Protein 2KER (pdb70)

B-factor: mean 10.0, std 0.0, range [10.0, 10.0]

Solvent-accessible surface area: 4960 Å² total; per-residue (Å²): 128,144,60,71,47,14,26,111,48,5,108,60,117,75,37,195,142,102,1,8,0,51,7,56,46,83,72,62,20,12,0,13,0,86,13,79,152,43,82,211,29,60,37,101,40,0,122,74,49,20,142,6,73,6,34,0,96,15,154,89,17,26,89,7,77,20,4,98,80,15,105,129,63,47,79,101,65,199

Structure (mmCIF, N/CA/C/O backbone):
data_2KER
#
_entry.id   2KER
#
loop_
_atom_site.group_PDB
_atom_site.id
_atom_site.type_symbol
_atom_site.label_atom_id
_atom_site.label_alt_id
_atom_site.label_comp_id
_atom_site.label_asym_id
_atom_site.label_entity_id
_atom_site.label_seq_id
_atom_site.pdbx_PDB_ins_code
_atom_site.Cartn_x
_atom_site.Cartn_y
_atom_site.Cartn_z
_atom_site.occupancy
_atom_site.B_iso_or_equiv
_atom_site.auth_seq_id
_atom_site.auth_comp_id
_atom_site.auth_asym_id
_atom_site.auth_atom_id
_atom_site.pdbx_PDB_model_num
ATOM 1 N N . ALA A 1 1 ? 7.205 14.015 7.143 1.00 10.00 1 ALA A N 1
ATOM 2 C CA . ALA A 1 1 ? 7.365 14.417 8.559 1.00 10.00 1 ALA A CA 1
ATOM 3 C C . ALA A 1 1 ? 6.134 14.055 9.385 1.00 10.00 1 ALA A C 1
ATOM 4 O O . ALA A 1 1 ? 6.238 13.342 10.382 1.00 10.00 1 ALA A O 1
ATOM 13 N N . THR A 1 2 ? 4.974 14.550 8.975 1.00 10.00 2 THR A N 1
ATOM 14 C CA . THR A 1 2 ? 3.729 14.267 9.674 1.00 10.00 2 THR A CA 1
ATOM 15 C C . THR A 1 2 ? 3.293 12.819 9.463 1.00 10.00 2 THR A C 1
ATOM 16 O O . THR A 1 2 ? 3.296 12.017 10.398 1.00 10.00 2 THR A O 1
ATOM 27 N N . GLY A 1 3 ? 2.943 12.488 8.228 1.00 10.00 3 GLY A N 1
ATOM 28 C CA . GLY A 1 3 ? 2.529 11.136 7.910 1.00 10.00 3 GLY A CA 1
ATOM 29 C C . GLY A 1 3 ? 3.719 10.213 7.749 1.00 10.00 3 GLY A C 1
ATOM 30 O O . GLY A 1 3 ? 4.398 10.247 6.725 1.00 10.00 3 GLY A O 1
ATOM 34 N N . SER A 1 4 ? 3.984 9.396 8.759 1.00 10.00 4 SER A N 1
ATOM 35 C CA . SER A 1 4 ? 5.126 8.494 8.729 1.00 10.00 4 SER A CA 1
ATOM 36 C C . SER A 1 4 ? 4.685 7.059 9.032 1.00 10.00 4 SER A C 1
ATOM 37 O O . SER A 1 4 ? 4.755 6.602 10.175 1.00 10.00 4 SER A O 1
ATOM 45 N N . PRO A 1 5 ? 4.171 6.352 8.010 1.00 10.00 5 PRO A N 1
ATOM 46 C CA . PRO A 1 5 ? 3.704 4.978 8.148 1.00 10.00 5 PRO A CA 1
ATOM 47 C C . PRO A 1 5 ? 4.770 3.929 7.800 1.00 10.00 5 PRO A C 1
ATOM 48 O O . PRO A 1 5 ? 4.810 2.854 8.396 1.00 10.00 5 PRO A O 1
ATOM 59 N N . VAL A 1 6 ? 5.637 4.254 6.847 1.00 10.00 6 VAL A N 1
ATOM 60 C CA . VAL A 1 6 ? 6.640 3.310 6.361 1.00 10.00 6 VAL A CA 1
ATOM 61 C C . VAL A 1 6 ? 7.994 4.019 6.176 1.00 10.00 6 VAL A C 1
ATOM 62 O O . VAL A 1 6 ? 8.364 4.877 6.977 1.00 10.00 6 VAL A O 1
ATOM 75 N N . ALA A 1 7 ? 8.725 3.636 5.125 1.00 10.00 7 ALA A N 1
ATOM 76 C CA . ALA A 1 7 ? 9.994 4.249 4.725 1.00 10.00 7 ALA A CA 1
ATOM 77 C C . ALA A 1 7 ? 9.891 5.760 4.418 1.00 10.00 7 ALA A C 1
ATOM 78 O O . ALA A 1 7 ? 10.828 6.337 3.869 1.00 10.00 7 ALA A O 1
ATOM 85 N N . GLU A 1 8 ? 8.745 6.376 4.742 1.00 10.00 8 GLU A N 1
ATOM 86 C CA . GLU A 1 8 ? 8.521 7.829 4.588 1.00 10.00 8 GLU A CA 1
ATOM 87 C C . GLU A 1 8 ? 8.359 8.266 3.137 1.00 10.00 8 GLU A C 1
ATOM 88 O O . GLU A 1 8 ? 7.403 8.960 2.802 1.00 10.00 8 GLU A O 1
ATOM 100 N N . CYS A 1 9 ? 9.280 7.860 2.281 1.00 10.00 9 CYS A N 1
ATOM 101 C CA . CYS A 1 9 ? 9.319 8.355 0.912 1.00 10.00 9 CYS A CA 1
ATOM 102 C C . CYS A 1 9 ? 8.224 7.739 0.056 1.00 10.00 9 CYS A C 1
ATOM 103 O O . CYS A 1 9 ? 8.028 8.141 -1.086 1.00 10.00 9 CYS A O 1
ATOM 110 N N . VAL A 1 10 ? 7.532 6.751 0.593 1.00 10.00 10 VAL A N 1
ATOM 111 C CA . VAL A 1 10 ? 6.476 6.096 -0.155 1.00 10.00 10 VAL A CA 1
ATOM 112 C C . VAL A 1 10 ? 5.141 6.733 0.226 1.00 10.00 10 VAL A C 1
ATOM 113 O O . VAL A 1 10 ? 4.852 6.926 1.409 1.00 10.00 10 VAL A O 1
ATOM 126 N N . GLU A 1 11 ? 4.345 7.078 -0.772 1.00 10.00 11 GLU A N 1
ATOM 127 C CA . GLU A 1 11 ? 3.140 7.858 -0.548 1.00 10.00 11 GLU A CA 1
ATOM 128 C C . GLU A 1 11 ? 1.960 7.244 -1.285 1.00 10.00 11 GLU A C 1
ATOM 129 O O . GLU A 1 11 ? 1.963 7.178 -2.508 1.00 10.00 11 GLU A O 1
ATOM 141 N N . TYR A 1 12 ? 0.970 6.754 -0.551 1.00 10.00 12 TYR A N 1
ATOM 142 C CA . TYR A 1 12 ? -0.233 6.238 -1.190 1.00 10.00 12 TYR A CA 1
ATOM 143 C C . TYR A 1 12 ? -1.296 7.308 -1.377 1.00 10.00 12 TYR A C 1
ATOM 144 O O . TYR A 1 12 ? -1.331 8.320 -0.676 1.00 10.00 12 TYR A O 1
ATOM 162 N N . PHE A 1 13 ? -2.148 7.065 -2.349 1.00 10.00 13 PHE A N 1
ATOM 163 C CA . PHE A 1 13 ? -3.343 7.849 -2.562 1.00 10.00 13 PHE A CA 1
ATOM 164 C C . PHE A 1 13 ? -4.477 6.872 -2.818 1.00 10.00 13 PHE A C 1
ATOM 165 O O . PHE A 1 13 ? -4.238 5.748 -3.259 1.00 10.00 13 PHE A O 1
ATOM 182 N N . GLN A 1 14 ? -5.691 7.259 -2.502 1.00 10.00 14 GLN A N 1
ATOM 183 C CA . GLN A 1 14 ? -6.811 6.357 -2.660 1.00 10.00 14 GLN A CA 1
ATOM 184 C C . GLN A 1 14 ? -7.696 6.790 -3.819 1.00 10.00 14 GLN A C 1
ATOM 185 O O . GLN A 1 14 ? -8.428 7.778 -3.733 1.00 10.00 14 GLN A O 1
ATOM 199 N N . SER A 1 15 ? -7.609 6.057 -4.916 1.00 10.00 15 SER A N 1
ATOM 200 C CA . SER A 1 15 ? -8.454 6.305 -6.055 1.00 10.00 15 SER A CA 1
ATOM 201 C C . SER A 1 15 ? -9.487 5.189 -6.178 1.00 10.00 15 SER A C 1
ATOM 202 O O . SER A 1 15 ? -9.351 4.270 -6.991 1.00 10.00 15 SER A O 1
ATOM 210 N N . TRP A 1 16 ? -10.489 5.263 -5.302 1.00 10.00 16 TRP A N 1
ATOM 211 C CA . TRP A 1 16 ? -11.583 4.294 -5.240 1.00 10.00 16 TRP A CA 1
ATOM 212 C C . TRP A 1 16 ? -11.094 2.912 -4.800 1.00 10.00 16 TRP A C 1
ATOM 213 O O . TRP A 1 16 ? -11.102 2.600 -3.609 1.00 10.00 16 TRP A O 1
ATOM 234 N N . ARG A 1 17 ? -10.634 2.100 -5.743 1.00 10.00 17 ARG A N 1
ATOM 235 C CA . ARG A 1 17 ? -10.225 0.732 -5.430 1.00 10.00 17 ARG A CA 1
ATOM 236 C C . ARG A 1 17 ? -8.738 0.539 -5.723 1.00 10.00 17 ARG A C 1
ATOM 237 O O . ARG A 1 17 ? -8.264 -0.577 -5.917 1.00 10.00 17 ARG A O 1
ATOM 258 N N . TYR A 1 18 ? -8.006 1.632 -5.696 1.00 10.00 18 TYR A N 1
ATOM 259 C CA . TYR A 1 18 ? -6.603 1.638 -6.062 1.00 10.00 18 TYR A CA 1
ATOM 260 C C . TYR A 1 18 ? -5.842 2.490 -5.069 1.00 10.00 18 TYR A C 1
ATOM 261 O O . TYR A 1 18 ? -5.901 3.723 -5.128 1.00 10.00 18 TYR A O 1
ATOM 279 N N . THR A 1 19 ? -5.191 1.859 -4.124 1.00 10.00 19 THR A N 1
ATOM 280 C CA . THR A 1 19 ? -4.314 2.570 -3.231 1.00 10.00 19 THR A CA 1
ATOM 281 C C . THR A 1 19 ? -2.903 2.585 -3.819 1.00 10.00 19 THR A C 1
ATOM 282 O O . THR A 1 19 ? -2.155 1.611 -3.716 1.00 10.00 19 THR A O 1
ATOM 293 N N . ASP A 1 20 ? -2.602 3.678 -4.519 1.00 10.00 20 ASP A N 1
ATOM 294 C CA . ASP A 1 20 ? -1.327 3.856 -5.201 1.00 10.00 20 ASP A CA 1
ATOM 295 C C . ASP A 1 20 ? -0.257 4.369 -4.262 1.00 10.00 20 ASP A C 1
ATOM 296 O O . ASP A 1 20 ? -0.275 5.525 -3.865 1.00 10.00 20 ASP A O 1
ATOM 305 N N . VAL A 1 21 ? 0.684 3.513 -3.912 1.00 10.00 21 VAL A N 1
ATOM 306 C CA . VAL A 1 21 ? 1.808 3.946 -3.105 1.00 10.00 21 VAL A CA 1
ATOM 307 C C . VAL A 1 21 ? 2.998 4.206 -4.008 1.00 10.00 21 VAL A C 1
ATOM 308 O O . VAL A 1 21 ? 3.560 3.301 -4.624 1.00 10.00 21 VAL A O 1
ATOM 321 N N . HIS A 1 22 ? 3.288 5.481 -4.153 1.00 10.00 22 HIS A N 1
ATOM 322 C CA . HIS A 1 22 ? 4.392 5.941 -4.963 1.00 10.00 22 HIS A CA 1
ATOM 323 C C . HIS A 1 22 ? 5.578 6.287 -4.083 1.00 10.00 22 HIS A C 1
ATOM 324 O O . HIS A 1 22 ? 5.527 7.250 -3.321 1.00 10.00 22 HIS A O 1
ATOM 339 N N . ASN A 1 23 ? 6.629 5.481 -4.163 1.00 10.00 23 ASN A N 1
ATOM 340 C CA . ASN A 1 23 ? 7.840 5.733 -3.395 1.00 10.00 23 ASN A CA 1
ATOM 341 C C . ASN A 1 23 ? 8.710 6.768 -4.120 1.00 10.00 23 ASN A C 1
ATOM 342 O O . ASN A 1 23 ? 8.549 6.979 -5.316 1.00 10.00 23 ASN A O 1
ATOM 353 N N . GLY A 1 24 ? 9.612 7.419 -3.400 1.00 10.00 24 GLY A N 1
ATOM 354 C CA . GLY A 1 24 ? 10.560 8.316 -4.033 1.00 10.00 24 GLY A CA 1
ATOM 355 C C . GLY A 1 24 ? 11.859 8.418 -3.258 1.00 10.00 24 GLY A C 1
ATOM 356 O O . GLY A 1 24 ? 12.587 9.400 -3.379 1.00 10.00 24 GLY A O 1
ATOM 360 N N . CYS A 1 25 ? 12.152 7.393 -2.463 1.00 10.00 25 CYS A N 1
ATOM 361 C CA . CYS A 1 25 ? 13.344 7.383 -1.615 1.00 10.00 25 CYS A CA 1
ATOM 362 C C . CYS A 1 25 ? 14.605 7.117 -2.423 1.00 10.00 25 CYS A C 1
ATOM 363 O O . CYS A 1 25 ? 15.713 7.337 -1.934 1.00 10.00 25 CYS A O 1
ATOM 370 N N . ALA A 1 26 ? 14.407 6.599 -3.635 1.00 10.00 26 ALA A N 1
ATOM 371 C CA . ALA A 1 26 ? 15.491 6.264 -4.577 1.00 10.00 26 ALA A CA 1
ATOM 372 C C . ALA A 1 26 ? 16.048 4.877 -4.302 1.00 10.00 26 ALA A C 1
ATOM 373 O O . ALA A 1 26 ? 16.914 4.387 -5.025 1.00 10.00 26 ALA A O 1
ATOM 380 N N . ASP A 1 27 ? 15.555 4.252 -3.248 1.00 10.00 27 ASP A N 1
ATOM 381 C CA . ASP A 1 27 ? 15.917 2.884 -2.941 1.00 10.00 27 ASP A CA 1
ATOM 382 C C . ASP A 1 27 ? 14.672 2.027 -2.768 1.00 10.00 27 ASP A C 1
ATOM 383 O O . ASP A 1 27 ? 13.576 2.540 -2.518 1.00 10.00 27 ASP A O 1
ATOM 392 N N . ALA A 1 28 ? 14.841 0.733 -2.971 1.00 10.00 28 ALA A N 1
ATOM 393 C CA . ALA A 1 28 ? 13.758 -0.229 -2.805 1.00 10.00 28 ALA A CA 1
ATOM 394 C C . ALA A 1 28 ? 13.411 -0.417 -1.334 1.00 10.00 28 ALA A C 1
ATOM 395 O O . ALA A 1 28 ? 14.278 -0.734 -0.516 1.00 10.00 28 ALA A O 1
ATOM 402 N N . VAL A 1 29 ? 12.141 -0.239 -1.004 1.00 10.00 29 VAL A N 1
ATOM 403 C CA . VAL A 1 29 ? 11.679 -0.424 0.366 1.00 10.00 29 VAL A CA 1
ATOM 404 C C . VAL A 1 29 ? 10.427 -1.274 0.408 1.00 10.00 29 VAL A C 1
ATOM 405 O O . VAL A 1 29 ? 9.538 -1.131 -0.422 1.00 10.00 29 VAL A O 1
ATOM 418 N N . SER A 1 30 ? 10.354 -2.143 1.390 1.00 10.00 30 SER A N 1
ATOM 419 C CA . SER A 1 30 ? 9.223 -3.033 1.524 1.00 10.00 30 SER A CA 1
ATOM 420 C C . SER A 1 30 ? 8.150 -2.355 2.339 1.00 10.00 30 SER A C 1
ATOM 421 O O . SER A 1 30 ? 8.398 -1.885 3.447 1.00 10.00 30 SER A O 1
ATOM 429 N N . VAL A 1 31 ? 6.968 -2.260 1.767 1.00 10.00 31 VAL A N 1
ATOM 430 C CA . VAL A 1 31 ? 5.869 -1.613 2.432 1.00 10.00 31 VAL A CA 1
ATOM 431 C C . VAL A 1 31 ? 4.686 -2.568 2.555 1.00 10.00 31 VAL A C 1
ATOM 432 O O . VAL A 1 31 ? 4.466 -3.426 1.708 1.00 10.00 31 VAL A O 1
ATOM 445 N N . THR A 1 32 ? 3.964 -2.428 3.635 1.00 10.00 32 THR A N 1
ATOM 446 C CA . THR A 1 32 ? 2.775 -3.214 3.892 1.00 10.00 32 THR A CA 1
ATOM 447 C C . THR A 1 32 ? 1.598 -2.284 4.154 1.00 10.00 32 THR A C 1
ATOM 448 O O . THR A 1 32 ? 1.799 -1.120 4.493 1.00 10.00 32 THR A O 1
ATOM 459 N N . VAL A 1 33 ? 0.381 -2.780 3.996 1.00 10.00 33 VAL A N 1
ATOM 460 C CA . VAL A 1 33 ? -0.796 -1.958 4.203 1.00 10.00 33 VAL A CA 1
ATOM 461 C C . VAL A 1 33 ? -1.795 -2.675 5.071 1.00 10.00 33 VAL A C 1
ATOM 462 O O . VAL A 1 33 ? -2.030 -3.876 4.912 1.00 10.00 33 VAL A O 1
ATOM 475 N N . GLU A 1 34 ? -2.390 -1.938 5.982 1.00 10.00 34 GLU A N 1
ATOM 476 C CA . GLU A 1 34 ? -3.328 -2.514 6.914 1.00 10.00 34 GLU A CA 1
ATOM 477 C C . GLU A 1 34 ? -4.729 -2.080 6.531 1.00 10.00 34 GLU A C 1
ATOM 478 O O . GLU A 1 34 ? -5.035 -0.885 6.517 1.00 10.00 34 GLU A O 1
ATOM 490 N N . TYR A 1 35 ? -5.561 -3.038 6.166 1.00 10.00 35 TYR A N 1
ATOM 491 C CA . TYR A 1 35 ? -6.886 -2.724 5.667 1.00 10.00 35 TYR A CA 1
ATOM 492 C C . TYR A 1 35 ? -7.926 -2.724 6.772 1.00 10.00 35 TYR A C 1
ATOM 493 O O . TYR A 1 35 ? -7.704 -3.237 7.872 1.00 10.00 35 TYR A O 1
ATOM 511 N N . THR A 1 36 ? -9.059 -2.123 6.451 1.00 10.00 36 THR A N 1
ATOM 512 C CA . THR A 1 36 ? -10.254 -2.182 7.269 1.00 10.00 36 THR A CA 1
ATOM 513 C C . THR A 1 36 ? -10.646 -3.640 7.604 1.00 10.00 36 THR A C 1
ATOM 514 O O . THR A 1 36 ? -11.341 -3.899 8.583 1.00 10.00 36 THR A O 1
ATOM 525 N N . HIS A 1 37 ? -10.186 -4.592 6.798 1.00 10.00 37 HIS A N 1
ATOM 526 C CA . HIS A 1 37 ? -10.320 -6.003 7.143 1.00 10.00 37 HIS A CA 1
ATOM 527 C C . HIS A 1 37 ? -9.013 -6.729 6.864 1.00 10.00 37 HIS A C 1
ATOM 528 O O . HIS A 1 37 ? -8.271 -7.069 7.781 1.00 10.00 37 HIS A O 1
ATOM 543 N N . GLY A 1 38 ? -8.735 -6.953 5.589 1.00 10.00 38 GLY A N 1
ATOM 544 C CA . GLY A 1 38 ? -7.487 -7.575 5.203 1.00 10.00 38 GLY A CA 1
ATOM 545 C C . GLY A 1 38 ? -7.629 -8.405 3.945 1.00 10.00 38 GLY A C 1
ATOM 546 O O . GLY A 1 38 ? -7.768 -9.623 4.014 1.00 10.00 38 GLY A O 1
ATOM 550 N N . GLN A 1 39 ? -7.609 -7.746 2.791 1.00 10.00 39 GLN A N 1
ATOM 551 C CA . GLN A 1 39 ? -7.691 -8.434 1.496 1.00 10.00 39 GLN A CA 1
ATOM 552 C C . GLN A 1 39 ? -6.377 -9.134 1.133 1.00 10.00 39 GLN A C 1
ATOM 553 O O . GLN A 1 39 ? -6.139 -9.449 -0.031 1.00 10.00 39 GLN A O 1
ATOM 567 N N . TRP A 1 40 ? -5.555 -9.376 2.146 1.00 10.00 40 TRP A N 1
ATOM 568 C CA . TRP A 1 40 ? -4.284 -10.083 2.000 1.00 10.00 40 TRP A CA 1
ATOM 569 C C . TRP A 1 40 ? -3.331 -9.369 1.034 1.00 10.00 40 TRP A C 1
ATOM 570 O O . TRP A 1 40 ? -3.301 -9.645 -0.166 1.00 10.00 40 TRP A O 1
ATOM 591 N N . ALA A 1 41 ? -2.563 -8.432 1.587 1.00 10.00 41 ALA A N 1
ATOM 592 C CA . ALA A 1 41 ? -1.510 -7.732 0.841 1.00 10.00 41 ALA A CA 1
ATOM 593 C C . ALA A 1 41 ? -0.581 -6.906 1.751 1.00 10.00 41 ALA A C 1
ATOM 594 O O . ALA A 1 41 ? 0.003 -5.923 1.291 1.00 10.00 41 ALA A O 1
ATOM 601 N N . PRO A 1 42 ? -0.362 -7.285 3.031 1.00 10.00 42 PRO A N 1
ATOM 602 C CA . PRO A 1 42 ? 0.395 -6.462 3.952 1.00 10.00 42 PRO A CA 1
ATOM 603 C C . PRO A 1 42 ? 1.894 -6.767 3.902 1.00 10.00 42 PRO A C 1
ATOM 604 O O . PRO A 1 42 ? 2.497 -7.064 4.932 1.00 10.00 42 PRO A O 1
ATOM 615 N N . CYS A 1 43 ? 2.466 -6.697 2.688 1.00 10.00 43 CYS A N 1
ATOM 616 C CA . CYS A 1 43 ? 3.920 -6.762 2.467 1.00 10.00 43 CYS A CA 1
ATOM 617 C C . CYS A 1 43 ? 4.253 -6.822 0.971 1.00 10.00 43 CYS A C 1
ATOM 618 O O . CYS A 1 43 ? 3.946 -7.804 0.298 1.00 10.00 43 CYS A O 1
ATOM 625 N N . ARG A 1 44 ? 4.858 -5.753 0.458 1.00 10.00 44 ARG A N 1
ATOM 626 C CA . ARG A 1 44 ? 5.318 -5.700 -0.926 1.00 10.00 44 ARG A CA 1
ATOM 627 C C . ARG A 1 44 ? 6.461 -4.693 -1.031 1.00 10.00 44 ARG A C 1
ATOM 628 O O . ARG A 1 44 ? 6.350 -3.579 -0.526 1.00 10.00 44 ARG A O 1
ATOM 649 N N . VAL A 1 45 ? 7.555 -5.074 -1.668 1.00 10.00 45 VAL A N 1
ATOM 650 C CA . VAL A 1 45 ? 8.687 -4.164 -1.814 1.00 10.00 45 VAL A CA 1
ATOM 651 C C . VAL A 1 45 ? 8.459 -3.215 -2.987 1.00 10.00 45 VAL A C 1
ATOM 652 O O . VAL A 1 45 ? 7.877 -3.588 -4.000 1.00 10.00 45 VAL A O 1
ATOM 665 N N . ILE A 1 46 ? 8.886 -1.979 -2.820 1.00 10.00 46 ILE A N 1
ATOM 666 C CA . ILE A 1 46 ? 8.716 -0.962 -3.815 1.00 10.00 46 ILE A CA 1
ATOM 667 C C . ILE A 1 46 ? 10.007 -0.756 -4.567 1.00 10.00 46 ILE A C 1
ATOM 668 O O . ILE A 1 46 ? 11.098 -0.907 -4.017 1.00 10.00 46 ILE A O 1
ATOM 684 N N . GLU A 1 47 ? 9.878 -0.439 -5.819 1.00 10.00 47 GLU A N 1
ATOM 685 C CA . GLU A 1 47 ? 11.003 0.002 -6.590 1.00 10.00 47 GLU A CA 1
ATOM 686 C C . GLU A 1 47 ? 11.138 1.508 -6.416 1.00 10.00 47 GLU A C 1
ATOM 687 O O . GLU A 1 47 ? 10.135 2.187 -6.225 1.00 10.00 47 GLU A O 1
ATOM 699 N N . PRO A 1 48 ? 12.369 2.025 -6.361 1.00 10.00 48 PRO A N 1
ATOM 700 C CA . PRO A 1 48 ? 12.640 3.460 -6.306 1.00 10.00 48 PRO A CA 1
ATOM 701 C C . PRO A 1 48 ? 11.748 4.285 -7.228 1.00 10.00 48 PRO A C 1
ATOM 702 O O . PRO A 1 48 ? 12.027 4.418 -8.418 1.00 10.00 48 PRO A O 1
ATOM 713 N N . GLY A 1 49 ? 10.661 4.815 -6.684 1.00 10.00 49 GLY A N 1
ATOM 714 C CA . GLY A 1 49 ? 9.795 5.662 -7.481 1.00 10.00 49 GLY A CA 1
ATOM 715 C C . GLY A 1 49 ? 8.641 4.894 -8.078 1.00 10.00 49 GLY A C 1
ATOM 716 O O . GLY A 1 49 ? 7.877 5.422 -8.886 1.00 10.00 49 GLY A O 1
ATOM 720 N N . GLY A 1 50 ? 8.517 3.639 -7.679 1.00 10.00 50 GLY A N 1
ATOM 721 C CA . GLY A 1 50 ? 7.482 2.791 -8.202 1.00 10.00 50 GLY A CA 1
ATOM 722 C C . GLY A 1 50 ? 6.210 2.844 -7.395 1.00 10.00 50 GLY A C 1
ATOM 723 O O . GLY A 1 50 ? 6.091 3.614 -6.439 1.00 10.00 50 GLY A O 1
ATOM 727 N N . TRP A 1 51 ? 5.274 1.994 -7.775 1.00 10.00 51 TRP A N 1
ATOM 728 C CA . TRP A 1 51 ? 3.978 1.923 -7.134 1.00 10.00 51 TRP A CA 1
ATOM 729 C C . TRP A 1 51 ? 3.734 0.545 -6.549 1.00 10.00 51 TRP A C 1
ATOM 730 O O . TRP A 1 51 ? 4.455 -0.412 -6.839 1.00 10.00 51 TRP A O 1
ATOM 751 N N . ALA A 1 52 ? 2.705 0.466 -5.730 1.00 10.00 52 ALA A N 1
ATOM 752 C CA . ALA A 1 52 ? 2.218 -0.790 -5.214 1.00 10.00 52 ALA A CA 1
ATOM 753 C C . ALA A 1 52 ? 0.716 -0.678 -5.068 1.00 10.00 52 ALA A C 1
ATOM 754 O O . ALA A 1 52 ? 0.214 0.105 -4.268 1.00 10.00 52 ALA A O 1
ATOM 761 N N . THR A 1 53 ? 0.011 -1.414 -5.900 1.00 10.00 53 THR A N 1
ATOM 762 C CA . THR A 1 53 ? -1.435 -1.371 -5.937 1.00 10.00 53 THR A CA 1
ATOM 763 C C . THR A 1 53 ? -2.006 -2.161 -4.785 1.00 10.00 53 THR A C 1
ATOM 764 O O . THR A 1 53 ? -1.619 -3.304 -4.548 1.00 10.00 53 THR A O 1
ATOM 775 N N . PHE A 1 54 ? -2.929 -1.552 -4.066 1.00 10.00 54 PHE A N 1
ATOM 776 C CA . PHE A 1 54 ? -3.534 -2.213 -2.936 1.00 10.00 54 PHE A CA 1
ATOM 777 C C . PHE A 1 54 ? -5.018 -1.944 -2.957 1.00 10.00 54 PHE A C 1
ATOM 778 O O . PHE A 1 54 ? -5.438 -0.820 -3.236 1.00 10.00 54 PHE A O 1
ATOM 795 N N . ALA A 1 55 ? -5.795 -2.997 -2.731 1.00 10.00 55 ALA A N 1
ATOM 796 C CA . ALA A 1 55 ? -7.244 -2.915 -2.786 1.00 10.00 55 ALA A CA 1
ATOM 797 C C . ALA A 1 55 ? -7.739 -1.781 -1.915 1.00 10.00 55 ALA A C 1
ATOM 798 O O . ALA A 1 55 ? -7.714 -1.864 -0.686 1.00 10.00 55 ALA A O 1
ATOM 805 N N . GLY A 1 56 ? -8.141 -0.706 -2.575 1.00 10.00 56 GLY A N 1
ATOM 806 C CA . GLY A 1 56 ? -8.603 0.465 -1.881 1.00 10.00 56 GLY A CA 1
ATOM 807 C C . GLY A 1 56 ? -9.905 0.226 -1.138 1.00 10.00 56 GLY A C 1
ATOM 808 O O . GLY A 1 56 ? -10.271 -0.915 -0.846 1.00 10.00 56 GLY A O 1
ATOM 812 N N . TYR A 1 57 ? -10.627 1.291 -0.863 1.00 10.00 57 TYR A N 1
ATOM 813 C CA . TYR A 1 57 ? -11.844 1.201 -0.074 1.00 10.00 57 TYR A CA 1
ATOM 814 C C . TYR A 1 57 ? -13.048 0.804 -0.927 1.00 10.00 57 TYR A C 1
ATOM 815 O O . TYR A 1 57 ? -14.155 1.301 -0.724 1.00 10.00 57 TYR A O 1
ATOM 833 N N . GLY A 1 58 ? -12.840 -0.131 -1.840 1.00 10.00 58 GLY A N 1
ATOM 834 C CA . GLY A 1 58 ? -13.915 -0.575 -2.701 1.00 10.00 58 GLY A CA 1
ATOM 835 C C . GLY A 1 58 ? -14.907 -1.454 -1.964 1.00 10.00 58 GLY A C 1
ATOM 836 O O . GLY A 1 58 ? -14.585 -2.018 -0.920 1.00 10.00 58 GLY A O 1
ATOM 840 N N . THR A 1 59 ? -16.108 -1.588 -2.512 1.00 10.00 59 THR A N 1
ATOM 841 C CA . THR A 1 59 ? -17.142 -2.413 -1.900 1.00 10.00 59 THR A CA 1
ATOM 842 C C . THR A 1 59 ? -16.788 -3.893 -2.021 1.00 10.00 59 THR A C 1
ATOM 843 O O . THR A 1 59 ? -17.269 -4.729 -1.256 1.00 10.00 59 THR A O 1
ATOM 854 N N . ASP A 1 60 ? -15.917 -4.197 -2.972 1.00 10.00 60 ASP A N 1
ATOM 855 C CA . ASP A 1 60 ? -15.449 -5.561 -3.186 1.00 10.00 60 ASP A CA 1
ATOM 856 C C . ASP A 1 60 ? -14.139 -5.760 -2.433 1.00 10.00 60 ASP A C 1
ATOM 857 O O . ASP A 1 60 ? -13.502 -6.810 -2.522 1.00 10.00 60 ASP A O 1
ATOM 866 N N . GLY A 1 61 ? -13.763 -4.736 -1.681 1.00 10.00 61 GLY A N 1
ATOM 867 C CA . GLY A 1 61 ? -12.533 -4.755 -0.929 1.00 10.00 61 GLY A CA 1
ATOM 868 C C . GLY A 1 61 ? -12.760 -4.316 0.499 1.00 10.00 61 GLY A C 1
ATOM 869 O O . GLY A 1 61 ? -13.750 -4.704 1.120 1.00 10.00 61 GLY A O 1
ATOM 873 N N . ASN A 1 62 ? -11.864 -3.498 1.029 1.00 10.00 62 ASN A N 1
ATOM 874 C CA . ASN A 1 62 ? -11.989 -3.022 2.396 1.00 10.00 62 ASN A CA 1
ATOM 875 C C . ASN A 1 62 ? -11.713 -1.530 2.431 1.00 10.00 62 ASN A C 1
ATOM 876 O O . ASN A 1 62 ? -12.589 -0.716 2.149 1.00 10.00 62 ASN A O 1
ATOM 887 N N . TYR A 1 63 ? -10.466 -1.211 2.767 1.00 10.00 63 TYR A N 1
ATOM 888 C CA . TYR A 1 63 ? -9.943 0.148 2.807 1.00 10.00 63 TYR A CA 1
ATOM 889 C C . TYR A 1 63 ? -8.603 0.115 3.512 1.00 10.00 63 TYR A C 1
ATOM 890 O O . TYR A 1 63 ? -8.538 -0.210 4.691 1.00 10.00 63 TYR A O 1
ATOM 908 N N . VAL A 1 64 ? -7.533 0.387 2.794 1.00 10.00 64 VAL A N 1
ATOM 909 C CA . VAL A 1 64 ? -6.237 0.506 3.423 1.00 10.00 64 VAL A CA 1
ATOM 910 C C . VAL A 1 64 ? -6.258 1.734 4.322 1.00 10.00 64 VAL A C 1
ATOM 911 O O . VAL A 1 64 ? -6.705 2.806 3.912 1.00 10.00 64 VAL A O 1
ATOM 924 N N . THR A 1 65 ? -5.832 1.573 5.560 1.00 10.00 65 THR A N 1
ATOM 925 C CA . THR A 1 65 ? -5.887 2.674 6.493 1.00 10.00 65 THR A CA 1
ATOM 926 C C . THR A 1 65 ? -4.501 3.137 6.879 1.00 10.00 65 THR A C 1
ATOM 927 O O . THR A 1 65 ? -4.260 4.336 7.037 1.00 10.00 65 THR A O 1
ATOM 938 N N . GLY A 1 66 ? -3.591 2.195 7.017 1.00 10.00 66 GLY A N 1
ATOM 939 C CA . GLY A 1 66 ? -2.248 2.547 7.400 1.00 10.00 66 GLY A CA 1
ATOM 940 C C . GLY A 1 66 ? -1.211 1.749 6.660 1.00 10.00 66 GLY A C 1
ATOM 941 O O . GLY A 1 66 ? -1.361 0.543 6.468 1.00 10.00 66 GLY A O 1
ATOM 945 N N . LEU A 1 67 ? -0.173 2.428 6.225 1.00 10.00 67 LEU A N 1
ATOM 946 C CA . LEU A 1 67 ? 0.977 1.765 5.651 1.00 10.00 67 LEU A CA 1
ATOM 947 C C . LEU A 1 67 ? 1.931 1.380 6.773 1.00 10.00 67 LEU A C 1
ATOM 948 O O . LEU A 1 67 ? 1.958 2.010 7.828 1.00 10.00 67 LEU A O 1
ATOM 964 N N . HIS A 1 68 ? 2.683 0.337 6.543 1.00 10.00 68 HIS A N 1
ATOM 965 C CA . HIS A 1 68 ? 3.625 -0.197 7.511 1.00 10.00 68 HIS A CA 1
ATOM 966 C C . HIS A 1 68 ? 4.901 -0.575 6.775 1.00 10.00 68 HIS A C 1
ATOM 967 O O . HIS A 1 68 ? 4.829 -0.951 5.613 1.00 10.00 68 HIS A O 1
ATOM 982 N N . THR A 1 69 ? 6.066 -0.442 7.380 1.00 10.00 69 THR A N 1
ATOM 983 C CA . THR A 1 69 ? 7.273 -0.839 6.675 1.00 10.00 69 THR A CA 1
ATOM 984 C C . THR A 1 69 ? 7.510 -2.335 6.829 1.00 10.00 69 THR A C 1
ATOM 985 O O . THR A 1 69 ? 7.566 -2.866 7.940 1.00 10.00 69 THR A O 1
ATOM 996 N N . CYS A 1 70 ? 7.626 -3.004 5.700 1.00 10.00 70 CYS A N 1
ATOM 997 C CA . CYS A 1 70 ? 7.753 -4.448 5.662 1.00 10.00 70 CYS A CA 1
ATOM 998 C C . CYS A 1 70 ? 9.230 -4.838 5.665 1.00 10.00 70 CYS A C 1
ATOM 999 O O . CYS A 1 70 ? 10.085 -4.018 5.324 1.00 10.00 70 CYS A O 1
ATOM 1006 N N . ASP A 1 71 ? 9.541 -6.065 6.065 1.00 10.00 71 ASP A N 1
ATOM 1007 C CA . ASP A 1 71 ? 10.906 -6.556 5.976 1.00 10.00 71 ASP A CA 1
ATOM 1008 C C . ASP A 1 71 ? 11.040 -7.490 4.782 1.00 10.00 71 ASP A C 1
ATOM 1009 O O . ASP A 1 71 ? 10.116 -8.240 4.487 1.00 10.00 71 ASP A O 1
ATOM 1018 N N . PRO A 1 72 ? 12.192 -7.407 4.081 1.00 10.00 72 PRO A N 1
ATOM 1019 C CA . PRO A 1 72 ? 12.569 -8.190 2.901 1.00 10.00 72 PRO A CA 1
ATOM 1020 C C . PRO A 1 72 ? 11.868 -9.528 2.751 1.00 10.00 72 PRO A C 1
ATOM 1021 O O . PRO A 1 72 ? 12.429 -10.584 3.055 1.00 10.00 72 PRO A O 1
ATOM 1032 N N . ALA A 1 73 ? 10.648 -9.469 2.256 1.00 10.00 73 ALA A N 1
ATOM 1033 C CA . ALA A 1 73 ? 9.841 -10.662 2.070 1.00 10.00 73 ALA A CA 1
ATOM 1034 C C . ALA A 1 73 ? 8.622 -10.372 1.196 1.00 10.00 73 ALA A C 1
ATOM 1035 O O . ALA A 1 73 ? 7.562 -9.988 1.690 1.00 10.00 73 ALA A O 1
ATOM 1042 N N . THR A 1 74 ? 8.795 -10.508 -0.110 1.00 10.00 74 THR A N 1
ATOM 1043 C CA . THR A 1 74 ? 7.701 -10.327 -1.049 1.00 10.00 74 THR A CA 1
ATOM 1044 C C . THR A 1 74 ? 6.993 -11.659 -1.305 1.00 10.00 74 THR A C 1
ATOM 1045 O O . THR A 1 74 ? 7.643 -12.703 -1.397 1.00 10.00 74 THR A O 1
ATOM 1056 N N . PRO A 1 75 ? 5.655 -11.647 -1.388 1.00 10.00 75 PRO A N 1
ATOM 1057 C CA . PRO A 1 75 ? 4.875 -12.844 -1.705 1.00 10.00 75 PRO A CA 1
ATOM 1058 C C . PRO A 1 75 ? 5.154 -13.347 -3.122 1.00 10.00 75 PRO A C 1
ATOM 1059 O O . PRO A 1 75 ? 4.695 -12.754 -4.101 1.00 10.00 75 PRO A O 1
ATOM 1070 N N . SER A 1 76 ? 5.921 -14.435 -3.205 1.00 10.00 76 SER A N 1
ATOM 1071 C CA . SER A 1 76 ? 6.337 -15.026 -4.474 1.00 10.00 76 SER A CA 1
ATOM 1072 C C . SER A 1 76 ? 7.345 -14.130 -5.193 1.00 10.00 76 SER A C 1
ATOM 1073 O O . SER A 1 76 ? 6.983 -13.234 -5.955 1.00 10.00 76 SER A O 1
ATOM 1081 N N . GLY A 1 77 ? 8.619 -14.387 -4.929 1.00 10.00 77 GLY A N 1
ATOM 1082 C CA . GLY A 1 77 ? 9.679 -13.604 -5.532 1.00 10.00 77 GLY A CA 1
ATOM 1083 C C . GLY A 1 77 ? 10.416 -14.383 -6.601 1.00 10.00 77 GLY A C 1
ATOM 1084 O O . GLY A 1 77 ? 11.577 -14.755 -6.421 1.00 10.00 77 GLY A O 1
ATOM 1088 N N . VAL A 1 78 ? 9.731 -14.646 -7.703 1.00 10.00 78 VAL A N 1
ATOM 1089 C CA . VAL A 1 78 ? 10.315 -15.380 -8.817 1.00 10.00 78 VAL A CA 1
ATOM 1090 C C . VAL A 1 78 ? 10.891 -14.411 -9.840 1.00 10.00 78 VAL A C 1
ATOM 1091 O O . VAL A 1 78 ? 11.779 -14.817 -10.611 1.00 10.00 78 VAL A O 1
ATOM 1105 N N . ALA A 1 1 ? 2.740 15.531 6.752 1.00 10.00 1 ALA A N 2
ATOM 1106 C CA . ALA A 1 1 ? 1.511 16.276 7.102 1.00 10.00 1 ALA A CA 2
ATOM 1107 C C . ALA A 1 1 ? 0.916 15.753 8.407 1.00 10.00 1 ALA A C 2
ATOM 1108 O O . ALA A 1 1 ? 1.183 16.297 9.476 1.00 10.00 1 ALA A O 2
ATOM 1117 N N . THR A 1 2 ? 0.106 14.705 8.323 1.00 10.00 2 THR A N 2
ATOM 1118 C CA . THR A 1 2 ? -0.505 14.124 9.510 1.00 10.00 2 THR A CA 2
ATOM 1119 C C . THR A 1 2 ? 0.415 13.111 10.187 1.00 10.00 2 THR A C 2
ATOM 1120 O O . THR A 1 2 ? 0.663 13.188 11.392 1.00 10.00 2 THR A O 2
ATOM 1131 N N . GLY A 1 3 ? 0.914 12.163 9.410 1.00 10.00 3 GLY A N 2
ATOM 1132 C CA . GLY A 1 3 ? 1.773 11.134 9.955 1.00 10.00 3 GLY A CA 2
ATOM 1133 C C . GLY A 1 3 ? 2.696 10.552 8.909 1.00 10.00 3 GLY A C 2
ATOM 1134 O O . GLY A 1 3 ? 2.598 10.892 7.727 1.00 10.00 3 GLY A O 2
ATOM 1138 N N . SER A 1 4 ? 3.586 9.674 9.338 1.00 10.00 4 SER A N 2
ATOM 1139 C CA . SER A 1 4 ? 4.551 9.068 8.438 1.00 10.00 4 SER A CA 2
ATOM 1140 C C . SER A 1 4 ? 4.476 7.542 8.480 1.00 10.00 4 SER A C 2
ATOM 1141 O O . SER A 1 4 ? 4.869 6.908 9.462 1.00 10.00 4 SER A O 2
ATOM 1149 N N . PRO A 1 5 ? 3.929 6.940 7.415 1.00 10.00 5 PRO A N 2
ATOM 1150 C CA . PRO A 1 5 ? 3.871 5.492 7.247 1.00 10.00 5 PRO A CA 2
ATOM 1151 C C . PRO A 1 5 ? 5.094 4.951 6.509 1.00 10.00 5 PRO A C 2
ATOM 1152 O O . PRO A 1 5 ? 5.670 5.633 5.658 1.00 10.00 5 PRO A O 2
ATOM 1163 N N . VAL A 1 6 ? 5.481 3.724 6.862 1.00 10.00 6 VAL A N 2
ATOM 1164 C CA . VAL A 1 6 ? 6.586 2.996 6.221 1.00 10.00 6 VAL A CA 2
ATOM 1165 C C . VAL A 1 6 ? 7.865 3.852 6.107 1.00 10.00 6 VAL A C 2
ATOM 1166 O O . VAL A 1 6 ? 8.148 4.687 6.963 1.00 10.00 6 VAL A O 2
ATOM 1179 N N . ALA A 1 7 ? 8.634 3.594 5.052 1.00 10.00 7 ALA A N 2
ATOM 1180 C CA . ALA A 1 7 ? 9.899 4.268 4.756 1.00 10.00 7 ALA A CA 2
ATOM 1181 C C . ALA A 1 7 ? 9.789 5.796 4.589 1.00 10.00 7 ALA A C 2
ATOM 1182 O O . ALA A 1 7 ? 10.788 6.444 4.277 1.00 10.00 7 ALA A O 2
ATOM 1189 N N . GLU A 1 8 ? 8.583 6.356 4.753 1.00 10.00 8 GLU A N 2
ATOM 1190 C CA . GLU A 1 8 ? 8.329 7.804 4.596 1.00 10.00 8 GLU A CA 2
ATOM 1191 C C . GLU A 1 8 ? 8.381 8.248 3.132 1.00 10.00 8 GLU A C 2
ATOM 1192 O O . GLU A 1 8 ? 7.653 9.148 2.722 1.00 10.00 8 GLU A O 2
ATOM 1204 N N . CYS A 1 9 ? 9.242 7.617 2.346 1.00 10.00 9 CYS A N 2
ATOM 1205 C CA . CYS A 1 9 ? 9.475 8.040 0.974 1.00 10.00 9 CYS A CA 2
ATOM 1206 C C . CYS A 1 9 ? 8.344 7.601 0.058 1.00 10.00 9 CYS A C 2
ATOM 1207 O O . CYS A 1 9 ? 8.255 8.045 -1.083 1.00 10.00 9 CYS A O 2
ATOM 1214 N N . VAL A 1 10 ? 7.498 6.710 0.548 1.00 10.00 10 VAL A N 2
ATOM 1215 C CA . VAL A 1 10 ? 6.412 6.180 -0.259 1.00 10.00 10 VAL A CA 2
ATOM 1216 C C . VAL A 1 10 ? 5.128 6.934 0.076 1.00 10.00 10 VAL A C 2
ATOM 1217 O O . VAL A 1 10 ? 4.903 7.309 1.230 1.00 10.00 10 VAL A O 2
ATOM 1230 N N . GLU A 1 11 ? 4.297 7.167 -0.924 1.00 10.00 11 GLU A N 2
ATOM 1231 C CA . GLU A 1 11 ? 3.102 7.965 -0.738 1.00 10.00 11 GLU A CA 2
ATOM 1232 C C . GLU A 1 11 ? 1.911 7.324 -1.439 1.00 10.00 11 GLU A C 2
ATOM 1233 O O . GLU A 1 11 ? 1.888 7.240 -2.664 1.00 10.00 11 GLU A O 2
ATOM 1245 N N . TYR A 1 12 ? 0.944 6.837 -0.674 1.00 10.00 12 TYR A N 2
ATOM 1246 C CA . TYR A 1 12 ? -0.265 6.297 -1.280 1.00 10.00 12 TYR A CA 2
ATOM 1247 C C . TYR A 1 12 ? -1.339 7.357 -1.485 1.00 10.00 12 TYR A C 2
ATOM 1248 O O . TYR A 1 12 ? -1.327 8.420 -0.866 1.00 10.00 12 TYR A O 2
ATOM 1266 N N . PHE A 1 13 ? -2.255 7.034 -2.370 1.00 10.00 13 PHE A N 2
ATOM 1267 C CA . PHE A 1 13 ? -3.435 7.829 -2.606 1.00 10.00 13 PHE A CA 2
ATOM 1268 C C . PHE A 1 13 ? -4.571 6.851 -2.870 1.00 10.00 13 PHE A C 2
ATOM 1269 O O . PHE A 1 13 ? -4.338 5.641 -2.928 1.00 10.00 13 PHE A O 2
ATOM 1286 N N . GLN A 1 14 ? -5.787 7.337 -2.995 1.00 10.00 14 GLN A N 2
ATOM 1287 C CA . GLN A 1 14 ? -6.911 6.450 -3.221 1.00 10.00 14 GLN A CA 2
ATOM 1288 C C . GLN A 1 14 ? -7.587 6.773 -4.545 1.00 10.00 14 GLN A C 2
ATOM 1289 O O . GLN A 1 14 ? -8.329 7.746 -4.660 1.00 10.00 14 GLN A O 2
ATOM 1303 N N . SER A 1 15 ? -7.329 5.947 -5.545 1.00 10.00 15 SER A N 2
ATOM 1304 C CA . SER A 1 15 ? -7.876 6.161 -6.872 1.00 10.00 15 SER A CA 2
ATOM 1305 C C . SER A 1 15 ? -9.021 5.182 -7.129 1.00 10.00 15 SER A C 2
ATOM 1306 O O . SER A 1 15 ? -9.017 4.450 -8.119 1.00 10.00 15 SER A O 2
ATOM 1314 N N . TRP A 1 16 ? -9.998 5.186 -6.218 1.00 10.00 16 TRP A N 2
ATOM 1315 C CA . TRP A 1 16 ? -11.153 4.281 -6.279 1.00 10.00 16 TRP A CA 2
ATOM 1316 C C . TRP A 1 16 ? -10.721 2.815 -6.225 1.00 10.00 16 TRP A C 2
ATOM 1317 O O . TRP A 1 16 ? -10.481 2.191 -7.258 1.00 10.00 16 TRP A O 2
ATOM 1338 N N . ARG A 1 17 ? -10.614 2.278 -5.006 1.00 10.00 17 ARG A N 2
ATOM 1339 C CA . ARG A 1 17 ? -10.243 0.871 -4.791 1.00 10.00 17 ARG A CA 2
ATOM 1340 C C . ARG A 1 17 ? -8.816 0.579 -5.294 1.00 10.00 17 ARG A C 2
ATOM 1341 O O . ARG A 1 17 ? -8.389 -0.570 -5.388 1.00 10.00 17 ARG A O 2
ATOM 1362 N N . TYR A 1 18 ? -8.060 1.638 -5.545 1.00 10.00 18 TYR A N 2
ATOM 1363 C CA . TYR A 1 18 ? -6.700 1.534 -6.038 1.00 10.00 18 TYR A CA 2
ATOM 1364 C C . TYR A 1 18 ? -5.829 2.420 -5.179 1.00 10.00 18 TYR A C 2
ATOM 1365 O O . TYR A 1 18 ? -5.787 3.631 -5.374 1.00 10.00 18 TYR A O 2
ATOM 1383 N N . THR A 1 19 ? -5.206 1.837 -4.187 1.00 10.00 19 THR A N 2
ATOM 1384 C CA . THR A 1 19 ? -4.310 2.571 -3.345 1.00 10.00 19 THR A CA 2
ATOM 1385 C C . THR A 1 19 ? -2.925 2.585 -3.962 1.00 10.00 19 THR A C 2
ATOM 1386 O O . THR A 1 19 ? -2.177 1.608 -3.880 1.00 10.00 19 THR A O 2
ATOM 1397 N N . ASP A 1 20 ? -2.636 3.679 -4.649 1.00 10.00 20 ASP A N 2
ATOM 1398 C CA . ASP A 1 20 ? -1.365 3.871 -5.317 1.00 10.00 20 ASP A CA 2
ATOM 1399 C C . ASP A 1 20 ? -0.312 4.384 -4.359 1.00 10.00 20 ASP A C 2
ATOM 1400 O O . ASP A 1 20 ? -0.354 5.532 -3.947 1.00 10.00 20 ASP A O 2
ATOM 1409 N N . VAL A 1 21 ? 0.642 3.538 -4.011 1.00 10.00 21 VAL A N 2
ATOM 1410 C CA . VAL A 1 21 ? 1.747 3.975 -3.181 1.00 10.00 21 VAL A CA 2
ATOM 1411 C C . VAL A 1 21 ? 2.955 4.219 -4.056 1.00 10.00 21 VAL A C 2
ATOM 1412 O O . VAL A 1 21 ? 3.554 3.302 -4.618 1.00 10.00 21 VAL A O 2
ATOM 1425 N N . HIS A 1 22 ? 3.225 5.494 -4.242 1.00 10.00 22 HIS A N 2
ATOM 1426 C CA . HIS A 1 22 ? 4.323 5.942 -5.057 1.00 10.00 22 HIS A CA 2
ATOM 1427 C C . HIS A 1 22 ? 5.503 6.303 -4.182 1.00 10.00 22 HIS A C 2
ATOM 1428 O O . HIS A 1 22 ? 5.462 7.290 -3.455 1.00 10.00 22 HIS A O 2
ATOM 1443 N N . ASN A 1 23 ? 6.538 5.482 -4.236 1.00 10.00 23 ASN A N 2
ATOM 1444 C CA . ASN A 1 23 ? 7.759 5.748 -3.492 1.00 10.00 23 ASN A CA 2
ATOM 1445 C C . ASN A 1 23 ? 8.594 6.774 -4.257 1.00 10.00 23 ASN A C 2
ATOM 1446 O O . ASN A 1 23 ? 8.420 6.935 -5.463 1.00 10.00 23 ASN A O 2
ATOM 1457 N N . GLY A 1 24 ? 9.472 7.483 -3.563 1.00 10.00 24 GLY A N 2
ATOM 1458 C CA . GLY A 1 24 ? 10.365 8.411 -4.228 1.00 10.00 24 GLY A CA 2
ATOM 1459 C C . GLY A 1 24 ? 11.768 8.398 -3.655 1.00 10.00 24 GLY A C 2
ATOM 1460 O O . GLY A 1 24 ? 12.558 9.299 -3.929 1.00 10.00 24 GLY A O 2
ATOM 1464 N N . CYS A 1 25 ? 12.084 7.394 -2.846 1.00 10.00 25 CYS A N 2
ATOM 1465 C CA . CYS A 1 25 ? 13.444 7.222 -2.363 1.00 10.00 25 CYS A CA 2
ATOM 1466 C C . CYS A 1 25 ? 14.256 6.448 -3.379 1.00 10.00 25 CYS A C 2
ATOM 1467 O O . CYS A 1 25 ? 13.700 5.723 -4.203 1.00 10.00 25 CYS A O 2
ATOM 1474 N N . ALA A 1 26 ? 15.564 6.616 -3.322 1.00 10.00 26 ALA A N 2
ATOM 1475 C CA . ALA A 1 26 ? 16.466 5.999 -4.286 1.00 10.00 26 ALA A CA 2
ATOM 1476 C C . ALA A 1 26 ? 16.627 4.504 -4.042 1.00 10.00 26 ALA A C 2
ATOM 1477 O O . ALA A 1 26 ? 17.234 3.801 -4.848 1.00 10.00 26 ALA A O 2
ATOM 1484 N N . ASP A 1 27 ? 16.099 4.017 -2.932 1.00 10.00 27 ASP A N 2
ATOM 1485 C CA . ASP A 1 27 ? 16.227 2.614 -2.588 1.00 10.00 27 ASP A CA 2
ATOM 1486 C C . ASP A 1 27 ? 14.871 1.918 -2.543 1.00 10.00 27 ASP A C 2
ATOM 1487 O O . ASP A 1 27 ? 13.828 2.544 -2.328 1.00 10.00 27 ASP A O 2
ATOM 1496 N N . ALA A 1 28 ? 14.907 0.619 -2.799 1.00 10.00 28 ALA A N 2
ATOM 1497 C CA . ALA A 1 28 ? 13.733 -0.236 -2.708 1.00 10.00 28 ALA A CA 2
ATOM 1498 C C . ALA A 1 28 ? 13.329 -0.422 -1.255 1.00 10.00 28 ALA A C 2
ATOM 1499 O O . ALA A 1 28 ? 14.144 -0.834 -0.432 1.00 10.00 28 ALA A O 2
ATOM 1506 N N . VAL A 1 29 ? 12.084 -0.119 -0.936 1.00 10.00 29 VAL A N 2
ATOM 1507 C CA . VAL A 1 29 ? 11.606 -0.294 0.430 1.00 10.00 29 VAL A CA 2
ATOM 1508 C C . VAL A 1 29 ? 10.382 -1.180 0.484 1.00 10.00 29 VAL A C 2
ATOM 1509 O O . VAL A 1 29 ? 9.470 -1.048 -0.321 1.00 10.00 29 VAL A O 2
ATOM 1522 N N . SER A 1 30 ? 10.359 -2.070 1.449 1.00 10.00 30 SER A N 2
ATOM 1523 C CA . SER A 1 30 ? 9.257 -2.989 1.605 1.00 10.00 30 SER A CA 2
ATOM 1524 C C . SER A 1 30 ? 8.163 -2.339 2.418 1.00 10.00 30 SER A C 2
ATOM 1525 O O . SER A 1 30 ? 8.389 -1.881 3.535 1.00 10.00 30 SER A O 2
ATOM 1533 N N . VAL A 1 31 ? 6.985 -2.259 1.830 1.00 10.00 31 VAL A N 2
ATOM 1534 C CA . VAL A 1 31 ? 5.859 -1.659 2.496 1.00 10.00 31 VAL A CA 2
ATOM 1535 C C . VAL A 1 31 ? 4.704 -2.649 2.577 1.00 10.00 31 VAL A C 2
ATOM 1536 O O . VAL A 1 31 ? 4.545 -3.516 1.725 1.00 10.00 31 VAL A O 2
ATOM 1549 N N . THR A 1 32 ? 3.941 -2.528 3.633 1.00 10.00 32 THR A N 2
ATOM 1550 C CA . THR A 1 32 ? 2.756 -3.329 3.846 1.00 10.00 32 THR A CA 2
ATOM 1551 C C . THR A 1 32 ? 1.579 -2.407 4.134 1.00 10.00 32 THR A C 2
ATOM 1552 O O . THR A 1 32 ? 1.774 -1.253 4.506 1.00 10.00 32 THR A O 2
ATOM 1563 N N . VAL A 1 33 ? 0.363 -2.895 3.961 1.00 10.00 33 VAL A N 2
ATOM 1564 C CA . VAL A 1 33 ? -0.805 -2.058 4.142 1.00 10.00 33 VAL A CA 2
ATOM 1565 C C . VAL A 1 33 ? -1.841 -2.739 5.007 1.00 10.00 33 VAL A C 2
ATOM 1566 O O . VAL A 1 33 ? -2.195 -3.901 4.797 1.00 10.00 33 VAL A O 2
ATOM 1579 N N . GLU A 1 34 ? -2.324 -1.992 5.969 1.00 10.00 34 GLU A N 2
ATOM 1580 C CA . GLU A 1 34 ? -3.268 -2.488 6.931 1.00 10.00 34 GLU A CA 2
ATOM 1581 C C . GLU A 1 34 ? -4.652 -1.959 6.569 1.00 10.00 34 GLU A C 2
ATOM 1582 O O . GLU A 1 34 ? -4.904 -0.751 6.641 1.00 10.00 34 GLU A O 2
ATOM 1594 N N . TYR A 1 35 ? -5.522 -2.856 6.104 1.00 10.00 35 TYR A N 2
ATOM 1595 C CA . TYR A 1 35 ? -6.850 -2.467 5.642 1.00 10.00 35 TYR A CA 2
ATOM 1596 C C . TYR A 1 35 ? -7.863 -2.491 6.765 1.00 10.00 35 TYR A C 2
ATOM 1597 O O . TYR A 1 35 ? -7.627 -3.048 7.830 1.00 10.00 35 TYR A O 2
ATOM 1615 N N . THR A 1 36 ? -8.993 -1.866 6.489 1.00 10.00 36 THR A N 2
ATOM 1616 C CA . THR A 1 36 ? -10.178 -1.962 7.321 1.00 10.00 36 THR A CA 2
ATOM 1617 C C . THR A 1 36 ? -10.561 -3.428 7.585 1.00 10.00 36 THR A C 2
ATOM 1618 O O . THR A 1 36 ? -11.121 -3.757 8.630 1.00 10.00 36 THR A O 2
ATOM 1629 N N . HIS A 1 37 ? -10.245 -4.308 6.641 1.00 10.00 37 HIS A N 2
ATOM 1630 C CA . HIS A 1 37 ? -10.404 -5.744 6.853 1.00 10.00 37 HIS A CA 2
ATOM 1631 C C . HIS A 1 37 ? -9.098 -6.466 6.560 1.00 10.00 37 HIS A C 2
ATOM 1632 O O . HIS A 1 37 ? -8.371 -6.843 7.471 1.00 10.00 37 HIS A O 2
ATOM 1647 N N . GLY A 1 38 ? -8.798 -6.640 5.283 1.00 10.00 38 GLY A N 2
ATOM 1648 C CA . GLY A 1 38 ? -7.568 -7.307 4.907 1.00 10.00 38 GLY A CA 2
ATOM 1649 C C . GLY A 1 38 ? -7.743 -8.138 3.660 1.00 10.00 38 GLY A C 2
ATOM 1650 O O . GLY A 1 38 ? -7.905 -9.353 3.735 1.00 10.00 38 GLY A O 2
ATOM 1654 N N . GLN A 1 39 ? -7.730 -7.478 2.508 1.00 10.00 39 GLN A N 2
ATOM 1655 C CA . GLN A 1 39 ? -7.898 -8.163 1.225 1.00 10.00 39 GLN A CA 2
ATOM 1656 C C . GLN A 1 39 ? -6.625 -8.903 0.791 1.00 10.00 39 GLN A C 2
ATOM 1657 O O . GLN A 1 39 ? -6.460 -9.230 -0.386 1.00 10.00 39 GLN A O 2
ATOM 1671 N N . TRP A 1 40 ? -5.753 -9.171 1.758 1.00 10.00 40 TRP A N 2
ATOM 1672 C CA . TRP A 1 40 ? -4.522 -9.934 1.553 1.00 10.00 40 TRP A CA 2
ATOM 1673 C C . TRP A 1 40 ? -3.529 -9.177 0.662 1.00 10.00 40 TRP A C 2
ATOM 1674 O O . TRP A 1 40 ? -3.521 -9.341 -0.559 1.00 10.00 40 TRP A O 2
ATOM 1695 N N . ALA A 1 41 ? -2.704 -8.333 1.286 1.00 10.00 41 ALA A N 2
ATOM 1696 C CA . ALA A 1 41 ? -1.619 -7.632 0.581 1.00 10.00 41 ALA A CA 2
ATOM 1697 C C . ALA A 1 41 ? -0.656 -6.886 1.525 1.00 10.00 41 ALA A C 2
ATOM 1698 O O . ALA A 1 41 ? -0.029 -5.916 1.099 1.00 10.00 41 ALA A O 2
ATOM 1705 N N . PRO A 1 42 ? -0.460 -7.310 2.795 1.00 10.00 42 PRO A N 2
ATOM 1706 C CA . PRO A 1 42 ? 0.320 -6.539 3.745 1.00 10.00 42 PRO A CA 2
ATOM 1707 C C . PRO A 1 42 ? 1.810 -6.890 3.711 1.00 10.00 42 PRO A C 2
ATOM 1708 O O . PRO A 1 42 ? 2.371 -7.278 4.733 1.00 10.00 42 PRO A O 2
ATOM 1719 N N . CYS A 1 43 ? 2.423 -6.768 2.521 1.00 10.00 43 CYS A N 2
ATOM 1720 C CA . CYS A 1 43 ? 3.888 -6.836 2.345 1.00 10.00 43 CYS A CA 2
ATOM 1721 C C . CYS A 1 43 ? 4.271 -6.854 0.861 1.00 10.00 43 CYS A C 2
ATOM 1722 O O . CYS A 1 43 ? 3.940 -7.791 0.135 1.00 10.00 43 CYS A O 2
ATOM 1729 N N . ARG A 1 44 ? 4.948 -5.799 0.415 1.00 10.00 44 ARG A N 2
ATOM 1730 C CA . ARG A 1 44 ? 5.441 -5.700 -0.952 1.00 10.00 44 ARG A CA 2
ATOM 1731 C C . ARG A 1 44 ? 6.599 -4.704 -0.995 1.00 10.00 44 ARG A C 2
ATOM 1732 O O . ARG A 1 44 ? 6.490 -3.609 -0.447 1.00 10.00 44 ARG A O 2
ATOM 1753 N N . VAL A 1 45 ? 7.707 -5.067 -1.628 1.00 10.00 45 VAL A N 2
ATOM 1754 C CA . VAL A 1 45 ? 8.815 -4.131 -1.774 1.00 10.00 45 VAL A CA 2
ATOM 1755 C C . VAL A 1 45 ? 8.550 -3.186 -2.936 1.00 10.00 45 VAL A C 2
ATOM 1756 O O . VAL A 1 45 ? 8.034 -3.587 -3.979 1.00 10.00 45 VAL A O 2
ATOM 1769 N N . ILE A 1 46 ? 8.877 -1.929 -2.726 1.00 10.00 46 ILE A N 2
ATOM 1770 C CA . ILE A 1 46 ? 8.678 -0.909 -3.706 1.00 10.00 46 ILE A CA 2
ATOM 1771 C C . ILE A 1 46 ? 9.959 -0.676 -4.464 1.00 10.00 46 ILE A C 2
ATOM 1772 O O . ILE A 1 46 ? 11.057 -0.791 -3.917 1.00 10.00 46 ILE A O 2
ATOM 1788 N N . GLU A 1 47 ? 9.814 -0.379 -5.720 1.00 10.00 47 GLU A N 2
ATOM 1789 C CA . GLU A 1 47 ? 10.922 0.078 -6.506 1.00 10.00 47 GLU A CA 2
ATOM 1790 C C . GLU A 1 47 ? 11.080 1.572 -6.270 1.00 10.00 47 GLU A C 2
ATOM 1791 O O . GLU A 1 47 ? 10.085 2.267 -6.063 1.00 10.00 47 GLU A O 2
ATOM 1803 N N . PRO A 1 48 ? 12.318 2.061 -6.189 1.00 10.00 48 PRO A N 2
ATOM 1804 C CA . PRO A 1 48 ? 12.611 3.489 -6.064 1.00 10.00 48 PRO A CA 2
ATOM 1805 C C . PRO A 1 48 ? 11.838 4.338 -7.067 1.00 10.00 48 PRO A C 2
ATOM 1806 O O . PRO A 1 48 ? 12.283 4.541 -8.197 1.00 10.00 48 PRO A O 2
ATOM 1817 N N . GLY A 1 49 ? 10.668 4.803 -6.662 1.00 10.00 49 GLY A N 2
ATOM 1818 C CA . GLY A 1 49 ? 9.871 5.639 -7.537 1.00 10.00 49 GLY A CA 2
ATOM 1819 C C . GLY A 1 49 ? 8.701 4.888 -8.134 1.00 10.00 49 GLY A C 2
ATOM 1820 O O . GLY A 1 49 ? 7.974 5.421 -8.975 1.00 10.00 49 GLY A O 2
ATOM 1824 N N . GLY A 1 50 ? 8.511 3.655 -7.687 1.00 10.00 50 GLY A N 2
ATOM 1825 C CA . GLY A 1 50 ? 7.475 2.806 -8.235 1.00 10.00 50 GLY A CA 2
ATOM 1826 C C . GLY A 1 50 ? 6.196 2.839 -7.423 1.00 10.00 50 GLY A C 2
ATOM 1827 O O . GLY A 1 50 ? 6.070 3.618 -6.472 1.00 10.00 50 GLY A O 2
ATOM 1831 N N . TRP A 1 51 ? 5.265 1.966 -7.782 1.00 10.00 51 TRP A N 2
ATOM 1832 C CA . TRP A 1 51 ? 3.967 1.891 -7.126 1.00 10.00 51 TRP A CA 2
ATOM 1833 C C . TRP A 1 51 ? 3.743 0.522 -6.518 1.00 10.00 51 TRP A C 2
ATOM 1834 O O . TRP A 1 51 ? 4.469 -0.435 -6.799 1.00 10.00 51 TRP A O 2
ATOM 1855 N N . ALA A 1 52 ? 2.722 0.450 -5.689 1.00 10.00 52 ALA A N 2
ATOM 1856 C CA . ALA A 1 52 ? 2.238 -0.795 -5.149 1.00 10.00 52 ALA A CA 2
ATOM 1857 C C . ALA A 1 52 ? 0.729 -0.703 -5.064 1.00 10.00 52 ALA A C 2
ATOM 1858 O O . ALA A 1 52 ? 0.190 0.115 -4.326 1.00 10.00 52 ALA A O 2
ATOM 1865 N N . THR A 1 53 ? 0.059 -1.502 -5.864 1.00 10.00 53 THR A N 2
ATOM 1866 C CA . THR A 1 53 ? -1.387 -1.460 -5.953 1.00 10.00 53 THR A CA 2
ATOM 1867 C C . THR A 1 53 ? -2.006 -2.237 -4.822 1.00 10.00 53 THR A C 2
ATOM 1868 O O . THR A 1 53 ? -1.667 -3.399 -4.600 1.00 10.00 53 THR A O 2
ATOM 1879 N N . PHE A 1 54 ? -2.925 -1.600 -4.118 1.00 10.00 54 PHE A N 2
ATOM 1880 C CA . PHE A 1 54 ? -3.559 -2.239 -2.992 1.00 10.00 54 PHE A CA 2
ATOM 1881 C C . PHE A 1 54 ? -5.039 -1.916 -3.000 1.00 10.00 54 PHE A C 2
ATOM 1882 O O . PHE A 1 54 ? -5.426 -0.804 -3.363 1.00 10.00 54 PHE A O 2
ATOM 1899 N N . ALA A 1 55 ? -5.854 -2.911 -2.662 1.00 10.00 55 ALA A N 2
ATOM 1900 C CA . ALA A 1 55 ? -7.301 -2.752 -2.649 1.00 10.00 55 ALA A CA 2
ATOM 1901 C C . ALA A 1 55 ? -7.692 -1.590 -1.756 1.00 10.00 55 ALA A C 2
ATOM 1902 O O . ALA A 1 55 ? -7.697 -1.702 -0.530 1.00 10.00 55 ALA A O 2
ATOM 1909 N N . GLY A 1 56 ? -7.996 -0.466 -2.383 1.00 10.00 56 GLY A N 2
ATOM 1910 C CA . GLY A 1 56 ? -8.276 0.734 -1.646 1.00 10.00 56 GLY A CA 2
ATOM 1911 C C . GLY A 1 56 ? -9.651 0.688 -1.031 1.00 10.00 56 GLY A C 2
ATOM 1912 O O . GLY A 1 56 ? -10.228 -0.393 -0.873 1.00 10.00 56 GLY A O 2
ATOM 1916 N N . TYR A 1 57 ? -10.206 1.835 -0.695 1.00 10.00 57 TYR A N 2
ATOM 1917 C CA . TYR A 1 57 ? -11.564 1.849 -0.242 1.00 10.00 57 TYR A CA 2
ATOM 1918 C C . TYR A 1 57 ? -12.465 1.988 -1.456 1.00 10.00 57 TYR A C 2
ATOM 1919 O O . TYR A 1 57 ? -12.256 2.857 -2.309 1.00 10.00 57 TYR A O 2
ATOM 1937 N N . GLY A 1 58 ? -13.416 1.093 -1.558 1.00 10.00 58 GLY A N 2
ATOM 1938 C CA . GLY A 1 58 ? -14.305 1.084 -2.698 1.00 10.00 58 GLY A CA 2
ATOM 1939 C C . GLY A 1 58 ? -15.407 0.063 -2.553 1.00 10.00 58 GLY A C 2
ATOM 1940 O O . GLY A 1 58 ? -15.636 -0.455 -1.458 1.00 10.00 58 GLY A O 2
ATOM 1944 N N . THR A 1 59 ? -16.083 -0.236 -3.646 1.00 10.00 59 THR A N 2
ATOM 1945 C CA . THR A 1 59 ? -17.180 -1.179 -3.619 1.00 10.00 59 THR A CA 2
ATOM 1946 C C . THR A 1 59 ? -16.643 -2.609 -3.547 1.00 10.00 59 THR A C 2
ATOM 1947 O O . THR A 1 59 ? -15.775 -2.988 -4.335 1.00 10.00 59 THR A O 2
ATOM 1958 N N . ASP A 1 60 ? -17.141 -3.380 -2.573 1.00 10.00 60 ASP A N 2
ATOM 1959 C CA . ASP A 1 60 ? -16.761 -4.785 -2.397 1.00 10.00 60 ASP A CA 2
ATOM 1960 C C . ASP A 1 60 ? -15.295 -4.915 -1.992 1.00 10.00 60 ASP A C 2
ATOM 1961 O O . ASP A 1 60 ? -14.673 -5.960 -2.184 1.00 10.00 60 ASP A O 2
ATOM 1970 N N . GLY A 1 61 ? -14.757 -3.859 -1.398 1.00 10.00 61 GLY A N 2
ATOM 1971 C CA . GLY A 1 61 ? -13.391 -3.892 -0.921 1.00 10.00 61 GLY A CA 2
ATOM 1972 C C . GLY A 1 61 ? -13.317 -3.525 0.550 1.00 10.00 61 GLY A C 2
ATOM 1973 O O . GLY A 1 61 ? -14.265 -3.773 1.295 1.00 10.00 61 GLY A O 2
ATOM 1977 N N . ASN A 1 62 ? -12.205 -2.951 0.994 1.00 10.00 62 ASN A N 2
ATOM 1978 C CA . ASN A 1 62 ? -12.106 -2.495 2.363 1.00 10.00 62 ASN A CA 2
ATOM 1979 C C . ASN A 1 62 ? -11.707 -1.029 2.371 1.00 10.00 62 ASN A C 2
ATOM 1980 O O . ASN A 1 62 ? -12.465 -0.164 1.940 1.00 10.00 62 ASN A O 2
ATOM 1991 N N . TYR A 1 63 ? -10.485 -0.793 2.842 1.00 10.00 63 TYR A N 2
ATOM 1992 C CA . TYR A 1 63 ? -9.885 0.525 2.916 1.00 10.00 63 TYR A CA 2
ATOM 1993 C C . TYR A 1 63 ? -8.545 0.408 3.606 1.00 10.00 63 TYR A C 2
ATOM 1994 O O . TYR A 1 63 ? -8.493 0.118 4.799 1.00 10.00 63 TYR A O 2
ATOM 2012 N N . VAL A 1 64 ? -7.465 0.571 2.864 1.00 10.00 64 VAL A N 2
ATOM 2013 C CA . VAL A 1 64 ? -6.158 0.623 3.481 1.00 10.00 64 VAL A CA 2
ATOM 2014 C C . VAL A 1 64 ? -6.119 1.850 4.383 1.00 10.00 64 VAL A C 2
ATOM 2015 O O . VAL A 1 64 ? -6.529 2.936 3.974 1.00 10.00 64 VAL A O 2
ATOM 2028 N N . THR A 1 65 ? -5.668 1.675 5.609 1.00 10.00 65 THR A N 2
ATOM 2029 C CA . THR A 1 65 ? -5.727 2.757 6.570 1.00 10.00 65 THR A CA 2
ATOM 2030 C C . THR A 1 65 ? -4.443 2.821 7.372 1.00 10.00 65 THR A C 2
ATOM 2031 O O . THR A 1 65 ? -4.351 3.531 8.374 1.00 10.00 65 THR A O 2
ATOM 2042 N N . GLY A 1 66 ? -3.441 2.088 6.918 1.00 10.00 66 GLY A N 2
ATOM 2043 C CA . GLY A 1 66 ? -2.142 2.195 7.529 1.00 10.00 66 GLY A CA 2
ATOM 2044 C C . GLY A 1 66 ? -1.061 1.528 6.721 1.00 10.00 66 GLY A C 2
ATOM 2045 O O . GLY A 1 66 ? -1.113 0.327 6.474 1.00 10.00 66 GLY A O 2
ATOM 2049 N N . LEU A 1 67 ? -0.089 2.309 6.292 1.00 10.00 67 LEU A N 2
ATOM 2050 C CA . LEU A 1 67 ? 1.074 1.765 5.622 1.00 10.00 67 LEU A CA 2
ATOM 2051 C C . LEU A 1 67 ? 2.129 1.421 6.657 1.00 10.00 67 LEU A C 2
ATOM 2052 O O . LEU A 1 67 ? 2.503 2.248 7.488 1.00 10.00 67 LEU A O 2
ATOM 2068 N N . HIS A 1 68 ? 2.599 0.200 6.593 1.00 10.00 68 HIS A N 2
ATOM 2069 C CA . HIS A 1 68 ? 3.561 -0.318 7.545 1.00 10.00 68 HIS A CA 2
ATOM 2070 C C . HIS A 1 68 ? 4.839 -0.689 6.804 1.00 10.00 68 HIS A C 2
ATOM 2071 O O . HIS A 1 68 ? 4.775 -1.085 5.652 1.00 10.00 68 HIS A O 2
ATOM 2086 N N . THR A 1 69 ? 6.001 -0.541 7.408 1.00 10.00 69 THR A N 2
ATOM 2087 C CA . THR A 1 69 ? 7.219 -0.942 6.720 1.00 10.00 69 THR A CA 2
ATOM 2088 C C . THR A 1 69 ? 7.442 -2.444 6.860 1.00 10.00 69 THR A C 2
ATOM 2089 O O . THR A 1 69 ? 7.501 -2.978 7.967 1.00 10.00 69 THR A O 2
ATOM 2100 N N . CYS A 1 70 ? 7.553 -3.117 5.728 1.00 10.00 70 CYS A N 2
ATOM 2101 C CA . CYS A 1 70 ? 7.672 -4.566 5.693 1.00 10.00 70 CYS A CA 2
ATOM 2102 C C . CYS A 1 70 ? 9.146 -4.975 5.684 1.00 10.00 70 CYS A C 2
ATOM 2103 O O . CYS A 1 70 ? 10.013 -4.161 5.372 1.00 10.00 70 CYS A O 2
ATOM 2110 N N . ASP A 1 71 ? 9.439 -6.223 6.038 1.00 10.00 71 ASP A N 2
ATOM 2111 C CA . ASP A 1 71 ? 10.790 -6.749 5.896 1.00 10.00 71 ASP A CA 2
ATOM 2112 C C . ASP A 1 71 ? 10.873 -7.575 4.623 1.00 10.00 71 ASP A C 2
ATOM 2113 O O . ASP A 1 71 ? 9.880 -8.165 4.218 1.00 10.00 71 ASP A O 2
ATOM 2122 N N . PRO A 1 72 ? 12.045 -7.551 3.956 1.00 10.00 72 PRO A N 2
ATOM 2123 C CA . PRO A 1 72 ? 12.389 -8.337 2.769 1.00 10.00 72 PRO A CA 2
ATOM 2124 C C . PRO A 1 72 ? 11.669 -9.670 2.647 1.00 10.00 72 PRO A C 2
ATOM 2125 O O . PRO A 1 72 ? 12.215 -10.722 2.976 1.00 10.00 72 PRO A O 2
ATOM 2136 N N . ALA A 1 73 ? 10.444 -9.604 2.169 1.00 10.00 73 ALA A N 2
ATOM 2137 C CA . ALA A 1 73 ? 9.623 -10.788 1.994 1.00 10.00 73 ALA A CA 2
ATOM 2138 C C . ALA A 1 73 ? 8.361 -10.485 1.188 1.00 10.00 73 ALA A C 2
ATOM 2139 O O . ALA A 1 73 ? 7.394 -9.939 1.713 1.00 10.00 73 ALA A O 2
ATOM 2146 N N . THR A 1 74 ? 8.399 -10.799 -0.098 1.00 10.00 74 THR A N 2
ATOM 2147 C CA . THR A 1 74 ? 7.219 -10.723 -0.941 1.00 10.00 74 THR A CA 2
ATOM 2148 C C . THR A 1 74 ? 6.474 -12.055 -0.902 1.00 10.00 74 THR A C 2
ATOM 2149 O O . THR A 1 74 ? 7.099 -13.116 -0.954 1.00 10.00 74 THR A O 2
ATOM 2160 N N . PRO A 1 75 ? 5.135 -12.020 -0.775 1.00 10.00 75 PRO A N 2
ATOM 2161 C CA . PRO A 1 75 ? 4.298 -13.229 -0.778 1.00 10.00 75 PRO A CA 2
ATOM 2162 C C . PRO A 1 75 ? 4.265 -13.932 -2.141 1.00 10.00 75 PRO A C 2
ATOM 2163 O O . PRO A 1 75 ? 3.198 -14.180 -2.704 1.00 10.00 75 PRO A O 2
ATOM 2174 N N . SER A 1 76 ? 5.43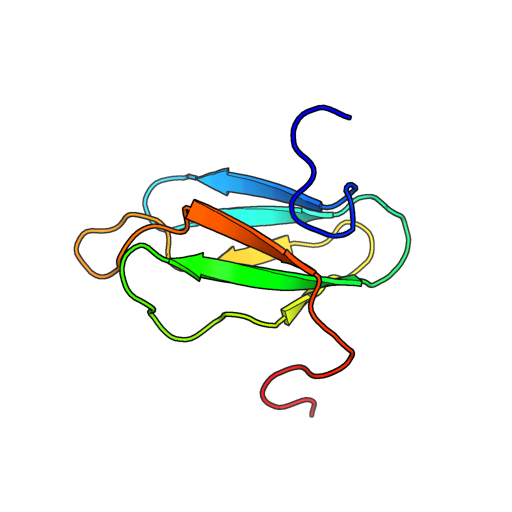6 -14.255 -2.661 1.00 10.00 76 SER A N 2
ATOM 2175 C CA . SER A 1 76 ? 5.540 -15.007 -3.894 1.00 10.00 76 SER A CA 2
ATOM 2176 C C . SER A 1 76 ? 5.432 -16.503 -3.600 1.00 10.00 76 SER A C 2
ATOM 2177 O O . SER A 1 76 ? 6.437 -17.181 -3.357 1.00 10.00 76 SER A O 2
ATOM 2185 N N . GLY A 1 77 ? 4.205 -17.005 -3.592 1.00 10.00 77 GLY A N 2
ATOM 2186 C CA . GLY A 1 77 ? 3.971 -18.376 -3.200 1.00 10.00 77 GLY A CA 2
ATOM 2187 C C . GLY A 1 77 ? 3.717 -19.292 -4.377 1.00 10.00 77 GLY A C 2
ATOM 2188 O O . GLY A 1 77 ? 3.023 -18.925 -5.325 1.00 10.00 77 GLY A O 2
ATOM 2192 N N . VAL A 1 78 ? 4.295 -20.480 -4.313 1.00 10.00 78 VAL A N 2
ATOM 2193 C CA . VAL A 1 78 ? 4.092 -21.502 -5.329 1.00 10.00 78 VAL A CA 2
ATOM 2194 C C . VAL A 1 78 ? 3.799 -22.833 -4.651 1.00 10.00 78 VAL A C 2
ATOM 2195 O O . VAL A 1 78 ? 4.745 -23.444 -4.106 1.00 10.00 78 VAL A O 2
ATOM 2209 N N . ALA A 1 1 ? 4.156 13.496 1.874 1.00 10.00 1 ALA A N 3
ATOM 2210 C CA . ALA A 1 1 ? 4.528 12.989 3.215 1.00 10.00 1 ALA A CA 3
ATOM 2211 C C . ALA A 1 1 ? 3.855 13.818 4.305 1.00 10.00 1 ALA A C 3
ATOM 2212 O O . ALA A 1 1 ? 3.640 15.018 4.144 1.00 10.00 1 ALA A O 3
ATOM 2221 N N . THR A 1 2 ? 3.528 13.170 5.416 1.00 10.00 2 THR A N 3
ATOM 2222 C CA . THR A 1 2 ? 2.864 13.832 6.537 1.00 10.00 2 THR A CA 3
ATOM 2223 C C . THR A 1 2 ? 3.035 12.991 7.796 1.00 10.00 2 THR A C 3
ATOM 2224 O O . THR A 1 2 ? 3.571 13.452 8.805 1.00 10.00 2 THR A O 3
ATOM 2235 N N . GLY A 1 3 ? 2.574 11.751 7.729 1.00 10.00 3 GLY A N 3
ATOM 2236 C CA . GLY A 1 3 ? 2.792 10.821 8.814 1.00 10.00 3 GLY A CA 3
ATOM 2237 C C . GLY A 1 3 ? 3.920 9.871 8.485 1.00 10.00 3 GLY A C 3
ATOM 2238 O O . GLY A 1 3 ? 4.429 9.884 7.361 1.00 10.00 3 GLY A O 3
ATOM 2242 N N . SER A 1 4 ? 4.309 9.046 9.438 1.00 10.00 4 SER A N 3
ATOM 2243 C CA . SER A 1 4 ? 5.387 8.097 9.222 1.00 10.00 4 SER A CA 3
ATOM 2244 C C . SER A 1 4 ? 4.843 6.669 9.250 1.00 10.00 4 SER A C 3
ATOM 2245 O O . SER A 1 4 ? 4.805 6.031 10.299 1.00 10.00 4 SER A O 3
ATOM 2253 N N . PRO A 1 5 ? 4.367 6.168 8.101 1.00 10.00 5 PRO A N 3
ATOM 2254 C CA . PRO A 1 5 ? 3.801 4.832 8.011 1.00 10.00 5 PRO A CA 3
ATOM 2255 C C . PRO A 1 5 ? 4.851 3.761 7.690 1.00 10.00 5 PRO A C 3
ATOM 2256 O O . PRO A 1 5 ? 4.871 2.690 8.301 1.00 10.00 5 PRO A O 3
ATOM 2267 N N . VAL A 1 6 ? 5.728 4.060 6.740 1.00 10.00 6 VAL A N 3
ATOM 2268 C CA . VAL A 1 6 ? 6.751 3.119 6.304 1.00 10.00 6 VAL A CA 3
ATOM 2269 C C . VAL A 1 6 ? 8.088 3.863 6.140 1.00 10.00 6 VAL A C 3
ATOM 2270 O O . VAL A 1 6 ? 8.442 4.689 6.976 1.00 10.00 6 VAL A O 3
ATOM 2283 N N . ALA A 1 7 ? 8.814 3.564 5.071 1.00 10.00 7 ALA A N 3
ATOM 2284 C CA . ALA A 1 7 ? 10.054 4.246 4.703 1.00 10.00 7 ALA A CA 3
ATOM 2285 C C . ALA A 1 7 ? 9.890 5.777 4.539 1.00 10.00 7 ALA A C 3
ATOM 2286 O O . ALA A 1 7 ? 10.848 6.467 4.192 1.00 10.00 7 ALA A O 3
ATOM 2293 N N . GLU A 1 8 ? 8.668 6.276 4.753 1.00 10.00 8 GLU A N 3
ATOM 2294 C CA . GLU A 1 8 ? 8.329 7.712 4.697 1.00 10.00 8 GLU A CA 3
ATOM 2295 C C . GLU A 1 8 ? 8.278 8.264 3.276 1.00 10.00 8 GLU A C 3
ATOM 2296 O O . GLU A 1 8 ? 7.412 9.075 2.957 1.00 10.00 8 GLU A O 3
ATOM 2308 N N . CYS A 1 9 ? 9.188 7.825 2.424 1.00 10.00 9 CYS A N 3
ATOM 2309 C CA . CYS A 1 9 ? 9.282 8.366 1.077 1.00 10.00 9 CYS A CA 3
ATOM 2310 C C . CYS A 1 9 ? 8.169 7.827 0.184 1.00 10.00 9 CYS A C 3
ATOM 2311 O O . CYS A 1 9 ? 7.937 8.333 -0.911 1.00 10.00 9 CYS A O 3
ATOM 2318 N N . VAL A 1 10 ? 7.495 6.792 0.652 1.00 10.00 10 VAL A N 3
ATOM 2319 C CA . VAL A 1 10 ? 6.418 6.181 -0.110 1.00 10.00 10 VAL A CA 3
ATOM 2320 C C . VAL A 1 10 ? 5.084 6.744 0.375 1.00 10.00 10 VAL A C 3
ATOM 2321 O O . VAL A 1 10 ? 4.879 6.912 1.582 1.00 10.00 10 VAL A O 3
ATOM 2334 N N . GLU A 1 11 ? 4.189 7.057 -0.553 1.00 10.00 11 GLU A N 3
ATOM 2335 C CA . GLU A 1 11 ? 2.922 7.670 -0.195 1.00 10.00 11 GLU A CA 3
ATOM 2336 C C . GLU A 1 11 ? 1.805 7.147 -1.090 1.00 10.00 11 GLU A C 3
ATOM 2337 O O . GLU A 1 11 ? 1.954 7.110 -2.307 1.00 10.00 11 GLU A O 3
ATOM 2349 N N . TYR A 1 12 ? 0.709 6.710 -0.487 1.00 10.00 12 TYR A N 3
ATOM 2350 C CA . TYR A 1 12 ? -0.425 6.193 -1.250 1.00 10.00 12 TYR A CA 3
ATOM 2351 C C . TYR A 1 12 ? -1.500 7.238 -1.507 1.00 10.00 12 TYR A C 3
ATOM 2352 O O . TYR A 1 12 ? -1.531 8.306 -0.891 1.00 10.00 12 TYR A O 3
ATOM 2370 N N . PHE A 1 13 ? -2.367 6.892 -2.436 1.00 10.00 13 PHE A N 3
ATOM 2371 C CA . PHE A 1 13 ? -3.585 7.620 -2.716 1.00 10.00 13 PHE A CA 3
ATOM 2372 C C . PHE A 1 13 ? -4.629 6.590 -3.109 1.00 10.00 13 PHE A C 3
ATOM 2373 O O . PHE A 1 13 ? -4.277 5.496 -3.544 1.00 10.00 13 PHE A O 3
ATOM 2390 N N . GLN A 1 14 ? -5.893 6.897 -2.914 1.00 10.00 14 GLN A N 3
ATOM 2391 C CA . GLN A 1 14 ? -6.937 5.943 -3.228 1.00 10.00 14 GLN A CA 3
ATOM 2392 C C . GLN A 1 14 ? -7.676 6.328 -4.502 1.00 10.00 14 GLN A C 3
ATOM 2393 O O . GLN A 1 14 ? -8.436 7.294 -4.527 1.00 10.00 14 GLN A O 3
ATOM 2407 N N . SER A 1 15 ? -7.431 5.562 -5.553 1.00 10.00 15 SER A N 3
ATOM 2408 C CA . SER A 1 15 ? -8.133 5.697 -6.807 1.00 10.00 15 SER A CA 3
ATOM 2409 C C . SER A 1 15 ? -9.225 4.626 -6.859 1.00 10.00 15 SER A C 3
ATOM 2410 O O . SER A 1 15 ? -9.522 3.994 -5.838 1.00 10.00 15 SER A O 3
ATOM 2418 N N . TRP A 1 16 ? -9.810 4.401 -8.024 1.00 10.00 16 TRP A N 3
ATOM 2419 C CA . TRP A 1 16 ? -10.882 3.424 -8.152 1.00 10.00 16 TRP A CA 3
ATOM 2420 C C . TRP A 1 16 ? -10.337 2.001 -7.977 1.00 10.00 16 TRP A C 3
ATOM 2421 O O . TRP A 1 16 ? -9.728 1.442 -8.889 1.00 10.00 16 TRP A O 3
ATOM 2442 N N . ARG A 1 17 ? -10.540 1.450 -6.768 1.00 10.00 17 ARG A N 3
ATOM 2443 C CA . ARG A 1 17 ? -10.072 0.103 -6.404 1.00 10.00 17 ARG A CA 3
ATOM 2444 C C . ARG A 1 17 ? -8.549 0.025 -6.429 1.00 10.00 17 ARG A C 3
ATOM 2445 O O . ARG A 1 17 ? -7.980 -1.050 -6.621 1.00 10.00 17 ARG A O 3
ATOM 2466 N N . TYR A 1 18 ? -7.891 1.144 -6.185 1.00 10.00 18 TYR A N 3
ATOM 2467 C CA . TYR A 1 18 ? -6.459 1.234 -6.393 1.00 10.00 18 TYR A CA 3
ATOM 2468 C C . TYR A 1 18 ? -5.813 2.149 -5.368 1.00 10.00 18 TYR A C 3
ATOM 2469 O O . TYR A 1 18 ? -5.917 3.366 -5.470 1.00 10.00 18 TYR A O 3
ATOM 2487 N N . THR A 1 19 ? -5.186 1.575 -4.366 1.00 10.00 19 THR A N 3
ATOM 2488 C CA . THR A 1 19 ? -4.372 2.344 -3.460 1.00 10.00 19 THR A CA 3
ATOM 2489 C C . THR A 1 19 ? -2.943 2.401 -3.991 1.00 10.00 19 THR A C 3
ATOM 2490 O O . THR A 1 19 ? -2.171 1.450 -3.850 1.00 10.00 19 THR A O 3
ATOM 2501 N N . ASP A 1 20 ? -2.645 3.497 -4.683 1.00 10.00 20 ASP A N 3
ATOM 2502 C CA . ASP A 1 20 ? -1.344 3.711 -5.309 1.00 10.00 20 ASP A CA 3
ATOM 2503 C C . ASP A 1 20 ? -0.326 4.284 -4.343 1.00 10.00 20 ASP A C 3
ATOM 2504 O O . ASP A 1 20 ? -0.380 5.458 -3.997 1.00 10.00 20 ASP A O 3
ATOM 2513 N N . VAL A 1 21 ? 0.625 3.457 -3.934 1.00 10.00 21 VAL A N 3
ATOM 2514 C CA . VAL A 1 21 ? 1.716 3.928 -3.103 1.00 10.00 21 VAL A CA 3
ATOM 2515 C C . VAL A 1 21 ? 2.923 4.193 -3.981 1.00 10.00 21 VAL A C 3
ATOM 2516 O O . VAL A 1 21 ? 3.505 3.285 -4.575 1.00 10.00 21 VAL A O 3
ATOM 2529 N N . HIS A 1 22 ? 3.206 5.466 -4.138 1.00 10.00 22 HIS A N 3
ATOM 2530 C CA . HIS A 1 22 ? 4.358 5.919 -4.886 1.00 10.00 22 HIS A CA 3
ATOM 2531 C C . HIS A 1 22 ? 5.504 6.256 -3.948 1.00 10.00 22 HIS A C 3
ATOM 2532 O O . HIS A 1 22 ? 5.405 7.177 -3.142 1.00 10.00 22 HIS A O 3
ATOM 2547 N N . ASN A 1 23 ? 6.576 5.485 -4.034 1.00 10.00 23 ASN A N 3
ATOM 2548 C CA . ASN A 1 23 ? 7.758 5.731 -3.218 1.00 10.00 23 ASN A CA 3
ATOM 2549 C C . ASN A 1 23 ? 8.614 6.826 -3.869 1.00 10.00 23 ASN A C 3
ATOM 2550 O O . ASN A 1 23 ? 8.416 7.149 -5.034 1.00 10.00 23 ASN A O 3
ATOM 2561 N N . GLY A 1 24 ? 9.534 7.410 -3.111 1.00 10.00 24 GLY A N 3
ATOM 2562 C CA . GLY A 1 24 ? 10.486 8.354 -3.672 1.00 10.00 24 GLY A CA 3
ATOM 2563 C C . GLY A 1 24 ? 11.781 8.405 -2.877 1.00 10.00 24 GLY A C 3
ATOM 2564 O O . GLY A 1 24 ? 12.491 9.404 -2.892 1.00 10.00 24 GLY A O 3
ATOM 2568 N N . CYS A 1 25 ? 12.083 7.314 -2.183 1.00 10.00 25 CYS A N 3
ATOM 2569 C CA . CYS A 1 25 ? 13.271 7.229 -1.334 1.00 10.00 25 CYS A CA 3
ATOM 2570 C C . CYS A 1 25 ? 14.521 6.975 -2.163 1.00 10.00 25 CYS A C 3
ATOM 2571 O O . CYS A 1 25 ? 15.639 7.072 -1.659 1.00 10.00 25 CYS A O 3
ATOM 2578 N N . ALA A 1 26 ? 14.294 6.591 -3.416 1.00 10.00 26 ALA A N 3
ATOM 2579 C CA . ALA A 1 26 ? 15.354 6.325 -4.399 1.00 10.00 26 ALA A CA 3
ATOM 2580 C C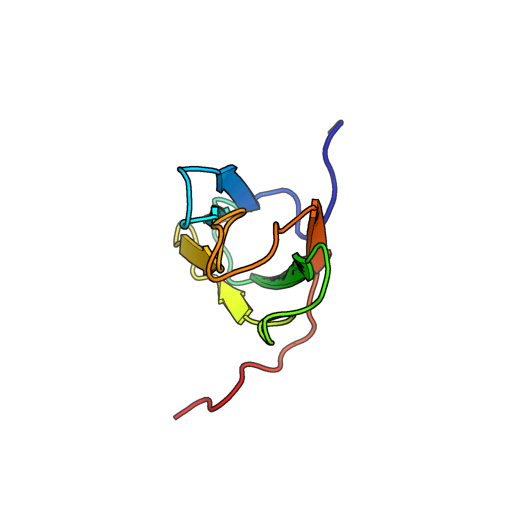 . ALA A 1 26 ? 15.917 4.923 -4.225 1.00 10.00 26 ALA A C 3
ATOM 2581 O O . ALA A 1 26 ? 16.738 4.472 -5.022 1.00 10.00 26 ALA A O 3
ATOM 2588 N N . ASP A 1 27 ? 15.477 4.236 -3.182 1.00 10.00 27 ASP A N 3
ATOM 2589 C CA . ASP A 1 27 ? 15.848 2.846 -2.990 1.00 10.00 27 ASP A CA 3
ATOM 2590 C C . ASP A 1 27 ? 14.602 1.985 -2.817 1.00 10.00 27 ASP A C 3
ATOM 2591 O O . ASP A 1 27 ? 13.518 2.489 -2.500 1.00 10.00 27 ASP A O 3
ATOM 2600 N N . ALA A 1 28 ? 14.763 0.698 -3.074 1.00 10.00 28 ALA A N 3
ATOM 2601 C CA . ALA A 1 28 ? 13.682 -0.273 -2.943 1.00 10.00 28 ALA A CA 3
ATOM 2602 C C . ALA A 1 28 ? 13.335 -0.510 -1.481 1.00 10.00 28 ALA A C 3
ATOM 2603 O O . ALA A 1 28 ? 14.178 -0.958 -0.700 1.00 10.00 28 ALA A O 3
ATOM 2610 N N . VAL A 1 29 ? 12.094 -0.236 -1.112 1.00 10.00 29 VAL A N 3
ATOM 2611 C CA . VAL A 1 29 ? 11.660 -0.445 0.263 1.00 10.00 29 VAL A CA 3
ATOM 2612 C C . VAL A 1 29 ? 10.425 -1.313 0.326 1.00 10.00 29 VAL A C 3
ATOM 2613 O O . VAL A 1 29 ? 9.518 -1.187 -0.488 1.00 10.00 29 VAL A O 3
ATOM 2626 N N . SER A 1 30 ? 10.393 -2.185 1.308 1.00 10.00 30 SER A N 3
ATOM 2627 C CA . SER A 1 30 ? 9.291 -3.101 1.468 1.00 10.00 30 SER A CA 3
ATOM 2628 C C . SER A 1 30 ? 8.225 -2.449 2.304 1.00 10.00 30 SER A C 3
ATOM 2629 O O . SER A 1 30 ? 8.473 -2.023 3.429 1.00 10.00 30 SER A O 3
ATOM 2637 N N . VAL A 1 31 ? 7.053 -2.318 1.731 1.00 10.00 31 VAL A N 3
ATOM 2638 C CA . VAL A 1 31 ? 5.956 -1.707 2.418 1.00 10.00 31 VAL A CA 3
ATOM 2639 C C . VAL A 1 31 ? 4.820 -2.705 2.598 1.00 10.00 31 VAL A C 3
ATOM 2640 O O . VAL A 1 31 ? 4.773 -3.734 1.943 1.00 10.00 31 VAL A O 3
ATOM 2653 N N . THR A 1 32 ? 3.945 -2.401 3.522 1.00 10.00 32 THR A N 3
ATOM 2654 C CA . THR A 1 32 ? 2.757 -3.200 3.786 1.00 10.00 32 THR A CA 3
ATOM 2655 C C . THR A 1 32 ? 1.602 -2.271 4.137 1.00 10.00 32 THR A C 3
ATOM 2656 O O . THR A 1 32 ? 1.828 -1.120 4.487 1.00 10.00 32 THR A O 3
ATOM 2667 N N . VAL A 1 33 ? 0.369 -2.749 4.033 1.00 10.00 33 VAL A N 3
ATOM 2668 C CA . VAL A 1 33 ? -0.785 -1.894 4.261 1.00 10.00 33 VAL A CA 3
ATOM 2669 C C . VAL A 1 33 ? -1.802 -2.562 5.156 1.00 10.00 33 VAL A C 3
ATOM 2670 O O . VAL A 1 33 ? -1.994 -3.779 5.115 1.00 10.00 33 VAL A O 3
ATOM 2683 N N . GLU A 1 34 ? -2.444 -1.746 5.965 1.00 10.00 34 GLU A N 3
ATOM 2684 C CA . GLU A 1 34 ? -3.415 -2.215 6.921 1.00 10.00 34 GLU A CA 3
ATOM 2685 C C . GLU A 1 34 ? -4.798 -1.691 6.549 1.00 10.00 34 GLU A C 3
ATOM 2686 O O . GLU A 1 34 ? -5.050 -0.486 6.624 1.00 10.00 34 GLU A O 3
ATOM 2698 N N . TYR A 1 35 ? -5.674 -2.583 6.108 1.00 10.00 35 TYR A N 3
ATOM 2699 C CA . TYR A 1 35 ? -7.000 -2.183 5.661 1.00 10.00 35 TYR A CA 3
ATOM 2700 C C . TYR A 1 35 ? -8.001 -2.208 6.794 1.00 10.00 35 TYR A C 3
ATOM 2701 O O . TYR A 1 35 ? -7.780 -2.832 7.829 1.00 10.00 35 TYR A O 3
ATOM 2719 N N . THR A 1 36 ? -9.101 -1.514 6.562 1.00 10.00 36 THR A N 3
ATOM 2720 C CA . THR A 1 36 ? -10.247 -1.506 7.451 1.00 10.00 36 THR A CA 3
ATOM 2721 C C . THR A 1 36 ? -10.688 -2.921 7.868 1.00 10.00 36 THR A C 3
ATOM 2722 O O . THR A 1 36 ? -11.061 -3.140 9.020 1.00 10.00 36 THR A O 3
ATOM 2733 N N . HIS A 1 37 ? -10.638 -3.882 6.947 1.00 10.00 37 HIS A N 3
ATOM 2734 C CA . HIS A 1 37 ? -11.024 -5.253 7.282 1.00 10.00 37 HIS A CA 3
ATOM 2735 C C . HIS A 1 37 ? -9.781 -6.108 7.499 1.00 10.00 37 HIS A C 3
ATOM 2736 O O . HIS A 1 37 ? -9.427 -6.418 8.633 1.00 10.00 37 HIS A O 3
ATOM 2751 N N . GLY A 1 38 ? -9.118 -6.480 6.410 1.00 10.00 38 GLY A N 3
ATOM 2752 C CA . GLY A 1 38 ? -7.896 -7.249 6.519 1.00 10.00 38 GLY A CA 3
ATOM 2753 C C . GLY A 1 38 ? -7.588 -8.011 5.246 1.00 10.00 38 GLY A C 3
ATOM 2754 O O . GLY A 1 38 ? -7.279 -9.198 5.288 1.00 10.00 38 GLY A O 3
ATOM 2758 N N . GLN A 1 39 ? -7.691 -7.330 4.111 1.00 10.00 39 GLN A N 3
ATOM 2759 C CA . GLN A 1 39 ? -7.413 -7.950 2.822 1.00 10.00 39 GLN A CA 3
ATOM 2760 C C . GLN A 1 39 ? -5.947 -8.373 2.770 1.00 10.00 39 GLN A C 3
ATOM 2761 O O . GLN A 1 39 ? -5.063 -7.627 3.195 1.00 10.00 39 GLN A O 3
ATOM 2775 N N . TRP A 1 40 ? -5.696 -9.568 2.256 1.00 10.00 40 TRP A N 3
ATOM 2776 C CA . TRP A 1 40 ? -4.353 -10.117 2.232 1.00 10.00 40 TRP A CA 3
ATOM 2777 C C . TRP A 1 40 ? -3.477 -9.414 1.193 1.00 10.00 40 TRP A C 3
ATOM 2778 O O . TRP A 1 40 ? -3.564 -9.687 -0.008 1.00 10.00 40 TRP A O 3
ATOM 2799 N N . ALA A 1 41 ? -2.647 -8.494 1.679 1.00 10.00 41 ALA A N 3
ATOM 2800 C CA . ALA A 1 41 ? -1.666 -7.792 0.849 1.00 10.00 41 ALA A CA 3
ATOM 2801 C C . ALA A 1 41 ? -0.632 -6.999 1.670 1.00 10.00 41 ALA A C 3
ATOM 2802 O O . ALA A 1 41 ? 0.019 -6.115 1.118 1.00 10.00 41 ALA A O 3
ATOM 2809 N N . PRO A 1 42 ? -0.407 -7.284 2.974 1.00 10.00 42 PRO A N 3
ATOM 2810 C CA . PRO A 1 42 ? 0.409 -6.419 3.800 1.00 10.00 42 PRO A CA 3
ATOM 2811 C C . PRO A 1 42 ? 1.898 -6.769 3.721 1.00 10.00 42 PRO A C 3
ATOM 2812 O O . PRO A 1 42 ? 2.511 -7.073 4.740 1.00 10.00 42 PRO A O 3
ATOM 2823 N N . CYS A 1 43 ? 2.456 -6.720 2.500 1.00 10.00 43 CYS A N 3
ATOM 2824 C CA . CYS A 1 43 ? 3.908 -6.820 2.268 1.00 10.00 43 CYS A CA 3
ATOM 2825 C C . CYS A 1 43 ? 4.231 -6.819 0.767 1.00 10.00 43 CYS A C 3
ATOM 2826 O O . CYS A 1 43 ? 3.842 -7.726 0.035 1.00 10.00 43 CYS A O 3
ATOM 2833 N N . ARG A 1 44 ? 4.924 -5.774 0.325 1.00 10.00 44 ARG A N 3
ATOM 2834 C CA . ARG A 1 44 ? 5.331 -5.610 -1.065 1.00 10.00 44 ARG A CA 3
ATOM 2835 C C . ARG A 1 44 ? 6.530 -4.666 -1.138 1.00 10.00 44 ARG A C 3
ATOM 2836 O O . ARG A 1 44 ? 6.488 -3.574 -0.579 1.00 10.00 44 ARG A O 3
ATOM 2857 N N . VAL A 1 45 ? 7.594 -5.073 -1.815 1.00 10.00 45 VAL A N 3
ATOM 2858 C CA . VAL A 1 45 ? 8.749 -4.201 -1.976 1.00 10.00 45 VAL A CA 3
ATOM 2859 C C . VAL A 1 45 ? 8.543 -3.254 -3.147 1.00 10.00 45 VAL A C 3
ATOM 2860 O O . VAL A 1 45 ? 8.096 -3.654 -4.224 1.00 10.00 45 VAL A O 3
ATOM 2873 N N . ILE A 1 46 ? 8.859 -1.998 -2.911 1.00 10.00 46 ILE A N 3
ATOM 2874 C CA . ILE A 1 46 ? 8.691 -0.958 -3.879 1.00 10.00 46 ILE A CA 3
ATOM 2875 C C . ILE A 1 46 ? 9.978 -0.744 -4.635 1.00 10.00 46 ILE A C 3
ATOM 2876 O O . ILE A 1 46 ? 11.068 -0.956 -4.108 1.00 10.00 46 ILE A O 3
ATOM 2892 N N . GLU A 1 47 ? 9.840 -0.341 -5.867 1.00 10.00 47 GLU A N 3
ATOM 2893 C CA . GLU A 1 47 ? 10.959 0.142 -6.626 1.00 10.00 47 GLU A CA 3
ATOM 2894 C C . GLU A 1 47 ? 11.116 1.631 -6.348 1.00 10.00 47 GLU A C 3
ATOM 2895 O O . GLU A 1 47 ? 10.130 2.300 -6.048 1.00 10.00 47 GLU A O 3
ATOM 2907 N N . PRO A 1 48 ? 12.350 2.148 -6.345 1.00 10.00 48 PRO A N 3
ATOM 2908 C CA . PRO A 1 48 ? 12.613 3.580 -6.231 1.00 10.00 48 PRO A CA 3
ATOM 2909 C C . PRO A 1 48 ? 11.682 4.426 -7.092 1.00 10.00 48 PRO A C 3
ATOM 2910 O O . PRO A 1 48 ? 11.891 4.562 -8.297 1.00 10.00 48 PRO A O 3
ATOM 2921 N N . GLY A 1 49 ? 10.634 4.964 -6.481 1.00 10.00 49 GLY A N 3
ATOM 2922 C CA . GLY A 1 49 ? 9.734 5.833 -7.219 1.00 10.00 49 GLY A CA 3
ATOM 2923 C C . GLY A 1 49 ? 8.620 5.051 -7.874 1.00 10.00 49 GLY A C 3
ATOM 2924 O O . GLY A 1 49 ? 7.886 5.578 -8.711 1.00 10.00 49 GLY A O 3
ATOM 2928 N N . GLY A 1 50 ? 8.500 3.789 -7.491 1.00 10.00 50 GLY A N 3
ATOM 2929 C CA . GLY A 1 50 ? 7.513 2.920 -8.078 1.00 10.00 50 GLY A CA 3
ATOM 2930 C C . GLY A 1 50 ? 6.244 2.862 -7.268 1.00 10.00 50 GLY A C 3
ATOM 2931 O O . GLY A 1 50 ? 6.114 3.554 -6.255 1.00 10.00 50 GLY A O 3
ATOM 2935 N N . TRP A 1 51 ? 5.316 2.029 -7.716 1.00 10.00 51 TRP A N 3
ATOM 2936 C CA . TRP A 1 51 ? 4.021 1.889 -7.075 1.00 10.00 51 TRP A CA 3
ATOM 2937 C C . TRP A 1 51 ? 3.821 0.494 -6.504 1.00 10.00 51 TRP A C 3
ATOM 2938 O O . TRP A 1 51 ? 4.560 -0.445 -6.809 1.00 10.00 51 TRP A O 3
ATOM 2959 N N . ALA A 1 52 ? 2.797 0.386 -5.681 1.00 10.00 52 ALA A N 3
ATOM 2960 C CA . ALA A 1 52 ? 2.342 -0.876 -5.148 1.00 10.00 52 ALA A CA 3
ATOM 2961 C C . ALA A 1 52 ? 0.833 -0.812 -5.062 1.00 10.00 52 ALA A C 3
ATOM 2962 O O . ALA A 1 52 ? 0.284 0.053 -4.389 1.00 10.00 52 ALA A O 3
ATOM 2969 N N . THR A 1 53 ? 0.170 -1.686 -5.784 1.00 10.00 53 THR A N 3
ATOM 2970 C CA . THR A 1 53 ? -1.274 -1.658 -5.871 1.00 10.00 53 THR A CA 3
ATOM 2971 C C . THR A 1 53 ? -1.894 -2.419 -4.728 1.00 10.00 53 THR A C 3
ATOM 2972 O O . THR A 1 53 ? -1.544 -3.571 -4.464 1.00 10.00 53 THR A O 3
ATOM 2983 N N . PHE A 1 54 ? -2.835 -1.776 -4.066 1.00 10.00 54 PHE A N 3
ATOM 2984 C CA . PHE A 1 54 ? -3.471 -2.367 -2.921 1.00 10.00 54 PHE A CA 3
ATOM 2985 C C . PHE A 1 54 ? -4.955 -2.108 -3.008 1.00 10.00 54 PHE A C 3
ATOM 2986 O O . PHE A 1 54 ? -5.377 -1.137 -3.643 1.00 10.00 54 PHE A O 3
ATOM 3003 N N . ALA A 1 55 ? -5.737 -3.005 -2.435 1.00 10.00 55 ALA A N 3
ATOM 3004 C CA . ALA A 1 55 ? -7.181 -2.960 -2.584 1.00 10.00 55 ALA A CA 3
ATOM 3005 C C . ALA A 1 55 ? -7.741 -1.701 -1.958 1.00 10.00 55 ALA A C 3
ATOM 3006 O O . ALA A 1 55 ? -7.901 -1.612 -0.741 1.00 10.00 55 ALA A O 3
ATOM 3013 N N . GLY A 1 56 ? -7.989 -0.715 -2.807 1.00 10.00 56 GLY A N 3
ATOM 3014 C CA . GLY A 1 56 ? -8.564 0.520 -2.345 1.00 10.00 56 GLY A CA 3
ATOM 3015 C C . GLY A 1 56 ? -10.002 0.319 -1.892 1.00 10.00 56 GLY A C 3
ATOM 3016 O O . GLY A 1 56 ? -10.543 -0.781 -2.034 1.00 10.00 56 GLY A O 3
ATOM 3020 N N . TYR A 1 57 ? -10.658 1.370 -1.408 1.00 10.00 57 TYR A N 3
ATOM 3021 C CA . TYR A 1 57 ? -11.985 1.216 -0.820 1.00 10.00 57 TYR A CA 3
ATOM 3022 C C . TYR A 1 57 ? -13.069 1.250 -1.905 1.00 10.00 57 TYR A C 3
ATOM 3023 O O . TYR A 1 57 ? -14.141 1.836 -1.735 1.00 10.00 57 TYR A O 3
ATOM 3041 N N . GLY A 1 58 ? -12.803 0.548 -2.995 1.00 10.00 58 GLY A N 3
ATOM 3042 C CA . GLY A 1 58 ? -13.665 0.591 -4.148 1.00 10.00 58 GLY A CA 3
ATOM 3043 C C . GLY A 1 58 ? -14.961 -0.158 -3.910 1.00 10.00 58 GLY A C 3
ATOM 3044 O O . GLY A 1 58 ? -14.946 -1.374 -3.731 1.00 10.00 58 GLY A O 3
ATOM 3048 N N . THR A 1 59 ? -16.077 0.570 -3.889 1.00 10.00 59 THR A N 3
ATOM 3049 C CA . THR A 1 59 ? -17.400 -0.038 -3.744 1.00 10.00 59 THR A CA 3
ATOM 3050 C C . THR A 1 59 ? -17.646 -0.493 -2.294 1.00 10.00 59 THR A C 3
ATOM 3051 O O . THR A 1 59 ? -18.420 -1.413 -2.037 1.00 10.00 59 THR A O 3
ATOM 3062 N N . ASP A 1 60 ? -16.992 0.190 -1.351 1.00 10.00 60 ASP A N 3
ATOM 3063 C CA . ASP A 1 60 ? -17.222 -0.020 0.088 1.00 10.00 60 ASP A CA 3
ATOM 3064 C C . ASP A 1 60 ? -16.771 -1.414 0.514 1.00 10.00 60 ASP A C 3
ATOM 3065 O O . ASP A 1 60 ? -17.570 -2.345 0.611 1.00 10.00 60 ASP A O 3
ATOM 3074 N N . GLY A 1 61 ? -15.480 -1.552 0.749 1.00 10.00 61 GLY A N 3
ATOM 3075 C CA . GLY A 1 61 ? -14.936 -2.815 1.199 1.00 10.00 61 GLY A CA 3
ATOM 3076 C C . GLY A 1 61 ? -13.796 -2.601 2.165 1.00 10.00 61 GLY A C 3
ATOM 3077 O O . GLY A 1 61 ? -13.991 -2.066 3.256 1.00 10.00 61 GLY A O 3
ATOM 3081 N N . ASN A 1 62 ? -12.604 -3.015 1.776 1.00 10.00 62 ASN A N 3
ATOM 3082 C CA . ASN A 1 62 ? -11.424 -2.736 2.558 1.00 10.00 62 ASN A CA 3
ATOM 3083 C C . ASN A 1 62 ? -10.907 -1.359 2.208 1.00 10.00 62 ASN A C 3
ATOM 3084 O O . ASN A 1 62 ? -10.912 -0.961 1.048 1.00 10.00 62 ASN A O 3
ATOM 3095 N N . TYR A 1 63 ? -10.475 -0.637 3.211 1.00 10.00 63 TYR A N 3
ATOM 3096 C CA . TYR A 1 63 ? -9.874 0.658 3.008 1.00 10.00 63 TYR A CA 3
ATOM 3097 C C . TYR A 1 63 ? -8.532 0.685 3.708 1.00 10.00 63 TYR A C 3
ATOM 3098 O O . TYR A 1 63 ? -8.468 0.585 4.933 1.00 10.00 63 TYR A O 3
ATOM 3116 N N . VAL A 1 64 ? -7.460 0.743 2.935 1.00 10.00 64 VAL A N 3
ATOM 3117 C CA . VAL A 1 64 ? -6.140 0.851 3.515 1.00 10.00 64 VAL A CA 3
ATOM 3118 C C . VAL A 1 64 ? -6.082 2.130 4.347 1.00 10.00 64 VAL A C 3
ATOM 3119 O O . VAL A 1 64 ? -6.485 3.201 3.887 1.00 10.00 64 VAL A O 3
ATOM 3132 N N . THR A 1 65 ? -5.642 2.008 5.583 1.00 10.00 65 THR A N 3
ATOM 3133 C CA . THR A 1 65 ? -5.628 3.147 6.477 1.00 10.00 65 THR A CA 3
ATOM 3134 C C . THR A 1 65 ? -4.217 3.482 6.914 1.00 10.00 65 THR A C 3
ATOM 3135 O O . THR A 1 65 ? -3.873 4.649 7.112 1.00 10.00 65 THR A O 3
ATOM 3146 N N . GLY A 1 66 ? -3.404 2.456 7.064 1.00 10.00 66 GLY A N 3
ATOM 3147 C CA . GLY A 1 66 ? -2.051 2.667 7.507 1.00 10.00 66 GLY A CA 3
ATOM 3148 C C . GLY A 1 66 ? -1.060 1.826 6.749 1.00 10.00 66 GLY A C 3
ATOM 3149 O O . GLY A 1 66 ? -1.241 0.620 6.595 1.00 10.00 66 GLY A O 3
ATOM 3153 N N . LEU A 1 67 ? -0.025 2.470 6.259 1.00 10.00 67 LEU A N 3
ATOM 3154 C CA . LEU A 1 67 ? 1.090 1.769 5.660 1.00 10.00 67 LEU A CA 3
ATOM 3155 C C . LEU A 1 67 ? 2.035 1.339 6.777 1.00 10.00 67 LEU A C 3
ATOM 3156 O O . LEU A 1 67 ? 2.119 1.988 7.819 1.00 10.00 67 LEU A O 3
ATOM 3172 N N . HIS A 1 68 ? 2.699 0.230 6.565 1.00 10.00 68 HIS A N 3
ATOM 3173 C CA . HIS A 1 68 ? 3.612 -0.355 7.531 1.00 10.00 68 HIS A CA 3
ATOM 3174 C C . HIS A 1 68 ? 4.879 -0.749 6.785 1.00 10.00 68 HIS A C 3
ATOM 3175 O O . HIS A 1 68 ? 4.805 -1.065 5.607 1.00 10.00 68 HIS A O 3
ATOM 3190 N N . THR A 1 69 ? 6.039 -0.688 7.403 1.00 10.00 69 THR A N 3
ATOM 3191 C CA . THR A 1 69 ? 7.240 -1.106 6.693 1.00 10.00 69 THR A CA 3
ATOM 3192 C C . THR A 1 69 ? 7.397 -2.622 6.752 1.00 10.00 69 THR A C 3
ATOM 3193 O O . THR A 1 69 ? 7.283 -3.232 7.816 1.00 10.00 69 THR A O 3
ATOM 3204 N N . CYS A 1 70 ? 7.619 -3.227 5.597 1.00 10.00 70 CYS A N 3
ATOM 3205 C CA . CYS A 1 70 ? 7.749 -4.668 5.497 1.00 10.00 70 CYS A CA 3
ATOM 3206 C C . CYS A 1 70 ? 9.229 -5.052 5.522 1.00 10.00 70 CYS A C 3
ATOM 3207 O O . CYS A 1 70 ? 10.087 -4.209 5.259 1.00 10.00 70 CYS A O 3
ATOM 3214 N N . ASP A 1 71 ? 9.533 -6.300 5.851 1.00 10.00 71 ASP A N 3
ATOM 3215 C CA . ASP A 1 71 ? 10.894 -6.809 5.757 1.00 10.00 71 ASP A CA 3
ATOM 3216 C C . ASP A 1 71 ? 10.931 -7.911 4.722 1.00 10.00 71 ASP A C 3
ATOM 3217 O O . ASP A 1 71 ? 9.937 -8.603 4.558 1.00 10.00 71 ASP A O 3
ATOM 3226 N N . PRO A 1 72 ? 12.064 -8.036 3.991 1.00 10.00 72 PRO A N 3
ATOM 3227 C CA . PRO A 1 72 ? 12.336 -9.044 2.962 1.00 10.00 72 PRO A CA 3
ATOM 3228 C C . PRO A 1 72 ? 11.508 -10.317 3.056 1.00 10.00 72 PRO A C 3
ATOM 3229 O O . PRO A 1 72 ? 11.985 -11.362 3.507 1.00 10.00 72 PRO A O 3
ATOM 3240 N N . ALA A 1 73 ? 10.272 -10.213 2.602 1.00 10.00 73 ALA A N 3
ATOM 3241 C CA . ALA A 1 73 ? 9.336 -11.324 2.630 1.00 10.00 73 ALA A CA 3
ATOM 3242 C C . ALA A 1 73 ? 8.084 -11.000 1.818 1.00 10.00 73 ALA A C 3
ATOM 3243 O O . ALA A 1 73 ? 7.070 -10.565 2.363 1.00 10.00 73 ALA A O 3
ATOM 3250 N N . THR A 1 74 ? 8.172 -11.176 0.507 1.00 10.00 74 THR A N 3
ATOM 3251 C CA . THR A 1 74 ? 7.037 -10.926 -0.364 1.00 10.00 74 THR A CA 3
ATOM 3252 C C . THR A 1 74 ? 6.132 -12.157 -0.415 1.00 10.00 74 THR A C 3
ATOM 3253 O O . THR A 1 74 ? 6.571 -13.251 -0.784 1.00 10.00 74 THR A O 3
ATOM 3264 N N . PRO A 1 75 ? 4.866 -12.000 -0.012 1.00 10.00 75 PRO A N 3
ATOM 3265 C CA . PRO A 1 75 ? 3.896 -13.096 -0.017 1.00 10.00 75 PRO A CA 3
ATOM 3266 C C . PRO A 1 75 ? 3.628 -13.603 -1.423 1.00 10.00 75 PRO A C 3
ATOM 3267 O O . PRO A 1 75 ? 3.659 -12.838 -2.388 1.00 10.00 75 PRO A O 3
ATOM 3278 N N . SER A 1 76 ? 3.378 -14.894 -1.534 1.00 10.00 76 SER A N 3
ATOM 3279 C CA . SER A 1 76 ? 3.102 -15.508 -2.818 1.00 10.00 76 SER A CA 3
ATOM 3280 C C . SER A 1 76 ? 2.251 -16.752 -2.613 1.00 10.00 76 SER A C 3
ATOM 3281 O O . SER A 1 76 ? 2.763 -17.800 -2.214 1.00 10.00 76 SER A O 3
ATOM 3289 N N . GLY A 1 77 ? 0.952 -16.617 -2.848 1.00 10.00 77 GLY A N 3
ATOM 3290 C CA . GLY A 1 77 ? 0.058 -17.754 -2.743 1.00 10.00 77 GLY A CA 3
ATOM 3291 C C . GLY A 1 77 ? 0.420 -18.836 -3.733 1.00 10.00 77 GLY A C 3
ATOM 3292 O O . GLY A 1 77 ? 0.761 -19.955 -3.352 1.00 10.00 77 GLY A O 3
ATOM 3296 N N . VAL A 1 78 ? 0.371 -18.495 -5.009 1.00 10.00 78 VAL A N 3
ATOM 3297 C CA . VAL A 1 78 ? 0.781 -19.409 -6.057 1.00 10.00 78 VAL A CA 3
ATOM 3298 C C . VAL A 1 78 ? 1.783 -18.728 -6.980 1.00 10.00 78 VAL A C 3
ATOM 3299 O O . VAL A 1 78 ? 2.987 -19.039 -6.871 1.00 10.00 78 VAL A O 3
ATOM 3313 N N . ALA A 1 1 ? 10.707 11.164 16.991 1.00 10.00 1 ALA A N 4
ATOM 3314 C CA . ALA A 1 1 ? 10.454 9.739 16.689 1.00 10.00 1 ALA A CA 4
ATOM 3315 C C . ALA A 1 1 ? 9.267 9.584 15.745 1.00 10.00 1 ALA A C 4
ATOM 3316 O O . ALA A 1 1 ? 9.274 8.726 14.862 1.00 10.00 1 ALA A O 4
ATOM 3325 N N . THR A 1 2 ? 8.241 10.404 15.936 1.00 10.00 2 THR A N 4
ATOM 3326 C CA . THR A 1 2 ? 7.080 10.383 15.059 1.00 10.00 2 THR A CA 4
ATOM 3327 C C . THR A 1 2 ? 7.387 11.053 13.724 1.00 10.00 2 THR A C 4
ATOM 3328 O O . THR A 1 2 ? 7.928 12.163 13.681 1.00 10.00 2 THR A O 4
ATOM 3339 N N . GLY A 1 3 ? 7.055 10.367 12.641 1.00 10.00 3 GLY A N 4
ATOM 3340 C CA . GLY A 1 3 ? 7.296 10.899 11.318 1.00 10.00 3 GLY A CA 4
ATOM 3341 C C . GLY A 1 3 ? 6.347 10.308 10.301 1.00 10.00 3 GLY A C 4
ATOM 3342 O O . GLY A 1 3 ? 5.147 10.200 10.560 1.00 10.00 3 GLY A O 4
ATOM 3346 N N . SER A 1 4 ? 6.878 9.906 9.159 1.00 10.00 4 SER A N 4
ATOM 3347 C CA . SER A 1 4 ? 6.064 9.298 8.123 1.00 10.00 4 SER A CA 4
ATOM 3348 C C . SER A 1 4 ? 6.126 7.775 8.232 1.00 10.00 4 SER A C 4
ATOM 3349 O O . SER A 1 4 ? 7.122 7.221 8.704 1.00 10.00 4 SER A O 4
ATOM 3357 N N . PRO A 1 5 ? 5.048 7.084 7.832 1.00 10.00 5 PRO A N 4
ATOM 3358 C CA . PRO A 1 5 ? 4.998 5.619 7.836 1.00 10.00 5 PRO A CA 4
ATOM 3359 C C . PRO A 1 5 ? 5.861 5.018 6.733 1.00 10.00 5 PRO A C 4
ATOM 3360 O O . PRO A 1 5 ? 5.938 5.578 5.641 1.00 10.00 5 PRO A O 4
ATOM 3371 N N . VAL A 1 6 ? 6.502 3.884 7.049 1.00 10.00 6 VAL A N 4
ATOM 3372 C CA . VAL A 1 6 ? 7.340 3.110 6.111 1.00 10.00 6 VAL A CA 4
ATOM 3373 C C . VAL A 1 6 ? 8.191 3.969 5.168 1.00 10.00 6 VAL A C 4
ATOM 3374 O O . VAL A 1 6 ? 7.711 4.486 4.155 1.00 10.00 6 VAL A O 4
ATOM 3387 N N . ALA A 1 7 ? 9.458 4.147 5.539 1.00 10.00 7 ALA A N 4
ATOM 3388 C CA . ALA A 1 7 ? 10.483 4.687 4.643 1.00 10.00 7 ALA A CA 4
ATOM 3389 C C . ALA A 1 7 ? 10.360 6.198 4.455 1.00 10.00 7 ALA A C 4
ATOM 3390 O O . ALA A 1 7 ? 11.330 6.867 4.102 1.00 10.00 7 ALA A O 4
ATOM 3397 N N . GLU A 1 8 ? 9.148 6.707 4.650 1.00 10.00 8 GLU A N 4
ATOM 3398 C CA . GLU A 1 8 ? 8.834 8.144 4.590 1.00 10.00 8 GLU A CA 4
ATOM 3399 C C . GLU A 1 8 ? 8.806 8.660 3.153 1.00 10.00 8 GLU A C 4
ATOM 3400 O O . GLU A 1 8 ? 8.196 9.691 2.867 1.00 10.00 8 GLU A O 4
ATOM 3412 N N . CYS A 1 9 ? 9.474 7.954 2.255 1.00 10.00 9 CYS A N 4
ATOM 3413 C CA . CYS A 1 9 ? 9.515 8.351 0.853 1.00 10.00 9 CYS A CA 4
ATOM 3414 C C . CYS A 1 9 ? 8.309 7.823 0.075 1.00 10.00 9 CYS A C 4
ATOM 3415 O O . CYS A 1 9 ? 8.028 8.292 -1.027 1.00 10.00 9 CYS A O 4
ATOM 3422 N N . VAL A 1 10 ? 7.608 6.846 0.633 1.00 10.00 10 VAL A N 4
ATOM 3423 C CA . VAL A 1 10 ? 6.474 6.239 -0.061 1.00 10.00 10 VAL A CA 4
ATOM 3424 C C . VAL A 1 10 ? 5.178 6.931 0.369 1.00 10.00 10 VAL A C 4
ATOM 3425 O O . VAL A 1 10 ? 5.011 7.271 1.541 1.00 10.00 10 VAL A O 4
ATOM 3438 N N . GLU A 1 11 ? 4.276 7.162 -0.578 1.00 10.00 11 GLU A N 4
ATOM 3439 C CA . GLU A 1 11 ? 3.029 7.857 -0.289 1.00 10.00 11 GLU A CA 4
ATOM 3440 C C . GLU A 1 11 ? 1.877 7.239 -1.070 1.00 10.00 11 GLU A C 4
ATOM 3441 O O . GLU A 1 11 ? 1.975 7.081 -2.281 1.00 10.00 11 GLU A O 4
ATOM 3453 N N . TYR A 1 12 ? 0.797 6.872 -0.388 1.00 10.00 12 TYR A N 4
ATOM 3454 C CA . TYR A 1 12 ? -0.373 6.346 -1.090 1.00 10.00 12 TYR A CA 4
ATOM 3455 C C . TYR A 1 12 ? -1.467 7.380 -1.321 1.00 10.00 12 TYR A C 4
ATOM 3456 O O . TYR A 1 12 ? -1.495 8.461 -0.723 1.00 10.00 12 TYR A O 4
ATOM 3474 N N . PHE A 1 13 ? -2.352 7.009 -2.220 1.00 10.00 13 PHE A N 4
ATOM 3475 C CA . PHE A 1 13 ? -3.560 7.742 -2.511 1.00 10.00 13 PHE A CA 4
ATOM 3476 C C . PHE A 1 13 ? -4.629 6.708 -2.841 1.00 10.00 13 PHE A C 4
ATOM 3477 O O . PHE A 1 13 ? -4.300 5.547 -3.086 1.00 10.00 13 PHE A O 4
ATOM 3494 N N . GLN A 1 14 ? -5.892 7.084 -2.802 1.00 10.00 14 GLN A N 4
ATOM 3495 C CA . GLN A 1 14 ? -6.944 6.132 -3.106 1.00 10.00 14 GLN A CA 4
ATOM 3496 C C . GLN A 1 14 ? -7.734 6.572 -4.336 1.00 10.00 14 GLN A C 4
ATOM 3497 O O . GLN A 1 14 ? -8.273 7.678 -4.387 1.00 10.00 14 GLN A O 4
ATOM 3511 N N . SER A 1 15 ? -7.771 5.706 -5.331 1.00 10.00 15 SER A N 4
ATOM 3512 C CA . SER A 1 15 ? -8.553 5.946 -6.522 1.00 10.00 15 SER A CA 4
ATOM 3513 C C . SER A 1 15 ? -9.546 4.806 -6.694 1.00 10.00 15 SER A C 4
ATOM 3514 O O . SER A 1 15 ? -9.918 4.158 -5.710 1.00 10.00 15 SER A O 4
ATOM 3522 N N . TRP A 1 16 ? -9.970 4.554 -7.925 1.00 10.00 16 TRP A N 4
ATOM 3523 C CA . TRP A 1 16 ? -10.939 3.503 -8.192 1.00 10.00 16 TRP A CA 4
ATOM 3524 C C . TRP A 1 16 ? -10.345 2.117 -7.934 1.00 10.00 16 TRP A C 4
ATOM 3525 O O . TRP A 1 16 ? -9.730 1.522 -8.821 1.00 10.00 16 TRP A O 4
ATOM 3546 N N . ARG A 1 17 ? -10.515 1.636 -6.694 1.00 10.00 17 ARG A N 4
ATOM 3547 C CA . ARG A 1 17 ? -10.080 0.295 -6.291 1.00 10.00 17 ARG A CA 4
ATOM 3548 C C . ARG A 1 17 ? -8.567 0.153 -6.443 1.00 10.00 17 ARG A C 4
ATOM 3549 O O . ARG A 1 17 ? -8.053 -0.919 -6.752 1.00 10.00 17 ARG A O 4
ATOM 3570 N N . TYR A 1 18 ? -7.866 1.242 -6.179 1.00 10.00 18 TYR A N 4
ATOM 3571 C CA . TYR A 1 18 ? -6.438 1.325 -6.414 1.00 10.00 18 TYR A CA 4
ATOM 3572 C C . TYR A 1 18 ? -5.807 2.229 -5.367 1.00 10.00 18 TYR A C 4
ATOM 3573 O O . TYR A 1 18 ? -5.943 3.450 -5.438 1.00 10.00 18 TYR A O 4
ATOM 3591 N N . THR A 1 19 ? -5.188 1.641 -4.363 1.00 10.00 19 THR A N 4
ATOM 3592 C CA . THR A 1 19 ? -4.394 2.408 -3.433 1.00 10.00 19 THR A CA 4
ATOM 3593 C C . THR A 1 19 ? -2.955 2.472 -3.932 1.00 10.00 19 THR A C 4
ATOM 3594 O O . THR A 1 19 ? -2.195 1.508 -3.817 1.00 10.00 19 THR A O 4
ATOM 3605 N N . ASP A 1 20 ? -2.632 3.594 -4.560 1.00 10.00 20 ASP A N 4
ATOM 3606 C CA . ASP A 1 20 ? -1.324 3.811 -5.156 1.00 10.00 20 ASP A CA 4
ATOM 3607 C C . ASP A 1 20 ? -0.316 4.312 -4.143 1.00 10.00 20 ASP A C 4
ATOM 3608 O O . ASP A 1 20 ? -0.395 5.443 -3.686 1.00 10.00 20 ASP A O 4
ATOM 3617 N N . VAL A 1 21 ? 0.648 3.480 -3.802 1.00 10.00 21 VAL A N 4
ATOM 3618 C CA . VAL A 1 21 ? 1.746 3.937 -2.980 1.00 10.00 21 VAL A CA 4
ATOM 3619 C C . VAL A 1 21 ? 2.941 4.197 -3.873 1.00 10.00 21 VAL A C 4
ATOM 3620 O O . VAL A 1 21 ? 3.534 3.290 -4.454 1.00 10.00 21 VAL A O 4
ATOM 3633 N N . HIS A 1 22 ? 3.205 5.472 -4.059 1.00 10.00 22 HIS A N 4
ATOM 3634 C CA . HIS A 1 22 ? 4.312 5.922 -4.870 1.00 10.00 22 HIS A CA 4
ATOM 3635 C C . HIS A 1 22 ? 5.502 6.247 -3.994 1.00 10.00 22 HIS A C 4
ATOM 3636 O O . HIS A 1 22 ? 5.469 7.198 -3.216 1.00 10.00 22 HIS A O 4
ATOM 3651 N N . ASN A 1 23 ? 6.535 5.433 -4.102 1.00 10.00 23 ASN A N 4
ATOM 3652 C CA . ASN A 1 23 ? 7.761 5.669 -3.363 1.00 10.00 23 ASN A CA 4
ATOM 3653 C C . ASN A 1 23 ? 8.592 6.730 -4.086 1.00 10.00 23 ASN A C 4
ATOM 3654 O O . ASN A 1 23 ? 8.415 6.945 -5.279 1.00 10.00 23 ASN A O 4
ATOM 3665 N N . GLY A 1 24 ? 9.466 7.402 -3.359 1.00 10.00 24 GLY A N 4
ATOM 3666 C CA . GLY A 1 24 ? 10.378 8.351 -3.970 1.00 10.00 24 GLY A CA 4
ATOM 3667 C C . GLY A 1 24 ? 11.778 8.259 -3.393 1.00 10.00 24 GLY A C 4
ATOM 3668 O O . GLY A 1 24 ? 12.602 9.147 -3.602 1.00 10.00 24 GLY A O 4
ATOM 3672 N N . CYS A 1 25 ? 12.044 7.182 -2.660 1.00 10.00 25 CYS A N 4
ATOM 3673 C CA . CYS A 1 25 ? 13.364 6.936 -2.105 1.00 10.00 25 CYS A CA 4
ATOM 3674 C C . CYS A 1 25 ? 14.224 6.271 -3.164 1.00 10.00 25 CYS A C 4
ATOM 3675 O O . CYS A 1 25 ? 13.699 5.636 -4.076 1.00 10.00 25 CYS A O 4
ATOM 3682 N N . ALA A 1 26 ? 15.530 6.407 -3.038 1.00 10.00 26 ALA A N 4
ATOM 3683 C CA . ALA A 1 26 ? 16.451 5.882 -4.041 1.00 10.00 26 ALA A CA 4
ATOM 3684 C C . ALA A 1 26 ? 16.601 4.367 -3.951 1.00 10.00 26 ALA A C 4
ATOM 3685 O O . ALA A 1 26 ? 17.220 3.750 -4.819 1.00 10.00 26 ALA A O 4
ATOM 3692 N N . ASP A 1 27 ? 16.043 3.764 -2.910 1.00 10.00 27 ASP A N 4
ATOM 3693 C CA . ASP A 1 27 ? 16.169 2.328 -2.717 1.00 10.00 27 ASP A CA 4
ATOM 3694 C C . ASP A 1 27 ? 14.807 1.640 -2.685 1.00 10.00 27 ASP A C 4
ATOM 3695 O O . ASP A 1 27 ? 13.771 2.269 -2.442 1.00 10.00 27 ASP A O 4
ATOM 3704 N N . ALA A 1 28 ? 14.829 0.347 -2.981 1.00 10.00 28 ALA A N 4
ATOM 3705 C CA . ALA A 1 28 ? 13.648 -0.500 -2.916 1.00 10.00 28 ALA A CA 4
ATOM 3706 C C . ALA A 1 28 ? 13.255 -0.751 -1.472 1.00 10.00 28 ALA A C 4
ATOM 3707 O O . ALA A 1 28 ? 14.016 -1.348 -0.713 1.00 10.00 28 ALA A O 4
ATOM 3714 N N . VAL A 1 29 ? 12.068 -0.307 -1.093 1.00 10.00 29 VAL A N 4
ATOM 3715 C CA . VAL A 1 29 ? 11.618 -0.486 0.281 1.00 10.00 29 VAL A CA 4
ATOM 3716 C C . VAL A 1 29 ? 10.393 -1.360 0.356 1.00 10.00 29 VAL A C 4
ATOM 3717 O O . VAL A 1 29 ? 9.479 -1.242 -0.446 1.00 10.00 29 VAL A O 4
ATOM 3730 N N . SER A 1 30 ? 10.371 -2.227 1.341 1.00 10.00 30 SER A N 4
ATOM 3731 C CA . SER A 1 30 ? 9.268 -3.137 1.512 1.00 10.00 30 SER A CA 4
ATOM 3732 C C . SER A 1 30 ? 8.218 -2.489 2.373 1.00 10.00 30 SER A C 4
ATOM 3733 O O . SER A 1 30 ? 8.473 -2.117 3.513 1.00 10.00 30 SER A O 4
ATOM 3741 N N . VAL A 1 31 ? 7.061 -2.288 1.794 1.00 10.00 31 VAL A N 4
ATOM 3742 C CA . VAL A 1 31 ? 5.970 -1.672 2.491 1.00 10.00 31 VAL A CA 4
ATOM 3743 C C . VAL A 1 31 ? 4.842 -2.670 2.704 1.00 10.00 31 VAL A C 4
ATOM 3744 O O . VAL A 1 31 ? 4.810 -3.731 2.098 1.00 10.00 31 VAL A O 4
ATOM 3757 N N . THR A 1 32 ? 3.950 -2.322 3.594 1.00 10.00 32 THR A N 4
ATOM 3758 C CA . THR A 1 32 ? 2.781 -3.126 3.903 1.00 10.00 32 THR A CA 4
ATOM 3759 C C . THR A 1 32 ? 1.620 -2.203 4.278 1.00 10.00 32 THR A C 4
ATOM 3760 O O . THR A 1 32 ? 1.844 -1.077 4.719 1.00 10.00 32 THR A O 4
ATOM 3771 N N . VAL A 1 33 ? 0.389 -2.658 4.074 1.00 10.00 33 VAL A N 4
ATOM 3772 C CA . VAL A 1 33 ? -0.777 -1.814 4.294 1.00 10.00 33 VAL A CA 4
ATOM 3773 C C . VAL A 1 33 ? -1.802 -2.522 5.153 1.00 10.00 33 VAL A C 4
ATOM 3774 O O . VAL A 1 33 ? -2.084 -3.704 4.957 1.00 10.00 33 VAL A O 4
ATOM 3787 N N . GLU A 1 34 ? -2.373 -1.789 6.085 1.00 10.00 34 GLU A N 4
ATOM 3788 C CA . GLU A 1 34 ? -3.373 -2.343 6.978 1.00 10.00 34 GLU A CA 4
ATOM 3789 C C . GLU A 1 34 ? -4.755 -1.927 6.486 1.00 10.00 34 GLU A C 4
ATOM 3790 O O . GLU A 1 34 ? -5.055 -0.735 6.416 1.00 10.00 34 GLU A O 4
ATOM 3802 N N . TYR A 1 35 ? -5.573 -2.898 6.098 1.00 10.00 35 TYR A N 4
ATOM 3803 C CA . TYR A 1 35 ? -6.907 -2.589 5.600 1.00 10.00 35 TYR A CA 4
ATOM 3804 C C . TYR A 1 35 ? -7.926 -2.610 6.724 1.00 10.00 35 TYR A C 4
ATOM 3805 O O . TYR A 1 35 ? -7.687 -3.179 7.788 1.00 10.00 35 TYR A O 4
ATOM 3823 N N . THR A 1 36 ? -9.056 -1.967 6.459 1.00 10.00 36 THR A N 4
ATOM 3824 C CA . THR A 1 36 ? -10.209 -1.965 7.353 1.00 10.00 36 THR A CA 4
ATOM 3825 C C . THR A 1 36 ? -10.586 -3.378 7.836 1.00 10.00 36 THR A C 4
ATOM 3826 O O . THR A 1 36 ? -11.037 -3.555 8.965 1.00 10.00 36 THR A O 4
ATOM 3837 N N . HIS A 1 37 ? -10.383 -4.382 6.989 1.00 10.00 37 HIS A N 4
ATOM 3838 C CA . HIS A 1 37 ? -10.618 -5.765 7.392 1.00 10.00 37 HIS A CA 4
ATOM 3839 C C . HIS A 1 37 ? -9.294 -6.506 7.502 1.00 10.00 37 HIS A C 4
ATOM 3840 O O . HIS A 1 37 ? -8.856 -6.859 8.596 1.00 10.00 37 HIS A O 4
ATOM 3855 N N . GLY A 1 38 ? -8.661 -6.747 6.365 1.00 10.00 38 GLY A N 4
ATOM 3856 C CA . GLY A 1 38 ? -7.343 -7.351 6.369 1.00 10.00 38 GLY A CA 4
ATOM 3857 C C . GLY A 1 38 ? -7.133 -8.272 5.185 1.00 10.00 38 GLY A C 4
ATOM 3858 O O . GLY A 1 38 ? -6.872 -9.465 5.361 1.00 10.00 38 GLY A O 4
ATOM 3862 N N . GLN A 1 39 ? -7.277 -7.726 3.984 1.00 10.00 39 GLN A N 4
ATOM 3863 C CA . GLN A 1 39 ? -7.034 -8.475 2.759 1.00 10.00 39 GLN A CA 4
ATOM 3864 C C . GLN A 1 39 ? -5.574 -8.908 2.673 1.00 10.00 39 GLN A C 4
ATOM 3865 O O . GLN A 1 39 ? -4.694 -8.276 3.262 1.00 10.00 39 GLN A O 4
ATOM 3879 N N . TRP A 1 40 ? -5.328 -9.982 1.939 1.00 10.00 40 TRP A N 4
ATOM 3880 C CA . TRP A 1 40 ? -3.984 -10.503 1.768 1.00 10.00 40 TRP A CA 4
ATOM 3881 C C . TRP A 1 40 ? -3.206 -9.640 0.777 1.00 10.00 40 TRP A C 4
ATOM 3882 O O . TRP A 1 40 ? -3.448 -9.687 -0.432 1.00 10.00 40 TRP A O 4
ATOM 3903 N N . ALA A 1 41 ? -2.276 -8.854 1.307 1.00 10.00 41 ALA A N 4
ATOM 3904 C CA . ALA A 1 41 ? -1.515 -7.888 0.514 1.00 10.00 41 ALA A CA 4
ATOM 3905 C C . ALA A 1 41 ? -0.394 -7.207 1.310 1.00 10.00 41 ALA A C 4
ATOM 3906 O O . ALA A 1 41 ? 0.660 -6.959 0.739 1.00 10.00 41 ALA A O 4
ATOM 3913 N N . PRO A 1 42 ? -0.638 -6.830 2.607 1.00 10.00 42 PRO A N 4
ATOM 3914 C CA . PRO A 1 42 ? 0.327 -6.111 3.479 1.00 10.00 42 PRO A CA 4
ATOM 3915 C C . PRO A 1 42 ? 1.770 -6.659 3.505 1.00 10.00 42 PRO A C 4
ATOM 3916 O O . PRO A 1 42 ? 2.216 -7.161 4.536 1.00 10.00 42 PRO A O 4
ATOM 3927 N N . CYS A 1 43 ? 2.478 -6.536 2.375 1.00 10.00 43 CYS A N 4
ATOM 3928 C CA . CYS A 1 43 ? 3.926 -6.775 2.277 1.00 10.00 43 CYS A CA 4
ATOM 3929 C C . CYS A 1 43 ? 4.359 -6.788 0.808 1.00 10.00 43 CYS A C 4
ATOM 3930 O O . CYS A 1 43 ? 4.101 -7.740 0.080 1.00 10.00 43 CYS A O 4
ATOM 3937 N N . ARG A 1 44 ? 4.995 -5.706 0.379 1.00 10.00 44 ARG A N 4
ATOM 3938 C CA . ARG A 1 44 ? 5.410 -5.528 -1.003 1.00 10.00 44 ARG A CA 4
ATOM 3939 C C . ARG A 1 44 ? 6.636 -4.632 -1.068 1.00 10.00 44 ARG A C 4
ATOM 3940 O O . ARG A 1 44 ? 6.625 -3.534 -0.524 1.00 10.00 44 ARG A O 4
ATOM 3961 N N . VAL A 1 45 ? 7.685 -5.083 -1.727 1.00 10.00 45 VAL A N 4
ATOM 3962 C CA . VAL A 1 45 ? 8.844 -4.228 -1.935 1.00 10.00 45 VAL A CA 4
ATOM 3963 C C . VAL A 1 45 ? 8.587 -3.284 -3.098 1.00 10.00 45 VAL A C 4
ATOM 3964 O O . VAL A 1 45 ? 8.098 -3.690 -4.156 1.00 10.00 45 VAL A O 4
ATOM 3977 N N . ILE A 1 46 ? 8.893 -2.025 -2.873 1.00 10.00 46 ILE A N 4
ATOM 3978 C CA . ILE A 1 46 ? 8.664 -0.989 -3.834 1.00 10.00 46 ILE A CA 4
ATOM 3979 C C . ILE A 1 46 ? 9.928 -0.745 -4.612 1.00 10.00 46 ILE A C 4
ATOM 3980 O O . ILE A 1 46 ? 11.029 -0.913 -4.094 1.00 10.00 46 ILE A O 4
ATOM 3996 N N . GLU A 1 47 ? 9.766 -0.382 -5.847 1.00 10.00 47 GLU A N 4
ATOM 3997 C CA . GLU A 1 47 ? 10.867 0.101 -6.625 1.00 10.00 47 GLU A CA 4
ATOM 3998 C C . GLU A 1 47 ? 11.034 1.586 -6.328 1.00 10.00 47 GLU A C 4
ATOM 3999 O O . GLU A 1 47 ? 10.047 2.274 -6.075 1.00 10.00 47 GLU A O 4
ATOM 4011 N N . PRO A 1 48 ? 12.277 2.070 -6.240 1.00 10.00 48 PRO A N 4
ATOM 4012 C CA . PRO A 1 48 ? 12.568 3.489 -6.066 1.00 10.00 48 PRO A CA 4
ATOM 4013 C C . PRO A 1 48 ? 11.783 4.366 -7.037 1.00 10.00 48 PRO A C 4
ATOM 4014 O O . PRO A 1 48 ? 12.191 4.561 -8.184 1.00 10.00 48 PRO A O 4
ATOM 4025 N N . GLY A 1 49 ? 10.639 4.863 -6.586 1.00 10.00 49 GLY A N 4
ATOM 4026 C CA . GLY A 1 49 ? 9.827 5.708 -7.440 1.00 10.00 49 GLY A CA 4
ATOM 4027 C C . GLY A 1 49 ? 8.707 4.936 -8.107 1.00 10.00 49 GLY A C 4
ATOM 4028 O O . GLY A 1 49 ? 8.095 5.414 -9.061 1.00 10.00 49 GLY A O 4
ATOM 4032 N N . GLY A 1 50 ? 8.446 3.734 -7.616 1.00 10.00 50 GLY A N 4
ATOM 4033 C CA . GLY A 1 50 ? 7.412 2.904 -8.186 1.00 10.00 50 GLY A CA 4
ATOM 4034 C C . GLY A 1 50 ? 6.147 2.897 -7.357 1.00 10.00 50 GLY A C 4
ATOM 4035 O O . GLY A 1 50 ? 6.027 3.650 -6.384 1.00 10.00 50 GLY A O 4
ATOM 4039 N N . TRP A 1 51 ? 5.219 2.034 -7.735 1.00 10.00 51 TRP A N 4
ATOM 4040 C CA . TRP A 1 51 ? 3.938 1.925 -7.056 1.00 10.00 51 TRP A CA 4
ATOM 4041 C C . TRP A 1 51 ? 3.737 0.535 -6.480 1.00 10.00 51 TRP A C 4
ATOM 4042 O O . TRP A 1 51 ? 4.447 -0.412 -6.824 1.00 10.00 51 TRP A O 4
ATOM 4063 N N . ALA A 1 52 ? 2.754 0.441 -5.605 1.00 10.00 52 ALA A N 4
ATOM 4064 C CA . ALA A 1 52 ? 2.301 -0.816 -5.067 1.00 10.00 52 ALA A CA 4
ATOM 4065 C C . ALA A 1 52 ? 0.795 -0.762 -4.993 1.00 10.00 52 ALA A C 4
ATOM 4066 O O . ALA A 1 52 ? 0.227 0.029 -4.243 1.00 10.00 52 ALA A O 4
ATOM 4073 N N . THR A 1 53 ? 0.163 -1.551 -5.826 1.00 10.00 53 THR A N 4
ATOM 4074 C CA . THR A 1 53 ? -1.277 -1.556 -5.932 1.00 10.00 53 THR A CA 4
ATOM 4075 C C . THR A 1 53 ? -1.885 -2.340 -4.799 1.00 10.00 53 THR A C 4
ATOM 4076 O O . THR A 1 53 ? -1.535 -3.500 -4.561 1.00 10.00 53 THR A O 4
ATOM 4087 N N . PHE A 1 54 ? -2.804 -1.704 -4.106 1.00 10.00 54 PHE A N 4
ATOM 4088 C CA . PHE A 1 54 ? -3.445 -2.322 -2.975 1.00 10.00 54 PHE A CA 4
ATOM 4089 C C . PHE A 1 54 ? -4.929 -2.075 -3.072 1.00 10.00 54 PHE A C 4
ATOM 4090 O O . PHE A 1 54 ? -5.349 -1.044 -3.603 1.00 10.00 54 PHE A O 4
ATOM 4107 N N . ALA A 1 55 ? -5.712 -3.039 -2.611 1.00 10.00 55 ALA A N 4
ATOM 4108 C CA . ALA A 1 55 ? -7.156 -2.971 -2.738 1.00 10.00 55 ALA A CA 4
ATOM 4109 C C . ALA A 1 55 ? -7.689 -1.718 -2.068 1.00 10.00 55 ALA A C 4
ATOM 4110 O O . ALA A 1 55 ? -7.755 -1.631 -0.841 1.00 10.00 55 ALA A O 4
ATOM 4117 N N . GLY A 1 56 ? -8.017 -0.728 -2.889 1.00 10.00 56 GLY A N 4
ATOM 4118 C CA . GLY A 1 56 ? -8.593 0.482 -2.374 1.00 10.00 56 GLY A CA 4
ATOM 4119 C C . GLY A 1 56 ? -9.980 0.219 -1.819 1.00 10.00 56 GLY A C 4
ATOM 4120 O O . GLY A 1 56 ? -10.476 -0.908 -1.907 1.00 10.00 56 GLY A O 4
ATOM 4124 N N . TYR A 1 57 ? -10.648 1.237 -1.292 1.00 10.00 57 TYR A N 4
ATOM 4125 C CA . TYR A 1 57 ? -11.920 0.995 -0.642 1.00 10.00 57 TYR A CA 4
ATOM 4126 C C . TYR A 1 57 ? -13.035 0.856 -1.676 1.00 10.00 57 TYR A C 4
ATOM 4127 O O . TYR A 1 57 ? -13.491 1.831 -2.279 1.00 10.00 57 TYR A O 4
ATOM 4145 N N . GLY A 1 58 ? -13.410 -0.384 -1.937 1.00 10.00 58 GLY A N 4
ATOM 4146 C CA . GLY A 1 58 ? -14.544 -0.645 -2.785 1.00 10.00 58 GLY A CA 4
ATOM 4147 C C . GLY A 1 58 ? -15.840 -0.301 -2.086 1.00 10.00 58 GLY A C 4
ATOM 4148 O O . GLY A 1 58 ? -15.843 0.003 -0.890 1.00 10.00 58 GLY A O 4
ATOM 4152 N N . THR A 1 59 ? -16.937 -0.356 -2.825 1.00 10.00 59 THR A N 4
ATOM 4153 C CA . THR A 1 59 ? -18.252 -0.070 -2.272 1.00 10.00 59 THR A CA 4
ATOM 4154 C C . THR A 1 59 ? -18.567 -1.016 -1.111 1.00 10.00 59 THR A C 4
ATOM 4155 O O . THR A 1 59 ? -19.309 -0.673 -0.190 1.00 10.00 59 THR A O 4
ATOM 4166 N N . ASP A 1 60 ? -17.978 -2.202 -1.160 1.00 10.00 60 ASP A N 4
ATOM 4167 C CA . ASP A 1 60 ? -18.126 -3.188 -0.101 1.00 10.00 60 ASP A CA 4
ATOM 4168 C C . ASP A 1 60 ? -16.847 -4.022 -0.029 1.00 10.00 60 ASP A C 4
ATOM 4169 O O . ASP A 1 60 ? -16.583 -4.830 -0.920 1.00 10.00 60 ASP A O 4
ATOM 4178 N N . GLY A 1 61 ? -16.034 -3.803 1.003 1.00 10.00 61 GLY A N 4
ATOM 4179 C CA . GLY A 1 61 ? -14.766 -4.498 1.110 1.00 10.00 61 GLY A CA 4
ATOM 4180 C C . GLY A 1 61 ? -13.842 -3.858 2.119 1.00 10.00 61 GLY A C 4
ATOM 4181 O O . GLY A 1 61 ? -14.273 -3.447 3.194 1.00 10.00 61 GLY A O 4
ATOM 4185 N N . ASN A 1 62 ? -12.561 -3.776 1.771 1.00 10.00 62 ASN A N 4
ATOM 4186 C CA . ASN A 1 62 ? -11.568 -3.203 2.649 1.00 10.00 62 ASN A CA 4
ATOM 4187 C C . ASN A 1 62 ? -11.206 -1.793 2.212 1.00 10.00 62 ASN A C 4
ATOM 4188 O O . ASN A 1 62 ? -11.458 -1.391 1.079 1.00 10.00 62 ASN A O 4
ATOM 4199 N N . TYR A 1 63 ? -10.621 -1.071 3.140 1.00 10.00 63 TYR A N 4
ATOM 4200 C CA . TYR A 1 63 ? -10.016 0.226 2.889 1.00 10.00 63 TYR A CA 4
ATOM 4201 C C . TYR A 1 63 ? -8.671 0.278 3.597 1.00 10.00 63 TYR A C 4
ATOM 4202 O O . TYR A 1 63 ? -8.610 0.092 4.810 1.00 10.00 63 TYR A O 4
ATOM 4220 N N . VAL A 1 64 ? -7.594 0.473 2.847 1.00 10.00 64 VAL A N 4
ATOM 4221 C CA . VAL A 1 64 ? -6.281 0.622 3.452 1.00 10.00 64 VAL A CA 4
ATOM 4222 C C . VAL A 1 64 ? -6.285 1.878 4.321 1.00 10.00 64 VAL A C 4
ATOM 4223 O O . VAL A 1 64 ? -6.757 2.933 3.895 1.00 10.00 64 VAL A O 4
ATOM 4236 N N . THR A 1 65 ? -5.820 1.756 5.552 1.00 10.00 65 THR A N 4
ATOM 4237 C CA . THR A 1 65 ? -5.842 2.890 6.456 1.00 10.00 65 THR A CA 4
ATOM 4238 C C . THR A 1 65 ? -4.456 3.208 7.000 1.00 10.00 65 THR A C 4
ATOM 4239 O O . THR A 1 65 ? -4.214 4.312 7.490 1.00 10.00 65 THR A O 4
ATOM 4250 N N . GLY A 1 66 ? -3.550 2.248 6.920 1.00 10.00 66 GLY A N 4
ATOM 4251 C CA . GLY A 1 66 ? -2.218 2.477 7.438 1.00 10.00 66 GLY A CA 4
ATOM 4252 C C . GLY A 1 66 ? -1.140 1.807 6.621 1.00 10.00 66 GLY A C 4
ATOM 4253 O O . GLY A 1 66 ? -1.241 0.627 6.297 1.00 10.00 66 GLY A O 4
ATOM 4257 N N . LEU A 1 67 ? -0.116 2.567 6.277 1.00 10.00 67 LEU A N 4
ATOM 4258 C CA . LEU A 1 67 ? 1.065 2.008 5.640 1.00 10.00 67 LEU A CA 4
ATOM 4259 C C . LEU A 1 67 ? 2.113 1.710 6.695 1.00 10.00 67 LEU A C 4
ATOM 4260 O O . LEU A 1 67 ? 2.207 2.398 7.714 1.00 10.00 67 LEU A O 4
ATOM 4276 N N . HIS A 1 68 ? 2.890 0.682 6.448 1.00 10.00 68 HIS A N 4
ATOM 4277 C CA . HIS A 1 68 ? 3.894 0.226 7.385 1.00 10.00 68 HIS A CA 4
ATOM 4278 C C . HIS A 1 68 ? 5.083 -0.360 6.639 1.00 10.00 68 HIS A C 4
ATOM 4279 O O . HIS A 1 68 ? 4.980 -0.647 5.447 1.00 10.00 68 HIS A O 4
ATOM 4294 N N . THR A 1 69 ? 6.204 -0.530 7.324 1.00 10.00 69 THR A N 4
ATOM 4295 C CA . THR A 1 69 ? 7.373 -1.138 6.710 1.00 10.00 69 THR A CA 4
ATOM 4296 C C . THR A 1 69 ? 7.294 -2.653 6.751 1.00 10.00 69 THR A C 4
ATOM 4297 O O . THR A 1 69 ? 7.021 -3.250 7.793 1.00 10.00 69 THR A O 4
ATOM 4308 N N . CYS A 1 70 ? 7.498 -3.260 5.603 1.00 10.00 70 CYS A N 4
ATOM 4309 C CA . CYS A 1 70 ? 7.581 -4.698 5.489 1.00 10.00 70 CYS A CA 4
ATOM 4310 C C . CYS A 1 70 ? 9.054 -5.098 5.465 1.00 10.00 70 CYS A C 4
ATOM 4311 O O . CYS A 1 70 ? 9.927 -4.239 5.320 1.00 10.00 70 CYS A O 4
ATOM 4318 N N . ASP A 1 71 ? 9.333 -6.378 5.603 1.00 10.00 71 ASP A N 4
ATOM 4319 C CA . ASP A 1 71 ? 10.690 -6.875 5.472 1.00 10.00 71 ASP A CA 4
ATOM 4320 C C . ASP A 1 71 ? 10.680 -8.116 4.608 1.00 10.00 71 ASP A C 4
ATOM 4321 O O . ASP A 1 71 ? 9.742 -8.894 4.694 1.00 10.00 71 ASP A O 4
ATOM 4330 N N . PRO A 1 72 ? 11.727 -8.279 3.761 1.00 10.00 72 PRO A N 4
ATOM 4331 C CA . PRO A 1 72 ? 11.926 -9.369 2.811 1.00 10.00 72 PRO A CA 4
ATOM 4332 C C . PRO A 1 72 ? 11.070 -10.608 3.037 1.00 10.00 72 PRO A C 4
ATOM 4333 O O . PRO A 1 72 ? 11.533 -11.625 3.555 1.00 10.00 72 PRO A O 4
ATOM 4344 N N . ALA A 1 73 ? 9.823 -10.504 2.619 1.00 10.00 73 ALA A N 4
ATOM 4345 C CA . ALA A 1 73 ? 8.868 -11.586 2.756 1.00 10.00 73 ALA A CA 4
ATOM 4346 C C . ALA A 1 73 ? 7.670 -11.338 1.845 1.00 10.00 73 ALA A C 4
ATOM 4347 O O . ALA A 1 73 ? 6.659 -10.772 2.261 1.00 10.00 73 ALA A O 4
ATOM 4354 N N . THR A 1 74 ? 7.810 -11.727 0.583 1.00 10.00 74 THR A N 4
ATOM 4355 C CA . THR A 1 74 ? 6.782 -11.472 -0.410 1.00 10.00 74 THR A CA 4
ATOM 4356 C C . THR A 1 74 ? 5.648 -12.496 -0.304 1.00 10.00 74 THR A C 4
ATOM 4357 O O . THR A 1 74 ? 5.881 -13.681 -0.045 1.00 10.00 74 THR A O 4
ATOM 4368 N N . PRO A 1 75 ? 4.397 -12.041 -0.483 1.00 10.00 75 PRO A N 4
ATOM 4369 C CA . PRO A 1 75 ? 3.218 -12.905 -0.395 1.00 10.00 75 PRO A CA 4
ATOM 4370 C C . PRO A 1 75 ? 3.062 -13.818 -1.610 1.00 10.00 75 PRO A C 4
ATOM 4371 O O . PRO A 1 75 ? 3.704 -13.621 -2.642 1.00 10.00 75 PRO A O 4
ATOM 4382 N N . SER A 1 76 ? 2.200 -14.816 -1.477 1.00 10.00 76 SER A N 4
ATOM 4383 C CA . SER A 1 76 ? 1.918 -15.734 -2.565 1.00 10.00 76 SER A CA 4
ATOM 4384 C C . SER A 1 76 ? 0.960 -15.087 -3.565 1.00 10.00 76 SER A C 4
ATOM 4385 O O . SER A 1 76 ? -0.015 -14.437 -3.176 1.00 10.00 76 SER A O 4
ATOM 4393 N N . GLY A 1 77 ? 1.263 -15.243 -4.846 1.00 10.00 77 GLY A N 4
ATOM 4394 C CA . GLY A 1 77 ? 0.417 -14.685 -5.881 1.00 10.00 77 GLY A CA 4
ATOM 4395 C C . GLY A 1 77 ? -0.645 -15.658 -6.341 1.00 10.00 77 GLY A C 4
ATOM 4396 O O . GLY A 1 77 ? -1.839 -15.409 -6.177 1.00 10.00 77 GLY A O 4
ATOM 4400 N N . VAL A 1 78 ? -0.207 -16.768 -6.921 1.00 10.00 78 VAL A N 4
ATOM 4401 C CA . VAL A 1 78 ? -1.111 -17.818 -7.368 1.00 10.00 78 VAL A CA 4
ATOM 4402 C C . VAL A 1 78 ? -0.564 -19.173 -6.940 1.00 10.00 78 VAL A C 4
ATOM 4403 O O . VAL A 1 78 ? 0.314 -19.710 -7.647 1.00 10.00 78 VAL A O 4
ATOM 4417 N N . ALA A 1 1 ? -0.265 8.723 10.901 1.00 10.00 1 ALA A N 5
ATOM 4418 C CA . ALA A 1 1 ? -0.564 10.045 11.500 1.00 10.00 1 ALA A CA 5
ATOM 4419 C C . ALA A 1 1 ? 0.710 10.671 12.064 1.00 10.00 1 ALA A C 5
ATOM 4420 O O . ALA A 1 1 ? 1.257 11.607 11.482 1.00 10.00 1 ALA A O 5
ATOM 4429 N N . THR A 1 2 ? 1.187 10.143 13.189 1.00 10.00 2 THR A N 5
ATOM 4430 C CA . THR A 1 2 ? 2.441 10.599 13.774 1.00 10.00 2 THR A CA 5
ATOM 4431 C C . THR A 1 2 ? 3.619 10.115 12.933 1.00 10.00 2 THR A C 5
ATOM 4432 O O . THR A 1 2 ? 4.003 8.946 12.995 1.00 10.00 2 THR A O 5
ATOM 4443 N N . GLY A 1 3 ? 4.173 11.006 12.128 1.00 10.00 3 GLY A N 5
ATOM 4444 C CA . GLY A 1 3 ? 5.235 10.623 11.228 1.00 10.00 3 GLY A CA 5
ATOM 4445 C C . GLY A 1 3 ? 4.686 10.051 9.939 1.00 10.00 3 GLY A C 5
ATOM 4446 O O . GLY A 1 3 ? 3.469 10.004 9.742 1.00 10.00 3 GLY A O 5
ATOM 4450 N N . SER A 1 4 ? 5.565 9.616 9.056 1.00 10.00 4 SER A N 5
ATOM 4451 C CA . SER A 1 4 ? 5.136 9.078 7.779 1.00 10.00 4 SER A CA 5
ATOM 4452 C C . SER A 1 4 ? 5.152 7.551 7.807 1.00 10.00 4 SER A C 5
ATOM 4453 O O . SER A 1 4 ? 6.001 6.944 8.462 1.00 10.00 4 SER A O 5
ATOM 4461 N N . PRO A 1 5 ? 4.186 6.919 7.122 1.00 10.00 5 PRO A N 5
ATOM 4462 C CA . PRO A 1 5 ? 4.068 5.451 7.049 1.00 10.00 5 PRO A CA 5
ATOM 4463 C C . PRO A 1 5 ? 5.238 4.800 6.315 1.00 10.00 5 PRO A C 5
ATOM 4464 O O . PRO A 1 5 ? 5.870 5.423 5.464 1.00 10.00 5 PRO A O 5
ATOM 4475 N N . VAL A 1 6 ? 5.499 3.539 6.663 1.00 10.00 6 VAL A N 5
ATOM 4476 C CA . VAL A 1 6 ? 6.583 2.734 6.080 1.00 10.00 6 VAL A CA 5
ATOM 4477 C C . VAL A 1 6 ? 7.914 3.514 6.039 1.00 10.00 6 VAL A C 5
ATOM 4478 O O . VAL A 1 6 ? 8.246 4.234 6.981 1.00 10.00 6 VAL A O 5
ATOM 4491 N N . ALA A 1 7 ? 8.671 3.339 4.958 1.00 10.00 7 ALA A N 5
ATOM 4492 C CA . ALA A 1 7 ? 9.937 4.026 4.714 1.00 10.00 7 ALA A CA 5
ATOM 4493 C C . ALA A 1 7 ? 9.809 5.557 4.712 1.00 10.00 7 ALA A C 5
ATOM 4494 O O . ALA A 1 7 ? 10.797 6.257 4.508 1.00 10.00 7 ALA A O 5
ATOM 4501 N N . GLU A 1 8 ? 8.581 6.056 4.889 1.00 10.00 8 GLU A N 5
ATOM 4502 C CA . GLU A 1 8 ? 8.282 7.496 4.978 1.00 10.00 8 GLU A CA 5
ATOM 4503 C C . GLU A 1 8 ? 8.311 8.189 3.615 1.00 10.00 8 GLU A C 5
ATOM 4504 O O . GLU A 1 8 ? 7.636 9.196 3.411 1.00 10.00 8 GLU A O 5
ATOM 4516 N N . CYS A 1 9 ? 9.081 7.649 2.689 1.00 10.00 9 CYS A N 5
ATOM 4517 C CA . CYS A 1 9 ? 9.224 8.252 1.369 1.00 10.00 9 CYS A CA 5
ATOM 4518 C C . CYS A 1 9 ? 8.124 7.806 0.409 1.00 10.00 9 CYS A C 5
ATOM 4519 O O . CYS A 1 9 ? 8.000 8.345 -0.689 1.00 10.00 9 CYS A O 5
ATOM 4526 N N . VAL A 1 10 ? 7.350 6.804 0.795 1.00 10.00 10 VAL A N 5
ATOM 4527 C CA . VAL A 1 10 ? 6.334 6.269 -0.100 1.00 10.00 10 VAL A CA 5
ATOM 4528 C C . VAL A 1 10 ? 4.982 6.913 0.215 1.00 10.00 10 VAL A C 5
ATOM 4529 O O . VAL A 1 10 ? 4.656 7.139 1.382 1.00 10.00 10 VAL A O 5
ATOM 4542 N N . GLU A 1 11 ? 4.209 7.220 -0.816 1.00 10.00 11 GLU A N 5
ATOM 4543 C CA . GLU A 1 11 ? 2.965 7.957 -0.634 1.00 10.00 11 GLU A CA 5
ATOM 4544 C C . GLU A 1 11 ? 1.821 7.290 -1.388 1.00 10.00 11 GLU A C 5
ATOM 4545 O O . GLU A 1 11 ? 1.864 7.184 -2.610 1.00 10.00 11 GLU A O 5
ATOM 4557 N N . TYR A 1 12 ? 0.817 6.805 -0.664 1.00 10.00 12 TYR A N 5
ATOM 4558 C CA . TYR A 1 12 ? -0.349 6.217 -1.315 1.00 10.00 12 TYR A CA 5
ATOM 4559 C C . TYR A 1 12 ? -1.454 7.228 -1.576 1.00 10.00 12 TYR A C 5
ATOM 4560 O O . TYR A 1 12 ? -1.496 8.315 -0.997 1.00 10.00 12 TYR A O 5
ATOM 4578 N N . PHE A 1 13 ? -2.331 6.837 -2.477 1.00 10.00 13 PHE A N 5
ATOM 4579 C CA . PHE A 1 13 ? -3.551 7.551 -2.774 1.00 10.00 13 PHE A CA 5
ATOM 4580 C C . PHE A 1 13 ? -4.611 6.506 -3.082 1.00 10.00 13 PHE A C 5
ATOM 4581 O O . PHE A 1 13 ? -4.276 5.365 -3.393 1.00 10.00 13 PHE A O 5
ATOM 4598 N N . GLN A 1 14 ? -5.873 6.855 -2.961 1.00 10.00 14 GLN A N 5
ATOM 4599 C CA . GLN A 1 14 ? -6.926 5.879 -3.168 1.00 10.00 14 GLN A CA 5
ATOM 4600 C C . GLN A 1 14 ? -7.805 6.258 -4.353 1.00 10.00 14 GLN A C 5
ATOM 4601 O O . GLN A 1 14 ? -8.667 7.130 -4.249 1.00 10.00 14 GLN A O 5
ATOM 4615 N N . SER A 1 15 ? -7.575 5.600 -5.478 1.00 10.00 15 SER A N 5
ATOM 4616 C CA . SER A 1 15 ? -8.392 5.798 -6.653 1.00 10.00 15 SER A CA 5
ATOM 4617 C C . SER A 1 15 ? -9.491 4.738 -6.648 1.00 10.00 15 SER A C 5
ATOM 4618 O O . SER A 1 15 ? -9.374 3.691 -7.288 1.00 10.00 15 SER A O 5
ATOM 4626 N N . TRP A 1 16 ? -10.529 5.006 -5.855 1.00 10.00 16 TRP A N 5
ATOM 4627 C CA . TRP A 1 16 ? -11.612 4.057 -5.607 1.00 10.00 16 TRP A CA 5
ATOM 4628 C C . TRP A 1 16 ? -11.073 2.787 -4.944 1.00 10.00 16 TRP A C 5
ATOM 4629 O O . TRP A 1 16 ? -10.954 2.731 -3.727 1.00 10.00 16 TRP A O 5
ATOM 4650 N N . ARG A 1 17 ? -10.678 1.801 -5.745 1.00 10.00 17 ARG A N 5
ATOM 4651 C CA . ARG A 1 17 ? -10.215 0.520 -5.207 1.00 10.00 17 ARG A CA 5
ATOM 4652 C C . ARG A 1 17 ? -8.763 0.254 -5.592 1.00 10.00 17 ARG A C 5
ATOM 4653 O O . ARG A 1 17 ? -8.312 -0.893 -5.626 1.00 10.00 17 ARG A O 5
ATOM 4674 N N . TYR A 1 18 ? -8.026 1.323 -5.813 1.00 10.00 18 TYR A N 5
ATOM 4675 C CA . TYR A 1 18 ? -6.647 1.239 -6.246 1.00 10.00 18 TYR A CA 5
ATOM 4676 C C . TYR A 1 18 ? -5.815 2.166 -5.387 1.00 10.00 18 TYR A C 5
ATOM 4677 O O . TYR A 1 18 ? -5.784 3.373 -5.623 1.00 10.00 18 TYR A O 5
ATOM 4695 N N . THR A 1 19 ? -5.209 1.620 -4.360 1.00 10.00 19 THR A N 5
ATOM 4696 C CA . THR A 1 19 ? -4.323 2.386 -3.517 1.00 10.00 19 THR A CA 5
ATOM 4697 C C . THR A 1 19 ? -2.918 2.409 -4.112 1.00 10.00 19 THR A C 5
ATOM 4698 O O . THR A 1 19 ? -2.188 1.420 -4.063 1.00 10.00 19 THR A O 5
ATOM 4709 N N . ASP A 1 20 ? -2.596 3.536 -4.742 1.00 10.00 20 ASP A N 5
ATOM 4710 C CA . ASP A 1 20 ? -1.297 3.752 -5.372 1.00 10.00 20 ASP A CA 5
ATOM 4711 C C . ASP A 1 20 ? -0.281 4.280 -4.380 1.00 10.00 20 ASP A C 5
ATOM 4712 O O . ASP A 1 20 ? -0.344 5.431 -3.972 1.00 10.00 20 ASP A O 5
ATOM 4721 N N . VAL A 1 21 ? 0.673 3.449 -4.004 1.00 10.00 21 VAL A N 5
ATOM 4722 C CA . VAL A 1 21 ? 1.757 3.912 -3.163 1.00 10.00 21 VAL A CA 5
ATOM 4723 C C . VAL A 1 21 ? 2.974 4.177 -4.028 1.00 10.00 21 VAL A C 5
ATOM 4724 O O . VAL A 1 21 ? 3.569 3.270 -4.608 1.00 10.00 21 VAL A O 5
ATOM 4737 N N . HIS A 1 22 ? 3.255 5.458 -4.191 1.00 10.00 22 HIS A N 5
ATOM 4738 C CA . HIS A 1 22 ? 4.400 5.914 -4.954 1.00 10.00 22 HIS A CA 5
ATOM 4739 C C . HIS A 1 22 ? 5.540 6.292 -4.020 1.00 10.00 22 HIS A C 5
ATOM 4740 O O . HIS A 1 22 ? 5.454 7.272 -3.285 1.00 10.00 22 HIS A O 5
ATOM 4755 N N . ASN A 1 23 ? 6.598 5.492 -4.043 1.00 10.00 23 ASN A N 5
ATOM 4756 C CA . ASN A 1 23 ? 7.765 5.729 -3.196 1.00 10.00 23 ASN A CA 5
ATOM 4757 C C . ASN A 1 23 ? 8.658 6.811 -3.817 1.00 10.00 23 ASN A C 5
ATOM 4758 O O . ASN A 1 23 ? 8.549 7.089 -5.005 1.00 10.00 23 ASN A O 5
ATOM 4769 N N . GLY A 1 24 ? 9.520 7.431 -3.014 1.00 10.00 24 GLY A N 5
ATOM 4770 C CA . GLY A 1 24 ? 10.488 8.384 -3.534 1.00 10.00 24 GLY A CA 5
ATOM 4771 C C . GLY A 1 24 ? 11.758 8.425 -2.701 1.00 10.00 24 GLY A C 5
ATOM 4772 O O . GLY A 1 24 ? 12.482 9.414 -2.712 1.00 10.00 24 GLY A O 5
ATOM 4776 N N . CYS A 1 25 ? 12.029 7.337 -1.982 1.00 10.00 25 CYS A N 5
ATOM 4777 C CA . CYS A 1 25 ? 13.208 7.250 -1.115 1.00 10.00 25 CYS A CA 5
ATOM 4778 C C . CYS A 1 25 ? 14.479 7.047 -1.928 1.00 10.00 25 CYS A C 5
ATOM 4779 O O . CYS A 1 25 ? 15.585 7.222 -1.414 1.00 10.00 25 CYS A O 5
ATOM 4786 N N . ALA A 1 26 ? 14.282 6.640 -3.184 1.00 10.00 26 ALA A N 5
ATOM 4787 C CA . ALA A 1 26 ? 15.366 6.358 -4.139 1.00 10.00 26 ALA A CA 5
ATOM 4788 C C . ALA A 1 26 ? 15.886 4.935 -3.983 1.00 10.00 26 ALA A C 5
ATOM 4789 O O . ALA A 1 26 ? 16.711 4.481 -4.774 1.00 10.00 26 ALA A O 5
ATOM 4796 N N . ASP A 1 27 ? 15.404 4.232 -2.968 1.00 10.00 27 ASP A N 5
ATOM 4797 C CA . ASP A 1 27 ? 15.774 2.838 -2.776 1.00 10.00 27 ASP A CA 5
ATOM 4798 C C . ASP A 1 27 ? 14.533 1.964 -2.653 1.00 10.00 27 ASP A C 5
ATOM 4799 O O . ASP A 1 27 ? 13.441 2.451 -2.343 1.00 10.00 27 ASP A O 5
ATOM 4808 N N . ALA A 1 28 ? 14.709 0.682 -2.949 1.00 10.00 28 ALA A N 5
ATOM 4809 C CA . ALA A 1 28 ? 13.643 -0.311 -2.825 1.00 10.00 28 ALA A CA 5
ATOM 4810 C C . ALA A 1 28 ? 13.292 -0.553 -1.365 1.00 10.00 28 ALA A C 5
ATOM 4811 O O . ALA A 1 28 ? 14.151 -0.930 -0.568 1.00 10.00 28 ALA A O 5
ATOM 4818 N N . VAL A 1 29 ? 12.033 -0.345 -1.017 1.00 10.00 29 VAL A N 5
ATOM 4819 C CA . VAL A 1 29 ? 11.589 -0.556 0.354 1.00 10.00 29 VAL A CA 5
ATOM 4820 C C . VAL A 1 29 ? 10.358 -1.437 0.408 1.00 10.00 29 VAL A C 5
ATOM 4821 O O . VAL A 1 29 ? 9.453 -1.311 -0.410 1.00 10.00 29 VAL A O 5
ATOM 4834 N N . SER A 1 30 ? 10.317 -2.315 1.389 1.00 10.00 30 SER A N 5
ATOM 4835 C CA . SER A 1 30 ? 9.194 -3.211 1.545 1.00 10.00 30 SER A CA 5
ATOM 4836 C C . SER A 1 30 ? 8.123 -2.538 2.374 1.00 10.00 30 SER A C 5
ATOM 4837 O O . SER A 1 30 ? 8.365 -2.117 3.501 1.00 10.00 30 SER A O 5
ATOM 4845 N N . VAL A 1 31 ? 6.955 -2.394 1.785 1.00 10.00 31 VAL A N 5
ATOM 4846 C CA . VAL A 1 31 ? 5.850 -1.755 2.451 1.00 10.00 31 VAL A CA 5
ATOM 4847 C C . VAL A 1 31 ? 4.671 -2.714 2.574 1.00 10.00 31 VAL A C 5
ATOM 4848 O O . VAL A 1 31 ? 4.465 -3.584 1.735 1.00 10.00 31 VAL A O 5
ATOM 4861 N N . THR A 1 32 ? 3.941 -2.567 3.650 1.00 10.00 32 THR A N 5
ATOM 4862 C CA . THR A 1 32 ? 2.731 -3.321 3.894 1.00 10.00 32 THR A CA 5
ATOM 4863 C C . THR A 1 32 ? 1.591 -2.346 4.174 1.00 10.00 32 THR A C 5
ATOM 4864 O O . THR A 1 32 ? 1.832 -1.183 4.485 1.00 10.00 32 THR A O 5
ATOM 4875 N N . VAL A 1 33 ? 0.359 -2.805 4.055 1.00 10.00 33 VAL A N 5
ATOM 4876 C CA . VAL A 1 33 ? -0.792 -1.938 4.233 1.00 10.00 33 VAL A CA 5
ATOM 4877 C C . VAL A 1 33 ? -1.818 -2.581 5.136 1.00 10.00 33 VAL A C 5
ATOM 4878 O O . VAL A 1 33 ? -2.162 -3.753 4.982 1.00 10.00 33 VAL A O 5
ATOM 4891 N N . GLU A 1 34 ? -2.296 -1.796 6.068 1.00 10.00 34 GLU A N 5
ATOM 4892 C CA . GLU A 1 34 ? -3.232 -2.255 7.056 1.00 10.00 34 GLU A CA 5
ATOM 4893 C C . GLU A 1 34 ? -4.610 -1.697 6.720 1.00 10.00 34 GLU A C 5
ATOM 4894 O O . GLU A 1 34 ? -4.813 -0.476 6.728 1.00 10.00 34 GLU A O 5
ATOM 4906 N N . TYR A 1 35 ? -5.528 -2.585 6.345 1.00 10.00 35 TYR A N 5
ATOM 4907 C CA . TYR A 1 35 ? -6.863 -2.169 5.929 1.00 10.00 35 TYR A CA 5
ATOM 4908 C C . TYR A 1 35 ? -7.813 -2.141 7.107 1.00 10.00 35 TYR A C 5
ATOM 4909 O O . TYR A 1 35 ? -7.536 -2.701 8.164 1.00 10.00 35 TYR A O 5
ATOM 4927 N N . THR A 1 36 ? -8.929 -1.471 6.893 1.00 10.00 36 THR A N 5
ATOM 4928 C CA . THR A 1 36 ? -10.041 -1.455 7.825 1.00 10.00 36 THR A CA 5
ATOM 4929 C C . THR A 1 36 ? -10.467 -2.868 8.265 1.00 10.00 36 THR A C 5
ATOM 4930 O O . THR A 1 36 ? -11.074 -3.035 9.321 1.00 10.00 36 THR A O 5
ATOM 4941 N N . HIS A 1 37 ? -10.148 -3.886 7.465 1.00 10.00 37 HIS A N 5
ATOM 4942 C CA . HIS A 1 37 ? -10.454 -5.266 7.842 1.00 10.00 37 HIS A CA 5
ATOM 4943 C C . HIS A 1 37 ? -9.199 -6.129 7.835 1.00 10.00 37 HIS A C 5
ATOM 4944 O O . HIS A 1 37 ? -8.594 -6.347 8.883 1.00 10.00 37 HIS A O 5
ATOM 4959 N N . GLY A 1 38 ? -8.796 -6.618 6.667 1.00 10.00 38 GLY A N 5
ATOM 4960 C CA . GLY A 1 38 ? -7.608 -7.446 6.608 1.00 10.00 38 GLY A CA 5
ATOM 4961 C C . GLY A 1 38 ? -7.479 -8.206 5.307 1.00 10.00 38 GLY A C 5
ATOM 4962 O O . GLY A 1 38 ? -7.295 -9.423 5.307 1.00 10.00 38 GLY A O 5
ATOM 4966 N N . GLN A 1 39 ? -7.595 -7.493 4.198 1.00 10.00 39 GLN A N 5
ATOM 4967 C CA . GLN A 1 39 ? -7.391 -8.086 2.884 1.00 10.00 39 GLN A CA 5
ATOM 4968 C C . GLN A 1 39 ? -5.937 -8.539 2.767 1.00 10.00 39 GLN A C 5
ATOM 4969 O O . GLN A 1 39 ? -5.028 -7.812 3.173 1.00 10.00 39 GLN A O 5
ATOM 4983 N N . TRP A 1 40 ? -5.713 -9.733 2.232 1.00 10.00 40 TRP A N 5
ATOM 4984 C CA . TRP A 1 40 ? -4.370 -10.270 2.132 1.00 10.00 40 TRP A CA 5
ATOM 4985 C C . TRP A 1 40 ? -3.584 -9.543 1.044 1.00 10.00 40 TRP A C 5
ATOM 4986 O O . TRP A 1 40 ? -3.944 -9.577 -0.136 1.00 10.00 40 TRP A O 5
ATOM 5007 N N . ALA A 1 41 ? -2.509 -8.899 1.468 1.00 10.00 41 ALA A N 5
ATOM 5008 C CA . ALA A 1 41 ? -1.694 -8.042 0.606 1.00 10.00 41 ALA A CA 5
ATOM 5009 C C . ALA A 1 41 ? -0.471 -7.483 1.346 1.00 10.00 41 ALA A C 5
ATOM 5010 O O . ALA A 1 41 ? 0.609 -7.478 0.773 1.00 10.00 41 ALA A O 5
ATOM 5017 N N . PRO A 1 42 ? -0.646 -6.974 2.610 1.00 10.00 42 PRO A N 5
ATOM 5018 C CA . PRO A 1 42 ? 0.392 -6.297 3.428 1.00 10.00 42 PRO A CA 5
ATOM 5019 C C . PRO A 1 42 ? 1.840 -6.842 3.340 1.00 10.00 42 PRO A C 5
ATOM 5020 O O . PRO A 1 42 ? 2.345 -7.414 4.305 1.00 10.00 42 PRO A O 5
ATOM 5031 N N . CYS A 1 43 ? 2.476 -6.654 2.180 1.00 10.00 43 CYS A N 5
ATOM 5032 C CA . CYS A 1 43 ? 3.930 -6.752 2.009 1.00 10.00 43 CYS A CA 5
ATOM 5033 C C . CYS A 1 43 ? 4.278 -6.711 0.527 1.00 10.00 43 CYS A C 5
ATOM 5034 O O . CYS A 1 43 ? 3.962 -7.630 -0.229 1.00 10.00 43 CYS A O 5
ATOM 5041 N N . ARG A 1 44 ? 4.910 -5.633 0.117 1.00 10.00 44 ARG A N 5
ATOM 5042 C CA . ARG A 1 44 ? 5.371 -5.474 -1.244 1.00 10.00 44 ARG A CA 5
ATOM 5043 C C . ARG A 1 44 ? 6.589 -4.575 -1.247 1.00 10.00 44 ARG A C 5
ATOM 5044 O O . ARG A 1 44 ? 6.557 -3.479 -0.686 1.00 10.00 44 ARG A O 5
ATOM 5065 N N . VAL A 1 45 ? 7.668 -5.036 -1.843 1.00 10.00 45 VAL A N 5
ATOM 5066 C CA . VAL A 1 45 ? 8.845 -4.202 -1.982 1.00 10.00 45 VAL A CA 5
ATOM 5067 C C . VAL A 1 45 ? 8.655 -3.256 -3.148 1.00 10.00 45 VAL A C 5
ATOM 5068 O O . VAL A 1 45 ? 8.254 -3.659 -4.244 1.00 10.00 45 VAL A O 5
ATOM 5081 N N . ILE A 1 46 ? 8.910 -1.997 -2.883 1.00 10.00 46 ILE A N 5
ATOM 5082 C CA . ILE A 1 46 ? 8.715 -0.957 -3.843 1.00 10.00 46 ILE A CA 5
ATOM 5083 C C . ILE A 1 46 ? 9.997 -0.705 -4.589 1.00 10.00 46 ILE A C 5
ATOM 5084 O O . ILE A 1 46 ? 11.090 -0.901 -4.060 1.00 10.00 46 ILE A O 5
ATOM 5100 N N . GLU A 1 47 ? 9.855 -0.307 -5.818 1.00 10.00 47 GLU A N 5
ATOM 5101 C CA . GLU A 1 47 ? 10.962 0.206 -6.569 1.00 10.00 47 GLU A CA 5
ATOM 5102 C C . GLU A 1 47 ? 11.112 1.689 -6.252 1.00 10.00 47 GLU A C 5
ATOM 5103 O O . GLU A 1 47 ? 10.122 2.351 -5.940 1.00 10.00 47 GLU A O 5
ATOM 5115 N N . PRO A 1 48 ? 12.347 2.201 -6.232 1.00 10.00 48 PRO A N 5
ATOM 5116 C CA . PRO A 1 48 ? 12.613 3.630 -6.107 1.00 10.00 48 PRO A CA 5
ATOM 5117 C C . PRO A 1 48 ? 11.717 4.475 -7.013 1.00 10.00 48 PRO A C 5
ATOM 5118 O O . PRO A 1 48 ? 12.015 4.664 -8.191 1.00 10.00 48 PRO A O 5
ATOM 5129 N N . GLY A 1 49 ? 10.603 4.954 -6.474 1.00 10.00 49 GLY A N 5
ATOM 5130 C CA . GLY A 1 49 ? 9.712 5.787 -7.265 1.00 10.00 49 GLY A CA 5
ATOM 5131 C C . GLY A 1 49 ? 8.632 4.972 -7.939 1.00 10.00 49 GLY A C 5
ATOM 5132 O O . GLY A 1 49 ? 7.960 5.447 -8.855 1.00 10.00 49 GLY A O 5
ATOM 5136 N N . GLY A 1 50 ? 8.467 3.741 -7.479 1.00 10.00 50 GLY A N 5
ATOM 5137 C CA . GLY A 1 50 ? 7.499 2.837 -8.058 1.00 10.00 50 GLY A CA 5
ATOM 5138 C C . GLY A 1 50 ? 6.199 2.811 -7.287 1.00 10.00 50 GLY A C 5
ATOM 5139 O O . GLY A 1 50 ? 6.037 3.552 -6.315 1.00 10.00 50 GLY A O 5
ATOM 5143 N N . TRP A 1 51 ? 5.283 1.951 -7.714 1.00 10.00 51 TRP A N 5
ATOM 5144 C CA . TRP A 1 51 ? 3.975 1.835 -7.083 1.00 10.00 51 TRP A CA 5
ATOM 5145 C C . TRP A 1 51 ? 3.752 0.453 -6.500 1.00 10.00 51 TRP A C 5
ATOM 5146 O O . TRP A 1 51 ? 4.473 -0.499 -6.801 1.00 10.00 51 TRP A O 5
ATOM 5167 N N . ALA A 1 52 ? 2.736 0.375 -5.666 1.00 10.00 52 ALA A N 5
ATOM 5168 C CA . ALA A 1 52 ? 2.263 -0.875 -5.123 1.00 10.00 52 ALA A CA 5
ATOM 5169 C C . ALA A 1 52 ? 0.758 -0.793 -5.009 1.00 10.00 52 ALA A C 5
ATOM 5170 O O . ALA A 1 52 ? 0.224 0.044 -4.288 1.00 10.00 52 ALA A O 5
ATOM 5177 N N . THR A 1 53 ? 0.084 -1.631 -5.767 1.00 10.00 53 THR A N 5
ATOM 5178 C CA . THR A 1 53 ? -1.363 -1.611 -5.835 1.00 10.00 53 THR A CA 5
ATOM 5179 C C . THR A 1 53 ? -1.963 -2.374 -4.681 1.00 10.00 53 THR A C 5
ATOM 5180 O O . THR A 1 53 ? -1.572 -3.509 -4.403 1.00 10.00 53 THR A O 5
ATOM 5191 N N . PHE A 1 54 ? -2.922 -1.750 -4.022 1.00 10.00 54 PHE A N 5
ATOM 5192 C CA . PHE A 1 54 ? -3.558 -2.352 -2.880 1.00 10.00 54 PHE A CA 5
ATOM 5193 C C . PHE A 1 54 ? -5.039 -2.054 -2.945 1.00 10.00 54 PHE A C 5
ATOM 5194 O O . PHE A 1 54 ? -5.436 -1.007 -3.455 1.00 10.00 54 PHE A O 5
ATOM 5211 N N . ALA A 1 55 ? -5.843 -3.005 -2.489 1.00 10.00 55 ALA A N 5
ATOM 5212 C CA . ALA A 1 55 ? -7.289 -2.898 -2.591 1.00 10.00 55 ALA A CA 5
ATOM 5213 C C . ALA A 1 55 ? -7.788 -1.677 -1.851 1.00 10.00 55 ALA A C 5
ATOM 5214 O O . ALA A 1 55 ? -7.901 -1.679 -0.625 1.00 10.00 55 ALA A O 5
ATOM 5221 N N . GLY A 1 56 ? -8.038 -0.623 -2.608 1.00 10.00 56 GLY A N 5
ATOM 5222 C CA . GLY A 1 56 ? -8.555 0.587 -2.032 1.00 10.00 56 GLY A CA 5
ATOM 5223 C C . GLY A 1 56 ? -9.993 0.409 -1.572 1.00 10.00 56 GLY A C 5
ATOM 5224 O O . GLY A 1 56 ? -10.536 -0.696 -1.640 1.00 10.00 56 GLY A O 5
ATOM 5228 N N . TYR A 1 57 ? -10.636 1.483 -1.140 1.00 10.00 57 TYR A N 5
ATOM 5229 C CA . TYR A 1 57 ? -12.001 1.370 -0.650 1.00 10.00 57 TYR A CA 5
ATOM 5230 C C . TYR A 1 57 ? -13.004 1.612 -1.792 1.00 10.00 57 TYR A C 5
ATOM 5231 O O . TYR A 1 57 ? -13.468 2.730 -2.017 1.00 10.00 57 TYR A O 5
ATOM 5249 N N . GLY A 1 58 ? -13.280 0.554 -2.554 1.00 10.00 58 GLY A N 5
ATOM 5250 C CA . GLY A 1 58 ? -14.176 0.658 -3.702 1.00 10.00 58 GLY A CA 5
ATOM 5251 C C . GLY A 1 58 ? -15.497 1.333 -3.376 1.00 10.00 58 GLY A C 5
ATOM 5252 O O . GLY A 1 58 ? -15.859 2.345 -3.984 1.00 10.00 58 GLY A O 5
ATOM 5256 N N . THR A 1 59 ? -16.212 0.764 -2.420 1.00 10.00 59 THR A N 5
ATOM 5257 C CA . THR A 1 59 ? -17.483 1.314 -1.957 1.00 10.00 59 THR A CA 5
ATOM 5258 C C . THR A 1 59 ? -17.638 1.084 -0.458 1.00 10.00 59 THR A C 5
ATOM 5259 O O . THR A 1 59 ? -17.748 2.029 0.324 1.00 10.00 59 THR A O 5
ATOM 5270 N N . ASP A 1 60 ? -17.633 -0.187 -0.070 1.00 10.00 60 ASP A N 5
ATOM 5271 C CA . ASP A 1 60 ? -17.625 -0.577 1.343 1.00 10.00 60 ASP A CA 5
ATOM 5272 C C . ASP A 1 60 ? -16.713 -1.781 1.493 1.00 10.00 60 ASP A C 5
ATOM 5273 O O . ASP A 1 60 ? -16.396 -2.444 0.505 1.00 10.00 60 ASP A O 5
ATOM 5282 N N . GLY A 1 61 ? -16.274 -2.054 2.709 1.00 10.00 61 GLY A N 5
ATOM 5283 C CA . GLY A 1 61 ? -15.396 -3.185 2.930 1.00 10.00 61 GLY A CA 5
ATOM 5284 C C . GLY A 1 61 ? -14.049 -2.754 3.462 1.00 10.00 61 GLY A C 5
ATOM 5285 O O . GLY A 1 61 ? -13.974 -1.975 4.411 1.00 10.00 61 GLY A O 5
ATOM 5289 N N . ASN A 1 62 ? -12.981 -3.258 2.859 1.00 10.00 62 ASN A N 5
ATOM 5290 C CA . ASN A 1 62 ? -11.638 -2.906 3.274 1.00 10.00 62 ASN A CA 5
ATOM 5291 C C . ASN A 1 62 ? -11.263 -1.520 2.784 1.00 10.00 62 ASN A C 5
ATOM 5292 O O . ASN A 1 62 ? -11.642 -1.106 1.691 1.00 10.00 62 ASN A O 5
ATOM 5303 N N . TYR A 1 63 ? -10.528 -0.821 3.618 1.00 10.00 63 TYR A N 5
ATOM 5304 C CA . TYR A 1 63 ? -9.922 0.445 3.256 1.00 10.00 63 TYR A CA 5
ATOM 5305 C C . TYR A 1 63 ? -8.528 0.513 3.847 1.00 10.00 63 TYR A C 5
ATOM 5306 O O . TYR A 1 63 ? -8.362 0.420 5.061 1.00 10.00 63 TYR A O 5
ATOM 5324 N N . VAL A 1 64 ? -7.520 0.612 2.997 1.00 10.00 64 VAL A N 5
ATOM 5325 C CA . VAL A 1 64 ? -6.163 0.777 3.485 1.00 10.00 64 VAL A CA 5
ATOM 5326 C C . VAL A 1 64 ? -6.064 2.104 4.234 1.00 10.00 64 VAL A C 5
ATOM 5327 O O . VAL A 1 64 ? -6.494 3.146 3.734 1.00 10.00 64 VAL A O 5
ATOM 5340 N N . THR A 1 65 ? -5.534 2.062 5.444 1.00 10.00 65 THR A N 5
ATOM 5341 C CA . THR A 1 65 ? -5.456 3.266 6.252 1.00 10.00 65 THR A CA 5
ATOM 5342 C C . THR A 1 65 ? -4.188 3.279 7.091 1.00 10.00 65 THR A C 5
ATOM 5343 O O . THR A 1 65 ? -4.017 4.127 7.967 1.00 10.00 65 THR A O 5
ATOM 5354 N N . GLY A 1 66 ? -3.285 2.353 6.810 1.00 10.00 66 GLY A N 5
ATOM 5355 C CA . GLY A 1 66 ? -2.023 2.359 7.502 1.00 10.00 66 GLY A CA 5
ATOM 5356 C C . GLY A 1 66 ? -0.941 1.625 6.756 1.00 10.00 66 GLY A C 5
ATOM 5357 O O . GLY A 1 66 ? -0.943 0.401 6.693 1.00 10.00 66 GLY A O 5
ATOM 5361 N N . LEU A 1 67 ? -0.021 2.373 6.187 1.00 10.00 67 LEU A N 5
ATOM 5362 C CA . LEU A 1 67 ? 1.145 1.785 5.561 1.00 10.00 67 LEU A CA 5
ATOM 5363 C C . LEU A 1 67 ? 2.178 1.461 6.627 1.00 10.00 67 LEU A C 5
ATOM 5364 O O . LEU A 1 67 ? 2.491 2.285 7.487 1.00 10.00 67 LEU A O 5
ATOM 5380 N N . HIS A 1 68 ? 2.696 0.257 6.563 1.00 10.00 68 HIS A N 5
ATOM 5381 C CA . HIS A 1 68 ? 3.652 -0.240 7.538 1.00 10.00 68 HIS A CA 5
ATOM 5382 C C . HIS A 1 68 ? 4.902 -0.702 6.805 1.00 10.00 68 HIS A C 5
ATOM 5383 O O . HIS A 1 68 ? 4.795 -1.206 5.700 1.00 10.00 68 HIS A O 5
ATOM 5398 N N . THR A 1 69 ? 6.080 -0.519 7.360 1.00 10.00 69 THR A N 5
ATOM 5399 C CA . THR A 1 69 ? 7.271 -0.978 6.668 1.00 10.00 69 THR A CA 5
ATOM 5400 C C . THR A 1 69 ? 7.453 -2.480 6.858 1.00 10.00 69 THR A C 5
ATOM 5401 O O . THR A 1 69 ? 7.480 -2.975 7.985 1.00 10.00 69 THR A O 5
ATOM 5412 N N . CYS A 1 70 ? 7.563 -3.200 5.749 1.00 10.00 70 CYS A N 5
ATOM 5413 C CA . CYS A 1 70 ? 7.629 -4.650 5.789 1.00 10.00 70 CYS A CA 5
ATOM 5414 C C . CYS A 1 70 ? 9.078 -5.116 5.911 1.00 10.00 70 CYS A C 5
ATOM 5415 O O . CYS A 1 70 ? 10.005 -4.303 5.863 1.00 10.00 70 CYS A O 5
ATOM 5422 N N . ASP A 1 71 ? 9.271 -6.414 6.077 1.00 10.00 71 ASP A N 5
ATOM 5423 C CA . ASP A 1 71 ? 10.605 -6.996 6.106 1.00 10.00 71 ASP A CA 5
ATOM 5424 C C . ASP A 1 71 ? 10.686 -8.122 5.089 1.00 10.00 71 ASP A C 5
ATOM 5425 O O . ASP A 1 71 ? 9.691 -8.789 4.846 1.00 10.00 71 ASP A O 5
ATOM 5434 N N . PRO A 1 72 ? 11.871 -8.283 4.464 1.00 10.00 72 PRO A N 5
ATOM 5435 C CA . PRO A 1 72 ? 12.218 -9.321 3.494 1.00 10.00 72 PRO A CA 5
ATOM 5436 C C . PRO A 1 72 ? 11.394 -10.596 3.576 1.00 10.00 72 PRO A C 5
ATOM 5437 O O . PRO A 1 72 ? 11.830 -11.607 4.135 1.00 10.00 72 PRO A O 5
ATOM 5448 N N . ALA A 1 73 ? 10.215 -10.533 2.996 1.00 10.00 73 ALA A N 5
ATOM 5449 C CA . ALA A 1 73 ? 9.296 -11.656 2.994 1.00 10.00 73 ALA A CA 5
ATOM 5450 C C . ALA A 1 73 ? 8.147 -11.414 2.018 1.00 10.00 73 ALA A C 5
ATOM 5451 O O . ALA A 1 73 ? 7.135 -10.815 2.372 1.00 10.00 73 ALA A O 5
ATOM 5458 N N . THR A 1 74 ? 8.322 -11.855 0.784 1.00 10.00 74 THR A N 5
ATOM 5459 C CA . THR A 1 74 ? 7.317 -11.649 -0.245 1.00 10.00 74 THR A CA 5
ATOM 5460 C C . THR A 1 74 ? 6.176 -12.654 -0.117 1.00 10.00 74 THR A C 5
ATOM 5461 O O . THR A 1 74 ? 6.410 -13.862 -0.023 1.00 10.00 74 THR A O 5
ATOM 5472 N N . PRO A 1 75 ? 4.924 -12.168 -0.089 1.00 10.00 75 PRO A N 5
ATOM 5473 C CA . PRO A 1 75 ? 3.745 -13.036 -0.053 1.00 10.00 75 PRO A CA 5
ATOM 5474 C C . PRO A 1 75 ? 3.519 -13.743 -1.385 1.00 10.00 75 PRO A C 5
ATOM 5475 O O . PRO A 1 75 ? 2.664 -13.352 -2.180 1.00 10.00 75 PRO A O 5
ATOM 5486 N N . SER A 1 76 ? 4.329 -14.755 -1.638 1.00 10.00 76 SER A N 5
ATOM 5487 C CA . SER A 1 76 ? 4.217 -15.550 -2.844 1.00 10.00 76 SER A CA 5
ATOM 5488 C C . SER A 1 76 ? 3.144 -16.623 -2.686 1.00 10.00 76 SER A C 5
ATOM 5489 O O . SER A 1 76 ? 2.531 -17.059 -3.662 1.00 10.00 76 SER A O 5
ATOM 5497 N N . GLY A 1 77 ? 2.919 -17.037 -1.444 1.00 10.00 77 GLY A N 5
ATOM 5498 C CA . GLY A 1 77 ? 1.939 -18.062 -1.166 1.00 10.00 77 GLY A CA 5
ATOM 5499 C C . GLY A 1 77 ? 2.566 -19.254 -0.481 1.00 10.00 77 GLY A C 5
ATOM 5500 O O . GLY A 1 77 ? 3.716 -19.602 -0.763 1.00 10.00 77 GLY A O 5
ATOM 5504 N N . VAL A 1 78 ? 1.829 -19.872 0.419 1.00 10.00 78 VAL A N 5
ATOM 5505 C CA . VAL A 1 78 ? 2.324 -21.026 1.148 1.00 10.00 78 VAL A CA 5
ATOM 5506 C C . VAL A 1 78 ? 1.318 -22.165 1.076 1.00 10.00 78 VAL A C 5
ATOM 5507 O O . VAL A 1 78 ? 0.219 -22.034 1.655 1.00 10.00 78 VAL A O 5
ATOM 5521 N N . ALA A 1 1 ? 5.869 6.365 15.293 1.00 10.00 1 ALA A N 6
ATOM 5522 C CA . ALA A 1 1 ? 5.660 7.798 15.586 1.00 10.00 1 ALA A CA 6
ATOM 5523 C C . ALA A 1 1 ? 4.438 8.315 14.844 1.00 10.00 1 ALA A C 6
ATOM 5524 O O . ALA A 1 1 ? 3.887 7.621 13.987 1.00 10.00 1 ALA A O 6
ATOM 5533 N N . THR A 1 2 ? 4.007 9.525 15.179 1.00 10.00 2 THR A N 6
ATOM 5534 C CA . THR A 1 2 ? 2.901 10.163 14.481 1.00 10.00 2 THR A CA 6
ATOM 5535 C C . THR A 1 2 ? 3.352 10.661 13.099 1.00 10.00 2 THR A C 6
ATOM 5536 O O . THR A 1 2 ? 3.657 11.840 12.896 1.00 10.00 2 THR A O 6
ATOM 5547 N N . GLY A 1 3 ? 3.429 9.725 12.164 1.00 10.00 3 GLY A N 6
ATOM 5548 C CA . GLY A 1 3 ? 3.893 10.026 10.830 1.00 10.00 3 GLY A CA 6
ATOM 5549 C C . GLY A 1 3 ? 4.983 9.066 10.409 1.00 10.00 3 GLY A C 6
ATOM 5550 O O . GLY A 1 3 ? 5.331 8.160 11.168 1.00 10.00 3 GLY A O 6
ATOM 5554 N N . SER A 1 4 ? 5.510 9.260 9.207 1.00 10.00 4 SER A N 6
ATOM 5555 C CA . SER A 1 4 ? 6.581 8.420 8.670 1.00 10.00 4 SER A CA 6
ATOM 5556 C C . SER A 1 4 ? 6.167 6.943 8.608 1.00 10.00 4 SER A C 6
ATOM 5557 O O . SER A 1 4 ? 6.563 6.134 9.449 1.00 10.00 4 SER A O 6
ATOM 5565 N N . PRO A 1 5 ? 5.346 6.580 7.615 1.00 10.00 5 PRO A N 6
ATOM 5566 C CA . PRO A 1 5 ? 4.883 5.217 7.436 1.00 10.00 5 PRO A CA 6
ATOM 5567 C C . PRO A 1 5 ? 5.795 4.400 6.524 1.00 10.00 5 PRO A C 6
ATOM 5568 O O . PRO A 1 5 ? 5.923 4.699 5.336 1.00 10.00 5 PRO A O 6
ATOM 5579 N N . VAL A 1 6 ? 6.418 3.364 7.110 1.00 10.00 6 VAL A N 6
ATOM 5580 C CA . VAL A 1 6 ? 7.338 2.422 6.425 1.00 10.00 6 VAL A CA 6
ATOM 5581 C C . VAL A 1 6 ? 8.618 3.119 5.942 1.00 10.00 6 VAL A C 6
ATOM 5582 O O . VAL A 1 6 ? 9.734 2.672 6.221 1.00 10.00 6 VAL A O 6
ATOM 5595 N N . ALA A 1 7 ? 8.431 4.229 5.266 1.00 10.00 7 ALA A N 6
ATOM 5596 C CA . ALA A 1 7 ? 9.473 4.951 4.590 1.00 10.00 7 ALA A CA 6
ATOM 5597 C C . ALA A 1 7 ? 8.836 6.215 4.067 1.00 10.00 7 ALA A C 6
ATOM 5598 O O . ALA A 1 7 ? 7.943 6.167 3.226 1.00 10.00 7 ALA A O 6
ATOM 5605 N N . GLU A 1 8 ? 9.279 7.331 4.599 1.00 10.00 8 GLU A N 6
ATOM 5606 C CA . GLU A 1 8 ? 8.592 8.615 4.438 1.00 10.00 8 GLU A CA 6
ATOM 5607 C C . GLU A 1 8 ? 8.428 9.007 2.972 1.00 10.00 8 GLU A C 6
ATOM 5608 O O . GLU A 1 8 ? 7.655 9.907 2.642 1.00 10.00 8 GLU A O 6
ATOM 5620 N N . CYS A 1 9 ? 9.153 8.328 2.099 1.00 10.00 9 CYS A N 6
ATOM 5621 C CA . CYS A 1 9 ? 9.157 8.666 0.689 1.00 10.00 9 CYS A CA 6
ATOM 5622 C C . CYS A 1 9 ? 8.020 7.981 -0.072 1.00 10.00 9 CYS A C 6
ATOM 5623 O O . CYS A 1 9 ? 7.721 8.355 -1.204 1.00 10.00 9 CYS A O 6
ATOM 5630 N N . VAL A 1 10 ? 7.400 6.965 0.523 1.00 10.00 10 VAL A N 6
ATOM 5631 C CA . VAL A 1 10 ? 6.311 6.263 -0.158 1.00 10.00 10 VAL A CA 6
ATOM 5632 C C . VAL A 1 10 ? 4.983 6.918 0.220 1.00 10.00 10 VAL A C 6
ATOM 5633 O O . VAL A 1 10 ? 4.725 7.186 1.395 1.00 10.00 10 VAL A O 6
ATOM 5646 N N . GLU A 1 11 ? 4.161 7.211 -0.774 1.00 10.00 11 GLU A N 6
ATOM 5647 C CA . GLU A 1 11 ? 2.913 7.915 -0.535 1.00 10.00 11 GLU A CA 6
ATOM 5648 C C . GLU A 1 11 ? 1.787 7.294 -1.348 1.00 10.00 11 GLU A C 6
ATOM 5649 O O . GLU A 1 11 ? 1.900 7.171 -2.565 1.00 10.00 11 GLU A O 6
ATOM 5661 N N . TYR A 1 12 ? 0.719 6.874 -0.680 1.00 10.00 12 TYR A N 6
ATOM 5662 C CA . TYR A 1 12 ? -0.422 6.303 -1.381 1.00 10.00 12 TYR A CA 6
ATOM 5663 C C . TYR A 1 12 ? -1.502 7.333 -1.678 1.00 10.00 12 TYR A C 6
ATOM 5664 O O . TYR A 1 12 ? -1.575 8.395 -1.056 1.00 10.00 12 TYR A O 6
ATOM 5682 N N . PHE A 1 13 ? -2.320 6.996 -2.652 1.00 10.00 13 PHE A N 6
ATOM 5683 C CA . PHE A 1 13 ? -3.508 7.748 -2.984 1.00 10.00 13 PHE A CA 6
ATOM 5684 C C . PHE A 1 13 ? -4.605 6.744 -3.297 1.00 10.00 13 PHE A C 6
ATOM 5685 O O . PHE A 1 13 ? -4.322 5.557 -3.472 1.00 10.00 13 PHE A O 6
ATOM 5702 N N . GLN A 1 14 ? -5.845 7.183 -3.339 1.00 10.00 14 GLN A N 6
ATOM 5703 C CA . GLN A 1 14 ? -6.938 6.254 -3.552 1.00 10.00 14 GLN A CA 6
ATOM 5704 C C . GLN A 1 14 ? -7.660 6.555 -4.855 1.00 10.00 14 GLN A C 6
ATOM 5705 O O . GLN A 1 14 ? -8.373 7.553 -4.966 1.00 10.00 14 GLN A O 6
ATOM 5719 N N . SER A 1 15 ? -7.461 5.695 -5.834 1.00 10.00 15 SER A N 6
ATOM 5720 C CA . SER A 1 15 ? -8.228 5.740 -7.055 1.00 10.00 15 SER A CA 6
ATOM 5721 C C . SER A 1 15 ? -9.360 4.729 -6.923 1.00 10.00 15 SER A C 6
ATOM 5722 O O . SER A 1 15 ? -9.537 4.145 -5.848 1.00 10.00 15 SER A O 6
ATOM 5730 N N . TRP A 1 16 ? -10.120 4.511 -7.986 1.00 10.00 16 TRP A N 6
ATOM 5731 C CA . TRP A 1 16 ? -11.196 3.528 -7.945 1.00 10.00 16 TRP A CA 6
ATOM 5732 C C . TRP A 1 16 ? -10.648 2.123 -7.688 1.00 10.00 16 TRP A C 6
ATOM 5733 O O . TRP A 1 16 ? -10.161 1.453 -8.600 1.00 10.00 16 TRP A O 6
ATOM 5754 N N . ARG A 1 17 ? -10.714 1.712 -6.417 1.00 10.00 17 ARG A N 6
ATOM 5755 C CA . ARG A 1 17 ? -10.221 0.409 -5.962 1.00 10.00 17 ARG A CA 6
ATOM 5756 C C . ARG A 1 17 ? -8.737 0.229 -6.289 1.00 10.00 17 ARG A C 6
ATOM 5757 O O . ARG A 1 17 ? -8.296 -0.859 -6.654 1.00 10.00 17 ARG A O 6
ATOM 5778 N N . TYR A 1 18 ? -7.967 1.295 -6.112 1.00 10.00 18 TYR A N 6
ATOM 5779 C CA . TYR A 1 18 ? -6.551 1.288 -6.443 1.00 10.00 18 TYR A CA 6
ATOM 5780 C C . TYR A 1 18 ? -5.809 2.208 -5.491 1.00 10.00 18 TYR A C 6
ATOM 5781 O O . TYR A 1 18 ? -5.794 3.421 -5.683 1.00 10.00 18 TYR A O 6
ATOM 5799 N N . THR A 1 19 ? -5.248 1.647 -4.447 1.00 10.00 19 THR A N 6
ATOM 5800 C CA . THR A 1 19 ? -4.432 2.408 -3.535 1.00 10.00 19 THR A CA 6
ATOM 5801 C C . THR A 1 19 ? -2.997 2.443 -4.045 1.00 10.00 19 THR A C 6
ATOM 5802 O O . THR A 1 19 ? -2.244 1.484 -3.883 1.00 10.00 19 THR A O 6
ATOM 5813 N N . ASP A 1 20 ? -2.664 3.526 -4.741 1.00 10.00 20 ASP A N 6
ATOM 5814 C CA . ASP A 1 20 ? -1.344 3.693 -5.341 1.00 10.00 20 ASP A CA 6
ATOM 5815 C C . ASP A 1 20 ? -0.348 4.285 -4.368 1.00 10.00 20 ASP A C 6
ATOM 5816 O O . ASP A 1 20 ? -0.423 5.457 -4.026 1.00 10.00 20 ASP A O 6
ATOM 5825 N N . VAL A 1 21 ? 0.604 3.477 -3.938 1.00 10.00 21 VAL A N 6
ATOM 5826 C CA . VAL A 1 21 ? 1.686 3.982 -3.119 1.00 10.00 21 VAL A CA 6
ATOM 5827 C C . VAL A 1 21 ? 2.905 4.204 -3.992 1.00 10.00 21 VAL A C 6
ATOM 5828 O O . VAL A 1 21 ? 3.515 3.269 -4.508 1.00 10.00 21 VAL A O 6
ATOM 5841 N N . HIS A 1 22 ? 3.180 5.469 -4.230 1.00 10.00 22 HIS A N 6
ATOM 5842 C CA . HIS A 1 22 ? 4.336 5.868 -4.999 1.00 10.00 22 HIS A CA 6
ATOM 5843 C C . HIS A 1 22 ? 5.474 6.249 -4.079 1.00 10.00 22 HIS A C 6
ATOM 5844 O O . HIS A 1 22 ? 5.377 7.203 -3.311 1.00 10.00 22 HIS A O 6
ATOM 5859 N N . ASN A 1 23 ? 6.536 5.476 -4.141 1.00 10.00 23 ASN A N 6
ATOM 5860 C CA . ASN A 1 23 ? 7.724 5.761 -3.369 1.00 10.00 23 ASN A CA 6
ATOM 5861 C C . ASN A 1 23 ? 8.566 6.815 -4.087 1.00 10.00 23 ASN A C 6
ATOM 5862 O O . ASN A 1 23 ? 8.381 7.056 -5.273 1.00 10.00 23 ASN A O 6
ATOM 5873 N N . GLY A 1 24 ? 9.454 7.460 -3.353 1.00 10.00 24 GLY A N 6
ATOM 5874 C CA . GLY A 1 24 ? 10.398 8.388 -3.950 1.00 10.00 24 GLY A CA 6
ATOM 5875 C C . GLY A 1 24 ? 11.634 8.547 -3.093 1.00 10.00 24 GLY A C 6
ATOM 5876 O O . GLY A 1 24 ? 12.152 9.650 -2.930 1.00 10.00 24 GLY A O 6
ATOM 5880 N N . CYS A 1 25 ? 12.085 7.435 -2.524 1.00 10.00 25 CYS A N 6
ATOM 5881 C CA . CYS A 1 25 ? 13.222 7.435 -1.610 1.00 10.00 25 CYS A CA 6
ATOM 5882 C C . CYS A 1 25 ? 14.531 7.186 -2.346 1.00 10.00 25 CYS A C 6
ATOM 5883 O O . CYS A 1 25 ? 15.608 7.403 -1.790 1.00 10.00 25 CYS A O 6
ATOM 5890 N N . ALA A 1 26 ? 14.404 6.689 -3.577 1.00 10.00 26 ALA A N 6
ATOM 5891 C CA . ALA A 1 26 ? 15.539 6.354 -4.452 1.00 10.00 26 ALA A CA 6
ATOM 5892 C C . ALA A 1 26 ? 16.058 4.954 -4.157 1.00 10.00 26 ALA A C 6
ATOM 5893 O O . ALA A 1 26 ? 16.900 4.428 -4.885 1.00 10.00 26 ALA A O 6
ATOM 5900 N N . ASP A 1 27 ? 15.537 4.348 -3.097 1.00 10.00 27 ASP A N 6
ATOM 5901 C CA . ASP A 1 27 ? 15.896 2.987 -2.746 1.00 10.00 27 ASP A CA 6
ATOM 5902 C C . ASP A 1 27 ? 14.649 2.123 -2.595 1.00 10.00 27 ASP A C 6
ATOM 5903 O O . ASP A 1 27 ? 13.559 2.619 -2.295 1.00 10.00 27 ASP A O 6
ATOM 5912 N N . ALA A 1 28 ? 14.815 0.834 -2.855 1.00 10.00 28 ALA A N 6
ATOM 5913 C CA . ALA A 1 28 ? 13.737 -0.137 -2.715 1.00 10.00 28 ALA A CA 6
ATOM 5914 C C . ALA A 1 28 ? 13.383 -0.356 -1.251 1.00 10.00 28 ALA A C 6
ATOM 5915 O O . ALA A 1 28 ? 14.251 -0.672 -0.435 1.00 10.00 28 ALA A O 6
ATOM 5922 N N . VAL A 1 29 ? 12.112 -0.192 -0.924 1.00 10.00 29 VAL A N 6
ATOM 5923 C CA . VAL A 1 29 ? 11.645 -0.417 0.440 1.00 10.00 29 VAL A CA 6
ATOM 5924 C C . VAL A 1 29 ? 10.437 -1.327 0.465 1.00 10.00 29 VAL A C 6
ATOM 5925 O O . VAL A 1 29 ? 9.547 -1.220 -0.368 1.00 10.00 29 VAL A O 6
ATOM 5938 N N . SER A 1 30 ? 10.396 -2.208 1.441 1.00 10.00 30 SER A N 6
ATOM 5939 C CA . SER A 1 30 ? 9.303 -3.141 1.554 1.00 10.00 30 SER A CA 6
ATOM 5940 C C . SER A 1 30 ? 8.238 -2.554 2.445 1.00 10.00 30 SER A C 6
ATOM 5941 O O . SER A 1 30 ? 8.484 -2.232 3.602 1.00 10.00 30 SER A O 6
ATOM 5949 N N . VAL A 1 31 ? 7.073 -2.349 1.868 1.00 10.00 31 VAL A N 6
ATOM 5950 C CA . VAL A 1 31 ? 5.969 -1.768 2.578 1.00 10.00 31 VAL A CA 6
ATOM 5951 C C . VAL A 1 31 ? 4.844 -2.781 2.756 1.00 10.00 31 VAL A C 6
ATOM 5952 O O . VAL A 1 31 ? 4.848 -3.841 2.152 1.00 10.00 31 VAL A O 6
ATOM 5965 N N . THR A 1 32 ? 3.920 -2.445 3.622 1.00 10.00 32 THR A N 6
ATOM 5966 C CA . THR A 1 32 ? 2.730 -3.240 3.871 1.00 10.00 32 THR A CA 6
ATOM 5967 C C . THR A 1 32 ? 1.592 -2.309 4.294 1.00 10.00 32 THR A C 6
ATOM 5968 O O . THR A 1 32 ? 1.846 -1.198 4.743 1.00 10.00 32 THR A O 6
ATOM 5979 N N . VAL A 1 33 ? 0.348 -2.746 4.136 1.00 10.00 33 VAL A N 6
ATOM 5980 C CA . VAL A 1 33 ? -0.797 -1.877 4.385 1.00 10.00 33 VAL A CA 6
ATOM 5981 C C . VAL A 1 33 ? -1.844 -2.570 5.223 1.00 10.00 33 VAL A C 6
ATOM 5982 O O . VAL A 1 33 ? -2.105 -3.758 5.051 1.00 10.00 33 VAL A O 6
ATOM 5995 N N . GLU A 1 34 ? -2.446 -1.812 6.119 1.00 10.00 34 GLU A N 6
ATOM 5996 C CA . GLU A 1 34 ? -3.500 -2.327 6.969 1.00 10.00 34 GLU A CA 6
ATOM 5997 C C . GLU A 1 34 ? -4.845 -1.752 6.530 1.00 10.00 34 GLU A C 6
ATOM 5998 O O . GLU A 1 34 ? -5.036 -0.531 6.536 1.00 10.00 34 GLU A O 6
ATOM 6010 N N . TYR A 1 35 ? -5.768 -2.622 6.130 1.00 10.00 35 TYR A N 6
ATOM 6011 C CA . TYR A 1 35 ? -7.071 -2.170 5.642 1.00 10.00 35 TYR A CA 6
ATOM 6012 C C . TYR A 1 35 ? -8.090 -2.116 6.763 1.00 10.00 35 TYR A C 6
ATOM 6013 O O . TYR A 1 35 ? -7.884 -2.675 7.839 1.00 10.00 35 TYR A O 6
ATOM 6031 N N . THR A 1 36 ? -9.181 -1.421 6.487 1.00 10.00 36 THR A N 6
ATOM 6032 C CA . THR A 1 36 ? -10.350 -1.388 7.353 1.00 10.00 36 THR A CA 6
ATOM 6033 C C . THR A 1 36 ? -10.807 -2.804 7.755 1.00 10.00 36 THR A C 6
ATOM 6034 O O . THR A 1 36 ? -11.460 -2.991 8.781 1.00 10.00 36 THR A O 6
ATOM 6045 N N . HIS A 1 37 ? -10.464 -3.802 6.942 1.00 10.00 37 HIS A N 6
ATOM 6046 C CA . HIS A 1 37 ? -10.713 -5.195 7.305 1.00 10.00 37 HIS A CA 6
ATOM 6047 C C . HIS A 1 37 ? -9.394 -5.950 7.413 1.00 10.00 37 HIS A C 6
ATOM 6048 O O . HIS A 1 37 ? -8.887 -6.171 8.510 1.00 10.00 37 HIS A O 6
ATOM 6063 N N . GLY A 1 38 ? -8.840 -6.347 6.273 1.00 10.00 38 GLY A N 6
ATOM 6064 C CA . GLY A 1 38 ? -7.556 -7.019 6.278 1.00 10.00 38 GLY A CA 6
ATOM 6065 C C . GLY A 1 38 ? -7.386 -7.928 5.079 1.00 10.00 38 GLY A C 6
ATOM 6066 O O . GLY A 1 38 ? -7.078 -9.108 5.226 1.00 10.00 38 GLY A O 6
ATOM 6070 N N . GLN A 1 39 ? -7.623 -7.384 3.891 1.00 10.00 39 GLN A N 6
ATOM 6071 C CA . GLN A 1 39 ? -7.436 -8.134 2.654 1.00 10.00 39 GLN A CA 6
ATOM 6072 C C . GLN A 1 39 ? -5.972 -8.546 2.537 1.00 10.00 39 GLN A C 6
ATOM 6073 O O . GLN A 1 39 ? -5.080 -7.779 2.903 1.00 10.00 39 GLN A O 6
ATOM 6087 N N . TRP A 1 40 ? -5.726 -9.745 2.035 1.00 10.00 40 TRP A N 6
ATOM 6088 C CA . TRP A 1 40 ? -4.374 -10.258 1.956 1.00 10.00 40 TRP A CA 6
ATOM 6089 C C . TRP A 1 40 ? -3.575 -9.498 0.902 1.00 10.00 40 TRP A C 6
ATOM 6090 O O . TRP A 1 40 ? -3.896 -9.534 -0.288 1.00 10.00 40 TRP A O 6
ATOM 6111 N N . ALA A 1 41 ? -2.542 -8.808 1.370 1.00 10.00 41 ALA A N 6
ATOM 6112 C CA . ALA A 1 41 ? -1.733 -7.916 0.541 1.00 10.00 41 ALA A CA 6
ATOM 6113 C C . ALA A 1 41 ? -0.539 -7.336 1.306 1.00 10.00 41 ALA A C 6
ATOM 6114 O O . ALA A 1 41 ? 0.546 -7.274 0.740 1.00 10.00 41 ALA A O 6
ATOM 6121 N N . PRO A 1 42 ? -0.742 -6.867 2.581 1.00 10.00 42 PRO A N 6
ATOM 6122 C CA . PRO A 1 42 ? 0.278 -6.196 3.423 1.00 10.00 42 PRO A CA 6
ATOM 6123 C C . PRO A 1 42 ? 1.707 -6.780 3.377 1.00 10.00 42 PRO A C 6
ATOM 6124 O O . PRO A 1 42 ? 2.148 -7.388 4.352 1.00 10.00 42 PRO A O 6
ATOM 6135 N N . CYS A 1 43 ? 2.400 -6.589 2.245 1.00 10.00 43 CYS A N 6
ATOM 6136 C CA . CYS A 1 43 ? 3.848 -6.814 2.109 1.00 10.00 43 CYS A CA 6
ATOM 6137 C C . CYS A 1 43 ? 4.263 -6.750 0.635 1.00 10.00 43 CYS A C 6
ATOM 6138 O O . CYS A 1 43 ? 3.977 -7.654 -0.148 1.00 10.00 43 CYS A O 6
ATOM 6145 N N . ARG A 1 44 ? 4.924 -5.664 0.265 1.00 10.00 44 ARG A N 6
ATOM 6146 C CA . ARG A 1 44 ? 5.364 -5.433 -1.100 1.00 10.00 44 ARG A CA 6
ATOM 6147 C C . ARG A 1 44 ? 6.592 -4.536 -1.102 1.00 10.00 44 ARG A C 6
ATOM 6148 O O . ARG A 1 44 ? 6.564 -3.455 -0.523 1.00 10.00 44 ARG A O 6
ATOM 6169 N N . VAL A 1 45 ? 7.665 -4.975 -1.738 1.00 10.00 45 VAL A N 6
ATOM 6170 C CA . VAL A 1 45 ? 8.830 -4.116 -1.893 1.00 10.00 45 VAL A CA 6
ATOM 6171 C C . VAL A 1 45 ? 8.619 -3.164 -3.059 1.00 10.00 45 VAL A C 6
ATOM 6172 O O . VAL A 1 45 ? 8.155 -3.562 -4.128 1.00 10.00 45 VAL A O 6
ATOM 6185 N N . ILE A 1 46 ? 8.939 -1.910 -2.825 1.00 10.00 46 ILE A N 6
ATOM 6186 C CA . ILE A 1 46 ? 8.754 -0.871 -3.791 1.00 10.00 46 ILE A CA 6
ATOM 6187 C C . ILE A 1 46 ? 10.038 -0.644 -4.541 1.00 10.00 46 ILE A C 6
ATOM 6188 O O . ILE A 1 46 ? 11.131 -0.795 -3.993 1.00 10.00 46 ILE A O 6
ATOM 6204 N N . GLU A 1 47 ? 9.902 -0.327 -5.793 1.00 10.00 47 GLU A N 6
ATOM 6205 C CA . GLU A 1 47 ? 11.016 0.151 -6.556 1.00 10.00 47 GLU A CA 6
ATOM 6206 C C . GLU A 1 47 ? 11.128 1.651 -6.334 1.00 10.00 47 GLU A C 6
ATOM 6207 O O . GLU A 1 47 ? 10.112 2.312 -6.133 1.00 10.00 47 GLU A O 6
ATOM 6219 N N . PRO A 1 48 ? 12.353 2.177 -6.257 1.00 10.00 48 PRO A N 6
ATOM 6220 C CA . PRO A 1 48 ? 12.609 3.615 -6.191 1.00 10.00 48 PRO A CA 6
ATOM 6221 C C . PRO A 1 48 ? 11.713 4.425 -7.130 1.00 10.00 48 PRO A C 6
ATOM 6222 O O . PRO A 1 48 ? 12.016 4.580 -8.314 1.00 10.00 48 PRO A O 6
ATOM 6233 N N . GLY A 1 49 ? 10.589 4.910 -6.610 1.00 10.00 49 GLY A N 6
ATOM 6234 C CA . GLY A 1 49 ? 9.703 5.721 -7.430 1.00 10.00 49 GLY A CA 6
ATOM 6235 C C . GLY A 1 49 ? 8.583 4.906 -8.039 1.00 10.00 49 GLY A C 6
ATOM 6236 O O . GLY A 1 49 ? 7.863 5.386 -8.911 1.00 10.00 49 GLY A O 6
ATOM 6240 N N . GLY A 1 50 ? 8.436 3.670 -7.575 1.00 10.00 50 GLY A N 6
ATOM 6241 C CA . GLY A 1 50 ? 7.432 2.777 -8.108 1.00 10.00 50 GLY A CA 6
ATOM 6242 C C . GLY A 1 50 ? 6.165 2.762 -7.281 1.00 10.00 50 GLY A C 6
ATOM 6243 O O . GLY A 1 50 ? 6.047 3.493 -6.294 1.00 10.00 50 GLY A O 6
ATOM 6247 N N . TRP A 1 51 ? 5.230 1.910 -7.673 1.00 10.00 51 TRP A N 6
ATOM 6248 C CA . TRP A 1 51 ? 3.943 1.812 -7.005 1.00 10.00 51 TRP A CA 6
ATOM 6249 C C . TRP A 1 51 ? 3.748 0.453 -6.362 1.00 10.00 51 TRP A C 6
ATOM 6250 O O . TRP A 1 51 ? 4.483 -0.501 -6.628 1.00 10.00 51 TRP A O 6
ATOM 6271 N N . ALA A 1 52 ? 2.738 0.387 -5.520 1.00 10.00 52 ALA A N 6
ATOM 6272 C CA . ALA A 1 52 ? 2.291 -0.847 -4.927 1.00 10.00 52 ALA A CA 6
ATOM 6273 C C . ALA A 1 52 ? 0.784 -0.798 -4.867 1.00 10.00 52 ALA A C 6
ATOM 6274 O O . ALA A 1 52 ? 0.209 0.029 -4.165 1.00 10.00 52 ALA A O 6
ATOM 6281 N N . THR A 1 53 ? 0.156 -1.637 -5.655 1.00 10.00 53 THR A N 6
ATOM 6282 C CA . THR A 1 53 ? -1.283 -1.640 -5.775 1.00 10.00 53 THR A CA 6
ATOM 6283 C C . THR A 1 53 ? -1.913 -2.359 -4.608 1.00 10.00 53 THR A C 6
ATOM 6284 O O . THR A 1 53 ? -1.539 -3.481 -4.278 1.00 10.00 53 THR A O 6
ATOM 6295 N N . PHE A 1 54 ? -2.882 -1.710 -3.994 1.00 10.00 54 PHE A N 6
ATOM 6296 C CA . PHE A 1 54 ? -3.529 -2.271 -2.835 1.00 10.00 54 PHE A CA 6
ATOM 6297 C C . PHE A 1 54 ? -5.009 -1.978 -2.926 1.00 10.00 54 PHE A C 6
ATOM 6298 O O . PHE A 1 54 ? -5.399 -0.926 -3.434 1.00 10.00 54 PHE A O 6
ATOM 6315 N N . ALA A 1 55 ? -5.824 -2.934 -2.495 1.00 10.00 55 ALA A N 6
ATOM 6316 C CA . ALA A 1 55 ? -7.269 -2.829 -2.630 1.00 10.00 55 ALA A CA 6
ATOM 6317 C C . ALA A 1 55 ? -7.768 -1.532 -2.013 1.00 10.00 55 ALA A C 6
ATOM 6318 O O . ALA A 1 55 ? -7.790 -1.378 -0.791 1.00 10.00 55 ALA A O 6
ATOM 6325 N N . GLY A 1 56 ? -8.105 -0.575 -2.874 1.00 10.00 56 GLY A N 6
ATOM 6326 C CA . GLY A 1 56 ? -8.619 0.683 -2.399 1.00 10.00 56 GLY A CA 6
ATOM 6327 C C . GLY A 1 56 ? -9.978 0.496 -1.754 1.00 10.00 56 GLY A C 6
ATOM 6328 O O . GLY A 1 56 ? -10.498 -0.621 -1.734 1.00 10.00 56 GLY A O 6
ATOM 6332 N N . TYR A 1 57 ? -10.594 1.570 -1.282 1.00 10.00 57 TYR A N 6
ATOM 6333 C CA . TYR A 1 57 ? -11.818 1.424 -0.510 1.00 10.00 57 TYR A CA 6
ATOM 6334 C C . TYR A 1 57 ? -13.018 1.114 -1.406 1.00 10.00 57 TYR A C 6
ATOM 6335 O O . TYR A 1 57 ? -13.720 2.001 -1.891 1.00 10.00 57 TYR A O 6
ATOM 6353 N N . GLY A 1 58 ? -13.203 -0.170 -1.655 1.00 10.00 58 GLY A N 6
ATOM 6354 C CA . GLY A 1 58 ? -14.319 -0.635 -2.443 1.00 10.00 58 GLY A CA 6
ATOM 6355 C C . GLY A 1 58 ? -14.469 -2.137 -2.366 1.00 10.00 58 GLY A C 6
ATOM 6356 O O . GLY A 1 58 ? -15.535 -2.643 -2.009 1.00 10.00 58 GLY A O 6
ATOM 6360 N N . THR A 1 59 ? -13.393 -2.844 -2.688 1.00 10.00 59 THR A N 6
ATOM 6361 C CA . THR A 1 59 ? -13.385 -4.301 -2.677 1.00 10.00 59 THR A CA 6
ATOM 6362 C C . THR A 1 59 ? -13.640 -4.830 -1.263 1.00 10.00 59 THR A C 6
ATOM 6363 O O . THR A 1 59 ? -12.806 -4.645 -0.369 1.00 10.00 59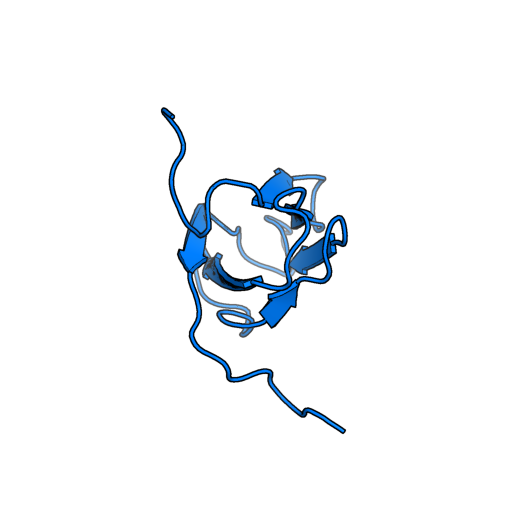 THR A O 6
ATOM 6374 N N . ASP A 1 60 ? -14.814 -5.442 -1.057 1.00 10.00 60 ASP A N 6
ATOM 6375 C CA . ASP A 1 60 ? -15.214 -5.983 0.249 1.00 10.00 60 ASP A CA 6
ATOM 6376 C C . ASP A 1 60 ? -15.252 -4.900 1.323 1.00 10.00 60 ASP A C 6
ATOM 6377 O O . ASP A 1 60 ? -15.267 -5.190 2.521 1.00 10.00 60 ASP A O 6
ATOM 6386 N N . GLY A 1 61 ? -15.245 -3.652 0.887 1.00 10.00 61 GLY A N 6
ATOM 6387 C CA . GLY A 1 61 ? -15.295 -2.537 1.823 1.00 10.00 61 GLY A CA 6
ATOM 6388 C C . GLY A 1 61 ? -14.009 -2.376 2.614 1.00 10.00 61 GLY A C 6
ATOM 6389 O O . GLY A 1 61 ? -14.024 -1.835 3.719 1.00 10.00 61 GLY A O 6
ATOM 6393 N N . ASN A 1 62 ? -12.893 -2.866 2.079 1.00 10.00 62 ASN A N 6
ATOM 6394 C CA . ASN A 1 62 ? -11.613 -2.666 2.726 1.00 10.00 62 ASN A CA 6
ATOM 6395 C C . ASN A 1 62 ? -11.015 -1.352 2.262 1.00 10.00 62 ASN A C 6
ATOM 6396 O O . ASN A 1 62 ? -10.973 -1.070 1.069 1.00 10.00 62 ASN A O 6
ATOM 6407 N N . TYR A 1 63 ? -10.573 -0.556 3.211 1.00 10.00 63 TYR A N 6
ATOM 6408 C CA . TYR A 1 63 ? -9.890 0.691 2.920 1.00 10.00 63 TYR A CA 6
ATOM 6409 C C . TYR A 1 63 ? -8.546 0.694 3.624 1.00 10.00 63 TYR A C 6
ATOM 6410 O O . TYR A 1 63 ? -8.486 0.581 4.843 1.00 10.00 63 TYR A O 6
ATOM 6428 N N . VAL A 1 64 ? -7.467 0.769 2.863 1.00 10.00 64 VAL A N 6
ATOM 6429 C CA . VAL A 1 64 ? -6.149 0.852 3.460 1.00 10.00 64 VAL A CA 6
ATOM 6430 C C . VAL A 1 64 ? -6.089 2.097 4.344 1.00 10.00 64 VAL A C 6
ATOM 6431 O O . VAL A 1 64 ? -6.489 3.186 3.930 1.00 10.00 64 VAL A O 6
ATOM 6444 N N . THR A 1 65 ? -5.643 1.925 5.572 1.00 10.00 65 THR A N 6
ATOM 6445 C CA . THR A 1 65 ? -5.646 3.022 6.520 1.00 10.00 65 THR A CA 6
ATOM 6446 C C . THR A 1 65 ? -4.273 3.225 7.140 1.00 10.00 65 THR A C 6
ATOM 6447 O O . THR A 1 65 ? -4.029 4.230 7.810 1.00 10.00 65 THR A O 6
ATOM 6458 N N . GLY A 1 66 ? -3.378 2.277 6.914 1.00 10.00 66 GLY A N 6
ATOM 6459 C CA . GLY A 1 66 ? -2.049 2.392 7.466 1.00 10.00 66 GLY A CA 6
ATOM 6460 C C . GLY A 1 66 ? -1.006 1.694 6.632 1.00 10.00 66 GLY A C 6
ATOM 6461 O O . GLY A 1 66 ? -1.276 0.670 6.010 1.00 10.00 66 GLY A O 6
ATOM 6465 N N . LEU A 1 67 ? 0.185 2.259 6.630 1.00 10.00 67 LEU A N 6
ATOM 6466 C CA . LEU A 1 67 ? 1.312 1.691 5.921 1.00 10.00 67 LEU A CA 6
ATOM 6467 C C . LEU A 1 67 ? 2.393 1.319 6.922 1.00 10.00 67 LEU A C 6
ATOM 6468 O O . LEU A 1 67 ? 2.702 2.077 7.840 1.00 10.00 67 LEU A O 6
ATOM 6484 N N . HIS A 1 68 ? 2.955 0.147 6.744 1.00 10.00 68 HIS A N 6
ATOM 6485 C CA . HIS A 1 68 ? 3.950 -0.385 7.656 1.00 10.00 68 HIS A CA 6
ATOM 6486 C C . HIS A 1 68 ? 5.148 -0.898 6.867 1.00 10.00 68 HIS A C 6
ATOM 6487 O O . HIS A 1 68 ? 5.026 -1.162 5.678 1.00 10.00 68 HIS A O 6
ATOM 6502 N N . THR A 1 69 ? 6.310 -1.001 7.493 1.00 10.00 69 THR A N 6
ATOM 6503 C CA . THR A 1 69 ? 7.477 -1.532 6.799 1.00 10.00 69 THR A CA 6
ATOM 6504 C C . THR A 1 69 ? 7.427 -3.054 6.765 1.00 10.00 69 THR A C 6
ATOM 6505 O O . THR A 1 69 ? 7.196 -3.704 7.785 1.00 10.00 69 THR A O 6
ATOM 6516 N N . CYS A 1 70 ? 7.628 -3.611 5.589 1.00 10.00 70 CYS A N 6
ATOM 6517 C CA . CYS A 1 70 ? 7.649 -5.050 5.425 1.00 10.00 70 CYS A CA 6
ATOM 6518 C C . CYS A 1 70 ? 9.099 -5.539 5.448 1.00 10.00 70 CYS A C 6
ATOM 6519 O O . CYS A 1 70 ? 10.017 -4.749 5.220 1.00 10.00 70 CYS A O 6
ATOM 6526 N N . ASP A 1 71 ? 9.320 -6.813 5.744 1.00 10.00 71 ASP A N 6
ATOM 6527 C CA . ASP A 1 71 ? 10.650 -7.392 5.634 1.00 10.00 71 ASP A CA 6
ATOM 6528 C C . ASP A 1 71 ? 10.635 -8.457 4.561 1.00 10.00 71 ASP A C 6
ATOM 6529 O O . ASP A 1 71 ? 9.636 -9.147 4.419 1.00 10.00 71 ASP A O 6
ATOM 6538 N N . PRO A 1 72 ? 11.738 -8.555 3.784 1.00 10.00 72 PRO A N 6
ATOM 6539 C CA . PRO A 1 72 ? 11.962 -9.510 2.694 1.00 10.00 72 PRO A CA 6
ATOM 6540 C C . PRO A 1 72 ? 11.109 -10.772 2.748 1.00 10.00 72 PRO A C 6
ATOM 6541 O O . PRO A 1 72 ? 11.570 -11.847 3.137 1.00 10.00 72 PRO A O 6
ATOM 6552 N N . ALA A 1 73 ? 9.861 -10.618 2.341 1.00 10.00 73 ALA A N 6
ATOM 6553 C CA . ALA A 1 73 ? 8.899 -11.709 2.366 1.00 10.00 73 ALA A CA 6
ATOM 6554 C C . ALA A 1 73 ? 7.637 -11.331 1.596 1.00 10.00 73 ALA A C 6
ATOM 6555 O O . ALA A 1 73 ? 6.699 -10.761 2.152 1.00 10.00 73 ALA A O 6
ATOM 6562 N N . THR A 1 74 ? 7.636 -11.606 0.300 1.00 10.00 74 THR A N 6
ATOM 6563 C CA . THR A 1 74 ? 6.507 -11.259 -0.542 1.00 10.00 74 THR A CA 6
ATOM 6564 C C . THR A 1 74 ? 5.530 -12.430 -0.670 1.00 10.00 74 THR A C 6
ATOM 6565 O O . THR A 1 74 ? 5.941 -13.573 -0.891 1.00 10.00 74 THR A O 6
ATOM 6576 N N . PRO A 1 75 ? 4.225 -12.154 -0.516 1.00 10.00 75 PRO A N 6
ATOM 6577 C CA . PRO A 1 75 ? 3.171 -13.167 -0.649 1.00 10.00 75 PRO A CA 6
ATOM 6578 C C . PRO A 1 75 ? 3.139 -13.799 -2.038 1.00 10.00 75 PRO A C 6
ATOM 6579 O O . PRO A 1 75 ? 2.918 -13.107 -3.036 1.00 10.00 75 PRO A O 6
ATOM 6590 N N . SER A 1 76 ? 3.381 -15.109 -2.085 1.00 10.00 76 SER A N 6
ATOM 6591 C CA . SER A 1 76 ? 3.337 -15.890 -3.321 1.00 10.00 76 SER A CA 6
ATOM 6592 C C . SER A 1 76 ? 4.455 -15.495 -4.295 1.00 10.00 76 SER A C 6
ATOM 6593 O O . SER A 1 76 ? 4.982 -14.379 -4.258 1.00 10.00 76 SER A O 6
ATOM 6601 N N . GLY A 1 77 ? 4.825 -16.430 -5.158 1.00 10.00 77 GLY A N 6
ATOM 6602 C CA . GLY A 1 77 ? 5.831 -16.160 -6.162 1.00 10.00 77 GLY A CA 6
ATOM 6603 C C . GLY A 1 77 ? 5.253 -15.417 -7.346 1.00 10.00 77 GLY A C 6
ATOM 6604 O O . GLY A 1 77 ? 4.647 -16.020 -8.236 1.00 10.00 77 GLY A O 6
ATOM 6608 N N . VAL A 1 78 ? 5.420 -14.106 -7.345 1.00 10.00 78 VAL A N 6
ATOM 6609 C CA . VAL A 1 78 ? 4.918 -13.264 -8.413 1.00 10.00 78 VAL A CA 6
ATOM 6610 C C . VAL A 1 78 ? 6.078 -12.502 -9.029 1.00 10.00 78 VAL A C 6
ATOM 6611 O O . VAL A 1 78 ? 6.448 -11.442 -8.487 1.00 10.00 78 VAL A O 6
ATOM 6625 N N . ALA A 1 1 ? -0.023 17.363 10.199 1.00 10.00 1 ALA A N 7
ATOM 6626 C CA . ALA A 1 1 ? 0.537 16.289 11.049 1.00 10.00 1 ALA A CA 7
ATOM 6627 C C . ALA A 1 1 ? 1.701 15.600 10.346 1.00 10.00 1 ALA A C 7
ATOM 6628 O O . ALA A 1 1 ? 2.860 15.797 10.716 1.00 10.00 1 ALA A O 7
ATOM 6637 N N . THR A 1 2 ? 1.383 14.802 9.331 1.00 10.00 2 THR A N 7
ATOM 6638 C CA . THR A 1 2 ? 2.390 14.133 8.514 1.00 10.00 2 THR A CA 7
ATOM 6639 C C . THR A 1 2 ? 3.213 13.142 9.342 1.00 10.00 2 THR A C 7
ATOM 6640 O O . THR A 1 2 ? 4.256 13.492 9.904 1.00 10.00 2 THR A O 7
ATOM 6651 N N . GLY A 1 3 ? 2.730 11.912 9.423 1.00 10.00 3 GLY A N 7
ATOM 6652 C CA . GLY A 1 3 ? 3.425 10.888 10.173 1.00 10.00 3 GLY A CA 7
ATOM 6653 C C . GLY A 1 3 ? 4.159 9.927 9.267 1.00 10.00 3 GLY A C 7
ATOM 6654 O O . GLY A 1 3 ? 3.923 9.909 8.060 1.00 10.00 3 GLY A O 7
ATOM 6658 N N . SER A 1 4 ? 5.042 9.129 9.846 1.00 10.00 4 SER A N 7
ATOM 6659 C CA . SER A 1 4 ? 5.819 8.170 9.079 1.00 10.00 4 SER A CA 7
ATOM 6660 C C . SER A 1 4 ? 5.249 6.759 9.254 1.00 10.00 4 SER A C 7
ATOM 6661 O O . SER A 1 4 ? 5.500 6.103 10.267 1.00 10.00 4 SER A O 7
ATOM 6669 N N . PRO A 1 5 ? 4.449 6.282 8.284 1.00 10.00 5 PRO A N 7
ATOM 6670 C CA . PRO A 1 5 ? 3.856 4.949 8.345 1.00 10.00 5 PRO A CA 7
ATOM 6671 C C . PRO A 1 5 ? 4.791 3.877 7.788 1.00 10.00 5 PRO A C 7
ATOM 6672 O O . PRO A 1 5 ? 4.744 2.715 8.194 1.00 10.00 5 PRO A O 7
ATOM 6683 N N . VAL A 1 6 ? 5.655 4.293 6.878 1.00 10.00 6 VAL A N 7
ATOM 6684 C CA . VAL A 1 6 ? 6.598 3.403 6.214 1.00 10.00 6 VAL A CA 7
ATOM 6685 C C . VAL A 1 6 ? 7.944 4.095 6.038 1.00 10.00 6 VAL A C 7
ATOM 6686 O O . VAL A 1 6 ? 8.339 4.919 6.855 1.00 10.00 6 VAL A O 7
ATOM 6699 N N . ALA A 1 7 ? 8.631 3.747 4.953 1.00 10.00 7 ALA A N 7
ATOM 6700 C CA . ALA A 1 7 ? 9.948 4.287 4.620 1.00 10.00 7 ALA A CA 7
ATOM 6701 C C . ALA A 1 7 ? 9.942 5.797 4.316 1.00 10.00 7 ALA A C 7
ATOM 6702 O O . ALA A 1 7 ? 10.902 6.315 3.741 1.00 10.00 7 ALA A O 7
ATOM 6709 N N . GLU A 1 8 ? 8.865 6.486 4.700 1.00 10.00 8 GLU A N 7
ATOM 6710 C CA . GLU A 1 8 ? 8.705 7.937 4.505 1.00 10.00 8 GLU A CA 7
ATOM 6711 C C . GLU A 1 8 ? 8.522 8.335 3.044 1.00 10.00 8 GLU A C 7
ATOM 6712 O O . GLU A 1 8 ? 7.572 9.030 2.705 1.00 10.00 8 GLU A O 7
ATOM 6724 N N . CYS A 1 9 ? 9.419 7.885 2.183 1.00 10.00 9 CYS A N 7
ATOM 6725 C CA . CYS A 1 9 ? 9.421 8.309 0.792 1.00 10.00 9 CYS A CA 7
ATOM 6726 C C . CYS A 1 9 ? 8.251 7.712 0.020 1.00 10.00 9 CYS A C 7
ATOM 6727 O O . CYS A 1 9 ? 7.954 8.135 -1.093 1.00 10.00 9 CYS A O 7
ATOM 6734 N N . VAL A 1 10 ? 7.595 6.725 0.600 1.00 10.00 10 VAL A N 7
ATOM 6735 C CA . VAL A 1 10 ? 6.509 6.041 -0.089 1.00 10.00 10 VAL A CA 7
ATOM 6736 C C . VAL A 1 10 ? 5.170 6.657 0.321 1.00 10.00 10 VAL A C 7
ATOM 6737 O O . VAL A 1 10 ? 4.907 6.839 1.513 1.00 10.00 10 VAL A O 7
ATOM 6750 N N . GLU A 1 11 ? 4.332 6.991 -0.654 1.00 10.00 11 GLU A N 7
ATOM 6751 C CA . GLU A 1 11 ? 3.096 7.694 -0.364 1.00 10.00 11 GLU A CA 7
ATOM 6752 C C . GLU A 1 11 ? 1.942 7.121 -1.176 1.00 10.00 11 GLU A C 7
ATOM 6753 O O . GLU A 1 11 ? 2.028 7.045 -2.398 1.00 10.00 11 GLU A O 7
ATOM 6765 N N . TYR A 1 12 ? 0.876 6.698 -0.509 1.00 10.00 12 TYR A N 7
ATOM 6766 C CA . TYR A 1 12 ? -0.285 6.182 -1.218 1.00 10.00 12 TYR A CA 7
ATOM 6767 C C . TYR A 1 12 ? -1.343 7.249 -1.461 1.00 10.00 12 TYR A C 7
ATOM 6768 O O . TYR A 1 12 ? -1.322 8.332 -0.866 1.00 10.00 12 TYR A O 7
ATOM 6786 N N . PHE A 1 13 ? -2.243 6.925 -2.366 1.00 10.00 13 PHE A N 7
ATOM 6787 C CA . PHE A 1 13 ? -3.453 7.685 -2.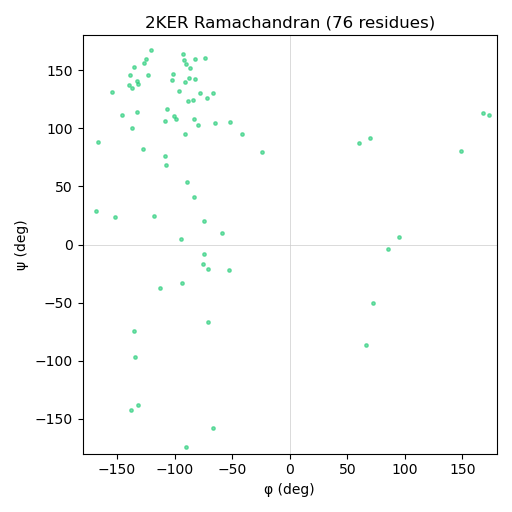587 1.00 10.00 13 PHE A CA 7
ATOM 6788 C C . PHE A 1 13 ? -4.543 6.709 -2.996 1.00 10.00 13 PHE A C 7
ATOM 6789 O O . PHE A 1 13 ? -4.290 5.775 -3.750 1.00 10.00 13 PHE A O 7
ATOM 6806 N N . GLN A 1 14 ? -5.735 6.879 -2.461 1.00 10.00 14 GLN A N 7
ATOM 6807 C CA . GLN A 1 14 ? -6.826 5.979 -2.775 1.00 10.00 14 GLN A CA 7
ATOM 6808 C C . GLN A 1 14 ? -7.618 6.495 -3.970 1.00 10.00 14 GLN A C 7
ATOM 6809 O O . GLN A 1 14 ? -8.398 7.438 -3.854 1.00 10.00 14 GLN A O 7
ATOM 6823 N N . SER A 1 15 ? -7.407 5.867 -5.115 1.00 10.00 15 SER A N 7
ATOM 6824 C CA . SER A 1 15 ? -8.097 6.225 -6.330 1.00 10.00 15 SER A CA 7
ATOM 6825 C C . SER A 1 15 ? -9.212 5.219 -6.591 1.00 10.00 15 SER A C 7
ATOM 6826 O O . SER A 1 15 ? -9.025 4.244 -7.326 1.00 10.00 15 SER A O 7
ATOM 6834 N N . TRP A 1 16 ? -10.343 5.441 -5.923 1.00 10.00 16 TRP A N 7
ATOM 6835 C CA . TRP A 1 16 ? -11.530 4.593 -6.036 1.00 10.00 16 TRP A CA 7
ATOM 6836 C C . TRP A 1 16 ? -11.295 3.218 -5.395 1.00 10.00 16 TRP A C 7
ATOM 6837 O O . TRP A 1 16 ? -11.737 2.960 -4.275 1.00 10.00 16 TRP A O 7
ATOM 6858 N N . ARG A 1 17 ? -10.574 2.355 -6.096 1.00 10.00 17 ARG A N 7
ATOM 6859 C CA . ARG A 1 17 ? -10.290 1.003 -5.615 1.00 10.00 17 ARG A CA 7
ATOM 6860 C C . ARG A 1 17 ? -8.809 0.683 -5.800 1.00 10.00 17 ARG A C 7
ATOM 6861 O O . ARG A 1 17 ? -8.409 -0.476 -5.878 1.00 10.00 17 ARG A O 7
ATOM 6882 N N . TYR A 1 18 ? -8.000 1.725 -5.810 1.00 10.00 18 TYR A N 7
ATOM 6883 C CA . TYR A 1 18 ? -6.605 1.630 -6.183 1.00 10.00 18 TYR A CA 7
ATOM 6884 C C . TYR A 1 18 ? -5.788 2.470 -5.224 1.00 10.00 18 TYR A C 7
ATOM 6885 O O . TYR A 1 18 ? -5.733 3.687 -5.363 1.00 10.00 18 TYR A O 7
ATOM 6903 N N . THR A 1 19 ? -5.218 1.845 -4.225 1.00 10.00 19 THR A N 7
ATOM 6904 C CA . THR A 1 19 ? -4.342 2.537 -3.312 1.00 10.00 19 THR A CA 7
ATOM 6905 C C . THR A 1 19 ? -2.929 2.545 -3.885 1.00 10.00 19 THR A C 7
ATOM 6906 O O . THR A 1 19 ? -2.187 1.571 -3.769 1.00 10.00 19 THR A O 7
ATOM 6917 N N . ASP A 1 20 ? -2.617 3.631 -4.592 1.00 10.00 20 ASP A N 7
ATOM 6918 C CA . ASP A 1 20 ? -1.328 3.791 -5.254 1.00 10.00 20 ASP A CA 7
ATOM 6919 C C . ASP A 1 20 ? -0.278 4.329 -4.305 1.00 10.00 20 ASP A C 7
ATOM 6920 O O . ASP A 1 20 ? -0.306 5.493 -3.925 1.00 10.00 20 ASP A O 7
ATOM 6929 N N . VAL A 1 21 ? 0.659 3.481 -3.924 1.00 10.00 21 VAL A N 7
ATOM 6930 C CA . VAL A 1 21 ? 1.775 3.931 -3.118 1.00 10.00 21 VAL A CA 7
ATOM 6931 C C . VAL A 1 21 ? 2.961 4.184 -4.025 1.00 10.00 21 VAL A C 7
ATOM 6932 O O . VAL A 1 21 ? 3.537 3.269 -4.610 1.00 10.00 21 VAL A O 7
ATOM 6945 N N . HIS A 1 22 ? 3.236 5.457 -4.219 1.00 10.00 22 HIS A N 7
ATOM 6946 C CA . HIS A 1 22 ? 4.366 5.889 -5.007 1.00 10.00 22 HIS A CA 7
ATOM 6947 C C . HIS A 1 22 ? 5.532 6.217 -4.100 1.00 10.00 22 HIS A C 7
ATOM 6948 O O . HIS A 1 22 ? 5.463 7.145 -3.294 1.00 10.00 22 HIS A O 7
ATOM 6963 N N . ASN A 1 23 ? 6.580 5.421 -4.197 1.00 10.00 23 ASN A N 7
ATOM 6964 C CA . ASN A 1 23 ? 7.783 5.663 -3.427 1.00 10.00 23 ASN A CA 7
ATOM 6965 C C . ASN A 1 23 ? 8.640 6.722 -4.118 1.00 10.00 23 ASN A C 7
ATOM 6966 O O . ASN A 1 23 ? 8.609 6.842 -5.334 1.00 10.00 23 ASN A O 7
ATOM 6977 N N . GLY A 1 24 ? 9.377 7.498 -3.346 1.00 10.00 24 GLY A N 7
ATOM 6978 C CA . GLY A 1 24 ? 10.309 8.444 -3.921 1.00 10.00 24 GLY A CA 7
ATOM 6979 C C . GLY A 1 24 ? 11.676 8.361 -3.266 1.00 10.00 24 GLY A C 7
ATOM 6980 O O . GLY A 1 24 ? 12.457 9.310 -3.310 1.00 10.00 24 GLY A O 7
ATOM 6984 N N . CYS A 1 25 ? 11.951 7.229 -2.630 1.00 10.00 25 CYS A N 7
ATOM 6985 C CA . CYS A 1 25 ? 13.254 6.981 -2.043 1.00 10.00 25 CYS A CA 7
ATOM 6986 C C . CYS A 1 25 ? 14.158 6.404 -3.111 1.00 10.00 25 CYS A C 7
ATOM 6987 O O . CYS A 1 25 ? 13.680 5.812 -4.075 1.00 10.00 25 CYS A O 7
ATOM 6994 N N . ALA A 1 26 ? 15.451 6.565 -2.939 1.00 10.00 26 ALA A N 7
ATOM 6995 C CA . ALA A 1 26 ? 16.411 6.114 -3.939 1.00 10.00 26 ALA A CA 7
ATOM 6996 C C . ALA A 1 26 ? 16.581 4.601 -3.926 1.00 10.00 26 ALA A C 7
ATOM 6997 O O . ALA A 1 26 ? 17.165 4.027 -4.847 1.00 10.00 26 ALA A O 7
ATOM 7004 N N . ASP A 1 27 ? 16.080 3.952 -2.887 1.00 10.00 27 ASP A N 7
ATOM 7005 C CA . ASP A 1 27 ? 16.248 2.515 -2.748 1.00 10.00 27 ASP A CA 7
ATOM 7006 C C . ASP A 1 27 ? 14.909 1.801 -2.619 1.00 10.00 27 ASP A C 7
ATOM 7007 O O . ASP A 1 27 ? 13.884 2.412 -2.303 1.00 10.00 27 ASP A O 7
ATOM 7016 N N . ALA A 1 28 ? 14.930 0.508 -2.920 1.00 10.00 28 ALA A N 7
ATOM 7017 C CA . ALA A 1 28 ? 13.764 -0.356 -2.803 1.00 10.00 28 ALA A CA 7
ATOM 7018 C C . ALA A 1 28 ? 13.401 -0.596 -1.339 1.00 10.00 28 ALA A C 7
ATOM 7019 O O . ALA A 1 28 ? 14.232 -1.055 -0.553 1.00 10.00 28 ALA A O 7
ATOM 7026 N N . VAL A 1 29 ? 12.155 -0.302 -0.992 1.00 10.00 29 VAL A N 7
ATOM 7027 C CA . VAL A 1 29 ? 11.672 -0.487 0.372 1.00 10.00 29 VAL A CA 7
ATOM 7028 C C . VAL A 1 29 ? 10.402 -1.314 0.404 1.00 10.00 29 VAL A C 7
ATOM 7029 O O . VAL A 1 29 ? 9.508 -1.135 -0.418 1.00 10.00 29 VAL A O 7
ATOM 7042 N N . SER A 1 30 ? 10.319 -2.208 1.366 1.00 10.00 30 SER A N 7
ATOM 7043 C CA . SER A 1 30 ? 9.164 -3.063 1.499 1.00 10.00 30 SER A CA 7
ATOM 7044 C C . SER A 1 30 ? 8.109 -2.369 2.330 1.00 10.00 30 SER A C 7
ATOM 7045 O O . SER A 1 30 ? 8.381 -1.882 3.426 1.00 10.00 30 SER A O 7
ATOM 7053 N N . VAL A 1 31 ? 6.918 -2.283 1.780 1.00 10.00 31 VAL A N 7
ATOM 7054 C CA . VAL A 1 31 ? 5.825 -1.635 2.450 1.00 10.00 31 VAL A CA 7
ATOM 7055 C C . VAL A 1 31 ? 4.640 -2.588 2.572 1.00 10.00 31 VAL A C 7
ATOM 7056 O O . VAL A 1 31 ? 4.423 -3.448 1.722 1.00 10.00 31 VAL A O 7
ATOM 7069 N N . THR A 1 32 ? 3.918 -2.451 3.658 1.00 10.00 32 THR A N 7
ATOM 7070 C CA . THR A 1 32 ? 2.730 -3.242 3.928 1.00 10.00 32 THR A CA 7
ATOM 7071 C C . THR A 1 32 ? 1.555 -2.305 4.216 1.00 10.00 32 THR A C 7
ATOM 7072 O O . THR A 1 32 ? 1.765 -1.155 4.595 1.00 10.00 32 THR A O 7
ATOM 7083 N N . VAL A 1 33 ? 0.326 -2.780 4.028 1.00 10.00 33 VAL A N 7
ATOM 7084 C CA . VAL A 1 33 ? -0.849 -1.940 4.225 1.00 10.00 33 VAL A CA 7
ATOM 7085 C C . VAL A 1 33 ? -1.890 -2.631 5.083 1.00 10.00 33 VAL A C 7
ATOM 7086 O O . VAL A 1 33 ? -2.167 -3.819 4.922 1.00 10.00 33 VAL A O 7
ATOM 7099 N N . GLU A 1 34 ? -2.466 -1.865 5.984 1.00 10.00 34 GLU A N 7
ATOM 7100 C CA . GLU A 1 34 ? -3.466 -2.354 6.901 1.00 10.00 34 GLU A CA 7
ATOM 7101 C C . GLU A 1 34 ? -4.852 -1.990 6.385 1.00 10.00 34 GLU A C 7
ATOM 7102 O O . GLU A 1 34 ? -5.175 -0.809 6.264 1.00 10.00 34 GLU A O 7
ATOM 7114 N N . TYR A 1 35 ? -5.656 -2.988 6.037 1.00 10.00 35 TYR A N 7
ATOM 7115 C CA . TYR A 1 35 ? -7.008 -2.712 5.577 1.00 10.00 35 TYR A CA 7
ATOM 7116 C C . TYR A 1 35 ? -7.988 -2.758 6.727 1.00 10.00 35 TYR A C 7
ATOM 7117 O O . TYR A 1 35 ? -7.770 -3.438 7.726 1.00 10.00 35 TYR A O 7
ATOM 7135 N N . THR A 1 36 ? -9.065 -2.019 6.550 1.00 10.00 36 THR A N 7
ATOM 7136 C CA . THR A 1 36 ? -10.161 -1.945 7.496 1.00 10.00 36 THR A CA 7
ATOM 7137 C C . THR A 1 36 ? -10.660 -3.326 7.970 1.00 10.00 36 THR A C 7
ATOM 7138 O O . THR A 1 36 ? -11.156 -3.459 9.088 1.00 10.00 36 THR A O 7
ATOM 7149 N N . HIS A 1 37 ? -10.529 -4.352 7.134 1.00 10.00 37 HIS A N 7
ATOM 7150 C CA . HIS A 1 37 ? -10.994 -5.681 7.516 1.00 10.00 37 HIS A CA 7
ATOM 7151 C C . HIS A 1 37 ? -9.864 -6.705 7.486 1.00 10.00 37 HIS A C 7
ATOM 7152 O O . HIS A 1 37 ? -9.316 -7.055 8.528 1.00 10.00 37 HIS A O 7
ATOM 7167 N N . GLY A 1 38 ? -9.512 -7.188 6.306 1.00 10.00 38 GLY A N 7
ATOM 7168 C CA . GLY A 1 38 ? -8.446 -8.160 6.214 1.00 10.00 38 GLY A CA 7
ATOM 7169 C C . GLY A 1 38 ? -8.338 -8.774 4.839 1.00 10.00 38 GLY A C 7
ATOM 7170 O O . GLY A 1 38 ? -9.313 -9.304 4.308 1.00 10.00 38 GLY A O 7
ATOM 7174 N N . GLN A 1 39 ? -7.139 -8.713 4.282 1.00 10.00 39 GLN A N 7
ATOM 7175 C CA . GLN A 1 39 ? -6.833 -9.251 2.960 1.00 10.00 39 GLN A CA 7
ATOM 7176 C C . GLN A 1 39 ? -5.326 -9.374 2.826 1.00 10.00 39 GLN A C 7
ATOM 7177 O O . GLN A 1 39 ? -4.584 -8.569 3.390 1.00 10.00 39 GLN A O 7
ATOM 7191 N N . TRP A 1 40 ? -4.868 -10.388 2.105 1.00 10.00 40 TRP A N 7
ATOM 7192 C CA . TRP A 1 40 ? -3.441 -10.584 1.924 1.00 10.00 40 TRP A CA 7
ATOM 7193 C C . TRP A 1 40 ? -2.914 -9.594 0.886 1.00 10.00 40 TRP A C 7
ATOM 7194 O O . TRP A 1 40 ? -3.534 -9.385 -0.161 1.00 10.00 40 TRP A O 7
ATOM 7215 N N . ALA A 1 41 ? -1.768 -9.001 1.204 1.00 10.00 41 ALA A N 7
ATOM 7216 C CA . ALA A 1 41 ? -1.180 -7.889 0.447 1.00 10.00 41 ALA A CA 7
ATOM 7217 C C . ALA A 1 41 ? -0.138 -7.135 1.283 1.00 10.00 41 ALA A C 7
ATOM 7218 O O . ALA A 1 41 ? 0.881 -6.728 0.736 1.00 10.00 41 ALA A O 7
ATOM 7225 N N . PRO A 1 42 ? -0.416 -6.877 2.601 1.00 10.00 42 PRO A N 7
ATOM 7226 C CA . PRO A 1 42 ? 0.499 -6.171 3.531 1.00 10.00 42 PRO A CA 7
ATOM 7227 C C . PRO A 1 42 ? 1.939 -6.715 3.610 1.00 10.00 42 PRO A C 7
ATOM 7228 O O . PRO A 1 42 ? 2.358 -7.189 4.663 1.00 10.00 42 PRO A O 7
ATOM 7239 N N . CYS A 1 43 ? 2.660 -6.637 2.491 1.00 10.00 43 CYS A N 7
ATOM 7240 C CA . CYS A 1 43 ? 4.123 -6.758 2.428 1.00 10.00 43 CYS A CA 7
ATOM 7241 C C . CYS A 1 43 ? 4.569 -6.842 0.974 1.00 10.00 43 CYS A C 7
ATOM 7242 O O . CYS A 1 43 ? 4.478 -7.891 0.345 1.00 10.00 43 CYS A O 7
ATOM 7249 N N . ARG A 1 44 ? 5.023 -5.724 0.436 1.00 10.00 44 ARG A N 7
ATOM 7250 C CA . ARG A 1 44 ? 5.472 -5.663 -0.941 1.00 10.00 44 ARG A CA 7
ATOM 7251 C C . ARG A 1 44 ? 6.616 -4.662 -1.061 1.00 10.00 44 ARG A C 7
ATOM 7252 O O . ARG A 1 44 ? 6.506 -3.535 -0.581 1.00 10.00 44 ARG A O 7
ATOM 7273 N N . VAL A 1 45 ? 7.711 -5.069 -1.686 1.00 10.00 45 VAL A N 7
ATOM 7274 C CA . VAL A 1 45 ? 8.854 -4.182 -1.869 1.00 10.00 45 VAL A CA 7
ATOM 7275 C C . VAL A 1 45 ? 8.607 -3.237 -3.036 1.00 10.00 45 VAL A C 7
ATOM 7276 O O . VAL A 1 45 ? 8.069 -3.624 -4.072 1.00 10.00 45 VAL A O 7
ATOM 7289 N N . ILE A 1 46 ? 8.972 -1.989 -2.841 1.00 10.00 46 ILE A N 7
ATOM 7290 C CA . ILE A 1 46 ? 8.760 -0.968 -3.819 1.00 10.00 46 ILE A CA 7
ATOM 7291 C C . ILE A 1 46 ? 10.048 -0.699 -4.559 1.00 10.00 46 ILE A C 7
ATOM 7292 O O . ILE A 1 46 ? 11.133 -0.809 -3.997 1.00 10.00 46 ILE A O 7
ATOM 7308 N N . GLU A 1 47 ? 9.923 -0.374 -5.813 1.00 10.00 47 GLU A N 7
ATOM 7309 C CA . GLU A 1 47 ? 11.047 0.114 -6.567 1.00 10.00 47 GLU A CA 7
ATOM 7310 C C . GLU A 1 47 ? 11.144 1.621 -6.354 1.00 10.00 47 GLU A C 7
ATOM 7311 O O . GLU A 1 47 ? 10.119 2.275 -6.186 1.00 10.00 47 GLU A O 7
ATOM 7323 N N . PRO A 1 48 ? 12.367 2.161 -6.246 1.00 10.00 48 PRO A N 7
ATOM 7324 C CA . PRO A 1 48 ? 12.603 3.600 -6.119 1.00 10.00 48 PRO A CA 7
ATOM 7325 C C . PRO A 1 48 ? 11.794 4.424 -7.118 1.00 10.00 48 PRO A C 7
ATOM 7326 O O . PRO A 1 48 ? 12.223 4.639 -8.252 1.00 10.00 48 PRO A O 7
ATOM 7337 N N . GLY A 1 49 ? 10.602 4.848 -6.709 1.00 10.00 49 GLY A N 7
ATOM 7338 C CA . GLY A 1 49 ? 9.776 5.661 -7.584 1.00 10.00 49 GLY A CA 7
ATOM 7339 C C . GLY A 1 49 ? 8.596 4.895 -8.142 1.00 10.00 49 GLY A C 7
ATOM 7340 O O . GLY A 1 49 ? 7.809 5.436 -8.923 1.00 10.00 49 GLY A O 7
ATOM 7344 N N . GLY A 1 50 ? 8.457 3.642 -7.733 1.00 10.00 50 GLY A N 7
ATOM 7345 C CA . GLY A 1 50 ? 7.410 2.803 -8.262 1.00 10.00 50 GLY A CA 7
ATOM 7346 C C . GLY A 1 50 ? 6.150 2.823 -7.423 1.00 10.00 50 GLY A C 7
ATOM 7347 O O . GLY A 1 50 ? 6.038 3.597 -6.472 1.00 10.00 50 GLY A O 7
ATOM 7351 N N . TRP A 1 51 ? 5.212 1.954 -7.777 1.00 10.00 51 TRP A N 7
ATOM 7352 C CA . TRP A 1 51 ? 3.923 1.883 -7.109 1.00 10.00 51 TRP A CA 7
ATOM 7353 C C . TRP A 1 51 ? 3.696 0.515 -6.494 1.00 10.00 51 TRP A C 7
ATOM 7354 O O . TRP A 1 51 ? 4.432 -0.439 -6.758 1.00 10.00 51 TRP A O 7
ATOM 7375 N N . ALA A 1 52 ? 2.666 0.439 -5.674 1.00 10.00 52 ALA A N 7
ATOM 7376 C CA . ALA A 1 52 ? 2.196 -0.809 -5.125 1.00 10.00 52 ALA A CA 7
ATOM 7377 C C . ALA A 1 52 ? 0.690 -0.722 -5.013 1.00 10.00 52 ALA A C 7
ATOM 7378 O O . ALA A 1 52 ? 0.161 0.054 -4.225 1.00 10.00 52 ALA A O 7
ATOM 7385 N N . THR A 1 53 ? 0.014 -1.481 -5.850 1.00 10.00 53 THR A N 7
ATOM 7386 C CA . THR A 1 53 ? -1.432 -1.436 -5.938 1.00 10.00 53 THR A CA 7
ATOM 7387 C C . THR A 1 53 ? -2.067 -2.221 -4.813 1.00 10.00 53 THR A C 7
ATOM 7388 O O . THR A 1 53 ? -1.778 -3.406 -4.627 1.00 10.00 53 THR A O 7
ATOM 7399 N N . PHE A 1 54 ? -2.963 -1.565 -4.090 1.00 10.00 54 PHE A N 7
ATOM 7400 C CA . PHE A 1 54 ? -3.592 -2.182 -2.948 1.00 10.00 54 PHE A CA 7
ATOM 7401 C C . PHE A 1 54 ? -5.063 -1.855 -2.979 1.00 10.00 54 PHE A C 7
ATOM 7402 O O . PHE A 1 54 ? -5.442 -0.727 -3.309 1.00 10.00 54 PHE A O 7
ATOM 7419 N N . ALA A 1 55 ? -5.881 -2.861 -2.704 1.00 10.00 55 ALA A N 7
ATOM 7420 C CA . ALA A 1 55 ? -7.326 -2.722 -2.778 1.00 10.00 55 ALA A CA 7
ATOM 7421 C C . ALA A 1 55 ? -7.791 -1.516 -1.992 1.00 10.00 55 ALA A C 7
ATOM 7422 O O . ALA A 1 55 ? -7.776 -1.515 -0.757 1.00 10.00 55 ALA A O 7
ATOM 7429 N N . GLY A 1 56 ? -8.163 -0.475 -2.720 1.00 10.00 56 GLY A N 7
ATOM 7430 C CA . GLY A 1 56 ? -8.695 0.699 -2.089 1.00 10.00 56 GLY A CA 7
ATOM 7431 C C . GLY A 1 56 ? -10.062 0.426 -1.504 1.00 10.00 56 GLY A C 7
ATOM 7432 O O . GLY A 1 56 ? -10.515 -0.719 -1.481 1.00 10.00 56 GLY A O 7
ATOM 7436 N N . TYR A 1 57 ? -10.748 1.457 -1.066 1.00 10.00 57 TYR A N 7
ATOM 7437 C CA . TYR A 1 57 ? -12.032 1.254 -0.423 1.00 10.00 57 TYR A CA 7
ATOM 7438 C C . TYR A 1 57 ? -13.158 1.193 -1.463 1.00 10.00 57 TYR A C 7
ATOM 7439 O O . TYR A 1 57 ? -13.873 2.163 -1.704 1.00 10.00 57 TYR A O 7
ATOM 7457 N N . GLY A 1 58 ? -13.280 0.044 -2.103 1.00 10.00 58 GLY A N 7
ATOM 7458 C CA . GLY A 1 58 ? -14.310 -0.144 -3.096 1.00 10.00 58 GLY A CA 7
ATOM 7459 C C . GLY A 1 58 ? -15.166 -1.356 -2.801 1.00 10.00 58 GLY A C 7
ATOM 7460 O O . GLY A 1 58 ? -14.737 -2.261 -2.079 1.00 10.00 58 GLY A O 7
ATOM 7464 N N . THR A 1 59 ? -16.382 -1.363 -3.341 1.00 10.00 59 THR A N 7
ATOM 7465 C CA . THR A 1 59 ? -17.324 -2.474 -3.143 1.00 10.00 59 THR A CA 7
ATOM 7466 C C . THR A 1 59 ? -17.721 -2.596 -1.665 1.00 10.00 59 THR A C 7
ATOM 7467 O O . THR A 1 59 ? -18.375 -3.560 -1.263 1.00 10.00 59 THR A O 7
ATOM 7478 N N . ASP A 1 60 ? -17.325 -1.598 -0.871 1.00 10.00 60 ASP A N 7
ATOM 7479 C CA . ASP A 1 60 ? -17.568 -1.586 0.574 1.00 10.00 60 ASP A CA 7
ATOM 7480 C C . ASP A 1 60 ? -16.804 -2.716 1.256 1.00 10.00 60 ASP A C 7
ATOM 7481 O O . ASP A 1 60 ? -17.160 -3.141 2.355 1.00 10.00 60 ASP A O 7
ATOM 7490 N N . GLY A 1 61 ? -15.736 -3.183 0.611 1.00 10.00 61 GLY A N 7
ATOM 7491 C CA . GLY A 1 61 ? -14.944 -4.257 1.169 1.00 10.00 61 GLY A CA 7
ATOM 7492 C C . GLY A 1 61 ? -14.049 -3.780 2.277 1.00 10.00 61 GLY A C 7
ATOM 7493 O O . GLY A 1 61 ? -14.476 -3.600 3.414 1.00 10.00 61 GLY A O 7
ATOM 7497 N N . ASN A 1 62 ? -12.786 -3.613 1.951 1.00 10.00 62 ASN A N 7
ATOM 7498 C CA . ASN A 1 62 ? -11.835 -3.105 2.890 1.00 10.00 62 ASN A CA 7
ATOM 7499 C C . ASN A 1 62 ? -11.503 -1.668 2.560 1.00 10.00 62 ASN A C 7
ATOM 7500 O O . ASN A 1 62 ? -12.162 -1.025 1.747 1.00 10.00 62 ASN A O 7
ATOM 7511 N N . TYR A 1 63 ? -10.461 -1.206 3.197 1.00 10.00 63 TYR A N 7
ATOM 7512 C CA . TYR A 1 63 ? -9.943 0.135 3.017 1.00 10.00 63 TYR A CA 7
ATOM 7513 C C . TYR A 1 63 ? -8.593 0.227 3.692 1.00 10.00 63 TYR A C 7
ATOM 7514 O O . TYR A 1 63 ? -8.487 0.026 4.898 1.00 10.00 63 TYR A O 7
ATOM 7532 N N . VAL A 1 64 ? -7.556 0.476 2.914 1.00 10.00 64 VAL A N 7
ATOM 7533 C CA . VAL A 1 64 ? -6.231 0.636 3.477 1.00 10.00 64 VAL A CA 7
ATOM 7534 C C . VAL A 1 64 ? -6.202 1.898 4.340 1.00 10.00 64 VAL A C 7
ATOM 7535 O O . VAL A 1 64 ? -6.613 2.976 3.900 1.00 10.00 64 VAL A O 7
ATOM 7548 N N . THR A 1 65 ? -5.767 1.752 5.575 1.00 10.00 65 THR A N 7
ATOM 7549 C CA . THR A 1 65 ? -5.786 2.864 6.503 1.00 10.00 65 THR A CA 7
ATOM 7550 C C . THR A 1 65 ? -4.401 3.144 7.070 1.00 10.00 65 THR A C 7
ATOM 7551 O O . THR A 1 65 ? -4.121 4.253 7.536 1.00 10.00 65 THR A O 7
ATOM 7562 N N . GLY A 1 66 ? -3.537 2.144 7.037 1.00 10.00 66 GLY A N 7
ATOM 7563 C CA . GLY A 1 66 ? -2.210 2.329 7.574 1.00 10.00 66 GLY A CA 7
ATOM 7564 C C . GLY A 1 66 ? -1.152 1.622 6.772 1.00 10.00 66 GLY A C 7
ATOM 7565 O O . GLY A 1 66 ? -1.237 0.418 6.548 1.00 10.00 66 GLY A O 7
ATOM 7569 N N . LEU A 1 67 ? -0.168 2.372 6.327 1.00 10.00 67 LEU A N 7
ATOM 7570 C CA . LEU A 1 67 ? 1.006 1.781 5.719 1.00 10.00 67 LEU A CA 7
ATOM 7571 C C . LEU A 1 67 ? 1.981 1.403 6.822 1.00 10.00 67 LEU A C 7
ATOM 7572 O O . LEU A 1 67 ? 1.987 2.000 7.897 1.00 10.00 67 LEU A O 7
ATOM 7588 N N . HIS A 1 68 ? 2.773 0.397 6.547 1.00 10.00 68 HIS A N 7
ATOM 7589 C CA . HIS A 1 68 ? 3.728 -0.151 7.495 1.00 10.00 68 HIS A CA 7
ATOM 7590 C C . HIS A 1 68 ? 4.983 -0.541 6.740 1.00 10.00 68 HIS A C 7
ATOM 7591 O O . HIS A 1 68 ? 4.890 -0.986 5.605 1.00 10.00 68 HIS A O 7
ATOM 7606 N N . THR A 1 69 ? 6.154 -0.344 7.305 1.00 10.00 69 THR A N 7
ATOM 7607 C CA . THR A 1 69 ? 7.352 -0.773 6.612 1.00 10.00 69 THR A CA 7
ATOM 7608 C C . THR A 1 69 ? 7.566 -2.263 6.815 1.00 10.00 69 THR A C 7
ATOM 7609 O O . THR A 1 69 ? 7.590 -2.754 7.944 1.00 10.00 69 THR A O 7
ATOM 7620 N N . CYS A 1 70 ? 7.693 -2.973 5.711 1.00 10.00 70 CYS A N 7
ATOM 7621 C CA . CYS A 1 70 ? 7.847 -4.411 5.742 1.00 10.00 70 CYS A CA 7
ATOM 7622 C C . CYS A 1 70 ? 9.331 -4.767 5.683 1.00 10.00 70 CYS A C 7
ATOM 7623 O O . CYS A 1 70 ? 10.131 -3.979 5.174 1.00 10.00 70 CYS A O 7
ATOM 7630 N N . ASP A 1 71 ? 9.707 -5.925 6.202 1.00 10.00 71 ASP A N 7
ATOM 7631 C CA . ASP A 1 71 ? 11.080 -6.393 6.090 1.00 10.00 71 ASP A CA 7
ATOM 7632 C C . ASP A 1 71 ? 11.147 -7.508 5.068 1.00 10.00 71 ASP A C 7
ATOM 7633 O O . ASP A 1 71 ? 10.222 -8.306 4.985 1.00 10.00 71 ASP A O 7
ATOM 7642 N N . PRO A 1 72 ? 12.239 -7.539 4.272 1.00 10.00 72 PRO A N 7
ATOM 7643 C CA . PRO A 1 72 ? 12.537 -8.520 3.233 1.00 10.00 72 PRO A CA 7
ATOM 7644 C C . PRO A 1 72 ? 11.798 -9.843 3.362 1.00 10.00 72 PRO A C 7
ATOM 7645 O O . PRO A 1 72 ? 12.334 -10.836 3.869 1.00 10.00 72 PRO A O 7
ATOM 7656 N N . ALA A 1 73 ? 10.558 -9.833 2.906 1.00 10.00 73 ALA A N 7
ATOM 7657 C CA . ALA A 1 73 ? 9.696 -10.998 2.979 1.00 10.00 73 ALA A CA 7
ATOM 7658 C C . ALA A 1 73 ? 8.424 -10.782 2.164 1.00 10.00 73 ALA A C 7
ATOM 7659 O O . ALA A 1 73 ? 7.451 -10.213 2.651 1.00 10.00 73 ALA A O 7
ATOM 7666 N N . THR A 1 74 ? 8.455 -11.192 0.905 1.00 10.00 74 THR A N 7
ATOM 7667 C CA . THR A 1 74 ? 7.286 -11.077 0.050 1.00 10.00 74 THR A CA 7
ATOM 7668 C C . THR A 1 74 ? 6.422 -12.339 0.152 1.00 10.00 74 THR A C 7
ATOM 7669 O O . THR A 1 74 ? 6.917 -13.456 -0.020 1.00 10.00 74 THR A O 7
ATOM 7680 N N . PRO A 1 75 ? 5.123 -12.179 0.465 1.00 10.00 75 PRO A N 7
ATOM 7681 C CA . PRO A 1 75 ? 4.192 -13.306 0.597 1.00 10.00 75 PRO A CA 7
ATOM 7682 C C . PRO A 1 75 ? 4.050 -14.095 -0.702 1.00 10.00 75 PRO A C 7
ATOM 7683 O O . PRO A 1 75 ? 4.097 -15.324 -0.707 1.00 10.00 75 PRO A O 7
ATOM 7694 N N . SER A 1 76 ? 3.865 -13.381 -1.803 1.00 10.00 76 SER A N 7
ATOM 7695 C CA . SER A 1 76 ? 3.699 -14.007 -3.109 1.00 10.00 76 SER A CA 7
ATOM 7696 C C . SER A 1 76 ? 4.073 -13.020 -4.209 1.00 10.00 76 SER A C 7
ATOM 7697 O O . SER A 1 76 ? 4.675 -11.984 -3.930 1.00 10.00 76 SER A O 7
ATOM 7705 N N . GLY A 1 77 ? 3.730 -13.346 -5.451 1.00 10.00 77 GLY A N 7
ATOM 7706 C CA . GLY A 1 77 ? 4.001 -12.433 -6.548 1.00 10.00 77 GLY A CA 7
ATOM 7707 C C . GLY A 1 77 ? 5.223 -12.827 -7.351 1.00 10.00 77 GLY A C 7
ATOM 7708 O O . GLY A 1 77 ? 5.640 -12.105 -8.261 1.00 10.00 77 GLY A O 7
ATOM 7712 N N . VAL A 1 78 ? 5.797 -13.972 -7.020 1.00 10.00 78 VAL A N 7
ATOM 7713 C CA . VAL A 1 78 ? 6.971 -14.466 -7.721 1.00 10.00 78 VAL A CA 7
ATOM 7714 C C . VAL A 1 78 ? 6.573 -15.375 -8.884 1.00 10.00 78 VAL A C 7
ATOM 7715 O O . VAL A 1 78 ? 6.502 -16.604 -8.698 1.00 10.00 78 VAL A O 7
ATOM 7729 N N . ALA A 1 1 ? 9.877 5.848 9.954 1.00 10.00 1 ALA A N 8
ATOM 7730 C CA . ALA A 1 1 ? 8.555 5.558 10.550 1.00 10.00 1 ALA A CA 8
ATOM 7731 C C . ALA A 1 1 ? 8.210 6.601 11.607 1.00 10.00 1 ALA A C 8
ATOM 7732 O O . ALA A 1 1 ? 8.923 7.593 11.752 1.00 10.00 1 ALA A O 8
ATOM 7741 N N . THR A 1 2 ? 7.111 6.372 12.331 1.00 10.00 2 THR A N 8
ATOM 7742 C CA . THR A 1 2 ? 6.636 7.286 13.373 1.00 10.00 2 THR A CA 8
ATOM 7743 C C . THR A 1 2 ? 6.008 8.542 12.764 1.00 10.00 2 THR A C 8
ATOM 7744 O O . THR A 1 2 ? 4.829 8.826 12.988 1.00 10.00 2 THR A O 8
ATOM 7755 N N . GLY A 1 3 ? 6.799 9.285 11.998 1.00 10.00 3 GLY A N 8
ATOM 7756 C CA . GLY A 1 3 ? 6.290 10.456 11.321 1.00 10.00 3 GLY A CA 8
ATOM 7757 C C . GLY A 1 3 ? 5.404 10.068 10.162 1.00 10.00 3 GLY A C 8
ATOM 7758 O O . GLY A 1 3 ? 4.181 10.196 10.234 1.00 10.00 3 GLY A O 8
ATOM 7762 N N . SER A 1 4 ? 6.022 9.583 9.100 1.00 10.00 4 SER A N 8
ATOM 7763 C CA . SER A 1 4 ? 5.285 9.073 7.962 1.00 10.00 4 SER A CA 8
ATOM 7764 C C . SER A 1 4 ? 5.279 7.544 7.995 1.00 10.00 4 SER A C 8
ATOM 7765 O O . SER A 1 4 ? 6.152 6.925 8.608 1.00 10.00 4 SER A O 8
ATOM 7773 N N . PRO A 1 5 ? 4.271 6.918 7.373 1.00 10.00 5 PRO A N 8
ATOM 7774 C CA . PRO A 1 5 ? 4.173 5.455 7.284 1.00 10.00 5 PRO A CA 8
ATOM 7775 C C . PRO A 1 5 ? 5.331 4.838 6.499 1.00 10.00 5 PRO A C 8
ATOM 7776 O O . PRO A 1 5 ? 5.887 5.466 5.594 1.00 10.00 5 PRO A O 8
ATOM 7787 N N . VAL A 1 6 ? 5.672 3.600 6.867 1.00 10.00 6 VAL A N 8
ATOM 7788 C CA . VAL A 1 6 ? 6.746 2.825 6.234 1.00 10.00 6 VAL A CA 8
ATOM 7789 C C . VAL A 1 6 ? 8.053 3.644 6.117 1.00 10.00 6 VAL A C 8
ATOM 7790 O O . VAL A 1 6 ? 8.395 4.417 7.014 1.00 10.00 6 VAL A O 8
ATOM 7803 N N . ALA A 1 7 ? 8.783 3.428 5.026 1.00 10.00 7 ALA A N 8
ATOM 7804 C CA . ALA A 1 7 ? 10.011 4.143 4.702 1.00 10.00 7 ALA A CA 8
ATOM 7805 C C . ALA A 1 7 ? 9.820 5.664 4.625 1.00 10.00 7 ALA A C 8
ATOM 7806 O O . ALA A 1 7 ? 10.787 6.396 4.421 1.00 10.00 7 ALA A O 8
ATOM 7813 N N . GLU A 1 8 ? 8.572 6.118 4.747 1.00 10.00 8 GLU A N 8
ATOM 7814 C CA . GLU A 1 8 ? 8.215 7.543 4.769 1.00 10.00 8 GLU A CA 8
ATOM 7815 C C . GLU A 1 8 ? 8.309 8.207 3.395 1.00 10.00 8 GLU A C 8
ATOM 7816 O O . GLU A 1 8 ? 7.628 9.198 3.137 1.00 10.00 8 GLU A O 8
ATOM 7828 N N . CYS A 1 9 ? 9.135 7.665 2.514 1.00 10.00 9 CYS A N 8
ATOM 7829 C CA . CYS A 1 9 ? 9.292 8.224 1.171 1.00 10.00 9 CYS A CA 8
ATOM 7830 C C . CYS A 1 9 ? 8.207 7.728 0.224 1.00 10.00 9 CYS A C 8
ATOM 7831 O O . CYS A 1 9 ? 8.126 8.178 -0.919 1.00 10.00 9 CYS A O 8
ATOM 7838 N N . VAL A 1 10 ? 7.395 6.786 0.676 1.00 10.00 10 VAL A N 8
ATOM 7839 C CA . VAL A 1 10 ? 6.356 6.235 -0.178 1.00 10.00 10 VAL A CA 8
ATOM 7840 C C . VAL A 1 10 ? 5.030 6.938 0.132 1.00 10.00 10 VAL A C 8
ATOM 7841 O O . VAL A 1 10 ? 4.724 7.204 1.296 1.00 10.00 10 VAL A O 8
ATOM 7854 N N . GLU A 1 11 ? 4.262 7.254 -0.899 1.00 10.00 11 GLU A N 8
ATOM 7855 C CA . GLU A 1 11 ? 3.037 8.026 -0.728 1.00 10.00 11 GLU A CA 8
ATOM 7856 C C . GLU A 1 11 ? 1.873 7.344 -1.437 1.00 10.00 11 GLU A C 8
ATOM 7857 O O . GLU A 1 11 ? 1.896 7.209 -2.655 1.00 10.00 11 GLU A O 8
ATOM 7869 N N . TYR A 1 12 ? 0.888 6.865 -0.685 1.00 10.00 12 TYR A N 8
ATOM 7870 C CA . TYR A 1 12 ? -0.288 6.262 -1.306 1.00 10.00 12 TYR A CA 8
ATOM 7871 C C . TYR A 1 12 ? -1.416 7.257 -1.518 1.00 10.00 12 TYR A C 8
ATOM 7872 O O . TYR A 1 12 ? -1.409 8.368 -0.985 1.00 10.00 12 TYR A O 8
ATOM 7890 N N . PHE A 1 13 ? -2.367 6.831 -2.323 1.00 10.00 13 PHE A N 8
ATOM 7891 C CA . PHE A 1 13 ? -3.597 7.558 -2.542 1.00 10.00 13 PHE A CA 8
ATOM 7892 C C . PHE A 1 13 ? -4.696 6.542 -2.833 1.00 10.00 13 PHE A C 8
ATOM 7893 O O . PHE A 1 13 ? -4.447 5.537 -3.493 1.00 10.00 13 PHE A O 8
ATOM 7910 N N . GLN A 1 14 ? -5.891 6.768 -2.315 1.00 10.00 14 GLN A N 8
ATOM 7911 C CA . GLN A 1 14 ? -6.990 5.852 -2.567 1.00 10.00 14 GLN A CA 8
ATOM 7912 C C . GLN A 1 14 ? -7.871 6.388 -3.682 1.00 10.00 14 GLN A C 8
ATOM 7913 O O . GLN A 1 14 ? -8.696 7.277 -3.468 1.00 10.00 14 GLN A O 8
ATOM 7927 N N . SER A 1 15 ? -7.670 5.854 -4.871 1.00 10.00 15 SER A N 8
ATOM 7928 C CA . SER A 1 15 ? -8.470 6.208 -6.015 1.00 10.00 15 SER A CA 8
ATOM 7929 C C . SER A 1 15 ? -9.563 5.155 -6.171 1.00 10.00 15 SER A C 8
ATOM 7930 O O . SER A 1 15 ? -9.911 4.472 -5.201 1.00 10.00 15 SER A O 8
ATOM 7938 N N . TRP A 1 16 ? -10.101 5.021 -7.372 1.00 10.00 16 TRP A N 8
ATOM 7939 C CA . TRP A 1 16 ? -11.106 4.006 -7.649 1.00 10.00 16 TRP A CA 8
ATOM 7940 C C . TRP A 1 16 ? -10.517 2.605 -7.501 1.00 10.00 16 TRP A C 8
ATOM 7941 O O . TRP A 1 16 ? -9.895 2.079 -8.428 1.00 10.00 16 TRP A O 8
ATOM 7962 N N . ARG A 1 17 ? -10.686 2.029 -6.307 1.00 10.00 17 ARG A N 8
ATOM 7963 C CA . ARG A 1 17 ? -10.250 0.660 -6.026 1.00 10.00 17 ARG A CA 8
ATOM 7964 C C . ARG A 1 17 ? -8.735 0.504 -6.195 1.00 10.00 17 ARG A C 8
ATOM 7965 O O . ARG A 1 17 ? -8.242 -0.588 -6.477 1.00 10.00 17 ARG A O 8
ATOM 7986 N N . TYR A 1 18 ? -7.997 1.584 -5.962 1.00 10.00 18 TYR A N 8
ATOM 7987 C CA . TYR A 1 18 ? -6.573 1.614 -6.236 1.00 10.00 18 TYR A CA 8
ATOM 7988 C C . TYR A 1 18 ? -5.863 2.461 -5.197 1.00 10.00 18 TYR A C 8
ATOM 7989 O O . TYR A 1 18 ? -5.959 3.685 -5.225 1.00 10.00 18 TYR A O 8
ATOM 8007 N N . THR A 1 19 ? -5.216 1.821 -4.252 1.00 10.00 19 THR A N 8
ATOM 8008 C CA . THR A 1 19 ? -4.315 2.509 -3.362 1.00 10.00 19 THR A CA 8
ATOM 8009 C C . THR A 1 19 ? -2.904 2.496 -3.955 1.00 10.00 19 THR A C 8
ATOM 8010 O O . THR A 1 19 ? -2.187 1.498 -3.878 1.00 10.00 19 THR A O 8
ATOM 8021 N N . ASP A 1 20 ? -2.567 3.589 -4.634 1.00 10.00 20 ASP A N 8
ATOM 8022 C CA . ASP A 1 20 ? -1.267 3.750 -5.274 1.00 10.00 20 ASP A CA 8
ATOM 8023 C C . ASP A 1 20 ? -0.233 4.294 -4.316 1.00 10.00 20 ASP A C 8
ATOM 8024 O O . ASP A 1 20 ? -0.278 5.458 -3.944 1.00 10.00 20 ASP A O 8
ATOM 8033 N N . VAL A 1 21 ? 0.710 3.459 -3.925 1.00 10.00 21 VAL A N 8
ATOM 8034 C CA . VAL A 1 21 ? 1.810 3.921 -3.101 1.00 10.00 21 VAL A CA 8
ATOM 8035 C C . VAL A 1 21 ? 3.013 4.170 -3.990 1.00 10.00 21 VAL A C 8
ATOM 8036 O O . VAL A 1 21 ? 3.599 3.255 -4.565 1.00 10.00 21 VAL A O 8
ATOM 8049 N N . HIS A 1 22 ? 3.289 5.446 -4.178 1.00 10.00 22 HIS A N 8
ATOM 8050 C CA . HIS A 1 22 ? 4.406 5.886 -4.985 1.00 10.00 22 HIS A CA 8
ATOM 8051 C C . HIS A 1 22 ? 5.579 6.271 -4.099 1.00 10.00 22 HIS A C 8
ATOM 8052 O O . HIS A 1 22 ? 5.519 7.264 -3.378 1.00 10.00 22 HIS A O 8
ATOM 8067 N N . ASN A 1 23 ? 6.628 5.465 -4.136 1.00 10.00 23 ASN A N 8
ATOM 8068 C CA . ASN A 1 23 ? 7.827 5.733 -3.346 1.00 10.00 23 ASN A CA 8
ATOM 8069 C C . ASN A 1 23 ? 8.697 6.779 -4.052 1.00 10.00 23 ASN A C 8
ATOM 8070 O O . ASN A 1 23 ? 8.566 6.978 -5.252 1.00 10.00 23 ASN A O 8
ATOM 8081 N N . GLY A 1 24 ? 9.554 7.468 -3.309 1.00 10.00 24 GLY A N 8
ATOM 8082 C CA . GLY A 1 24 ? 10.506 8.383 -3.922 1.00 10.00 24 GLY A CA 8
ATOM 8083 C C . GLY A 1 24 ? 11.798 8.498 -3.134 1.00 10.00 24 GLY A C 8
ATOM 8084 O O . GLY A 1 24 ? 12.516 9.491 -3.250 1.00 10.00 24 GLY A O 8
ATOM 8088 N N . CYS A 1 25 ? 12.106 7.466 -2.350 1.00 10.00 25 CYS A N 8
ATOM 8089 C CA . CYS A 1 25 ? 13.304 7.458 -1.511 1.00 10.00 25 CYS A CA 8
ATOM 8090 C C . CYS A 1 25 ? 14.560 7.223 -2.342 1.00 10.00 25 CYS A C 8
ATOM 8091 O O . CYS A 1 25 ? 15.666 7.490 -1.873 1.00 10.00 25 CYS A O 8
ATOM 8098 N N . ALA A 1 26 ? 14.361 6.700 -3.560 1.00 10.00 26 ALA A N 8
ATOM 8099 C CA . ALA A 1 26 ? 15.445 6.362 -4.501 1.00 10.00 26 ALA A CA 8
ATOM 8100 C C . ALA A 1 26 ? 15.999 4.971 -4.226 1.00 10.00 26 ALA A C 8
ATOM 8101 O O . ALA A 1 26 ? 16.855 4.481 -4.960 1.00 10.00 26 ALA A O 8
ATOM 8108 N N . ASP A 1 27 ? 15.518 4.338 -3.170 1.00 10.00 27 ASP A N 8
ATOM 8109 C CA . ASP A 1 27 ? 15.891 2.967 -2.871 1.00 10.00 27 ASP A CA 8
ATOM 8110 C C . ASP A 1 27 ? 14.654 2.094 -2.681 1.00 10.00 27 ASP A C 8
ATOM 8111 O O . ASP A 1 27 ? 13.566 2.590 -2.367 1.00 10.00 27 ASP A O 8
ATOM 8120 N N . ALA A 1 28 ? 14.825 0.803 -2.932 1.00 10.00 28 ALA A N 8
ATOM 8121 C CA . ALA A 1 28 ? 13.755 -0.178 -2.766 1.00 10.00 28 ALA A CA 8
ATOM 8122 C C . ALA A 1 28 ? 13.393 -0.358 -1.299 1.00 10.00 28 ALA A C 8
ATOM 8123 O O . ALA A 1 28 ? 14.259 -0.616 -0.466 1.00 10.00 28 ALA A O 8
ATOM 8130 N N . VAL A 1 29 ? 12.110 -0.229 -0.992 1.00 10.00 29 VAL A N 8
ATOM 8131 C CA . VAL A 1 29 ? 11.632 -0.405 0.372 1.00 10.00 29 VAL A CA 8
ATOM 8132 C C . VAL A 1 29 ? 10.391 -1.273 0.414 1.00 10.00 29 VAL A C 8
ATOM 8133 O O . VAL A 1 29 ? 9.489 -1.133 -0.403 1.00 10.00 29 VAL A O 8
ATOM 8146 N N . SER A 1 30 ? 10.354 -2.164 1.377 1.00 10.00 30 SER A N 8
ATOM 8147 C CA . SER A 1 30 ? 9.233 -3.060 1.548 1.00 10.00 30 SER A CA 8
ATOM 8148 C C . SER A 1 30 ? 8.165 -2.399 2.388 1.00 10.00 30 SER A C 8
ATOM 8149 O O . SER A 1 30 ? 8.423 -1.937 3.497 1.00 10.00 30 SER A O 8
ATOM 8157 N N . VAL A 1 31 ? 6.974 -2.315 1.833 1.00 10.00 31 VAL A N 8
ATOM 8158 C CA . VAL A 1 31 ? 5.868 -1.694 2.519 1.00 10.00 31 VAL A CA 8
ATOM 8159 C C . VAL A 1 31 ? 4.691 -2.664 2.640 1.00 10.00 31 VAL A C 8
ATOM 8160 O O . VAL A 1 31 ? 4.526 -3.566 1.830 1.00 10.00 31 VAL A O 8
ATOM 8173 N N . THR A 1 32 ? 3.913 -2.479 3.682 1.00 10.00 32 THR A N 8
ATOM 8174 C CA . THR A 1 32 ? 2.699 -3.244 3.923 1.00 10.00 32 THR A CA 8
ATOM 8175 C C . THR A 1 32 ? 1.547 -2.290 4.232 1.00 10.00 32 THR A C 8
ATOM 8176 O O . THR A 1 32 ? 1.776 -1.140 4.607 1.00 10.00 32 THR A O 8
ATOM 8187 N N . VAL A 1 33 ? 0.314 -2.760 4.067 1.00 10.00 33 VAL A N 8
ATOM 8188 C CA . VAL A 1 33 ? -0.857 -1.921 4.255 1.00 10.00 33 VAL A CA 8
ATOM 8189 C C . VAL A 1 33 ? -1.900 -2.608 5.119 1.00 10.00 33 VAL A C 8
ATOM 8190 O O . VAL A 1 33 ? -2.235 -3.774 4.912 1.00 10.00 33 VAL A O 8
ATOM 8203 N N . GLU A 1 34 ? -2.415 -1.863 6.073 1.00 10.00 34 GLU A N 8
ATOM 8204 C CA . GLU A 1 34 ? -3.428 -2.352 6.976 1.00 10.00 34 GLU A CA 8
ATOM 8205 C C . GLU A 1 34 ? -4.793 -1.876 6.493 1.00 10.00 34 GLU A C 8
ATOM 8206 O O . GLU A 1 34 ? -5.023 -0.664 6.373 1.00 10.00 34 GLU A O 8
ATOM 8218 N N . TYR A 1 35 ? -5.674 -2.812 6.155 1.00 10.00 35 TYR A N 8
ATOM 8219 C CA . TYR A 1 35 ? -7.024 -2.447 5.755 1.00 10.00 35 TYR A CA 8
ATOM 8220 C C . TYR A 1 35 ? -7.947 -2.464 6.953 1.00 10.00 35 TYR A C 8
ATOM 8221 O O . TYR A 1 35 ? -7.677 -3.124 7.950 1.00 10.00 35 TYR A O 8
ATOM 8239 N N . THR A 1 36 ? -9.031 -1.723 6.830 1.00 10.00 36 THR A N 8
ATOM 8240 C CA . THR A 1 36 ? -10.093 -1.698 7.821 1.00 10.00 36 THR A CA 8
ATOM 8241 C C . THR A 1 36 ? -10.510 -3.105 8.287 1.00 10.00 36 THR A C 8
ATOM 8242 O O . THR A 1 36 ? -10.927 -3.286 9.429 1.00 10.00 36 THR A O 8
ATOM 8253 N N . HIS A 1 37 ? -10.388 -4.104 7.419 1.00 10.00 37 HIS A N 8
ATOM 8254 C CA . HIS A 1 37 ? -10.682 -5.479 7.820 1.00 10.00 37 HIS A CA 8
ATOM 8255 C C . HIS A 1 37 ? -9.392 -6.289 7.944 1.00 10.00 37 HIS A C 8
ATOM 8256 O O . HIS A 1 37 ? -8.860 -6.437 9.042 1.00 10.00 37 HIS A O 8
ATOM 8271 N N . GLY A 1 38 ? -8.888 -6.823 6.833 1.00 10.00 38 GLY A N 8
ATOM 8272 C CA . GLY A 1 38 ? -7.589 -7.474 6.867 1.00 10.00 38 GLY A CA 8
ATOM 8273 C C . GLY A 1 38 ? -7.388 -8.481 5.752 1.00 10.00 38 GLY A C 8
ATOM 8274 O O . GLY A 1 38 ? -7.099 -9.647 6.012 1.00 10.00 38 GLY A O 8
ATOM 8278 N N . GLN A 1 39 ? -7.563 -8.041 4.508 1.00 10.00 39 GLN A N 8
ATOM 8279 C CA . GLN A 1 39 ? -7.290 -8.896 3.354 1.00 10.00 39 GLN A CA 8
ATOM 8280 C C . GLN A 1 39 ? -5.796 -9.136 3.189 1.00 10.00 39 GLN A C 8
ATOM 8281 O O . GLN A 1 39 ? -4.970 -8.328 3.621 1.00 10.00 39 GLN A O 8
ATOM 8295 N N . TRP A 1 40 ? -5.457 -10.249 2.553 1.00 10.00 40 TRP A N 8
ATOM 8296 C CA . TRP A 1 40 ? -4.070 -10.615 2.345 1.00 10.00 40 TRP A CA 8
ATOM 8297 C C . TRP A 1 40 ? -3.435 -9.752 1.251 1.00 10.00 40 TRP A C 8
ATOM 8298 O O . TRP A 1 40 ? -3.868 -9.771 0.096 1.00 10.00 40 TRP A O 8
ATOM 8319 N N . ALA A 1 41 ? -2.410 -9.000 1.647 1.00 10.00 41 ALA A N 8
ATOM 8320 C CA . ALA A 1 41 ? -1.717 -8.051 0.769 1.00 10.00 41 ALA A CA 8
ATOM 8321 C C . ALA A 1 41 ? -0.528 -7.393 1.474 1.00 10.00 41 ALA A C 8
ATOM 8322 O O . ALA A 1 41 ? 0.516 -7.243 0.854 1.00 10.00 41 ALA A O 8
ATOM 8329 N N . PRO A 1 42 ? -0.695 -6.953 2.764 1.00 10.00 42 PRO A N 8
ATOM 8330 C CA . PRO A 1 42 ? 0.330 -6.234 3.558 1.00 10.00 42 PRO A CA 8
ATOM 8331 C C . PRO A 1 42 ? 1.768 -6.791 3.499 1.00 10.00 42 PRO A C 8
ATOM 8332 O O . PRO A 1 42 ? 2.261 -7.339 4.485 1.00 10.00 42 PRO A O 8
ATOM 8343 N N . CYS A 1 43 ? 2.410 -6.642 2.341 1.00 10.00 43 CYS A N 8
ATOM 8344 C CA . CYS A 1 43 ? 3.860 -6.783 2.176 1.00 10.00 43 CYS A CA 8
ATOM 8345 C C . CYS A 1 43 ? 4.210 -6.740 0.695 1.00 10.00 43 CYS A C 8
ATOM 8346 O O . CYS A 1 43 ? 3.867 -7.646 -0.057 1.00 10.00 43 CYS A O 8
ATOM 8353 N N . ARG A 1 44 ? 4.858 -5.675 0.271 1.00 10.00 44 ARG A N 8
ATOM 8354 C CA . ARG A 1 44 ? 5.341 -5.566 -1.088 1.00 10.00 44 ARG A CA 8
ATOM 8355 C C . ARG A 1 44 ? 6.512 -4.598 -1.119 1.00 10.00 44 ARG A C 8
ATOM 8356 O O . ARG A 1 44 ? 6.416 -3.486 -0.598 1.00 10.00 44 ARG A O 8
ATOM 8377 N N . VAL A 1 45 ? 7.616 -5.017 -1.703 1.00 10.00 45 VAL A N 8
ATOM 8378 C CA . VAL A 1 45 ? 8.768 -4.139 -1.835 1.00 10.00 45 VAL A CA 8
ATOM 8379 C C . VAL A 1 45 ? 8.575 -3.215 -3.023 1.00 10.00 45 VAL A C 8
ATOM 8380 O O . VAL A 1 45 ? 8.060 -3.614 -4.067 1.00 10.00 45 VAL A O 8
ATOM 8393 N N . ILE A 1 46 ? 8.954 -1.973 -2.835 1.00 10.00 46 ILE A N 8
ATOM 8394 C CA . ILE A 1 46 ? 8.785 -0.960 -3.828 1.00 10.00 46 ILE A CA 8
ATOM 8395 C C . ILE A 1 46 ? 10.077 -0.749 -4.573 1.00 10.00 46 ILE A C 8
ATOM 8396 O O . ILE A 1 46 ? 11.164 -0.936 -4.028 1.00 10.00 46 ILE A O 8
ATOM 8412 N N . GLU A 1 47 ? 9.954 -0.408 -5.821 1.00 10.00 47 GLU A N 8
ATOM 8413 C CA . GLU A 1 47 ? 11.079 0.068 -6.570 1.00 10.00 47 GLU A CA 8
ATOM 8414 C C . GLU A 1 47 ? 11.180 1.572 -6.361 1.00 10.00 47 GLU A C 8
ATOM 8415 O O . GLU A 1 47 ? 10.164 2.228 -6.147 1.00 10.00 47 GLU A O 8
ATOM 8427 N N . PRO A 1 48 ? 12.397 2.112 -6.304 1.00 10.00 48 PRO A N 8
ATOM 8428 C CA . PRO A 1 48 ? 12.639 3.551 -6.256 1.00 10.00 48 PRO A CA 8
ATOM 8429 C C . PRO A 1 48 ? 11.727 4.342 -7.198 1.00 10.00 48 PRO A C 8
ATOM 8430 O O . PRO A 1 48 ? 11.996 4.441 -8.395 1.00 10.00 48 PRO A O 8
ATOM 8441 N N . GLY A 1 49 ? 10.630 4.869 -6.665 1.00 10.00 49 GLY A N 8
ATOM 8442 C CA . GLY A 1 49 ? 9.740 5.674 -7.485 1.00 10.00 49 GLY A CA 8
ATOM 8443 C C . GLY A 1 49 ? 8.619 4.854 -8.085 1.00 10.00 49 GLY A C 8
ATOM 8444 O O . GLY A 1 49 ? 7.881 5.332 -8.944 1.00 10.00 49 GLY A O 8
ATOM 8448 N N . GLY A 1 50 ? 8.491 3.616 -7.622 1.00 10.00 50 GLY A N 8
ATOM 8449 C CA . GLY A 1 50 ? 7.486 2.718 -8.140 1.00 10.00 50 GLY A CA 8
ATOM 8450 C C . GLY A 1 50 ? 6.198 2.749 -7.345 1.00 10.00 50 GLY A C 8
ATOM 8451 O O . GLY A 1 50 ? 6.069 3.508 -6.381 1.00 10.00 50 GLY A O 8
ATOM 8455 N N . TRP A 1 51 ? 5.258 1.898 -7.739 1.00 10.00 51 TRP A N 8
ATOM 8456 C CA . TRP A 1 51 ? 3.959 1.817 -7.082 1.00 10.00 51 TRP A CA 8
ATOM 8457 C C . TRP A 1 51 ? 3.732 0.446 -6.471 1.00 10.00 51 TRP A C 8
ATOM 8458 O O . TRP A 1 51 ? 4.436 -0.517 -6.775 1.00 10.00 51 TRP A O 8
ATOM 8479 N N . ALA A 1 52 ? 2.735 0.390 -5.613 1.00 10.00 52 ALA A N 8
ATOM 8480 C CA . ALA A 1 52 ? 2.262 -0.842 -5.036 1.00 10.00 52 ALA A CA 8
ATOM 8481 C C . ALA A 1 52 ? 0.756 -0.753 -4.933 1.00 10.00 52 ALA A C 8
ATOM 8482 O O . ALA A 1 52 ? 0.223 0.031 -4.157 1.00 10.00 52 ALA A O 8
ATOM 8489 N N . THR A 1 53 ? 0.085 -1.521 -5.759 1.00 10.00 53 THR A N 8
ATOM 8490 C CA . THR A 1 53 ? -1.362 -1.478 -5.849 1.00 10.00 53 THR A CA 8
ATOM 8491 C C . THR A 1 53 ? -1.986 -2.261 -4.726 1.00 10.00 53 THR A C 8
ATOM 8492 O O . THR A 1 53 ? -1.628 -3.417 -4.485 1.00 10.00 53 THR A O 8
ATOM 8503 N N . PHE A 1 54 ? -2.933 -1.634 -4.055 1.00 10.00 54 PHE A N 8
ATOM 8504 C CA . PHE A 1 54 ? -3.580 -2.249 -2.921 1.00 10.00 54 PHE A CA 8
ATOM 8505 C C . PHE A 1 54 ? -5.056 -1.936 -2.986 1.00 10.00 54 PHE A C 8
ATOM 8506 O O . PHE A 1 54 ? -5.437 -0.808 -3.303 1.00 10.00 54 PHE A O 8
ATOM 8523 N N . ALA A 1 55 ? -5.870 -2.961 -2.769 1.00 10.00 55 ALA A N 8
ATOM 8524 C CA . ALA A 1 55 ? -7.316 -2.848 -2.883 1.00 10.00 55 ALA A CA 8
ATOM 8525 C C . ALA A 1 55 ? -7.843 -1.650 -2.116 1.00 10.00 55 ALA A C 8
ATOM 8526 O O . ALA A 1 55 ? -7.916 -1.661 -0.886 1.00 10.00 55 ALA A O 8
ATOM 8533 N N . GLY A 1 56 ? -8.164 -0.599 -2.859 1.00 10.00 56 GLY A N 8
ATOM 8534 C CA . GLY A 1 56 ? -8.722 0.573 -2.249 1.00 10.00 56 GLY A CA 8
ATOM 8535 C C . GLY A 1 56 ? -10.139 0.301 -1.780 1.00 10.00 56 GLY A C 8
ATOM 8536 O O . GLY A 1 56 ? -10.679 -0.776 -2.048 1.00 10.00 56 GLY A O 8
ATOM 8540 N N . TYR A 1 57 ? -10.780 1.259 -1.124 1.00 10.00 57 TYR A N 8
ATOM 8541 C CA . TYR A 1 57 ? -12.112 1.007 -0.596 1.00 10.00 57 TYR A CA 8
ATOM 8542 C C . TYR A 1 57 ? -13.165 1.200 -1.694 1.00 10.00 57 TYR A C 8
ATOM 8543 O O . TYR A 1 57 ? -13.798 2.247 -1.821 1.00 10.00 57 TYR A O 8
ATOM 8561 N N . GLY A 1 58 ? -13.306 0.177 -2.528 1.00 10.00 58 GLY A N 8
ATOM 8562 C CA . GLY A 1 58 ? -14.238 0.242 -3.640 1.00 10.00 58 GLY A CA 8
ATOM 8563 C C . GLY A 1 58 ? -15.559 -0.416 -3.316 1.00 10.00 58 GLY A C 8
ATOM 8564 O O . GLY A 1 58 ? -16.621 0.039 -3.743 1.00 10.00 58 GLY A O 8
ATOM 8568 N N . THR A 1 59 ? -15.490 -1.492 -2.556 1.00 10.00 59 THR A N 8
ATOM 8569 C CA . THR A 1 59 ? -16.680 -2.184 -2.102 1.00 10.00 59 THR A CA 8
ATOM 8570 C C . THR A 1 59 ? -17.134 -1.617 -0.764 1.00 10.00 59 THR A C 8
ATOM 8571 O O . THR A 1 59 ? -18.013 -2.174 -0.105 1.00 10.00 59 THR A O 8
ATOM 8582 N N . ASP A 1 60 ? -16.518 -0.487 -0.383 1.00 10.00 60 ASP A N 8
ATOM 8583 C CA . ASP A 1 60 ? -16.765 0.156 0.911 1.00 10.00 60 ASP A CA 8
ATOM 8584 C C . ASP A 1 60 ? -16.442 -0.810 2.045 1.00 10.00 60 ASP A C 8
ATOM 8585 O O . ASP A 1 60 ? -16.907 -0.651 3.174 1.00 10.00 60 ASP A O 8
ATOM 8594 N N . GLY A 1 61 ? -15.618 -1.803 1.727 1.00 10.00 61 GLY A N 8
ATOM 8595 C CA . GLY A 1 61 ? -15.298 -2.849 2.665 1.00 10.00 61 GLY A CA 8
ATOM 8596 C C . GLY A 1 61 ? -13.899 -2.716 3.220 1.00 10.00 61 GLY A C 8
ATOM 8597 O O . GLY A 1 61 ? -13.687 -2.078 4.247 1.00 10.00 61 GLY A O 8
ATOM 8601 N N . ASN A 1 62 ? -12.943 -3.335 2.549 1.00 10.00 62 ASN A N 8
ATOM 8602 C CA . ASN A 1 62 ? -11.560 -3.246 2.944 1.00 10.00 62 ASN A CA 8
ATOM 8603 C C . ASN A 1 62 ? -11.015 -1.884 2.548 1.00 10.00 62 ASN A C 8
ATOM 8604 O O . ASN A 1 62 ? -11.078 -1.492 1.385 1.00 10.00 62 ASN A O 8
ATOM 8615 N N . TYR A 1 63 ? -10.500 -1.167 3.523 1.00 10.00 63 TYR A N 8
ATOM 8616 C CA . TYR A 1 63 ? -9.986 0.169 3.301 1.00 10.00 63 TYR A CA 8
ATOM 8617 C C . TYR A 1 63 ? -8.601 0.284 3.898 1.00 10.00 63 TYR A C 8
ATOM 8618 O O . TYR A 1 63 ? -8.444 0.207 5.111 1.00 10.00 63 TYR A O 8
ATOM 8636 N N . VAL A 1 64 ? -7.591 0.402 3.047 1.00 10.00 64 VAL A N 8
ATOM 8637 C CA . VAL A 1 64 ? -6.244 0.623 3.530 1.00 10.00 64 VAL A CA 8
ATOM 8638 C C . VAL A 1 64 ? -6.212 1.932 4.314 1.00 10.00 64 VAL A C 8
ATOM 8639 O O . VAL A 1 64 ? -6.683 2.966 3.833 1.00 10.00 64 VAL A O 8
ATOM 8652 N N . THR A 1 65 ? -5.697 1.876 5.527 1.00 10.00 65 THR A N 8
ATOM 8653 C CA . THR A 1 65 ? -5.660 3.050 6.375 1.00 10.00 65 THR A CA 8
ATOM 8654 C C . THR A 1 65 ? -4.357 3.114 7.160 1.00 10.00 65 THR A C 8
ATOM 8655 O O . THR A 1 65 ? -4.189 3.964 8.037 1.00 10.00 65 THR A O 8
ATOM 8666 N N . GLY A 1 66 ? -3.422 2.237 6.829 1.00 10.00 66 GLY A N 8
ATOM 8667 C CA . GLY A 1 66 ? -2.125 2.306 7.457 1.00 10.00 66 GLY A CA 8
ATOM 8668 C C . GLY A 1 66 ? -1.050 1.629 6.644 1.00 10.00 66 GLY A C 8
ATOM 8669 O O . GLY A 1 66 ? -1.206 0.491 6.226 1.00 10.00 66 GLY A O 8
ATOM 8673 N N . LEU A 1 67 ? 0.031 2.339 6.401 1.00 10.00 67 LEU A N 8
ATOM 8674 C CA . LEU A 1 67 ? 1.185 1.753 5.746 1.00 10.00 67 LEU A CA 8
ATOM 8675 C C . LEU A 1 67 ? 2.237 1.419 6.791 1.00 10.00 67 LEU A C 8
ATOM 8676 O O . LEU A 1 67 ? 2.550 2.238 7.653 1.00 10.00 67 LEU A O 8
ATOM 8692 N N . HIS A 1 68 ? 2.772 0.219 6.707 1.00 10.00 68 HIS A N 8
ATOM 8693 C CA . HIS A 1 68 ? 3.780 -0.248 7.647 1.00 10.00 68 HIS A CA 8
ATOM 8694 C C . HIS A 1 68 ? 4.999 -0.733 6.881 1.00 10.00 68 HIS A C 8
ATOM 8695 O O . HIS A 1 68 ? 4.869 -1.192 5.756 1.00 10.00 68 HIS A O 8
ATOM 8710 N N . THR A 1 69 ? 6.184 -0.603 7.441 1.00 10.00 69 THR A N 8
ATOM 8711 C CA . THR A 1 69 ? 7.377 -1.027 6.724 1.00 10.00 69 THR A CA 8
ATOM 8712 C C . THR A 1 69 ? 7.572 -2.535 6.839 1.00 10.00 69 THR A C 8
ATOM 8713 O O . THR A 1 69 ? 7.618 -3.084 7.941 1.00 10.00 69 THR A O 8
ATOM 8724 N N . CYS A 1 70 ? 7.672 -3.197 5.695 1.00 10.00 70 CYS A N 8
ATOM 8725 C CA . CYS A 1 70 ? 7.797 -4.645 5.658 1.00 10.00 70 CYS A CA 8
ATOM 8726 C C . CYS A 1 70 ? 9.264 -5.032 5.526 1.00 10.00 70 CYS A C 8
ATOM 8727 O O . CYS A 1 70 ? 10.122 -4.163 5.361 1.00 10.00 70 CYS A O 8
ATOM 8734 N N . ASP A 1 71 ? 9.561 -6.321 5.590 1.00 10.00 71 ASP A N 8
ATOM 8735 C CA . ASP A 1 71 ? 10.909 -6.789 5.303 1.00 10.00 71 ASP A CA 8
ATOM 8736 C C . ASP A 1 71 ? 10.910 -7.538 3.980 1.00 10.00 71 ASP A C 8
ATOM 8737 O O . ASP A 1 71 ? 9.896 -8.116 3.608 1.00 10.00 71 ASP A O 8
ATOM 8746 N N . PRO A 1 72 ? 12.025 -7.434 3.233 1.00 10.00 72 PRO A N 8
ATOM 8747 C CA . PRO A 1 72 ? 12.317 -8.159 1.995 1.00 10.00 72 PRO A CA 8
ATOM 8748 C C . PRO A 1 72 ? 11.681 -9.533 1.890 1.00 10.00 72 PRO A C 8
ATOM 8749 O O . PRO A 1 72 ? 12.324 -10.560 2.132 1.00 10.00 72 PRO A O 8
ATOM 8760 N N . ALA A 1 73 ? 10.416 -9.532 1.535 1.00 10.00 73 ALA A N 8
ATOM 8761 C CA . ALA A 1 73 ? 9.669 -10.759 1.345 1.00 10.00 73 ALA A CA 8
ATOM 8762 C C . ALA A 1 73 ? 8.305 -10.478 0.728 1.00 10.00 73 ALA A C 8
ATOM 8763 O O . ALA A 1 73 ? 7.377 -10.066 1.415 1.00 10.00 73 ALA A O 8
ATOM 8770 N N . THR A 1 74 ? 8.193 -10.668 -0.573 1.00 10.00 74 THR A N 8
ATOM 8771 C CA . THR A 1 74 ? 6.914 -10.521 -1.238 1.00 10.00 74 THR A CA 8
ATOM 8772 C C . THR A 1 74 ? 6.141 -11.826 -1.126 1.00 10.00 74 THR A C 8
ATOM 8773 O O . THR A 1 74 ? 6.658 -12.872 -1.525 1.00 10.00 74 THR A O 8
ATOM 8784 N N . PRO A 1 75 ? 4.926 -11.781 -0.542 1.00 10.00 75 PRO A N 8
ATOM 8785 C CA . PRO A 1 75 ? 4.088 -12.955 -0.303 1.00 10.00 75 PRO A CA 8
ATOM 8786 C C . PRO A 1 75 ? 4.099 -13.942 -1.462 1.00 10.00 75 PRO A C 8
ATOM 8787 O O . PRO A 1 75 ? 3.396 -13.765 -2.459 1.00 10.00 75 PRO A O 8
ATOM 8798 N N . SER A 1 76 ? 4.918 -14.970 -1.329 1.00 10.00 76 SER A N 8
ATOM 8799 C CA . SER A 1 76 ? 5.083 -15.949 -2.377 1.00 10.00 76 SER A CA 8
ATOM 8800 C C . SER A 1 76 ? 4.096 -17.095 -2.195 1.00 10.00 76 SER A C 8
ATOM 8801 O O . SER A 1 76 ? 4.370 -18.060 -1.480 1.00 10.00 76 SER A O 8
ATOM 8809 N N . GLY A 1 77 ? 2.930 -16.955 -2.806 1.00 10.00 77 GLY A N 8
ATOM 8810 C CA . GLY A 1 77 ? 1.925 -17.990 -2.720 1.00 10.00 77 GLY A CA 8
ATOM 8811 C C . GLY A 1 77 ? 2.128 -19.060 -3.766 1.00 10.00 77 GLY A C 8
ATOM 8812 O O . GLY A 1 77 ? 1.882 -20.238 -3.514 1.00 10.00 77 GLY A O 8
ATOM 8816 N N . VAL A 1 78 ? 2.592 -18.648 -4.937 1.00 10.00 78 VAL A N 8
ATOM 8817 C CA . VAL A 1 78 ? 2.808 -19.564 -6.046 1.00 10.00 78 VAL A CA 8
ATOM 8818 C C . VAL A 1 78 ? 4.250 -19.476 -6.544 1.00 10.00 78 VAL A C 8
ATOM 8819 O O . VAL A 1 78 ? 4.519 -18.742 -7.514 1.00 10.00 78 VAL A O 8
ATOM 8833 N N . ALA A 1 1 ? 2.484 12.040 3.162 1.00 10.00 1 ALA A N 9
ATOM 8834 C CA . ALA A 1 1 ? 1.373 11.116 3.473 1.00 10.00 1 ALA A CA 9
ATOM 8835 C C . ALA A 1 1 ? 0.671 11.529 4.760 1.00 10.00 1 ALA A C 9
ATOM 8836 O O . ALA A 1 1 ? -0.423 12.090 4.723 1.00 10.00 1 ALA A O 9
ATOM 8845 N N . THR A 1 2 ? 1.317 11.289 5.895 1.00 10.00 2 THR A N 9
ATOM 8846 C CA . THR A 1 2 ? 0.707 11.581 7.184 1.00 10.00 2 THR A CA 9
ATOM 8847 C C . THR A 1 2 ? 1.779 11.840 8.238 1.00 10.00 2 THR A C 9
ATOM 8848 O O . THR A 1 2 ? 2.071 12.989 8.565 1.00 10.00 2 THR A O 9
ATOM 8859 N N . GLY A 1 3 ? 2.387 10.778 8.748 1.00 10.00 3 GLY A N 9
ATOM 8860 C CA . GLY A 1 3 ? 3.388 10.935 9.781 1.00 10.00 3 GLY A CA 9
ATOM 8861 C C . GLY A 1 3 ? 4.280 9.721 9.905 1.00 10.00 3 GLY A C 9
ATOM 8862 O O . GLY A 1 3 ? 4.094 8.902 10.801 1.00 10.00 3 GLY A O 9
ATOM 8866 N N . SER A 1 4 ? 5.228 9.609 8.983 1.00 10.00 4 SER A N 9
ATOM 8867 C CA . SER A 1 4 ? 6.234 8.547 9.003 1.00 10.00 4 SER A CA 9
ATOM 8868 C C . SER A 1 4 ? 5.634 7.134 8.899 1.00 10.00 4 SER A C 9
ATOM 8869 O O . SER A 1 4 ? 5.774 6.328 9.818 1.00 10.00 4 SER A O 9
ATOM 8877 N N . PRO A 1 5 ? 4.949 6.806 7.788 1.00 10.00 5 PRO A N 9
ATOM 8878 C CA . PRO A 1 5 ? 4.539 5.441 7.503 1.00 10.00 5 PRO A CA 9
ATOM 8879 C C . PRO A 1 5 ? 5.569 4.740 6.629 1.00 10.00 5 PRO A C 9
ATOM 8880 O O . PRO A 1 5 ? 6.060 5.320 5.658 1.00 10.00 5 PRO A O 9
ATOM 8891 N N . VAL A 1 6 ? 5.899 3.502 6.987 1.00 10.00 6 VAL A N 9
ATOM 8892 C CA . VAL A 1 6 ? 6.917 2.712 6.288 1.00 10.00 6 VAL A CA 9
ATOM 8893 C C . VAL A 1 6 ? 8.224 3.519 6.152 1.00 10.00 6 VAL A C 9
ATOM 8894 O O . VAL A 1 6 ? 8.567 4.306 7.037 1.00 10.00 6 VAL A O 9
ATOM 8907 N N . ALA A 1 7 ? 8.953 3.293 5.071 1.00 10.00 7 ALA A N 9
ATOM 8908 C CA . ALA A 1 7 ? 10.167 4.029 4.731 1.00 10.00 7 ALA A CA 9
ATOM 8909 C C . ALA A 1 7 ? 9.956 5.552 4.591 1.00 10.00 7 ALA A C 9
ATOM 8910 O O . ALA A 1 7 ? 10.879 6.262 4.197 1.00 10.00 7 ALA A O 9
ATOM 8917 N N . GLU A 1 8 ? 8.741 6.035 4.871 1.00 10.00 8 GLU A N 9
ATOM 8918 C CA . GLU A 1 8 ? 8.409 7.474 4.869 1.00 10.00 8 GLU A CA 9
ATOM 8919 C C . GLU A 1 8 ? 8.292 8.067 3.462 1.00 10.00 8 GLU A C 9
ATOM 8920 O O . GLU A 1 8 ? 7.408 8.882 3.206 1.00 10.00 8 GLU A O 9
ATOM 8932 N N . CYS A 1 9 ? 9.173 7.661 2.556 1.00 10.00 9 CYS A N 9
ATOM 8933 C CA . CYS A 1 9 ? 9.235 8.265 1.226 1.00 10.00 9 CYS A CA 9
ATOM 8934 C C . CYS A 1 9 ? 8.144 7.728 0.304 1.00 10.00 9 CYS A C 9
ATOM 8935 O O . CYS A 1 9 ? 7.996 8.195 -0.820 1.00 10.00 9 CYS A O 9
ATOM 8942 N N . VAL A 1 10 ? 7.413 6.727 0.758 1.00 10.00 10 VAL A N 9
ATOM 8943 C CA . VAL A 1 10 ? 6.376 6.120 -0.060 1.00 10.00 10 VAL A CA 9
ATOM 8944 C C . VAL A 1 10 ? 5.025 6.696 0.356 1.00 10.00 10 VAL A C 9
ATOM 8945 O O . VAL A 1 10 ? 4.788 6.926 1.546 1.00 10.00 10 VAL A O 9
ATOM 8958 N N . GLU A 1 11 ? 4.153 6.955 -0.608 1.00 10.00 11 GLU A N 9
ATOM 8959 C CA . GLU A 1 11 ? 2.883 7.595 -0.308 1.00 10.00 11 GLU A CA 9
ATOM 8960 C C . GLU A 1 11 ? 1.761 7.029 -1.169 1.00 10.00 11 GLU A C 9
ATOM 8961 O O . GLU A 1 11 ? 1.871 6.991 -2.392 1.00 10.00 11 GLU A O 9
ATOM 8973 N N . TYR A 1 12 ? 0.685 6.578 -0.531 1.00 10.00 12 TYR A N 9
ATOM 8974 C CA . TYR A 1 12 ? -0.449 6.029 -1.263 1.00 10.00 12 TYR A CA 9
ATOM 8975 C C . TYR A 1 12 ? -1.533 7.061 -1.538 1.00 10.00 12 TYR A C 9
ATOM 8976 O O . TYR A 1 12 ? -1.568 8.146 -0.949 1.00 10.00 12 TYR A O 9
ATOM 8994 N N . PHE A 1 13 ? -2.407 6.692 -2.455 1.00 10.00 13 PHE A N 9
ATOM 8995 C CA . PHE A 1 13 ? -3.601 7.441 -2.768 1.00 10.00 13 PHE A CA 9
ATOM 8996 C C . PHE A 1 13 ? -4.704 6.439 -3.087 1.00 10.00 13 PHE A C 9
ATOM 8997 O O . PHE A 1 13 ? -4.417 5.295 -3.420 1.00 10.00 13 PHE A O 9
ATOM 9014 N N . GLN A 1 14 ? -5.954 6.837 -2.938 1.00 10.00 14 GLN A N 9
ATOM 9015 C CA . GLN A 1 14 ? -7.063 5.949 -3.239 1.00 10.00 14 GLN A CA 9
ATOM 9016 C C . GLN A 1 14 ? -7.739 6.348 -4.549 1.00 10.00 14 GLN A C 9
ATOM 9017 O O . GLN A 1 14 ? -8.427 7.369 -4.625 1.00 10.00 14 GLN A O 9
ATOM 9031 N N . SER A 1 15 ? -7.519 5.542 -5.576 1.00 10.00 15 SER A N 9
ATOM 9032 C CA . SER A 1 15 ? -8.137 5.747 -6.867 1.00 10.00 15 SER A CA 9
ATOM 9033 C C . SER A 1 15 ? -9.269 4.739 -7.030 1.00 10.00 15 SER A C 9
ATOM 9034 O O . SER A 1 15 ? -9.107 3.705 -7.680 1.00 10.00 15 SER A O 9
ATOM 9042 N N . TRP A 1 16 ? -10.392 5.032 -6.375 1.00 10.00 16 TRP A N 9
ATOM 9043 C CA . TRP A 1 16 ? -11.540 4.124 -6.306 1.00 10.00 16 TRP A CA 9
ATOM 9044 C C . TRP A 1 16 ? -11.174 2.855 -5.535 1.00 10.00 16 TRP A C 9
ATOM 9045 O O . TRP A 1 16 ? -11.417 2.752 -4.337 1.00 10.00 16 TRP A O 9
ATOM 9066 N N . ARG A 1 17 ? -10.549 1.912 -6.233 1.00 10.00 17 ARG A N 9
ATOM 9067 C CA . ARG A 1 17 ? -10.220 0.611 -5.666 1.00 10.00 17 ARG A CA 9
ATOM 9068 C C . ARG A 1 17 ? -8.738 0.318 -5.879 1.00 10.00 17 ARG A C 9
ATOM 9069 O O . ARG A 1 17 ? -8.312 -0.834 -5.918 1.00 10.00 17 ARG A O 9
ATOM 9090 N N . TYR A 1 18 ? -7.957 1.379 -5.965 1.00 10.00 18 TYR A N 9
ATOM 9091 C CA . TYR A 1 18 ? -6.554 1.297 -6.319 1.00 10.00 18 TYR A CA 9
ATOM 9092 C C . TYR A 1 18 ? -5.760 2.187 -5.381 1.00 10.00 18 TYR A C 9
ATOM 9093 O O . TYR A 1 18 ? -5.713 3.399 -5.567 1.00 10.00 18 TYR A O 9
ATOM 9111 N N . THR A 1 19 ? -5.208 1.607 -4.339 1.00 10.00 19 THR A N 9
ATOM 9112 C CA . THR A 1 19 ? -4.345 2.345 -3.448 1.00 10.00 19 THR A CA 9
ATOM 9113 C C . THR A 1 19 ? -2.917 2.352 -3.981 1.00 10.00 19 THR A C 9
ATOM 9114 O O . THR A 1 19 ? -2.167 1.387 -3.828 1.00 10.00 19 THR A O 9
ATOM 9125 N N . ASP A 1 20 ? -2.597 3.436 -4.679 1.00 10.00 20 ASP A N 9
ATOM 9126 C CA . ASP A 1 20 ? -1.295 3.629 -5.296 1.00 10.00 20 ASP A CA 9
ATOM 9127 C C . ASP A 1 20 ? -0.283 4.216 -4.334 1.00 10.00 20 ASP A C 9
ATOM 9128 O O . ASP A 1 20 ? -0.350 5.386 -3.990 1.00 10.00 20 ASP A O 9
ATOM 9137 N N . VAL A 1 21 ? 0.675 3.409 -3.922 1.00 10.00 21 VAL A N 9
ATOM 9138 C CA . VAL A 1 21 ? 1.753 3.912 -3.097 1.00 10.00 21 VAL A CA 9
ATOM 9139 C C . VAL A 1 21 ? 2.950 4.187 -3.982 1.00 10.00 21 VAL A C 9
ATOM 9140 O O . VAL A 1 21 ? 3.534 3.285 -4.580 1.00 10.00 21 VAL A O 9
ATOM 9153 N N . HIS A 1 22 ? 3.214 5.465 -4.148 1.00 10.00 22 HIS A N 9
ATOM 9154 C CA . HIS A 1 22 ? 4.358 5.930 -4.902 1.00 10.00 22 HIS A CA 9
ATOM 9155 C C . HIS A 1 22 ? 5.503 6.276 -3.965 1.00 10.00 22 HIS A C 9
ATOM 9156 O O . HIS A 1 22 ? 5.391 7.185 -3.146 1.00 10.00 22 HIS A O 9
ATOM 9171 N N . ASN A 1 23 ? 6.582 5.516 -4.061 1.00 10.00 23 ASN A N 9
ATOM 9172 C CA . ASN A 1 23 ? 7.767 5.757 -3.252 1.00 10.00 23 ASN A CA 9
ATOM 9173 C C . ASN A 1 23 ? 8.633 6.839 -3.897 1.00 10.00 23 ASN A C 9
ATOM 9174 O O . ASN A 1 23 ? 8.540 7.069 -5.095 1.00 10.00 23 ASN A O 9
ATOM 9185 N N . GLY A 1 24 ? 9.450 7.517 -3.101 1.00 10.00 24 GLY A N 9
ATOM 9186 C CA . GLY A 1 24 ? 10.439 8.427 -3.656 1.00 10.00 24 GLY A CA 9
ATOM 9187 C C . GLY A 1 24 ? 11.700 8.492 -2.805 1.00 10.00 24 GLY A C 9
ATOM 9188 O O . GLY A 1 24 ? 12.350 9.534 -2.722 1.00 10.00 24 GLY A O 9
ATOM 9192 N N . CYS A 1 25 ? 12.049 7.370 -2.174 1.00 10.00 25 CYS A N 9
ATOM 9193 C CA . CYS A 1 25 ? 13.221 7.298 -1.298 1.00 10.00 25 CYS A CA 9
ATOM 9194 C C . CYS A 1 25 ? 14.493 7.077 -2.102 1.00 10.00 25 CYS A C 9
ATOM 9195 O O . CYS A 1 25 ? 15.594 7.257 -1.588 1.00 10.00 25 CYS A O 9
ATOM 9202 N N . ALA A 1 26 ? 14.303 6.642 -3.348 1.00 10.00 26 ALA A N 9
ATOM 9203 C CA . ALA A 1 26 ? 15.392 6.364 -4.297 1.00 10.00 26 ALA A CA 9
ATOM 9204 C C . ALA A 1 26 ? 15.955 4.969 -4.087 1.00 10.00 26 ALA A C 9
ATOM 9205 O O . ALA A 1 26 ? 16.827 4.522 -4.829 1.00 10.00 26 ALA A O 9
ATOM 9212 N N . ASP A 1 27 ? 15.454 4.283 -3.071 1.00 10.00 27 ASP A N 9
ATOM 9213 C CA . ASP A 1 27 ? 15.832 2.903 -2.833 1.00 10.00 27 ASP A CA 9
ATOM 9214 C C . ASP A 1 27 ? 14.600 2.026 -2.664 1.00 10.00 27 ASP A C 9
ATOM 9215 O O . ASP A 1 27 ? 13.517 2.508 -2.315 1.00 10.00 27 ASP A O 9
ATOM 9224 N N . ALA A 1 28 ? 14.775 0.749 -2.968 1.00 10.00 28 ALA A N 9
ATOM 9225 C CA . ALA A 1 28 ? 13.719 -0.246 -2.834 1.00 10.00 28 ALA A CA 9
ATOM 9226 C C . ALA A 1 28 ? 13.384 -0.498 -1.373 1.00 10.00 28 ALA A C 9
ATOM 9227 O O . ALA A 1 28 ? 14.262 -0.818 -0.565 1.00 10.00 28 ALA A O 9
ATOM 9234 N N . VAL A 1 29 ? 12.111 -0.354 -1.035 1.00 10.00 29 VAL A N 9
ATOM 9235 C CA . VAL A 1 29 ? 11.658 -0.571 0.333 1.00 10.00 29 VAL A CA 9
ATOM 9236 C C . VAL A 1 29 ? 10.402 -1.423 0.375 1.00 10.00 29 VAL A C 9
ATOM 9237 O O . VAL A 1 29 ? 9.501 -1.264 -0.439 1.00 10.00 29 VAL A O 9
ATOM 9250 N N . SER A 1 30 ? 10.340 -2.312 1.339 1.00 10.00 30 SER A N 9
ATOM 9251 C CA . SER A 1 30 ? 9.200 -3.190 1.476 1.00 10.00 30 SER A CA 9
ATOM 9252 C C . SER A 1 30 ? 8.144 -2.524 2.327 1.00 10.00 30 SER A C 9
ATOM 9253 O O . SER A 1 30 ? 8.400 -2.126 3.459 1.00 10.00 30 SER A O 9
ATOM 9261 N N . VAL A 1 31 ? 6.971 -2.353 1.753 1.00 10.00 31 VAL A N 9
ATOM 9262 C CA . VAL A 1 31 ? 5.878 -1.715 2.446 1.00 10.00 31 VAL A CA 9
ATOM 9263 C C . VAL A 1 31 ? 4.680 -2.657 2.553 1.00 10.00 31 VAL A C 9
ATOM 9264 O O . VAL A 1 31 ? 4.466 -3.519 1.711 1.00 10.00 31 VAL A O 9
ATOM 9277 N N . THR A 1 32 ? 3.935 -2.493 3.617 1.00 10.00 32 THR A N 9
ATOM 9278 C CA . THR A 1 32 ? 2.716 -3.237 3.861 1.00 10.00 32 THR A CA 9
ATOM 9279 C C . THR A 1 32 ? 1.594 -2.258 4.187 1.00 10.00 32 THR A C 9
ATOM 9280 O O . THR A 1 32 ? 1.857 -1.109 4.532 1.00 10.00 32 THR A O 9
ATOM 9291 N N . VAL A 1 33 ? 0.350 -2.700 4.066 1.00 10.00 33 VAL A N 9
ATOM 9292 C CA . VAL A 1 33 ? -0.787 -1.820 4.267 1.00 10.00 33 VAL A CA 9
ATOM 9293 C C . VAL A 1 33 ? -1.813 -2.448 5.184 1.00 10.00 33 VAL A C 9
ATOM 9294 O O . VAL A 1 33 ? -2.165 -3.620 5.043 1.00 10.00 33 VAL A O 9
ATOM 9307 N N . GLU A 1 34 ? -2.295 -1.650 6.111 1.00 10.00 34 GLU A N 9
ATOM 9308 C CA . GLU A 1 34 ? -3.274 -2.090 7.070 1.00 10.00 34 GLU A CA 9
ATOM 9309 C C . GLU A 1 34 ? -4.653 -1.645 6.608 1.00 10.00 34 GLU A C 9
ATOM 9310 O O . GLU A 1 34 ? -4.917 -0.446 6.488 1.00 10.00 34 GLU A O 9
ATOM 9322 N N . TYR A 1 35 ? -5.510 -2.601 6.299 1.00 10.00 35 TYR A N 9
ATOM 9323 C CA . TYR A 1 35 ? -6.845 -2.276 5.823 1.00 10.00 35 TYR A CA 9
ATOM 9324 C C . TYR A 1 35 ? -7.812 -2.137 6.977 1.00 10.00 35 TYR A C 9
ATOM 9325 O O . TYR A 1 35 ? -7.551 -2.602 8.083 1.00 10.00 35 TYR A O 9
ATOM 9343 N N . THR A 1 36 ? -8.928 -1.483 6.694 1.00 10.00 36 THR A N 9
ATOM 9344 C CA . THR A 1 36 ? -10.020 -1.339 7.639 1.00 10.00 36 THR A CA 9
ATOM 9345 C C . THR A 1 36 ? -10.449 -2.702 8.203 1.00 10.00 36 THR A C 9
ATOM 9346 O O . THR A 1 36 ? -10.953 -2.790 9.319 1.00 10.00 36 THR A O 9
ATOM 9357 N N . HIS A 1 37 ? -10.233 -3.769 7.433 1.00 10.00 37 HIS A N 9
ATOM 9358 C CA . HIS A 1 37 ? -10.513 -5.118 7.916 1.00 10.00 37 HIS A CA 9
ATOM 9359 C C . HIS A 1 37 ? -9.224 -5.940 7.941 1.00 10.00 37 HIS A C 9
ATOM 9360 O O . HIS A 1 37 ? -8.656 -6.172 9.006 1.00 10.00 37 HIS A O 9
ATOM 9375 N N . GLY A 1 38 ? -8.752 -6.366 6.767 1.00 10.00 38 GLY A N 9
ATOM 9376 C CA . GLY A 1 38 ? -7.496 -7.088 6.702 1.00 10.00 38 GLY A CA 9
ATOM 9377 C C . GLY A 1 38 ? -7.411 -8.026 5.515 1.00 10.00 38 GLY A C 9
ATOM 9378 O O . GLY A 1 38 ? -7.298 -9.240 5.684 1.00 10.00 38 GLY A O 9
ATOM 9382 N N . GLN A 1 39 ? -7.498 -7.467 4.312 1.00 10.00 39 GLN A N 9
ATOM 9383 C CA . GLN A 1 39 ? -7.279 -8.233 3.087 1.00 10.00 39 GLN A CA 9
ATOM 9384 C C . GLN A 1 39 ? -5.838 -8.721 3.015 1.00 10.00 39 GLN A C 9
ATOM 9385 O O . GLN A 1 39 ? -4.925 -8.053 3.506 1.00 10.00 39 GLN A O 9
ATOM 9399 N N . TRP A 1 40 ? -5.635 -9.878 2.406 1.00 10.00 40 TRP A N 9
ATOM 9400 C CA . TRP A 1 40 ? -4.298 -10.414 2.215 1.00 10.00 40 TRP A CA 9
ATOM 9401 C C . TRP A 1 40 ? -3.556 -9.593 1.164 1.00 10.00 40 TRP A C 9
ATOM 9402 O O . TRP A 1 40 ? -3.918 -9.601 -0.014 1.00 10.00 40 TRP A O 9
ATOM 9423 N N . ALA A 1 41 ? -2.530 -8.874 1.609 1.00 10.00 41 ALA A N 9
ATOM 9424 C CA . ALA A 1 41 ? -1.766 -7.967 0.746 1.00 10.00 41 ALA A CA 9
ATOM 9425 C C . ALA A 1 41 ? -0.574 -7.332 1.470 1.00 10.00 41 ALA A C 9
ATOM 9426 O O . ALA A 1 41 ? 0.494 -7.240 0.881 1.00 10.00 41 ALA A O 9
ATOM 9433 N N . PRO A 1 42 ? -0.759 -6.844 2.737 1.00 10.00 42 PRO A N 9
ATOM 9434 C CA . PRO A 1 42 ? 0.270 -6.133 3.529 1.00 10.00 42 PRO A CA 9
ATOM 9435 C C . PRO A 1 42 ? 1.697 -6.712 3.454 1.00 10.00 42 PRO A C 9
ATOM 9436 O O . PRO A 1 42 ? 2.131 -7.388 4.387 1.00 10.00 42 PRO A O 9
ATOM 9447 N N . CYS A 1 43 ? 2.385 -6.442 2.330 1.00 10.00 43 CYS A N 9
ATOM 9448 C CA . CYS A 1 43 ? 3.827 -6.690 2.138 1.00 10.00 43 CYS A CA 9
ATOM 9449 C C . CYS A 1 43 ? 4.183 -6.694 0.644 1.00 10.00 43 CYS A C 9
ATOM 9450 O O . CYS A 1 43 ? 3.820 -7.606 -0.099 1.00 10.00 43 CYS A O 9
ATOM 9457 N N . ARG A 1 44 ? 4.872 -5.647 0.214 1.00 10.00 44 ARG A N 9
ATOM 9458 C CA . ARG A 1 44 ? 5.307 -5.494 -1.165 1.00 10.00 44 ARG A CA 9
ATOM 9459 C C . ARG A 1 44 ? 6.550 -4.602 -1.195 1.00 10.00 44 ARG A C 9
ATOM 9460 O O . ARG A 1 44 ? 6.528 -3.516 -0.625 1.00 10.00 44 ARG A O 9
ATOM 9481 N N . VAL A 1 45 ? 7.625 -5.034 -1.839 1.00 10.00 45 VAL A N 9
ATOM 9482 C CA . VAL A 1 45 ? 8.793 -4.165 -1.987 1.00 10.00 45 VAL A CA 9
ATOM 9483 C C . VAL A 1 45 ? 8.575 -3.193 -3.134 1.00 10.00 45 VAL A C 9
ATOM 9484 O O . VAL A 1 45 ? 8.049 -3.553 -4.190 1.00 10.00 45 VAL A O 9
ATOM 9497 N N . ILE A 1 46 ? 8.951 -1.955 -2.899 1.00 10.00 46 ILE A N 9
ATOM 9498 C CA . ILE A 1 46 ? 8.771 -0.906 -3.854 1.00 10.00 46 ILE A CA 9
ATOM 9499 C C . ILE A 1 46 ? 10.051 -0.686 -4.617 1.00 10.00 46 ILE A C 9
ATOM 9500 O O . ILE A 1 46 ? 11.145 -0.904 -4.103 1.00 10.00 46 ILE A O 9
ATOM 9516 N N . GLU A 1 47 ? 9.904 -0.290 -5.846 1.00 10.00 47 GLU A N 9
ATOM 9517 C CA . GLU A 1 47 ? 11.016 0.201 -6.610 1.00 10.00 47 GLU A CA 9
ATOM 9518 C C . GLU A 1 47 ? 11.150 1.692 -6.336 1.00 10.00 47 GLU A C 9
ATOM 9519 O O . GLU A 1 47 ? 10.149 2.349 -6.066 1.00 10.00 47 GLU A O 9
ATOM 9531 N N . PRO A 1 48 ? 12.378 2.221 -6.310 1.00 10.00 48 PRO A N 9
ATOM 9532 C CA . PRO A 1 48 ? 12.628 3.658 -6.201 1.00 10.00 48 PRO A CA 9
ATOM 9533 C C . PRO A 1 48 ? 11.709 4.482 -7.102 1.00 10.00 48 PRO A C 9
ATOM 9534 O O . PRO A 1 48 ? 11.980 4.647 -8.292 1.00 10.00 48 PRO A O 9
ATOM 9545 N N . GLY A 1 49 ? 10.604 4.964 -6.547 1.00 10.00 49 GLY A N 9
ATOM 9546 C CA . GLY A 1 49 ? 9.700 5.785 -7.335 1.00 10.00 49 GLY A CA 9
ATOM 9547 C C . GLY A 1 49 ? 8.612 4.962 -7.985 1.00 10.00 49 GLY A C 9
ATOM 9548 O O . GLY A 1 49 ? 7.922 5.431 -8.893 1.00 10.00 49 GLY A O 9
ATOM 9552 N N . GLY A 1 50 ? 8.458 3.731 -7.521 1.00 10.00 50 GLY A N 9
ATOM 9553 C CA . GLY A 1 50 ? 7.476 2.842 -8.085 1.00 10.00 50 GLY A CA 9
ATOM 9554 C C . GLY A 1 50 ? 6.190 2.831 -7.298 1.00 10.00 50 GLY A C 9
ATOM 9555 O O . GLY A 1 50 ? 6.048 3.555 -6.311 1.00 10.00 50 GLY A O 9
ATOM 9559 N N . TRP A 1 51 ? 5.266 1.989 -7.725 1.00 10.00 51 TRP A N 9
ATOM 9560 C CA . TRP A 1 51 ? 3.967 1.883 -7.087 1.00 10.00 51 TRP A CA 9
ATOM 9561 C C . TRP A 1 51 ? 3.757 0.503 -6.503 1.00 10.00 51 TRP A C 9
ATOM 9562 O O . TRP A 1 51 ? 4.480 -0.444 -6.817 1.00 10.00 51 TRP A O 9
ATOM 9583 N N . ALA A 1 52 ? 2.754 0.414 -5.657 1.00 10.00 52 ALA A N 9
ATOM 9584 C CA . ALA A 1 52 ? 2.312 -0.838 -5.094 1.00 10.00 52 ALA A CA 9
ATOM 9585 C C . ALA A 1 52 ? 0.804 -0.802 -5.009 1.00 10.00 52 ALA A C 9
ATOM 9586 O O . ALA A 1 52 ? 0.239 0.016 -4.292 1.00 10.00 52 ALA A O 9
ATOM 9593 N N . THR A 1 53 ? 0.166 -1.653 -5.772 1.00 10.00 53 THR A N 9
ATOM 9594 C CA . THR A 1 53 ? -1.280 -1.657 -5.875 1.00 10.00 53 THR A CA 9
ATOM 9595 C C . THR A 1 53 ? -1.905 -2.397 -4.717 1.00 10.00 53 THR A C 9
ATOM 9596 O O . THR A 1 53 ? -1.551 -3.541 -4.426 1.00 10.00 53 THR A O 9
ATOM 9607 N N . PHE A 1 54 ? -2.849 -1.741 -4.072 1.00 10.00 54 PHE A N 9
ATOM 9608 C CA . PHE A 1 54 ? -3.502 -2.312 -2.922 1.00 10.00 54 PHE A CA 9
ATOM 9609 C C . PHE A 1 54 ? -4.977 -2.015 -3.025 1.00 10.00 54 PHE A C 9
ATOM 9610 O O . PHE A 1 54 ? -5.361 -0.972 -3.564 1.00 10.00 54 PHE A O 9
ATOM 9627 N N . ALA A 1 55 ? -5.794 -2.948 -2.574 1.00 10.00 55 ALA A N 9
ATOM 9628 C CA . ALA A 1 55 ? -7.231 -2.835 -2.741 1.00 10.00 55 ALA A CA 9
ATOM 9629 C C . ALA A 1 55 ? -7.753 -1.594 -2.043 1.00 10.00 55 ALA A C 9
ATOM 9630 O O . ALA A 1 55 ? -7.821 -1.538 -0.814 1.00 10.00 55 ALA A O 9
ATOM 9637 N N . GLY A 1 56 ? -8.071 -0.581 -2.841 1.00 10.00 56 GLY A N 9
ATOM 9638 C CA . GLY A 1 56 ? -8.690 0.605 -2.304 1.00 10.00 56 GLY A CA 9
ATOM 9639 C C . GLY A 1 56 ? -10.066 0.274 -1.763 1.00 10.00 56 GLY A C 9
ATOM 9640 O O . GLY A 1 56 ? -10.528 -0.858 -1.923 1.00 10.00 56 GLY A O 9
ATOM 9644 N N . TYR A 1 57 ? -10.761 1.234 -1.178 1.00 10.00 57 TYR A N 9
ATOM 9645 C CA . TYR A 1 57 ? -11.983 0.888 -0.470 1.00 10.00 57 TYR A CA 9
ATOM 9646 C C . TYR A 1 57 ? -13.137 0.674 -1.449 1.00 10.00 57 TYR A C 9
ATOM 9647 O O . TYR A 1 57 ? -13.574 1.593 -2.146 1.00 10.00 57 TYR A O 9
ATOM 9665 N N . GLY A 1 58 ? -13.586 -0.567 -1.534 1.00 10.00 58 GLY A N 9
ATOM 9666 C CA . GLY A 1 58 ? -14.715 -0.892 -2.377 1.00 10.00 58 GLY A CA 9
ATOM 9667 C C . GLY A 1 58 ? -16.028 -0.772 -1.632 1.00 10.00 58 GLY A C 9
ATOM 9668 O O . GLY A 1 58 ? -16.048 -0.410 -0.455 1.00 10.00 58 GLY A O 9
ATOM 9672 N N . THR A 1 59 ? -17.121 -1.086 -2.312 1.00 10.00 59 THR A N 9
ATOM 9673 C CA . THR A 1 59 ? -18.448 -1.009 -1.718 1.00 10.00 59 THR A CA 9
ATOM 9674 C C . THR A 1 59 ? -18.631 -2.104 -0.668 1.00 10.00 59 THR A C 9
ATOM 9675 O O . THR A 1 59 ? -19.492 -2.009 0.207 1.00 10.00 59 THR A O 9
ATOM 9686 N N . ASP A 1 60 ? -17.803 -3.139 -0.764 1.00 10.00 60 ASP A N 9
ATOM 9687 C CA . ASP A 1 60 ? -17.843 -4.251 0.182 1.00 10.00 60 ASP A CA 9
ATOM 9688 C C . ASP A 1 60 ? -16.983 -3.934 1.401 1.00 10.00 60 ASP A C 9
ATOM 9689 O O . ASP A 1 60 ? -17.262 -4.409 2.504 1.00 10.00 60 ASP A O 9
ATOM 9698 N N . GLY A 1 61 ? -15.927 -3.150 1.203 1.00 10.00 61 GLY A N 9
ATOM 9699 C CA . GLY A 1 61 ? -15.170 -2.642 2.332 1.00 10.00 61 GLY A CA 9
ATOM 9700 C C . GLY A 1 61 ? -13.667 -2.724 2.139 1.00 10.00 61 GLY A C 9
ATOM 9701 O O . GLY A 1 61 ? -13.184 -2.622 1.015 1.00 10.00 61 GLY A O 9
ATOM 9705 N N . ASN A 1 62 ? -12.942 -2.933 3.252 1.00 10.00 62 ASN A N 9
ATOM 9706 C CA . ASN A 1 62 ? -11.479 -2.914 3.282 1.00 10.00 62 ASN A CA 9
ATOM 9707 C C . ASN A 1 62 ? -10.893 -1.656 2.651 1.00 10.00 62 ASN A C 9
ATOM 9708 O O . ASN A 1 62 ? -10.732 -1.561 1.438 1.00 10.00 62 ASN A O 9
ATOM 9719 N N . TYR A 1 63 ? -10.565 -0.700 3.496 1.00 10.00 63 TYR A N 9
ATOM 9720 C CA . TYR A 1 63 ? -9.879 0.500 3.064 1.00 10.00 63 TYR A CA 9
ATOM 9721 C C . TYR A 1 63 ? -8.509 0.549 3.714 1.00 10.00 63 TYR A C 9
ATOM 9722 O O . TYR A 1 63 ? -8.410 0.463 4.935 1.00 10.00 63 TYR A O 9
ATOM 9740 N N . VAL A 1 64 ? -7.458 0.635 2.911 1.00 10.00 64 VAL A N 9
ATOM 9741 C CA . VAL A 1 64 ? -6.123 0.775 3.460 1.00 10.00 64 VAL A CA 9
ATOM 9742 C C . VAL A 1 64 ? -6.061 2.072 4.268 1.00 10.00 64 VAL A C 9
ATOM 9743 O O . VAL A 1 64 ? -6.499 3.124 3.795 1.00 10.00 64 VAL A O 9
ATOM 9756 N N . THR A 1 65 ? -5.581 1.991 5.500 1.00 10.00 65 THR A N 9
ATOM 9757 C CA . THR A 1 65 ? -5.567 3.157 6.365 1.00 10.00 65 THR A CA 9
ATOM 9758 C C . THR A 1 65 ? -4.182 3.423 6.952 1.00 10.00 65 THR A C 9
ATOM 9759 O O . THR A 1 65 ? -3.895 4.530 7.413 1.00 10.00 65 THR A O 9
ATOM 9770 N N . GLY A 1 66 ? -3.321 2.421 6.933 1.00 10.00 66 GLY A N 9
ATOM 9771 C CA . GLY A 1 66 ? -2.003 2.594 7.508 1.00 10.00 66 GLY A CA 9
ATOM 9772 C C . GLY A 1 66 ? -0.925 1.842 6.760 1.00 10.00 66 GLY A C 9
ATOM 9773 O O . GLY A 1 66 ? -1.003 0.628 6.607 1.00 10.00 66 GLY A O 9
ATOM 9777 N N . LEU A 1 67 ? 0.081 2.559 6.300 1.00 10.00 67 LEU A N 9
ATOM 9778 C CA . LEU A 1 67 ? 1.229 1.935 5.664 1.00 10.00 67 LEU A CA 9
ATOM 9779 C C . LEU A 1 67 ? 2.252 1.541 6.727 1.00 10.00 67 LEU A C 9
ATOM 9780 O O . LEU A 1 67 ? 2.589 2.328 7.611 1.00 10.00 67 LEU A O 9
ATOM 9796 N N . HIS A 1 68 ? 2.718 0.311 6.632 1.00 10.00 68 HIS A N 9
ATOM 9797 C CA . HIS A 1 68 ? 3.664 -0.263 7.581 1.00 10.00 68 HIS A CA 9
ATOM 9798 C C . HIS A 1 68 ? 4.896 -0.744 6.822 1.00 10.00 68 HIS A C 9
ATOM 9799 O O . HIS A 1 68 ? 4.775 -1.135 5.673 1.00 10.00 68 HIS A O 9
ATOM 9814 N N . THR A 1 69 ? 6.081 -0.691 7.409 1.00 10.00 69 THR A N 9
ATOM 9815 C CA . THR A 1 69 ? 7.263 -1.172 6.698 1.00 10.00 69 THR A CA 9
ATOM 9816 C C . THR A 1 69 ? 7.365 -2.691 6.781 1.00 10.00 69 THR A C 9
ATOM 9817 O O . THR A 1 69 ? 7.279 -3.274 7.862 1.00 10.00 69 THR A O 9
ATOM 9828 N N . CYS A 1 70 ? 7.523 -3.321 5.627 1.00 10.00 70 CYS A N 9
ATOM 9829 C CA . CYS A 1 70 ? 7.584 -4.771 5.542 1.00 10.00 70 CYS A CA 9
ATOM 9830 C C . CYS A 1 70 ? 9.041 -5.242 5.542 1.00 10.00 70 CYS A C 9
ATOM 9831 O O . CYS A 1 70 ? 9.940 -4.470 5.204 1.00 10.00 70 CYS A O 9
ATOM 9838 N N . ASP A 1 71 ? 9.278 -6.494 5.921 1.00 10.00 71 ASP A N 9
ATOM 9839 C CA . ASP A 1 71 ? 10.607 -7.080 5.821 1.00 10.00 71 ASP A CA 9
ATOM 9840 C C . ASP A 1 71 ? 10.650 -8.017 4.622 1.00 10.00 71 ASP A C 9
ATOM 9841 O O . ASP A 1 71 ? 9.623 -8.575 4.259 1.00 10.00 71 ASP A O 9
ATOM 9850 N N . PRO A 1 72 ? 11.825 -8.143 3.972 1.00 10.00 72 PRO A N 9
ATOM 9851 C CA . PRO A 1 72 ? 12.111 -9.067 2.873 1.00 10.00 72 PRO A CA 9
ATOM 9852 C C . PRO A 1 72 ? 11.261 -10.325 2.858 1.00 10.00 72 PRO A C 9
ATOM 9853 O O . PRO A 1 72 ? 11.655 -11.375 3.371 1.00 10.00 72 PRO A O 9
ATOM 9864 N N . ALA A 1 73 ? 10.095 -10.198 2.261 1.00 10.00 73 ALA A N 9
ATOM 9865 C CA . ALA A 1 73 ? 9.154 -11.297 2.186 1.00 10.00 73 ALA A CA 9
ATOM 9866 C C . ALA A 1 73 ? 8.023 -11.001 1.207 1.00 10.00 73 ALA A C 9
ATOM 9867 O O . ALA A 1 73 ? 7.124 -10.215 1.503 1.00 10.00 73 ALA A O 9
ATOM 9874 N N . THR A 1 74 ? 8.084 -11.605 0.032 1.00 10.00 74 THR A N 9
ATOM 9875 C CA . THR A 1 74 ? 7.003 -11.495 -0.932 1.00 10.00 74 THR A CA 9
ATOM 9876 C C . THR A 1 74 ? 5.927 -12.542 -0.630 1.00 10.00 74 THR A C 9
ATOM 9877 O O . THR A 1 74 ? 6.196 -13.747 -0.667 1.00 10.00 74 THR A O 9
ATOM 9888 N N . PRO A 1 75 ? 4.704 -12.090 -0.297 1.00 10.00 75 PRO A N 9
ATOM 9889 C CA . PRO A 1 75 ? 3.586 -12.976 0.050 1.00 10.00 75 PRO A CA 9
ATOM 9890 C C . PRO A 1 75 ? 3.282 -13.992 -1.047 1.00 10.00 75 PRO A C 9
ATOM 9891 O O . PRO A 1 75 ? 2.810 -13.642 -2.131 1.00 10.00 75 PRO A O 9
ATOM 9902 N N . SER A 1 76 ? 3.557 -15.252 -0.764 1.00 10.00 76 SER A N 9
ATOM 9903 C CA . SER A 1 76 ? 3.385 -16.305 -1.750 1.00 10.00 76 SER A CA 9
ATOM 9904 C C . SER A 1 76 ? 3.072 -17.640 -1.082 1.00 10.00 76 SER A C 9
ATOM 9905 O O . SER A 1 76 ? 2.820 -18.643 -1.756 1.00 10.00 76 SER A O 9
ATOM 9913 N N . GLY A 1 77 ? 3.092 -17.653 0.244 1.00 10.00 77 GLY A N 9
ATOM 9914 C CA . GLY A 1 77 ? 2.796 -18.866 0.968 1.00 10.00 77 GLY A CA 9
ATOM 9915 C C . GLY A 1 77 ? 1.310 -19.136 1.028 1.00 10.00 77 GLY A C 9
ATOM 9916 O O . GLY A 1 77 ? 0.565 -18.353 1.618 1.00 10.00 77 GLY A O 9
ATOM 9920 N N . VAL A 1 78 ? 0.893 -20.250 0.427 1.00 10.00 78 VAL A N 9
ATOM 9921 C CA . VAL A 1 78 ? -0.516 -20.644 0.367 1.00 10.00 78 VAL A CA 9
ATOM 9922 C C . VAL A 1 78 ? -1.291 -19.749 -0.600 1.00 10.00 78 VAL A C 9
ATOM 9923 O O . VAL A 1 78 ? -1.479 -20.166 -1.762 1.00 10.00 78 VAL A O 9
ATOM 9937 N N . ALA A 1 1 ? -0.184 11.648 10.794 1.00 10.00 1 ALA A N 10
ATOM 9938 C CA . ALA A 1 1 ? 0.194 12.887 11.514 1.00 10.00 1 ALA A CA 10
ATOM 9939 C C . ALA A 1 1 ? 1.298 12.595 12.524 1.00 10.00 1 ALA A C 10
ATOM 9940 O O . ALA A 1 1 ? 2.463 12.911 12.288 1.00 10.00 1 ALA A O 10
ATOM 9949 N N . THR A 1 2 ? 0.934 11.977 13.644 1.00 10.00 2 THR A N 10
ATOM 9950 C CA . THR A 1 2 ? 1.922 11.565 14.631 1.00 10.00 2 THR A CA 10
ATOM 9951 C C . THR A 1 2 ? 2.738 10.396 14.090 1.00 10.00 2 THR A C 10
ATOM 9952 O O . THR A 1 2 ? 3.964 10.376 14.191 1.00 10.00 2 THR A O 10
ATOM 9963 N N . GLY A 1 3 ? 2.051 9.433 13.498 1.00 10.00 3 GLY A N 10
ATOM 9964 C CA . GLY A 1 3 ? 2.721 8.267 12.970 1.00 10.00 3 GLY A CA 10
ATOM 9965 C C . GLY A 1 3 ? 3.013 8.388 11.489 1.00 10.00 3 GLY A C 10
ATOM 9966 O O . GLY A 1 3 ? 2.156 8.824 10.718 1.00 10.00 3 GLY A O 10
ATOM 9970 N N . SER A 1 4 ? 4.227 8.028 11.102 1.00 10.00 4 SER A N 10
ATOM 9971 C CA . SER A 1 4 ? 4.599 7.976 9.699 1.00 10.00 4 SER A CA 10
ATOM 9972 C C . SER A 1 4 ? 4.566 6.528 9.210 1.00 10.00 4 SER A C 10
ATOM 9973 O O . SER A 1 4 ? 5.240 5.663 9.769 1.00 10.00 4 SER A O 10
ATOM 9981 N N . PRO A 1 5 ? 3.774 6.238 8.171 1.00 10.00 5 PRO A N 10
ATOM 9982 C CA . PRO A 1 5 ? 3.542 4.884 7.719 1.00 10.00 5 PRO A CA 10
ATOM 9983 C C . PRO A 1 5 ? 4.534 4.438 6.646 1.00 10.00 5 PRO A C 10
ATOM 9984 O O . PRO A 1 5 ? 4.375 4.791 5.481 1.00 10.00 5 PRO A O 10
ATOM 9995 N N . VAL A 1 6 ? 5.531 3.639 7.084 1.00 10.00 6 VAL A N 10
ATOM 9996 C CA . VAL A 1 6 ? 6.654 3.119 6.256 1.00 10.00 6 VAL A CA 10
ATOM 9997 C C . VAL A 1 6 ? 7.342 4.171 5.397 1.00 10.00 6 VAL A C 10
ATOM 9998 O O . VAL A 1 6 ? 6.698 4.848 4.608 1.00 10.00 6 VAL A O 10
ATOM 10011 N N . ALA A 1 7 ? 8.679 4.246 5.550 1.00 10.00 7 ALA A N 10
ATOM 10012 C CA . ALA A 1 7 ? 9.560 5.004 4.650 1.00 10.00 7 ALA A CA 10
ATOM 10013 C C . ALA A 1 7 ? 8.861 6.194 4.019 1.00 10.00 7 ALA A C 10
ATOM 10014 O O . ALA A 1 7 ? 8.252 6.072 2.962 1.00 10.00 7 ALA A O 10
ATOM 10021 N N . GLU A 1 8 ? 8.973 7.338 4.662 1.00 10.00 8 GLU A N 10
ATOM 10022 C CA . GLU A 1 8 ? 8.168 8.524 4.327 1.00 10.00 8 GLU A CA 10
ATOM 10023 C C . GLU A 1 8 ? 8.343 8.997 2.875 1.00 10.00 8 GLU A C 10
ATOM 10024 O O . GLU A 1 8 ? 7.737 9.985 2.462 1.00 10.00 8 GLU A O 10
ATOM 10036 N N . CYS A 1 9 ? 9.157 8.284 2.111 1.00 10.00 9 CYS A N 10
ATOM 10037 C CA . CYS A 1 9 ? 9.330 8.558 0.698 1.00 10.00 9 CYS A CA 10
ATOM 10038 C C . CYS A 1 9 ? 8.188 7.936 -0.114 1.00 10.00 9 CYS A C 10
ATOM 10039 O O . CYS A 1 9 ? 7.936 8.342 -1.243 1.00 10.00 9 CYS A O 10
ATOM 10046 N N . VAL A 1 10 ? 7.524 6.925 0.448 1.00 10.00 10 VAL A N 10
ATOM 10047 C CA . VAL A 1 10 ? 6.408 6.274 -0.238 1.00 10.00 10 VAL A CA 10
ATOM 10048 C C . VAL A 1 10 ? 5.105 6.980 0.146 1.00 10.00 10 VAL A C 10
ATOM 10049 O O . VAL A 1 10 ? 4.909 7.333 1.310 1.00 10.00 10 VAL A O 10
ATOM 10062 N N . GLU A 1 11 ? 4.232 7.219 -0.826 1.00 10.00 11 GLU A N 10
ATOM 10063 C CA . GLU A 1 11 ? 2.965 7.882 -0.549 1.00 10.00 11 GLU A CA 10
ATOM 10064 C C . GLU A 1 11 ? 1.838 7.231 -1.338 1.00 10.00 11 GLU A C 10
ATOM 10065 O O . GLU A 1 11 ? 1.928 7.119 -2.559 1.00 10.00 11 GLU A O 10
ATOM 10077 N N . TYR A 1 12 ? 0.792 6.786 -0.650 1.00 10.00 12 TYR A N 10
ATOM 10078 C CA . TYR A 1 12 ? -0.356 6.203 -1.333 1.00 10.00 12 TYR A CA 10
ATOM 10079 C C . TYR A 1 12 ? -1.447 7.229 -1.609 1.00 10.00 12 TYR A C 10
ATOM 10080 O O . TYR A 1 12 ? -1.437 8.340 -1.077 1.00 10.00 12 TYR A O 10
ATOM 10098 N N . PHE A 1 13 ? -2.375 6.829 -2.454 1.00 10.00 13 PHE A N 10
ATOM 10099 C CA . PHE A 1 13 ? -3.576 7.585 -2.728 1.00 10.00 13 PHE A CA 10
ATOM 10100 C C . PHE A 1 13 ? -4.718 6.590 -2.871 1.00 10.00 13 PHE A C 10
ATOM 10101 O O . PHE A 1 13 ? -4.483 5.415 -3.145 1.00 10.00 13 PHE A O 10
ATOM 10118 N N . GLN A 1 14 ? -5.937 7.031 -2.652 1.00 10.00 14 GLN A N 10
ATOM 10119 C CA . GLN A 1 14 ? -7.071 6.133 -2.748 1.00 10.00 14 GLN A CA 10
ATOM 10120 C C . GLN A 1 14 ? -7.943 6.494 -3.942 1.00 10.00 14 GLN A C 10
ATOM 10121 O O . GLN A 1 14 ? -8.619 7.522 -3.952 1.00 10.00 14 GLN A O 10
ATOM 10135 N N . SER A 1 15 ? -7.907 5.639 -4.949 1.00 10.00 15 SER A N 10
ATOM 10136 C CA . SER A 1 15 ? -8.675 5.835 -6.156 1.00 10.00 15 SER A CA 10
ATOM 10137 C C . SER A 1 15 ? -9.673 4.686 -6.291 1.00 10.00 15 SER A C 10
ATOM 10138 O O . SER A 1 15 ? -9.946 3.982 -5.311 1.00 10.00 15 SER A O 10
ATOM 10146 N N . TRP A 1 16 ? -10.211 4.503 -7.486 1.00 10.00 16 TRP A N 10
ATOM 10147 C CA . TRP A 1 16 ? -11.163 3.430 -7.753 1.00 10.00 16 TRP A CA 10
ATOM 10148 C C . TRP A 1 16 ? -10.519 2.053 -7.572 1.00 10.00 16 TRP A C 10
ATOM 10149 O O . TRP A 1 16 ? -9.891 1.524 -8.490 1.00 10.00 16 TRP A O 10
ATOM 10170 N N . ARG A 1 17 ? -10.649 1.505 -6.358 1.00 10.00 17 ARG A N 10
ATOM 10171 C CA . ARG A 1 17 ? -10.127 0.175 -6.027 1.00 10.00 17 ARG A CA 10
ATOM 10172 C C . ARG A 1 17 ? -8.600 0.153 -6.174 1.00 10.00 17 ARG A C 10
ATOM 10173 O O . ARG A 1 17 ? -7.997 -0.877 -6.474 1.00 10.00 17 ARG A O 10
ATOM 10194 N N . TYR A 1 18 ? -7.972 1.291 -5.917 1.00 10.00 18 TYR A N 10
ATOM 10195 C CA . TYR A 1 18 ? -6.545 1.440 -6.140 1.00 10.00 18 TYR A CA 10
ATOM 10196 C C . TYR A 1 18 ? -5.921 2.319 -5.075 1.00 10.00 18 TYR A C 10
ATOM 10197 O O . TYR A 1 18 ? -6.167 3.522 -5.037 1.00 10.00 18 TYR A O 10
ATOM 10215 N N . THR A 1 19 ? -5.172 1.721 -4.182 1.00 10.00 19 THR A N 10
ATOM 10216 C CA . THR A 1 19 ? -4.320 2.477 -3.303 1.00 10.00 19 THR A CA 10
ATOM 10217 C C . THR A 1 19 ? -2.895 2.491 -3.857 1.00 10.00 19 THR A C 10
ATOM 10218 O O . THR A 1 19 ? -2.137 1.534 -3.697 1.00 10.00 19 THR A O 10
ATOM 10229 N N . ASP A 1 20 ? -2.589 3.560 -4.592 1.00 10.00 20 ASP A N 10
ATOM 10230 C CA . ASP A 1 20 ? -1.299 3.722 -5.257 1.00 10.00 20 ASP A CA 10
ATOM 10231 C C . ASP A 1 20 ? -0.255 4.309 -4.331 1.00 10.00 20 ASP A C 10
ATOM 10232 O O . ASP A 1 20 ? -0.303 5.486 -4.000 1.00 10.00 20 ASP A O 10
ATOM 10241 N N . VAL A 1 21 ? 0.704 3.498 -3.931 1.00 10.00 21 VAL A N 10
ATOM 10242 C CA . VAL A 1 21 ? 1.803 3.996 -3.132 1.00 10.00 21 VAL A CA 10
ATOM 10243 C C . VAL A 1 21 ? 3.007 4.231 -4.023 1.00 10.00 21 VAL A C 10
ATOM 10244 O O . VAL A 1 21 ? 3.624 3.301 -4.546 1.00 10.00 21 VAL A O 10
ATOM 10257 N N . HIS A 1 22 ? 3.261 5.500 -4.261 1.00 10.00 22 HIS A N 10
ATOM 10258 C CA . HIS A 1 22 ? 4.391 5.924 -5.055 1.00 10.00 22 HIS A CA 10
ATOM 10259 C C . HIS A 1 22 ? 5.559 6.309 -4.160 1.00 10.00 22 HIS A C 10
ATOM 10260 O O . HIS A 1 22 ? 5.486 7.288 -3.417 1.00 10.00 22 HIS A O 10
ATOM 10275 N N . ASN A 1 23 ? 6.615 5.512 -4.211 1.00 10.00 23 ASN A N 10
ATOM 10276 C CA . ASN A 1 23 ? 7.815 5.773 -3.427 1.00 10.00 23 ASN A CA 10
ATOM 10277 C C . ASN A 1 23 ? 8.713 6.799 -4.128 1.00 10.00 23 ASN A C 10
ATOM 10278 O O . ASN A 1 23 ? 8.607 7.002 -5.331 1.00 10.00 23 ASN A O 10
ATOM 10289 N N . GLY A 1 24 ? 9.570 7.464 -3.364 1.00 10.00 24 GLY A N 10
ATOM 10290 C CA . GLY A 1 24 ? 10.590 8.323 -3.943 1.00 10.00 24 GLY A CA 10
ATOM 10291 C C . GLY A 1 24 ? 11.852 8.364 -3.096 1.00 10.00 24 GLY A C 10
ATOM 10292 O O . GLY A 1 24 ? 12.515 9.391 -3.004 1.00 10.00 24 GLY A O 10
ATOM 10296 N N . CYS A 1 25 ? 12.182 7.239 -2.465 1.00 10.00 25 CYS A N 10
ATOM 10297 C CA . CYS A 1 25 ? 13.325 7.174 -1.553 1.00 10.00 25 CYS A CA 10
ATOM 10298 C C . CYS A 1 25 ? 14.622 6.907 -2.299 1.00 10.00 25 CYS A C 10
ATOM 10299 O O . CYS A 1 25 ? 15.707 7.098 -1.753 1.00 10.00 25 CYS A O 10
ATOM 10306 N N . ALA A 1 26 ? 14.475 6.419 -3.531 1.00 10.00 26 ALA A N 10
ATOM 10307 C CA . ALA A 1 26 ? 15.595 6.098 -4.431 1.00 10.00 26 ALA A CA 10
ATOM 10308 C C . ALA A 1 26 ? 16.103 4.681 -4.196 1.00 10.00 26 ALA A C 10
ATOM 10309 O O . ALA A 1 26 ? 16.865 4.146 -5.001 1.00 10.00 26 ALA A O 10
ATOM 10316 N N . ASP A 1 27 ? 15.674 4.072 -3.097 1.00 10.00 27 ASP A N 10
ATOM 10317 C CA . ASP A 1 27 ? 15.987 2.677 -2.834 1.00 10.00 27 ASP A CA 10
ATOM 10318 C C . ASP A 1 27 ? 14.707 1.879 -2.643 1.00 10.00 27 ASP A C 10
ATOM 10319 O O . ASP A 1 27 ? 13.659 2.432 -2.295 1.00 10.00 27 ASP A O 10
ATOM 10328 N N . ALA A 1 28 ? 14.794 0.588 -2.919 1.00 10.00 28 ALA A N 10
ATOM 10329 C CA . ALA A 1 28 ? 13.671 -0.324 -2.751 1.00 10.00 28 ALA A CA 10
ATOM 10330 C C . ALA A 1 28 ? 13.319 -0.505 -1.279 1.00 10.00 28 ALA A C 10
ATOM 10331 O O . ALA A 1 28 ? 14.164 -0.901 -0.476 1.00 10.00 28 ALA A O 10
ATOM 10338 N N . VAL A 1 29 ? 12.070 -0.227 -0.933 1.00 10.00 29 VAL A N 10
ATOM 10339 C CA . VAL A 1 29 ? 11.610 -0.411 0.442 1.00 10.00 29 VAL A CA 10
ATOM 10340 C C . VAL A 1 29 ? 10.379 -1.286 0.512 1.00 10.00 29 VAL A C 10
ATOM 10341 O O . VAL A 1 29 ? 9.463 -1.153 -0.284 1.00 10.00 29 VAL A O 10
ATOM 10354 N N . SER A 1 30 ? 10.347 -2.158 1.494 1.00 10.00 30 SER A N 10
ATOM 10355 C CA . SER A 1 30 ? 9.248 -3.078 1.643 1.00 10.00 30 SER A CA 10
ATOM 10356 C C . SER A 1 30 ? 8.182 -2.435 2.485 1.00 10.00 30 SER A C 10
ATOM 10357 O O . SER A 1 30 ? 8.420 -2.037 3.619 1.00 10.00 30 SER A O 10
ATOM 10365 N N . VAL A 1 31 ? 7.028 -2.267 1.891 1.00 10.00 31 VAL A N 10
ATOM 10366 C CA . VAL A 1 31 ? 5.913 -1.676 2.568 1.00 10.00 31 VAL A CA 10
ATOM 10367 C C . VAL A 1 31 ? 4.792 -2.691 2.727 1.00 10.00 31 VAL A C 10
ATOM 10368 O O . VAL A 1 31 ? 4.810 -3.752 2.123 1.00 10.00 31 VAL A O 10
ATOM 10381 N N . THR A 1 32 ? 3.856 -2.365 3.580 1.00 10.00 32 THR A N 10
ATOM 10382 C CA . THR A 1 32 ? 2.691 -3.191 3.836 1.00 10.00 32 THR A CA 10
ATOM 10383 C C . THR A 1 32 ? 1.517 -2.283 4.192 1.00 10.00 32 THR A C 10
ATOM 10384 O O . THR A 1 32 ? 1.722 -1.124 4.532 1.00 10.00 32 THR A O 10
ATOM 10395 N N . VAL A 1 33 ? 0.299 -2.786 4.089 1.00 10.00 33 VAL A N 10
ATOM 10396 C CA . VAL A 1 33 ? -0.873 -1.956 4.302 1.00 10.00 33 VAL A CA 10
ATOM 10397 C C . VAL A 1 33 ? -1.907 -2.665 5.141 1.00 10.00 33 VAL A C 10
ATOM 10398 O O . VAL A 1 33 ? -2.153 -3.859 4.981 1.00 10.00 33 VAL A O 10
ATOM 10411 N N . GLU A 1 34 ? -2.512 -1.912 6.027 1.00 10.00 34 GLU A N 10
ATOM 10412 C CA . GLU A 1 34 ? -3.519 -2.429 6.917 1.00 10.00 34 GLU A CA 10
ATOM 10413 C C . GLU A 1 34 ? -4.882 -1.921 6.474 1.00 10.00 34 GLU A C 10
ATOM 10414 O O . GLU A 1 34 ? -5.112 -0.711 6.448 1.00 10.00 34 GLU A O 10
ATOM 10426 N N . TYR A 1 35 ? -5.764 -2.825 6.072 1.00 10.00 35 TYR A N 10
ATOM 10427 C CA . TYR A 1 35 ? -7.084 -2.419 5.613 1.00 10.00 35 TYR A CA 10
ATOM 10428 C C . TYR A 1 35 ? -8.082 -2.402 6.751 1.00 10.00 35 TYR A C 10
ATOM 10429 O O . TYR A 1 35 ? -7.867 -3.001 7.800 1.00 10.00 35 TYR A O 10
ATOM 10447 N N . THR A 1 36 ? -9.179 -1.712 6.511 1.00 10.00 36 THR A N 10
ATOM 10448 C CA . THR A 1 36 ? -10.299 -1.670 7.430 1.00 10.00 36 THR A CA 10
ATOM 10449 C C . THR A 1 36 ? -10.807 -3.082 7.792 1.00 10.00 36 THR A C 10
ATOM 10450 O O . THR A 1 36 ? -11.454 -3.274 8.820 1.00 10.00 36 THR A O 10
ATOM 10461 N N . HIS A 1 37 ? -10.508 -4.070 6.952 1.00 10.00 37 HIS A N 10
ATOM 10462 C CA . HIS A 1 37 ? -10.876 -5.453 7.251 1.00 10.00 37 HIS A CA 10
ATOM 10463 C C . HIS A 1 37 ? -9.630 -6.335 7.330 1.00 10.00 37 HIS A C 10
ATOM 10464 O O . HIS A 1 37 ? -9.090 -6.550 8.415 1.00 10.00 37 HIS A O 10
ATOM 10479 N N . GLY A 1 38 ? -9.158 -6.834 6.186 1.00 10.00 38 GLY A N 10
ATOM 10480 C CA . GLY A 1 38 ? -7.931 -7.609 6.195 1.00 10.00 38 GLY A CA 10
ATOM 10481 C C . GLY A 1 38 ? -7.747 -8.497 4.974 1.00 10.00 38 GLY A C 10
ATOM 10482 O O . GLY A 1 38 ? -7.529 -9.698 5.114 1.00 10.00 38 GLY A O 10
ATOM 10486 N N . GLN A 1 39 ? -7.853 -7.922 3.779 1.00 10.00 39 GLN A N 10
ATOM 10487 C CA . GLN A 1 39 ? -7.477 -8.636 2.560 1.00 10.00 39 GLN A CA 10
ATOM 10488 C C . GLN A 1 39 ? -5.976 -8.907 2.563 1.00 10.00 39 GLN A C 10
ATOM 10489 O O . GLN A 1 39 ? -5.192 -8.062 3.001 1.00 10.00 39 GLN A O 10
ATOM 10503 N N . TRP A 1 40 ? -5.578 -10.078 2.081 1.00 10.00 40 TRP A N 10
ATOM 10504 C CA . TRP A 1 40 ? -4.176 -10.447 2.065 1.00 10.00 40 TRP A CA 10
ATOM 10505 C C . TRP A 1 40 ? -3.429 -9.646 1.002 1.00 10.00 40 TRP A C 10
ATOM 10506 O O . TRP A 1 40 ? -3.757 -9.703 -0.185 1.00 10.00 40 TRP A O 10
ATOM 10527 N N . ALA A 1 41 ? -2.430 -8.900 1.454 1.00 10.00 41 ALA A N 10
ATOM 10528 C CA . ALA A 1 41 ? -1.697 -7.956 0.607 1.00 10.00 41 ALA A CA 10
ATOM 10529 C C . ALA A 1 41 ? -0.507 -7.325 1.334 1.00 10.00 41 ALA A C 10
ATOM 10530 O O . ALA A 1 41 ? 0.524 -7.124 0.702 1.00 10.00 41 ALA A O 10
ATOM 10537 N N . PRO A 1 42 ? -0.656 -6.951 2.650 1.00 10.00 42 PRO A N 10
ATOM 10538 C CA . PRO A 1 42 ? 0.385 -6.272 3.465 1.00 10.00 42 PRO A CA 10
ATOM 10539 C C . PRO A 1 42 ? 1.824 -6.829 3.343 1.00 10.00 42 PRO A C 10
ATOM 10540 O O . PRO A 1 42 ? 2.333 -7.451 4.276 1.00 10.00 42 PRO A O 10
ATOM 10551 N N . CYS A 1 43 ? 2.445 -6.608 2.179 1.00 10.00 43 CYS A N 10
ATOM 10552 C CA . CYS A 1 43 ? 3.891 -6.730 1.985 1.00 10.00 43 CYS A CA 10
ATOM 10553 C C . CYS A 1 43 ? 4.238 -6.591 0.506 1.00 10.00 43 CYS A C 10
ATOM 10554 O O . CYS A 1 43 ? 3.898 -7.442 -0.315 1.00 10.00 43 CYS A O 10
ATOM 10561 N N . ARG A 1 44 ? 4.911 -5.506 0.180 1.00 10.00 44 ARG A N 10
ATOM 10562 C CA . ARG A 1 44 ? 5.345 -5.216 -1.171 1.00 10.00 44 ARG A CA 10
ATOM 10563 C C . ARG A 1 44 ? 6.607 -4.380 -1.123 1.00 10.00 44 ARG A C 10
ATOM 10564 O O . ARG A 1 44 ? 6.602 -3.282 -0.573 1.00 10.00 44 ARG A O 10
ATOM 10585 N N . VAL A 1 45 ? 7.689 -4.895 -1.676 1.00 10.00 45 VAL A N 10
ATOM 10586 C CA . VAL A 1 45 ? 8.892 -4.099 -1.800 1.00 10.00 45 VAL A CA 10
ATOM 10587 C C . VAL A 1 45 ? 8.729 -3.161 -2.981 1.00 10.00 45 VAL A C 10
ATOM 10588 O O . VAL A 1 45 ? 8.352 -3.578 -4.076 1.00 10.00 45 VAL A O 10
ATOM 10601 N N . ILE A 1 46 ? 8.974 -1.894 -2.734 1.00 10.00 46 ILE A N 10
ATOM 10602 C CA . ILE A 1 46 ? 8.769 -0.876 -3.714 1.00 10.00 46 ILE A CA 10
ATOM 10603 C C . ILE A 1 46 ? 10.027 -0.675 -4.501 1.00 10.00 46 ILE A C 10
ATOM 10604 O O . ILE A 1 46 ? 11.132 -0.818 -3.986 1.00 10.00 46 ILE A O 10
ATOM 10620 N N . GLU A 1 47 ? 9.854 -0.393 -5.751 1.00 10.00 47 GLU A N 10
ATOM 10621 C CA . GLU A 1 47 ? 10.948 0.026 -6.563 1.00 10.00 47 GLU A CA 10
ATOM 10622 C C . GLU A 1 47 ? 11.109 1.524 -6.384 1.00 10.00 47 GLU A C 10
ATOM 10623 O O . GLU A 1 47 ? 10.116 2.218 -6.187 1.00 10.00 47 GLU A O 10
ATOM 10635 N N . PRO A 1 48 ? 12.346 2.017 -6.340 1.00 10.00 48 PRO A N 10
ATOM 10636 C CA . PRO A 1 48 ? 12.637 3.444 -6.267 1.00 10.00 48 PRO A CA 10
ATOM 10637 C C . PRO A 1 48 ? 11.767 4.278 -7.206 1.00 10.00 48 PRO A C 10
ATOM 10638 O O . PRO A 1 48 ? 12.071 4.408 -8.399 1.00 10.00 48 PRO A O 10
ATOM 10649 N N . GLY A 1 49 ? 10.674 4.819 -6.686 1.00 10.00 49 GLY A N 10
ATOM 10650 C CA . GLY A 1 49 ? 9.825 5.650 -7.514 1.00 10.00 49 GLY A CA 10
ATOM 10651 C C . GLY A 1 49 ? 8.719 4.856 -8.158 1.00 10.00 49 GLY A C 10
ATOM 10652 O O . GLY A 1 49 ? 8.062 5.327 -9.088 1.00 10.00 49 GLY A O 10
ATOM 10656 N N . GLY A 1 50 ? 8.520 3.644 -7.669 1.00 10.00 50 GLY A N 10
ATOM 10657 C CA . GLY A 1 50 ? 7.496 2.785 -8.204 1.00 10.00 50 GLY A CA 10
ATOM 10658 C C . GLY A 1 50 ? 6.216 2.829 -7.403 1.00 10.00 50 GLY A C 10
ATOM 10659 O O . GLY A 1 50 ? 6.061 3.655 -6.502 1.00 10.00 50 GLY A O 10
ATOM 10663 N N . TRP A 1 51 ? 5.310 1.920 -7.724 1.00 10.00 51 TRP A N 10
ATOM 10664 C CA . TRP A 1 51 ? 4.012 1.853 -7.074 1.00 10.00 51 TRP A CA 10
ATOM 10665 C C . TRP A 1 51 ? 3.791 0.507 -6.418 1.00 10.00 51 TRP A C 10
ATOM 10666 O O . TRP A 1 51 ? 4.513 -0.456 -6.667 1.00 10.00 51 TRP A O 10
ATOM 10687 N N . ALA A 1 52 ? 2.775 0.466 -5.582 1.00 10.00 52 ALA A N 10
ATOM 10688 C CA . ALA A 1 52 ? 2.298 -0.765 -5.004 1.00 10.00 52 ALA A CA 10
ATOM 10689 C C . ALA A 1 52 ? 0.791 -0.690 -4.917 1.00 10.00 52 ALA A C 10
ATOM 10690 O O . ALA A 1 52 ? 0.246 0.099 -4.158 1.00 10.00 52 ALA A O 10
ATOM 10697 N N . THR A 1 53 ? 0.133 -1.473 -5.741 1.00 10.00 53 THR A N 10
ATOM 10698 C CA . THR A 1 53 ? -1.313 -1.458 -5.815 1.00 10.00 53 THR A CA 10
ATOM 10699 C C . THR A 1 53 ? -1.912 -2.240 -4.670 1.00 10.00 53 THR A C 10
ATOM 10700 O O . THR A 1 53 ? -1.539 -3.386 -4.414 1.00 10.00 53 THR A O 10
ATOM 10711 N N . PHE A 1 54 ? -2.852 -1.619 -3.990 1.00 10.00 54 PHE A N 10
ATOM 10712 C CA . PHE A 1 54 ? -3.478 -2.242 -2.853 1.00 10.00 54 PHE A CA 10
ATOM 10713 C C . PHE A 1 54 ? -4.963 -1.995 -2.934 1.00 10.00 54 PHE A C 10
ATOM 10714 O O . PHE A 1 54 ? -5.390 -0.990 -3.507 1.00 10.00 54 PHE A O 10
ATOM 10731 N N . ALA A 1 55 ? -5.741 -2.927 -2.404 1.00 10.00 55 ALA A N 10
ATOM 10732 C CA . ALA A 1 55 ? -7.188 -2.883 -2.548 1.00 10.00 55 ALA A CA 10
ATOM 10733 C C . ALA A 1 55 ? -7.768 -1.647 -1.882 1.00 10.00 55 ALA A C 10
ATOM 10734 O O . ALA A 1 55 ? -7.967 -1.614 -0.666 1.00 10.00 55 ALA A O 10
ATOM 10741 N N . GLY A 1 56 ? -8.006 -0.622 -2.690 1.00 10.00 56 GLY A N 10
ATOM 10742 C CA . GLY A 1 56 ? -8.596 0.592 -2.184 1.00 10.00 56 GLY A CA 10
ATOM 10743 C C . GLY A 1 56 ? -10.030 0.359 -1.738 1.00 10.00 56 GLY A C 10
ATOM 10744 O O . GLY A 1 56 ? -10.544 -0.756 -1.865 1.00 10.00 56 GLY A O 10
ATOM 10748 N N . TYR A 1 57 ? -10.709 1.401 -1.276 1.00 10.00 57 TYR A N 10
ATOM 10749 C CA . TYR A 1 57 ? -12.027 1.218 -0.700 1.00 10.00 57 TYR A CA 10
ATOM 10750 C C . TYR A 1 57 ? -13.085 1.080 -1.798 1.00 10.00 57 TYR A C 10
ATOM 10751 O O . TYR A 1 57 ? -13.655 2.052 -2.295 1.00 10.00 57 TYR A O 10
ATOM 10769 N N . GLY A 1 58 ? -13.287 -0.160 -2.214 1.00 10.00 58 GLY A N 10
ATOM 10770 C CA . GLY A 1 58 ? -14.245 -0.457 -3.252 1.00 10.00 58 GLY A CA 10
ATOM 10771 C C . GLY A 1 58 ? -14.456 -1.947 -3.427 1.00 10.00 58 GLY A C 10
ATOM 10772 O O . GLY A 1 58 ? -15.458 -2.381 -3.993 1.00 10.00 58 GLY A O 10
ATOM 10776 N N . THR A 1 59 ? -13.498 -2.741 -2.962 1.00 10.00 59 THR A N 10
ATOM 10777 C CA . THR A 1 59 ? -13.641 -4.185 -2.997 1.00 10.00 59 THR A CA 10
ATOM 10778 C C . THR A 1 59 ? -13.608 -4.760 -1.583 1.00 10.00 59 THR A C 10
ATOM 10779 O O . THR A 1 59 ? -12.772 -4.365 -0.762 1.00 10.00 59 THR A O 10
ATOM 10790 N N . ASP A 1 60 ? -14.562 -5.652 -1.292 1.00 10.00 60 ASP A N 10
ATOM 10791 C CA . ASP A 1 60 ? -14.634 -6.359 -0.006 1.00 10.00 60 ASP A CA 10
ATOM 10792 C C . ASP A 1 60 ? -14.844 -5.383 1.150 1.00 10.00 60 ASP A C 10
ATOM 10793 O O . ASP A 1 60 ? -14.741 -5.752 2.319 1.00 10.00 60 ASP A O 10
ATOM 10802 N N . GLY A 1 61 ? -15.143 -4.135 0.809 1.00 10.00 61 GLY A N 10
ATOM 10803 C CA . GLY A 1 61 ? -15.326 -3.100 1.819 1.00 10.00 61 GLY A CA 10
ATOM 10804 C C . GLY A 1 61 ? -14.037 -2.737 2.535 1.00 10.00 61 GLY A C 10
ATOM 10805 O O . GLY A 1 61 ? -14.065 -2.029 3.539 1.00 10.00 61 GLY A O 10
ATOM 10809 N N . ASN A 1 62 ? -12.899 -3.220 2.040 1.00 10.00 62 ASN A N 10
ATOM 10810 C CA . ASN A 1 62 ? -11.632 -2.903 2.662 1.00 10.00 62 ASN A CA 10
ATOM 10811 C C . ASN A 1 62 ? -11.169 -1.521 2.247 1.00 10.00 62 ASN A C 10
ATOM 10812 O O . ASN A 1 62 ? -11.288 -1.129 1.090 1.00 10.00 62 ASN A O 10
ATOM 10823 N N . TYR A 1 63 ? -10.665 -0.788 3.217 1.00 10.00 63 TYR A N 10
ATOM 10824 C CA . TYR A 1 63 ? -10.033 0.489 2.976 1.00 10.00 63 TYR A CA 10
ATOM 10825 C C . TYR A 1 63 ? -8.698 0.518 3.694 1.00 10.00 63 TYR A C 10
ATOM 10826 O O . TYR A 1 63 ? -8.655 0.397 4.917 1.00 10.00 63 TYR A O 10
ATOM 10844 N N . VAL A 1 64 ? -7.614 0.616 2.937 1.00 10.00 64 VAL A N 10
ATOM 10845 C CA . VAL A 1 64 ? -6.287 0.713 3.523 1.00 10.00 64 VAL A CA 10
ATOM 10846 C C . VAL A 1 64 ? -6.224 1.959 4.405 1.00 10.00 64 VAL A C 10
ATOM 10847 O O . VAL A 1 64 ? -6.646 3.045 3.999 1.00 10.00 64 VAL A O 10
ATOM 10860 N N . THR A 1 65 ? -5.753 1.790 5.624 1.00 10.00 65 THR A N 10
ATOM 10861 C CA . THR A 1 65 ? -5.702 2.892 6.560 1.00 10.00 65 THR A CA 10
ATOM 10862 C C . THR A 1 65 ? -4.286 3.142 7.056 1.00 10.00 65 THR A C 10
ATOM 10863 O O . THR A 1 65 ? -3.929 4.271 7.399 1.00 10.00 65 THR A O 10
ATOM 10874 N N . GLY A 1 66 ? -3.474 2.098 7.100 1.00 10.00 66 GLY A N 10
ATOM 10875 C CA . GLY A 1 66 ? -2.134 2.262 7.617 1.00 10.00 66 GLY A CA 10
ATOM 10876 C C . GLY A 1 66 ? -1.086 1.526 6.823 1.00 10.00 66 GLY A C 10
ATOM 10877 O O . GLY A 1 66 ? -1.150 0.311 6.669 1.00 10.00 66 GLY A O 10
ATOM 10881 N N . LEU A 1 67 ? -0.120 2.272 6.323 1.00 10.00 67 LEU A N 10
ATOM 10882 C CA . LEU A 1 67 ? 1.043 1.689 5.681 1.00 10.00 67 LEU A CA 10
ATOM 10883 C C . LEU A 1 67 ? 2.065 1.327 6.745 1.00 10.00 67 LEU A C 10
ATOM 10884 O O . LEU A 1 67 ? 2.164 1.979 7.779 1.00 10.00 67 LEU A O 10
ATOM 10900 N N . HIS A 1 68 ? 2.792 0.270 6.500 1.00 10.00 68 HIS A N 10
ATOM 10901 C CA . HIS A 1 68 ? 3.777 -0.225 7.438 1.00 10.00 68 HIS A CA 10
ATOM 10902 C C . HIS A 1 68 ? 5.038 -0.635 6.697 1.00 10.00 68 HIS A C 10
ATOM 10903 O O . HIS A 1 68 ? 4.977 -0.925 5.509 1.00 10.00 68 HIS A O 10
ATOM 10918 N N . THR A 1 69 ? 6.176 -0.654 7.368 1.00 10.00 69 THR A N 10
ATOM 10919 C CA . THR A 1 69 ? 7.384 -1.151 6.734 1.00 10.00 69 THR A CA 10
ATOM 10920 C C . THR A 1 69 ? 7.418 -2.672 6.821 1.00 10.00 69 THR A C 10
ATOM 10921 O O . THR A 1 69 ? 7.241 -3.241 7.900 1.00 10.00 69 THR A O 10
ATOM 10932 N N . CYS A 1 70 ? 7.616 -3.328 5.693 1.00 10.00 70 CYS A N 10
ATOM 10933 C CA . CYS A 1 70 ? 7.622 -4.775 5.668 1.00 10.00 70 CYS A CA 10
ATOM 10934 C C . CYS A 1 70 ? 9.052 -5.305 5.650 1.00 10.00 70 CYS A C 10
ATOM 10935 O O . CYS A 1 70 ? 10.003 -4.541 5.476 1.00 10.00 70 CYS A O 10
ATOM 10942 N N . ASP A 1 71 ? 9.194 -6.610 5.811 1.00 10.00 71 ASP A N 10
ATOM 10943 C CA . ASP A 1 71 ? 10.491 -7.259 5.733 1.00 10.00 71 ASP A CA 10
ATOM 10944 C C . ASP A 1 71 ? 10.381 -8.508 4.878 1.00 10.00 71 ASP A C 10
ATOM 10945 O O . ASP A 1 71 ? 9.334 -9.143 4.879 1.00 10.00 71 ASP A O 10
ATOM 10954 N N . PRO A 1 72 ? 11.454 -8.828 4.121 1.00 10.00 72 PRO A N 10
ATOM 10955 C CA . PRO A 1 72 ? 11.587 -9.989 3.239 1.00 10.00 72 PRO A CA 10
ATOM 10956 C C . PRO A 1 72 ? 10.608 -11.128 3.497 1.00 10.00 72 PRO A C 10
ATOM 10957 O O . PRO A 1 72 ? 10.918 -12.113 4.175 1.00 10.00 72 PRO A O 10
ATOM 10968 N N . ALA A 1 73 ? 9.428 -10.968 2.930 1.00 10.00 73 ALA A N 10
ATOM 10969 C CA . ALA A 1 73 ? 8.351 -11.925 3.085 1.00 10.00 73 ALA A CA 10
ATOM 10970 C C . ALA A 1 73 ? 7.248 -11.635 2.073 1.00 10.00 73 ALA A C 10
ATOM 10971 O O . ALA A 1 73 ? 6.269 -10.955 2.374 1.00 10.00 73 ALA A O 10
ATOM 10978 N N . THR A 1 74 ? 7.434 -12.130 0.861 1.00 10.00 74 THR A N 10
ATOM 10979 C CA . THR A 1 74 ? 6.542 -11.813 -0.241 1.00 10.00 74 THR A CA 10
ATOM 10980 C C . THR A 1 74 ? 5.294 -12.693 -0.241 1.00 10.00 74 THR A C 10
ATOM 10981 O O . THR A 1 74 ? 5.359 -13.882 0.089 1.00 10.00 74 THR A O 10
ATOM 10992 N N . PRO A 1 75 ? 4.139 -12.109 -0.592 1.00 10.00 75 PRO A N 10
ATOM 10993 C CA . PRO A 1 75 ? 2.905 -12.860 -0.804 1.00 10.00 75 PRO A CA 10
ATOM 10994 C C . PRO A 1 75 ? 2.949 -13.632 -2.123 1.00 10.00 75 PRO A C 10
ATOM 10995 O O . PRO A 1 75 ? 3.835 -13.413 -2.951 1.00 10.00 75 PRO A O 10
ATOM 11006 N N . SER A 1 76 ? 1.990 -14.518 -2.325 1.00 10.00 76 SER A N 10
ATOM 11007 C CA . SER A 1 76 ? 1.995 -15.389 -3.484 1.00 10.00 76 SER A CA 10
ATOM 11008 C C . SER A 1 76 ? 1.331 -14.732 -4.696 1.00 10.00 76 SER A C 10
ATOM 11009 O O . SER A 1 76 ? 0.105 -14.631 -4.772 1.00 10.00 76 SER A O 10
ATOM 11017 N N . GLY A 1 77 ? 2.153 -14.279 -5.633 1.00 10.00 77 GLY A N 10
ATOM 11018 C CA . GLY A 1 77 ? 1.645 -13.814 -6.908 1.00 10.00 77 GLY A CA 10
ATOM 11019 C C . GLY A 1 77 ? 1.262 -12.348 -6.916 1.00 10.00 77 GLY A C 10
ATOM 11020 O O . GLY A 1 77 ? 1.229 -11.689 -5.876 1.00 10.00 77 GLY A O 10
ATOM 11024 N N . VAL A 1 78 ? 0.983 -11.846 -8.112 1.00 10.00 78 VAL A N 10
ATOM 11025 C CA . VAL A 1 78 ? 0.518 -10.483 -8.306 1.00 10.00 78 VAL A CA 10
ATOM 11026 C C . VAL A 1 78 ? -0.580 -10.460 -9.367 1.00 10.00 78 VAL A C 10
ATOM 11027 O O . VAL A 1 78 ? -0.258 -10.419 -10.574 1.00 10.00 78 VAL A O 10
ATOM 11041 N N . ALA A 1 1 ? 4.874 13.520 18.714 1.00 10.00 1 ALA A N 11
ATOM 11042 C CA . ALA A 1 1 ? 5.129 13.174 17.302 1.00 10.00 1 ALA A CA 11
ATOM 11043 C C . ALA A 1 1 ? 4.551 11.806 16.994 1.00 10.00 1 ALA A C 11
ATOM 11044 O O . ALA A 1 1 ? 4.669 10.885 17.801 1.00 10.00 1 ALA A O 11
ATOM 11053 N N . THR A 1 2 ? 3.916 11.683 15.841 1.00 10.00 2 THR A N 11
ATOM 11054 C CA . THR A 1 2 ? 3.325 10.428 15.424 1.00 10.00 2 THR A CA 11
ATOM 11055 C C . THR A 1 2 ? 2.996 10.490 13.939 1.00 10.00 2 THR A C 11
ATOM 11056 O O . THR A 1 2 ? 2.871 11.575 13.367 1.00 10.00 2 THR A O 11
ATOM 11067 N N . GLY A 1 3 ? 2.875 9.332 13.320 1.00 10.00 3 GLY A N 11
ATOM 11068 C CA . GLY A 1 3 ? 2.612 9.270 11.902 1.00 10.00 3 GLY A CA 11
ATOM 11069 C C . GLY A 1 3 ? 3.756 8.620 11.163 1.00 10.00 3 GLY A C 11
ATOM 11070 O O . GLY A 1 3 ? 4.433 7.752 11.721 1.00 10.00 3 GLY A O 11
ATOM 11074 N N . SER A 1 4 ? 3.975 9.047 9.924 1.00 10.00 4 SER A N 11
ATOM 11075 C CA . SER A 1 4 ? 5.066 8.535 9.097 1.00 10.00 4 SER A CA 11
ATOM 11076 C C . SER A 1 4 ? 4.931 7.030 8.857 1.00 10.00 4 SER A C 11
ATOM 11077 O O . SER A 1 4 ? 5.426 6.213 9.637 1.00 10.00 4 SER A O 11
ATOM 11085 N N . PRO A 1 5 ? 4.233 6.640 7.786 1.00 10.00 5 PRO A N 11
ATOM 11086 C CA . PRO A 1 5 ? 4.055 5.239 7.444 1.00 10.00 5 PRO A CA 11
ATOM 11087 C C . PRO A 1 5 ? 5.220 4.695 6.621 1.00 10.00 5 PRO A C 11
ATOM 11088 O O . PRO A 1 5 ? 5.747 5.382 5.742 1.00 10.00 5 PRO A O 11
ATOM 11099 N N . VAL A 1 6 ? 5.605 3.455 6.927 1.00 10.00 6 VAL A N 11
ATOM 11100 C CA . VAL A 1 6 ? 6.697 2.749 6.248 1.00 10.00 6 VAL A CA 11
ATOM 11101 C C . VAL A 1 6 ? 7.959 3.626 6.128 1.00 10.00 6 VAL A C 11
ATOM 11102 O O . VAL A 1 6 ? 8.248 4.433 7.011 1.00 10.00 6 VAL A O 11
ATOM 11115 N N . ALA A 1 7 ? 8.710 3.423 5.050 1.00 10.00 7 ALA A N 11
ATOM 11116 C CA . ALA A 1 7 ? 9.936 4.155 4.749 1.00 10.00 7 ALA A CA 11
ATOM 11117 C C . ALA A 1 7 ? 9.739 5.679 4.620 1.00 10.00 7 ALA A C 11
ATOM 11118 O O . ALA A 1 7 ? 10.696 6.394 4.331 1.00 10.00 7 ALA A O 11
ATOM 11125 N N . GLU A 1 8 ? 8.504 6.156 4.794 1.00 10.00 8 GLU A N 11
ATOM 11126 C CA . GLU A 1 8 ? 8.164 7.592 4.715 1.00 10.00 8 GLU A CA 11
ATOM 11127 C C . GLU A 1 8 ? 8.244 8.151 3.291 1.00 10.00 8 GLU A C 11
ATOM 11128 O O . GLU A 1 8 ? 7.496 9.058 2.941 1.00 10.00 8 GLU A O 11
ATOM 11140 N N . CYS A 1 9 ? 9.139 7.608 2.473 1.00 10.00 9 CYS A N 11
ATOM 11141 C CA . CYS A 1 9 ? 9.338 8.102 1.113 1.00 10.00 9 CYS A CA 11
ATOM 11142 C C . CYS A 1 9 ? 8.224 7.637 0.191 1.00 10.00 9 CYS A C 11
ATOM 11143 O O . CYS A 1 9 ? 8.118 8.089 -0.944 1.00 10.00 9 CYS A O 11
ATOM 11150 N N . VAL A 1 10 ? 7.422 6.701 0.660 1.00 10.00 10 VAL A N 11
ATOM 11151 C CA . VAL A 1 10 ? 6.364 6.145 -0.156 1.00 10.00 10 VAL A CA 11
ATOM 11152 C C . VAL A 1 10 ? 5.054 6.842 0.193 1.00 10.00 10 VAL A C 11
ATOM 11153 O O . VAL A 1 10 ? 4.778 7.100 1.366 1.00 10.00 10 VAL A O 11
ATOM 11166 N N . GLU A 1 11 ? 4.263 7.170 -0.814 1.00 10.00 11 GLU A N 11
ATOM 11167 C CA . GLU A 1 11 ? 3.058 7.944 -0.592 1.00 10.00 11 GLU A CA 11
ATOM 11168 C C . GLU A 1 11 ? 1.880 7.321 -1.330 1.00 10.00 11 GLU A C 11
ATOM 11169 O O . GLU A 1 11 ? 1.895 7.248 -2.552 1.00 10.00 11 GLU A O 11
ATOM 11181 N N . TYR A 1 12 ? 0.883 6.837 -0.598 1.00 10.00 12 TYR A N 11
ATOM 11182 C CA . TYR A 1 12 ? -0.301 6.272 -1.243 1.00 10.00 12 TYR A CA 11
ATOM 11183 C C . TYR A 1 12 ? -1.408 7.295 -1.460 1.00 10.00 12 TYR A C 11
ATOM 11184 O O . TYR A 1 12 ? -1.428 8.369 -0.854 1.00 10.00 12 TYR A O 11
ATOM 11202 N N . PHE A 1 13 ? -2.305 6.936 -2.357 1.00 10.00 13 PHE A N 11
ATOM 11203 C CA . PHE A 1 13 ? -3.540 7.655 -2.583 1.00 10.00 13 PHE A CA 11
ATOM 11204 C C . PHE A 1 13 ? -4.624 6.621 -2.837 1.00 10.00 13 PHE A C 11
ATOM 11205 O O . PHE A 1 13 ? -4.349 5.562 -3.392 1.00 10.00 13 PHE A O 11
ATOM 11222 N N . GLN A 1 14 ? -5.834 6.894 -2.401 1.00 10.00 14 GLN A N 11
ATOM 11223 C CA . GLN A 1 14 ? -6.899 5.920 -2.534 1.00 10.00 14 GLN A CA 11
ATOM 11224 C C . GLN A 1 14 ? -7.884 6.336 -3.608 1.00 10.00 14 GLN A C 11
ATOM 11225 O O . GLN A 1 14 ? -8.362 7.471 -3.628 1.00 10.00 14 GLN A O 11
ATOM 11239 N N . SER A 1 15 ? -8.183 5.404 -4.494 1.00 10.00 15 SER A N 11
ATOM 11240 C CA . SER A 1 15 ? -9.171 5.600 -5.523 1.00 10.00 15 SER A CA 11
ATOM 11241 C C . SER A 1 15 ? -10.270 4.564 -5.313 1.00 10.00 15 SER A C 11
ATOM 11242 O O . SER A 1 15 ? -10.393 4.012 -4.218 1.00 10.00 15 SER A O 11
ATOM 11250 N N . TRP A 1 16 ? -11.052 4.294 -6.345 1.00 10.00 16 TRP A N 11
ATOM 11251 C CA . TRP A 1 16 ? -12.158 3.348 -6.242 1.00 10.00 16 TRP A CA 11
ATOM 11252 C C . TRP A 1 16 ? -11.663 1.954 -5.857 1.00 10.00 16 TRP A C 11
ATOM 11253 O O . TRP A 1 16 ? -12.199 1.324 -4.950 1.00 10.00 16 TRP A O 11
ATOM 11274 N N . ARG A 1 17 ? -10.635 1.472 -6.544 1.00 10.00 17 ARG A N 11
ATOM 11275 C CA . ARG A 1 17 ? -10.080 0.152 -6.255 1.00 10.00 17 ARG A CA 11
ATOM 11276 C C . ARG A 1 17 ? -8.558 0.166 -6.357 1.00 10.00 17 ARG A C 11
ATOM 11277 O O . ARG A 1 17 ? -7.937 -0.859 -6.629 1.00 10.00 17 ARG A O 11
ATOM 11298 N N . TYR A 1 18 ? -7.954 1.315 -6.091 1.00 10.00 18 TYR A N 11
ATOM 11299 C CA . TYR A 1 18 ? -6.526 1.486 -6.294 1.00 10.00 18 TYR A CA 11
ATOM 11300 C C . TYR A 1 18 ? -5.931 2.357 -5.201 1.00 10.00 18 TYR A C 11
ATOM 11301 O O . TYR A 1 18 ? -6.174 3.562 -5.164 1.00 10.00 18 TYR A O 11
ATOM 11319 N N . THR A 1 19 ? -5.219 1.752 -4.284 1.00 10.00 19 THR A N 11
ATOM 11320 C CA . THR A 1 19 ? -4.379 2.502 -3.382 1.00 10.00 19 THR A CA 11
ATOM 11321 C C . THR A 1 19 ? -2.955 2.543 -3.931 1.00 10.00 19 THR A C 11
ATOM 11322 O O . THR A 1 19 ? -2.206 1.572 -3.826 1.00 10.00 19 THR A O 11
ATOM 11333 N N . ASP A 1 20 ? -2.628 3.655 -4.588 1.00 10.00 20 ASP A N 11
ATOM 11334 C CA . ASP A 1 20 ? -1.330 3.833 -5.229 1.00 10.00 20 ASP A CA 11
ATOM 11335 C C . ASP A 1 20 ? -0.290 4.369 -4.274 1.00 10.00 20 ASP A C 11
ATOM 11336 O O . ASP A 1 20 ? -0.333 5.526 -3.890 1.00 10.00 20 ASP A O 11
ATOM 11345 N N . VAL A 1 21 ? 0.661 3.537 -3.906 1.00 10.00 21 VAL A N 11
ATOM 11346 C CA . VAL A 1 21 ? 1.769 4.011 -3.104 1.00 10.00 21 VAL A CA 11
ATOM 11347 C C . VAL A 1 21 ? 2.964 4.252 -4.004 1.00 10.00 21 VAL A C 11
ATOM 11348 O O . VAL A 1 21 ? 3.548 3.328 -4.570 1.00 10.00 21 VAL A O 11
ATOM 11361 N N . HIS A 1 22 ? 3.244 5.522 -4.209 1.00 10.00 22 HIS A N 11
ATOM 11362 C CA . HIS A 1 22 ? 4.377 5.940 -5.001 1.00 10.00 22 HIS A CA 11
ATOM 11363 C C . HIS A 1 22 ? 5.542 6.294 -4.101 1.00 10.00 22 HIS A C 11
ATOM 11364 O O . HIS A 1 22 ? 5.477 7.251 -3.332 1.00 10.00 22 HIS A O 11
ATOM 11379 N N . ASN A 1 23 ? 6.588 5.490 -4.171 1.00 10.00 23 ASN A N 11
ATOM 11380 C CA . ASN A 1 23 ? 7.786 5.715 -3.379 1.00 10.00 23 ASN A CA 11
ATOM 11381 C C . ASN A 1 23 ? 8.672 6.779 -4.034 1.00 10.00 23 ASN A C 11
ATOM 11382 O O . ASN A 1 23 ? 8.577 7.011 -5.233 1.00 10.00 23 ASN A O 11
ATOM 11393 N N . GLY A 1 24 ? 9.498 7.449 -3.239 1.00 10.00 24 GLY A N 11
ATOM 11394 C CA . GLY A 1 24 ? 10.512 8.332 -3.789 1.00 10.00 24 GLY A CA 11
ATOM 11395 C C . GLY A 1 24 ? 11.785 8.328 -2.958 1.00 10.00 24 GLY A C 11
ATOM 11396 O O . GLY A 1 24 ? 12.484 9.333 -2.877 1.00 10.00 24 GLY A O 11
ATOM 11400 N N . CYS A 1 25 ? 12.090 7.185 -2.346 1.00 10.00 25 CYS A N 11
ATOM 11401 C CA . CYS A 1 25 ? 13.243 7.076 -1.453 1.00 10.00 25 CYS A CA 11
ATOM 11402 C C . CYS A 1 25 ? 14.535 6.921 -2.236 1.00 10.00 25 CYS A C 11
ATOM 11403 O O . CYS A 1 25 ? 15.615 7.147 -1.698 1.00 10.00 25 CYS A O 11
ATOM 11410 N N . ALA A 1 26 ? 14.390 6.498 -3.497 1.00 10.00 26 ALA A N 11
ATOM 11411 C CA . ALA A 1 26 ? 15.512 6.226 -4.411 1.00 10.00 26 ALA A CA 11
ATOM 11412 C C . ALA A 1 26 ? 16.038 4.810 -4.231 1.00 10.00 26 ALA A C 11
ATOM 11413 O O . ALA A 1 26 ? 16.816 4.324 -5.050 1.00 10.00 26 ALA A O 11
ATOM 11420 N N . ASP A 1 27 ? 15.609 4.144 -3.171 1.00 10.00 27 ASP A N 11
ATOM 11421 C CA . ASP A 1 27 ? 15.959 2.751 -2.956 1.00 10.00 27 ASP A CA 11
ATOM 11422 C C . ASP A 1 27 ? 14.704 1.915 -2.740 1.00 10.00 27 ASP A C 11
ATOM 11423 O O . ASP A 1 27 ? 13.652 2.435 -2.354 1.00 10.00 27 ASP A O 11
ATOM 11432 N N . ALA A 1 28 ? 14.817 0.630 -3.034 1.00 10.00 28 ALA A N 11
ATOM 11433 C CA . ALA A 1 28 ? 13.710 -0.306 -2.880 1.00 10.00 28 ALA A CA 11
ATOM 11434 C C . ALA A 1 28 ? 13.360 -0.511 -1.410 1.00 10.00 28 ALA A C 11
ATOM 11435 O O . ALA A 1 28 ? 14.200 -0.932 -0.610 1.00 10.00 28 ALA A O 11
ATOM 11442 N N . VAL A 1 29 ? 12.120 -0.224 -1.062 1.00 10.00 29 VAL A N 11
ATOM 11443 C CA . VAL A 1 29 ? 11.667 -0.394 0.311 1.00 10.00 29 VAL A CA 11
ATOM 11444 C C . VAL A 1 29 ? 10.425 -1.254 0.372 1.00 10.00 29 VAL A C 11
ATOM 11445 O O . VAL A 1 29 ? 9.536 -1.139 -0.462 1.00 10.00 29 VAL A O 11
ATOM 11458 N N . SER A 1 30 ? 10.351 -2.088 1.382 1.00 10.00 30 SER A N 11
ATOM 11459 C CA . SER A 1 30 ? 9.245 -3.002 1.526 1.00 10.00 30 SER A CA 11
ATOM 11460 C C . SER A 1 30 ? 8.164 -2.374 2.376 1.00 10.00 30 SER A C 11
ATOM 11461 O O . SER A 1 30 ? 8.410 -1.939 3.498 1.00 10.00 30 SER A O 11
ATOM 11469 N N . VAL A 1 31 ? 6.973 -2.286 1.817 1.00 10.00 31 VAL A N 11
ATOM 11470 C CA . VAL A 1 31 ? 5.861 -1.682 2.511 1.00 10.00 31 VAL A CA 11
ATOM 11471 C C . VAL A 1 31 ? 4.676 -2.648 2.598 1.00 10.00 31 VAL A C 11
ATOM 11472 O O . VAL A 1 31 ? 4.479 -3.486 1.733 1.00 10.00 31 VAL A O 11
ATOM 11485 N N . THR A 1 32 ? 3.927 -2.532 3.670 1.00 10.00 32 THR A N 11
ATOM 11486 C CA . THR A 1 32 ? 2.727 -3.324 3.900 1.00 10.00 32 THR A CA 11
ATOM 11487 C C . THR A 1 32 ? 1.561 -2.384 4.203 1.00 10.00 32 THR A C 11
ATOM 11488 O O . THR A 1 32 ? 1.783 -1.223 4.538 1.00 10.00 32 THR A O 11
ATOM 11499 N N . VAL A 1 33 ? 0.326 -2.862 4.080 1.00 10.00 33 VAL A N 11
ATOM 11500 C CA . VAL A 1 33 ? -0.828 -1.996 4.278 1.00 10.00 33 VAL A CA 11
ATOM 11501 C C . VAL A 1 33 ? -1.870 -2.642 5.171 1.00 10.00 33 VAL A C 11
ATOM 11502 O O . VAL A 1 33 ? -2.121 -3.842 5.097 1.00 10.00 33 VAL A O 11
ATOM 11515 N N . GLU A 1 34 ? -2.465 -1.816 6.007 1.00 10.00 34 GLU A N 11
ATOM 11516 C CA . GLU A 1 34 ? -3.463 -2.241 6.974 1.00 10.00 34 GLU A CA 11
ATOM 11517 C C . GLU A 1 34 ? -4.853 -1.824 6.495 1.00 10.00 34 GLU A C 11
ATOM 11518 O O . GLU A 1 34 ? -5.160 -0.633 6.435 1.00 10.00 34 GLU A O 11
ATOM 11530 N N . TYR A 1 35 ? -5.682 -2.791 6.119 1.00 10.00 35 TYR A N 11
ATOM 11531 C CA . TYR A 1 35 ? -7.006 -2.468 5.595 1.00 10.00 35 TYR A CA 11
ATOM 11532 C C . TYR A 1 35 ? -8.058 -2.489 6.684 1.00 10.00 35 TYR A C 11
ATOM 11533 O O . TYR A 1 35 ? -7.879 -3.099 7.733 1.00 10.00 35 TYR A O 11
ATOM 11551 N N . THR A 1 36 ? -9.155 -1.809 6.404 1.00 10.00 36 THR A N 11
ATOM 11552 C CA . THR A 1 36 ? -10.328 -1.798 7.267 1.00 10.00 36 THR A CA 11
ATOM 11553 C C . THR A 1 36 ? -10.755 -3.208 7.710 1.00 10.00 36 THR A C 11
ATOM 11554 O O . THR A 1 36 ? -11.233 -3.388 8.830 1.00 10.00 36 THR A O 11
ATOM 11565 N N . HIS A 1 37 ? -10.585 -4.206 6.845 1.00 10.00 37 HIS A N 11
ATOM 11566 C CA . HIS A 1 37 ? -10.898 -5.584 7.229 1.00 10.00 37 HIS A CA 11
ATOM 11567 C C . HIS A 1 37 ? -9.621 -6.419 7.305 1.00 10.00 37 HIS A C 11
ATOM 11568 O O . HIS A 1 37 ? -9.105 -6.663 8.394 1.00 10.00 37 HIS A O 11
ATOM 11583 N N . GLY A 1 38 ? -9.100 -6.845 6.156 1.00 10.00 38 GLY A N 11
ATOM 11584 C CA . GLY A 1 38 ? -7.856 -7.594 6.155 1.00 10.00 38 GLY A CA 11
ATOM 11585 C C . GLY A 1 38 ? -7.594 -8.301 4.841 1.00 10.00 38 GLY A C 11
ATOM 11586 O O . GLY A 1 38 ? -7.543 -9.527 4.784 1.00 10.00 38 GLY A O 11
ATOM 11590 N N . GLN A 1 39 ? -7.440 -7.523 3.777 1.00 10.00 39 GLN A N 11
ATOM 11591 C CA . GLN A 1 39 ? -7.146 -8.084 2.460 1.00 10.00 39 GLN A CA 11
ATOM 11592 C C . GLN A 1 39 ? -5.706 -8.583 2.426 1.00 10.00 39 GLN A C 11
ATOM 11593 O O . GLN A 1 39 ? -4.823 -7.979 3.033 1.00 10.00 39 GLN A O 11
ATOM 11607 N N . TRP A 1 40 ? -5.467 -9.677 1.723 1.00 10.00 40 TRP A N 11
ATOM 11608 C CA . TRP A 1 40 ? -4.135 -10.241 1.653 1.00 10.00 40 TRP A CA 11
ATOM 11609 C C . TRP A 1 40 ? -3.254 -9.431 0.712 1.00 10.00 40 TRP A C 11
ATOM 11610 O O . TRP A 1 40 ? -3.364 -9.539 -0.512 1.00 10.00 40 TRP A O 11
ATOM 11631 N N . ALA A 1 41 ? -2.402 -8.608 1.313 1.00 10.00 41 ALA A N 11
ATOM 11632 C CA . ALA A 1 41 ? -1.437 -7.781 0.581 1.00 10.00 41 ALA A CA 11
ATOM 11633 C C . ALA A 1 41 ? -0.447 -7.011 1.486 1.00 10.00 41 ALA A C 11
ATOM 11634 O O . ALA A 1 41 ? 0.272 -6.154 0.976 1.00 10.00 41 ALA A O 11
ATOM 11641 N N . PRO A 1 42 ? -0.342 -7.261 2.817 1.00 10.00 42 PRO A N 11
ATOM 11642 C CA . PRO A 1 42 ? 0.471 -6.417 3.674 1.00 10.00 42 PRO A CA 11
ATOM 11643 C C . PRO A 1 42 ? 1.945 -6.834 3.678 1.00 10.00 42 PRO A C 11
ATOM 11644 O O . PRO A 1 42 ? 2.455 -7.284 4.702 1.00 10.00 42 PRO A O 11
ATOM 11655 N N . CYS A 1 43 ? 2.595 -6.703 2.509 1.00 10.00 43 CYS A N 11
ATOM 11656 C CA . CYS A 1 43 ? 4.061 -6.809 2.367 1.00 10.00 43 CYS A CA 11
ATOM 11657 C C . CYS A 1 43 ? 4.461 -6.799 0.893 1.00 10.00 43 CYS A C 11
ATOM 11658 O O . CYS A 1 43 ? 4.198 -7.752 0.166 1.00 10.00 43 CYS A O 11
ATOM 11665 N N . ARG A 1 44 ? 5.090 -5.712 0.463 1.00 10.00 44 ARG A N 11
ATOM 11666 C CA . ARG A 1 44 ? 5.471 -5.524 -0.930 1.00 10.00 44 ARG A CA 11
ATOM 11667 C C . ARG A 1 44 ? 6.673 -4.591 -1.036 1.00 10.00 44 ARG A C 11
ATOM 11668 O O . ARG A 1 44 ? 6.618 -3.456 -0.566 1.00 10.00 44 ARG A O 11
ATOM 11689 N N . VAL A 1 45 ? 7.753 -5.048 -1.651 1.00 10.00 45 VAL A N 11
ATOM 11690 C CA . VAL A 1 45 ? 8.900 -4.178 -1.878 1.00 10.00 45 VAL A CA 11
ATOM 11691 C C . VAL A 1 45 ? 8.622 -3.256 -3.054 1.00 10.00 45 VAL A C 11
ATOM 11692 O O . VAL A 1 45 ? 8.090 -3.683 -4.084 1.00 10.00 45 VAL A O 11
ATOM 11705 N N . ILE A 1 46 ? 8.958 -1.994 -2.869 1.00 10.00 46 ILE A N 11
ATOM 11706 C CA . ILE A 1 46 ? 8.727 -0.968 -3.846 1.00 10.00 46 ILE A CA 11
ATOM 11707 C C . ILE A 1 46 ? 9.992 -0.738 -4.625 1.00 10.00 46 ILE A C 11
ATOM 11708 O O . ILE A 1 46 ? 11.095 -0.895 -4.101 1.00 10.00 46 ILE A O 11
ATOM 11724 N N . GLU A 1 47 ? 9.829 -0.403 -5.870 1.00 10.00 47 GLU A N 11
ATOM 11725 C CA . GLU A 1 47 ? 10.932 0.072 -6.658 1.00 10.00 47 GLU A CA 11
ATOM 11726 C C . GLU A 1 47 ? 11.080 1.568 -6.418 1.00 10.00 47 GLU A C 11
ATOM 11727 O O . GLU A 1 47 ? 10.082 2.242 -6.181 1.00 10.00 47 GLU A O 11
ATOM 11739 N N . PRO A 1 48 ? 12.315 2.080 -6.382 1.00 10.00 48 PRO A N 11
ATOM 11740 C CA . PRO A 1 48 ? 12.590 3.511 -6.267 1.00 10.00 48 PRO A CA 11
ATOM 11741 C C . PRO A 1 48 ? 11.706 4.358 -7.174 1.00 10.00 48 PRO A C 11
ATOM 11742 O O . PRO A 1 48 ? 12.016 4.552 -8.351 1.00 10.00 48 PRO A O 11
ATOM 11753 N N . GLY A 1 49 ? 10.598 4.847 -6.639 1.00 10.00 49 GLY A N 11
ATOM 11754 C CA . GLY A 1 49 ? 9.722 5.686 -7.435 1.00 10.00 49 GLY A CA 11
ATOM 11755 C C . GLY A 1 49 ? 8.603 4.899 -8.078 1.00 10.00 49 GLY A C 11
ATOM 11756 O O . GLY A 1 49 ? 7.917 5.398 -8.966 1.00 10.00 49 GLY A O 11
ATOM 11760 N N . GLY A 1 50 ? 8.423 3.667 -7.632 1.00 10.00 50 GLY A N 11
ATOM 11761 C CA . GLY A 1 50 ? 7.405 2.818 -8.193 1.00 10.00 50 GLY A CA 11
ATOM 11762 C C . GLY A 1 50 ? 6.140 2.818 -7.369 1.00 10.00 50 GLY A C 11
ATOM 11763 O O . GLY A 1 50 ? 6.024 3.565 -6.395 1.00 10.00 50 GLY A O 11
ATOM 11767 N N . TRP A 1 51 ? 5.206 1.966 -7.754 1.00 10.00 51 TRP A N 11
ATOM 11768 C CA . TRP A 1 51 ? 3.920 1.875 -7.081 1.00 10.00 51 TRP A CA 11
ATOM 11769 C C . TRP A 1 51 ? 3.724 0.511 -6.461 1.00 10.00 51 TRP A C 11
ATOM 11770 O O . TRP A 1 51 ? 4.447 -0.441 -6.757 1.00 10.00 51 TRP A O 11
ATOM 11791 N N . ALA A 1 52 ? 2.732 0.441 -5.602 1.00 10.00 52 ALA A N 11
ATOM 11792 C CA . ALA A 1 52 ? 2.272 -0.799 -5.041 1.00 10.00 52 ALA A CA 11
ATOM 11793 C C . ALA A 1 52 ? 0.766 -0.727 -4.966 1.00 10.00 52 ALA A C 11
ATOM 11794 O O . ALA A 1 52 ? 0.208 0.094 -4.242 1.00 10.00 52 ALA A O 11
ATOM 11801 N N . THR A 1 53 ? 0.126 -1.538 -5.771 1.00 10.00 53 THR A N 11
ATOM 11802 C CA . THR A 1 53 ? -1.314 -1.522 -5.897 1.00 10.00 53 THR A CA 11
ATOM 11803 C C . THR A 1 53 ? -1.948 -2.279 -4.758 1.00 10.00 53 THR A C 11
ATOM 11804 O O . THR A 1 53 ? -1.619 -3.436 -4.516 1.00 10.00 53 THR A O 11
ATOM 11815 N N . PHE A 1 54 ? -2.861 -1.626 -4.070 1.00 10.00 54 PHE A N 11
ATOM 11816 C CA . PHE A 1 54 ? -3.488 -2.228 -2.921 1.00 10.00 54 PHE A CA 11
ATOM 11817 C C . PHE A 1 54 ? -4.966 -1.950 -2.983 1.00 10.00 54 PHE A C 11
ATOM 11818 O O . PHE A 1 54 ? -5.375 -0.873 -3.425 1.00 10.00 54 PHE A O 11
ATOM 11835 N N . ALA A 1 55 ? -5.753 -2.947 -2.606 1.00 10.00 55 ALA A N 11
ATOM 11836 C CA . ALA A 1 55 ? -7.199 -2.878 -2.736 1.00 10.00 55 ALA A CA 11
ATOM 11837 C C . ALA A 1 55 ? -7.737 -1.621 -2.079 1.00 10.00 55 ALA A C 11
ATOM 11838 O O . ALA A 1 55 ? -7.783 -1.514 -0.853 1.00 10.00 55 ALA A O 11
ATOM 11845 N N . GLY A 1 56 ? -8.095 -0.649 -2.910 1.00 10.00 56 GLY A N 11
ATOM 11846 C CA . GLY A 1 56 ? -8.656 0.576 -2.400 1.00 10.00 56 GLY A CA 11
ATOM 11847 C C . GLY A 1 56 ? -10.034 0.340 -1.816 1.00 10.00 56 GLY A C 11
ATOM 11848 O O . GLY A 1 56 ? -10.524 -0.792 -1.830 1.00 10.00 56 GLY A O 11
ATOM 11852 N N . TYR A 1 57 ? -10.687 1.389 -1.341 1.00 10.00 57 TYR A N 11
ATOM 11853 C CA . TYR A 1 57 ? -11.944 1.203 -0.643 1.00 10.00 57 TYR A CA 11
ATOM 11854 C C . TYR A 1 57 ? -13.101 1.075 -1.637 1.00 10.00 57 TYR A C 11
ATOM 11855 O O . TYR A 1 57 ? -13.687 2.060 -2.082 1.00 10.00 57 TYR A O 11
ATOM 11873 N N . GLY A 1 58 ? -13.381 -0.161 -2.016 1.00 10.00 58 GLY A N 11
ATOM 11874 C CA . GLY A 1 58 ? -14.472 -0.433 -2.926 1.00 10.00 58 GLY A CA 11
ATOM 11875 C C . GLY A 1 58 ? -15.827 -0.300 -2.265 1.00 10.00 58 GLY A C 11
ATOM 11876 O O . GLY A 1 58 ? -15.920 -0.023 -1.067 1.00 10.00 58 GLY A O 11
ATOM 11880 N N . THR A 1 59 ? -16.878 -0.518 -3.040 1.00 10.00 59 THR A N 11
ATOM 11881 C CA . THR A 1 59 ? -18.240 -0.421 -2.529 1.00 10.00 59 THR A CA 11
ATOM 11882 C C . THR A 1 59 ? -18.507 -1.517 -1.505 1.00 10.00 59 THR A C 11
ATOM 11883 O O . THR A 1 59 ? -19.308 -1.350 -0.585 1.00 10.00 59 THR A O 11
ATOM 11894 N N . ASP A 1 60 ? -17.807 -2.631 -1.672 1.00 10.00 60 ASP A N 11
ATOM 11895 C CA . ASP A 1 60 ? -17.944 -3.776 -0.773 1.00 10.00 60 ASP A CA 11
ATOM 11896 C C . ASP A 1 60 ? -16.580 -4.408 -0.574 1.00 10.00 60 ASP A C 11
ATOM 11897 O O . ASP A 1 60 ? -16.199 -5.329 -1.300 1.00 10.00 60 ASP A O 11
ATOM 11906 N N . GLY A 1 61 ? -15.825 -3.888 0.378 1.00 10.00 61 GLY A N 11
ATOM 11907 C CA . GLY A 1 61 ? -14.491 -4.388 0.603 1.00 10.00 61 GLY A CA 11
ATOM 11908 C C . GLY A 1 61 ? -13.792 -3.701 1.742 1.00 10.00 61 GLY A C 11
ATOM 11909 O O . GLY A 1 61 ? -14.392 -3.408 2.776 1.00 10.00 61 GLY A O 11
ATOM 11913 N N . ASN A 1 62 ? -12.514 -3.429 1.537 1.00 10.00 62 ASN A N 11
ATOM 11914 C CA . ASN A 1 62 ? -11.666 -2.899 2.566 1.00 10.00 62 ASN A CA 11
ATOM 11915 C C . ASN A 1 62 ? -11.138 -1.544 2.147 1.00 10.00 62 ASN A C 11
ATOM 11916 O O . ASN A 1 62 ? -11.212 -1.168 0.986 1.00 10.00 62 ASN A O 11
ATOM 11927 N N . TYR A 1 63 ? -10.595 -0.842 3.103 1.00 10.00 63 TYR A N 11
ATOM 11928 C CA . TYR A 1 63 ? -9.949 0.434 2.872 1.00 10.00 63 TYR A CA 11
ATOM 11929 C C . TYR A 1 63 ? -8.607 0.443 3.581 1.00 10.00 63 TYR A C 11
ATOM 11930 O O . TYR A 1 63 ? -8.550 0.243 4.790 1.00 10.00 63 TYR A O 11
ATOM 11948 N N . VAL A 1 64 ? -7.526 0.624 2.836 1.00 10.00 64 VAL A N 11
ATOM 11949 C CA . VAL A 1 64 ? -6.212 0.711 3.448 1.00 10.00 64 VAL A CA 11
ATOM 11950 C C . VAL A 1 64 ? -6.162 1.968 4.318 1.00 10.00 64 VAL A C 11
ATOM 11951 O O . VAL A 1 64 ? -6.556 3.054 3.884 1.00 10.00 64 VAL A O 11
ATOM 11964 N N . THR A 1 65 ? -5.729 1.813 5.553 1.00 10.00 65 THR A N 11
ATOM 11965 C CA . THR A 1 65 ? -5.728 2.926 6.483 1.00 10.00 65 THR A CA 11
ATOM 11966 C C . THR A 1 65 ? -4.318 3.263 6.941 1.00 10.00 65 THR A C 11
ATOM 11967 O O . THR A 1 65 ? -4.017 4.413 7.267 1.00 10.00 65 THR A O 11
ATOM 11978 N N . GLY A 1 66 ? -3.457 2.262 6.968 1.00 10.00 66 GLY A N 11
ATOM 11979 C CA . GLY A 1 66 ? -2.107 2.481 7.444 1.00 10.00 66 GLY A CA 11
ATOM 11980 C C . GLY A 1 66 ? -1.069 1.719 6.656 1.00 10.00 66 GLY A C 11
ATOM 11981 O O . GLY A 1 66 ? -1.254 0.549 6.336 1.00 10.00 66 GLY A O 11
ATOM 11985 N N . LEU A 1 67 ? 0.016 2.393 6.340 1.00 10.00 67 LEU A N 11
ATOM 11986 C CA . LEU A 1 67 ? 1.157 1.762 5.700 1.00 10.00 67 LEU A CA 11
ATOM 11987 C C . LEU A 1 67 ? 2.179 1.363 6.757 1.00 10.00 67 LEU A C 11
ATOM 11988 O O . LEU A 1 67 ? 2.555 2.163 7.612 1.00 10.00 67 LEU A O 11
ATOM 12004 N N . HIS A 1 68 ? 2.609 0.121 6.689 1.00 10.00 68 HIS A N 11
ATOM 12005 C CA . HIS A 1 68 ? 3.552 -0.447 7.646 1.00 10.00 68 HIS A CA 11
ATOM 12006 C C . HIS A 1 68 ? 4.828 -0.836 6.908 1.00 10.00 68 HIS A C 11
ATOM 12007 O O . HIS A 1 68 ? 4.750 -1.250 5.767 1.00 10.00 68 HIS A O 11
ATOM 12022 N N . THR A 1 69 ? 6.002 -0.677 7.496 1.00 10.00 69 THR A N 11
ATOM 12023 C CA . THR A 1 69 ? 7.218 -1.036 6.772 1.00 10.00 69 THR A CA 11
ATOM 12024 C C . THR A 1 69 ? 7.479 -2.531 6.843 1.00 10.00 69 THR A C 11
ATOM 12025 O O . THR A 1 69 ? 7.530 -3.118 7.921 1.00 10.00 69 THR A O 11
ATOM 12036 N N . CYS A 1 70 ? 7.627 -3.131 5.681 1.00 10.00 70 CYS A N 11
ATOM 12037 C CA . CYS A 1 70 ? 7.891 -4.552 5.562 1.00 10.00 70 CYS A CA 11
ATOM 12038 C C . CYS A 1 70 ? 9.394 -4.776 5.403 1.00 10.00 70 CYS A C 11
ATOM 12039 O O . CYS A 1 70 ? 10.169 -3.815 5.351 1.00 10.00 70 CYS A O 11
ATOM 12046 N N . ASP A 1 71 ? 9.796 -6.027 5.322 1.00 10.00 71 ASP A N 11
ATOM 12047 C CA . ASP A 1 71 ? 11.180 -6.386 5.057 1.00 10.00 71 ASP A CA 11
ATOM 12048 C C . ASP A 1 71 ? 11.208 -7.647 4.213 1.00 10.00 71 ASP A C 11
ATOM 12049 O O . ASP A 1 71 ? 10.280 -8.442 4.308 1.00 10.00 71 ASP A O 11
ATOM 12058 N N . PRO A 1 72 ? 12.245 -7.803 3.348 1.00 10.00 72 PRO A N 11
ATOM 12059 C CA . PRO A 1 72 ? 12.488 -8.953 2.485 1.00 10.00 72 PRO A CA 11
ATOM 12060 C C . PRO A 1 72 ? 11.725 -10.210 2.863 1.00 10.00 72 PRO A C 11
ATOM 12061 O O . PRO A 1 72 ? 12.215 -11.065 3.608 1.00 10.00 72 PRO A O 11
ATOM 12072 N N . ALA A 1 73 ? 10.517 -10.294 2.334 1.00 10.00 73 ALA A N 11
ATOM 12073 C CA . ALA A 1 73 ? 9.613 -11.384 2.631 1.00 10.00 73 ALA A CA 11
ATOM 12074 C C . ALA A 1 73 ? 8.428 -11.354 1.664 1.00 10.00 73 ALA A C 11
ATOM 12075 O O . ALA A 1 73 ? 7.553 -10.494 1.769 1.00 10.00 73 ALA A O 11
ATOM 12082 N N . THR A 1 74 ? 8.422 -12.262 0.695 1.00 10.00 74 THR A N 11
ATOM 12083 C CA . THR A 1 74 ? 7.372 -12.301 -0.314 1.00 10.00 74 THR A CA 11
ATOM 12084 C C . THR A 1 74 ? 6.108 -12.969 0.219 1.00 10.00 74 THR A C 11
ATOM 12085 O O . THR A 1 74 ? 6.156 -14.088 0.729 1.00 10.00 74 THR A O 11
ATOM 12096 N N . PRO A 1 75 ? 4.961 -12.275 0.123 1.00 10.00 75 PRO A N 11
ATOM 12097 C CA . PRO A 1 75 ? 3.674 -12.811 0.569 1.00 10.00 75 PRO A CA 11
ATOM 12098 C C . PRO A 1 75 ? 3.210 -13.977 -0.299 1.00 10.00 75 PRO A C 11
ATOM 12099 O O . PRO A 1 75 ? 2.900 -15.060 0.206 1.00 10.00 75 PRO A O 11
ATOM 12110 N N . SER A 1 76 ? 3.168 -13.753 -1.607 1.00 10.00 76 SER A N 11
ATOM 12111 C CA . SER A 1 76 ? 2.773 -14.786 -2.552 1.00 10.00 76 SER A CA 11
ATOM 12112 C C . SER A 1 76 ? 3.382 -14.500 -3.918 1.00 10.00 76 SER A C 11
ATOM 12113 O O . SER A 1 76 ? 4.068 -15.342 -4.493 1.00 10.00 76 SER A O 11
ATOM 12121 N N . GLY A 1 77 ? 3.138 -13.301 -4.425 1.00 10.00 77 GLY A N 11
ATOM 12122 C CA . GLY A 1 77 ? 3.679 -12.909 -5.710 1.00 10.00 77 GLY A CA 11
ATOM 12123 C C . GLY A 1 77 ? 3.468 -11.436 -5.966 1.00 10.00 77 GLY A C 11
ATOM 12124 O O . GLY A 1 77 ? 4.423 -10.697 -6.217 1.00 10.00 77 GLY A O 11
ATOM 12128 N N . VAL A 1 78 ? 2.217 -11.011 -5.873 1.00 10.00 78 VAL A N 11
ATOM 12129 C CA . VAL A 1 78 ? 1.879 -9.605 -5.985 1.00 10.00 78 VAL A CA 11
ATOM 12130 C C . VAL A 1 78 ? 2.034 -8.952 -4.625 1.00 10.00 78 VAL A C 11
ATOM 12131 O O . VAL A 1 78 ? 2.783 -7.966 -4.532 1.00 10.00 78 VAL A O 11
ATOM 12145 N N . ALA A 1 1 ? 0.041 2.740 14.294 1.00 10.00 1 ALA A N 12
ATOM 12146 C CA . ALA A 1 1 ? 0.885 3.506 13.353 1.00 10.00 1 ALA A CA 12
ATOM 12147 C C . ALA A 1 1 ? 0.040 4.533 12.609 1.00 10.00 1 ALA A C 12
ATOM 12148 O O . ALA A 1 1 ? -0.781 4.174 11.766 1.00 10.00 1 ALA A O 12
ATOM 12157 N N . THR A 1 2 ? 0.258 5.804 12.911 1.00 10.00 2 THR A N 12
ATOM 12158 C CA . THR A 1 2 ? -0.543 6.882 12.353 1.00 10.00 2 THR A CA 12
ATOM 12159 C C . THR A 1 2 ? 0.294 8.153 12.292 1.00 10.00 2 THR A C 12
ATOM 12160 O O . THR A 1 2 ? 0.473 8.847 13.296 1.00 10.00 2 THR A O 12
ATOM 12171 N N . GLY A 1 3 ? 0.817 8.437 11.112 1.00 10.00 3 GLY A N 12
ATOM 12172 C CA . GLY A 1 3 ? 1.754 9.523 10.956 1.00 10.00 3 GLY A CA 12
ATOM 12173 C C . GLY A 1 3 ? 3.127 9.000 10.598 1.00 10.00 3 GLY A C 12
ATOM 12174 O O . GLY A 1 3 ? 3.734 8.270 11.379 1.00 10.00 3 GLY A O 12
ATOM 12178 N N . SER A 1 4 ? 3.603 9.366 9.411 1.00 10.00 4 SER A N 12
ATOM 12179 C CA . SER A 1 4 ? 4.878 8.872 8.892 1.00 10.00 4 SER A CA 12
ATOM 12180 C C . SER A 1 4 ? 4.852 7.346 8.715 1.00 10.00 4 SER A C 12
ATOM 12181 O O . SER A 1 4 ? 5.429 6.602 9.514 1.00 10.00 4 SER A O 12
ATOM 12189 N N . PRO A 1 5 ? 4.166 6.865 7.667 1.00 10.00 5 PRO A N 12
ATOM 12190 C CA . PRO A 1 5 ? 4.062 5.437 7.378 1.00 10.00 5 PRO A CA 12
ATOM 12191 C C . PRO A 1 5 ? 5.255 4.912 6.582 1.00 10.00 5 PRO A C 12
ATOM 12192 O O . PRO A 1 5 ? 5.754 5.583 5.673 1.00 10.00 5 PRO A O 12
ATOM 12203 N N . VAL A 1 6 ? 5.697 3.711 6.950 1.00 10.00 6 VAL A N 12
ATOM 12204 C CA . VAL A 1 6 ? 6.768 2.986 6.260 1.00 10.00 6 VAL A CA 12
ATOM 12205 C C . VAL A 1 6 ? 8.034 3.850 6.074 1.00 10.00 6 VAL A C 12
ATOM 12206 O O . VAL A 1 6 ? 8.322 4.736 6.877 1.00 10.00 6 VAL A O 12
ATOM 12219 N N . ALA A 1 7 ? 8.788 3.546 5.022 1.00 10.00 7 ALA A N 12
ATOM 12220 C CA . ALA A 1 7 ? 10.048 4.197 4.684 1.00 10.00 7 ALA A CA 12
ATOM 12221 C C . ALA A 1 7 ? 9.942 5.712 4.439 1.00 10.00 7 ALA A C 12
ATOM 12222 O O . ALA A 1 7 ? 10.918 6.322 4.005 1.00 10.00 7 ALA A O 12
ATOM 12229 N N . GLU A 1 8 ? 8.763 6.299 4.668 1.00 10.00 8 GLU A N 12
ATOM 12230 C CA . GLU A 1 8 ? 8.561 7.756 4.587 1.00 10.00 8 GLU A CA 12
ATOM 12231 C C . GLU A 1 8 ? 8.513 8.275 3.146 1.00 10.00 8 GLU A C 12
ATOM 12232 O O . GLU A 1 8 ? 7.708 9.146 2.824 1.00 10.00 8 GLU A O 12
ATOM 12244 N N . CYS A 1 9 ? 9.368 7.740 2.285 1.00 10.00 9 CYS A N 12
ATOM 12245 C CA . CYS A 1 9 ? 9.459 8.209 0.901 1.00 10.00 9 CYS A CA 12
ATOM 12246 C C . CYS A 1 9 ? 8.275 7.744 0.066 1.00 10.00 9 CYS A C 12
ATOM 12247 O O . CYS A 1 9 ? 8.073 8.218 -1.046 1.00 10.00 9 CYS A O 12
ATOM 12254 N N . VAL A 1 10 ? 7.505 6.806 0.584 1.00 10.00 10 VAL A N 12
ATOM 12255 C CA . VAL A 1 10 ? 6.405 6.233 -0.174 1.00 10.00 10 VAL A CA 12
ATOM 12256 C C . VAL A 1 10 ? 5.085 6.879 0.257 1.00 10.00 10 VAL A C 12
ATOM 12257 O O . VAL A 1 10 ? 4.896 7.162 1.439 1.00 10.00 10 VAL A O 12
ATOM 12270 N N . GLU A 1 11 ? 4.188 7.136 -0.692 1.00 10.00 11 GLU A N 12
ATOM 12271 C CA . GLU A 1 11 ? 2.914 7.762 -0.371 1.00 10.00 11 GLU A CA 12
ATOM 12272 C C . GLU A 1 11 ? 1.791 7.173 -1.220 1.00 10.00 11 GLU A C 12
ATOM 12273 O O . GLU A 1 11 ? 1.916 7.097 -2.437 1.00 10.00 11 GLU A O 12
ATOM 12285 N N . TYR A 1 12 ? 0.710 6.738 -0.582 1.00 10.00 12 TYR A N 12
ATOM 12286 C CA . TYR A 1 12 ? -0.442 6.223 -1.321 1.00 10.00 12 TYR A CA 12
ATOM 12287 C C . TYR A 1 12 ? -1.496 7.288 -1.605 1.00 10.00 12 TYR A C 12
ATOM 12288 O O . TYR A 1 12 ? -1.489 8.376 -1.030 1.00 10.00 12 TYR A O 12
ATOM 12306 N N . PHE A 1 13 ? -2.385 6.941 -2.520 1.00 10.00 13 PHE A N 12
ATOM 12307 C CA . PHE A 1 13 ? -3.574 7.712 -2.816 1.00 10.00 13 PHE A CA 12
ATOM 12308 C C . PHE A 1 13 ? -4.687 6.722 -3.138 1.00 10.00 13 PHE A C 12
ATOM 12309 O O . PHE A 1 13 ? -4.415 5.618 -3.612 1.00 10.00 13 PHE A O 12
ATOM 12326 N N . GLN A 1 14 ? -5.924 7.078 -2.850 1.00 10.00 14 GLN A N 12
ATOM 12327 C CA . GLN A 1 14 ? -7.024 6.157 -3.063 1.00 10.00 14 GLN A CA 12
ATOM 12328 C C . GLN A 1 14 ? -7.881 6.599 -4.248 1.00 10.00 14 GLN A C 12
ATOM 12329 O O . GLN A 1 14 ? -8.411 7.710 -4.273 1.00 10.00 14 GLN A O 12
ATOM 12343 N N . SER A 1 15 ? -8.001 5.725 -5.238 1.00 10.00 15 SER A N 12
ATOM 12344 C CA . SER A 1 15 ? -8.807 6.012 -6.407 1.00 10.00 15 SER A CA 12
ATOM 12345 C C . SER A 1 15 ? -9.608 4.769 -6.804 1.00 10.00 15 SER A C 12
ATOM 12346 O O . SER A 1 15 ? -9.250 4.058 -7.737 1.00 10.00 15 SER A O 12
ATOM 12354 N N . TRP A 1 16 ? -10.664 4.503 -6.027 1.00 10.00 16 TRP A N 12
ATOM 12355 C CA . TRP A 1 16 ? -11.575 3.374 -6.246 1.00 10.00 16 TRP A CA 12
ATOM 12356 C C . TRP A 1 16 ? -10.832 2.040 -6.400 1.00 10.00 16 TRP A C 12
ATOM 12357 O O . TRP A 1 16 ? -10.443 1.653 -7.499 1.00 10.00 16 TRP A O 12
ATOM 12378 N N . ARG A 1 17 ? -10.631 1.358 -5.272 1.00 10.00 17 ARG A N 12
ATOM 12379 C CA . ARG A 1 17 ? -10.034 0.015 -5.246 1.00 10.00 17 ARG A CA 12
ATOM 12380 C C . ARG A 1 17 ? -8.549 0.028 -5.648 1.00 10.00 17 ARG A C 12
ATOM 12381 O O . ARG A 1 17 ? -7.895 -1.012 -5.656 1.00 10.00 17 ARG A O 12
ATOM 12402 N N . TYR A 1 18 ? -8.003 1.204 -5.924 1.00 10.00 18 TYR A N 12
ATOM 12403 C CA . TYR A 1 18 ? -6.609 1.332 -6.302 1.00 10.00 18 TYR A CA 12
ATOM 12404 C C . TYR A 1 18 ? -5.918 2.283 -5.344 1.00 10.00 18 TYR A C 12
ATOM 12405 O O . TYR A 1 18 ? -6.049 3.500 -5.466 1.00 10.00 18 TYR A O 12
ATOM 12423 N N . THR A 1 19 ? -5.256 1.729 -4.354 1.00 10.00 19 THR A N 12
ATOM 12424 C CA . THR A 1 19 ? -4.419 2.506 -3.475 1.00 10.00 19 THR A CA 12
ATOM 12425 C C . THR A 1 19 ? -2.994 2.550 -4.035 1.00 10.00 19 THR A C 12
ATOM 12426 O O . THR A 1 19 ? -2.247 1.575 -3.935 1.00 10.00 19 THR A O 12
ATOM 12437 N N . ASP A 1 20 ? -2.660 3.662 -4.693 1.00 10.00 20 ASP A N 12
ATOM 12438 C CA . ASP A 1 20 ? -1.354 3.830 -5.322 1.00 10.00 20 ASP A CA 12
ATOM 12439 C C . ASP A 1 20 ? -0.322 4.359 -4.351 1.00 10.00 20 ASP A C 12
ATOM 12440 O O . ASP A 1 20 ? -0.341 5.526 -3.997 1.00 10.00 20 ASP A O 12
ATOM 12449 N N . VAL A 1 21 ? 0.608 3.511 -3.946 1.00 10.00 21 VAL A N 12
ATOM 12450 C CA . VAL A 1 21 ? 1.708 3.967 -3.121 1.00 10.00 21 VAL A CA 12
ATOM 12451 C C . VAL A 1 21 ? 2.906 4.215 -4.010 1.00 10.00 21 VAL A C 12
ATOM 12452 O O . VAL A 1 21 ? 3.485 3.300 -4.596 1.00 10.00 21 VAL A O 12
ATOM 12465 N N . HIS A 1 22 ? 3.186 5.489 -4.189 1.00 10.00 22 HIS A N 12
ATOM 12466 C CA . HIS A 1 22 ? 4.327 5.928 -4.955 1.00 10.00 22 HIS A CA 12
ATOM 12467 C C . HIS A 1 22 ? 5.488 6.240 -4.033 1.00 10.00 22 HIS A C 12
ATOM 12468 O O . HIS A 1 22 ? 5.413 7.144 -3.202 1.00 10.00 22 HIS A O 12
ATOM 12483 N N . ASN A 1 23 ? 6.541 5.459 -4.152 1.00 10.00 23 ASN A N 12
ATOM 12484 C CA . ASN A 1 23 ? 7.747 5.699 -3.387 1.00 10.00 23 ASN A CA 12
ATOM 12485 C C . ASN A 1 23 ? 8.597 6.752 -4.091 1.00 10.00 23 ASN A C 12
ATOM 12486 O O . ASN A 1 23 ? 8.522 6.890 -5.305 1.00 10.00 23 ASN A O 12
ATOM 12497 N N . GLY A 1 24 ? 9.362 7.517 -3.328 1.00 10.00 24 GLY A N 12
ATOM 12498 C CA . GLY A 1 24 ? 10.288 8.467 -3.916 1.00 10.00 24 GLY A CA 12
ATOM 12499 C C . GLY A 1 24 ? 11.664 8.402 -3.277 1.00 10.00 24 GLY A C 12
ATOM 12500 O O . GLY A 1 24 ? 12.415 9.377 -3.296 1.00 10.00 24 GLY A O 12
ATOM 12504 N N . CYS A 1 25 ? 11.980 7.255 -2.692 1.00 10.00 25 CYS A N 12
ATOM 12505 C CA . CYS A 1 25 ? 13.292 7.019 -2.118 1.00 10.00 25 CYS A CA 12
ATOM 12506 C C . CYS A 1 25 ? 14.214 6.498 -3.208 1.00 10.00 25 CYS A C 12
ATOM 12507 O O . CYS A 1 25 ? 13.748 6.008 -4.234 1.00 10.00 25 CYS A O 12
ATOM 12514 N N . ALA A 1 26 ? 15.508 6.614 -2.994 1.00 10.00 26 ALA A N 12
ATOM 12515 C CA . ALA A 1 26 ? 16.480 6.191 -3.996 1.00 10.00 26 ALA A CA 12
ATOM 12516 C C . ALA A 1 26 ? 16.672 4.681 -4.004 1.00 10.00 26 ALA A C 12
ATOM 12517 O O . ALA A 1 26 ? 17.297 4.135 -4.913 1.00 10.00 26 ALA A O 12
ATOM 12524 N N . ASP A 1 27 ? 16.148 4.009 -2.993 1.00 10.00 27 ASP A N 12
ATOM 12525 C CA . ASP A 1 27 ? 16.324 2.580 -2.866 1.00 10.00 27 ASP A CA 12
ATOM 12526 C C . ASP A 1 27 ? 14.996 1.874 -2.630 1.00 10.00 27 ASP A C 12
ATOM 12527 O O . ASP A 1 27 ? 14.001 2.494 -2.240 1.00 10.00 27 ASP A O 12
ATOM 12536 N N . ALA A 1 28 ? 14.996 0.577 -2.915 1.00 10.00 28 ALA A N 12
ATOM 12537 C CA . ALA A 1 28 ? 13.817 -0.265 -2.760 1.00 10.00 28 ALA A CA 12
ATOM 12538 C C . ALA A 1 28 ? 13.471 -0.464 -1.292 1.00 10.00 28 ALA A C 12
ATOM 12539 O O . ALA A 1 28 ? 14.327 -0.822 -0.480 1.00 10.00 28 ALA A O 12
ATOM 12546 N N . VAL A 1 29 ? 12.211 -0.244 -0.959 1.00 10.00 29 VAL A N 12
ATOM 12547 C CA . VAL A 1 29 ? 11.737 -0.442 0.404 1.00 10.00 29 VAL A CA 12
ATOM 12548 C C . VAL A 1 29 ? 10.497 -1.311 0.428 1.00 10.00 29 VAL A C 12
ATOM 12549 O O . VAL A 1 29 ? 9.628 -1.190 -0.424 1.00 10.00 29 VAL A O 12
ATOM 12562 N N . SER A 1 30 ? 10.411 -2.176 1.414 1.00 10.00 30 SER A N 12
ATOM 12563 C CA . SER A 1 30 ? 9.287 -3.075 1.533 1.00 10.00 30 SER A CA 12
ATOM 12564 C C . SER A 1 30 ? 8.203 -2.434 2.369 1.00 10.00 30 SER A C 12
ATOM 12565 O O . SER A 1 30 ? 8.437 -2.012 3.500 1.00 10.00 30 SER A O 12
ATOM 12573 N N . VAL A 1 31 ? 7.024 -2.323 1.791 1.00 10.00 31 VAL A N 12
ATOM 12574 C CA . VAL A 1 31 ? 5.917 -1.701 2.466 1.00 10.00 31 VAL A CA 12
ATOM 12575 C C . VAL A 1 31 ? 4.747 -2.673 2.569 1.00 10.00 31 VAL A C 12
ATOM 12576 O O . VAL A 1 31 ? 4.596 -3.576 1.758 1.00 10.00 31 VAL A O 12
ATOM 12589 N N . THR A 1 32 ? 3.964 -2.502 3.597 1.00 10.00 32 THR A N 12
ATOM 12590 C CA . THR A 1 32 ? 2.762 -3.276 3.804 1.00 10.00 32 THR A CA 12
ATOM 12591 C C . THR A 1 32 ? 1.619 -2.332 4.137 1.00 10.00 32 THR A C 12
ATOM 12592 O O . THR A 1 32 ? 1.851 -1.182 4.493 1.00 10.00 32 THR A O 12
ATOM 12603 N N . VAL A 1 33 ? 0.395 -2.805 4.014 1.00 10.00 33 VAL A N 12
ATOM 12604 C CA . VAL A 1 33 ? -0.761 -1.967 4.243 1.00 10.00 33 VAL A CA 12
ATOM 12605 C C . VAL A 1 33 ? -1.767 -2.683 5.102 1.00 10.00 33 VAL A C 12
ATOM 12606 O O . VAL A 1 33 ? -1.926 -3.898 5.012 1.00 10.00 33 VAL A O 12
ATOM 12619 N N . GLU A 1 34 ? -2.430 -1.925 5.937 1.00 10.00 34 GLU A N 12
ATOM 12620 C CA . GLU A 1 34 ? -3.390 -2.485 6.863 1.00 10.00 34 GLU A CA 12
ATOM 12621 C C . GLU A 1 34 ? -4.780 -1.969 6.508 1.00 10.00 34 GLU A C 12
ATOM 12622 O O . GLU A 1 34 ? -5.008 -0.755 6.505 1.00 10.00 34 GLU A O 12
ATOM 12634 N N . TYR A 1 35 ? -5.694 -2.875 6.166 1.00 10.00 35 TYR A N 12
ATOM 12635 C CA . TYR A 1 35 ? -7.023 -2.464 5.717 1.00 10.00 35 TYR A CA 12
ATOM 12636 C C . TYR A 1 35 ? -8.026 -2.447 6.855 1.00 10.00 35 TYR A C 12
ATOM 12637 O O . TYR A 1 35 ? -7.835 -3.081 7.891 1.00 10.00 35 TYR A O 12
ATOM 12655 N N . THR A 1 36 ? -9.092 -1.699 6.625 1.00 10.00 36 THR A N 12
ATOM 12656 C CA . THR A 1 36 ? -10.199 -1.549 7.555 1.00 10.00 36 THR A CA 12
ATOM 12657 C C . THR A 1 36 ? -10.749 -2.893 8.077 1.00 10.00 36 THR A C 12
ATOM 12658 O O . THR A 1 36 ? -11.229 -2.978 9.208 1.00 10.00 36 THR A O 12
ATOM 12669 N N . HIS A 1 37 ? -10.679 -3.942 7.268 1.00 10.00 37 HIS A N 12
ATOM 12670 C CA . HIS A 1 37 ? -11.068 -5.272 7.731 1.00 10.00 37 HIS A CA 12
ATOM 12671 C C . HIS A 1 37 ? -9.862 -6.198 7.759 1.00 10.00 37 HIS A C 12
ATOM 12672 O O . HIS A 1 37 ? -9.421 -6.621 8.829 1.00 10.00 37 HIS A O 12
ATOM 12687 N N . GLY A 1 38 ? -9.330 -6.519 6.588 1.00 10.00 38 GLY A N 12
ATOM 12688 C CA . GLY A 1 38 ? -8.116 -7.308 6.537 1.00 10.00 38 GLY A CA 12
ATOM 12689 C C . GLY A 1 38 ? -7.976 -8.100 5.257 1.00 10.00 38 GLY A C 12
ATOM 12690 O O . GLY A 1 38 ? -7.981 -9.332 5.279 1.00 10.00 38 GLY A O 12
ATOM 12694 N N . GLN A 1 39 ? -7.894 -7.405 4.136 1.00 10.00 39 GLN A N 12
ATOM 12695 C CA . GLN A 1 39 ? -7.605 -8.060 2.870 1.00 10.00 39 GLN A CA 12
ATOM 12696 C C . GLN A 1 39 ? -6.147 -8.496 2.821 1.00 10.00 39 GLN A C 12
ATOM 12697 O O . GLN A 1 39 ? -5.285 -7.881 3.454 1.00 10.00 39 GLN A O 12
ATOM 12711 N N . TRP A 1 40 ? -5.875 -9.554 2.072 1.00 10.00 40 TRP A N 12
ATOM 12712 C CA . TRP A 1 40 ? -4.532 -10.105 1.986 1.00 10.00 40 TRP A CA 12
ATOM 12713 C C . TRP A 1 40 ? -3.662 -9.313 1.007 1.00 10.00 40 TRP A C 12
ATOM 12714 O O . TRP A 1 40 ? -3.769 -9.484 -0.207 1.00 10.00 40 TRP A O 12
ATOM 12735 N N . ALA A 1 41 ? -2.823 -8.436 1.551 1.00 10.00 41 ALA A N 12
ATOM 12736 C CA . ALA A 1 41 ? -1.809 -7.721 0.765 1.00 10.00 41 ALA A CA 12
ATOM 12737 C C . ALA A 1 41 ? -0.772 -6.977 1.623 1.00 10.00 41 ALA A C 12
ATOM 12738 O O . ALA A 1 41 ? -0.123 -6.061 1.120 1.00 10.00 41 ALA A O 12
ATOM 12745 N N . PRO A 1 42 ? -0.543 -7.331 2.905 1.00 10.00 42 PRO A N 12
ATOM 12746 C CA . PRO A 1 42 ? 0.292 -6.521 3.768 1.00 10.00 42 PRO A CA 12
ATOM 12747 C C . PRO A 1 42 ? 1.779 -6.899 3.686 1.00 10.00 42 PRO A C 12
ATOM 12748 O O . PRO A 1 42 ? 2.347 -7.358 4.676 1.00 10.00 42 PRO A O 12
ATOM 12759 N N . CYS A 1 43 ? 2.377 -6.726 2.487 1.00 10.00 43 CYS A N 12
ATOM 12760 C CA . CYS A 1 43 ? 3.842 -6.811 2.279 1.00 10.00 43 CYS A CA 12
ATOM 12761 C C . CYS A 1 43 ? 4.203 -6.819 0.785 1.00 10.00 43 CYS A C 12
ATOM 12762 O O . CYS A 1 43 ? 3.843 -7.741 0.054 1.00 10.00 43 CYS A O 12
ATOM 12769 N N . ARG A 1 44 ? 4.893 -5.776 0.333 1.00 10.00 44 ARG A N 12
ATOM 12770 C CA . ARG A 1 44 ? 5.386 -5.693 -1.037 1.00 10.00 44 ARG A CA 12
ATOM 12771 C C . ARG A 1 44 ? 6.544 -4.693 -1.091 1.00 10.00 44 ARG A C 12
ATOM 12772 O O . ARG A 1 44 ? 6.444 -3.600 -0.540 1.00 10.00 44 ARG A O 12
ATOM 12793 N N . VAL A 1 45 ? 7.646 -5.062 -1.727 1.00 10.00 45 VAL A N 12
ATOM 12794 C CA . VAL A 1 45 ? 8.774 -4.143 -1.854 1.00 10.00 45 VAL A CA 12
ATOM 12795 C C . VAL A 1 45 ? 8.574 -3.207 -3.038 1.00 10.00 45 VAL A C 12
ATOM 12796 O O . VAL A 1 45 ? 8.078 -3.606 -4.095 1.00 10.00 45 VAL A O 12
ATOM 12809 N N . ILE A 1 46 ? 8.943 -1.960 -2.835 1.00 10.00 46 ILE A N 12
ATOM 12810 C CA . ILE A 1 46 ? 8.775 -0.928 -3.815 1.00 10.00 46 ILE A CA 12
ATOM 12811 C C . ILE A 1 46 ? 10.078 -0.700 -4.542 1.00 10.00 46 ILE A C 12
ATOM 12812 O O . ILE A 1 46 ? 11.157 -0.862 -3.977 1.00 10.00 46 ILE A O 12
ATOM 12828 N N . GLU A 1 47 ? 9.967 -0.359 -5.794 1.00 10.00 47 GLU A N 12
ATOM 12829 C CA . GLU A 1 47 ? 11.101 0.101 -6.548 1.00 10.00 47 GLU A CA 12
ATOM 12830 C C . GLU A 1 47 ? 11.198 1.608 -6.362 1.00 10.00 47 GLU A C 12
ATOM 12831 O O . GLU A 1 47 ? 10.168 2.267 -6.282 1.00 10.00 47 GLU A O 12
ATOM 12843 N N . PRO A 1 48 ? 12.412 2.153 -6.193 1.00 10.00 48 PRO A N 12
ATOM 12844 C CA . PRO A 1 48 ? 12.636 3.595 -6.059 1.00 10.00 48 PRO A CA 12
ATOM 12845 C C . PRO A 1 48 ? 11.813 4.406 -7.056 1.00 10.00 48 PRO A C 12
ATOM 12846 O O . PRO A 1 48 ? 12.207 4.564 -8.213 1.00 10.00 48 PRO A O 12
ATOM 12857 N N . GLY A 1 49 ? 10.652 4.878 -6.622 1.00 10.00 49 GLY A N 12
ATOM 12858 C CA . GLY A 1 49 ? 9.823 5.689 -7.496 1.00 10.00 49 GLY A CA 12
ATOM 12859 C C . GLY A 1 49 ? 8.723 4.891 -8.162 1.00 10.00 49 GLY A C 12
ATOM 12860 O O . GLY A 1 49 ? 8.101 5.356 -9.115 1.00 10.00 49 GLY A O 12
ATOM 12864 N N . GLY A 1 50 ? 8.488 3.683 -7.668 1.00 10.00 50 GLY A N 12
ATOM 12865 C CA . GLY A 1 50 ? 7.453 2.845 -8.222 1.00 10.00 50 GLY A CA 12
ATOM 12866 C C . GLY A 1 50 ? 6.171 2.874 -7.415 1.00 10.00 50 GLY A C 12
ATOM 12867 O O . GLY A 1 50 ? 6.035 3.659 -6.472 1.00 10.00 50 GLY A O 12
ATOM 12871 N N . TRP A 1 51 ? 5.246 1.993 -7.778 1.00 10.00 51 TRP A N 12
ATOM 12872 C CA . TRP A 1 51 ? 3.945 1.910 -7.129 1.00 10.00 51 TRP A CA 12
ATOM 12873 C C . TRP A 1 51 ? 3.713 0.529 -6.552 1.00 10.00 51 TRP A C 12
ATOM 12874 O O . TRP A 1 51 ? 4.412 -0.433 -6.881 1.00 10.00 51 TRP A O 12
ATOM 12895 N N . ALA A 1 52 ? 2.712 0.449 -5.700 1.00 10.00 52 ALA A N 12
ATOM 12896 C CA . ALA A 1 52 ? 2.257 -0.798 -5.139 1.00 10.00 52 ALA A CA 12
ATOM 12897 C C . ALA A 1 52 ? 0.751 -0.722 -5.027 1.00 10.00 52 ALA A C 12
ATOM 12898 O O . ALA A 1 52 ? 0.215 0.081 -4.269 1.00 10.00 52 ALA A O 12
ATOM 12905 N N . THR A 1 53 ? 0.076 -1.518 -5.821 1.00 10.00 53 THR A N 12
ATOM 12906 C CA . THR A 1 53 ? -1.371 -1.493 -5.883 1.00 10.00 53 THR A CA 12
ATOM 12907 C C . THR A 1 53 ? -1.962 -2.254 -4.723 1.00 10.00 53 THR A C 12
ATOM 12908 O O . THR A 1 53 ? -1.568 -3.388 -4.446 1.00 10.00 53 THR A O 12
ATOM 12919 N N . PHE A 1 54 ? -2.913 -1.632 -4.055 1.00 10.00 54 PHE A N 12
ATOM 12920 C CA . PHE A 1 54 ? -3.531 -2.239 -2.903 1.00 10.00 54 PHE A CA 12
ATOM 12921 C C . PHE A 1 54 ? -5.004 -1.941 -2.921 1.00 10.00 54 PHE A C 12
ATOM 12922 O O . PHE A 1 54 ? -5.415 -0.875 -3.386 1.00 10.00 54 PHE A O 12
ATOM 12939 N N . ALA A 1 55 ? -5.790 -2.897 -2.455 1.00 10.00 55 ALA A N 12
ATOM 12940 C CA . ALA A 1 55 ? -7.237 -2.785 -2.480 1.00 10.00 55 ALA A CA 12
ATOM 12941 C C . ALA A 1 55 ? -7.685 -1.507 -1.796 1.00 10.00 55 ALA A C 12
ATOM 12942 O O . ALA A 1 55 ? -7.580 -1.363 -0.577 1.00 10.00 55 ALA A O 12
ATOM 12949 N N . GLY A 1 56 ? -8.139 -0.556 -2.599 1.00 10.00 56 GLY A N 12
ATOM 12950 C CA . GLY A 1 56 ? -8.601 0.695 -2.060 1.00 10.00 56 GLY A CA 12
ATOM 12951 C C . GLY A 1 56 ? -9.920 0.515 -1.333 1.00 10.00 56 GLY A C 12
ATOM 12952 O O . GLY A 1 56 ? -10.431 -0.599 -1.260 1.00 10.00 56 GLY A O 12
ATOM 12956 N N . TYR A 1 57 ? -10.512 1.583 -0.829 1.00 10.00 57 TYR A N 12
ATOM 12957 C CA . TYR A 1 57 ? -11.738 1.428 -0.070 1.00 10.00 57 TYR A CA 12
ATOM 12958 C C . TYR A 1 57 ? -12.910 1.205 -1.015 1.00 10.00 57 TYR A C 12
ATOM 12959 O O . TYR A 1 57 ? -13.171 2.008 -1.915 1.00 10.00 57 TYR A O 12
ATOM 12977 N N . GLY A 1 58 ? -13.567 0.082 -0.842 1.00 10.00 58 GLY A N 12
ATOM 12978 C CA . GLY A 1 58 ? -14.737 -0.217 -1.626 1.00 10.00 58 GLY A CA 12
ATOM 12979 C C . GLY A 1 58 ? -14.918 -1.705 -1.808 1.00 10.00 58 GLY A C 12
ATOM 12980 O O . GLY A 1 58 ? -14.460 -2.486 -0.971 1.00 10.00 58 GLY A O 12
ATOM 12984 N N . THR A 1 59 ? -15.577 -2.094 -2.892 1.00 10.00 59 THR A N 12
ATOM 12985 C CA . THR A 1 59 ? -15.812 -3.494 -3.202 1.00 10.00 59 THR A CA 12
ATOM 12986 C C . THR A 1 59 ? -14.522 -4.320 -3.091 1.00 10.00 59 THR A C 12
ATOM 12987 O O . THR A 1 59 ? -13.581 -4.109 -3.856 1.00 10.00 59 THR A O 12
ATOM 12998 N N . ASP A 1 60 ? -14.485 -5.219 -2.097 1.00 10.00 60 ASP A N 12
ATOM 12999 C CA . ASP A 1 60 ? -13.370 -6.156 -1.897 1.00 10.00 60 ASP A CA 12
ATOM 13000 C C . ASP A 1 60 ? -12.089 -5.450 -1.459 1.00 10.00 60 ASP A C 12
ATOM 13001 O O . ASP A 1 60 ? -11.019 -6.055 -1.469 1.00 10.00 60 ASP A O 12
ATOM 13010 N N . GLY A 1 61 ? -12.183 -4.190 -1.062 1.00 10.00 61 GLY A N 12
ATOM 13011 C CA . GLY A 1 61 ? -10.978 -3.457 -0.718 1.00 10.00 61 GLY A CA 12
ATOM 13012 C C . GLY A 1 61 ? -10.861 -3.048 0.744 1.00 10.00 61 GLY A C 12
ATOM 13013 O O . GLY A 1 61 ? -9.772 -2.685 1.188 1.00 10.00 61 GLY A O 12
ATOM 13017 N N . ASN A 1 62 ? -11.952 -3.145 1.506 1.00 10.00 62 ASN A N 12
ATOM 13018 C CA . ASN A 1 62 ? -12.023 -2.565 2.841 1.00 10.00 62 ASN A CA 12
ATOM 13019 C C . ASN A 1 62 ? -11.631 -1.095 2.782 1.00 10.00 62 ASN A C 12
ATOM 13020 O O . ASN A 1 62 ? -12.423 -0.245 2.371 1.00 10.00 62 ASN A O 12
ATOM 13031 N N . TYR A 1 63 ? -10.394 -0.830 3.185 1.00 10.00 63 TYR A N 12
ATOM 13032 C CA . TYR A 1 63 ? -9.757 0.472 3.052 1.00 10.00 63 TYR A CA 12
ATOM 13033 C C . TYR A 1 63 ? -8.404 0.423 3.719 1.00 10.00 63 TYR A C 12
ATOM 13034 O O . TYR A 1 63 ? -8.320 0.203 4.926 1.00 10.00 63 TYR A O 12
ATOM 13052 N N . VAL A 1 64 ? -7.346 0.580 2.942 1.00 10.00 64 VAL A N 12
ATOM 13053 C CA . VAL A 1 64 ? -6.028 0.726 3.521 1.00 10.00 64 VAL A CA 12
ATOM 13054 C C . VAL A 1 64 ? -6.015 1.990 4.367 1.00 10.00 64 VAL A C 12
ATOM 13055 O O . VAL A 1 64 ? -6.411 3.062 3.906 1.00 10.00 64 VAL A O 12
ATOM 13068 N N . THR A 1 65 ? -5.622 1.858 5.614 1.00 10.00 65 THR A N 12
ATOM 13069 C CA . THR A 1 65 ? -5.618 3.001 6.509 1.00 10.00 65 THR A CA 12
ATOM 13070 C C . THR A 1 65 ? -4.213 3.306 6.998 1.00 10.00 65 THR A C 12
ATOM 13071 O O . THR A 1 65 ? -3.875 4.459 7.269 1.00 10.00 65 THR A O 12
ATOM 13082 N N . GLY A 1 66 ? -3.394 2.275 7.087 1.00 10.00 66 GLY A N 12
ATOM 13083 C CA . GLY A 1 66 ? -2.047 2.466 7.573 1.00 10.00 66 GLY A CA 12
ATOM 13084 C C . GLY A 1 66 ? -1.018 1.710 6.767 1.00 10.00 66 GLY A C 12
ATOM 13085 O O . GLY A 1 66 ? -1.134 0.501 6.565 1.00 10.00 66 GLY A O 12
ATOM 13089 N N . LEU A 1 67 ? -0.018 2.429 6.291 1.00 10.00 67 LEU A N 12
ATOM 13090 C CA . LEU A 1 67 ? 1.127 1.810 5.653 1.00 10.00 67 LEU A CA 12
ATOM 13091 C C . LEU A 1 67 ? 2.148 1.427 6.714 1.00 10.00 67 LEU A C 12
ATOM 13092 O O . LEU A 1 67 ? 2.488 2.222 7.591 1.00 10.00 67 LEU A O 12
ATOM 13108 N N . HIS A 1 68 ? 2.613 0.205 6.629 1.00 10.00 68 HIS A N 12
ATOM 13109 C CA . HIS A 1 68 ? 3.570 -0.338 7.576 1.00 10.00 68 HIS A CA 12
ATOM 13110 C C . HIS A 1 68 ? 4.832 -0.726 6.822 1.00 10.00 68 HIS A C 12
ATOM 13111 O O . HIS A 1 68 ? 4.753 -1.084 5.656 1.00 10.00 68 HIS A O 12
ATOM 13126 N N . THR A 1 69 ? 5.997 -0.629 7.429 1.00 10.00 69 THR A N 12
ATOM 13127 C CA . THR A 1 69 ? 7.201 -1.037 6.725 1.00 10.00 69 THR A CA 12
ATOM 13128 C C . THR A 1 69 ? 7.387 -2.542 6.826 1.00 10.00 69 THR A C 12
ATOM 13129 O O . THR A 1 69 ? 7.379 -3.112 7.919 1.00 10.00 69 THR A O 12
ATOM 13140 N N . CYS A 1 70 ? 7.534 -3.179 5.681 1.00 10.00 70 CYS A N 12
ATOM 13141 C CA . CYS A 1 70 ? 7.662 -4.621 5.614 1.00 10.00 70 CYS A CA 12
ATOM 13142 C C . CYS A 1 70 ? 9.141 -5.009 5.550 1.00 10.00 70 CYS A C 12
ATOM 13143 O O . CYS A 1 70 ? 9.988 -4.167 5.237 1.00 10.00 70 CYS A O 12
ATOM 13150 N N . ASP A 1 71 ? 9.461 -6.256 5.868 1.00 10.00 71 ASP A N 12
ATOM 13151 C CA . ASP A 1 71 ? 10.797 -6.772 5.623 1.00 10.00 71 ASP A CA 12
ATOM 13152 C C . ASP A 1 71 ? 10.762 -7.689 4.418 1.00 10.00 71 ASP A C 12
ATOM 13153 O O . ASP A 1 71 ? 9.829 -8.467 4.277 1.00 10.00 71 ASP A O 12
ATOM 13162 N N . PRO A 1 72 ? 11.774 -7.566 3.540 1.00 10.00 72 PRO A N 12
ATOM 13163 C CA . PRO A 1 72 ? 11.978 -8.341 2.314 1.00 10.00 72 PRO A CA 12
ATOM 13164 C C . PRO A 1 72 ? 11.283 -9.694 2.272 1.00 10.00 72 PRO A C 12
ATOM 13165 O O . PRO A 1 72 ? 11.901 -10.739 2.497 1.00 10.00 72 PRO A O 12
ATOM 13176 N N . ALA A 1 73 ? 9.993 -9.649 1.983 1.00 10.00 73 ALA A N 12
ATOM 13177 C CA . ALA A 1 73 ? 9.175 -10.849 1.901 1.00 10.00 73 ALA A CA 12
ATOM 13178 C C . ALA A 1 73 ? 7.784 -10.543 1.340 1.00 10.00 73 ALA A C 12
ATOM 13179 O O . ALA A 1 73 ? 6.878 -10.146 2.074 1.00 10.00 73 ALA A O 12
ATOM 13186 N N . THR A 1 74 ? 7.633 -10.677 0.030 1.00 10.00 74 THR A N 12
ATOM 13187 C CA . THR A 1 74 ? 6.334 -10.518 -0.607 1.00 10.00 74 THR A CA 12
ATOM 13188 C C . THR A 1 74 ? 5.582 -11.852 -0.583 1.00 10.00 74 THR A C 12
ATOM 13189 O O . THR A 1 74 ? 6.123 -12.872 -1.002 1.00 10.00 74 THR A O 12
ATOM 13200 N N . PRO A 1 75 ? 4.329 -11.864 -0.081 1.00 10.00 75 PRO A N 12
ATOM 13201 C CA . PRO A 1 75 ? 3.520 -13.090 0.037 1.00 10.00 75 PRO A CA 12
ATOM 13202 C C . PRO A 1 75 ? 3.117 -13.692 -1.312 1.00 10.00 75 PRO A C 12
ATOM 13203 O O . PRO A 1 75 ? 2.475 -14.742 -1.364 1.00 10.00 75 PRO A O 12
ATOM 13214 N N . SER A 1 76 ? 3.489 -13.029 -2.396 1.00 10.00 76 SER A N 12
ATOM 13215 C CA . SER A 1 76 ? 3.222 -13.545 -3.727 1.00 10.00 76 SER A CA 12
ATOM 13216 C C . SER A 1 76 ? 4.253 -14.609 -4.088 1.00 10.00 76 SER A C 12
ATOM 13217 O O . SER A 1 76 ? 5.286 -14.313 -4.693 1.00 10.00 76 SER A O 12
ATOM 13225 N N . GLY A 1 77 ? 3.979 -15.840 -3.678 1.00 10.00 77 GLY A N 12
ATOM 13226 C CA . GLY A 1 77 ? 4.893 -16.931 -3.949 1.00 10.00 77 GLY A CA 12
ATOM 13227 C C . GLY A 1 77 ? 4.877 -17.348 -5.405 1.00 10.00 77 GLY A C 12
ATOM 13228 O O . GLY A 1 77 ? 3.864 -17.834 -5.908 1.00 10.00 77 GLY A O 12
ATOM 13232 N N . VAL A 1 78 ? 5.996 -17.145 -6.081 1.00 10.00 78 VAL A N 12
ATOM 13233 C CA . VAL A 1 78 ? 6.124 -17.503 -7.481 1.00 10.00 78 VAL A CA 12
ATOM 13234 C C . VAL A 1 78 ? 7.582 -17.839 -7.796 1.00 10.00 78 VAL A C 12
ATOM 13235 O O . VAL A 1 78 ? 7.906 -19.039 -7.861 1.00 10.00 78 VAL A O 12
ATOM 13249 N N . ALA A 1 1 ? 3.817 9.844 16.516 1.00 10.00 1 ALA A N 13
ATOM 13250 C CA . ALA A 1 1 ? 4.302 8.472 16.779 1.00 10.00 1 ALA A CA 13
ATOM 13251 C C . ALA A 1 1 ? 5.569 8.178 15.988 1.00 10.00 1 ALA A C 13
ATOM 13252 O O . ALA A 1 1 ? 6.494 7.548 16.498 1.00 10.00 1 ALA A O 13
ATOM 13261 N N . THR A 1 2 ? 5.624 8.656 14.750 1.00 10.00 2 THR A N 13
ATOM 13262 C CA . THR A 1 2 ? 6.763 8.384 13.884 1.00 10.00 2 THR A CA 13
ATOM 13263 C C . THR A 1 2 ? 6.946 9.516 12.878 1.00 10.00 2 THR A C 13
ATOM 13264 O O . THR A 1 2 ? 7.985 10.177 12.845 1.00 10.00 2 THR A O 13
ATOM 13275 N N . GLY A 1 3 ? 5.921 9.746 12.072 1.00 10.00 3 GLY A N 13
ATOM 13276 C CA . GLY A 1 3 ? 5.988 10.770 11.053 1.00 10.00 3 GLY A CA 13
ATOM 13277 C C . GLY A 1 3 ? 5.255 10.360 9.798 1.00 10.00 3 GLY A C 13
ATOM 13278 O O . GLY A 1 3 ? 4.098 10.730 9.601 1.00 10.00 3 GLY A O 13
ATOM 13282 N N . SER A 1 4 ? 5.920 9.588 8.955 1.00 10.00 4 SER A N 13
ATOM 13283 C CA . SER A 1 4 ? 5.317 9.112 7.725 1.00 10.00 4 SER A CA 13
ATOM 13284 C C . SER A 1 4 ? 5.277 7.577 7.737 1.00 10.00 4 SER A C 13
ATOM 13285 O O . SER A 1 4 ? 6.126 6.938 8.363 1.00 10.00 4 SER A O 13
ATOM 13293 N N . PRO A 1 5 ? 4.266 6.971 7.091 1.00 10.00 5 PRO A N 13
ATOM 13294 C CA . PRO A 1 5 ? 4.128 5.510 7.008 1.00 10.00 5 PRO A CA 13
ATOM 13295 C C . PRO A 1 5 ? 5.302 4.844 6.292 1.00 10.00 5 PRO A C 13
ATOM 13296 O O . PRO A 1 5 ? 5.905 5.430 5.389 1.00 10.00 5 PRO A O 13
ATOM 13307 N N . VAL A 1 6 ? 5.599 3.608 6.708 1.00 10.00 6 VAL A N 13
ATOM 13308 C CA . VAL A 1 6 ? 6.679 2.788 6.143 1.00 10.00 6 VAL A CA 13
ATOM 13309 C C . VAL A 1 6 ? 8.017 3.557 6.088 1.00 10.00 6 VAL A C 13
ATOM 13310 O O . VAL A 1 6 ? 8.345 4.302 7.011 1.00 10.00 6 VAL A O 13
ATOM 13323 N N . ALA A 1 7 ? 8.789 3.331 5.025 1.00 10.00 7 ALA A N 13
ATOM 13324 C CA . ALA A 1 7 ? 10.052 4.012 4.767 1.00 10.00 7 ALA A CA 13
ATOM 13325 C C . ALA A 1 7 ? 9.919 5.541 4.742 1.00 10.00 7 ALA A C 13
ATOM 13326 O O . ALA A 1 7 ? 10.918 6.250 4.608 1.00 10.00 7 ALA A O 13
ATOM 13333 N N . GLU A 1 8 ? 8.684 6.032 4.840 1.00 10.00 8 GLU A N 13
ATOM 13334 C CA . GLU A 1 8 ? 8.376 7.466 4.898 1.00 10.00 8 GLU A CA 13
ATOM 13335 C C . GLU A 1 8 ? 8.497 8.154 3.537 1.00 10.00 8 GLU A C 13
ATOM 13336 O O . GLU A 1 8 ? 7.848 9.171 3.305 1.00 10.00 8 GLU A O 13
ATOM 13348 N N . CYS A 1 9 ? 9.317 7.613 2.642 1.00 10.00 9 CYS A N 13
ATOM 13349 C CA . CYS A 1 9 ? 9.466 8.186 1.313 1.00 10.00 9 CYS A CA 13
ATOM 13350 C C . CYS A 1 9 ? 8.507 7.549 0.312 1.00 10.00 9 CYS A C 13
ATOM 13351 O O . CYS A 1 9 ? 8.684 7.694 -0.886 1.00 10.00 9 CYS A O 13
ATOM 13358 N N . VAL A 1 10 ? 7.505 6.826 0.796 1.00 10.00 10 VAL A N 13
ATOM 13359 C CA . VAL A 1 10 ? 6.475 6.280 -0.080 1.00 10.00 10 VAL A CA 13
ATOM 13360 C C . VAL A 1 10 ? 5.133 6.905 0.295 1.00 10.00 10 VAL A C 13
ATOM 13361 O O . VAL A 1 10 ? 4.867 7.141 1.476 1.00 10.00 10 VAL A O 13
ATOM 13374 N N . GLU A 1 11 ? 4.300 7.194 -0.697 1.00 10.00 11 GLU A N 13
ATOM 13375 C CA . GLU A 1 11 ? 3.054 7.903 -0.443 1.00 10.00 11 GLU A CA 13
ATOM 13376 C C . GLU A 1 11 ? 1.887 7.271 -1.195 1.00 10.00 11 GLU A C 13
ATOM 13377 O O . GLU A 1 11 ? 1.905 7.208 -2.421 1.00 10.00 11 GLU A O 13
ATOM 13389 N N . TYR A 1 12 ? 0.892 6.778 -0.468 1.00 10.00 12 TYR A N 13
ATOM 13390 C CA . TYR A 1 12 ? -0.310 6.256 -1.109 1.00 10.00 12 TYR A CA 13
ATOM 13391 C C . TYR A 1 12 ? -1.387 7.313 -1.273 1.00 10.00 12 TYR A C 13
ATOM 13392 O O . TYR A 1 12 ? -1.368 8.365 -0.632 1.00 10.00 12 TYR A O 13
ATOM 13410 N N . PHE A 1 13 ? -2.310 7.008 -2.159 1.00 10.00 13 PHE A N 13
ATOM 13411 C CA . PHE A 1 13 ? -3.522 7.773 -2.336 1.00 10.00 13 PHE A CA 13
ATOM 13412 C C . PHE A 1 13 ? -4.610 6.782 -2.721 1.00 10.00 13 PHE A C 13
ATOM 13413 O O . PHE A 1 13 ? -4.305 5.622 -3.005 1.00 10.00 13 PHE A O 13
ATOM 13430 N N . GLN A 1 14 ? -5.860 7.193 -2.706 1.00 10.00 14 GLN A N 13
ATOM 13431 C CA . GLN A 1 14 ? -6.929 6.279 -3.051 1.00 10.00 14 GLN A CA 13
ATOM 13432 C C . GLN A 1 14 ? -7.639 6.702 -4.332 1.00 10.00 14 GLN A C 13
ATOM 13433 O O . GLN A 1 14 ? -8.381 7.681 -4.359 1.00 10.00 14 GLN A O 13
ATOM 13447 N N . SER A 1 15 ? -7.397 5.954 -5.396 1.00 10.00 15 SER A N 13
ATOM 13448 C CA . SER A 1 15 ? -8.065 6.175 -6.659 1.00 10.00 15 SER A CA 13
ATOM 13449 C C . SER A 1 15 ? -9.214 5.177 -6.790 1.00 10.00 15 SER A C 13
ATOM 13450 O O . SER A 1 15 ? -9.341 4.461 -7.789 1.00 10.00 15 SER A O 13
ATOM 13458 N N . TRP A 1 16 ? -10.034 5.140 -5.732 1.00 10.00 16 TRP A N 13
ATOM 13459 C CA . TRP A 1 16 ? -11.204 4.266 -5.633 1.00 10.00 16 TRP A CA 13
ATOM 13460 C C . TRP A 1 16 ? -10.794 2.812 -5.375 1.00 10.00 16 TRP A C 13
ATOM 13461 O O . TRP A 1 16 ? -10.626 2.407 -4.227 1.00 10.00 16 TRP A O 13
ATOM 13482 N N . ARG A 1 17 ? -10.596 2.046 -6.440 1.00 10.00 17 ARG A N 13
ATOM 13483 C CA . ARG A 1 17 ? -10.276 0.623 -6.316 1.00 10.00 17 ARG A CA 13
ATOM 13484 C C . ARG A 1 17 ? -8.777 0.384 -6.486 1.00 10.00 17 ARG A C 13
ATOM 13485 O O . ARG A 1 17 ? -8.345 -0.674 -6.935 1.00 10.00 17 ARG A O 13
ATOM 13506 N N . TYR A 1 18 ? -7.996 1.370 -6.080 1.00 10.00 18 TYR A N 13
ATOM 13507 C CA . TYR A 1 18 ? -6.565 1.378 -6.305 1.00 10.00 18 TYR A CA 13
ATOM 13508 C C . TYR A 1 18 ? -5.902 2.232 -5.240 1.00 10.00 18 TYR A C 13
ATOM 13509 O O . TYR A 1 18 ? -6.067 3.449 -5.224 1.00 10.00 18 TYR A O 13
ATOM 13527 N N . THR A 1 19 ? -5.225 1.612 -4.313 1.00 10.00 19 THR A N 13
ATOM 13528 C CA . THR A 1 19 ? -4.396 2.350 -3.399 1.00 10.00 19 THR A CA 13
ATOM 13529 C C . THR A 1 19 ? -2.982 2.439 -3.953 1.00 10.00 19 THR A C 13
ATOM 13530 O O . THR A 1 19 ? -2.202 1.488 -3.883 1.00 10.00 19 THR A O 13
ATOM 13541 N N . ASP A 1 20 ? -2.710 3.573 -4.586 1.00 10.00 20 ASP A N 13
ATOM 13542 C CA . ASP A 1 20 ? -1.431 3.831 -5.223 1.00 10.00 20 ASP A CA 13
ATOM 13543 C C . ASP A 1 20 ? -0.402 4.334 -4.233 1.00 10.00 20 ASP A C 13
ATOM 13544 O O . ASP A 1 20 ? -0.474 5.467 -3.780 1.00 10.00 20 ASP A O 13
ATOM 13553 N N . VAL A 1 21 ? 0.567 3.500 -3.906 1.00 10.00 21 VAL A N 13
ATOM 13554 C CA . VAL A 1 21 ? 1.679 3.953 -3.094 1.00 10.00 21 VAL A CA 13
ATOM 13555 C C . VAL A 1 21 ? 2.862 4.235 -3.995 1.00 10.00 21 VAL A C 13
ATOM 13556 O O . VAL A 1 21 ? 3.459 3.342 -4.593 1.00 10.00 21 VAL A O 13
ATOM 13569 N N . HIS A 1 22 ? 3.120 5.516 -4.159 1.00 10.00 22 HIS A N 13
ATOM 13570 C CA . HIS A 1 22 ? 4.217 5.978 -4.967 1.00 10.00 22 HIS A CA 13
ATOM 13571 C C . HIS A 1 22 ? 5.408 6.290 -4.091 1.00 10.00 22 HIS A C 13
ATOM 13572 O O . HIS A 1 22 ? 5.371 7.228 -3.296 1.00 10.00 22 HIS A O 13
ATOM 13587 N N . ASN A 1 23 ? 6.447 5.481 -4.210 1.00 10.00 23 ASN A N 13
ATOM 13588 C CA . ASN A 1 23 ? 7.666 5.718 -3.467 1.00 10.00 23 ASN A CA 13
ATOM 13589 C C . ASN A 1 23 ? 8.494 6.797 -4.164 1.00 10.00 23 ASN A C 13
ATOM 13590 O O . ASN A 1 23 ? 8.337 7.028 -5.360 1.00 10.00 23 ASN A O 13
ATOM 13601 N N . GLY A 1 24 ? 9.320 7.492 -3.405 1.00 10.00 24 GLY A N 13
ATOM 13602 C CA . GLY A 1 24 ? 10.236 8.452 -3.976 1.00 10.00 24 GLY A CA 13
ATOM 13603 C C . GLY A 1 24 ? 11.605 8.361 -3.340 1.00 10.00 24 GLY A C 13
ATOM 13604 O O . GLY A 1 24 ? 12.380 9.313 -3.371 1.00 10.00 24 GLY A O 13
ATOM 13608 N N . CYS A 1 25 ? 11.888 7.217 -2.737 1.00 10.00 25 CYS A N 13
ATOM 13609 C CA . CYS A 1 25 ? 13.200 6.945 -2.190 1.00 10.00 25 CYS A CA 13
ATOM 13610 C C . CYS A 1 25 ? 14.115 6.449 -3.298 1.00 10.00 25 CYS A C 13
ATOM 13611 O O . CYS A 1 25 ? 13.646 6.009 -4.345 1.00 10.00 25 CYS A O 13
ATOM 13618 N N . ALA A 1 26 ? 15.412 6.543 -3.076 1.00 10.00 26 ALA A N 13
ATOM 13619 C CA . ALA A 1 26 ? 16.392 6.112 -4.067 1.00 10.00 26 ALA A CA 13
ATOM 13620 C C . ALA A 1 26 ? 16.583 4.596 -4.042 1.00 10.00 26 ALA A C 13
ATOM 13621 O O . ALA A 1 26 ? 17.230 4.031 -4.925 1.00 10.00 26 ALA A O 13
ATOM 13628 N N . ASP A 1 27 ? 16.039 3.940 -3.032 1.00 10.00 27 ASP A N 13
ATOM 13629 C CA . ASP A 1 27 ? 16.215 2.506 -2.880 1.00 10.00 27 ASP A CA 13
ATOM 13630 C C . ASP A 1 27 ? 14.881 1.792 -2.687 1.00 10.00 27 ASP A C 13
ATOM 13631 O O . ASP A 1 27 ? 13.872 2.402 -2.325 1.00 10.00 27 ASP A O 13
ATOM 13640 N N . ALA A 1 28 ? 14.897 0.492 -2.968 1.00 10.00 28 ALA A N 13
ATOM 13641 C CA . ALA A 1 28 ? 13.723 -0.367 -2.843 1.00 10.00 28 ALA A CA 13
ATOM 13642 C C . ALA A 1 28 ? 13.374 -0.614 -1.385 1.00 10.00 28 ALA A C 13
ATOM 13643 O O . ALA A 1 28 ? 14.213 -1.081 -0.608 1.00 10.00 28 ALA A O 13
ATOM 13650 N N . VAL A 1 29 ? 12.136 -0.326 -1.016 1.00 10.00 29 VAL A N 13
ATOM 13651 C CA . VAL A 1 29 ? 11.687 -0.541 0.355 1.00 10.00 29 VAL A CA 13
ATOM 13652 C C . VAL A 1 29 ? 10.446 -1.407 0.396 1.00 10.00 29 VAL A C 13
ATOM 13653 O O . VAL A 1 29 ? 9.572 -1.297 -0.456 1.00 10.00 29 VAL A O 13
ATOM 13666 N N . SER A 1 30 ? 10.362 -2.248 1.402 1.00 10.00 30 SER A N 13
ATOM 13667 C CA . SER A 1 30 ? 9.242 -3.153 1.533 1.00 10.00 30 SER A CA 13
ATOM 13668 C C . SER A 1 30 ? 8.155 -2.492 2.355 1.00 10.00 30 SER A C 13
ATOM 13669 O O . SER A 1 30 ? 8.384 -2.072 3.482 1.00 10.00 30 SER A O 13
ATOM 13677 N N . VAL A 1 31 ? 6.981 -2.361 1.768 1.00 10.00 31 VAL A N 13
ATOM 13678 C CA . VAL A 1 31 ? 5.877 -1.714 2.437 1.00 10.00 31 VAL A CA 13
ATOM 13679 C C . VAL A 1 31 ? 4.674 -2.659 2.552 1.00 10.00 31 VAL A C 13
ATOM 13680 O O . VAL A 1 31 ? 4.418 -3.480 1.678 1.00 10.00 31 VAL A O 13
ATOM 13693 N N . THR A 1 32 ? 3.981 -2.551 3.663 1.00 10.00 32 THR A N 13
ATOM 13694 C CA . THR A 1 32 ? 2.766 -3.306 3.918 1.00 10.00 32 THR A CA 13
ATOM 13695 C C . THR A 1 32 ? 1.614 -2.338 4.196 1.00 10.00 32 THR A C 13
ATOM 13696 O O . THR A 1 32 ? 1.848 -1.175 4.520 1.00 10.00 32 THR A O 13
ATOM 13707 N N . VAL A 1 33 ? 0.375 -2.804 4.061 1.00 10.00 33 VAL A N 13
ATOM 13708 C CA . VAL A 1 33 ? -0.784 -1.941 4.243 1.00 10.00 33 VAL A CA 13
ATOM 13709 C C . VAL A 1 33 ? -1.832 -2.592 5.124 1.00 10.00 33 VAL A C 13
ATOM 13710 O O . VAL A 1 33 ? -2.087 -3.790 5.028 1.00 10.00 33 VAL A O 13
ATOM 13723 N N . GLU A 1 34 ? -2.441 -1.783 5.969 1.00 10.00 34 GLU A N 13
ATOM 13724 C CA . GLU A 1 34 ? -3.425 -2.264 6.918 1.00 10.00 34 GLU A CA 13
ATOM 13725 C C . GLU A 1 34 ? -4.818 -1.799 6.493 1.00 10.00 34 GLU A C 13
ATOM 13726 O O . GLU A 1 34 ? -5.091 -0.595 6.453 1.00 10.00 34 GLU A O 13
ATOM 13738 N N . TYR A 1 35 ? -5.681 -2.746 6.134 1.00 10.00 35 TYR A N 13
ATOM 13739 C CA . TYR A 1 35 ? -7.013 -2.406 5.646 1.00 10.00 35 TYR A CA 13
ATOM 13740 C C . TYR A 1 35 ? -8.030 -2.330 6.771 1.00 10.00 35 TYR A C 13
ATOM 13741 O O . TYR A 1 35 ? -7.852 -2.922 7.833 1.00 10.00 35 TYR A O 13
ATOM 13759 N N . THR A 1 36 ? -9.088 -1.578 6.496 1.00 10.00 36 THR A N 13
ATOM 13760 C CA . THR A 1 36 ? -10.239 -1.426 7.372 1.00 10.00 36 THR A CA 13
ATOM 13761 C C . THR A 1 36 ? -10.710 -2.749 7.994 1.00 10.00 36 THR A C 13
ATOM 13762 O O . THR A 1 36 ? -10.963 -2.809 9.193 1.00 10.00 36 THR A O 13
ATOM 13773 N N . HIS A 1 37 ? -10.824 -3.807 7.196 1.00 10.00 37 HIS A N 13
ATOM 13774 C CA . HIS A 1 37 ? -11.263 -5.094 7.735 1.00 10.00 37 HIS A CA 13
ATOM 13775 C C . HIS A 1 37 ? -10.095 -6.069 7.811 1.00 10.00 37 HIS A C 13
ATOM 13776 O O . HIS A 1 37 ? -9.539 -6.298 8.884 1.00 10.00 37 HIS A O 13
ATOM 13791 N N . GLY A 1 38 ? -9.710 -6.638 6.676 1.00 10.00 38 GLY A N 13
ATOM 13792 C CA . GLY A 1 38 ? -8.575 -7.530 6.672 1.00 10.00 38 GLY A CA 13
ATOM 13793 C C . GLY A 1 38 ? -8.553 -8.464 5.480 1.00 10.00 38 GLY A C 13
ATOM 13794 O O . GLY A 1 38 ? -9.508 -9.202 5.247 1.00 10.00 38 GLY A O 13
ATOM 13798 N N . GLN A 1 39 ? -7.442 -8.430 4.752 1.00 10.00 39 GLN A N 13
ATOM 13799 C CA . GLN A 1 39 ? -7.191 -9.297 3.601 1.00 10.00 39 GLN A CA 13
ATOM 13800 C C . GLN A 1 39 ? -5.700 -9.260 3.305 1.00 10.00 39 GLN A C 13
ATOM 13801 O O . GLN A 1 39 ? -5.038 -8.267 3.610 1.00 10.00 39 GLN A O 13
ATOM 13815 N N . TRP A 1 40 ? -5.166 -10.326 2.735 1.00 10.00 40 TRP A N 13
ATOM 13816 C CA . TRP A 1 40 ? -3.728 -10.412 2.538 1.00 10.00 40 TRP A CA 13
ATOM 13817 C C . TRP A 1 40 ? -3.268 -9.537 1.369 1.00 10.00 40 TRP A C 13
ATOM 13818 O O . TRP A 1 40 ? -3.973 -9.385 0.371 1.00 10.00 40 TRP A O 13
ATOM 13839 N N . ALA A 1 41 ? -2.064 -8.995 1.531 1.00 10.00 41 ALA A N 13
ATOM 13840 C CA . ALA A 1 41 ? -1.480 -7.970 0.658 1.00 10.00 41 ALA A CA 13
ATOM 13841 C C . ALA A 1 41 ? -0.360 -7.227 1.393 1.00 10.00 41 ALA A C 13
ATOM 13842 O O . ALA A 1 41 ? 0.668 -6.942 0.791 1.00 10.00 41 ALA A O 13
ATOM 13849 N N . PRO A 1 42 ? -0.593 -6.843 2.693 1.00 10.00 42 PRO A N 13
ATOM 13850 C CA . PRO A 1 42 ? 0.386 -6.159 3.573 1.00 10.00 42 PRO A CA 13
ATOM 13851 C C . PRO A 1 42 ? 1.823 -6.729 3.581 1.00 10.00 42 PRO A C 13
ATOM 13852 O O . PRO A 1 42 ? 2.270 -7.241 4.604 1.00 10.00 42 PRO A O 13
ATOM 13863 N N . CYS A 1 43 ? 2.515 -6.635 2.441 1.00 10.00 43 CYS A N 13
ATOM 13864 C CA . CYS A 1 43 ? 3.974 -6.806 2.336 1.00 10.00 43 CYS A CA 13
ATOM 13865 C C . CYS A 1 43 ? 4.391 -6.860 0.868 1.00 10.00 43 CYS A C 13
ATOM 13866 O O . CYS A 1 43 ? 4.239 -7.884 0.206 1.00 10.00 43 CYS A O 13
ATOM 13873 N N . ARG A 1 44 ? 4.898 -5.746 0.361 1.00 10.00 44 ARG A N 13
ATOM 13874 C CA . ARG A 1 44 ? 5.337 -5.654 -1.021 1.00 10.00 44 ARG A CA 13
ATOM 13875 C C . ARG A 1 44 ? 6.500 -4.670 -1.115 1.00 10.00 44 ARG A C 13
ATOM 13876 O O . ARG A 1 44 ? 6.420 -3.564 -0.589 1.00 10.00 44 ARG A O 13
ATOM 13897 N N . VAL A 1 45 ? 7.577 -5.065 -1.769 1.00 10.00 45 VAL A N 13
ATOM 13898 C CA . VAL A 1 45 ? 8.719 -4.173 -1.936 1.00 10.00 45 VAL A CA 13
ATOM 13899 C C . VAL A 1 45 ? 8.489 -3.223 -3.107 1.00 10.00 45 VAL A C 13
ATOM 13900 O O . VAL A 1 45 ? 7.978 -3.619 -4.160 1.00 10.00 45 VAL A O 13
ATOM 13913 N N . ILE A 1 46 ? 8.833 -1.967 -2.889 1.00 10.00 46 ILE A N 13
ATOM 13914 C CA . ILE A 1 46 ? 8.677 -0.930 -3.865 1.00 10.00 46 ILE A CA 13
ATOM 13915 C C . ILE A 1 46 ? 9.978 -0.720 -4.593 1.00 10.00 46 ILE A C 13
ATOM 13916 O O . ILE A 1 46 ? 11.057 -0.888 -4.024 1.00 10.00 46 ILE A O 13
ATOM 13932 N N . GLU A 1 47 ? 9.871 -0.392 -5.845 1.00 10.00 47 GLU A N 13
ATOM 13933 C CA . GLU A 1 47 ? 11.002 0.092 -6.581 1.00 10.00 47 GLU A CA 13
ATOM 13934 C C . GLU A 1 47 ? 11.113 1.586 -6.344 1.00 10.00 47 GLU A C 13
ATOM 13935 O O . GLU A 1 47 ? 10.089 2.255 -6.239 1.00 10.00 47 GLU A O 13
ATOM 13947 N N . PRO A 1 48 ? 12.330 2.109 -6.168 1.00 10.00 48 PRO A N 13
ATOM 13948 C CA . PRO A 1 48 ? 12.570 3.543 -6.013 1.00 10.00 48 PRO A CA 13
ATOM 13949 C C . PRO A 1 48 ? 11.764 4.376 -7.006 1.00 10.00 48 PRO A C 13
ATOM 13950 O O . PRO A 1 48 ? 12.129 4.487 -8.180 1.00 10.00 48 PRO A O 13
ATOM 13961 N N . GLY A 1 49 ? 10.642 4.915 -6.549 1.00 10.00 49 GLY A N 13
ATOM 13962 C CA . GLY A 1 49 ? 9.840 5.759 -7.412 1.00 10.00 49 GLY A CA 13
ATOM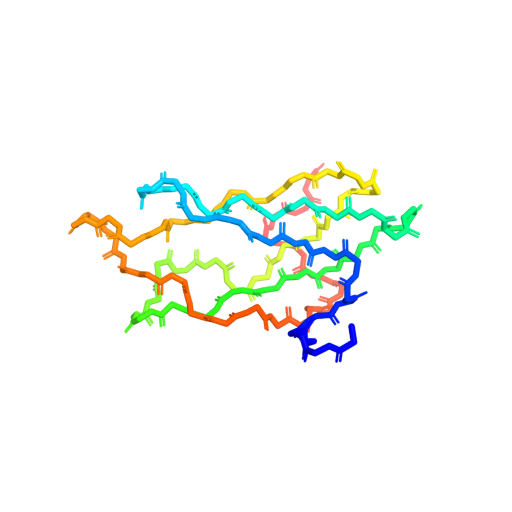 13963 C C . GLY A 1 49 ? 8.672 5.017 -8.025 1.00 10.00 49 GLY A C 13
ATOM 13964 O O . GLY A 1 49 ? 7.915 5.585 -8.816 1.00 10.00 49 GLY A O 13
ATOM 13968 N N . GLY A 1 50 ? 8.514 3.751 -7.661 1.00 10.00 50 GLY A N 13
ATOM 13969 C CA . GLY A 1 50 ? 7.465 2.941 -8.234 1.00 10.00 50 GLY A CA 13
ATOM 13970 C C . GLY A 1 50 ? 6.206 2.923 -7.393 1.00 10.00 50 GLY A C 13
ATOM 13971 O O . GLY A 1 50 ? 6.085 3.668 -6.416 1.00 10.00 50 GLY A O 13
ATOM 13975 N N . TRP A 1 51 ? 5.284 2.049 -7.773 1.00 10.00 51 TRP A N 13
ATOM 13976 C CA . TRP A 1 51 ? 3.996 1.929 -7.111 1.00 10.00 51 TRP A CA 13
ATOM 13977 C C . TRP A 1 51 ? 3.796 0.534 -6.547 1.00 10.00 51 TRP A C 13
ATOM 13978 O O . TRP A 1 51 ? 4.524 -0.405 -6.880 1.00 10.00 51 TRP A O 13
ATOM 13999 N N . ALA A 1 52 ? 2.792 0.424 -5.698 1.00 10.00 52 ALA A N 13
ATOM 14000 C CA . ALA A 1 52 ? 2.325 -0.842 -5.177 1.00 10.00 52 ALA A CA 13
ATOM 14001 C C . ALA A 1 52 ? 0.817 -0.764 -5.073 1.00 10.00 52 ALA A C 13
ATOM 14002 O O . ALA A 1 52 ? 0.274 0.067 -4.355 1.00 10.00 52 ALA A O 13
ATOM 14009 N N . THR A 1 53 ? 0.152 -1.591 -5.844 1.00 10.00 53 THR A N 13
ATOM 14010 C CA . THR A 1 53 ? -1.292 -1.571 -5.925 1.00 10.00 53 THR A CA 13
ATOM 14011 C C . THR A 1 53 ? -1.895 -2.346 -4.785 1.00 10.00 53 THR A C 13
ATOM 14012 O O . THR A 1 53 ? -1.540 -3.503 -4.551 1.00 10.00 53 THR A O 13
ATOM 14023 N N . PHE A 1 54 ? -2.828 -1.722 -4.090 1.00 10.00 54 PHE A N 13
ATOM 14024 C CA . PHE A 1 54 ? -3.451 -2.352 -2.948 1.00 10.00 54 PHE A CA 13
ATOM 14025 C C . PHE A 1 54 ? -4.942 -2.113 -3.016 1.00 10.00 54 PHE A C 13
ATOM 14026 O O . PHE A 1 54 ? -5.379 -1.068 -3.503 1.00 10.00 54 PHE A O 13
ATOM 14043 N N . ALA A 1 55 ? -5.708 -3.101 -2.585 1.00 10.00 55 ALA A N 13
ATOM 14044 C CA . ALA A 1 55 ? -7.154 -3.042 -2.678 1.00 10.00 55 ALA A CA 13
ATOM 14045 C C . ALA A 1 55 ? -7.687 -1.818 -1.963 1.00 10.00 55 ALA A C 13
ATOM 14046 O O . ALA A 1 55 ? -7.755 -1.776 -0.733 1.00 10.00 55 ALA A O 13
ATOM 14053 N N . GLY A 1 56 ? -8.026 -0.813 -2.755 1.00 10.00 56 GLY A N 13
ATOM 14054 C CA . GLY A 1 56 ? -8.562 0.402 -2.210 1.00 10.00 56 GLY A CA 13
ATOM 14055 C C . GLY A 1 56 ? -9.948 0.192 -1.635 1.00 10.00 56 GLY A C 13
ATOM 14056 O O . GLY A 1 56 ? -10.399 -0.944 -1.481 1.00 10.00 56 GLY A O 13
ATOM 14060 N N . TYR A 1 57 ? -10.643 1.269 -1.349 1.00 10.00 57 TYR A N 13
ATOM 14061 C CA . TYR A 1 57 ? -11.924 1.164 -0.686 1.00 10.00 57 TYR A CA 13
ATOM 14062 C C . TYR A 1 57 ? -13.049 0.961 -1.706 1.00 10.00 57 TYR A C 13
ATOM 14063 O O . TYR A 1 57 ? -13.789 1.880 -2.051 1.00 10.00 57 TYR A O 13
ATOM 14081 N N . GLY A 1 58 ? -13.130 -0.254 -2.228 1.00 10.00 58 GLY A N 13
ATOM 14082 C CA . GLY A 1 58 ? -14.182 -0.590 -3.162 1.00 10.00 58 GLY A CA 13
ATOM 14083 C C . GLY A 1 58 ? -15.452 -1.032 -2.460 1.00 10.00 58 GLY A C 13
ATOM 14084 O O . GLY A 1 58 ? -15.501 -1.087 -1.229 1.00 10.00 58 GLY A O 13
ATOM 14088 N N . THR A 1 59 ? -16.477 -1.358 -3.236 1.00 10.00 59 THR A N 13
ATOM 14089 C CA . THR A 1 59 ? -17.745 -1.774 -2.670 1.00 10.00 59 THR A CA 13
ATOM 14090 C C . THR A 1 59 ? -17.604 -3.133 -1.989 1.00 10.00 59 THR A C 13
ATOM 14091 O O . THR A 1 59 ? -17.023 -4.062 -2.557 1.00 10.00 59 THR A O 13
ATOM 14102 N N . ASP A 1 60 ? -18.101 -3.227 -0.753 1.00 10.00 60 ASP A N 13
ATOM 14103 C CA . ASP A 1 60 ? -18.082 -4.477 0.008 1.00 10.00 60 ASP A CA 13
ATOM 14104 C C . ASP A 1 60 ? -16.652 -4.983 0.174 1.00 10.00 60 ASP A C 13
ATOM 14105 O O . ASP A 1 60 ? -16.411 -6.189 0.260 1.00 10.00 60 ASP A O 13
ATOM 14114 N N . GLY A 1 61 ? -15.713 -4.055 0.251 1.00 10.00 61 GLY A N 13
ATOM 14115 C CA . GLY A 1 61 ? -14.321 -4.426 0.367 1.00 10.00 61 GLY A CA 13
ATOM 14116 C C . GLY A 1 61 ? -13.706 -3.923 1.649 1.00 10.00 61 GLY A C 13
ATOM 14117 O O . GLY A 1 61 ? -14.336 -3.953 2.709 1.00 10.00 61 GLY A O 13
ATOM 14121 N N . ASN A 1 62 ? -12.468 -3.468 1.560 1.00 10.00 62 ASN A N 13
ATOM 14122 C CA . ASN A 1 62 ? -11.782 -2.904 2.691 1.00 10.00 62 ASN A CA 13
ATOM 14123 C C . ASN A 1 62 ? -11.396 -1.474 2.366 1.00 10.00 62 ASN A C 13
ATOM 14124 O O . ASN A 1 62 ? -12.020 -0.825 1.530 1.00 10.00 62 ASN A O 13
ATOM 14135 N N . TYR A 1 63 ? -10.368 -1.006 3.040 1.00 10.00 63 TYR A N 13
ATOM 14136 C CA . TYR A 1 63 ? -9.769 0.293 2.780 1.00 10.00 63 TYR A CA 13
ATOM 14137 C C . TYR A 1 63 ? -8.465 0.383 3.533 1.00 10.00 63 TYR A C 13
ATOM 14138 O O . TYR A 1 63 ? -8.439 0.254 4.750 1.00 10.00 63 TYR A O 13
ATOM 14156 N N . VAL A 1 64 ? -7.382 0.553 2.808 1.00 10.00 64 VAL A N 13
ATOM 14157 C CA . VAL A 1 64 ? -6.087 0.719 3.431 1.00 10.00 64 VAL A CA 13
ATOM 14158 C C . VAL A 1 64 ? -6.086 2.005 4.243 1.00 10.00 64 VAL A C 13
ATOM 14159 O O . VAL A 1 64 ? -6.530 3.055 3.772 1.00 10.00 64 VAL A O 13
ATOM 14172 N N . THR A 1 65 ? -5.633 1.915 5.479 1.00 10.00 65 THR A N 13
ATOM 14173 C CA . THR A 1 65 ? -5.656 3.061 6.366 1.00 10.00 65 THR A CA 13
ATOM 14174 C C . THR A 1 65 ? -4.270 3.379 6.896 1.00 10.00 65 THR A C 13
ATOM 14175 O O . THR A 1 65 ? -3.991 4.515 7.284 1.00 10.00 65 THR A O 13
ATOM 14186 N N . GLY A 1 66 ? -3.407 2.377 6.921 1.00 10.00 66 GLY A N 13
ATOM 14187 C CA . GLY A 1 66 ? -2.073 2.581 7.435 1.00 10.00 66 GLY A CA 13
ATOM 14188 C C . GLY A 1 66 ? -1.036 1.788 6.682 1.00 10.00 66 GLY A C 13
ATOM 14189 O O . GLY A 1 66 ? -1.159 0.573 6.531 1.00 10.00 66 GLY A O 13
ATOM 14193 N N . LEU A 1 67 ? -0.030 2.481 6.191 1.00 10.00 67 LEU A N 13
ATOM 14194 C CA . LEU A 1 67 ? 1.121 1.832 5.594 1.00 10.00 67 LEU A CA 13
ATOM 14195 C C . LEU A 1 67 ? 2.128 1.492 6.682 1.00 10.00 67 LEU A C 13
ATOM 14196 O O . LEU A 1 67 ? 2.379 2.286 7.590 1.00 10.00 67 LEU A O 13
ATOM 14212 N N . HIS A 1 68 ? 2.689 0.311 6.583 1.00 10.00 68 HIS A N 13
ATOM 14213 C CA . HIS A 1 68 ? 3.654 -0.185 7.548 1.00 10.00 68 HIS A CA 13
ATOM 14214 C C . HIS A 1 68 ? 4.898 -0.647 6.808 1.00 10.00 68 HIS A C 13
ATOM 14215 O O . HIS A 1 68 ? 4.789 -1.123 5.691 1.00 10.00 68 HIS A O 13
ATOM 14230 N N . THR A 1 69 ? 6.076 -0.497 7.374 1.00 10.00 69 THR A N 13
ATOM 14231 C CA . THR A 1 69 ? 7.262 -0.963 6.677 1.00 10.00 69 THR A CA 13
ATOM 14232 C C . THR A 1 69 ? 7.407 -2.471 6.833 1.00 10.00 69 THR A C 13
ATOM 14233 O O . THR A 1 69 ? 7.358 -2.995 7.944 1.00 10.00 69 THR A O 13
ATOM 14244 N N . CYS A 1 70 ? 7.556 -3.155 5.714 1.00 10.00 70 CYS A N 13
ATOM 14245 C CA . CYS A 1 70 ? 7.648 -4.604 5.709 1.00 10.00 70 CYS A CA 13
ATOM 14246 C C . CYS A 1 70 ? 9.117 -5.032 5.743 1.00 10.00 70 CYS A C 13
ATOM 14247 O O . CYS A 1 70 ? 9.993 -4.269 5.329 1.00 10.00 70 CYS A O 13
ATOM 14254 N N . ASP A 1 71 ? 9.391 -6.236 6.229 1.00 10.00 71 ASP A N 13
ATOM 14255 C CA . ASP A 1 71 ? 10.734 -6.791 6.173 1.00 10.00 71 ASP A CA 13
ATOM 14256 C C . ASP A 1 71 ? 10.758 -7.928 5.170 1.00 10.00 71 ASP A C 13
ATOM 14257 O O . ASP A 1 71 ? 9.746 -8.592 4.997 1.00 10.00 71 ASP A O 13
ATOM 14266 N N . PRO A 1 72 ? 11.897 -8.109 4.471 1.00 10.00 72 PRO A N 13
ATOM 14267 C CA . PRO A 1 72 ? 12.169 -9.192 3.531 1.00 10.00 72 PRO A CA 13
ATOM 14268 C C . PRO A 1 72 ? 11.361 -10.457 3.767 1.00 10.00 72 PRO A C 13
ATOM 14269 O O . PRO A 1 72 ? 11.806 -11.390 4.444 1.00 10.00 72 PRO A O 13
ATOM 14280 N N . ALA A 1 73 ? 10.163 -10.452 3.217 1.00 10.00 73 ALA A N 13
ATOM 14281 C CA . ALA A 1 73 ? 9.237 -11.561 3.354 1.00 10.00 73 ALA A CA 13
ATOM 14282 C C . ALA A 1 73 ? 8.019 -11.368 2.454 1.00 10.00 73 ALA A C 13
ATOM 14283 O O . ALA A 1 73 ? 7.121 -10.586 2.769 1.00 10.00 73 ALA A O 13
ATOM 14290 N N . THR A 1 74 ? 8.001 -12.064 1.329 1.00 10.00 74 THR A N 13
ATOM 14291 C CA . THR A 1 74 ? 6.888 -11.986 0.402 1.00 10.00 74 THR A CA 13
ATOM 14292 C C . THR A 1 74 ? 5.745 -12.899 0.850 1.00 10.00 74 THR A C 13
ATOM 14293 O O . THR A 1 74 ? 5.965 -14.071 1.155 1.00 10.00 74 THR A O 13
ATOM 14304 N N . PRO A 1 75 ? 4.516 -12.372 0.919 1.00 10.00 75 PRO A N 13
ATOM 14305 C CA . PRO A 1 75 ? 3.336 -13.176 1.230 1.00 10.00 75 PRO A CA 13
ATOM 14306 C C . PRO A 1 75 ? 3.038 -14.182 0.121 1.00 10.00 75 PRO A C 13
ATOM 14307 O O . PRO A 1 75 ? 2.794 -13.801 -1.023 1.00 10.00 75 PRO A O 13
ATOM 14318 N N . SER A 1 76 ? 3.080 -15.464 0.456 1.00 10.00 76 SER A N 13
ATOM 14319 C CA . SER A 1 76 ? 2.861 -16.508 -0.537 1.00 10.00 76 SER A CA 13
ATOM 14320 C C . SER A 1 76 ? 2.282 -17.762 0.111 1.00 10.00 76 SER A C 13
ATOM 14321 O O . SER A 1 76 ? 2.148 -18.800 -0.535 1.00 10.00 76 SER A O 13
ATOM 14329 N N . GLY A 1 77 ? 1.934 -17.657 1.387 1.00 10.00 77 GLY A N 13
ATOM 14330 C CA . GLY A 1 77 ? 1.365 -18.787 2.096 1.00 10.00 77 GLY A CA 13
ATOM 14331 C C . GLY A 1 77 ? -0.102 -18.990 1.781 1.00 10.00 77 GLY A C 13
ATOM 14332 O O . GLY A 1 77 ? -0.695 -19.997 2.164 1.00 10.00 77 GLY A O 13
ATOM 14336 N N . VAL A 1 78 ? -0.684 -18.029 1.077 1.00 10.00 78 VAL A N 13
ATOM 14337 C CA . VAL A 1 78 ? -2.087 -18.083 0.684 1.00 10.00 78 VAL A CA 13
ATOM 14338 C C . VAL A 1 78 ? -2.260 -17.566 -0.744 1.00 10.00 78 VAL A C 13
ATOM 14339 O O . VAL A 1 78 ? -2.000 -16.370 -0.987 1.00 10.00 78 VAL A O 13
ATOM 14353 N N . ALA A 1 1 ? 10.768 15.915 14.508 1.00 10.00 1 ALA A N 14
ATOM 14354 C CA . ALA A 1 1 ? 10.700 15.406 13.123 1.00 10.00 1 ALA A CA 14
ATOM 14355 C C . ALA A 1 1 ? 9.462 14.541 12.940 1.00 10.00 1 ALA A C 14
ATOM 14356 O O . ALA A 1 1 ? 9.028 13.860 13.870 1.00 10.00 1 ALA A O 14
ATOM 14365 N N . THR A 1 2 ? 8.882 14.598 11.751 1.00 10.00 2 THR A N 14
ATOM 14366 C CA . THR A 1 2 ? 7.681 13.843 11.441 1.00 10.00 2 THR A CA 14
ATOM 14367 C C . THR A 1 2 ? 7.999 12.365 11.230 1.00 10.00 2 THR A C 14
ATOM 14368 O O . THR A 1 2 ? 8.854 12.021 10.418 1.00 10.00 2 THR A O 14
ATOM 14379 N N . GLY A 1 3 ? 7.320 11.500 11.972 1.00 10.00 3 GLY A N 14
ATOM 14380 C CA . GLY A 1 3 ? 7.471 10.074 11.770 1.00 10.00 3 GLY A CA 14
ATOM 14381 C C . GLY A 1 3 ? 6.440 9.547 10.795 1.00 10.00 3 GLY A C 14
ATOM 14382 O O . GLY A 1 3 ? 5.292 9.300 11.171 1.00 10.00 3 GLY A O 14
ATOM 14386 N N . SER A 1 4 ? 6.849 9.363 9.547 1.00 10.00 4 SER A N 14
ATOM 14387 C CA . SER A 1 4 ? 5.925 8.968 8.492 1.00 10.00 4 SER A CA 14
ATOM 14388 C C . SER A 1 4 ? 5.807 7.441 8.422 1.00 10.00 4 SER A C 14
ATOM 14389 O O . SER A 1 4 ? 6.657 6.722 8.957 1.00 10.00 4 SER A O 14
ATOM 14397 N N . PRO A 1 5 ? 4.747 6.920 7.777 1.00 10.00 5 PRO A N 14
ATOM 14398 C CA . PRO A 1 5 ? 4.555 5.476 7.629 1.00 10.00 5 PRO A CA 14
ATOM 14399 C C . PRO A 1 5 ? 5.609 4.858 6.723 1.00 10.00 5 PRO A C 14
ATOM 14400 O O . PRO A 1 5 ? 6.043 5.478 5.748 1.00 10.00 5 PRO A O 14
ATOM 14411 N N . VAL A 1 6 ? 6.023 3.646 7.074 1.00 10.00 6 VAL A N 14
ATOM 14412 C CA . VAL A 1 6 ? 6.996 2.869 6.305 1.00 10.00 6 VAL A CA 14
ATOM 14413 C C . VAL A 1 6 ? 8.313 3.655 6.118 1.00 10.00 6 VAL A C 14
ATOM 14414 O O . VAL A 1 6 ? 8.701 4.439 6.985 1.00 10.00 6 VAL A O 14
ATOM 14427 N N . ALA A 1 7 ? 9.005 3.400 5.014 1.00 10.00 7 ALA A N 14
ATOM 14428 C CA . ALA A 1 7 ? 10.252 4.069 4.648 1.00 10.00 7 ALA A CA 14
ATOM 14429 C C . ALA A 1 7 ? 10.132 5.606 4.550 1.00 10.00 7 ALA A C 14
ATOM 14430 O O . ALA A 1 7 ? 11.113 6.284 4.247 1.00 10.00 7 ALA A O 14
ATOM 14437 N N . GLU A 1 8 ? 8.926 6.131 4.770 1.00 10.00 8 GLU A N 14
ATOM 14438 C CA . GLU A 1 8 ? 8.636 7.575 4.751 1.00 10.00 8 GLU A CA 14
ATOM 14439 C C . GLU A 1 8 ? 8.616 8.162 3.335 1.00 10.00 8 GLU A C 14
ATOM 14440 O O . GLU A 1 8 ? 7.904 9.128 3.074 1.00 10.00 8 GLU A O 14
ATOM 14452 N N . CYS A 1 9 ? 9.385 7.580 2.421 1.00 10.00 9 CYS A N 14
ATOM 14453 C CA . CYS A 1 9 ? 9.478 8.108 1.057 1.00 10.00 9 CYS A CA 14
ATOM 14454 C C . CYS A 1 9 ? 8.294 7.677 0.194 1.00 10.00 9 CYS A C 14
ATOM 14455 O O . CYS A 1 9 ? 8.109 8.187 -0.909 1.00 10.00 9 CYS A O 14
ATOM 14462 N N . VAL A 1 10 ? 7.514 6.723 0.678 1.00 10.00 10 VAL A N 14
ATOM 14463 C CA . VAL A 1 10 ? 6.417 6.177 -0.114 1.00 10.00 10 VAL A CA 14
ATOM 14464 C C . VAL A 1 10 ? 5.110 6.880 0.266 1.00 10.00 10 VAL A C 14
ATOM 14465 O O . VAL A 1 10 ? 4.874 7.168 1.440 1.00 10.00 10 VAL A O 14
ATOM 14478 N N . GLU A 1 11 ? 4.269 7.172 -0.717 1.00 10.00 11 GLU A N 14
ATOM 14479 C CA . GLU A 1 11 ? 3.049 7.921 -0.460 1.00 10.00 11 GLU A CA 14
ATOM 14480 C C . GLU A 1 11 ? 1.884 7.330 -1.257 1.00 10.00 11 GLU A C 14
ATOM 14481 O O . GLU A 1 11 ? 1.953 7.247 -2.480 1.00 10.00 11 GLU A O 14
ATOM 14493 N N . TYR A 1 12 ? 0.838 6.883 -0.570 1.00 10.00 12 TYR A N 14
ATOM 14494 C CA . TYR A 1 12 ? -0.330 6.326 -1.256 1.00 10.00 12 TYR A CA 14
ATOM 14495 C C . TYR A 1 12 ? -1.420 7.361 -1.490 1.00 10.00 12 TYR A C 14
ATOM 14496 O O . TYR A 1 12 ? -1.356 8.491 -1.003 1.00 10.00 12 TYR A O 14
ATOM 14514 N N . PHE A 1 13 ? -2.403 6.945 -2.262 1.00 10.00 13 PHE A N 14
ATOM 14515 C CA . PHE A 1 13 ? -3.615 7.703 -2.480 1.00 10.00 13 PHE A CA 14
ATOM 14516 C C . PHE A 1 13 ? -4.739 6.700 -2.715 1.00 10.00 13 PHE A C 14
ATOM 14517 O O . PHE A 1 13 ? -4.499 5.491 -2.677 1.00 10.00 13 PHE A O 14
ATOM 14534 N N . GLN A 1 14 ? -5.954 7.166 -2.939 1.00 10.00 14 GLN A N 14
ATOM 14535 C CA . GLN A 1 14 ? -7.052 6.252 -3.188 1.00 10.00 14 GLN A CA 14
ATOM 14536 C C . GLN A 1 14 ? -7.788 6.613 -4.475 1.00 10.00 14 GLN A C 14
ATOM 14537 O O . GLN A 1 14 ? -8.367 7.699 -4.606 1.00 10.00 14 GLN A O 14
ATOM 14551 N N . SER A 1 15 ? -7.741 5.706 -5.434 1.00 10.00 15 SER A N 14
ATOM 14552 C CA . SER A 1 15 ? -8.508 5.839 -6.648 1.00 10.00 15 SER A CA 14
ATOM 14553 C C . SER A 1 15 ? -9.420 4.622 -6.776 1.00 10.00 15 SER A C 14
ATOM 14554 O O . SER A 1 15 ? -9.064 3.628 -7.407 1.00 10.00 15 SER A O 14
ATOM 14562 N N . TRP A 1 16 ? -10.574 4.702 -6.114 1.00 10.00 16 TRP A N 14
ATOM 14563 C CA . TRP A 1 16 ? -11.511 3.584 -6.013 1.00 10.00 16 TRP A CA 14
ATOM 14564 C C . TRP A 1 16 ? -10.852 2.373 -5.350 1.00 10.00 16 TRP A C 14
ATOM 14565 O O . TRP A 1 16 ? -10.615 2.376 -4.141 1.00 10.00 16 TRP A O 14
ATOM 14586 N N . ARG A 1 17 ? -10.519 1.357 -6.143 1.00 10.00 17 ARG A N 14
ATOM 14587 C CA . ARG A 1 17 ? -9.937 0.123 -5.611 1.00 10.00 17 ARG A CA 14
ATOM 14588 C C . ARG A 1 17 ? -8.430 0.095 -5.875 1.00 10.00 17 ARG A C 14
ATOM 14589 O O . ARG A 1 17 ? -7.800 -0.960 -5.899 1.00 10.00 17 ARG A O 14
ATOM 14610 N N . TYR A 1 18 ? -7.851 1.272 -6.022 1.00 10.00 18 TYR A N 14
ATOM 14611 C CA . TYR A 1 18 ? -6.441 1.402 -6.340 1.00 10.00 18 TYR A CA 14
ATOM 14612 C C . TYR A 1 18 ? -5.781 2.318 -5.333 1.00 10.00 18 TYR A C 14
ATOM 14613 O O . TYR A 1 18 ? -5.868 3.538 -5.451 1.00 10.00 18 TYR A O 14
ATOM 14631 N N . THR A 1 19 ? -5.185 1.742 -4.312 1.00 10.00 19 THR A N 14
ATOM 14632 C CA . THR A 1 19 ? -4.364 2.504 -3.403 1.00 10.00 19 THR A CA 14
ATOM 14633 C C . THR A 1 19 ? -2.945 2.574 -3.960 1.00 10.00 19 THR A C 14
ATOM 14634 O O . THR A 1 19 ? -2.187 1.605 -3.890 1.00 10.00 19 THR A O 14
ATOM 14645 N N . ASP A 1 20 ? -2.645 3.697 -4.605 1.00 10.00 20 ASP A N 14
ATOM 14646 C CA . ASP A 1 20 ? -1.366 3.902 -5.269 1.00 10.00 20 ASP A CA 14
ATOM 14647 C C . ASP A 1 20 ? -0.314 4.445 -4.325 1.00 10.00 20 ASP A C 14
ATOM 14648 O O . ASP A 1 20 ? -0.308 5.628 -3.999 1.00 10.00 20 ASP A O 14
ATOM 14657 N N . VAL A 1 21 ? 0.596 3.589 -3.902 1.00 10.00 21 VAL A N 14
ATOM 14658 C CA . VAL A 1 21 ? 1.713 4.042 -3.095 1.00 10.00 21 VAL A CA 14
ATOM 14659 C C . VAL A 1 21 ? 2.903 4.274 -3.999 1.00 10.00 21 VAL A C 14
ATOM 14660 O O . VAL A 1 21 ? 3.468 3.347 -4.571 1.00 10.00 21 VAL A O 14
ATOM 14673 N N . HIS A 1 22 ? 3.199 5.541 -4.202 1.00 10.00 22 HIS A N 14
ATOM 14674 C CA . HIS A 1 22 ? 4.352 5.933 -4.977 1.00 10.00 22 HIS A CA 14
ATOM 14675 C C . HIS A 1 22 ? 5.516 6.256 -4.066 1.00 10.00 22 HIS A C 14
ATOM 14676 O O . HIS A 1 22 ? 5.467 7.205 -3.286 1.00 10.00 22 HIS A O 14
ATOM 14691 N N . ASN A 1 23 ? 6.546 5.439 -4.143 1.00 10.00 23 ASN A N 14
ATOM 14692 C CA . ASN A 1 23 ? 7.753 5.670 -3.375 1.00 10.00 23 ASN A CA 14
ATOM 14693 C C . ASN A 1 23 ? 8.605 6.740 -4.063 1.00 10.00 23 ASN A C 14
ATOM 14694 O O . ASN A 1 23 ? 8.536 6.898 -5.277 1.00 10.00 23 ASN A O 14
ATOM 14705 N N . GLY A 1 24 ? 9.366 7.495 -3.288 1.00 10.00 24 GLY A N 14
ATOM 14706 C CA . GLY A 1 24 ? 10.285 8.460 -3.863 1.00 10.00 24 GLY A CA 14
ATOM 14707 C C . GLY A 1 24 ? 11.676 8.353 -3.275 1.00 10.00 24 GLY A C 14
ATOM 14708 O O . GLY A 1 24 ? 12.488 9.266 -3.409 1.00 10.00 24 GLY A O 14
ATOM 14712 N N . CYS A 1 25 ? 11.946 7.241 -2.608 1.00 10.00 25 CYS A N 14
ATOM 14713 C CA . CYS A 1 25 ? 13.271 6.962 -2.090 1.00 10.00 25 CYS A CA 14
ATOM 14714 C C . CYS A 1 25 ? 14.110 6.360 -3.202 1.00 10.00 25 CYS A C 14
ATOM 14715 O O . CYS A 1 25 ? 13.572 5.771 -4.140 1.00 10.00 25 CYS A O 14
ATOM 14722 N N . ALA A 1 26 ? 15.411 6.511 -3.098 1.00 10.00 26 ALA A N 14
ATOM 14723 C CA . ALA A 1 26 ? 16.321 6.049 -4.139 1.00 10.00 26 ALA A CA 14
ATOM 14724 C C . ALA A 1 26 ? 16.498 4.535 -4.124 1.00 10.00 26 ALA A C 14
ATOM 14725 O O . ALA A 1 26 ? 17.110 3.965 -5.031 1.00 10.00 26 ALA A O 14
ATOM 14732 N N . ASP A 1 27 ? 15.977 3.881 -3.098 1.00 10.00 27 ASP A N 14
ATOM 14733 C CA . ASP A 1 27 ? 16.148 2.444 -2.956 1.00 10.00 27 ASP A CA 14
ATOM 14734 C C . ASP A 1 27 ? 14.816 1.722 -2.763 1.00 10.00 27 ASP A C 14
ATOM 14735 O O . ASP A 1 27 ? 13.795 2.330 -2.424 1.00 10.00 27 ASP A O 14
ATOM 14744 N N . ALA A 1 28 ? 14.847 0.420 -3.028 1.00 10.00 28 ALA A N 14
ATOM 14745 C CA . ALA A 1 28 ? 13.685 -0.451 -2.885 1.00 10.00 28 ALA A CA 14
ATOM 14746 C C . ALA A 1 28 ? 13.331 -0.677 -1.421 1.00 10.00 28 ALA A C 14
ATOM 14747 O O . ALA A 1 28 ? 14.161 -1.141 -0.638 1.00 10.00 28 ALA A O 14
ATOM 14754 N N . VAL A 1 29 ? 12.096 -0.369 -1.057 1.00 10.00 29 VAL A N 14
ATOM 14755 C CA . VAL A 1 29 ? 11.651 -0.547 0.317 1.00 10.00 29 VAL A CA 14
ATOM 14756 C C . VAL A 1 29 ? 10.402 -1.396 0.390 1.00 10.00 29 VAL A C 14
ATOM 14757 O O . VAL A 1 29 ? 9.504 -1.276 -0.429 1.00 10.00 29 VAL A O 14
ATOM 14770 N N . SER A 1 30 ? 10.344 -2.246 1.389 1.00 10.00 30 SER A N 14
ATOM 14771 C CA . SER A 1 30 ? 9.216 -3.131 1.556 1.00 10.00 30 SER A CA 14
ATOM 14772 C C . SER A 1 30 ? 8.170 -2.452 2.408 1.00 10.00 30 SER A C 14
ATOM 14773 O O . SER A 1 30 ? 8.449 -1.998 3.515 1.00 10.00 30 SER A O 14
ATOM 14781 N N . VAL A 1 31 ? 6.984 -2.331 1.856 1.00 10.00 31 VAL A N 14
ATOM 14782 C CA . VAL A 1 31 ? 5.898 -1.684 2.540 1.00 10.00 31 VAL A CA 14
ATOM 14783 C C . VAL A 1 31 ? 4.726 -2.648 2.712 1.00 10.00 31 VAL A C 14
ATOM 14784 O O . VAL A 1 31 ? 4.564 -3.593 1.951 1.00 10.00 31 VAL A O 14
ATOM 14797 N N . THR A 1 32 ? 3.946 -2.407 3.738 1.00 10.00 32 THR A N 14
ATOM 14798 C CA . THR A 1 32 ? 2.750 -3.176 4.024 1.00 10.00 32 THR A CA 14
ATOM 14799 C C . THR A 1 32 ? 1.580 -2.225 4.273 1.00 10.00 32 THR A C 14
ATOM 14800 O O . THR A 1 32 ? 1.791 -1.060 4.601 1.00 10.00 32 THR A O 14
ATOM 14811 N N . VAL A 1 33 ? 0.357 -2.713 4.106 1.00 10.00 33 VAL A N 14
ATOM 14812 C CA . VAL A 1 33 ? -0.827 -1.889 4.274 1.00 10.00 33 VAL A CA 14
ATOM 14813 C C . VAL A 1 33 ? -1.856 -2.606 5.115 1.00 10.00 33 VAL A C 14
ATOM 14814 O O . VAL A 1 33 ? -2.069 -3.809 4.971 1.00 10.00 33 VAL A O 14
ATOM 14827 N N . GLU A 1 34 ? -2.488 -1.855 5.979 1.00 10.00 34 GLU A N 14
ATOM 14828 C CA . GLU A 1 34 ? -3.494 -2.387 6.863 1.00 10.00 34 GLU A CA 14
ATOM 14829 C C . GLU A 1 34 ? -4.876 -1.962 6.370 1.00 10.00 34 GLU A C 14
ATOM 14830 O O . GLU A 1 34 ? -5.158 -0.765 6.280 1.00 10.00 34 GLU A O 14
ATOM 14842 N N . TYR A 1 35 ? -5.719 -2.929 6.001 1.00 10.00 35 TYR A N 14
ATOM 14843 C CA . TYR A 1 35 ? -7.060 -2.608 5.509 1.00 10.00 35 TYR A CA 14
ATOM 14844 C C . TYR A 1 35 ? -8.073 -2.567 6.640 1.00 10.00 35 TYR A C 14
ATOM 14845 O O . TYR A 1 35 ? -7.883 -3.185 7.684 1.00 10.00 35 TYR A O 14
ATOM 14863 N N . THR A 1 36 ? -9.144 -1.824 6.401 1.00 10.00 36 THR A N 14
ATOM 14864 C CA . THR A 1 36 ? -10.271 -1.721 7.317 1.00 10.00 36 THR A CA 14
ATOM 14865 C C . THR A 1 36 ? -10.705 -3.081 7.878 1.00 10.00 36 THR A C 14
ATOM 14866 O O . THR A 1 36 ? -10.991 -3.209 9.069 1.00 10.00 36 THR A O 14
ATOM 14877 N N . HIS A 1 37 ? -10.742 -4.100 7.030 1.00 10.00 37 HIS A N 14
ATOM 14878 C CA . HIS A 1 37 ? -11.124 -5.433 7.485 1.00 10.00 37 HIS A CA 14
ATOM 14879 C C . HIS A 1 37 ? -9.895 -6.317 7.641 1.00 10.00 37 HIS A C 14
ATOM 14880 O O . HIS A 1 37 ? -9.303 -6.376 8.715 1.00 10.00 37 HIS A O 14
ATOM 14895 N N . GLY A 1 38 ? -9.498 -6.975 6.560 1.00 10.00 38 GLY A N 14
ATOM 14896 C CA . GLY A 1 38 ? -8.360 -7.861 6.610 1.00 10.00 38 GLY A CA 14
ATOM 14897 C C . GLY A 1 38 ? -8.254 -8.717 5.364 1.00 10.00 38 GLY A C 14
ATOM 14898 O O . GLY A 1 38 ? -9.236 -9.325 4.937 1.00 10.00 38 GLY A O 14
ATOM 14902 N N . GLN A 1 39 ? -7.060 -8.746 4.790 1.00 10.00 39 GLN A N 14
ATOM 14903 C CA . GLN A 1 39 ? -6.756 -9.527 3.594 1.00 10.00 39 GLN A CA 14
ATOM 14904 C C . GLN A 1 39 ? -5.260 -9.453 3.345 1.00 10.00 39 GLN A C 14
ATOM 14905 O O . GLN A 1 39 ? -4.619 -8.474 3.728 1.00 10.00 39 GLN A O 14
ATOM 14919 N N . TRP A 1 40 ? -4.698 -10.477 2.723 1.00 10.00 40 TRP A N 14
ATOM 14920 C CA . TRP A 1 40 ? -3.266 -10.512 2.505 1.00 10.00 40 TRP A CA 14
ATOM 14921 C C . TRP A 1 40 ? -2.878 -9.576 1.360 1.00 10.00 40 TRP A C 14
ATOM 14922 O O . TRP A 1 40 ? -3.607 -9.438 0.374 1.00 10.00 40 TRP A O 14
ATOM 14943 N N . ALA A 1 41 ? -1.716 -8.964 1.526 1.00 10.00 41 ALA A N 14
ATOM 14944 C CA . ALA A 1 41 ? -1.215 -7.868 0.689 1.00 10.00 41 ALA A CA 14
ATOM 14945 C C . ALA A 1 41 ? -0.148 -7.057 1.433 1.00 10.00 41 ALA A C 14
ATOM 14946 O O . ALA A 1 41 ? 0.783 -6.567 0.796 1.00 10.00 41 ALA A O 14
ATOM 14953 N N . PRO A 1 42 ? -0.305 -6.839 2.782 1.00 10.00 42 PRO A N 14
ATOM 14954 C CA . PRO A 1 42 ? 0.683 -6.131 3.629 1.00 10.00 42 PRO A CA 14
ATOM 14955 C C . PRO A 1 42 ? 2.126 -6.675 3.563 1.00 10.00 42 PRO A C 14
ATOM 14956 O O . PRO A 1 42 ? 2.667 -7.130 4.570 1.00 10.00 42 PRO A O 14
ATOM 14967 N N . CYS A 1 43 ? 2.722 -6.628 2.376 1.00 10.00 43 CYS A N 14
ATOM 14968 C CA . CYS A 1 43 ? 4.164 -6.758 2.193 1.00 10.00 43 CYS A CA 14
ATOM 14969 C C . CYS A 1 43 ? 4.489 -6.715 0.712 1.00 10.00 43 CYS A C 14
ATOM 14970 O O . CYS A 1 43 ? 4.243 -7.670 -0.027 1.00 10.00 43 CYS A O 14
ATOM 14977 N N . ARG A 1 44 ? 5.019 -5.591 0.289 1.00 10.00 44 ARG A N 14
ATOM 14978 C CA . ARG A 1 44 ? 5.403 -5.377 -1.085 1.00 10.00 44 ARG A CA 14
ATOM 14979 C C . ARG A 1 44 ? 6.642 -4.512 -1.129 1.00 10.00 44 ARG A C 14
ATOM 14980 O O . ARG A 1 44 ? 6.646 -3.410 -0.584 1.00 10.00 44 ARG A O 14
ATOM 15001 N N . VAL A 1 45 ? 7.693 -5.004 -1.752 1.00 10.00 45 VAL A N 14
ATOM 15002 C CA . VAL A 1 45 ? 8.876 -4.196 -1.942 1.00 10.00 45 VAL A CA 14
ATOM 15003 C C . VAL A 1 45 ? 8.659 -3.274 -3.123 1.00 10.00 45 VAL A C 14
ATOM 15004 O O . VAL A 1 45 ? 8.246 -3.700 -4.205 1.00 10.00 45 VAL A O 14
ATOM 15017 N N . ILE A 1 46 ? 8.898 -2.011 -2.880 1.00 10.00 46 ILE A N 14
ATOM 15018 C CA . ILE A 1 46 ? 8.686 -0.987 -3.850 1.00 10.00 46 ILE A CA 14
ATOM 15019 C C . ILE A 1 46 ? 9.967 -0.750 -4.606 1.00 10.00 46 ILE A C 14
ATOM 15020 O O . ILE A 1 46 ? 11.062 -0.892 -4.061 1.00 10.00 46 ILE A O 14
ATOM 15036 N N . GLU A 1 47 ? 9.832 -0.428 -5.854 1.00 10.00 47 GLU A N 14
ATOM 15037 C CA . GLU A 1 47 ? 10.948 0.065 -6.606 1.00 10.00 47 GLU A CA 14
ATOM 15038 C C . GLU A 1 47 ? 11.075 1.552 -6.334 1.00 10.00 47 GLU A C 14
ATOM 15039 O O . GLU A 1 47 ? 10.068 2.220 -6.115 1.00 10.00 47 GLU A O 14
ATOM 15051 N N . PRO A 1 48 ? 12.296 2.068 -6.239 1.00 10.00 48 PRO A N 14
ATOM 15052 C CA . PRO A 1 48 ? 12.542 3.497 -6.088 1.00 10.00 48 PRO A CA 14
ATOM 15053 C C . PRO A 1 48 ? 11.738 4.323 -7.082 1.00 10.00 48 PRO A C 14
ATOM 15054 O O . PRO A 1 48 ? 12.134 4.466 -8.237 1.00 10.00 48 PRO A O 14
ATOM 15065 N N . GLY A 1 49 ? 10.589 4.825 -6.646 1.00 10.00 49 GLY A N 14
ATOM 15066 C CA . GLY A 1 49 ? 9.767 5.637 -7.529 1.00 10.00 49 GLY A CA 14
ATOM 15067 C C . GLY A 1 49 ? 8.606 4.857 -8.109 1.00 10.00 49 GLY A C 14
ATOM 15068 O O . GLY A 1 49 ? 7.861 5.361 -8.947 1.00 10.00 49 GLY A O 14
ATOM 15072 N N . GLY A 1 50 ? 8.449 3.622 -7.658 1.00 10.00 50 GLY A N 14
ATOM 15073 C CA . GLY A 1 50 ? 7.417 2.765 -8.182 1.00 10.00 50 GLY A CA 14
ATOM 15074 C C . GLY A 1 50 ? 6.157 2.782 -7.349 1.00 10.00 50 GLY A C 14
ATOM 15075 O O . GLY A 1 50 ? 6.062 3.513 -6.356 1.00 10.00 50 GLY A O 14
ATOM 15079 N N . TRP A 1 51 ? 5.199 1.953 -7.744 1.00 10.00 51 TRP A N 14
ATOM 15080 C CA . TRP A 1 51 ? 3.917 1.861 -7.063 1.00 10.00 51 TRP A CA 14
ATOM 15081 C C . TRP A 1 51 ? 3.714 0.479 -6.473 1.00 10.00 51 TRP A C 14
ATOM 15082 O O . TRP A 1 51 ? 4.400 -0.484 -6.828 1.00 10.00 51 TRP A O 14
ATOM 15103 N N . ALA A 1 52 ? 2.747 0.406 -5.587 1.00 10.00 52 ALA A N 14
ATOM 15104 C CA . ALA A 1 52 ? 2.275 -0.836 -5.032 1.00 10.00 52 ALA A CA 14
ATOM 15105 C C . ALA A 1 52 ? 0.770 -0.745 -4.973 1.00 10.00 52 ALA A C 14
ATOM 15106 O O . ALA A 1 52 ? 0.221 0.103 -4.279 1.00 10.00 52 ALA A O 14
ATOM 15113 N N . THR A 1 53 ? 0.113 -1.564 -5.755 1.00 10.00 53 THR A N 14
ATOM 15114 C CA . THR A 1 53 ? -1.326 -1.525 -5.854 1.00 10.00 53 THR A CA 14
ATOM 15115 C C . THR A 1 53 ? -1.943 -2.294 -4.711 1.00 10.00 53 THR A C 14
ATOM 15116 O O . THR A 1 53 ? -1.587 -3.445 -4.459 1.00 10.00 53 THR A O 14
ATOM 15127 N N . PHE A 1 54 ? -2.868 -1.656 -4.023 1.00 10.00 54 PHE A N 14
ATOM 15128 C CA . PHE A 1 54 ? -3.506 -2.274 -2.886 1.00 10.00 54 PHE A CA 14
ATOM 15129 C C . PHE A 1 54 ? -4.981 -1.980 -2.962 1.00 10.00 54 PHE A C 14
ATOM 15130 O O . PHE A 1 54 ? -5.363 -0.885 -3.373 1.00 10.00 54 PHE A O 14
ATOM 15147 N N . ALA A 1 55 ? -5.788 -2.983 -2.642 1.00 10.00 55 ALA A N 14
ATOM 15148 C CA . ALA A 1 55 ? -7.234 -2.871 -2.732 1.00 10.00 55 ALA A CA 14
ATOM 15149 C C . ALA A 1 55 ? -7.727 -1.621 -2.031 1.00 10.00 55 ALA A C 14
ATOM 15150 O O . ALA A 1 55 ? -7.796 -1.562 -0.801 1.00 10.00 55 ALA A O 14
ATOM 15157 N N . GLY A 1 56 ? -8.017 -0.606 -2.832 1.00 10.00 56 GLY A N 14
ATOM 15158 C CA . GLY A 1 56 ? -8.584 0.605 -2.303 1.00 10.00 56 GLY A CA 14
ATOM 15159 C C . GLY A 1 56 ? -9.986 0.352 -1.779 1.00 10.00 56 GLY A C 14
ATOM 15160 O O . GLY A 1 56 ? -10.487 -0.768 -1.884 1.00 10.00 56 GLY A O 14
ATOM 15164 N N . TYR A 1 57 ? -10.661 1.377 -1.277 1.00 10.00 57 TYR A N 14
ATOM 15165 C CA . TYR A 1 57 ? -11.939 1.159 -0.612 1.00 10.00 57 TYR A CA 14
ATOM 15166 C C . TYR A 1 57 ? -13.081 1.126 -1.628 1.00 10.00 57 TYR A C 14
ATOM 15167 O O . TYR A 1 57 ? -14.123 1.760 -1.461 1.00 10.00 57 TYR A O 14
ATOM 15185 N N . GLY A 1 58 ? -12.895 0.325 -2.663 1.00 10.00 58 GLY A N 14
ATOM 15186 C CA . GLY A 1 58 ? -13.868 0.248 -3.715 1.00 10.00 58 GLY A CA 14
ATOM 15187 C C . GLY A 1 58 ? -14.899 -0.806 -3.396 1.00 10.00 58 GLY A C 14
ATOM 15188 O O . GLY A 1 58 ? -14.557 -1.848 -2.832 1.00 10.00 58 GLY A O 14
ATOM 15192 N N . THR A 1 59 ? -16.155 -0.533 -3.726 1.00 10.00 59 THR A N 14
ATOM 15193 C CA . THR A 1 59 ? -17.245 -1.463 -3.438 1.00 10.00 59 THR A CA 14
ATOM 15194 C C . THR A 1 59 ? -17.448 -1.593 -1.920 1.00 10.00 59 THR A C 14
ATOM 15195 O O . THR A 1 59 ? -18.125 -2.508 -1.440 1.00 10.00 59 THR A O 14
ATOM 15206 N N . ASP A 1 60 ? -16.847 -0.653 -1.176 1.00 10.00 60 ASP A N 14
ATOM 15207 C CA . ASP A 1 60 ? -16.980 -0.582 0.283 1.00 10.00 60 ASP A CA 14
ATOM 15208 C C . ASP A 1 60 ? -16.507 -1.868 0.951 1.00 10.00 60 ASP A C 14
ATOM 15209 O O . ASP A 1 60 ? -17.061 -2.296 1.966 1.00 10.00 60 ASP A O 14
ATOM 15218 N N . GLY A 1 61 ? -15.467 -2.470 0.385 1.00 10.00 61 GLY A N 14
ATOM 15219 C CA . GLY A 1 61 ? -14.894 -3.664 0.967 1.00 10.00 61 GLY A CA 14
ATOM 15220 C C . GLY A 1 61 ? -13.882 -3.334 2.038 1.00 10.00 61 GLY A C 14
ATOM 15221 O O . GLY A 1 61 ? -14.229 -3.045 3.183 1.00 10.00 61 GLY A O 14
ATOM 15225 N N . ASN A 1 62 ? -12.620 -3.387 1.663 1.00 10.00 62 ASN A N 14
ATOM 15226 C CA . ASN A 1 62 ? -11.547 -3.035 2.546 1.00 10.00 62 ASN A CA 14
ATOM 15227 C C . ASN A 1 62 ? -10.983 -1.686 2.137 1.00 10.00 62 ASN A C 14
ATOM 15228 O O . ASN A 1 62 ? -10.952 -1.353 0.961 1.00 10.00 62 ASN A O 14
ATOM 15239 N N . TYR A 1 63 ? -10.562 -0.917 3.111 1.00 10.00 63 TYR A N 14
ATOM 15240 C CA . TYR A 1 63 ? -9.901 0.348 2.860 1.00 10.00 63 TYR A CA 14
ATOM 15241 C C . TYR A 1 63 ? -8.563 0.361 3.562 1.00 10.00 63 TYR A C 14
ATOM 15242 O O . TYR A 1 63 ? -8.501 0.183 4.776 1.00 10.00 63 TYR A O 14
ATOM 15260 N N . VAL A 1 64 ? -7.494 0.529 2.805 1.00 10.00 64 VAL A N 14
ATOM 15261 C CA . VAL A 1 64 ? -6.186 0.665 3.405 1.00 10.00 64 VAL A CA 14
ATOM 15262 C C . VAL A 1 64 ? -6.163 1.932 4.251 1.00 10.00 64 VAL A C 14
ATOM 15263 O O . VAL A 1 64 ? -6.602 2.993 3.808 1.00 10.00 64 VAL A O 14
ATOM 15276 N N . THR A 1 65 ? -5.712 1.813 5.482 1.00 10.00 65 THR A N 14
ATOM 15277 C CA . THR A 1 65 ? -5.692 2.960 6.368 1.00 10.00 65 THR A CA 14
ATOM 15278 C C . THR A 1 65 ? -4.286 3.241 6.878 1.00 10.00 65 THR A C 14
ATOM 15279 O O . THR A 1 65 ? -3.922 4.389 7.128 1.00 10.00 65 THR A O 14
ATOM 15290 N N . GLY A 1 66 ? -3.489 2.196 7.014 1.00 10.00 66 GLY A N 14
ATOM 15291 C CA . GLY A 1 66 ? -2.168 2.373 7.578 1.00 10.00 66 GLY A CA 14
ATOM 15292 C C . GLY A 1 66 ? -1.087 1.649 6.807 1.00 10.00 66 GLY A C 14
ATOM 15293 O O . GLY A 1 66 ? -1.163 0.443 6.591 1.00 10.00 66 GLY A O 14
ATOM 15297 N N . LEU A 1 67 ? -0.082 2.396 6.380 1.00 10.00 67 LEU A N 14
ATOM 15298 C CA . LEU A 1 67 ? 1.091 1.806 5.762 1.00 10.00 67 LEU A CA 14
ATOM 15299 C C . LEU A 1 67 ? 2.099 1.460 6.847 1.00 10.00 67 LEU A C 14
ATOM 15300 O O . LEU A 1 67 ? 2.250 2.186 7.830 1.00 10.00 67 LEU A O 14
ATOM 15316 N N . HIS A 1 68 ? 2.752 0.336 6.669 1.00 10.00 68 HIS A N 14
ATOM 15317 C CA . HIS A 1 68 ? 3.742 -0.162 7.607 1.00 10.00 68 HIS A CA 14
ATOM 15318 C C . HIS A 1 68 ? 4.982 -0.572 6.836 1.00 10.00 68 HIS A C 14
ATOM 15319 O O . HIS A 1 68 ? 4.874 -0.942 5.679 1.00 10.00 68 HIS A O 14
ATOM 15334 N N . THR A 1 69 ? 6.161 -0.476 7.418 1.00 10.00 69 THR A N 14
ATOM 15335 C CA . THR A 1 69 ? 7.340 -0.938 6.710 1.00 10.00 69 THR A CA 14
ATOM 15336 C C . THR A 1 69 ? 7.479 -2.442 6.858 1.00 10.00 69 THR A C 14
ATOM 15337 O O . THR A 1 69 ? 7.415 -2.972 7.971 1.00 10.00 69 THR A O 14
ATOM 15348 N N . CYS A 1 70 ? 7.640 -3.131 5.743 1.00 10.00 70 CYS A N 14
ATOM 15349 C CA . CYS A 1 70 ? 7.769 -4.568 5.771 1.00 10.00 70 CYS A CA 14
ATOM 15350 C C . CYS A 1 70 ? 9.244 -4.941 5.704 1.00 10.00 70 CYS A C 14
ATOM 15351 O O . CYS A 1 70 ? 10.090 -4.087 5.429 1.00 10.00 70 CYS A O 14
ATOM 15358 N N . ASP A 1 71 ? 9.549 -6.201 5.945 1.00 10.00 71 ASP A N 14
ATOM 15359 C CA . ASP A 1 71 ? 10.909 -6.694 5.828 1.00 10.00 71 ASP A CA 14
ATOM 15360 C C . ASP A 1 71 ? 10.878 -8.100 5.257 1.00 10.00 71 ASP A C 14
ATOM 15361 O O . ASP A 1 71 ? 9.916 -8.815 5.499 1.00 10.00 71 ASP A O 14
ATOM 15370 N N . PRO A 1 72 ? 11.909 -8.457 4.451 1.00 10.00 72 PRO A N 14
ATOM 15371 C CA . PRO A 1 72 ? 12.142 -9.769 3.829 1.00 10.00 72 PRO A CA 14
ATOM 15372 C C . PRO A 1 72 ? 11.468 -10.952 4.515 1.00 10.00 72 PRO A C 14
ATOM 15373 O O . PRO A 1 72 ? 12.119 -11.781 5.157 1.00 10.00 72 PRO A O 14
ATOM 15384 N N . ALA A 1 73 ? 10.166 -11.029 4.326 1.00 10.00 73 ALA A N 14
ATOM 15385 C CA . ALA A 1 73 ? 9.339 -12.054 4.930 1.00 10.00 73 ALA A CA 14
ATOM 15386 C C . ALA A 1 73 ? 7.932 -11.966 4.352 1.00 10.00 73 ALA A C 14
ATOM 15387 O O . ALA A 1 73 ? 7.012 -11.454 4.987 1.00 10.00 73 ALA A O 14
ATOM 15394 N N . THR A 1 74 ? 7.783 -12.455 3.134 1.00 10.00 74 THR A N 14
ATOM 15395 C CA . THR A 1 74 ? 6.557 -12.270 2.381 1.00 10.00 74 THR A CA 14
ATOM 15396 C C . THR A 1 74 ? 5.412 -13.129 2.913 1.00 10.00 74 THR A C 14
ATOM 15397 O O . THR A 1 74 ? 5.604 -14.294 3.277 1.00 10.00 74 THR A O 14
ATOM 15408 N N . PRO A 1 75 ? 4.200 -12.547 2.966 1.00 10.00 75 PRO A N 14
ATOM 15409 C CA . PRO A 1 75 ? 3.029 -13.190 3.556 1.00 10.00 75 PRO A CA 14
ATOM 15410 C C . PRO A 1 75 ? 2.409 -14.254 2.656 1.00 10.00 75 PRO A C 14
ATOM 15411 O O . PRO A 1 75 ? 2.040 -13.984 1.509 1.00 10.00 75 PRO A O 14
ATOM 15422 N N . SER A 1 76 ? 2.324 -15.461 3.181 1.00 10.00 76 SER A N 14
ATOM 15423 C CA . SER A 1 76 ? 1.635 -16.548 2.513 1.00 10.00 76 SER A CA 14
ATOM 15424 C C . SER A 1 76 ? 0.224 -16.682 3.076 1.00 10.00 76 SER A C 14
ATOM 15425 O O . SER A 1 76 ? -0.133 -15.996 4.038 1.00 10.00 76 SER A O 14
ATOM 15433 N N . GLY A 1 77 ? -0.580 -17.548 2.470 1.00 10.00 77 GLY A N 14
ATOM 15434 C CA . GLY A 1 77 ? -1.895 -17.840 3.004 1.00 10.00 77 GLY A CA 14
ATOM 15435 C C . GLY A 1 77 ? -1.818 -18.393 4.413 1.00 10.00 77 GLY A C 14
ATOM 15436 O O . GLY A 1 77 ? -2.442 -17.862 5.334 1.00 10.00 77 GLY A O 14
ATOM 15440 N N . VAL A 1 78 ? -1.055 -19.468 4.571 1.00 10.00 78 VAL A N 14
ATOM 15441 C CA . VAL A 1 78 ? -0.762 -20.037 5.880 1.00 10.00 78 VAL A CA 14
ATOM 15442 C C . VAL A 1 78 ? 0.677 -20.538 5.892 1.00 10.00 78 VAL A C 14
ATOM 15443 O O . VAL A 1 78 ? 0.926 -21.635 5.349 1.00 10.00 78 VAL A O 14
ATOM 15457 N N . ALA A 1 1 ? 1.901 13.610 14.278 1.00 10.00 1 ALA A N 15
ATOM 15458 C CA . ALA A 1 1 ? 3.170 14.365 14.349 1.00 10.00 1 ALA A CA 15
ATOM 15459 C C . ALA A 1 1 ? 4.002 14.110 13.099 1.00 10.00 1 ALA A C 15
ATOM 15460 O O . ALA A 1 1 ? 3.531 13.475 12.155 1.00 10.00 1 ALA A O 15
ATOM 15469 N N . THR A 1 2 ? 5.224 14.622 13.083 1.00 10.00 2 THR A N 15
ATOM 15470 C CA . THR A 1 2 ? 6.122 14.411 11.960 1.00 10.00 2 THR A CA 15
ATOM 15471 C C . THR A 1 2 ? 6.647 12.977 11.937 1.00 10.00 2 THR A C 15
ATOM 15472 O O . THR A 1 2 ? 7.668 12.659 12.551 1.00 10.00 2 THR A O 15
ATOM 15483 N N . GLY A 1 3 ? 5.905 12.112 11.266 1.00 10.00 3 GLY A N 15
ATOM 15484 C CA . GLY A 1 3 ? 6.280 10.722 11.149 1.00 10.00 3 GLY A CA 15
ATOM 15485 C C . GLY A 1 3 ? 5.440 10.019 10.107 1.00 10.00 3 GLY A C 15
ATOM 15486 O O . GLY A 1 3 ? 4.228 9.867 10.277 1.00 10.00 3 GLY A O 15
ATOM 15490 N N . SER A 1 4 ? 6.073 9.597 9.029 1.00 10.00 4 SER A N 15
ATOM 15491 C CA . SER A 1 4 ? 5.355 9.024 7.909 1.00 10.00 4 SER A CA 15
ATOM 15492 C C . SER A 1 4 ? 5.298 7.501 8.013 1.00 10.00 4 SER A C 15
ATOM 15493 O O . SER A 1 4 ? 6.115 6.885 8.705 1.00 10.00 4 SER A O 15
ATOM 15501 N N . PRO A 1 5 ? 4.309 6.884 7.350 1.00 10.00 5 PRO A N 15
ATOM 15502 C CA . PRO A 1 5 ? 4.187 5.423 7.274 1.00 10.00 5 PRO A CA 15
ATOM 15503 C C . PRO A 1 5 ? 5.332 4.796 6.484 1.00 10.00 5 PRO A C 15
ATOM 15504 O O . PRO A 1 5 ? 5.930 5.441 5.616 1.00 10.00 5 PRO A O 15
ATOM 15515 N N . VAL A 1 6 ? 5.626 3.538 6.813 1.00 10.00 6 VAL A N 15
ATOM 15516 C CA . VAL A 1 6 ? 6.687 2.756 6.170 1.00 10.00 6 VAL A CA 15
ATOM 15517 C C . VAL A 1 6 ? 8.010 3.548 6.085 1.00 10.00 6 VAL A C 15
ATOM 15518 O O . VAL A 1 6 ? 8.341 4.313 6.989 1.00 10.00 6 VAL A O 15
ATOM 15531 N N . ALA A 1 7 ? 8.766 3.315 5.012 1.00 10.00 7 ALA A N 15
ATOM 15532 C CA . ALA A 1 7 ? 10.037 3.987 4.734 1.00 10.00 7 ALA A CA 15
ATOM 15533 C C . ALA A 1 7 ? 9.925 5.517 4.642 1.00 10.00 7 ALA A C 15
ATOM 15534 O O . ALA A 1 7 ? 10.917 6.188 4.368 1.00 10.00 7 ALA A O 15
ATOM 15541 N N . GLU A 1 8 ? 8.714 6.048 4.809 1.00 10.00 8 GLU A N 15
ATOM 15542 C CA . GLU A 1 8 ? 8.444 7.497 4.770 1.00 10.00 8 GLU A CA 15
ATOM 15543 C C . GLU A 1 8 ? 8.581 8.097 3.361 1.00 10.00 8 GLU A C 15
ATOM 15544 O O . GLU A 1 8 ? 7.974 9.127 3.068 1.00 10.00 8 GLU A O 15
ATOM 15556 N N . CYS A 1 9 ? 9.364 7.458 2.495 1.00 10.00 9 CYS A N 15
ATOM 15557 C CA . CYS A 1 9 ? 9.541 7.945 1.122 1.00 10.00 9 CYS A CA 15
ATOM 15558 C C . CYS A 1 9 ? 8.346 7.581 0.245 1.00 10.00 9 CYS A C 15
ATOM 15559 O O . CYS A 1 9 ? 8.191 8.117 -0.845 1.00 10.00 9 CYS A O 15
ATOM 15566 N N . VAL A 1 10 ? 7.514 6.664 0.709 1.00 10.00 10 VAL A N 15
ATOM 15567 C CA . VAL A 1 10 ? 6.410 6.168 -0.102 1.00 10.00 10 VAL A CA 15
ATOM 15568 C C . VAL A 1 10 ? 5.105 6.849 0.314 1.00 10.00 10 VAL A C 15
ATOM 15569 O O . VAL A 1 10 ? 4.904 7.134 1.496 1.00 10.00 10 VAL A O 15
ATOM 15582 N N . GLU A 1 11 ? 4.232 7.129 -0.650 1.00 10.00 11 GLU A N 15
ATOM 15583 C CA . GLU A 1 11 ? 2.989 7.830 -0.363 1.00 10.00 11 GLU A CA 15
ATOM 15584 C C . GLU A 1 11 ? 1.844 7.252 -1.194 1.00 10.00 11 GLU A C 15
ATOM 15585 O O . GLU A 1 11 ? 1.951 7.157 -2.414 1.00 10.00 11 GLU A O 15
ATOM 15597 N N . TYR A 1 12 ? 0.763 6.841 -0.536 1.00 10.00 12 TYR A N 15
ATOM 15598 C CA . TYR A 1 12 ? -0.379 6.282 -1.251 1.00 10.00 12 TYR A CA 15
ATOM 15599 C C . TYR A 1 12 ? -1.468 7.312 -1.526 1.00 10.00 12 TYR A C 15
ATOM 15600 O O . TYR A 1 12 ? -1.515 8.386 -0.921 1.00 10.00 12 TYR A O 15
ATOM 15618 N N . PHE A 1 13 ? -2.325 6.960 -2.460 1.00 10.00 13 PHE A N 15
ATOM 15619 C CA . PHE A 1 13 ? -3.522 7.711 -2.755 1.00 10.00 13 PHE A CA 15
ATOM 15620 C C . PHE A 1 13 ? -4.616 6.716 -3.113 1.00 10.00 13 PHE A C 15
ATOM 15621 O O . PHE A 1 13 ? -4.360 5.726 -3.796 1.00 10.00 13 PHE A O 15
ATOM 15638 N N . GLN A 1 14 ? -5.817 6.944 -2.622 1.00 10.00 14 GLN A N 15
ATOM 15639 C CA . GLN A 1 14 ? -6.892 5.995 -2.829 1.00 10.00 14 GLN A CA 15
ATOM 15640 C C . GLN A 1 14 ? -7.855 6.486 -3.901 1.00 10.00 14 GLN A C 15
ATOM 15641 O O . GLN A 1 14 ? -8.349 7.608 -3.841 1.00 10.00 14 GLN A O 15
ATOM 15655 N N . SER A 1 15 ? -8.100 5.636 -4.884 1.00 10.00 15 SER A N 15
ATOM 15656 C CA . SER A 1 15 ? -9.037 5.931 -5.947 1.00 10.00 15 SER A CA 15
ATOM 15657 C C . SER A 1 15 ? -9.980 4.749 -6.129 1.00 10.00 15 SER A C 15
ATOM 15658 O O . SER A 1 15 ? -10.185 3.965 -5.196 1.00 10.00 15 SER A O 15
ATOM 15666 N N . TRP A 1 16 ? -10.552 4.623 -7.319 1.00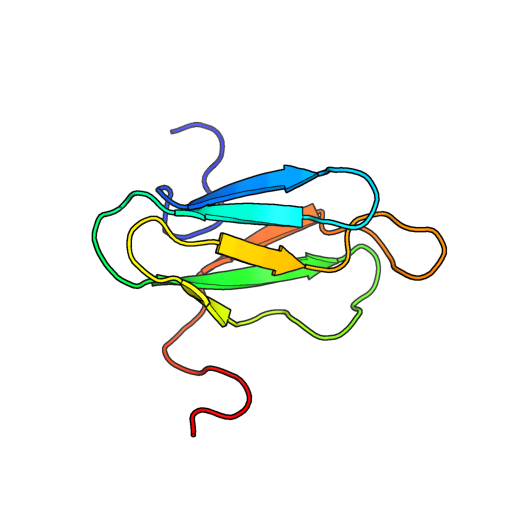 10.00 16 TRP A N 15
ATOM 15667 C CA . TRP A 1 16 ? -11.464 3.531 -7.619 1.00 10.00 16 TRP A CA 15
ATOM 15668 C C . TRP A 1 16 ? -10.746 2.183 -7.534 1.00 10.00 16 TRP A C 15
ATOM 15669 O O . TRP A 1 16 ? -10.095 1.752 -8.485 1.00 10.00 16 TRP A O 15
ATOM 15690 N N . ARG A 1 17 ? -10.832 1.558 -6.355 1.00 10.00 17 ARG A N 15
ATOM 15691 C CA . ARG A 1 17 ? -10.320 0.204 -6.129 1.00 10.00 17 ARG A CA 15
ATOM 15692 C C . ARG A 1 17 ? -8.806 0.130 -6.361 1.00 10.00 17 ARG A C 15
ATOM 15693 O O . ARG A 1 17 ? -8.271 -0.919 -6.709 1.00 10.00 17 ARG A O 15
ATOM 15714 N N . TYR A 1 18 ? -8.118 1.238 -6.109 1.00 10.00 18 TYR A N 15
ATOM 15715 C CA . TYR A 1 18 ? -6.689 1.336 -6.362 1.00 10.00 18 TYR A CA 15
ATOM 15716 C C . TYR A 1 18 ? -6.047 2.241 -5.333 1.00 10.00 18 TYR A C 15
ATOM 15717 O O . TYR A 1 18 ? -6.271 3.449 -5.348 1.00 10.00 18 TYR A O 15
ATOM 15735 N N . THR A 1 19 ? -5.321 1.661 -4.405 1.00 10.00 19 THR A N 15
ATOM 15736 C CA . THR A 1 19 ? -4.466 2.431 -3.532 1.00 10.00 19 THR A CA 15
ATOM 15737 C C . THR A 1 19 ? -3.043 2.469 -4.094 1.00 10.00 19 THR A C 15
ATOM 15738 O O . THR A 1 19 ? -2.312 1.480 -4.023 1.00 10.00 19 THR A O 15
ATOM 15749 N N . ASP A 1 20 ? -2.692 3.594 -4.712 1.00 10.00 20 ASP A N 15
ATOM 15750 C CA . ASP A 1 20 ? -1.371 3.764 -5.310 1.00 10.00 20 ASP A CA 15
ATOM 15751 C C . ASP A 1 20 ? -0.366 4.301 -4.315 1.00 10.00 20 ASP A C 15
ATOM 15752 O O . ASP A 1 20 ? -0.447 5.445 -3.900 1.00 10.00 20 ASP A O 15
ATOM 15761 N N . VAL A 1 21 ? 0.598 3.481 -3.945 1.00 10.00 21 VAL A N 15
ATOM 15762 C CA . VAL A 1 21 ? 1.691 3.953 -3.119 1.00 10.00 21 VAL A CA 15
ATOM 15763 C C . VAL A 1 21 ? 2.898 4.204 -3.999 1.00 10.00 21 VAL A C 15
ATOM 15764 O O . VAL A 1 21 ? 3.492 3.287 -4.567 1.00 10.00 21 VAL A O 15
ATOM 15777 N N . HIS A 1 22 ? 3.178 5.474 -4.187 1.00 10.00 22 HIS A N 15
ATOM 15778 C CA . HIS A 1 22 ? 4.330 5.894 -4.945 1.00 10.00 22 HIS A CA 15
ATOM 15779 C C . HIS A 1 22 ? 5.475 6.220 -4.010 1.00 10.00 22 HIS A C 15
ATOM 15780 O O . HIS A 1 22 ? 5.384 7.138 -3.195 1.00 10.00 22 HIS A O 15
ATOM 15795 N N . ASN A 1 23 ? 6.532 5.434 -4.101 1.00 10.00 23 ASN A N 15
ATOM 15796 C CA . ASN A 1 23 ? 7.722 5.669 -3.311 1.00 10.00 23 ASN A CA 15
ATOM 15797 C C . ASN A 1 23 ? 8.570 6.761 -3.967 1.00 10.00 23 ASN A C 15
ATOM 15798 O O . ASN A 1 23 ? 8.467 6.986 -5.167 1.00 10.00 23 ASN A O 15
ATOM 15809 N N . GLY A 1 24 ? 9.366 7.463 -3.177 1.00 10.00 24 GLY A N 15
ATOM 15810 C CA . GLY A 1 24 ? 10.282 8.438 -3.733 1.00 10.00 24 GLY A CA 15
ATOM 15811 C C . GLY A 1 24 ? 11.667 8.356 -3.115 1.00 10.00 24 GLY A C 15
ATOM 15812 O O . GLY A 1 24 ? 12.406 9.341 -3.096 1.00 10.00 24 GLY A O 15
ATOM 15816 N N . CYS A 1 25 ? 12.014 7.181 -2.605 1.00 10.00 25 CYS A N 15
ATOM 15817 C CA . CYS A 1 25 ? 13.334 6.939 -2.050 1.00 10.00 25 CYS A CA 15
ATOM 15818 C C . CYS A 1 25 ? 14.258 6.471 -3.162 1.00 10.00 25 CYS A C 15
ATOM 15819 O O . CYS A 1 25 ? 13.794 6.097 -4.237 1.00 10.00 25 CYS A O 15
ATOM 15826 N N . ALA A 1 26 ? 15.555 6.504 -2.916 1.00 10.00 26 ALA A N 15
ATOM 15827 C CA . ALA A 1 26 ? 16.528 6.087 -3.923 1.00 10.00 26 ALA A CA 15
ATOM 15828 C C . ALA A 1 26 ? 16.660 4.570 -3.997 1.00 10.00 26 ALA A C 15
ATOM 15829 O O . ALA A 1 26 ? 17.207 4.033 -4.960 1.00 10.00 26 ALA A O 15
ATOM 15836 N N . ASP A 1 27 ? 16.170 3.886 -2.978 1.00 10.00 27 ASP A N 15
ATOM 15837 C CA . ASP A 1 27 ? 16.321 2.446 -2.891 1.00 10.00 27 ASP A CA 15
ATOM 15838 C C . ASP A 1 27 ? 14.984 1.750 -2.649 1.00 10.00 27 ASP A C 15
ATOM 15839 O O . ASP A 1 27 ? 14.029 2.353 -2.153 1.00 10.00 27 ASP A O 15
ATOM 15848 N N . ALA A 1 28 ? 14.937 0.483 -3.034 1.00 10.00 28 ALA A N 15
ATOM 15849 C CA . ALA A 1 28 ? 13.751 -0.349 -2.889 1.00 10.00 28 ALA A CA 15
ATOM 15850 C C . ALA A 1 28 ? 13.405 -0.584 -1.424 1.00 10.00 28 ALA A C 15
ATOM 15851 O O . ALA A 1 28 ? 14.241 -1.046 -0.646 1.00 10.00 28 ALA A O 15
ATOM 15858 N N . VAL A 1 29 ? 12.169 -0.285 -1.058 1.00 10.00 29 VAL A N 15
ATOM 15859 C CA . VAL A 1 29 ? 11.714 -0.475 0.316 1.00 10.00 29 VAL A CA 15
ATOM 15860 C C . VAL A 1 29 ? 10.484 -1.347 0.364 1.00 10.00 29 VAL A C 15
ATOM 15861 O O . VAL A 1 29 ? 9.641 -1.299 -0.519 1.00 10.00 29 VAL A O 15
ATOM 15874 N N . SER A 1 30 ? 10.377 -2.133 1.408 1.00 10.00 30 SER A N 15
ATOM 15875 C CA . SER A 1 30 ? 9.274 -3.054 1.543 1.00 10.00 30 SER A CA 15
ATOM 15876 C C . SER A 1 30 ? 8.184 -2.422 2.377 1.00 10.00 30 SER A C 15
ATOM 15877 O O . SER A 1 30 ? 8.415 -1.991 3.504 1.00 10.00 30 SER A O 15
ATOM 15885 N N . VAL A 1 31 ? 7.002 -2.340 1.806 1.00 10.00 31 VAL A N 15
ATOM 15886 C CA . VAL A 1 31 ? 5.893 -1.706 2.470 1.00 10.00 31 VAL A CA 15
ATOM 15887 C C . VAL A 1 31 ? 4.715 -2.670 2.591 1.00 10.00 31 VAL A C 15
ATOM 15888 O O . VAL A 1 31 ? 4.560 -3.587 1.796 1.00 10.00 31 VAL A O 15
ATOM 15901 N N . THR A 1 32 ? 3.930 -2.465 3.617 1.00 10.00 32 THR A N 15
ATOM 15902 C CA . THR A 1 32 ? 2.712 -3.215 3.840 1.00 10.00 32 THR A CA 15
ATOM 15903 C C . THR A 1 32 ? 1.569 -2.242 4.113 1.00 10.00 32 THR A C 15
ATOM 15904 O O . THR A 1 32 ? 1.806 -1.077 4.419 1.00 10.00 32 THR A O 15
ATOM 15915 N N . VAL A 1 33 ? 0.341 -2.716 3.998 1.00 10.00 33 VAL A N 15
ATOM 15916 C CA . VAL A 1 33 ? -0.827 -1.871 4.156 1.00 10.00 33 VAL A CA 15
ATOM 15917 C C . VAL A 1 33 ? -1.854 -2.563 5.013 1.00 10.00 33 VAL A C 15
ATOM 15918 O O . VAL A 1 33 ? -2.189 -3.724 4.783 1.00 10.00 33 VAL A O 15
ATOM 15931 N N . GLU A 1 34 ? -2.347 -1.848 5.987 1.00 10.00 34 GLU A N 15
ATOM 15932 C CA . GLU A 1 34 ? -3.324 -2.382 6.890 1.00 10.00 34 GLU A CA 15
ATOM 15933 C C . GLU A 1 34 ? -4.693 -1.839 6.519 1.00 10.00 34 GLU A C 15
ATOM 15934 O O . GLU A 1 34 ? -4.921 -0.622 6.552 1.00 10.00 34 GLU A O 15
ATOM 15946 N N . TYR A 1 35 ? -5.580 -2.734 6.098 1.00 10.00 35 TYR A N 15
ATOM 15947 C CA . TYR A 1 35 ? -6.923 -2.332 5.713 1.00 10.00 35 TYR A CA 15
ATOM 15948 C C . TYR A 1 35 ? -7.834 -2.287 6.918 1.00 10.00 35 TYR A C 15
ATOM 15949 O O . TYR A 1 35 ? -7.530 -2.855 7.966 1.00 10.00 35 TYR A O 15
ATOM 15967 N N . THR A 1 36 ? -8.948 -1.596 6.744 1.00 10.00 36 THR A N 15
ATOM 15968 C CA . THR A 1 36 ? -10.018 -1.545 7.728 1.00 10.00 36 THR A CA 15
ATOM 15969 C C . THR A 1 36 ? -10.441 -2.947 8.211 1.00 10.00 36 THR A C 15
ATOM 15970 O O . THR A 1 36 ? -10.994 -3.095 9.301 1.00 10.00 36 THR A O 15
ATOM 15981 N N . HIS A 1 37 ? -10.187 -3.977 7.404 1.00 10.00 37 HIS A N 15
ATOM 15982 C CA . HIS A 1 37 ? -10.467 -5.347 7.830 1.00 10.00 37 HIS A CA 15
ATOM 15983 C C . HIS A 1 37 ? -9.254 -6.246 7.569 1.00 10.00 37 HIS A C 15
ATOM 15984 O O . HIS A 1 37 ? -8.524 -6.606 8.493 1.00 10.00 37 HIS A O 15
ATOM 15999 N N . GLY A 1 38 ? -9.028 -6.577 6.302 1.00 10.00 38 GLY A N 15
ATOM 16000 C CA . GLY A 1 38 ? -7.964 -7.490 5.933 1.00 10.00 38 GLY A CA 15
ATOM 16001 C C . GLY A 1 38 ? -8.347 -8.270 4.696 1.00 10.00 38 GLY A C 15
ATOM 16002 O O . GLY A 1 38 ? -9.464 -8.778 4.604 1.00 10.00 38 GLY A O 15
ATOM 16006 N N . GLN A 1 39 ? -7.433 -8.365 3.744 1.00 10.00 39 GLN A N 15
ATOM 16007 C CA . GLN A 1 39 ? -7.744 -8.987 2.459 1.00 10.00 39 GLN A CA 15
ATOM 16008 C C . GLN A 1 39 ? -6.474 -9.501 1.797 1.00 10.00 39 GLN A C 15
ATOM 16009 O O . GLN A 1 39 ? -6.416 -9.664 0.583 1.00 10.00 39 GLN A O 15
ATOM 16023 N N . TRP A 1 40 ? -5.477 -9.777 2.626 1.00 10.00 40 TRP A N 15
ATOM 16024 C CA . TRP A 1 40 ? -4.216 -10.376 2.187 1.00 10.00 40 TRP A CA 15
ATOM 16025 C C . TRP A 1 40 ? -3.503 -9.517 1.136 1.00 10.00 40 TRP A C 15
ATOM 16026 O O . TRP A 1 40 ? -3.863 -9.506 -0.040 1.00 10.00 40 TRP A O 15
ATOM 16047 N N . ALA A 1 41 ? -2.474 -8.811 1.583 1.00 10.00 41 ALA A N 15
ATOM 16048 C CA . ALA A 1 41 ? -1.702 -7.908 0.726 1.00 10.00 41 ALA A CA 15
ATOM 16049 C C . ALA A 1 41 ? -0.484 -7.340 1.459 1.00 10.00 41 ALA A C 15
ATOM 16050 O O . ALA A 1 41 ? 0.596 -7.288 0.876 1.00 10.00 41 ALA A O 15
ATOM 16057 N N . PRO A 1 42 ? -0.645 -6.879 2.735 1.00 10.00 42 PRO A N 15
ATOM 16058 C CA . PRO A 1 42 ? 0.445 -6.317 3.550 1.00 10.00 42 PRO A CA 15
ATOM 16059 C C . PRO A 1 42 ? 1.796 -7.032 3.380 1.00 10.00 42 PRO A C 15
ATOM 16060 O O . PRO A 1 42 ? 1.990 -8.136 3.896 1.00 10.00 42 PRO A O 15
ATOM 16071 N N . CYS A 1 43 ? 2.659 -6.391 2.564 1.00 10.00 43 CYS A N 15
ATOM 16072 C CA . CYS A 1 43 ? 4.101 -6.699 2.396 1.00 10.00 43 CYS A CA 15
ATOM 16073 C C . CYS A 1 43 ? 4.467 -6.844 0.923 1.00 10.00 43 CYS A C 15
ATOM 16074 O O . CYS A 1 43 ? 4.230 -7.873 0.294 1.00 10.00 43 CYS A O 15
ATOM 16081 N N . ARG A 1 44 ? 5.046 -5.783 0.386 1.00 10.00 44 ARG A N 15
ATOM 16082 C CA . ARG A 1 44 ? 5.442 -5.711 -1.004 1.00 10.00 44 ARG A CA 15
ATOM 16083 C C . ARG A 1 44 ? 6.600 -4.728 -1.121 1.00 10.00 44 ARG A C 15
ATOM 16084 O O . ARG A 1 44 ? 6.525 -3.628 -0.580 1.00 10.00 44 ARG A O 15
ATOM 16105 N N . VAL A 1 45 ? 7.672 -5.112 -1.796 1.00 10.00 45 VAL A N 15
ATOM 16106 C CA . VAL A 1 45 ? 8.800 -4.206 -1.959 1.00 10.00 45 VAL A CA 15
ATOM 16107 C C . VAL A 1 45 ? 8.578 -3.277 -3.144 1.00 10.00 45 VAL A C 15
ATOM 16108 O O . VAL A 1 45 ? 8.079 -3.683 -4.196 1.00 10.00 45 VAL A O 15
ATOM 16121 N N . ILE A 1 46 ? 8.937 -2.027 -2.932 1.00 10.00 46 ILE A N 15
ATOM 16122 C CA . ILE A 1 46 ? 8.760 -0.981 -3.891 1.00 10.00 46 ILE A CA 15
ATOM 16123 C C . ILE A 1 46 ? 10.054 -0.737 -4.620 1.00 10.00 46 ILE A C 15
ATOM 16124 O O . ILE A 1 46 ? 11.134 -0.921 -4.064 1.00 10.00 46 ILE A O 15
ATOM 16140 N N . GLU A 1 47 ? 9.940 -0.336 -5.852 1.00 10.00 47 GLU A N 15
ATOM 16141 C CA . GLU A 1 47 ? 11.071 0.167 -6.582 1.00 10.00 47 GLU A CA 15
ATOM 16142 C C . GLU A 1 47 ? 11.175 1.659 -6.308 1.00 10.00 47 GLU A C 15
ATOM 16143 O O . GLU A 1 47 ? 10.149 2.309 -6.113 1.00 10.00 47 GLU A O 15
ATOM 16155 N N . PRO A 1 48 ? 12.398 2.193 -6.186 1.00 10.00 48 PRO A N 15
ATOM 16156 C CA . PRO A 1 48 ? 12.629 3.629 -6.019 1.00 10.00 48 PRO A CA 15
ATOM 16157 C C . PRO A 1 48 ? 11.800 4.480 -6.983 1.00 10.00 48 PRO A C 15
ATOM 16158 O O . PRO A 1 48 ? 12.202 4.714 -8.121 1.00 10.00 48 PRO A O 15
ATOM 16169 N N . GLY A 1 49 ? 10.633 4.919 -6.531 1.00 10.00 49 GLY A N 15
ATOM 16170 C CA . GLY A 1 49 ? 9.788 5.738 -7.378 1.00 10.00 49 GLY A CA 15
ATOM 16171 C C . GLY A 1 49 ? 8.701 4.937 -8.060 1.00 10.00 49 GLY A C 15
ATOM 16172 O O . GLY A 1 49 ? 8.080 5.404 -9.016 1.00 10.00 49 GLY A O 15
ATOM 16176 N N . GLY A 1 50 ? 8.471 3.725 -7.575 1.00 10.00 50 GLY A N 15
ATOM 16177 C CA . GLY A 1 50 ? 7.458 2.870 -8.152 1.00 10.00 50 GLY A CA 15
ATOM 16178 C C . GLY A 1 50 ? 6.184 2.841 -7.337 1.00 10.00 50 GLY A C 15
ATOM 16179 O O . GLY A 1 50 ? 6.057 3.560 -6.342 1.00 10.00 50 GLY A O 15
ATOM 16183 N N . TRP A 1 51 ? 5.252 1.991 -7.749 1.00 10.00 51 TRP A N 15
ATOM 16184 C CA . TRP A 1 51 ? 3.953 1.887 -7.095 1.00 10.00 51 TRP A CA 15
ATOM 16185 C C . TRP A 1 51 ? 3.735 0.510 -6.500 1.00 10.00 51 TRP A C 15
ATOM 16186 O O . TRP A 1 51 ? 4.462 -0.439 -6.787 1.00 10.00 51 TRP A O 15
ATOM 16207 N N . ALA A 1 52 ? 2.711 0.426 -5.673 1.00 10.00 52 ALA A N 15
ATOM 16208 C CA . ALA A 1 52 ? 2.237 -0.829 -5.141 1.00 10.00 52 ALA A CA 15
ATOM 16209 C C . ALA A 1 52 ? 0.728 -0.746 -5.020 1.00 10.00 52 ALA A C 15
ATOM 16210 O O . ALA A 1 52 ? 0.199 0.066 -4.270 1.00 10.00 52 ALA A O 15
ATOM 16217 N N . THR A 1 53 ? 0.045 -1.548 -5.810 1.00 10.00 53 THR A N 15
ATOM 16218 C CA . THR A 1 53 ? -1.401 -1.508 -5.875 1.00 10.00 53 THR A CA 15
ATOM 16219 C C . THR A 1 53 ? -2.015 -2.308 -4.752 1.00 10.00 53 THR A C 15
ATOM 16220 O O . THR A 1 53 ? -1.643 -3.461 -4.513 1.00 10.00 53 THR A O 15
ATOM 16231 N N . PHE A 1 54 ? -2.975 -1.700 -4.082 1.00 10.00 54 PHE A N 15
ATOM 16232 C CA . PHE A 1 54 ? -3.595 -2.324 -2.939 1.00 10.00 54 PHE A CA 15
ATOM 16233 C C . PHE A 1 54 ? -5.078 -2.038 -2.987 1.00 10.00 54 PHE A C 15
ATOM 16234 O O . PHE A 1 54 ? -5.481 -0.971 -3.455 1.00 10.00 54 PHE A O 15
ATOM 16251 N N . ALA A 1 55 ? -5.874 -3.010 -2.553 1.00 10.00 55 ALA A N 15
ATOM 16252 C CA . ALA A 1 55 ? -7.326 -2.922 -2.651 1.00 10.00 55 ALA A CA 15
ATOM 16253 C C . ALA A 1 55 ? -7.844 -1.662 -1.985 1.00 10.00 55 ALA A C 15
ATOM 16254 O O . ALA A 1 55 ? -7.913 -1.573 -0.760 1.00 10.00 55 ALA A O 15
ATOM 16261 N N . GLY A 1 56 ? -8.169 -0.671 -2.806 1.00 10.00 56 GLY A N 15
ATOM 16262 C CA . GLY A 1 56 ? -8.704 0.557 -2.283 1.00 10.00 56 GLY A CA 15
ATOM 16263 C C . GLY A 1 56 ? -10.129 0.360 -1.789 1.00 10.00 56 GLY A C 15
ATOM 16264 O O . GLY A 1 56 ? -10.701 -0.714 -1.988 1.00 10.00 56 GLY A O 15
ATOM 16268 N N . TYR A 1 57 ? -10.738 1.381 -1.191 1.00 10.00 57 TYR A N 15
ATOM 16269 C CA . TYR A 1 57 ? -12.087 1.230 -0.651 1.00 10.00 57 TYR A CA 15
ATOM 16270 C C . TYR A 1 57 ? -13.123 1.448 -1.758 1.00 10.00 57 TYR A C 15
ATOM 16271 O O . TYR A 1 57 ? -14.040 2.260 -1.649 1.00 10.00 57 TYR A O 15
ATOM 16289 N N . GLY A 1 58 ? -12.978 0.668 -2.820 1.00 10.00 58 GLY A N 15
ATOM 16290 C CA . GLY A 1 58 ? -13.765 0.885 -4.023 1.00 10.00 58 GLY A CA 15
ATOM 16291 C C . GLY A 1 58 ? -15.089 0.151 -4.015 1.00 10.00 58 GLY A C 15
ATOM 16292 O O . GLY A 1 58 ? -15.802 0.128 -5.020 1.00 10.00 58 GLY A O 15
ATOM 16296 N N . THR A 1 59 ? -15.395 -0.487 -2.899 1.00 10.00 59 THR A N 15
ATOM 16297 C CA . THR A 1 59 ? -16.688 -1.133 -2.697 1.00 10.00 59 THR A CA 15
ATOM 16298 C C . THR A 1 59 ? -16.989 -1.159 -1.199 1.00 10.00 59 THR A C 15
ATOM 16299 O O . THR A 1 59 ? -17.550 -2.123 -0.673 1.00 10.00 59 THR A O 15
ATOM 16310 N N . ASP A 1 60 ? -16.604 -0.068 -0.529 1.00 10.00 60 ASP A N 15
ATOM 16311 C CA . ASP A 1 60 ? -16.622 0.017 0.929 1.00 10.00 60 ASP A CA 15
ATOM 16312 C C . ASP A 1 60 ? -15.599 -0.959 1.484 1.00 10.00 60 ASP A C 15
ATOM 16313 O O . ASP A 1 60 ? -14.436 -0.600 1.645 1.00 10.00 60 ASP A O 15
ATOM 16322 N N . GLY A 1 61 ? -16.054 -2.198 1.716 1.00 10.00 61 GLY A N 15
ATOM 16323 C CA . GLY A 1 61 ? -15.182 -3.307 2.123 1.00 10.00 61 GLY A CA 15
ATOM 16324 C C . GLY A 1 61 ? -13.993 -2.893 2.964 1.00 10.00 61 GLY A C 15
ATOM 16325 O O . GLY A 1 61 ? -14.140 -2.478 4.113 1.00 10.00 61 GLY A O 15
ATOM 16329 N N . ASN A 1 62 ? -12.809 -3.025 2.384 1.00 10.00 62 ASN A N 15
ATOM 16330 C CA . ASN A 1 62 ? -11.584 -2.671 3.057 1.00 10.00 62 ASN A CA 15
ATOM 16331 C C . ASN A 1 62 ? -11.107 -1.303 2.621 1.00 10.00 62 ASN A C 15
ATOM 16332 O O . ASN A 1 62 ? -11.191 -0.938 1.449 1.00 10.00 62 ASN A O 15
ATOM 16343 N N . TYR A 1 63 ? -10.605 -0.561 3.578 1.00 10.00 63 TYR A N 15
ATOM 16344 C CA . TYR A 1 63 ? -9.957 0.698 3.304 1.00 10.00 63 TYR A CA 15
ATOM 16345 C C . TYR A 1 63 ? -8.557 0.672 3.892 1.00 10.00 63 TYR A C 15
ATOM 16346 O O . TYR A 1 63 ? -8.399 0.558 5.104 1.00 10.00 63 TYR A O 15
ATOM 16364 N N . VAL A 1 64 ? -7.541 0.712 3.034 1.00 10.00 64 VAL A N 15
ATOM 16365 C CA . VAL A 1 64 ? -6.180 0.814 3.516 1.00 10.00 64 VAL A CA 15
ATOM 16366 C C . VAL A 1 64 ? -6.052 2.103 4.315 1.00 10.00 64 VAL A C 15
ATOM 16367 O O . VAL A 1 64 ? -6.411 3.184 3.837 1.00 10.00 64 VAL A O 15
ATOM 16380 N N . THR A 1 65 ? -5.586 1.982 5.541 1.00 10.00 65 THR A N 15
ATOM 16381 C CA . THR A 1 65 ? -5.515 3.134 6.417 1.00 10.00 65 THR A CA 15
ATOM 16382 C C . THR A 1 65 ? -4.215 3.140 7.201 1.00 10.00 65 THR A C 15
ATOM 16383 O O . THR A 1 65 ? -4.009 3.982 8.071 1.00 10.00 65 THR A O 15
ATOM 16394 N N . GLY A 1 66 ? -3.325 2.215 6.880 1.00 10.00 66 GLY A N 15
ATOM 16395 C CA . GLY A 1 66 ? -2.050 2.206 7.545 1.00 10.00 66 GLY A CA 15
ATOM 16396 C C . GLY A 1 66 ? -0.965 1.529 6.749 1.00 10.00 66 GLY A C 15
ATOM 16397 O O . GLY A 1 66 ? -0.945 0.311 6.620 1.00 10.00 66 GLY A O 15
ATOM 16401 N N . LEU A 1 67 ? -0.058 2.323 6.213 1.00 10.00 67 LEU A N 15
ATOM 16402 C CA . LEU A 1 67 ? 1.122 1.784 5.566 1.00 10.00 67 LEU A CA 15
ATOM 16403 C C . LEU A 1 67 ? 2.155 1.464 6.628 1.00 10.00 67 LEU A C 15
ATOM 16404 O O . LEU A 1 67 ? 2.472 2.288 7.485 1.00 10.00 67 LEU A O 15
ATOM 16420 N N . HIS A 1 68 ? 2.649 0.255 6.579 1.00 10.00 68 HIS A N 15
ATOM 16421 C CA . HIS A 1 68 ? 3.592 -0.247 7.557 1.00 10.00 68 HIS A CA 15
ATOM 16422 C C . HIS A 1 68 ? 4.854 -0.687 6.835 1.00 10.00 68 HIS A C 15
ATOM 16423 O O . HIS A 1 68 ? 4.774 -1.169 5.719 1.00 10.00 68 HIS A O 15
ATOM 16438 N N . THR A 1 69 ? 6.023 -0.489 7.407 1.00 10.00 69 THR A N 15
ATOM 16439 C CA . THR A 1 69 ? 7.228 -0.922 6.724 1.00 10.00 69 THR A CA 15
ATOM 16440 C C . THR A 1 69 ? 7.408 -2.425 6.866 1.00 10.00 69 THR A C 15
ATOM 16441 O O . THR A 1 69 ? 7.308 -2.977 7.964 1.00 10.00 69 THR A O 15
ATOM 16452 N N . CYS A 1 70 ? 7.635 -3.091 5.751 1.00 10.00 70 CYS A N 15
ATOM 16453 C CA . CYS A 1 70 ? 7.794 -4.526 5.756 1.00 10.00 70 CYS A CA 15
ATOM 16454 C C . CYS A 1 70 ? 9.280 -4.899 5.704 1.00 10.00 70 CYS A C 15
ATOM 16455 O O . CYS A 1 70 ? 10.108 -4.095 5.268 1.00 10.00 70 CYS A O 15
ATOM 16462 N N . ASP A 1 71 ? 9.619 -6.101 6.147 1.00 10.00 71 ASP A N 15
ATOM 16463 C CA . ASP A 1 71 ? 10.964 -6.630 5.970 1.00 10.00 71 ASP A CA 15
ATOM 16464 C C . ASP A 1 71 ? 10.921 -7.710 4.900 1.00 10.00 71 ASP A C 15
ATOM 16465 O O . ASP A 1 71 ? 9.914 -8.398 4.798 1.00 10.00 71 ASP A O 15
ATOM 16474 N N . PRO A 1 72 ? 11.997 -7.830 4.082 1.00 10.00 72 PRO A N 15
ATOM 16475 C CA . PRO A 1 72 ? 12.166 -8.793 2.988 1.00 10.00 72 PRO A CA 15
ATOM 16476 C C . PRO A 1 72 ? 11.250 -10.006 3.049 1.00 10.00 72 PRO A C 15
ATOM 16477 O O . PRO A 1 72 ? 11.644 -11.092 3.484 1.00 10.00 72 PRO A O 15
ATOM 16488 N N . ALA A 1 73 ? 10.032 -9.802 2.589 1.00 10.00 73 ALA A N 15
ATOM 16489 C CA . ALA A 1 73 ? 8.996 -10.802 2.650 1.00 10.00 73 ALA A CA 15
ATOM 16490 C C . ALA A 1 73 ? 7.790 -10.305 1.866 1.00 10.00 73 ALA A C 15
ATOM 16491 O O . ALA A 1 73 ? 7.258 -9.232 2.143 1.00 10.00 73 ALA A O 15
ATOM 16498 N N . THR A 1 74 ? 7.390 -11.049 0.864 1.00 10.00 74 THR A N 15
ATOM 16499 C CA . THR A 1 74 ? 6.231 -10.686 0.078 1.00 10.00 74 THR A CA 15
ATOM 16500 C C . THR A 1 74 ? 5.453 -11.953 -0.282 1.00 10.00 74 THR A C 15
ATOM 16501 O O . THR A 1 74 ? 6.053 -12.991 -0.565 1.00 10.00 74 THR A O 15
ATOM 16512 N N . PRO A 1 75 ? 4.112 -11.892 -0.214 1.00 10.00 75 PRO A N 15
ATOM 16513 C CA . PRO A 1 75 ? 3.242 -13.052 -0.443 1.00 10.00 75 PRO A CA 15
ATOM 16514 C C . PRO A 1 75 ? 3.440 -13.696 -1.813 1.00 10.00 75 PRO A C 15
ATOM 16515 O O . PRO A 1 75 ? 2.964 -13.187 -2.830 1.00 10.00 75 PRO A O 15
ATOM 16526 N N . SER A 1 76 ? 4.158 -14.808 -1.831 1.00 10.00 76 SER A N 15
ATOM 16527 C CA . SER A 1 76 ? 4.351 -15.575 -3.048 1.00 10.00 76 SER A CA 15
ATOM 16528 C C . SER A 1 76 ? 3.141 -16.463 -3.292 1.00 10.00 76 SER A C 15
ATOM 16529 O O . SER A 1 76 ? 3.122 -17.632 -2.911 1.00 10.00 76 SER A O 15
ATOM 16537 N N . GLY A 1 77 ? 2.112 -15.877 -3.881 1.00 10.00 77 GLY A N 15
ATOM 16538 C CA . GLY A 1 77 ? 0.891 -16.603 -4.135 1.00 10.00 77 GLY A CA 15
ATOM 16539 C C . GLY A 1 77 ? 0.571 -16.681 -5.609 1.00 10.00 77 GLY A C 15
ATOM 16540 O O . GLY A 1 77 ? 1.050 -17.574 -6.311 1.00 10.00 77 GLY A O 15
ATOM 16544 N N . VAL A 1 78 ? -0.224 -15.736 -6.083 1.00 10.00 78 VAL A N 15
ATOM 16545 C CA . VAL A 1 78 ? -0.653 -15.725 -7.471 1.00 10.00 78 VAL A CA 15
ATOM 16546 C C . VAL A 1 78 ? 0.338 -14.932 -8.317 1.00 10.00 78 VAL A C 15
ATOM 16547 O O . VAL A 1 78 ? 0.185 -13.695 -8.426 1.00 10.00 78 VAL A O 15
ATOM 16561 N N . ALA A 1 1 ? 2.814 16.110 5.962 1.00 10.00 1 ALA A N 16
ATOM 16562 C CA . ALA A 1 1 ? 1.470 15.820 6.508 1.00 10.00 1 ALA A CA 16
ATOM 16563 C C . ALA A 1 1 ? 1.473 15.943 8.027 1.00 10.00 1 ALA A C 16
ATOM 16564 O O . ALA A 1 1 ? 1.040 16.956 8.573 1.00 10.00 1 ALA A O 16
ATOM 16573 N N . THR A 1 2 ? 1.978 14.917 8.705 1.00 10.00 2 THR A N 16
ATOM 16574 C CA . THR A 1 2 ? 2.071 14.930 10.158 1.00 10.00 2 THR A CA 16
ATOM 16575 C C . THR A 1 2 ? 2.837 13.699 10.653 1.00 10.00 2 THR A C 16
ATOM 16576 O O . THR A 1 2 ? 3.761 13.816 11.459 1.00 10.00 2 THR A O 16
ATOM 16587 N N . GLY A 1 3 ? 2.475 12.530 10.136 1.00 10.00 3 GLY A N 16
ATOM 16588 C CA . GLY A 1 3 ? 3.158 11.307 10.504 1.00 10.00 3 GLY A CA 16
ATOM 16589 C C . GLY A 1 3 ? 3.874 10.693 9.323 1.00 10.00 3 GLY A C 16
ATOM 16590 O O . GLY A 1 3 ? 3.623 11.078 8.180 1.00 10.00 3 GLY A O 16
ATOM 16594 N N . SER A 1 4 ? 4.748 9.735 9.582 1.00 10.00 4 SER A N 16
ATOM 16595 C CA . SER A 1 4 ? 5.533 9.130 8.517 1.00 10.00 4 SER A CA 16
ATOM 16596 C C . SER A 1 4 ? 5.403 7.605 8.524 1.00 10.00 4 SER A C 16
ATOM 16597 O O . SER A 1 4 ? 6.008 6.919 9.352 1.00 10.00 4 SER A O 16
ATOM 16605 N N . PRO A 1 5 ? 4.580 7.062 7.615 1.00 10.00 5 PRO A N 16
ATOM 16606 C CA . PRO A 1 5 ? 4.424 5.618 7.438 1.00 10.00 5 PRO A CA 16
ATOM 16607 C C . PRO A 1 5 ? 5.577 5.019 6.646 1.00 10.00 5 PRO A C 16
ATOM 16608 O O . PRO A 1 5 ? 6.118 5.656 5.737 1.00 10.00 5 PRO A O 16
ATOM 16619 N N . VAL A 1 6 ? 5.950 3.797 7.020 1.00 10.00 6 VAL A N 16
ATOM 16620 C CA . VAL A 1 6 ? 6.965 3.012 6.314 1.00 10.00 6 VAL A CA 16
ATOM 16621 C C . VAL A 1 6 ? 8.267 3.817 6.104 1.00 10.00 6 VAL A C 16
ATOM 16622 O O . VAL A 1 6 ? 8.614 4.674 6.916 1.00 10.00 6 VAL A O 16
ATOM 16635 N N . ALA A 1 7 ? 8.987 3.494 5.035 1.00 10.00 7 ALA A N 16
ATOM 16636 C CA . ALA A 1 7 ? 10.227 4.154 4.635 1.00 10.00 7 ALA A CA 16
ATOM 16637 C C . ALA A 1 7 ? 10.078 5.662 4.337 1.00 10.00 7 ALA A C 16
ATOM 16638 O O . ALA A 1 7 ? 11.005 6.264 3.793 1.00 10.00 7 ALA A O 16
ATOM 16645 N N . GLU A 1 8 ? 8.917 6.252 4.650 1.00 10.00 8 GLU A N 16
ATOM 16646 C CA . GLU A 1 8 ? 8.667 7.699 4.488 1.00 10.00 8 GLU A CA 16
ATOM 16647 C C . GLU A 1 8 ? 8.432 8.116 3.040 1.00 10.00 8 GLU A C 16
ATOM 16648 O O . GLU A 1 8 ? 7.460 8.805 2.739 1.00 10.00 8 GLU A O 16
ATOM 16660 N N . CYS A 1 9 ? 9.314 7.696 2.145 1.00 10.00 9 CYS A N 16
ATOM 16661 C CA . CYS A 1 9 ? 9.309 8.203 0.775 1.00 10.00 9 CYS A CA 16
ATOM 16662 C C . CYS A 1 9 ? 8.149 7.633 -0.024 1.00 10.00 9 CYS A C 16
ATOM 16663 O O . CYS A 1 9 ? 7.892 8.059 -1.144 1.00 10.00 9 CYS A O 16
ATOM 16670 N N . VAL A 1 10 ? 7.470 6.655 0.543 1.00 10.00 10 VAL A N 16
ATOM 16671 C CA . VAL A 1 10 ? 6.364 6.022 -0.145 1.00 10.00 10 VAL A CA 16
ATOM 16672 C C . VAL A 1 10 ? 5.055 6.627 0.360 1.00 10.00 10 VAL A C 16
ATOM 16673 O O . VAL A 1 10 ? 4.867 6.790 1.569 1.00 10.00 10 VAL A O 16
ATOM 16686 N N . GLU A 1 11 ? 4.170 6.988 -0.555 1.00 10.00 11 GLU A N 16
ATOM 16687 C CA . GLU A 1 11 ? 2.908 7.589 -0.172 1.00 10.00 11 GLU A CA 16
ATOM 16688 C C . GLU A 1 11 ? 1.786 7.045 -1.034 1.00 10.00 11 GLU A C 16
ATOM 16689 O O . GLU A 1 11 ? 1.885 7.055 -2.260 1.00 10.00 11 GLU A O 16
ATOM 16701 N N . TYR A 1 12 ? 0.740 6.542 -0.403 1.00 10.00 12 TYR A N 16
ATOM 16702 C CA . TYR A 1 12 ? -0.405 6.052 -1.141 1.00 10.00 12 TYR A CA 16
ATOM 16703 C C . TYR A 1 12 ? -1.443 7.136 -1.362 1.00 10.00 12 TYR A C 16
ATOM 16704 O O . TYR A 1 12 ? -1.428 8.190 -0.721 1.00 10.00 12 TYR A O 16
ATOM 16722 N N . PHE A 1 13 ? -2.318 6.859 -2.299 1.00 10.00 13 PHE A N 16
ATOM 16723 C CA . PHE A 1 13 ? -3.487 7.665 -2.543 1.00 10.00 13 PHE A CA 16
ATOM 16724 C C . PHE A 1 13 ? -4.617 6.716 -2.893 1.00 10.00 13 PHE A C 16
ATOM 16725 O O . PHE A 1 13 ? -4.372 5.583 -3.306 1.00 10.00 13 PHE A O 16
ATOM 16742 N N . GLN A 1 14 ? -5.840 7.141 -2.683 1.00 10.00 14 GLN A N 16
ATOM 16743 C CA . GLN A 1 14 ? -6.975 6.283 -2.942 1.00 10.00 14 GLN A CA 16
ATOM 16744 C C . GLN A 1 14 ? -7.669 6.665 -4.243 1.00 10.00 14 GLN A C 16
ATOM 16745 O O . GLN A 1 14 ? -8.536 7.540 -4.277 1.00 10.00 14 GLN A O 16
ATOM 16759 N N . SER A 1 15 ? -7.279 5.984 -5.310 1.00 10.00 15 SER A N 16
ATOM 16760 C CA . SER A 1 15 ? -7.905 6.147 -6.604 1.00 10.00 15 SER A CA 16
ATOM 16761 C C . SER A 1 15 ? -9.113 5.218 -6.679 1.00 10.00 15 SER A C 16
ATOM 16762 O O . SER A 1 15 ? -9.164 4.301 -7.497 1.00 10.00 15 SER A O 16
ATOM 16770 N N . TRP A 1 16 ? -10.057 5.448 -5.768 1.00 10.00 16 TRP A N 16
ATOM 16771 C CA . TRP A 1 16 ? -11.245 4.612 -5.607 1.00 10.00 16 TRP A CA 16
ATOM 16772 C C . TRP A 1 16 ? -10.864 3.210 -5.117 1.00 10.00 16 TRP A C 16
ATOM 16773 O O . TRP A 1 16 ? -10.721 2.994 -3.917 1.00 10.00 16 TRP A O 16
ATOM 16794 N N . ARG A 1 17 ? -10.651 2.277 -6.039 1.00 10.00 17 ARG A N 16
ATOM 16795 C CA . ARG A 1 17 ? -10.328 0.900 -5.674 1.00 10.00 17 ARG A CA 16
ATOM 16796 C C . ARG A 1 17 ? -8.877 0.598 -6.051 1.00 10.00 17 ARG A C 16
ATOM 16797 O O . ARG A 1 17 ? -8.546 -0.486 -6.525 1.00 10.00 17 ARG A O 16
ATOM 16818 N N . TYR A 1 18 ? -8.020 1.573 -5.801 1.00 10.00 18 TYR A N 16
ATOM 16819 C CA . TYR A 1 18 ? -6.622 1.507 -6.181 1.00 10.00 18 TYR A CA 16
ATOM 16820 C C . TYR A 1 18 ? -5.818 2.334 -5.200 1.00 10.00 18 TYR A C 16
ATOM 16821 O O . TYR A 1 18 ? -5.811 3.561 -5.282 1.00 10.00 18 TYR A O 16
ATOM 16839 N N . THR A 1 19 ? -5.202 1.690 -4.243 1.00 10.00 19 THR A N 16
ATOM 16840 C CA . THR A 1 19 ? -4.308 2.384 -3.353 1.00 10.00 19 THR A CA 16
ATOM 16841 C C . THR A 1 19 ? -2.908 2.423 -3.955 1.00 10.00 19 THR A C 16
ATOM 16842 O O . THR A 1 19 ? -2.171 1.436 -3.928 1.00 10.00 19 THR A O 16
ATOM 16853 N N . ASP A 1 20 ? -2.602 3.557 -4.578 1.00 10.00 20 ASP A N 16
ATOM 16854 C CA . ASP A 1 20 ? -1.325 3.775 -5.236 1.00 10.00 20 ASP A CA 16
ATOM 16855 C C . ASP A 1 20 ? -0.291 4.318 -4.272 1.00 10.00 20 ASP A C 16
ATOM 16856 O O . ASP A 1 20 ? -0.322 5.486 -3.908 1.00 10.00 20 ASP A O 16
ATOM 16865 N N . VAL A 1 21 ? 0.632 3.469 -3.862 1.00 10.00 21 VAL A N 16
ATOM 16866 C CA . VAL A 1 21 ? 1.732 3.917 -3.034 1.00 10.00 21 VAL A CA 16
ATOM 16867 C C . VAL A 1 21 ? 2.922 4.195 -3.926 1.00 10.00 21 VAL A C 16
ATOM 16868 O O . VAL A 1 21 ? 3.530 3.292 -4.496 1.00 10.00 21 VAL A O 16
ATOM 16881 N N . HIS A 1 22 ? 3.168 5.475 -4.121 1.00 10.00 22 HIS A N 16
ATOM 16882 C CA . HIS A 1 22 ? 4.288 5.923 -4.913 1.00 10.00 22 HIS A CA 16
ATOM 16883 C C . HIS A 1 22 ? 5.464 6.234 -4.018 1.00 10.00 22 HIS A C 16
ATOM 16884 O O . HIS A 1 22 ? 5.413 7.149 -3.200 1.00 10.00 22 HIS A O 16
ATOM 16899 N N . ASN A 1 23 ? 6.503 5.439 -4.145 1.00 10.00 23 ASN A N 16
ATOM 16900 C CA . ASN A 1 23 ? 7.723 5.683 -3.412 1.00 10.00 23 ASN A CA 16
ATOM 16901 C C . ASN A 1 23 ? 8.556 6.742 -4.134 1.00 10.00 23 ASN A C 16
ATOM 16902 O O . ASN A 1 23 ? 8.462 6.886 -5.346 1.00 10.00 23 ASN A O 16
ATOM 16913 N N . GLY A 1 24 ? 9.328 7.505 -3.382 1.00 10.00 24 GLY A N 16
ATOM 16914 C CA . GLY A 1 24 ? 10.264 8.439 -3.978 1.00 10.00 24 GLY A CA 16
ATOM 16915 C C . GLY A 1 24 ? 11.624 8.389 -3.308 1.00 10.00 24 GLY A C 16
ATOM 16916 O O . GLY A 1 24 ? 12.362 9.373 -3.311 1.00 10.00 24 GLY A O 16
ATOM 16920 N N . CYS A 1 25 ? 11.937 7.245 -2.710 1.00 10.00 25 CYS A N 16
ATOM 16921 C CA . CYS A 1 25 ? 13.234 7.020 -2.098 1.00 10.00 25 CYS A CA 16
ATOM 16922 C C . CYS A 1 25 ? 14.176 6.452 -3.146 1.00 10.00 25 CYS A C 16
ATOM 16923 O O . CYS A 1 25 ? 13.727 5.971 -4.184 1.00 10.00 25 CYS A O 16
ATOM 16930 N N . ALA A 1 26 ? 15.467 6.515 -2.881 1.00 10.00 26 ALA A N 16
ATOM 16931 C CA . ALA A 1 26 ? 16.459 6.002 -3.820 1.00 10.00 26 ALA A CA 16
ATOM 16932 C C . ALA A 1 26 ? 16.601 4.482 -3.740 1.00 10.00 26 ALA A C 16
ATOM 16933 O O . ALA A 1 26 ? 17.218 3.868 -4.609 1.00 10.00 26 ALA A O 16
ATOM 16940 N N . ASP A 1 27 ? 16.044 3.880 -2.700 1.00 10.00 27 ASP A N 16
ATOM 16941 C CA . ASP A 1 27 ? 16.196 2.448 -2.489 1.00 10.00 27 ASP A CA 16
ATOM 16942 C C . ASP A 1 27 ? 14.857 1.718 -2.461 1.00 10.00 27 ASP A C 16
ATOM 16943 O O . ASP A 1 27 ? 13.818 2.292 -2.125 1.00 10.00 27 ASP A O 16
ATOM 16952 N N . ALA A 1 28 ? 14.905 0.443 -2.846 1.00 10.00 28 ALA A N 16
ATOM 16953 C CA . ALA A 1 28 ? 13.745 -0.443 -2.819 1.00 10.00 28 ALA A CA 16
ATOM 16954 C C . ALA A 1 28 ? 13.333 -0.746 -1.389 1.00 10.00 28 ALA A C 16
ATOM 16955 O O . ALA A 1 28 ? 14.100 -1.337 -0.623 1.00 10.00 28 ALA A O 16
ATOM 16962 N N . VAL A 1 29 ? 12.120 -0.360 -1.037 1.00 10.00 29 VAL A N 16
ATOM 16963 C CA . VAL A 1 29 ? 11.651 -0.517 0.333 1.00 10.00 29 VAL A CA 16
ATOM 16964 C C . VAL A 1 29 ? 10.400 -1.360 0.411 1.00 10.00 29 VAL A C 16
ATOM 16965 O O . VAL A 1 29 ? 9.479 -1.206 -0.379 1.00 10.00 29 VAL A O 16
ATOM 16978 N N . SER A 1 30 ? 10.363 -2.236 1.390 1.00 10.00 30 SER A N 16
ATOM 16979 C CA . SER A 1 30 ? 9.236 -3.121 1.554 1.00 10.00 30 SER A CA 16
ATOM 16980 C C . SER A 1 30 ? 8.176 -2.449 2.397 1.00 10.00 30 SER A C 16
ATOM 16981 O O . SER A 1 30 ? 8.438 -1.986 3.505 1.00 10.00 30 SER A O 16
ATOM 16989 N N . VAL A 1 31 ? 6.995 -2.344 1.833 1.00 10.00 31 VAL A N 16
ATOM 16990 C CA . VAL A 1 31 ? 5.896 -1.697 2.494 1.00 10.00 31 VAL A CA 16
ATOM 16991 C C . VAL A 1 31 ? 4.725 -2.655 2.654 1.00 10.00 31 VAL A C 16
ATOM 16992 O O . VAL A 1 31 ? 4.558 -3.586 1.885 1.00 10.00 31 VAL A O 16
ATOM 17005 N N . THR A 1 32 ? 3.945 -2.427 3.678 1.00 10.00 32 THR A N 16
ATOM 17006 C CA . THR A 1 32 ? 2.740 -3.190 3.936 1.00 10.00 32 THR A CA 16
ATOM 17007 C C . THR A 1 32 ? 1.583 -2.223 4.181 1.00 10.00 32 THR A C 16
ATOM 17008 O O . THR A 1 32 ? 1.809 -1.055 4.493 1.00 10.00 32 THR A O 16
ATOM 17019 N N . VAL A 1 33 ? 0.356 -2.695 4.032 1.00 10.00 33 VAL A N 16
ATOM 17020 C CA . VAL A 1 33 ? -0.809 -1.847 4.192 1.00 10.00 33 VAL A CA 16
ATOM 17021 C C . VAL A 1 33 ? -1.849 -2.521 5.057 1.00 10.00 33 VAL A C 16
ATOM 17022 O O . VAL A 1 33 ? -2.179 -3.691 4.869 1.00 10.00 33 VAL A O 16
ATOM 17035 N N . GLU A 1 34 ? -2.352 -1.765 6.002 1.00 10.00 34 GLU A N 16
ATOM 17036 C CA . GLU A 1 34 ? -3.337 -2.244 6.934 1.00 10.00 34 GLU A CA 16
ATOM 17037 C C . GLU A 1 34 ? -4.708 -1.719 6.520 1.00 10.00 34 GLU A C 16
ATOM 17038 O O . GLU A 1 34 ? -4.940 -0.504 6.506 1.00 10.00 34 GLU A O 16
ATOM 17050 N N . TYR A 1 35 ? -5.588 -2.631 6.126 1.00 10.00 35 TYR A N 16
ATOM 17051 C CA . TYR A 1 35 ? -6.899 -2.255 5.608 1.00 10.00 35 TYR A CA 16
ATOM 17052 C C . TYR A 1 35 ? -7.941 -2.155 6.702 1.00 10.00 35 TYR A C 16
ATOM 17053 O O . TYR A 1 35 ? -7.753 -2.639 7.816 1.00 10.00 35 TYR A O 16
ATOM 17071 N N . THR A 1 36 ? -9.042 -1.521 6.344 1.00 10.00 36 THR A N 16
ATOM 17072 C CA . THR A 1 36 ? -10.243 -1.495 7.157 1.00 10.00 36 THR A CA 16
ATOM 17073 C C . THR A 1 36 ? -10.691 -2.912 7.550 1.00 10.00 36 THR A C 16
ATOM 17074 O O . THR A 1 36 ? -11.233 -3.125 8.630 1.00 10.00 36 THR A O 16
ATOM 17085 N N . HIS A 1 37 ? -10.453 -3.882 6.666 1.00 10.00 37 HIS A N 16
ATOM 17086 C CA . HIS A 1 37 ? -10.831 -5.266 6.948 1.00 10.00 37 HIS A CA 16
ATOM 17087 C C . HIS A 1 37 ? -9.596 -6.112 7.250 1.00 10.00 37 HIS A C 16
ATOM 17088 O O . HIS A 1 37 ? -9.215 -6.278 8.404 1.00 10.00 37 HIS A O 16
ATOM 17103 N N . GLY A 1 38 ? -8.972 -6.638 6.205 1.00 10.00 38 GLY A N 16
ATOM 17104 C CA . GLY A 1 38 ? -7.777 -7.435 6.381 1.00 10.00 38 GLY A CA 16
ATOM 17105 C C . GLY A 1 38 ? -7.486 -8.283 5.164 1.00 10.00 38 GLY A C 16
ATOM 17106 O O . GLY A 1 38 ? -7.350 -9.501 5.258 1.00 10.00 38 GLY A O 16
ATOM 17110 N N . GLN A 1 39 ? -7.429 -7.632 4.007 1.00 10.00 39 GLN A N 16
ATOM 17111 C CA . GLN A 1 39 ? -7.104 -8.308 2.758 1.00 10.00 39 GLN A CA 16
ATOM 17112 C C . GLN A 1 39 ? -5.654 -8.767 2.771 1.00 10.00 39 GLN A C 16
ATOM 17113 O O . GLN A 1 39 ? -4.775 -8.044 3.238 1.00 10.00 39 GLN A O 16
ATOM 17127 N N . TRP A 1 40 ? -5.409 -9.971 2.279 1.00 10.00 40 TRP A N 16
ATOM 17128 C CA . TRP A 1 40 ? -4.068 -10.521 2.269 1.00 10.00 40 TRP A CA 16
ATOM 17129 C C . TRP A 1 40 ? -3.227 -9.822 1.208 1.00 10.00 40 TRP A C 16
ATOM 17130 O O . TRP A 1 40 ? -3.412 -10.044 0.010 1.00 10.00 40 TRP A O 16
ATOM 17151 N N . ALA A 1 41 ? -2.306 -8.988 1.667 1.00 10.00 41 ALA A N 16
ATOM 17152 C CA . ALA A 1 41 ? -1.514 -8.135 0.781 1.00 10.00 41 ALA A CA 16
ATOM 17153 C C . ALA A 1 41 ? -0.312 -7.495 1.487 1.00 10.00 41 ALA A C 16
ATOM 17154 O O . ALA A 1 41 ? 0.748 -7.427 0.880 1.00 10.00 41 ALA A O 16
ATOM 17161 N N . PRO A 1 42 ? -0.472 -6.989 2.756 1.00 10.00 42 PRO A N 16
ATOM 17162 C CA . PRO A 1 42 ? 0.556 -6.227 3.508 1.00 10.00 42 PRO A CA 16
ATOM 17163 C C . PRO A 1 42 ? 2.010 -6.743 3.422 1.00 10.00 42 PRO A C 16
ATOM 17164 O O . PRO A 1 42 ? 2.546 -7.268 4.399 1.00 10.00 42 PRO A O 16
ATOM 17175 N N . CYS A 1 43 ? 2.624 -6.583 2.246 1.00 10.00 43 CYS A N 16
ATOM 17176 C CA . CYS A 1 43 ? 4.070 -6.692 2.062 1.00 10.00 43 CYS A CA 16
ATOM 17177 C C . CYS A 1 43 ? 4.408 -6.606 0.578 1.00 10.00 43 CYS A C 16
ATOM 17178 O O . CYS A 1 43 ? 4.092 -7.501 -0.204 1.00 10.00 43 CYS A O 16
ATOM 17185 N N . ARG A 1 44 ? 5.025 -5.512 0.196 1.00 10.00 44 ARG A N 16
ATOM 17186 C CA . ARG A 1 44 ? 5.467 -5.294 -1.161 1.00 10.00 44 ARG A CA 16
ATOM 17187 C C . ARG A 1 44 ? 6.704 -4.422 -1.167 1.00 10.00 44 ARG A C 16
ATOM 17188 O O . ARG A 1 44 ? 6.683 -3.305 -0.656 1.00 10.00 44 ARG A O 16
ATOM 17209 N N . VAL A 1 45 ? 7.782 -4.939 -1.721 1.00 10.00 45 VAL A N 16
ATOM 17210 C CA . VAL A 1 45 ? 8.976 -4.141 -1.895 1.00 10.00 45 VAL A CA 16
ATOM 17211 C C . VAL A 1 45 ? 8.791 -3.232 -3.090 1.00 10.00 45 VAL A C 16
ATOM 17212 O O . VAL A 1 45 ? 8.420 -3.672 -4.180 1.00 10.00 45 VAL A O 16
ATOM 17225 N N . ILE A 1 46 ? 9.018 -1.965 -2.851 1.00 10.00 46 ILE A N 16
ATOM 17226 C CA . ILE A 1 46 ? 8.805 -0.951 -3.832 1.00 10.00 46 ILE A CA 16
ATOM 17227 C C . ILE A 1 46 ? 10.075 -0.725 -4.603 1.00 10.00 46 ILE A C 16
ATOM 17228 O O . ILE A 1 46 ? 11.174 -0.880 -4.072 1.00 10.00 46 ILE A O 16
ATOM 17244 N N . GLU A 1 47 ? 9.917 -0.402 -5.851 1.00 10.00 47 GLU A N 16
ATOM 17245 C CA . GLU A 1 47 ? 11.018 0.072 -6.636 1.00 10.00 47 GLU A CA 16
ATOM 17246 C C . GLU A 1 47 ? 11.122 1.570 -6.416 1.00 10.00 47 GLU A C 16
ATOM 17247 O O . GLU A 1 47 ? 10.098 2.239 -6.379 1.00 10.00 47 GLU A O 16
ATOM 17259 N N . PRO A 1 48 ? 12.331 2.090 -6.158 1.00 10.00 48 PRO A N 16
ATOM 17260 C CA . PRO A 1 48 ? 12.563 3.519 -5.972 1.00 10.00 48 PRO A CA 16
ATOM 17261 C C . PRO A 1 48 ? 11.812 4.368 -6.996 1.00 10.00 48 PRO A C 16
ATOM 17262 O O . PRO A 1 48 ? 12.273 4.536 -8.130 1.00 10.00 48 PRO A O 16
ATOM 17273 N N . GLY A 1 49 ? 10.642 4.867 -6.613 1.00 10.00 49 GLY A N 16
ATOM 17274 C CA . GLY A 1 49 ? 9.862 5.691 -7.522 1.00 10.00 49 GLY A CA 16
ATOM 17275 C C . GLY A 1 49 ? 8.690 4.950 -8.140 1.00 10.00 49 GLY A C 16
ATOM 17276 O O . GLY A 1 49 ? 8.025 5.473 -9.036 1.00 10.00 49 GLY A O 16
ATOM 17280 N N . GLY A 1 50 ? 8.432 3.732 -7.671 1.00 10.00 50 GLY A N 16
ATOM 17281 C CA . GLY A 1 50 ? 7.355 2.933 -8.217 1.00 10.00 50 GLY A CA 16
ATOM 17282 C C . GLY A 1 50 ? 6.104 2.934 -7.360 1.00 10.00 50 GLY A C 16
ATOM 17283 O O . GLY A 1 50 ? 6.011 3.669 -6.374 1.00 10.00 50 GLY A O 16
ATOM 17287 N N . TRP A 1 51 ? 5.155 2.082 -7.734 1.00 10.00 51 TRP A N 16
ATOM 17288 C CA . TRP A 1 51 ? 3.882 1.966 -7.036 1.00 10.00 51 TRP A CA 16
ATOM 17289 C C . TRP A 1 51 ? 3.703 0.569 -6.463 1.00 10.00 51 TRP A C 16
ATOM 17290 O O . TRP A 1 51 ? 4.437 -0.360 -6.800 1.00 10.00 51 TRP A O 16
ATOM 17311 N N . ALA A 1 52 ? 2.715 0.446 -5.601 1.00 10.00 52 ALA A N 16
ATOM 17312 C CA . ALA A 1 52 ? 2.279 -0.828 -5.085 1.00 10.00 52 ALA A CA 16
ATOM 17313 C C . ALA A 1 52 ? 0.770 -0.780 -4.982 1.00 10.00 52 ALA A C 16
ATOM 17314 O O . ALA A 1 52 ? 0.216 0.029 -4.251 1.00 10.00 52 ALA A O 16
ATOM 17321 N N . THR A 1 53 ? 0.115 -1.602 -5.766 1.00 10.00 53 THR A N 16
ATOM 17322 C CA . THR A 1 53 ? -1.327 -1.568 -5.861 1.00 10.00 53 THR A CA 16
ATOM 17323 C C . THR A 1 53 ? -1.955 -2.361 -4.743 1.00 10.00 53 THR A C 16
ATOM 17324 O O . THR A 1 53 ? -1.588 -3.509 -4.499 1.00 10.00 53 THR A O 16
ATOM 17335 N N . PHE A 1 54 ? -2.906 -1.743 -4.072 1.00 10.00 54 PHE A N 16
ATOM 17336 C CA . PHE A 1 54 ? -3.548 -2.368 -2.941 1.00 10.00 54 PHE A CA 16
ATOM 17337 C C . PHE A 1 54 ? -5.031 -2.077 -3.012 1.00 10.00 54 PHE A C 16
ATOM 17338 O O . PHE A 1 54 ? -5.425 -1.026 -3.529 1.00 10.00 54 PHE A O 16
ATOM 17355 N N . ALA A 1 55 ? -5.844 -3.021 -2.557 1.00 10.00 55 ALA A N 16
ATOM 17356 C CA . ALA A 1 55 ? -7.289 -2.905 -2.671 1.00 10.00 55 ALA A CA 16
ATOM 17357 C C . ALA A 1 55 ? -7.778 -1.657 -1.966 1.00 10.00 55 ALA A C 16
ATOM 17358 O O . ALA A 1 55 ? -7.834 -1.602 -0.740 1.00 10.00 55 ALA A O 16
ATOM 17365 N N . GLY A 1 56 ? -8.080 -0.638 -2.757 1.00 10.00 56 GLY A N 16
ATOM 17366 C CA . GLY A 1 56 ? -8.593 0.586 -2.207 1.00 10.00 56 GLY A CA 16
ATOM 17367 C C . GLY A 1 56 ? -10.026 0.417 -1.744 1.00 10.00 56 GLY A C 16
ATOM 17368 O O . GLY A 1 56 ? -10.548 -0.699 -1.730 1.00 10.00 56 GLY A O 16
ATOM 17372 N N . TYR A 1 57 ? -10.684 1.512 -1.416 1.00 10.00 57 TYR A N 16
ATOM 17373 C CA . TYR A 1 57 ? -12.015 1.431 -0.844 1.00 10.00 57 TYR A CA 16
ATOM 17374 C C . TYR A 1 57 ? -13.077 1.327 -1.945 1.00 10.00 57 TYR A C 16
ATOM 17375 O O . TYR A 1 57 ? -13.587 2.323 -2.455 1.00 10.00 57 TYR A O 16
ATOM 17393 N N . GLY A 1 58 ? -13.361 0.101 -2.347 1.00 10.00 58 GLY A N 16
ATOM 17394 C CA . GLY A 1 58 ? -14.360 -0.128 -3.367 1.00 10.00 58 GLY A CA 16
ATOM 17395 C C . GLY A 1 58 ? -15.313 -1.248 -3.001 1.00 10.00 58 GLY A C 16
ATOM 17396 O O . GLY A 1 58 ? -16.405 -1.000 -2.490 1.00 10.00 58 GLY A O 16
ATOM 17400 N N . THR A 1 59 ? -14.896 -2.481 -3.241 1.00 10.00 59 THR A N 16
ATOM 17401 C CA . THR A 1 59 ? -15.747 -3.632 -2.994 1.00 10.00 59 THR A CA 16
ATOM 17402 C C . THR A 1 59 ? -15.654 -4.064 -1.529 1.00 10.00 59 THR A C 16
ATOM 17403 O O . THR A 1 59 ? -14.601 -4.510 -1.082 1.00 10.00 59 THR A O 16
ATOM 17414 N N . ASP A 1 60 ? -16.759 -3.908 -0.782 1.00 10.00 60 ASP A N 16
ATOM 17415 C CA . ASP A 1 60 ? -16.788 -4.201 0.660 1.00 10.00 60 ASP A CA 16
ATOM 17416 C C . ASP A 1 60 ? -15.843 -3.284 1.420 1.00 10.00 60 ASP A C 16
ATOM 17417 O O . ASP A 1 60 ? -15.417 -3.595 2.533 1.00 10.00 60 ASP A O 16
ATOM 17426 N N . GLY A 1 61 ? -15.534 -2.147 0.826 1.00 10.00 61 GLY A N 16
ATOM 17427 C CA . GLY A 1 61 ? -14.619 -1.215 1.457 1.00 10.00 61 GLY A CA 16
ATOM 17428 C C . GLY A 1 61 ? -13.183 -1.654 1.294 1.00 10.00 61 GLY A C 16
ATOM 17429 O O . GLY A 1 61 ? -12.571 -1.384 0.267 1.00 10.00 61 GLY A O 16
ATOM 17433 N N . ASN A 1 62 ? -12.658 -2.355 2.306 1.00 10.00 62 ASN A N 16
ATOM 17434 C CA . ASN A 1 62 ? -11.263 -2.796 2.330 1.00 10.00 62 ASN A CA 16
ATOM 17435 C C . ASN A 1 62 ? -10.316 -1.603 2.298 1.00 10.00 62 ASN A C 16
ATOM 17436 O O . ASN A 1 62 ? -9.161 -1.732 1.928 1.00 10.00 62 ASN A O 16
ATOM 17447 N N . TYR A 1 63 ? -10.812 -0.457 2.734 1.00 10.00 63 TYR A N 16
ATOM 17448 C CA . TYR A 1 63 ? -10.042 0.790 2.709 1.00 10.00 63 TYR A CA 16
ATOM 17449 C C . TYR A 1 63 ? -8.757 0.668 3.507 1.00 10.00 63 TYR A C 16
ATOM 17450 O O . TYR A 1 63 ? -8.783 0.541 4.730 1.00 10.00 63 TYR A O 16
ATOM 17468 N N . VAL A 1 64 ? -7.641 0.665 2.801 1.00 10.00 64 VAL A N 16
ATOM 17469 C CA . VAL A 1 64 ? -6.338 0.726 3.432 1.00 10.00 64 VAL A CA 16
ATOM 17470 C C . VAL A 1 64 ? -6.237 2.028 4.229 1.00 10.00 64 VAL A C 16
ATOM 17471 O O . VAL A 1 64 ? -6.670 3.083 3.765 1.00 10.00 64 VAL A O 16
ATOM 17484 N N . THR A 1 65 ? -5.697 1.955 5.432 1.00 10.00 65 THR A N 16
ATOM 17485 C CA . THR A 1 65 ? -5.616 3.141 6.271 1.00 10.00 65 THR A CA 16
ATOM 17486 C C . THR A 1 65 ? -4.343 3.157 7.112 1.00 10.00 65 THR A C 16
ATOM 17487 O O . THR A 1 65 ? -4.205 3.962 8.035 1.00 10.00 65 THR A O 16
ATOM 17498 N N . GLY A 1 66 ? -3.401 2.283 6.789 1.00 10.00 66 GLY A N 16
ATOM 17499 C CA . GLY A 1 66 ? -2.130 2.315 7.486 1.00 10.00 66 GLY A CA 16
ATOM 17500 C C . GLY A 1 66 ? -1.010 1.649 6.725 1.00 10.00 66 GLY A C 16
ATOM 17501 O O . GLY A 1 66 ? -0.996 0.435 6.570 1.00 10.00 66 GLY A O 16
ATOM 17505 N N . LEU A 1 67 ? -0.067 2.441 6.251 1.00 10.00 67 LEU A N 16
ATOM 17506 C CA . LEU A 1 67 ? 1.126 1.888 5.628 1.00 10.00 67 LEU A CA 16
ATOM 17507 C C . LEU A 1 67 ? 2.152 1.551 6.696 1.00 10.00 67 LEU A C 16
ATOM 17508 O O . LEU A 1 67 ? 2.414 2.338 7.603 1.00 10.00 67 LEU A O 16
ATOM 17524 N N . HIS A 1 68 ? 2.716 0.368 6.573 1.00 10.00 68 HIS A N 16
ATOM 17525 C CA . HIS A 1 68 ? 3.668 -0.164 7.533 1.00 10.00 68 HIS A CA 16
ATOM 17526 C C . HIS A 1 68 ? 4.929 -0.596 6.785 1.00 10.00 68 HIS A C 16
ATOM 17527 O O . HIS A 1 68 ? 4.839 -0.951 5.622 1.00 10.00 68 HIS A O 16
ATOM 17542 N N . THR A 1 69 ? 6.098 -0.536 7.394 1.00 10.00 69 THR A N 16
ATOM 17543 C CA . THR A 1 69 ? 7.292 -0.993 6.690 1.00 10.00 69 THR A CA 16
ATOM 17544 C C . THR A 1 69 ? 7.439 -2.505 6.820 1.00 10.00 69 THR A C 16
ATOM 17545 O O . THR A 1 69 ? 7.341 -3.055 7.917 1.00 10.00 69 THR A O 16
ATOM 17556 N N . CYS A 1 70 ? 7.632 -3.176 5.697 1.00 10.00 70 CYS A N 16
ATOM 17557 C CA . CYS A 1 70 ? 7.753 -4.621 5.698 1.00 10.00 70 CYS A CA 16
ATOM 17558 C C . CYS A 1 70 ? 9.224 -5.031 5.649 1.00 10.00 70 CYS A C 16
ATOM 17559 O O . CYS A 1 70 ? 10.104 -4.182 5.481 1.00 10.00 70 CYS A O 16
ATOM 17566 N N . ASP A 1 71 ? 9.485 -6.321 5.791 1.00 10.00 71 ASP A N 16
ATOM 17567 C CA . ASP A 1 71 ? 10.829 -6.859 5.627 1.00 10.00 71 ASP A CA 16
ATOM 17568 C C . ASP A 1 71 ? 10.771 -8.049 4.690 1.00 10.00 71 ASP A C 16
ATOM 17569 O O . ASP A 1 71 ? 9.733 -8.694 4.612 1.00 10.00 71 ASP A O 16
ATOM 17578 N N . PRO A 1 72 ? 11.865 -8.282 3.918 1.00 10.00 72 PRO A N 16
ATOM 17579 C CA . PRO A 1 72 ? 12.082 -9.423 3.027 1.00 10.00 72 PRO A CA 16
ATOM 17580 C C . PRO A 1 72 ? 11.235 -10.654 3.328 1.00 10.00 72 PRO A C 16
ATOM 17581 O O . PRO A 1 72 ? 11.701 -11.633 3.920 1.00 10.00 72 PRO A O 16
ATOM 17592 N N . ALA A 1 73 ? 9.990 -10.586 2.893 1.00 10.00 73 ALA A N 16
ATOM 17593 C CA . ALA A 1 73 ? 9.023 -11.635 3.131 1.00 10.00 73 ALA A CA 16
ATOM 17594 C C . ALA A 1 73 ? 7.794 -11.416 2.256 1.00 10.00 73 ALA A C 16
ATOM 17595 O O . ALA A 1 73 ? 6.713 -11.087 2.741 1.00 10.00 73 ALA A O 16
ATOM 17602 N N . THR A 1 74 ? 7.977 -11.593 0.956 1.00 10.00 74 THR A N 16
ATOM 17603 C CA . THR A 1 74 ? 6.923 -11.336 -0.014 1.00 10.00 74 THR A CA 16
ATOM 17604 C C . THR A 1 74 ? 5.820 -12.389 0.092 1.00 10.00 74 THR A C 16
ATOM 17605 O O . THR A 1 74 ? 6.102 -13.586 0.152 1.00 10.00 74 THR A O 16
ATOM 17616 N N . PRO A 1 75 ? 4.550 -11.936 0.150 1.00 10.00 75 PRO A N 16
ATOM 17617 C CA . PRO A 1 75 ? 3.378 -12.807 0.260 1.00 10.00 75 PRO A CA 16
ATOM 17618 C C . PRO A 1 75 ? 3.405 -13.964 -0.728 1.00 10.00 75 PRO A C 16
ATOM 17619 O O . PRO A 1 75 ? 3.386 -13.768 -1.941 1.00 10.00 75 PRO A O 16
ATOM 17630 N N . SER A 1 76 ? 3.467 -15.167 -0.186 1.00 10.00 76 SER A N 16
ATOM 17631 C CA . SER A 1 76 ? 3.456 -16.381 -0.984 1.00 10.00 76 SER A CA 16
ATOM 17632 C C . SER A 1 76 ? 3.000 -17.547 -0.112 1.00 10.00 76 SER A C 16
ATOM 17633 O O . SER A 1 76 ? 2.308 -18.453 -0.577 1.00 10.00 76 SER A O 16
ATOM 17641 N N . GLY A 1 77 ? 3.376 -17.504 1.162 1.00 10.00 77 GLY A N 16
ATOM 17642 C CA . GLY A 1 77 ? 2.925 -18.513 2.099 1.00 10.00 77 GLY A CA 16
ATOM 17643 C C . GLY A 1 77 ? 3.809 -19.738 2.103 1.00 10.00 77 GLY A C 16
ATOM 17644 O O . GLY A 1 77 ? 3.347 -20.843 2.388 1.00 10.00 77 GLY A O 16
ATOM 17648 N N . VAL A 1 78 ? 5.076 -19.542 1.783 1.00 10.00 78 VAL A N 16
ATOM 17649 C CA . VAL A 1 78 ? 6.024 -20.637 1.740 1.00 10.00 78 VAL A CA 16
ATOM 17650 C C . VAL A 1 78 ? 6.720 -20.812 3.092 1.00 10.00 78 VAL A C 16
ATOM 17651 O O . VAL A 1 78 ? 7.904 -20.445 3.218 1.00 10.00 78 VAL A O 16
ATOM 17665 N N . ALA A 1 1 ? 7.212 13.028 15.853 1.00 10.00 1 ALA A N 17
ATOM 17666 C CA . ALA A 1 1 ? 6.970 12.546 14.479 1.00 10.00 1 ALA A CA 17
ATOM 17667 C C . ALA A 1 1 ? 5.484 12.621 14.150 1.00 10.00 1 ALA A C 17
ATOM 17668 O O . ALA A 1 1 ? 4.655 12.055 14.865 1.00 10.00 1 ALA A O 17
ATOM 17677 N N . THR A 1 2 ? 5.154 13.326 13.075 1.00 10.00 2 THR A N 17
ATOM 17678 C CA . THR A 1 2 ? 3.769 13.550 12.690 1.00 10.00 2 THR A CA 17
ATOM 17679 C C . THR A 1 2 ? 3.123 12.288 12.124 1.00 10.00 2 THR A C 17
ATOM 17680 O O . THR A 1 2 ? 1.900 12.134 12.169 1.00 10.00 2 THR A O 17
ATOM 17691 N N . GLY A 1 3 ? 3.939 11.389 11.595 1.00 10.00 3 GLY A N 17
ATOM 17692 C CA . GLY A 1 3 ? 3.416 10.159 11.040 1.00 10.00 3 GLY A CA 17
ATOM 17693 C C . GLY A 1 3 ? 4.511 9.254 10.531 1.00 10.00 3 GLY A C 17
ATOM 17694 O O . GLY A 1 3 ? 5.130 8.529 11.313 1.00 10.00 3 GLY A O 17
ATOM 17698 N N . SER A 1 4 ? 4.747 9.309 9.218 1.00 10.00 4 SER A N 17
ATOM 17699 C CA . SER A 1 4 ? 5.783 8.507 8.569 1.00 10.00 4 SER A CA 17
ATOM 17700 C C . SER A 1 4 ? 5.548 7.011 8.800 1.00 10.00 4 SER A C 17
ATOM 17701 O O . SER A 1 4 ? 6.166 6.396 9.669 1.00 10.00 4 SER A O 17
ATOM 17709 N N . PRO A 1 5 ? 4.630 6.413 8.021 1.00 10.00 5 PRO A N 17
ATOM 17710 C CA . PRO A 1 5 ? 4.220 5.018 8.212 1.00 10.00 5 PRO A CA 17
ATOM 17711 C C . PRO A 1 5 ? 5.290 4.009 7.793 1.00 10.00 5 PRO A C 17
ATOM 17712 O O . PRO A 1 5 ? 5.535 3.026 8.493 1.00 10.00 5 PRO A O 17
ATOM 17723 N N . VAL A 1 6 ? 5.927 4.263 6.656 1.00 10.00 6 VAL A N 17
ATOM 17724 C CA . VAL A 1 6 ? 6.966 3.378 6.133 1.00 10.00 6 VAL A CA 17
ATOM 17725 C C . VAL A 1 6 ? 7.887 4.134 5.191 1.00 10.00 6 VAL A C 17
ATOM 17726 O O . VAL A 1 6 ? 7.428 4.698 4.194 1.00 10.00 6 VAL A O 17
ATOM 17739 N N . ALA A 1 7 ? 9.171 4.196 5.553 1.00 10.00 7 ALA A N 17
ATOM 17740 C CA . ALA A 1 7 ? 10.234 4.717 4.684 1.00 10.00 7 ALA A CA 17
ATOM 17741 C C . ALA A 1 7 ? 10.117 6.226 4.452 1.00 10.00 7 ALA A C 17
ATOM 17742 O O . ALA A 1 7 ? 11.074 6.866 4.023 1.00 10.00 7 ALA A O 17
ATOM 17749 N N . GLU A 1 8 ? 8.922 6.760 4.695 1.00 10.00 8 GLU A N 17
ATOM 17750 C CA . GLU A 1 8 ? 8.627 8.198 4.620 1.00 10.00 8 GLU A CA 17
ATOM 17751 C C . GLU A 1 8 ? 8.543 8.691 3.178 1.00 10.00 8 GLU A C 17
ATOM 17752 O O . GLU A 1 8 ? 7.830 9.645 2.885 1.00 10.00 8 GLU A O 17
ATOM 17764 N N . CYS A 1 9 ? 9.262 8.033 2.283 1.00 10.00 9 CYS A N 17
ATOM 17765 C CA . CYS A 1 9 ? 9.307 8.444 0.888 1.00 10.00 9 CYS A CA 17
ATOM 17766 C C . CYS A 1 9 ? 8.170 7.826 0.074 1.00 10.00 9 CYS A C 17
ATOM 17767 O O . CYS A 1 9 ? 7.965 8.192 -1.079 1.00 10.00 9 CYS A O 17
ATOM 17774 N N . VAL A 1 10 ? 7.453 6.873 0.655 1.00 10.00 10 VAL A N 17
ATOM 17775 C CA . VAL A 1 10 ? 6.358 6.221 -0.060 1.00 10.00 10 VAL A CA 17
ATOM 17776 C C . VAL A 1 10 ? 5.046 6.913 0.308 1.00 10.00 10 VAL A C 17
ATOM 17777 O O . VAL A 1 10 ? 4.803 7.204 1.480 1.00 10.00 10 VAL A O 17
ATOM 17790 N N . GLU A 1 11 ? 4.219 7.193 -0.688 1.00 10.00 11 GLU A N 17
ATOM 17791 C CA . GLU A 1 11 ? 2.992 7.945 -0.474 1.00 10.00 11 GLU A CA 17
ATOM 17792 C C . GLU A 1 11 ? 1.832 7.302 -1.223 1.00 10.00 11 GLU A C 17
ATOM 17793 O O . GLU A 1 11 ? 1.904 7.129 -2.437 1.00 10.00 11 GLU A O 17
ATOM 17805 N N . TYR A 1 12 ? 0.779 6.917 -0.507 1.00 10.00 12 TYR A N 17
ATOM 17806 C CA . TYR A 1 12 ? -0.381 6.322 -1.158 1.00 10.00 12 TYR A CA 17
ATOM 17807 C C . TYR A 1 12 ? -1.510 7.318 -1.398 1.00 10.00 12 TYR A C 17
ATOM 17808 O O . TYR A 1 12 ? -1.561 8.394 -0.797 1.00 10.00 12 TYR A O 17
ATOM 17826 N N . PHE A 1 13 ? -2.386 6.934 -2.303 1.00 10.00 13 PHE A N 17
ATOM 17827 C CA . PHE A 1 13 ? -3.626 7.634 -2.575 1.00 10.00 13 PHE A CA 17
ATOM 17828 C C . PHE A 1 13 ? -4.651 6.588 -2.997 1.00 10.00 13 PHE A C 17
ATOM 17829 O O . PHE A 1 13 ? -4.273 5.506 -3.439 1.00 10.00 13 PHE A O 17
ATOM 17846 N N . GLN A 1 14 ? -5.929 6.871 -2.826 1.00 10.00 14 GLN A N 17
ATOM 17847 C CA . GLN A 1 14 ? -6.953 5.919 -3.231 1.00 10.00 14 GLN A CA 17
ATOM 17848 C C . GLN A 1 14 ? -7.719 6.438 -4.444 1.00 10.00 14 GLN A C 17
ATOM 17849 O O . GLN A 1 14 ? -8.253 7.547 -4.426 1.00 10.00 14 GLN A O 17
ATOM 17863 N N . SER A 1 15 ? -7.758 5.640 -5.500 1.00 10.00 15 SER A N 17
ATOM 17864 C CA . SER A 1 15 ? -8.478 6.014 -6.704 1.00 10.00 15 SER A CA 17
ATOM 17865 C C . SER A 1 15 ? -9.270 4.825 -7.236 1.00 10.00 15 SER A C 17
ATOM 17866 O O . SER A 1 15 ? -8.846 4.154 -8.174 1.00 10.00 15 SER A O 17
ATOM 17874 N N . TRP A 1 16 ? -10.398 4.555 -6.580 1.00 10.00 16 TRP A N 17
ATOM 17875 C CA . TRP A 1 16 ? -11.330 3.501 -6.985 1.00 10.00 16 TRP A CA 17
ATOM 17876 C C . TRP A 1 16 ? -10.646 2.132 -7.081 1.00 10.00 16 TRP A C 17
ATOM 17877 O O . TRP A 1 16 ? -10.179 1.734 -8.148 1.00 10.00 16 TRP A O 17
ATOM 17898 N N . ARG A 1 17 ? -10.588 1.427 -5.949 1.00 10.00 17 ARG A N 17
ATOM 17899 C CA . ARG A 1 17 ? -10.042 0.060 -5.883 1.00 10.00 17 ARG A CA 17
ATOM 17900 C C . ARG A 1 17 ? -8.535 0.024 -6.147 1.00 10.00 17 ARG A C 17
ATOM 17901 O O . ARG A 1 17 ? -7.966 -1.045 -6.354 1.00 10.00 17 ARG A O 17
ATOM 17922 N N . TYR A 1 18 ? -7.890 1.179 -6.105 1.00 10.00 18 TYR A N 17
ATOM 17923 C CA . TYR A 1 18 ? -6.474 1.275 -6.414 1.00 10.00 18 TYR A CA 17
ATOM 17924 C C . TYR A 1 18 ? -5.805 2.224 -5.437 1.00 10.00 18 TYR A C 17
ATOM 17925 O O . TYR A 1 18 ? -5.898 3.441 -5.586 1.00 10.00 18 TYR A O 17
ATOM 17943 N N . THR A 1 19 ? -5.213 1.670 -4.402 1.00 10.00 19 THR A N 17
ATOM 17944 C CA . THR A 1 19 ? -4.388 2.442 -3.506 1.00 10.00 19 THR A CA 17
ATOM 17945 C C . THR A 1 19 ? -2.958 2.482 -4.032 1.00 10.00 19 THR A C 17
ATOM 17946 O O . THR A 1 19 ? -2.213 1.505 -3.926 1.00 10.00 19 THR A O 17
ATOM 17957 N N . ASP A 1 20 ? -2.626 3.600 -4.668 1.00 10.00 20 ASP A N 17
ATOM 17958 C CA . ASP A 1 20 ? -1.308 3.813 -5.252 1.00 10.00 20 ASP A CA 17
ATOM 17959 C C . ASP A 1 20 ? -0.310 4.307 -4.225 1.00 10.00 20 ASP A C 17
ATOM 17960 O O . ASP A 1 20 ? -0.406 5.429 -3.748 1.00 10.00 20 ASP A O 17
ATOM 17969 N N . VAL A 1 21 ? 0.661 3.480 -3.886 1.00 10.00 21 VAL A N 17
ATOM 17970 C CA . VAL A 1 21 ? 1.752 3.944 -3.053 1.00 10.00 21 VAL A CA 17
ATOM 17971 C C . VAL A 1 21 ? 2.960 4.202 -3.927 1.00 10.00 21 VAL A C 17
ATOM 17972 O O . VAL A 1 21 ? 3.564 3.290 -4.491 1.00 10.00 21 VAL A O 17
ATOM 17985 N N . HIS A 1 22 ? 3.226 5.480 -4.116 1.00 10.00 22 HIS A N 17
ATOM 17986 C CA . HIS A 1 22 ? 4.353 5.924 -4.905 1.00 10.00 22 HIS A CA 17
ATOM 17987 C C . HIS A 1 22 ? 5.528 6.267 -4.009 1.00 10.00 22 HIS A C 17
ATOM 17988 O O . HIS A 1 22 ? 5.471 7.217 -3.231 1.00 10.00 22 HIS A O 17
ATOM 18003 N N . ASN A 1 23 ? 6.577 5.466 -4.100 1.00 10.00 23 ASN A N 17
ATOM 18004 C CA . ASN A 1 23 ? 7.783 5.712 -3.333 1.00 10.00 23 ASN A CA 17
ATOM 18005 C C . ASN A 1 23 ? 8.639 6.782 -4.019 1.00 10.00 23 ASN A C 17
ATOM 18006 O O . ASN A 1 23 ? 8.450 7.066 -5.194 1.00 10.00 23 ASN A O 17
ATOM 18017 N N . GLY A 1 24 ? 9.537 7.404 -3.276 1.00 10.00 24 GLY A N 17
ATOM 18018 C CA . GLY A 1 24 ? 10.477 8.333 -3.875 1.00 10.00 24 GLY A CA 17
ATOM 18019 C C . GLY A 1 24 ? 11.747 8.452 -3.058 1.00 10.00 24 GLY A C 17
ATOM 18020 O O . GLY A 1 24 ? 12.371 9.511 -3.006 1.00 10.00 24 GLY A O 17
ATOM 18024 N N . CYS A 1 25 ? 12.124 7.356 -2.407 1.00 10.00 25 CYS A N 17
ATOM 18025 C CA . CYS A 1 25 ? 13.307 7.329 -1.552 1.00 10.00 25 CYS A CA 17
ATOM 18026 C C . CYS A 1 25 ? 14.563 7.101 -2.369 1.00 10.00 25 CYS A C 17
ATOM 18027 O O . CYS A 1 25 ? 15.667 7.357 -1.897 1.00 10.00 25 CYS A O 17
ATOM 18034 N N . ALA A 1 26 ? 14.355 6.596 -3.585 1.00 10.00 26 ALA A N 17
ATOM 18035 C CA . ALA A 1 26 ? 15.425 6.274 -4.540 1.00 10.00 26 ALA A CA 17
ATOM 18036 C C . ALA A 1 26 ? 15.964 4.872 -4.305 1.00 10.00 26 ALA A C 17
ATOM 18037 O O . ALA A 1 26 ? 16.752 4.365 -5.097 1.00 10.00 26 ALA A O 17
ATOM 18044 N N . ASP A 1 27 ? 15.536 4.248 -3.218 1.00 10.00 27 ASP A N 17
ATOM 18045 C CA . ASP A 1 27 ? 15.905 2.872 -2.939 1.00 10.00 27 ASP A CA 17
ATOM 18046 C C . ASP A 1 27 ? 14.666 2.011 -2.726 1.00 10.00 27 ASP A C 17
ATOM 18047 O O . ASP A 1 27 ? 13.587 2.515 -2.396 1.00 10.00 27 ASP A O 17
ATOM 18056 N N . ALA A 1 28 ? 14.824 0.723 -2.975 1.00 10.00 28 ALA A N 17
ATOM 18057 C CA . ALA A 1 28 ? 13.738 -0.238 -2.828 1.00 10.00 28 ALA A CA 17
ATOM 18058 C C . ALA A 1 28 ? 13.376 -0.440 -1.361 1.00 10.00 28 ALA A C 17
ATOM 18059 O O . ALA A 1 28 ? 14.226 -0.814 -0.548 1.00 10.00 28 ALA A O 17
ATOM 18066 N N . VAL A 1 29 ? 12.115 -0.207 -1.025 1.00 10.00 29 VAL A N 17
ATOM 18067 C CA . VAL A 1 29 ? 11.652 -0.402 0.344 1.00 10.00 29 VAL A CA 17
ATOM 18068 C C . VAL A 1 29 ? 10.449 -1.321 0.394 1.00 10.00 29 VAL A C 17
ATOM 18069 O O . VAL A 1 29 ? 9.556 -1.236 -0.435 1.00 10.00 29 VAL A O 17
ATOM 18082 N N . SER A 1 30 ? 10.424 -2.188 1.379 1.00 10.00 30 SER A N 17
ATOM 18083 C CA . SER A 1 30 ? 9.321 -3.107 1.550 1.00 10.00 30 SER A CA 17
ATOM 18084 C C . SER A 1 30 ? 8.260 -2.466 2.408 1.00 10.00 30 SER A C 17
ATOM 18085 O O . SER A 1 30 ? 8.514 -2.062 3.535 1.00 10.00 30 SER A O 17
ATOM 18093 N N . VAL A 1 31 ? 7.082 -2.327 1.839 1.00 10.00 31 VAL A N 17
ATOM 18094 C CA . VAL A 1 31 ? 5.977 -1.720 2.531 1.00 10.00 31 VAL A CA 17
ATOM 18095 C C . VAL A 1 31 ? 4.849 -2.723 2.717 1.00 10.00 31 VAL A C 17
ATOM 18096 O O . VAL A 1 31 ? 4.843 -3.782 2.116 1.00 10.00 31 VAL A O 17
ATOM 18109 N N . THR A 1 32 ? 3.929 -2.386 3.584 1.00 10.00 32 THR A N 17
ATOM 18110 C CA . THR A 1 32 ? 2.757 -3.204 3.864 1.00 10.00 32 THR A CA 17
ATOM 18111 C C . THR A 1 32 ? 1.585 -2.293 4.240 1.00 10.00 32 THR A C 17
ATOM 18112 O O . THR A 1 32 ? 1.803 -1.151 4.631 1.00 10.00 32 THR A O 17
ATOM 18123 N N . VAL A 1 33 ? 0.353 -2.777 4.100 1.00 10.00 33 VAL A N 17
ATOM 18124 C CA . VAL A 1 33 ? -0.818 -1.930 4.297 1.00 10.00 33 VAL A CA 17
ATOM 18125 C C . VAL A 1 33 ? -1.876 -2.622 5.128 1.00 10.00 33 VAL A C 17
ATOM 18126 O O . VAL A 1 33 ? -2.162 -3.802 4.944 1.00 10.00 33 VAL A O 17
ATOM 18139 N N . GLU A 1 34 ? -2.458 -1.863 6.027 1.00 10.00 34 GLU A N 17
ATOM 18140 C CA . GLU A 1 34 ? -3.536 -2.337 6.854 1.00 10.00 34 GLU A CA 17
ATOM 18141 C C . GLU A 1 34 ? -4.848 -1.819 6.296 1.00 10.00 34 GLU A C 17
ATOM 18142 O O . GLU A 1 34 ? -4.994 -0.616 6.075 1.00 10.00 34 GLU A O 17
ATOM 18154 N N . TYR A 1 35 ? -5.788 -2.711 6.037 1.00 10.00 35 TYR A N 17
ATOM 18155 C CA . TYR A 1 35 ? -7.086 -2.284 5.542 1.00 10.00 35 TYR A CA 17
ATOM 18156 C C . TYR A 1 35 ? -8.064 -2.139 6.687 1.00 10.00 35 TYR A C 17
ATOM 18157 O O . TYR A 1 35 ? -7.820 -2.618 7.791 1.00 10.00 35 TYR A O 17
ATOM 18175 N N . THR A 1 36 ? -9.173 -1.479 6.401 1.00 10.00 36 THR A N 17
ATOM 18176 C CA . THR A 1 36 ? -10.275 -1.333 7.340 1.00 10.00 36 THR A CA 17
ATOM 18177 C C . THR A 1 36 ? -10.688 -2.680 7.965 1.00 10.00 36 THR A C 17
ATOM 18178 O O . THR A 1 36 ? -11.293 -2.724 9.033 1.00 10.00 36 THR A O 17
ATOM 18189 N N . HIS A 1 37 ? -10.340 -3.777 7.298 1.00 10.00 37 HIS A N 17
ATOM 18190 C CA . HIS A 1 37 ? -10.577 -5.108 7.839 1.00 10.00 37 HIS A CA 17
ATOM 18191 C C . HIS A 1 37 ? -9.249 -5.841 8.014 1.00 10.00 37 HIS A C 17
ATOM 18192 O O . HIS A 1 37 ? -8.831 -6.124 9.136 1.00 10.00 37 HIS A O 17
ATOM 18207 N N . GLY A 1 38 ? -8.597 -6.151 6.895 1.00 10.00 38 GLY A N 17
ATOM 18208 C CA . GLY A 1 38 ? -7.264 -6.742 6.948 1.00 10.00 38 GLY A CA 17
ATOM 18209 C C . GLY A 1 38 ? -7.098 -7.879 5.960 1.00 10.00 38 GLY A C 17
ATOM 18210 O O . GLY A 1 38 ? -6.671 -8.973 6.328 1.00 10.00 38 GLY A O 17
ATOM 18214 N N . GLN A 1 39 ? -7.454 -7.629 4.707 1.00 10.00 39 GLN A N 17
ATOM 18215 C CA . GLN A 1 39 ? -7.367 -8.650 3.669 1.00 10.00 39 GLN A CA 17
ATOM 18216 C C . GLN A 1 39 ? -5.916 -8.891 3.244 1.00 10.00 39 GLN A C 17
ATOM 18217 O O . GLN A 1 39 ? -5.048 -8.045 3.461 1.00 10.00 39 GLN A O 17
ATOM 18231 N N . TRP A 1 40 ? -5.665 -10.054 2.652 1.00 10.00 40 TRP A N 17
ATOM 18232 C CA . TRP A 1 40 ? -4.319 -10.498 2.318 1.00 10.00 40 TRP A CA 17
ATOM 18233 C C . TRP A 1 40 ? -3.675 -9.630 1.227 1.00 10.00 40 TRP A C 17
ATOM 18234 O O . TRP A 1 40 ? -4.105 -9.627 0.072 1.00 10.00 40 TRP A O 17
ATOM 18255 N N . ALA A 1 41 ? -2.637 -8.904 1.631 1.00 10.00 41 ALA A N 17
ATOM 18256 C CA . ALA A 1 41 ? -1.886 -7.998 0.753 1.00 10.00 41 ALA A CA 17
ATOM 18257 C C . ALA A 1 41 ? -0.677 -7.407 1.477 1.00 10.00 41 ALA A C 17
ATOM 18258 O O . ALA A 1 41 ? 0.408 -7.378 0.905 1.00 10.00 41 ALA A O 17
ATOM 18265 N N . PRO A 1 42 ? -0.861 -6.888 2.729 1.00 10.00 42 PRO A N 17
ATOM 18266 C CA . PRO A 1 42 ? 0.195 -6.250 3.522 1.00 10.00 42 PRO A CA 17
ATOM 18267 C C . PRO A 1 42 ? 1.573 -6.906 3.374 1.00 10.00 42 PRO A C 17
ATOM 18268 O O . PRO A 1 42 ? 1.840 -7.929 4.003 1.00 10.00 42 PRO A O 17
ATOM 18279 N N . CYS A 1 43 ? 2.388 -6.304 2.477 1.00 10.00 43 CYS A N 17
ATOM 18280 C CA . CYS A 1 43 ? 3.822 -6.602 2.268 1.00 10.00 43 CYS A CA 17
ATOM 18281 C C . CYS A 1 43 ? 4.159 -6.682 0.778 1.00 10.00 43 CYS A C 17
ATOM 18282 O O . CYS A 1 43 ? 3.767 -7.611 0.076 1.00 10.00 43 CYS A O 17
ATOM 18289 N N . ARG A 1 44 ? 4.869 -5.672 0.308 1.00 10.00 44 ARG A N 17
ATOM 18290 C CA . ARG A 1 44 ? 5.337 -5.592 -1.059 1.00 10.00 44 ARG A CA 17
ATOM 18291 C C . ARG A 1 44 ? 6.531 -4.644 -1.105 1.00 10.00 44 ARG A C 17
ATOM 18292 O O . ARG A 1 44 ? 6.462 -3.546 -0.554 1.00 10.00 44 ARG A O 17
ATOM 18313 N N . VAL A 1 45 ? 7.625 -5.058 -1.727 1.00 10.00 45 VAL A N 17
ATOM 18314 C CA . VAL A 1 45 ? 8.773 -4.172 -1.865 1.00 10.00 45 VAL A CA 17
ATOM 18315 C C . VAL A 1 45 ? 8.589 -3.255 -3.066 1.00 10.00 45 VAL A C 17
ATOM 18316 O O . VAL A 1 45 ? 8.147 -3.679 -4.136 1.00 10.00 45 VAL A O 17
ATOM 18329 N N . ILE A 1 46 ? 8.904 -1.992 -2.852 1.00 10.00 46 ILE A N 17
ATOM 18330 C CA . ILE A 1 46 ? 8.740 -0.963 -3.835 1.00 10.00 46 ILE A CA 17
ATOM 18331 C C . ILE A 1 46 ? 10.025 -0.766 -4.593 1.00 10.00 46 ILE A C 17
ATOM 18332 O O . ILE A 1 46 ? 11.120 -0.942 -4.053 1.00 10.00 46 ILE A O 17
ATOM 18348 N N . GLU A 1 47 ? 9.884 -0.429 -5.842 1.00 10.00 47 GLU A N 17
ATOM 18349 C CA . GLU A 1 47 ? 10.998 0.031 -6.616 1.00 10.00 47 GLU A CA 17
ATOM 18350 C C . GLU A 1 47 ? 11.099 1.534 -6.432 1.00 10.00 47 GLU A C 17
ATOM 18351 O O . GLU A 1 47 ? 10.078 2.191 -6.270 1.00 10.00 47 GLU A O 17
ATOM 18363 N N . PRO A 1 48 ? 12.319 2.069 -6.340 1.00 10.00 48 PRO A N 17
ATOM 18364 C CA . PRO A 1 48 ? 12.570 3.503 -6.265 1.00 10.00 48 PRO A CA 17
ATOM 18365 C C . PRO A 1 48 ? 11.647 4.319 -7.168 1.00 10.00 48 PRO A C 17
ATOM 18366 O O . PRO A 1 48 ? 11.871 4.415 -8.376 1.00 10.00 48 PRO A O 17
ATOM 18377 N N . GLY A 1 49 ? 10.591 4.874 -6.590 1.00 10.00 49 GLY A N 17
ATOM 18378 C CA . GLY A 1 49 ? 9.698 5.707 -7.376 1.00 10.00 49 GLY A CA 17
ATOM 18379 C C . GLY A 1 49 ? 8.586 4.906 -8.020 1.00 10.00 49 GLY A C 17
ATOM 18380 O O . GLY A 1 49 ? 7.882 5.404 -8.900 1.00 10.00 49 GLY A O 17
ATOM 18384 N N . GLY A 1 50 ? 8.435 3.665 -7.590 1.00 10.00 50 GLY A N 17
ATOM 18385 C CA . GLY A 1 50 ? 7.425 2.803 -8.139 1.00 10.00 50 GLY A CA 17
ATOM 18386 C C . GLY A 1 50 ? 6.168 2.791 -7.302 1.00 10.00 50 GLY A C 17
ATOM 18387 O O . GLY A 1 50 ? 6.075 3.503 -6.296 1.00 10.00 50 GLY A O 17
ATOM 18391 N N . TRP A 1 51 ? 5.217 1.965 -7.708 1.00 10.00 51 TRP A N 17
ATOM 18392 C CA . TRP A 1 51 ? 3.939 1.863 -7.022 1.00 10.00 51 TRP A CA 17
ATOM 18393 C C . TRP A 1 51 ? 3.740 0.479 -6.438 1.00 10.00 51 TRP A C 17
ATOM 18394 O O . TRP A 1 51 ? 4.436 -0.475 -6.789 1.00 10.00 51 TRP A O 17
ATOM 18415 N N . ALA A 1 52 ? 2.770 0.395 -5.555 1.00 10.00 52 ALA A N 17
ATOM 18416 C CA . ALA A 1 52 ? 2.326 -0.858 -4.998 1.00 10.00 52 ALA A CA 17
ATOM 18417 C C . ALA A 1 52 ? 0.820 -0.800 -4.917 1.00 10.00 52 ALA A C 17
ATOM 18418 O O . ALA A 1 52 ? 0.257 0.053 -4.234 1.00 10.00 52 ALA A O 17
ATOM 18425 N N . THR A 1 53 ? 0.178 -1.663 -5.664 1.00 10.00 53 THR A N 17
ATOM 18426 C CA . THR A 1 53 ? -1.262 -1.627 -5.805 1.00 10.00 53 THR A CA 17
ATOM 18427 C C . THR A 1 53 ? -1.919 -2.382 -4.677 1.00 10.00 53 THR A C 17
ATOM 18428 O O . THR A 1 53 ? -1.592 -3.543 -4.413 1.00 10.00 53 THR A O 17
ATOM 18439 N N . PHE A 1 54 ? -2.854 -1.725 -4.020 1.00 10.00 54 PHE A N 17
ATOM 18440 C CA . PHE A 1 54 ? -3.514 -2.315 -2.880 1.00 10.00 54 PHE A CA 17
ATOM 18441 C C . PHE A 1 54 ? -4.989 -2.015 -2.974 1.00 10.00 54 PHE A C 17
ATOM 18442 O O . PHE A 1 54 ? -5.368 -0.927 -3.414 1.00 10.00 54 PHE A O 17
ATOM 18459 N N . ALA A 1 55 ? -5.802 -3.006 -2.638 1.00 10.00 55 ALA A N 17
ATOM 18460 C CA . ALA A 1 55 ? -7.247 -2.903 -2.763 1.00 10.00 55 ALA A CA 17
ATOM 18461 C C . ALA A 1 55 ? -7.768 -1.635 -2.113 1.00 10.00 55 ALA A C 17
ATOM 18462 O O . ALA A 1 55 ? -7.889 -1.548 -0.889 1.00 10.00 55 ALA A O 17
ATOM 18469 N N . GLY A 1 56 ? -8.028 -0.638 -2.942 1.00 10.00 56 GLY A N 17
ATOM 18470 C CA . GLY A 1 56 ? -8.590 0.592 -2.453 1.00 10.00 56 GLY A CA 17
ATOM 18471 C C . GLY A 1 56 ? -10.046 0.389 -2.071 1.00 10.00 56 GLY A C 17
ATOM 18472 O O . GLY A 1 56 ? -10.604 -0.678 -2.336 1.00 10.00 56 GLY A O 17
ATOM 18476 N N . TYR A 1 57 ? -10.703 1.393 -1.505 1.00 10.00 57 TYR A N 17
ATOM 18477 C CA . TYR A 1 57 ? -12.052 1.173 -1.019 1.00 10.00 57 TYR A CA 17
ATOM 18478 C C . TYR A 1 57 ? -13.057 1.328 -2.172 1.00 10.00 57 TYR A C 17
ATOM 18479 O O . TYR A 1 57 ? -13.498 2.421 -2.516 1.00 10.00 57 TYR A O 17
ATOM 18497 N N . GLY A 1 58 ? -13.340 0.211 -2.827 1.00 10.00 58 GLY A N 17
ATOM 18498 C CA . GLY A 1 58 ? -14.292 0.214 -3.922 1.00 10.00 58 GLY A CA 17
ATOM 18499 C C . GLY A 1 58 ? -15.726 0.261 -3.443 1.00 10.00 58 GLY A C 17
ATOM 18500 O O . GLY A 1 58 ? -16.516 1.081 -3.901 1.00 10.00 58 GLY A O 17
ATOM 18504 N N . THR A 1 59 ? -16.060 -0.628 -2.524 1.00 10.00 59 THR A N 17
ATOM 18505 C CA . THR A 1 59 ? -17.403 -0.698 -1.976 1.00 10.00 59 THR A CA 17
ATOM 18506 C C . THR A 1 59 ? -17.391 -0.377 -0.485 1.00 10.00 59 THR A C 17
ATOM 18507 O O . THR A 1 59 ? -18.267 -0.818 0.263 1.00 10.00 59 THR A O 17
ATOM 18518 N N . ASP A 1 60 ? -16.388 0.401 -0.067 1.00 10.00 60 ASP A N 17
ATOM 18519 C CA . ASP A 1 60 ? -16.206 0.776 1.341 1.00 10.00 60 ASP A CA 17
ATOM 18520 C C . ASP A 1 60 ? -15.882 -0.439 2.202 1.00 10.00 60 ASP A C 17
ATOM 18521 O O . ASP A 1 60 ? -15.960 -0.382 3.428 1.00 10.00 60 ASP A O 17
ATOM 18530 N N . GLY A 1 61 ? -15.519 -1.539 1.552 1.00 10.00 61 GLY A N 17
ATOM 18531 C CA . GLY A 1 61 ? -15.143 -2.736 2.271 1.00 10.00 61 GLY A CA 17
ATOM 18532 C C . GLY A 1 61 ? -13.777 -2.603 2.907 1.00 10.00 61 GLY A C 17
ATOM 18533 O O . GLY A 1 61 ? -13.658 -2.197 4.062 1.00 10.00 61 GLY A O 17
ATOM 18537 N N . ASN A 1 62 ? -12.738 -2.950 2.167 1.00 10.00 62 ASN A N 17
ATOM 18538 C CA . ASN A 1 62 ? -11.388 -2.794 2.653 1.00 10.00 62 ASN A CA 17
ATOM 18539 C C . ASN A 1 62 ? -10.846 -1.447 2.215 1.00 10.00 62 ASN A C 17
ATOM 18540 O O . ASN A 1 62 ? -10.683 -1.193 1.024 1.00 10.00 62 ASN A O 17
ATOM 18551 N N . TYR A 1 63 ? -10.605 -0.576 3.172 1.00 10.00 63 TYR A N 17
ATOM 18552 C CA . TYR A 1 63 ? -9.941 0.679 2.896 1.00 10.00 63 TYR A CA 17
ATOM 18553 C C . TYR A 1 63 ? -8.610 0.701 3.621 1.00 10.00 63 TYR A C 17
ATOM 18554 O O . TYR A 1 63 ? -8.571 0.611 4.845 1.00 10.00 63 TYR A O 17
ATOM 18572 N N . VAL A 1 64 ? -7.525 0.765 2.865 1.00 10.00 64 VAL A N 17
ATOM 18573 C CA . VAL A 1 64 ? -6.203 0.820 3.458 1.00 10.00 64 VAL A CA 17
ATOM 18574 C C . VAL A 1 64 ? -6.090 2.079 4.314 1.00 10.00 64 VAL A C 17
ATOM 18575 O O . VAL A 1 64 ? -6.434 3.181 3.875 1.00 10.00 64 VAL A O 17
ATOM 18588 N N . THR A 1 65 ? -5.654 1.906 5.548 1.00 10.00 65 THR A N 17
ATOM 18589 C CA . THR A 1 65 ? -5.581 3.017 6.478 1.00 10.00 65 THR A CA 17
ATOM 18590 C C . THR A 1 65 ? -4.205 3.124 7.119 1.00 10.00 65 THR A C 17
ATOM 18591 O O . THR A 1 65 ? -3.868 4.155 7.703 1.00 10.00 65 THR A O 17
ATOM 18602 N N . GLY A 1 66 ? -3.411 2.067 7.030 1.00 10.00 66 GLY A N 17
ATOM 18603 C CA . GLY A 1 66 ? -2.108 2.109 7.653 1.00 10.00 66 GLY A CA 17
ATOM 18604 C C . GLY A 1 66 ? -1.033 1.442 6.848 1.00 10.00 66 GLY A C 17
ATOM 18605 O O . GLY A 1 66 ? -1.013 0.229 6.700 1.00 10.00 66 GLY A O 17
ATOM 18609 N N . LEU A 1 67 ? -0.135 2.243 6.329 1.00 10.00 67 LEU A N 17
ATOM 18610 C CA . LEU A 1 67 ? 1.058 1.728 5.688 1.00 10.00 67 LEU A CA 17
ATOM 18611 C C . LEU A 1 67 ? 2.097 1.411 6.753 1.00 10.00 67 LEU A C 17
ATOM 18612 O O . LEU A 1 67 ? 2.120 2.024 7.821 1.00 10.00 67 LEU A O 17
ATOM 18628 N N . HIS A 1 68 ? 2.932 0.440 6.470 1.00 10.00 68 HIS A N 17
ATOM 18629 C CA . HIS A 1 68 ? 3.952 -0.006 7.402 1.00 10.00 68 HIS A CA 17
ATOM 18630 C C . HIS A 1 68 ? 5.177 -0.496 6.647 1.00 10.00 68 HIS A C 17
ATOM 18631 O O . HIS A 1 68 ? 5.082 -0.813 5.462 1.00 10.00 68 HIS A O 17
ATOM 18646 N N . THR A 1 69 ? 6.319 -0.544 7.310 1.00 10.00 69 THR A N 17
ATOM 18647 C CA . THR A 1 69 ? 7.510 -1.112 6.703 1.00 10.00 69 THR A CA 17
ATOM 18648 C C . THR A 1 69 ? 7.494 -2.625 6.807 1.00 10.00 69 THR A C 17
ATOM 18649 O O . THR A 1 69 ? 7.305 -3.186 7.889 1.00 10.00 69 THR A O 17
ATOM 18660 N N . CYS A 1 70 ? 7.659 -3.279 5.677 1.00 10.00 70 CYS A N 17
ATOM 18661 C CA . CYS A 1 70 ? 7.729 -4.722 5.636 1.00 10.00 70 CYS A CA 17
ATOM 18662 C C . CYS A 1 70 ? 9.192 -5.160 5.569 1.00 10.00 70 CYS A C 17
ATOM 18663 O O . CYS A 1 70 ? 10.079 -4.339 5.323 1.00 10.00 70 CYS A O 17
ATOM 18670 N N . ASP A 1 71 ? 9.447 -6.437 5.791 1.00 10.00 71 ASP A N 17
ATOM 18671 C CA . ASP A 1 71 ? 10.772 -6.992 5.581 1.00 10.00 71 ASP A CA 17
ATOM 18672 C C . ASP A 1 71 ? 10.677 -8.152 4.616 1.00 10.00 71 ASP A C 17
ATOM 18673 O O . ASP A 1 71 ? 9.692 -8.874 4.648 1.00 10.00 71 ASP A O 17
ATOM 18682 N N . PRO A 1 72 ? 11.697 -8.311 3.741 1.00 10.00 72 PRO A N 17
ATOM 18683 C CA . PRO A 1 72 ? 11.811 -9.338 2.709 1.00 10.00 72 PRO A CA 17
ATOM 18684 C C . PRO A 1 72 ? 10.893 -10.536 2.887 1.00 10.00 72 PRO A C 17
ATOM 18685 O O . PRO A 1 72 ? 11.282 -11.571 3.430 1.00 10.00 72 PRO A O 17
ATOM 18696 N N . ALA A 1 73 ? 9.663 -10.358 2.433 1.00 10.00 73 ALA A N 17
ATOM 18697 C CA . ALA A 1 73 ? 8.634 -11.372 2.557 1.00 10.00 73 ALA A CA 17
ATOM 18698 C C . ALA A 1 73 ? 7.418 -10.997 1.711 1.00 10.00 73 ALA A C 17
ATOM 18699 O O . ALA A 1 73 ? 6.595 -10.185 2.124 1.00 10.00 73 ALA A O 17
ATOM 18706 N N . THR A 1 74 ? 7.335 -11.546 0.501 1.00 10.00 74 THR A N 17
ATOM 18707 C CA . THR A 1 74 ? 6.237 -11.226 -0.399 1.00 10.00 74 THR A CA 17
ATOM 18708 C C . THR A 1 74 ? 5.108 -12.258 -0.312 1.00 10.00 74 THR A C 17
ATOM 18709 O O . THR A 1 74 ? 5.296 -13.428 -0.653 1.00 10.00 74 THR A O 17
ATOM 18720 N N . PRO A 1 75 ? 3.927 -11.834 0.166 1.00 10.00 75 PRO A N 17
ATOM 18721 C CA . PRO A 1 75 ? 2.738 -12.686 0.217 1.00 10.00 75 PRO A CA 17
ATOM 18722 C C . PRO A 1 75 ? 2.224 -13.036 -1.179 1.00 10.00 75 PRO A C 17
ATOM 18723 O O . PRO A 1 75 ? 1.950 -12.146 -1.989 1.00 10.00 75 PRO A O 17
ATOM 18734 N N . SER A 1 76 ? 2.110 -14.337 -1.444 1.00 10.00 76 SER A N 17
ATOM 18735 C CA . SER A 1 76 ? 1.652 -14.843 -2.735 1.00 10.00 76 SER A CA 17
ATOM 18736 C C . SER A 1 76 ? 2.578 -14.394 -3.865 1.00 10.00 76 SER A C 17
ATOM 18737 O O . SER A 1 76 ? 2.248 -13.487 -4.636 1.00 10.00 76 SER A O 17
ATOM 18745 N N . GLY A 1 77 ? 3.745 -15.020 -3.940 1.00 10.00 77 GLY A N 17
ATOM 18746 C CA . GLY A 1 77 ? 4.689 -14.705 -4.989 1.00 10.00 77 GLY A CA 17
ATOM 18747 C C . GLY A 1 77 ? 4.643 -15.722 -6.113 1.00 10.00 77 GLY A C 17
ATOM 18748 O O . GLY A 1 77 ? 3.602 -16.342 -6.342 1.00 10.00 77 GLY A O 17
ATOM 18752 N N . VAL A 1 78 ? 5.779 -15.911 -6.781 1.00 10.00 78 VAL A N 17
ATOM 18753 C CA . VAL A 1 78 ? 5.882 -16.804 -7.939 1.00 10.00 78 VAL A CA 17
ATOM 18754 C C . VAL A 1 78 ? 4.992 -16.302 -9.078 1.00 10.00 78 VAL A C 17
ATOM 18755 O O . VAL A 1 78 ? 5.403 -15.343 -9.758 1.00 10.00 78 VAL A O 17
ATOM 18769 N N . ALA A 1 1 ? -1.200 6.006 12.069 1.00 10.00 1 ALA A N 18
ATOM 18770 C CA . ALA A 1 1 ? -0.116 6.702 11.340 1.00 10.00 1 ALA A CA 18
ATOM 18771 C C . ALA A 1 1 ? -0.692 7.784 10.435 1.00 10.00 1 ALA A C 18
ATOM 18772 O O . ALA A 1 1 ? -1.863 7.724 10.059 1.00 10.00 1 ALA A O 18
ATOM 18781 N N . THR A 1 2 ? 0.129 8.768 10.080 1.00 10.00 2 THR A N 18
ATOM 18782 C CA . THR A 1 2 ? -0.298 9.817 9.164 1.00 10.00 2 THR A CA 18
ATOM 18783 C C . THR A 1 2 ? 0.906 10.560 8.576 1.00 10.00 2 THR A C 18
ATOM 18784 O O . THR A 1 2 ? 0.945 10.834 7.376 1.00 10.00 2 THR A O 18
ATOM 18795 N N . GLY A 1 3 ? 1.899 10.851 9.410 1.00 10.00 3 GLY A N 18
ATOM 18796 C CA . GLY A 1 3 ? 3.077 11.546 8.927 1.00 10.00 3 GLY A CA 18
ATOM 18797 C C . GLY A 1 3 ? 4.219 10.600 8.625 1.00 10.00 3 GLY A C 18
ATOM 18798 O O . GLY A 1 3 ? 5.160 10.957 7.920 1.00 10.00 3 GLY A O 18
ATOM 18802 N N . SER A 1 4 ? 4.145 9.392 9.162 1.00 10.00 4 SER A N 18
ATOM 18803 C CA . SER A 1 4 ? 5.173 8.393 8.923 1.00 10.00 4 SER A CA 18
ATOM 18804 C C . SER A 1 4 ? 4.544 6.998 8.858 1.00 10.00 4 SER A C 18
ATOM 18805 O O . SER A 1 4 ? 4.260 6.388 9.888 1.00 10.00 4 SER A O 18
ATOM 18813 N N . PRO A 1 5 ? 4.248 6.508 7.644 1.00 10.00 5 PRO A N 18
ATOM 18814 C CA . PRO A 1 5 ? 3.731 5.159 7.447 1.00 10.00 5 PRO A CA 18
ATOM 18815 C C . PRO A 1 5 ? 4.845 4.117 7.295 1.00 10.00 5 PRO A C 18
ATOM 18816 O O . PRO A 1 5 ? 5.032 3.255 8.154 1.00 10.00 5 PRO A O 18
ATOM 18827 N N . VAL A 1 6 ? 5.587 4.212 6.197 1.00 10.00 6 VAL A N 18
ATOM 18828 C CA . VAL A 1 6 ? 6.723 3.335 5.935 1.00 10.00 6 VAL A CA 18
ATOM 18829 C C . VAL A 1 6 ? 7.725 4.064 5.065 1.00 10.00 6 VAL A C 18
ATOM 18830 O O . VAL A 1 6 ? 7.354 4.596 4.014 1.00 10.00 6 VAL A O 18
ATOM 18843 N N . ALA A 1 7 ? 8.968 4.148 5.539 1.00 10.00 7 ALA A N 18
ATOM 18844 C CA . ALA A 1 7 ? 10.093 4.673 4.758 1.00 10.00 7 ALA A CA 18
ATOM 18845 C C . ALA A 1 7 ? 9.990 6.185 4.556 1.00 10.00 7 ALA A C 18
ATOM 18846 O O . ALA A 1 7 ? 10.996 6.868 4.368 1.00 10.00 7 ALA A O 18
ATOM 18853 N N . GLU A 1 8 ? 8.752 6.673 4.568 1.00 10.00 8 GLU A N 18
ATOM 18854 C CA . GLU A 1 8 ? 8.418 8.100 4.497 1.00 10.00 8 GLU A CA 18
ATOM 18855 C C . GLU A 1 8 ? 8.542 8.630 3.070 1.00 10.00 8 GLU A C 18
ATOM 18856 O O . GLU A 1 8 ? 7.958 9.655 2.726 1.00 10.00 8 GLU A O 18
ATOM 18868 N N . CYS A 1 9 ? 9.290 7.917 2.239 1.00 10.00 9 CYS A N 18
ATOM 18869 C CA . CYS A 1 9 ? 9.416 8.274 0.833 1.00 10.00 9 CYS A CA 18
ATOM 18870 C C . CYS A 1 9 ? 8.261 7.710 0.009 1.00 10.00 9 CYS A C 18
ATOM 18871 O O . CYS A 1 9 ? 8.068 8.101 -1.137 1.00 10.00 9 CYS A O 18
ATOM 18878 N N . VAL A 1 10 ? 7.512 6.774 0.576 1.00 10.00 10 VAL A N 18
ATOM 18879 C CA . VAL A 1 10 ? 6.398 6.169 -0.142 1.00 10.00 10 VAL A CA 18
ATOM 18880 C C . VAL A 1 10 ? 5.104 6.888 0.243 1.00 10.00 10 VAL A C 18
ATOM 18881 O O . VAL A 1 10 ? 4.865 7.162 1.425 1.00 10.00 10 VAL A O 18
ATOM 18894 N N . GLU A 1 11 ? 4.294 7.215 -0.753 1.00 10.00 11 GLU A N 18
ATOM 18895 C CA . GLU A 1 11 ? 3.078 7.983 -0.531 1.00 10.00 11 GLU A CA 18
ATOM 18896 C C . GLU A 1 11 ? 1.901 7.346 -1.261 1.00 10.00 11 GLU A C 18
ATOM 18897 O O . GLU A 1 11 ? 1.942 7.197 -2.478 1.00 10.00 11 GLU A O 18
ATOM 18909 N N . TYR A 1 12 ? 0.873 6.944 -0.525 1.00 10.00 12 TYR A N 18
ATOM 18910 C CA . TYR A 1 12 ? -0.316 6.382 -1.161 1.00 10.00 12 TYR A CA 18
ATOM 18911 C C . TYR A 1 12 ? -1.430 7.399 -1.359 1.00 10.00 12 TYR A C 18
ATOM 18912 O O . TYR A 1 12 ? -1.452 8.473 -0.750 1.00 10.00 12 TYR A O 18
ATOM 18930 N N . PHE A 1 13 ? -2.332 7.025 -2.242 1.00 10.00 13 PHE A N 18
ATOM 18931 C CA . PHE A 1 13 ? -3.592 7.704 -2.450 1.00 10.00 13 PHE A CA 18
ATOM 18932 C C . PHE A 1 13 ? -4.625 6.617 -2.741 1.00 10.00 13 PHE A C 18
ATOM 18933 O O . PHE A 1 13 ? -4.276 5.436 -2.755 1.00 10.00 13 PHE A O 18
ATOM 18950 N N . GLN A 1 14 ? -5.874 6.978 -2.949 1.00 10.00 14 GLN A N 18
ATOM 18951 C CA . GLN A 1 14 ? -6.903 5.984 -3.176 1.00 10.00 14 GLN A CA 18
ATOM 18952 C C . GLN A 1 14 ? -7.832 6.397 -4.308 1.00 10.00 14 GLN A C 18
ATOM 18953 O O . GLN A 1 14 ? -8.518 7.417 -4.232 1.00 10.00 14 GLN A O 18
ATOM 18967 N N . SER A 1 15 ? -7.840 5.597 -5.365 1.00 10.00 15 SER A N 18
ATOM 18968 C CA . SER A 1 15 ? -8.711 5.835 -6.497 1.00 10.00 15 SER A CA 18
ATOM 18969 C C . SER A 1 15 ? -9.633 4.632 -6.705 1.00 10.00 15 SER A C 18
ATOM 18970 O O . SER A 1 15 ? -9.305 3.704 -7.444 1.00 10.00 15 SER A O 18
ATOM 18978 N N . TRP A 1 16 ? -10.767 4.644 -5.996 1.00 10.00 16 TRP A N 18
ATOM 18979 C CA . TRP A 1 16 ? -11.739 3.547 -6.022 1.00 10.00 16 TRP A CA 18
ATOM 18980 C C . TRP A 1 16 ? -11.145 2.242 -5.487 1.00 10.00 16 TRP A C 18
ATOM 18981 O O . TRP A 1 16 ? -11.279 1.928 -4.307 1.00 10.00 16 TRP A O 18
ATOM 19002 N N . ARG A 1 17 ? -10.468 1.503 -6.353 1.00 10.00 17 ARG A N 18
ATOM 19003 C CA . ARG A 1 17 ? -9.982 0.169 -6.017 1.00 10.00 17 ARG A CA 18
ATOM 19004 C C . ARG A 1 17 ? -8.465 0.095 -6.141 1.00 10.00 17 ARG A C 18
ATOM 19005 O O . ARG A 1 17 ? -7.884 -0.988 -6.163 1.00 10.00 17 ARG A O 18
ATOM 19026 N N . TYR A 1 18 ? -7.834 1.251 -6.176 1.00 10.00 18 TYR A N 18
ATOM 19027 C CA . TYR A 1 18 ? -6.413 1.341 -6.437 1.00 10.00 18 TYR A CA 18
ATOM 19028 C C . TYR A 1 18 ? -5.774 2.266 -5.414 1.00 10.00 18 TYR A C 18
ATOM 19029 O O . TYR A 1 18 ? -5.846 3.488 -5.544 1.00 10.00 18 TYR A O 18
ATOM 19047 N N . THR A 1 19 ? -5.220 1.692 -4.365 1.00 10.00 19 THR A N 18
ATOM 19048 C CA . THR A 1 19 ? -4.423 2.450 -3.434 1.00 10.00 19 THR A CA 18
ATOM 19049 C C . THR A 1 19 ? -2.988 2.510 -3.937 1.00 10.00 19 THR A C 18
ATOM 19050 O O . THR A 1 19 ? -2.226 1.547 -3.833 1.00 10.00 19 THR A O 18
ATOM 19061 N N . ASP A 1 20 ? -2.674 3.632 -4.562 1.00 10.00 20 ASP A N 18
ATOM 19062 C CA . ASP A 1 20 ? -1.383 3.850 -5.192 1.00 10.00 20 ASP A CA 18
ATOM 19063 C C . ASP A 1 20 ? -0.353 4.357 -4.208 1.00 10.00 20 ASP A C 18
ATOM 19064 O O . ASP A 1 20 ? -0.424 5.494 -3.766 1.00 10.00 20 ASP A O 18
ATOM 19073 N N . VAL A 1 21 ? 0.615 3.525 -3.874 1.00 10.00 21 VAL A N 18
ATOM 19074 C CA . VAL A 1 21 ? 1.723 3.978 -3.060 1.00 10.00 21 VAL A CA 18
ATOM 19075 C C . VAL A 1 21 ? 2.915 4.228 -3.960 1.00 10.00 21 VAL A C 18
ATOM 19076 O O . VAL A 1 21 ? 3.493 3.312 -4.543 1.00 10.00 21 VAL A O 18
ATOM 19089 N N . HIS A 1 22 ? 3.183 5.501 -4.154 1.00 10.00 22 HIS A N 18
ATOM 19090 C CA . HIS A 1 22 ? 4.289 5.942 -4.971 1.00 10.00 22 HIS A CA 18
ATOM 19091 C C . HIS A 1 22 ? 5.475 6.295 -4.102 1.00 10.00 22 HIS A C 18
ATOM 19092 O O . HIS A 1 22 ? 5.436 7.267 -3.348 1.00 10.00 22 HIS A O 18
ATOM 19107 N N . ASN A 1 23 ? 6.515 5.487 -4.188 1.00 10.00 23 ASN A N 18
ATOM 19108 C CA . ASN A 1 23 ? 7.730 5.743 -3.440 1.00 10.00 23 ASN A CA 18
ATOM 19109 C C . ASN A 1 23 ? 8.579 6.786 -4.166 1.00 10.00 23 ASN A C 18
ATOM 19110 O O . ASN A 1 23 ? 8.442 6.971 -5.369 1.00 10.00 23 ASN A O 18
ATOM 19121 N N . GLY A 1 24 ? 9.417 7.496 -3.431 1.00 10.00 24 GLY A N 18
ATOM 19122 C CA . GLY A 1 24 ? 10.350 8.410 -4.054 1.00 10.00 24 GLY A CA 18
ATOM 19123 C C . GLY A 1 24 ? 11.629 8.547 -3.262 1.00 10.00 24 GLY A C 18
ATOM 19124 O O . GLY A 1 24 ? 12.209 9.625 -3.191 1.00 10.00 24 GLY A O 18
ATOM 19128 N N . CYS A 1 25 ? 12.072 7.448 -2.661 1.00 10.00 25 CYS A N 18
ATOM 19129 C CA . CYS A 1 25 ? 13.271 7.467 -1.835 1.00 10.00 25 CYS A CA 18
ATOM 19130 C C . CYS A 1 25 ? 14.515 7.499 -2.706 1.00 10.00 25 CYS A C 18
ATOM 19131 O O . CYS A 1 25 ? 15.185 8.530 -2.767 1.00 10.00 25 CYS A O 18
ATOM 19138 N N . ALA A 1 26 ? 14.738 6.397 -3.436 1.00 10.00 26 ALA A N 18
ATOM 19139 C CA . ALA A 1 26 ? 15.963 6.135 -4.205 1.00 10.00 26 ALA A CA 18
ATOM 19140 C C . ALA A 1 26 ? 16.295 4.661 -4.102 1.00 10.00 26 ALA A C 18
ATOM 19141 O O . ALA A 1 26 ? 16.868 4.074 -5.015 1.00 10.00 26 ALA A O 18
ATOM 19148 N N . ASP A 1 27 ? 15.958 4.076 -2.964 1.00 10.00 27 ASP A N 18
ATOM 19149 C CA . ASP A 1 27 ? 16.180 2.659 -2.739 1.00 10.00 27 ASP A CA 18
ATOM 19150 C C . ASP A 1 27 ? 14.860 1.916 -2.575 1.00 10.00 27 ASP A C 18
ATOM 19151 O O . ASP A 1 27 ? 13.826 2.517 -2.268 1.00 10.00 27 ASP A O 18
ATOM 19160 N N . ALA A 1 28 ? 14.903 0.615 -2.824 1.00 10.00 28 ALA A N 18
ATOM 19161 C CA . ALA A 1 28 ? 13.739 -0.250 -2.691 1.00 10.00 28 ALA A CA 18
ATOM 19162 C C . ALA A 1 28 ? 13.353 -0.438 -1.230 1.00 10.00 28 ALA A C 18
ATOM 19163 O O . ALA A 1 28 ? 14.177 -0.818 -0.402 1.00 10.00 28 ALA A O 18
ATOM 19170 N N . VAL A 1 29 ? 12.099 -0.181 -0.917 1.00 10.00 29 VAL A N 18
ATOM 19171 C CA . VAL A 1 29 ? 11.614 -0.385 0.440 1.00 10.00 29 VAL A CA 18
ATOM 19172 C C . VAL A 1 29 ? 10.401 -1.287 0.459 1.00 10.00 29 VAL A C 18
ATOM 19173 O O . VAL A 1 29 ? 9.520 -1.176 -0.379 1.00 10.00 29 VAL A O 18
ATOM 19186 N N . SER A 1 30 ? 10.355 -2.168 1.432 1.00 10.00 30 SER A N 18
ATOM 19187 C CA . SER A 1 30 ? 9.261 -3.102 1.552 1.00 10.00 30 SER A CA 18
ATOM 19188 C C . SER A 1 30 ? 8.158 -2.475 2.370 1.00 10.00 30 SER A C 18
ATOM 19189 O O . SER A 1 30 ? 8.374 -2.060 3.502 1.00 10.00 30 SER A O 18
ATOM 19197 N N . VAL A 1 31 ? 6.992 -2.341 1.763 1.00 10.00 31 VAL A N 18
ATOM 19198 C CA . VAL A 1 31 ? 5.874 -1.723 2.431 1.00 10.00 31 VAL A CA 18
ATOM 19199 C C . VAL A 1 31 ? 4.695 -2.682 2.564 1.00 10.00 31 VAL A C 18
ATOM 19200 O O . VAL A 1 31 ? 4.486 -3.566 1.741 1.00 10.00 31 VAL A O 18
ATOM 19213 N N . THR A 1 32 ? 3.955 -2.500 3.633 1.00 10.00 32 THR A N 18
ATOM 19214 C CA . THR A 1 32 ? 2.751 -3.263 3.908 1.00 10.00 32 THR A CA 18
ATOM 19215 C C . THR A 1 32 ? 1.592 -2.299 4.179 1.00 10.00 32 THR A C 18
ATOM 19216 O O . THR A 1 32 ? 1.821 -1.131 4.471 1.00 10.00 32 THR A O 18
ATOM 19227 N N . VAL A 1 33 ? 0.358 -2.773 4.067 1.00 10.00 33 VAL A N 18
ATOM 19228 C CA . VAL A 1 33 ? -0.809 -1.920 4.267 1.00 10.00 33 VAL A CA 18
ATOM 19229 C C . VAL A 1 33 ? -1.866 -2.599 5.116 1.00 10.00 33 VAL A C 18
ATOM 19230 O O . VAL A 1 33 ? -2.149 -3.785 4.957 1.00 10.00 33 VAL A O 18
ATOM 19243 N N . GLU A 1 34 ? -2.446 -1.817 6.003 1.00 10.00 34 GLU A N 18
ATOM 19244 C CA . GLU A 1 34 ? -3.480 -2.284 6.901 1.00 10.00 34 GLU A CA 18
ATOM 19245 C C . GLU A 1 34 ? -4.841 -1.850 6.369 1.00 10.00 34 GLU A C 18
ATOM 19246 O O . GLU A 1 34 ? -5.075 -0.659 6.179 1.00 10.00 34 GLU A O 18
ATOM 19258 N N . TYR A 1 35 ? -5.721 -2.799 6.090 1.00 10.00 35 TYR A N 18
ATOM 19259 C CA . TYR A 1 35 ? -7.030 -2.455 5.554 1.00 10.00 35 TYR A CA 18
ATOM 19260 C C . TYR A 1 35 ? -8.096 -2.475 6.632 1.00 10.00 35 TYR A C 18
ATOM 19261 O O . TYR A 1 35 ? -7.936 -3.100 7.674 1.00 10.00 35 TYR A O 18
ATOM 19279 N N . THR A 1 36 ? -9.180 -1.775 6.347 1.00 10.00 36 THR A N 18
ATOM 19280 C CA . THR A 1 36 ? -10.381 -1.793 7.167 1.00 10.00 36 THR A CA 18
ATOM 19281 C C . THR A 1 36 ? -10.833 -3.221 7.523 1.00 10.00 36 THR A C 18
ATOM 19282 O O . THR A 1 36 ? -11.330 -3.462 8.620 1.00 10.00 36 THR A O 18
ATOM 19293 N N . HIS A 1 37 ? -10.647 -4.171 6.611 1.00 10.00 37 HIS A N 18
ATOM 19294 C CA . HIS A 1 37 ? -10.986 -5.561 6.906 1.00 10.00 37 HIS A CA 18
ATOM 19295 C C . HIS A 1 37 ? -9.717 -6.354 7.193 1.00 10.00 37 HIS A C 18
ATOM 19296 O O . HIS A 1 37 ? -9.340 -6.528 8.352 1.00 10.00 37 HIS A O 18
ATOM 19311 N N . GLY A 1 38 ? -9.055 -6.821 6.142 1.00 10.00 38 GLY A N 18
ATOM 19312 C CA . GLY A 1 38 ? -7.797 -7.516 6.322 1.00 10.00 38 GLY A CA 18
ATOM 19313 C C . GLY A 1 38 ? -7.491 -8.484 5.195 1.00 10.00 38 GLY A C 18
ATOM 19314 O O . GLY A 1 38 ? -7.172 -9.648 5.441 1.00 10.00 38 GLY A O 18
ATOM 19318 N N . GLN A 1 39 ? -7.602 -8.014 3.956 1.00 10.00 39 GLN A N 18
ATOM 19319 C CA . GLN A 1 39 ? -7.206 -8.817 2.802 1.00 10.00 39 GLN A CA 18
ATOM 19320 C C . GLN A 1 39 ? -5.701 -9.046 2.816 1.00 10.00 39 GLN A C 18
ATOM 19321 O O . GLN A 1 39 ? -4.952 -8.238 3.372 1.00 10.00 39 GLN A O 18
ATOM 19335 N N . TRP A 1 40 ? -5.251 -10.139 2.216 1.00 10.00 40 TRP A N 18
ATOM 19336 C CA . TRP A 1 40 ? -3.826 -10.403 2.141 1.00 10.00 40 TRP A CA 18
ATOM 19337 C C . TRP A 1 40 ? -3.211 -9.496 1.077 1.00 10.00 40 TRP A C 18
ATOM 19338 O O . TRP A 1 40 ? -3.781 -9.324 -0.004 1.00 10.00 40 TRP A O 18
ATOM 19359 N N . ALA A 1 41 ? -2.058 -8.922 1.405 1.00 10.00 41 ALA A N 18
ATOM 19360 C CA . ALA A 1 41 ? -1.416 -7.878 0.603 1.00 10.00 41 ALA A CA 18
ATOM 19361 C C . ALA A 1 41 ? -0.305 -7.176 1.389 1.00 10.00 41 ALA A C 18
ATOM 19362 O O . ALA A 1 41 ? 0.737 -6.884 0.812 1.00 10.00 41 ALA A O 18
ATOM 19369 N N . PRO A 1 42 ? -0.533 -6.851 2.703 1.00 10.00 42 PRO A N 18
ATOM 19370 C CA . PRO A 1 42 ? 0.455 -6.185 3.578 1.00 10.00 42 PRO A CA 18
ATOM 19371 C C . PRO A 1 42 ? 1.866 -6.804 3.568 1.00 10.00 42 PRO A C 18
ATOM 19372 O O . PRO A 1 42 ? 2.251 -7.467 4.529 1.00 10.00 42 PRO A O 18
ATOM 19383 N N . CYS A 1 43 ? 2.589 -6.608 2.457 1.00 10.00 43 CYS A N 18
ATOM 19384 C CA . CYS A 1 43 ? 4.034 -6.851 2.343 1.00 10.00 43 CYS A CA 18
ATOM 19385 C C . CYS A 1 43 ? 4.445 -6.904 0.875 1.00 10.00 43 CYS A C 18
ATOM 19386 O O . CYS A 1 43 ? 4.290 -7.928 0.208 1.00 10.00 43 CYS A O 18
ATOM 19393 N N . ARG A 1 44 ? 4.953 -5.789 0.373 1.00 10.00 44 ARG A N 18
ATOM 19394 C CA . ARG A 1 44 ? 5.380 -5.684 -1.009 1.00 10.00 44 ARG A CA 18
ATOM 19395 C C . ARG A 1 44 ? 6.509 -4.664 -1.102 1.00 10.00 44 ARG A C 18
ATOM 19396 O O . ARG A 1 44 ? 6.365 -3.536 -0.633 1.00 10.00 44 ARG A O 18
ATOM 19417 N N . VAL A 1 45 ? 7.629 -5.051 -1.684 1.00 10.00 45 VAL A N 18
ATOM 19418 C CA . VAL A 1 45 ? 8.753 -4.138 -1.822 1.00 10.00 45 VAL A CA 18
ATOM 19419 C C . VAL A 1 45 ? 8.548 -3.205 -3.009 1.00 10.00 45 VAL A C 18
ATOM 19420 O O . VAL A 1 45 ? 8.083 -3.617 -4.075 1.00 10.00 45 VAL A O 18
ATOM 19433 N N . ILE A 1 46 ? 8.871 -1.942 -2.795 1.00 10.00 46 ILE A N 18
ATOM 19434 C CA . ILE A 1 46 ? 8.697 -0.916 -3.780 1.00 10.00 46 ILE A CA 18
ATOM 19435 C C . ILE A 1 46 ? 9.991 -0.708 -4.518 1.00 10.00 46 ILE A C 18
ATOM 19436 O O . ILE A 1 46 ? 11.077 -0.855 -3.955 1.00 10.00 46 ILE A O 18
ATOM 19452 N N . GLU A 1 47 ? 9.868 -0.400 -5.774 1.00 10.00 47 GLU A N 18
ATOM 19453 C CA . GLU A 1 47 ? 10.993 0.038 -6.547 1.00 10.00 47 GLU A CA 18
ATOM 19454 C C . GLU A 1 47 ? 11.110 1.542 -6.385 1.00 10.00 47 GLU A C 18
ATOM 19455 O O . GLU A 1 47 ? 10.094 2.220 -6.261 1.00 10.00 47 GLU A O 18
ATOM 19467 N N . PRO A 1 48 ? 12.336 2.059 -6.270 1.00 10.00 48 PRO A N 18
ATOM 19468 C CA . PRO A 1 48 ? 12.594 3.492 -6.162 1.00 10.00 48 PRO A CA 18
ATOM 19469 C C . PRO A 1 48 ? 11.765 4.325 -7.136 1.00 10.00 48 PRO A C 18
ATOM 19470 O O . PRO A 1 48 ? 12.129 4.476 -8.304 1.00 10.00 48 PRO A O 18
ATOM 19481 N N . GLY A 1 49 ? 10.638 4.839 -6.662 1.00 10.00 49 GLY A N 18
ATOM 19482 C CA . GLY A 1 49 ? 9.811 5.682 -7.507 1.00 10.00 49 GLY A CA 18
ATOM 19483 C C . GLY A 1 49 ? 8.637 4.931 -8.105 1.00 10.00 49 GLY A C 18
ATOM 19484 O O . GLY A 1 49 ? 7.893 5.479 -8.919 1.00 10.00 49 GLY A O 18
ATOM 19488 N N . GLY A 1 50 ? 8.469 3.678 -7.694 1.00 10.00 50 GLY A N 18
ATOM 19489 C CA . GLY A 1 50 ? 7.417 2.848 -8.230 1.00 10.00 50 GLY A CA 18
ATOM 19490 C C . GLY A 1 50 ? 6.158 2.871 -7.393 1.00 10.00 50 GLY A C 18
ATOM 19491 O O . GLY A 1 50 ? 6.046 3.644 -6.439 1.00 10.00 50 GLY A O 18
ATOM 19495 N N . TRP A 1 51 ? 5.226 1.999 -7.746 1.00 10.00 51 TRP A N 18
ATOM 19496 C CA . TRP A 1 51 ? 3.945 1.895 -7.064 1.00 10.00 51 TRP A CA 18
ATOM 19497 C C . TRP A 1 51 ? 3.756 0.511 -6.469 1.00 10.00 51 TRP A C 18
ATOM 19498 O O . TRP A 1 51 ? 4.494 -0.427 -6.774 1.00 10.00 51 TRP A O 18
ATOM 19519 N N . ALA A 1 52 ? 2.756 0.412 -5.621 1.00 10.00 52 ALA A N 18
ATOM 19520 C CA . ALA A 1 52 ? 2.305 -0.844 -5.082 1.00 10.00 52 ALA A CA 18
ATOM 19521 C C . ALA A 1 52 ? 0.798 -0.771 -4.982 1.00 10.00 52 ALA A C 18
ATOM 19522 O O . ALA A 1 52 ? 0.252 0.063 -4.262 1.00 10.00 52 ALA A O 18
ATOM 19529 N N . THR A 1 53 ? 0.138 -1.597 -5.761 1.00 10.00 53 THR A N 18
ATOM 19530 C CA . THR A 1 53 ? -1.306 -1.579 -5.856 1.00 10.00 53 THR A CA 18
ATOM 19531 C C . THR A 1 53 ? -1.917 -2.327 -4.699 1.00 10.00 53 THR A C 18
ATOM 19532 O O . THR A 1 53 ? -1.548 -3.470 -4.421 1.00 10.00 53 THR A O 18
ATOM 19543 N N . PHE A 1 54 ? -2.860 -1.686 -4.039 1.00 10.00 54 PHE A N 18
ATOM 19544 C CA . PHE A 1 54 ? -3.507 -2.286 -2.900 1.00 10.00 54 PHE A CA 18
ATOM 19545 C C . PHE A 1 54 ? -4.988 -2.008 -2.986 1.00 10.00 54 PHE A C 18
ATOM 19546 O O . PHE A 1 54 ? -5.390 -0.932 -3.430 1.00 10.00 54 PHE A O 18
ATOM 19563 N N . ALA A 1 55 ? -5.785 -3.001 -2.617 1.00 10.00 55 ALA A N 18
ATOM 19564 C CA . ALA A 1 55 ? -7.228 -2.921 -2.757 1.00 10.00 55 ALA A CA 18
ATOM 19565 C C . ALA A 1 55 ? -7.770 -1.689 -2.061 1.00 10.00 55 ALA A C 18
ATOM 19566 O O . ALA A 1 55 ? -7.801 -1.618 -0.830 1.00 10.00 55 ALA A O 18
ATOM 19573 N N . GLY A 1 56 ? -8.158 -0.704 -2.867 1.00 10.00 56 GLY A N 18
ATOM 19574 C CA . GLY A 1 56 ? -8.701 0.518 -2.330 1.00 10.00 56 GLY A CA 18
ATOM 19575 C C . GLY A 1 56 ? -10.060 0.298 -1.689 1.00 10.00 56 GLY A C 18
ATOM 19576 O O . GLY A 1 56 ? -10.511 -0.843 -1.548 1.00 10.00 56 GLY A O 18
ATOM 19580 N N . TYR A 1 57 ? -10.740 1.374 -1.325 1.00 10.00 57 TYR A N 18
ATOM 19581 C CA . TYR A 1 57 ? -12.007 1.254 -0.627 1.00 10.00 57 TYR A CA 18
ATOM 19582 C C . TYR A 1 57 ? -13.171 1.042 -1.604 1.00 10.00 57 TYR A C 18
ATOM 19583 O O . TYR A 1 57 ? -14.063 1.883 -1.758 1.00 10.00 57 TYR A O 18
ATOM 19601 N N . GLY A 1 58 ? -13.148 -0.098 -2.271 1.00 10.00 58 GLY A N 18
ATOM 19602 C CA . GLY A 1 58 ? -14.215 -0.442 -3.182 1.00 10.00 58 GLY A CA 18
ATOM 19603 C C . GLY A 1 58 ? -15.383 -1.079 -2.458 1.00 10.00 58 GLY A C 18
ATOM 19604 O O . GLY A 1 58 ? -15.241 -1.514 -1.313 1.00 10.00 58 GLY A O 18
ATOM 19608 N N . THR A 1 59 ? -16.535 -1.122 -3.110 1.00 10.00 59 THR A N 18
ATOM 19609 C CA . THR A 1 59 ? -17.716 -1.742 -2.526 1.00 10.00 59 THR A CA 18
ATOM 19610 C C . THR A 1 59 ? -17.448 -3.220 -2.209 1.00 10.00 59 THR A C 18
ATOM 19611 O O . THR A 1 59 ? -16.850 -3.937 -3.019 1.00 10.00 59 THR A O 18
ATOM 19622 N N . ASP A 1 60 ? -17.865 -3.653 -1.012 1.00 10.00 60 ASP A N 18
ATOM 19623 C CA . ASP A 1 60 ? -17.597 -5.012 -0.510 1.00 10.00 60 ASP A CA 18
ATOM 19624 C C . ASP A 1 60 ? -16.102 -5.246 -0.305 1.00 10.00 60 ASP A C 18
ATOM 19625 O O . ASP A 1 60 ? -15.670 -6.366 -0.026 1.00 10.00 60 ASP A O 18
ATOM 19634 N N . GLY A 1 61 ? -15.319 -4.185 -0.411 1.00 10.00 61 GLY A N 18
ATOM 19635 C CA . GLY A 1 61 ? -13.886 -4.322 -0.318 1.00 10.00 61 GLY A CA 18
ATOM 19636 C C . GLY A 1 61 ? -13.362 -3.940 1.044 1.00 10.00 61 GLY A C 18
ATOM 19637 O O . GLY A 1 61 ? -14.006 -4.181 2.066 1.00 10.00 61 GLY A O 18
ATOM 19641 N N . ASN A 1 62 ? -12.173 -3.362 1.062 1.00 10.00 62 ASN A N 18
ATOM 19642 C CA . ASN A 1 62 ? -11.545 -2.923 2.278 1.00 10.00 62 ASN A CA 18
ATOM 19643 C C . ASN A 1 62 ? -11.298 -1.426 2.172 1.00 10.00 62 ASN A C 18
ATOM 19644 O O . ASN A 1 62 ? -12.005 -0.727 1.460 1.00 10.00 62 ASN A O 18
ATOM 19655 N N . TYR A 1 63 ? -10.304 -0.960 2.894 1.00 10.00 63 TYR A N 18
ATOM 19656 C CA . TYR A 1 63 ? -9.868 0.431 2.856 1.00 10.00 63 TYR A CA 18
ATOM 19657 C C . TYR A 1 63 ? -8.552 0.515 3.598 1.00 10.00 63 TYR A C 18
ATOM 19658 O O . TYR A 1 63 ? -8.511 0.316 4.808 1.00 10.00 63 TYR A O 18
ATOM 19676 N N . VAL A 1 64 ? -7.472 0.728 2.870 1.00 10.00 64 VAL A N 18
ATOM 19677 C CA . VAL A 1 64 ? -6.164 0.800 3.485 1.00 10.00 64 VAL A CA 18
ATOM 19678 C C . VAL A 1 64 ? -6.090 2.040 4.379 1.00 10.00 64 VAL A C 18
ATOM 19679 O O . VAL A 1 64 ? -6.456 3.143 3.965 1.00 10.00 64 VAL A O 18
ATOM 19692 N N . THR A 1 65 ? -5.672 1.846 5.617 1.00 10.00 65 THR A N 18
ATOM 19693 C CA . THR A 1 65 ? -5.640 2.938 6.570 1.00 10.00 65 THR A CA 18
ATOM 19694 C C . THR A 1 65 ? -4.228 3.193 7.069 1.00 10.00 65 THR A C 18
ATOM 19695 O O . THR A 1 65 ? -3.887 4.317 7.448 1.00 10.00 65 THR A O 18
ATOM 19706 N N . GLY A 1 66 ? -3.410 2.154 7.092 1.00 10.00 66 GLY A N 18
ATOM 19707 C CA . GLY A 1 66 ? -2.071 2.311 7.617 1.00 10.00 66 GLY A CA 18
ATOM 19708 C C . GLY A 1 66 ? -1.028 1.574 6.815 1.00 10.00 66 GLY A C 18
ATOM 19709 O O . GLY A 1 66 ? -1.038 0.350 6.741 1.00 10.00 66 GLY A O 18
ATOM 19713 N N . LEU A 1 67 ? -0.131 2.327 6.212 1.00 10.00 67 LEU A N 18
ATOM 19714 C CA . LEU A 1 67 ? 1.037 1.754 5.571 1.00 10.00 67 LEU A CA 18
ATOM 19715 C C . LEU A 1 67 ? 2.071 1.429 6.635 1.00 10.00 67 LEU A C 18
ATOM 19716 O O . LEU A 1 67 ? 2.174 2.120 7.647 1.00 10.00 67 LEU A O 18
ATOM 19732 N N . HIS A 1 68 ? 2.817 0.374 6.409 1.00 10.00 68 HIS A N 18
ATOM 19733 C CA . HIS A 1 68 ? 3.800 -0.103 7.361 1.00 10.00 68 HIS A CA 18
ATOM 19734 C C . HIS A 1 68 ? 5.055 -0.563 6.642 1.00 10.00 68 HIS A C 18
ATOM 19735 O O . HIS A 1 68 ? 5.001 -0.877 5.457 1.00 10.00 68 HIS A O 18
ATOM 19750 N N . THR A 1 69 ? 6.183 -0.603 7.332 1.00 10.00 69 THR A N 18
ATOM 19751 C CA . THR A 1 69 ? 7.391 -1.149 6.744 1.00 10.00 69 THR A CA 18
ATOM 19752 C C . THR A 1 69 ? 7.369 -2.666 6.792 1.00 10.00 69 THR A C 18
ATOM 19753 O O . THR A 1 69 ? 7.154 -3.264 7.846 1.00 10.00 69 THR A O 18
ATOM 19764 N N . CYS A 1 70 ? 7.566 -3.279 5.644 1.00 10.00 70 CYS A N 18
ATOM 19765 C CA . CYS A 1 70 ? 7.632 -4.720 5.555 1.00 10.00 70 CYS A CA 18
ATOM 19766 C C . CYS A 1 70 ? 9.088 -5.159 5.630 1.00 10.00 70 CYS A C 18
ATOM 19767 O O . CYS A 1 70 ? 9.988 -4.361 5.358 1.00 10.00 70 CYS A O 18
ATOM 19774 N N . ASP A 1 71 ? 9.323 -6.403 5.992 1.00 10.00 71 ASP A N 18
ATOM 19775 C CA . ASP A 1 71 ? 10.657 -6.961 5.981 1.00 10.00 71 ASP A CA 18
ATOM 19776 C C . ASP A 1 71 ? 10.588 -8.344 5.387 1.00 10.00 71 ASP A C 18
ATOM 19777 O O . ASP A 1 71 ? 9.587 -9.018 5.584 1.00 10.00 71 ASP A O 18
ATOM 19786 N N . PRO A 1 72 ? 11.639 -8.753 4.642 1.00 10.00 72 PRO A N 18
ATOM 19787 C CA . PRO A 1 72 ? 11.788 -10.045 3.983 1.00 10.00 72 PRO A CA 18
ATOM 19788 C C . PRO A 1 72 ? 10.848 -11.132 4.490 1.00 10.00 72 PRO A C 18
ATOM 19789 O O . PRO A 1 72 ? 11.210 -11.965 5.328 1.00 10.00 72 PRO A O 18
ATOM 19800 N N . ALA A 1 73 ? 9.630 -11.088 3.976 1.00 10.00 73 ALA A N 18
ATOM 19801 C CA . ALA A 1 73 ? 8.569 -11.986 4.387 1.00 10.00 73 ALA A CA 18
ATOM 19802 C C . ALA A 1 73 ? 7.389 -11.845 3.433 1.00 10.00 73 ALA A C 18
ATOM 19803 O O . ALA A 1 73 ? 6.348 -11.278 3.778 1.00 10.00 73 ALA A O 18
ATOM 19810 N N . THR A 1 74 ? 7.582 -12.341 2.225 1.00 10.00 74 THR A N 18
ATOM 19811 C CA . THR A 1 74 ? 6.620 -12.166 1.147 1.00 10.00 74 THR A CA 18
ATOM 19812 C C . THR A 1 74 ? 5.457 -13.148 1.272 1.00 10.00 74 THR A C 18
ATOM 19813 O O . THR A 1 74 ? 5.669 -14.352 1.419 1.00 10.00 74 THR A O 18
ATOM 19824 N N . PRO A 1 75 ? 4.209 -12.644 1.245 1.00 10.00 75 PRO A N 18
ATOM 19825 C CA . PRO A 1 75 ? 3.022 -13.499 1.270 1.00 10.00 75 PRO A CA 18
ATOM 19826 C C . PRO A 1 75 ? 2.905 -14.336 -0.003 1.00 10.00 75 PRO A C 18
ATOM 19827 O O . PRO A 1 75 ? 3.120 -15.547 0.015 1.00 10.00 75 PRO A O 18
ATOM 19838 N N . SER A 1 76 ? 2.572 -13.681 -1.105 1.00 10.00 76 SER A N 18
ATOM 19839 C CA . SER A 1 76 ? 2.513 -14.335 -2.399 1.00 10.00 76 SER A CA 18
ATOM 19840 C C . SER A 1 76 ? 3.836 -14.163 -3.143 1.00 10.00 76 SER A C 18
ATOM 19841 O O . SER A 1 76 ? 4.148 -13.080 -3.639 1.00 10.00 76 SER A O 18
ATOM 19849 N N . GLY A 1 77 ? 4.626 -15.226 -3.189 1.00 10.00 77 GLY A N 18
ATOM 19850 C CA . GLY A 1 77 ? 5.915 -15.167 -3.846 1.00 10.00 77 GLY A CA 18
ATOM 19851 C C . GLY A 1 77 ? 6.914 -16.106 -3.206 1.00 10.00 77 GLY A C 18
ATOM 19852 O O . GLY A 1 77 ? 6.754 -17.327 -3.268 1.00 10.00 77 GLY A O 18
ATOM 19856 N N . VAL A 1 78 ? 7.936 -15.542 -2.580 1.00 10.00 78 VAL A N 18
ATOM 19857 C CA . VAL A 1 78 ? 8.948 -16.334 -1.902 1.00 10.00 78 VAL A CA 18
ATOM 19858 C C . VAL A 1 78 ? 8.616 -16.475 -0.413 1.00 10.00 78 VAL A C 18
ATOM 19859 O O . VAL A 1 78 ? 8.192 -17.577 -0.002 1.00 10.00 78 VAL A O 18
ATOM 19873 N N . ALA A 1 1 ? 3.001 16.913 6.704 1.00 10.00 1 ALA A N 19
ATOM 19874 C CA . ALA A 1 1 ? 3.424 15.496 6.630 1.00 10.00 1 ALA A CA 19
ATOM 19875 C C . ALA A 1 1 ? 4.412 15.287 5.488 1.00 10.00 1 ALA A C 19
ATOM 19876 O O . ALA A 1 1 ? 4.021 15.216 4.325 1.00 10.00 1 ALA A O 19
ATOM 19885 N N . THR A 1 2 ? 5.696 15.226 5.824 1.00 10.00 2 THR A N 19
ATOM 19886 C CA . THR A 1 2 ? 6.731 14.943 4.838 1.00 10.00 2 THR A CA 19
ATOM 19887 C C . THR A 1 2 ? 6.811 13.440 4.583 1.00 10.00 2 THR A C 19
ATOM 19888 O O . THR A 1 2 ? 7.281 12.991 3.537 1.00 10.00 2 THR A O 19
ATOM 19899 N N . GLY A 1 3 ? 6.331 12.677 5.554 1.00 10.00 3 GLY A N 19
ATOM 19900 C CA . GLY A 1 3 ? 6.344 11.235 5.465 1.00 10.00 3 GLY A CA 19
ATOM 19901 C C . GLY A 1 3 ? 6.400 10.615 6.843 1.00 10.00 3 GLY A C 19
ATOM 19902 O O . GLY A 1 3 ? 7.134 11.098 7.705 1.00 10.00 3 GLY A O 19
ATOM 19906 N N . SER A 1 4 ? 5.620 9.567 7.069 1.00 10.00 4 SER A N 19
ATOM 19907 C CA . SER A 1 4 ? 5.560 8.947 8.387 1.00 10.00 4 SER A CA 19
ATOM 19908 C C . SER A 1 4 ? 5.398 7.418 8.294 1.00 10.00 4 SER A C 19
ATOM 19909 O O . SER A 1 4 ? 6.194 6.680 8.875 1.00 10.00 4 SER A O 19
ATOM 19917 N N . PRO A 1 5 ? 4.385 6.899 7.568 1.00 10.00 5 PRO A N 19
ATOM 19918 C CA . PRO A 1 5 ? 4.214 5.460 7.427 1.00 10.00 5 PRO A CA 19
ATOM 19919 C C . PRO A 1 5 ? 5.191 4.867 6.422 1.00 10.00 5 PRO A C 19
ATOM 19920 O O . PRO A 1 5 ? 5.251 5.317 5.280 1.00 10.00 5 PRO A O 19
ATOM 19931 N N . VAL A 1 6 ? 5.951 3.860 6.886 1.00 10.00 6 VAL A N 19
ATOM 19932 C CA . VAL A 1 6 ? 6.966 3.132 6.094 1.00 10.00 6 VAL A CA 19
ATOM 19933 C C . VAL A 1 6 ? 7.822 4.018 5.183 1.00 10.00 6 VAL A C 19
ATOM 19934 O O . VAL A 1 6 ? 7.361 4.529 4.162 1.00 10.00 6 VAL A O 19
ATOM 19947 N N . ALA A 1 7 ? 9.072 4.215 5.590 1.00 10.00 7 ALA A N 19
ATOM 19948 C CA . ALA A 1 7 ? 10.123 4.744 4.708 1.00 10.00 7 ALA A CA 19
ATOM 19949 C C . ALA A 1 7 ? 9.968 6.235 4.426 1.00 10.00 7 ALA A C 19
ATOM 19950 O O . ALA A 1 7 ? 10.915 6.881 3.978 1.00 10.00 7 ALA A O 19
ATOM 19957 N N . GLU A 1 8 ? 8.762 6.750 4.653 1.00 10.00 8 GLU A N 19
ATOM 19958 C CA . GLU A 1 8 ? 8.451 8.184 4.552 1.00 10.00 8 GLU A CA 19
ATOM 19959 C C . GLU A 1 8 ? 8.300 8.636 3.102 1.00 10.00 8 GLU A C 19
ATOM 19960 O O . GLU A 1 8 ? 7.415 9.418 2.779 1.00 10.00 8 GLU A O 19
ATOM 19972 N N . CYS A 1 9 ? 9.157 8.127 2.232 1.00 10.00 9 CYS A N 19
ATOM 19973 C CA . CYS A 1 9 ? 9.176 8.554 0.839 1.00 10.00 9 CYS A CA 19
ATOM 19974 C C . CYS A 1 9 ? 8.047 7.918 0.036 1.00 10.00 9 CYS A C 19
ATOM 19975 O O . CYS A 1 9 ? 7.779 8.324 -1.093 1.00 10.00 9 CYS A O 19
ATOM 19982 N N . VAL A 1 10 ? 7.396 6.911 0.598 1.00 10.00 10 VAL A N 19
ATOM 19983 C CA . VAL A 1 10 ? 6.338 6.223 -0.128 1.00 10.00 10 VAL A CA 19
ATOM 19984 C C . VAL A 1 10 ? 5.007 6.901 0.180 1.00 10.00 10 VAL A C 19
ATOM 19985 O O . VAL A 1 10 ? 4.699 7.193 1.336 1.00 10.00 10 VAL A O 19
ATOM 19998 N N . GLU A 1 11 ? 4.236 7.179 -0.858 1.00 10.00 11 GLU A N 19
ATOM 19999 C CA . GLU A 1 11 ? 3.025 7.962 -0.706 1.00 10.00 11 GLU A CA 19
ATOM 20000 C C . GLU A 1 11 ? 1.869 7.311 -1.446 1.00 10.00 11 GLU A C 19
ATOM 20001 O O . GLU A 1 11 ? 1.900 7.214 -2.667 1.00 10.00 11 GLU A O 19
ATOM 20013 N N . TYR A 1 12 ? 0.874 6.826 -0.718 1.00 10.00 12 TYR A N 19
ATOM 20014 C CA . TYR A 1 12 ? -0.309 6.272 -1.359 1.00 10.00 12 TYR A CA 19
ATOM 20015 C C . TYR A 1 12 ? -1.371 7.330 -1.605 1.00 10.00 12 TYR A C 19
ATOM 20016 O O . TYR A 1 12 ? -1.350 8.418 -1.023 1.00 10.00 12 TYR A O 19
ATOM 20034 N N . PHE A 1 13 ? -2.268 6.993 -2.500 1.00 10.00 13 PHE A N 19
ATOM 20035 C CA . PHE A 1 13 ? -3.445 7.776 -2.770 1.00 10.00 13 PHE A CA 19
ATOM 20036 C C . PHE A 1 13 ? -4.580 6.811 -3.042 1.00 10.00 13 PHE A C 19
ATOM 2003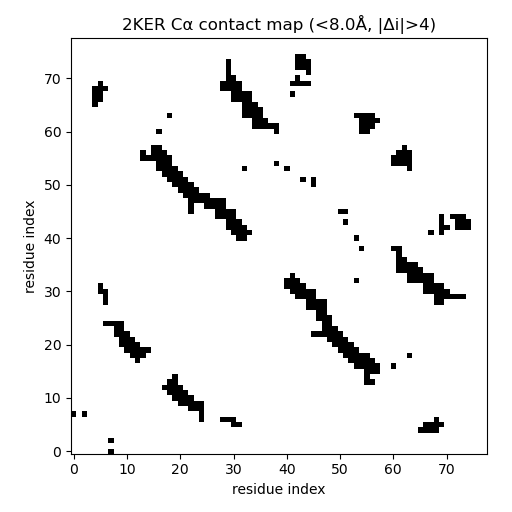7 O O . PHE A 1 13 ? -4.377 5.774 -3.668 1.00 10.00 13 PHE A O 19
ATOM 20054 N N . GLN A 1 14 ? -5.751 7.121 -2.538 1.00 10.00 14 GLN A N 19
ATOM 20055 C CA . GLN A 1 14 ? -6.892 6.256 -2.722 1.00 10.00 14 GLN A CA 19
ATOM 20056 C C . GLN A 1 14 ? -7.736 6.744 -3.891 1.00 10.00 14 GLN A C 19
ATOM 20057 O O . GLN A 1 14 ? -8.527 7.680 -3.768 1.00 10.00 14 GLN A O 19
ATOM 20071 N N . SER A 1 15 ? -7.528 6.120 -5.038 1.00 10.00 15 SER A N 19
ATOM 20072 C CA . SER A 1 15 ? -8.299 6.421 -6.220 1.00 10.00 15 SER A CA 19
ATOM 20073 C C . SER A 1 15 ? -9.398 5.371 -6.374 1.00 10.00 15 SER A C 19
ATOM 20074 O O . SER A 1 15 ? -9.799 4.742 -5.388 1.00 10.00 15 SER A O 19
ATOM 20082 N N . TRP A 1 16 ? -9.889 5.175 -7.587 1.00 10.00 16 TRP A N 19
ATOM 20083 C CA . TRP A 1 16 ? -10.967 4.228 -7.819 1.00 10.00 16 TRP A CA 19
ATOM 20084 C C . TRP A 1 16 ? -10.476 2.795 -7.633 1.00 10.00 16 TRP A C 19
ATOM 20085 O O . TRP A 1 16 ? -9.922 2.195 -8.557 1.00 10.00 16 TRP A O 19
ATOM 20106 N N . ARG A 1 17 ? -10.646 2.277 -6.412 1.00 10.00 17 ARG A N 19
ATOM 20107 C CA . ARG A 1 17 ? -10.292 0.894 -6.080 1.00 10.00 17 ARG A CA 19
ATOM 20108 C C . ARG A 1 17 ? -8.795 0.647 -6.255 1.00 10.00 17 ARG A C 19
ATOM 20109 O O . ARG A 1 17 ? -8.369 -0.465 -6.565 1.00 10.00 17 ARG A O 19
ATOM 20130 N N . TYR A 1 18 ? -8.002 1.676 -6.000 1.00 10.00 18 TYR A N 19
ATOM 20131 C CA . TYR A 1 18 ? -6.577 1.644 -6.259 1.00 10.00 18 TYR A CA 19
ATOM 20132 C C . TYR A 1 18 ? -5.864 2.471 -5.208 1.00 10.00 18 TYR A C 19
ATOM 20133 O O . TYR A 1 18 ? -5.926 3.696 -5.238 1.00 10.00 18 TYR A O 19
ATOM 20151 N N . THR A 1 19 ? -5.253 1.826 -4.250 1.00 10.00 19 THR A N 19
ATOM 20152 C CA . THR A 1 19 ? -4.387 2.517 -3.334 1.00 10.00 19 THR A CA 19
ATOM 20153 C C . THR A 1 19 ? -2.971 2.508 -3.897 1.00 10.00 19 THR A C 19
ATOM 20154 O O . THR A 1 19 ? -2.224 1.543 -3.729 1.00 10.00 19 THR A O 19
ATOM 20165 N N . ASP A 1 20 ? -2.660 3.558 -4.651 1.00 10.00 20 ASP A N 19
ATOM 20166 C CA . ASP A 1 20 ? -1.361 3.699 -5.299 1.00 10.00 20 ASP A CA 19
ATOM 20167 C C . ASP A 1 20 ? -0.325 4.275 -4.359 1.00 10.00 20 ASP A C 19
ATOM 20168 O O . ASP A 1 20 ? -0.362 5.451 -4.027 1.00 10.00 20 ASP A O 19
ATOM 20177 N N . VAL A 1 21 ? 0.618 3.449 -3.946 1.00 10.00 21 VAL A N 19
ATOM 20178 C CA . VAL A 1 21 ? 1.721 3.932 -3.142 1.00 10.00 21 VAL A CA 19
ATOM 20179 C C . VAL A 1 21 ? 2.918 4.166 -4.040 1.00 10.00 21 VAL A C 19
ATOM 20180 O O . VAL A 1 21 ? 3.510 3.239 -4.596 1.00 10.00 21 VAL A O 19
ATOM 20193 N N . HIS A 1 22 ? 3.189 5.435 -4.255 1.00 10.00 22 HIS A N 19
ATOM 20194 C CA . HIS A 1 22 ? 4.316 5.854 -5.048 1.00 10.00 22 HIS A CA 19
ATOM 20195 C C . HIS A 1 22 ? 5.473 6.231 -4.147 1.00 10.00 22 HIS A C 19
ATOM 20196 O O . HIS A 1 22 ? 5.404 7.219 -3.418 1.00 10.00 22 HIS A O 19
ATOM 20211 N N . ASN A 1 23 ? 6.521 5.421 -4.176 1.00 10.00 23 ASN A N 19
ATOM 20212 C CA . ASN A 1 23 ? 7.711 5.693 -3.386 1.00 10.00 23 ASN A CA 19
ATOM 20213 C C . ASN A 1 23 ? 8.563 6.750 -4.084 1.00 10.00 23 ASN A C 19
ATOM 20214 O O . ASN A 1 23 ? 8.570 6.834 -5.308 1.00 10.00 23 ASN A O 19
ATOM 20225 N N . GLY A 1 24 ? 9.249 7.569 -3.310 1.00 10.00 24 GLY A N 19
ATOM 20226 C CA . GLY A 1 24 ? 10.144 8.552 -3.883 1.00 10.00 24 GLY A CA 19
ATOM 20227 C C . GLY A 1 24 ? 11.526 8.514 -3.257 1.00 10.00 24 GLY A C 19
ATOM 20228 O O . GLY A 1 24 ? 12.322 9.433 -3.442 1.00 10.00 24 GLY A O 19
ATOM 20232 N N . CYS A 1 25 ? 11.808 7.448 -2.517 1.00 10.00 25 CYS A N 19
ATOM 20233 C CA . CYS A 1 25 ? 13.116 7.265 -1.907 1.00 10.00 25 CYS A CA 19
ATOM 20234 C C . CYS A 1 25 ? 14.048 6.647 -2.931 1.00 10.00 25 CYS A C 19
ATOM 20235 O O . CYS A 1 25 ? 13.594 5.968 -3.853 1.00 10.00 25 CYS A O 19
ATOM 20242 N N . ALA A 1 26 ? 15.333 6.870 -2.767 1.00 10.00 26 ALA A N 19
ATOM 20243 C CA . ALA A 1 26 ? 16.322 6.399 -3.731 1.00 10.00 26 ALA A CA 19
ATOM 20244 C C . ALA A 1 26 ? 16.521 4.888 -3.670 1.00 10.00 26 ALA A C 19
ATOM 20245 O O . ALA A 1 26 ? 17.158 4.312 -4.552 1.00 10.00 26 ALA A O 19
ATOM 20252 N N . ASP A 1 27 ? 15.983 4.239 -2.647 1.00 10.00 27 ASP A N 19
ATOM 20253 C CA . ASP A 1 27 ? 16.185 2.805 -2.491 1.00 10.00 27 ASP A CA 19
ATOM 20254 C C . ASP A 1 27 ? 14.867 2.049 -2.386 1.00 10.00 27 ASP A C 19
ATOM 20255 O O . ASP A 1 27 ? 13.824 2.619 -2.051 1.00 10.00 27 ASP A O 19
ATOM 20264 N N . ALA A 1 28 ? 14.934 0.766 -2.724 1.00 10.00 28 ALA A N 19
ATOM 20265 C CA . ALA A 1 28 ? 13.791 -0.134 -2.652 1.00 10.00 28 ALA A CA 19
ATOM 20266 C C . ALA A 1 28 ? 13.381 -0.392 -1.213 1.00 10.00 28 ALA A C 19
ATOM 20267 O O . ALA A 1 28 ? 14.191 -0.837 -0.400 1.00 10.00 28 ALA A O 19
ATOM 20274 N N . VAL A 1 29 ? 12.121 -0.131 -0.905 1.00 10.00 29 VAL A N 19
ATOM 20275 C CA . VAL A 1 29 ? 11.615 -0.360 0.440 1.00 10.00 29 VAL A CA 19
ATOM 20276 C C . VAL A 1 29 ? 10.416 -1.274 0.432 1.00 10.00 29 VAL A C 19
ATOM 20277 O O . VAL A 1 29 ? 9.532 -1.158 -0.409 1.00 10.00 29 VAL A O 19
ATOM 20290 N N . SER A 1 30 ? 10.391 -2.176 1.382 1.00 10.00 30 SER A N 19
ATOM 20291 C CA . SER A 1 30 ? 9.295 -3.102 1.517 1.00 10.00 30 SER A CA 19
ATOM 20292 C C . SER A 1 30 ? 8.220 -2.471 2.356 1.00 10.00 30 SER A C 19
ATOM 20293 O O . SER A 1 30 ? 8.457 -2.064 3.489 1.00 10.00 30 SER A O 19
ATOM 20301 N N . VAL A 1 31 ? 7.052 -2.335 1.776 1.00 10.00 31 VAL A N 19
ATOM 20302 C CA . VAL A 1 31 ? 5.948 -1.745 2.472 1.00 10.00 31 VAL A CA 19
ATOM 20303 C C . VAL A 1 31 ? 4.837 -2.758 2.669 1.00 10.00 31 VAL A C 19
ATOM 20304 O O . VAL A 1 31 ? 4.840 -3.828 2.087 1.00 10.00 31 VAL A O 19
ATOM 20317 N N . THR A 1 32 ? 3.928 -2.415 3.535 1.00 10.00 32 THR A N 19
ATOM 20318 C CA . THR A 1 32 ? 2.761 -3.224 3.811 1.00 10.00 32 THR A CA 19
ATOM 20319 C C . THR A 1 32 ? 1.592 -2.310 4.149 1.00 10.00 32 THR A C 19
ATOM 20320 O O . THR A 1 32 ? 1.795 -1.150 4.499 1.00 10.00 32 THR A O 19
ATOM 20331 N N . VAL A 1 33 ? 0.376 -2.812 4.029 1.00 10.00 33 VAL A N 19
ATOM 20332 C CA . VAL A 1 33 ? -0.802 -1.995 4.254 1.00 10.00 33 VAL A CA 19
ATOM 20333 C C . VAL A 1 33 ? -1.812 -2.738 5.094 1.00 10.00 33 VAL A C 19
ATOM 20334 O O . VAL A 1 33 ? -1.974 -3.954 4.975 1.00 10.00 33 VAL A O 19
ATOM 20347 N N . GLU A 1 34 ? -2.491 -1.995 5.932 1.00 10.00 34 GLU A N 19
ATOM 20348 C CA . GLU A 1 34 ? -3.441 -2.565 6.862 1.00 10.00 34 GLU A CA 19
ATOM 20349 C C . GLU A 1 34 ? -4.836 -2.023 6.548 1.00 10.00 34 GLU A C 19
ATOM 20350 O O . GLU A 1 34 ? -5.077 -0.817 6.650 1.00 10.00 34 GLU A O 19
ATOM 20362 N N . TYR A 1 35 ? -5.737 -2.904 6.111 1.00 10.00 35 TYR A N 19
ATOM 20363 C CA . TYR A 1 35 ? -7.049 -2.470 5.634 1.00 10.00 35 TYR A CA 19
ATOM 20364 C C . TYR A 1 35 ? -8.088 -2.495 6.736 1.00 10.00 35 TYR A C 19
ATOM 20365 O O . TYR A 1 35 ? -7.942 -3.182 7.743 1.00 10.00 35 TYR A O 19
ATOM 20383 N N . THR A 1 36 ? -9.146 -1.741 6.501 1.00 10.00 36 THR A N 19
ATOM 20384 C CA . THR A 1 36 ? -10.293 -1.668 7.386 1.00 10.00 36 THR A CA 19
ATOM 20385 C C . THR A 1 36 ? -10.852 -3.051 7.772 1.00 10.00 36 THR A C 19
ATOM 20386 O O . THR A 1 36 ? -11.142 -3.291 8.941 1.00 10.00 36 THR A O 19
ATOM 20397 N N . HIS A 1 37 ? -10.993 -3.962 6.809 1.00 10.00 37 HIS A N 19
ATOM 20398 C CA . HIS A 1 37 ? -11.564 -5.279 7.112 1.00 10.00 37 HIS A CA 19
ATOM 20399 C C . HIS A 1 37 ? -10.463 -6.298 7.381 1.00 10.00 37 HIS A C 19
ATOM 20400 O O . HIS A 1 37 ? -10.267 -6.720 8.518 1.00 10.00 37 HIS A O 19
ATOM 20415 N N . GLY A 1 38 ? -9.758 -6.717 6.336 1.00 10.00 38 GLY A N 19
ATOM 20416 C CA . GLY A 1 38 ? -8.610 -7.578 6.536 1.00 10.00 38 GLY A CA 19
ATOM 20417 C C . GLY A 1 38 ? -8.240 -8.390 5.310 1.00 10.00 38 GLY A C 19
ATOM 20418 O O . GLY A 1 38 ? -8.047 -9.603 5.402 1.00 10.00 38 GLY A O 19
ATOM 20422 N N . GLN A 1 39 ? -8.150 -7.735 4.156 1.00 10.00 39 GLN A N 19
ATOM 20423 C CA . GLN A 1 39 ? -7.661 -8.397 2.948 1.00 10.00 39 GLN A CA 19
ATOM 20424 C C . GLN A 1 39 ? -6.179 -8.727 3.086 1.00 10.00 39 GLN A C 19
ATOM 20425 O O . GLN A 1 39 ? -5.439 -8.031 3.789 1.00 10.00 39 GLN A O 19
ATOM 20439 N N . TRP A 1 40 ? -5.762 -9.791 2.423 1.00 10.00 40 TRP A N 19
ATOM 20440 C CA . TRP A 1 40 ? -4.373 -10.215 2.434 1.00 10.00 40 TRP A CA 19
ATOM 20441 C C . TRP A 1 40 ? -3.546 -9.433 1.407 1.00 10.00 40 TRP A C 19
ATOM 20442 O O . TRP A 1 40 ? -3.710 -9.615 0.201 1.00 10.00 40 TRP A O 19
ATOM 20463 N N . ALA A 1 41 ? -2.683 -8.549 1.904 1.00 10.00 41 ALA A N 19
ATOM 20464 C CA . ALA A 1 41 ? -1.718 -7.823 1.065 1.00 10.00 41 ALA A CA 19
ATOM 20465 C C . ALA A 1 41 ? -0.701 -7.009 1.883 1.00 10.00 41 ALA A C 19
ATOM 20466 O O . ALA A 1 41 ? -0.153 -6.036 1.368 1.00 10.00 41 ALA A O 19
ATOM 20473 N N . PRO A 1 42 ? -0.374 -7.378 3.138 1.00 10.00 42 PRO A N 19
ATOM 20474 C CA . PRO A 1 42 ? 0.447 -6.535 3.978 1.00 10.00 42 PRO A CA 19
ATOM 20475 C C . PRO A 1 42 ? 1.940 -6.852 3.854 1.00 10.00 42 PRO A C 19
ATOM 20476 O O . PRO A 1 42 ? 2.588 -7.148 4.855 1.00 10.00 42 PRO A O 19
ATOM 20487 N N . CYS A 1 43 ? 2.468 -6.779 2.620 1.00 10.00 43 CYS A N 19
ATOM 20488 C CA . CYS A 1 43 ? 3.917 -6.885 2.357 1.00 10.00 43 CYS A CA 19
ATOM 20489 C C . CYS A 1 43 ? 4.217 -6.840 0.851 1.00 10.00 43 CYS A C 19
ATOM 20490 O O . CYS A 1 43 ? 3.781 -7.711 0.101 1.00 10.00 43 CYS A O 19
ATOM 20497 N N . ARG A 1 44 ? 4.943 -5.810 0.419 1.00 10.00 44 ARG A N 19
ATOM 20498 C CA . ARG A 1 44 ? 5.308 -5.631 -0.979 1.00 10.00 44 ARG A CA 19
ATOM 20499 C C . ARG A 1 44 ? 6.498 -4.670 -1.067 1.00 10.00 44 ARG A C 19
ATOM 20500 O O . ARG A 1 44 ? 6.421 -3.559 -0.547 1.00 10.00 44 ARG A O 19
ATOM 20521 N N . VAL A 1 45 ? 7.594 -5.076 -1.698 1.00 10.00 45 VAL A N 19
ATOM 20522 C CA . VAL A 1 45 ? 8.740 -4.177 -1.842 1.00 10.00 45 VAL A CA 19
ATOM 20523 C C . VAL A 1 45 ? 8.552 -3.247 -3.034 1.00 10.00 45 VAL A C 19
ATOM 20524 O O . VAL A 1 45 ? 8.059 -3.650 -4.092 1.00 10.00 45 VAL A O 19
ATOM 20537 N N . ILE A 1 46 ? 8.925 -1.996 -2.829 1.00 10.00 46 ILE A N 19
ATOM 20538 C CA . ILE A 1 46 ? 8.777 -0.960 -3.807 1.00 10.00 46 ILE A CA 19
ATOM 20539 C C . ILE A 1 46 ? 10.103 -0.715 -4.486 1.00 10.00 46 ILE A C 19
ATOM 20540 O O . ILE A 1 46 ? 11.165 -0.900 -3.889 1.00 10.00 46 ILE A O 19
ATOM 20556 N N . GLU A 1 47 ? 10.040 -0.337 -5.732 1.00 10.00 47 GLU A N 19
ATOM 20557 C CA . GLU A 1 47 ? 11.196 0.170 -6.419 1.00 10.00 47 GLU A CA 19
ATOM 20558 C C . GLU A 1 47 ? 11.225 1.678 -6.231 1.00 10.00 47 GLU A C 19
ATOM 20559 O O . GLU A 1 47 ? 10.168 2.290 -6.120 1.00 10.00 47 GLU A O 19
ATOM 20571 N N . PRO A 1 48 ? 12.413 2.278 -6.078 1.00 10.00 48 PRO A N 19
ATOM 20572 C CA . PRO A 1 48 ? 12.568 3.728 -5.977 1.00 10.00 48 PRO A CA 19
ATOM 20573 C C . PRO A 1 48 ? 11.762 4.480 -7.035 1.00 10.00 48 PRO A C 19
ATOM 20574 O O . PRO A 1 48 ? 12.212 4.649 -8.169 1.00 10.00 48 PRO A O 19
ATOM 20585 N N . GLY A 1 49 ? 10.551 4.891 -6.677 1.00 10.00 49 GLY A N 19
ATOM 20586 C CA . GLY A 1 49 ? 9.731 5.630 -7.619 1.00 10.00 49 GLY A CA 19
ATOM 20587 C C . GLY A 1 49 ? 8.661 4.758 -8.241 1.00 10.00 49 GLY A C 19
ATOM 20588 O O . GLY A 1 49 ? 8.017 5.147 -9.215 1.00 10.00 49 GLY A O 19
ATOM 20592 N N . GLY A 1 50 ? 8.478 3.570 -7.682 1.00 10.00 50 GLY A N 19
ATOM 20593 C CA . GLY A 1 50 ? 7.480 2.655 -8.176 1.00 10.00 50 GLY A CA 19
ATOM 20594 C C . GLY A 1 50 ? 6.207 2.688 -7.362 1.00 10.00 50 GLY A C 19
ATOM 20595 O O . GLY A 1 50 ? 6.083 3.470 -6.415 1.00 10.00 50 GLY A O 19
ATOM 20599 N N . TRP A 1 51 ? 5.275 1.821 -7.726 1.00 10.00 51 TRP A N 19
ATOM 20600 C CA . TRP A 1 51 ? 3.979 1.755 -7.076 1.00 10.00 51 TRP A CA 19
ATOM 20601 C C . TRP A 1 51 ? 3.753 0.399 -6.448 1.00 10.00 51 TRP A C 19
ATOM 20602 O O . TRP A 1 51 ? 4.471 -0.562 -6.723 1.00 10.00 51 TRP A O 19
ATOM 20623 N N . ALA A 1 52 ? 2.736 0.342 -5.613 1.00 10.00 52 ALA A N 19
ATOM 20624 C CA . ALA A 1 52 ? 2.264 -0.890 -5.036 1.00 10.00 52 ALA A CA 19
ATOM 20625 C C . ALA A 1 52 ? 0.750 -0.793 -4.943 1.00 10.00 52 ALA A C 19
ATOM 20626 O O . ALA A 1 52 ? 0.222 0.014 -4.189 1.00 10.00 52 ALA A O 19
ATOM 20633 N N . THR A 1 53 ? 0.063 -1.566 -5.758 1.00 10.00 53 THR A N 19
ATOM 20634 C CA . THR A 1 53 ? -1.386 -1.503 -5.836 1.00 10.00 53 THR A CA 19
ATOM 20635 C C . THR A 1 53 ? -2.017 -2.257 -4.690 1.00 10.00 53 THR A C 19
ATOM 20636 O O . THR A 1 53 ? -1.666 -3.409 -4.421 1.00 10.00 53 THR A O 19
ATOM 20647 N N . PHE A 1 54 ? -2.962 -1.610 -4.029 1.00 10.00 54 PHE A N 19
ATOM 20648 C CA . PHE A 1 54 ? -3.612 -2.209 -2.888 1.00 10.00 54 PHE A CA 19
ATOM 20649 C C . PHE A 1 54 ? -5.082 -1.865 -2.954 1.00 10.00 54 PHE A C 19
ATOM 20650 O O . PHE A 1 54 ? -5.440 -0.780 -3.417 1.00 10.00 54 PHE A O 19
ATOM 20667 N N . ALA A 1 55 ? -5.926 -2.808 -2.562 1.00 10.00 55 ALA A N 19
ATOM 20668 C CA . ALA A 1 55 ? -7.367 -2.641 -2.685 1.00 10.00 55 ALA A CA 19
ATOM 20669 C C . ALA A 1 55 ? -7.826 -1.383 -1.977 1.00 10.00 55 ALA A C 19
ATOM 20670 O O . ALA A 1 55 ? -7.898 -1.334 -0.747 1.00 10.00 55 ALA A O 19
ATOM 20677 N N . GLY A 1 56 ? -8.092 -0.352 -2.769 1.00 10.00 56 GLY A N 19
ATOM 20678 C CA . GLY A 1 56 ? -8.598 0.883 -2.224 1.00 10.00 56 GLY A CA 19
ATOM 20679 C C . GLY A 1 56 ? -10.010 0.711 -1.696 1.00 10.00 56 GLY A C 19
ATOM 20680 O O . GLY A 1 56 ? -10.557 -0.395 -1.742 1.00 10.00 56 GLY A O 19
ATOM 20684 N N . TYR A 1 57 ? -10.634 1.781 -1.233 1.00 10.00 57 TYR A N 19
ATOM 20685 C CA . TYR A 1 57 ? -11.930 1.640 -0.605 1.00 10.00 57 TYR A CA 19
ATOM 20686 C C . TYR A 1 57 ? -13.046 1.672 -1.646 1.00 10.00 57 TYR A C 19
ATOM 20687 O O . TYR A 1 57 ? -13.477 2.729 -2.102 1.00 10.00 57 TYR A O 19
ATOM 20705 N N . GLY A 1 58 ? -13.447 0.493 -2.075 1.00 10.00 58 GLY A N 19
ATOM 20706 C CA . GLY A 1 58 ? -14.576 0.378 -2.967 1.00 10.00 58 GLY A CA 19
ATOM 20707 C C . GLY A 1 58 ? -15.864 0.211 -2.197 1.00 10.00 58 GLY A C 19
ATOM 20708 O O . GLY A 1 58 ? -15.839 0.013 -0.978 1.00 10.00 58 GLY A O 19
ATOM 20712 N N . THR A 1 59 ? -16.985 0.300 -2.894 1.00 10.00 59 THR A N 19
ATOM 20713 C CA . THR A 1 59 ? -18.282 0.116 -2.273 1.00 10.00 59 THR A CA 19
ATOM 20714 C C . THR A 1 59 ? -18.422 -1.309 -1.740 1.00 10.00 59 THR A C 19
ATOM 20715 O O . THR A 1 59 ? -18.433 -2.263 -2.518 1.00 10.00 59 THR A O 19
ATOM 20726 N N . ASP A 1 60 ? -18.519 -1.436 -0.414 1.00 10.00 60 ASP A N 19
ATOM 20727 C CA . ASP A 1 60 ? -18.580 -2.737 0.257 1.00 10.00 60 ASP A CA 19
ATOM 20728 C C . ASP A 1 60 ? -17.262 -3.486 0.071 1.00 10.00 60 ASP A C 19
ATOM 20729 O O . ASP A 1 60 ? -17.204 -4.545 -0.561 1.00 10.00 60 ASP A O 19
ATOM 20738 N N . GLY A 1 61 ? -16.197 -2.912 0.612 1.00 10.00 61 GLY A N 19
ATOM 20739 C CA . GLY A 1 61 ? -14.890 -3.529 0.536 1.00 10.00 61 GLY A CA 19
ATOM 20740 C C . GLY A 1 61 ? -14.050 -3.167 1.731 1.00 10.00 61 GLY A C 19
ATOM 20741 O O . GLY A 1 61 ? -14.573 -2.984 2.824 1.00 10.00 61 GLY A O 19
ATOM 20745 N N . ASN A 1 62 ? -12.746 -3.057 1.537 1.00 10.00 62 ASN A N 19
ATOM 20746 C CA . ASN A 1 62 ? -11.871 -2.610 2.583 1.00 10.00 62 ASN A CA 19
ATOM 20747 C C . ASN A 1 62 ? -11.421 -1.203 2.278 1.00 10.00 62 ASN A C 19
ATOM 20748 O O . ASN A 1 62 ? -11.787 -0.627 1.261 1.00 10.00 62 ASN A O 19
ATOM 20759 N N . TYR A 1 63 ? -10.626 -0.680 3.169 1.00 10.00 63 TYR A N 19
ATOM 20760 C CA . TYR A 1 63 ? -9.951 0.582 2.964 1.00 10.00 63 TYR A CA 19
ATOM 20761 C C . TYR A 1 63 ? -8.616 0.536 3.676 1.00 10.00 63 TYR A C 19
ATOM 20762 O O . TYR A 1 63 ? -8.567 0.333 4.887 1.00 10.00 63 TYR A O 19
ATOM 20780 N N . VAL A 1 64 ? -7.534 0.665 2.926 1.00 10.00 64 VAL A N 19
ATOM 20781 C CA . VAL A 1 64 ? -6.222 0.709 3.534 1.00 10.00 64 VAL A CA 19
ATOM 20782 C C . VAL A 1 64 ? -6.140 1.950 4.413 1.00 10.00 64 VAL A C 19
ATOM 20783 O O . VAL A 1 64 ? -6.564 3.036 4.007 1.00 10.00 64 VAL A O 19
ATOM 20796 N N . THR A 1 65 ? -5.650 1.792 5.628 1.00 10.00 65 THR A N 19
ATOM 20797 C CA . THR A 1 65 ? -5.567 2.916 6.539 1.00 10.00 65 THR A CA 19
ATOM 20798 C C . THR A 1 65 ? -4.126 3.197 6.928 1.00 10.00 65 THR A C 19
ATOM 20799 O O . THR A 1 65 ? -3.705 4.352 7.015 1.00 10.00 65 THR A O 19
ATOM 20810 N N . GLY A 1 66 ? -3.361 2.141 7.133 1.00 10.00 66 GLY A N 19
ATOM 20811 C CA . GLY A 1 66 ? -2.014 2.317 7.625 1.00 10.00 66 GLY A CA 19
ATOM 20812 C C . GLY A 1 66 ? -0.985 1.584 6.810 1.00 10.00 66 GLY A C 19
ATOM 20813 O O . GLY A 1 66 ? -1.059 0.368 6.633 1.00 10.00 66 GLY A O 19
ATOM 20817 N N . LEU A 1 67 ? -0.032 2.338 6.307 1.00 10.00 67 LEU A N 19
ATOM 20818 C CA . LEU A 1 67 ? 1.106 1.771 5.620 1.00 10.00 67 LEU A CA 19
ATOM 20819 C C . LEU A 1 67 ? 2.177 1.433 6.636 1.00 10.00 67 LEU A C 19
ATOM 20820 O O . LEU A 1 67 ? 2.358 2.140 7.628 1.00 10.00 67 LEU A O 19
ATOM 20836 N N . HIS A 1 68 ? 2.877 0.356 6.392 1.00 10.00 68 HIS A N 19
ATOM 20837 C CA . HIS A 1 68 ? 3.852 -0.160 7.329 1.00 10.00 68 HIS A CA 19
ATOM 20838 C C . HIS A 1 68 ? 5.099 -0.617 6.596 1.00 10.00 68 HIS A C 19
ATOM 20839 O O . HIS A 1 68 ? 5.049 -0.868 5.395 1.00 10.00 68 HIS A O 19
ATOM 20854 N N . THR A 1 69 ? 6.215 -0.721 7.301 1.00 10.00 69 THR A N 19
ATOM 20855 C CA . THR A 1 69 ? 7.428 -1.238 6.699 1.00 10.00 69 THR A CA 19
ATOM 20856 C C . THR A 1 69 ? 7.451 -2.756 6.731 1.00 10.00 69 THR A C 19
ATOM 20857 O O . THR A 1 69 ? 7.314 -3.372 7.787 1.00 10.00 69 THR A O 19
ATOM 20868 N N . CYS A 1 70 ? 7.623 -3.345 5.570 1.00 10.00 70 CYS A N 19
ATOM 20869 C CA . CYS A 1 70 ? 7.761 -4.779 5.443 1.00 10.00 70 CYS A CA 19
ATOM 20870 C C . CYS A 1 70 ? 9.247 -5.130 5.414 1.00 10.00 70 CYS A C 19
ATOM 20871 O O . CYS A 1 70 ? 10.092 -4.240 5.367 1.00 10.00 70 CYS A O 19
ATOM 20878 N N . ASP A 1 71 ? 9.563 -6.407 5.448 1.00 10.00 71 ASP A N 19
ATOM 20879 C CA . ASP A 1 71 ? 10.931 -6.859 5.273 1.00 10.00 71 ASP A CA 19
ATOM 20880 C C . ASP A 1 71 ? 10.920 -8.063 4.363 1.00 10.00 71 ASP A C 19
ATOM 20881 O O . ASP A 1 71 ? 9.939 -8.788 4.365 1.00 10.00 71 ASP A O 19
ATOM 20890 N N . PRO A 1 72 ? 11.988 -8.249 3.550 1.00 10.00 72 PRO A N 19
ATOM 20891 C CA . PRO A 1 72 ? 12.200 -9.365 2.638 1.00 10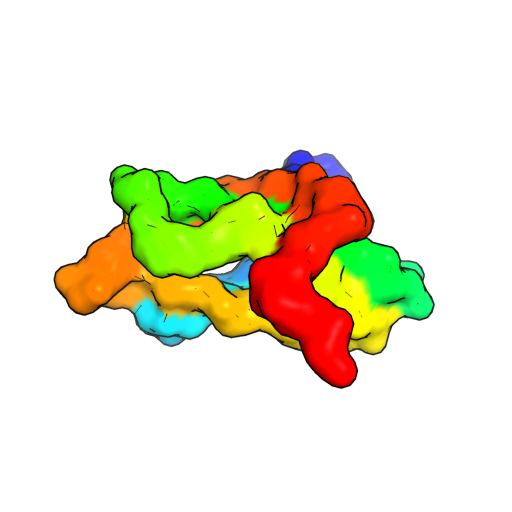.00 72 PRO A CA 19
ATOM 20892 C C . PRO A 1 72 ? 11.307 -10.571 2.883 1.00 10.00 72 PRO A C 19
ATOM 20893 O O . PRO A 1 72 ? 11.696 -11.541 3.540 1.00 10.00 72 PRO A O 19
ATOM 20904 N N . ALA A 1 73 ? 10.112 -10.492 2.329 1.00 10.00 73 ALA A N 19
ATOM 20905 C CA . ALA A 1 73 ? 9.090 -11.492 2.542 1.00 10.00 73 ALA A CA 19
ATOM 20906 C C . ALA A 1 73 ? 7.981 -11.317 1.513 1.00 10.00 73 ALA A C 19
ATOM 20907 O O . ALA A 1 73 ? 7.192 -10.372 1.587 1.00 10.00 73 ALA A O 19
ATOM 20914 N N . THR A 1 74 ? 7.952 -12.197 0.529 1.00 10.00 74 THR A N 19
ATOM 20915 C CA . THR A 1 74 ? 6.972 -12.115 -0.536 1.00 10.00 74 THR A CA 19
ATOM 20916 C C . THR A 1 74 ? 5.608 -12.623 -0.079 1.00 10.00 74 THR A C 19
ATOM 20917 O O . THR A 1 74 ? 5.513 -13.664 0.577 1.00 10.00 74 THR A O 19
ATOM 20928 N N . PRO A 1 75 ? 4.536 -11.881 -0.409 1.00 10.00 75 PRO A N 19
ATOM 20929 C CA . PRO A 1 75 ? 3.170 -12.278 -0.073 1.00 10.00 75 PRO A CA 19
ATOM 20930 C C . PRO A 1 75 ? 2.774 -13.582 -0.752 1.00 10.00 75 PRO A C 19
ATOM 20931 O O . PRO A 1 75 ? 3.181 -13.850 -1.884 1.00 10.00 75 PRO A O 19
ATOM 20942 N N . SER A 1 76 ? 1.980 -14.385 -0.061 1.00 10.00 76 SER A N 19
ATOM 20943 C CA . SER A 1 76 ? 1.594 -15.683 -0.575 1.00 10.00 76 SER A CA 19
ATOM 20944 C C . SER A 1 76 ? 0.492 -15.533 -1.622 1.00 10.00 76 SER A C 19
ATOM 20945 O O . SER A 1 76 ? -0.673 -15.303 -1.290 1.00 10.00 76 SER A O 19
ATOM 20953 N N . GLY A 1 77 ? 0.883 -15.631 -2.881 1.00 10.00 77 GLY A N 19
ATOM 20954 C CA . GLY A 1 77 ? -0.057 -15.517 -3.971 1.00 10.00 77 GLY A CA 19
ATOM 20955 C C . GLY A 1 77 ? 0.340 -16.413 -5.127 1.00 10.00 77 GLY A C 19
ATOM 20956 O O . GLY A 1 77 ? 1.529 -16.643 -5.353 1.00 10.00 77 GLY A O 19
ATOM 20960 N N . VAL A 1 78 ? -0.643 -16.928 -5.847 1.00 10.00 78 VAL A N 19
ATOM 20961 C CA . VAL A 1 78 ? -0.382 -17.834 -6.956 1.00 10.00 78 VAL A CA 19
ATOM 20962 C C . VAL A 1 78 ? -0.265 -17.067 -8.271 1.00 10.00 78 VAL A C 19
ATOM 20963 O O . VAL A 1 78 ? -1.270 -16.493 -8.723 1.00 10.00 78 VAL A O 19
ATOM 20977 N N . ALA A 1 1 ? 2.709 8.365 14.353 1.00 10.00 1 ALA A N 20
ATOM 20978 C CA . ALA A 1 1 ? 2.657 9.726 13.770 1.00 10.00 1 ALA A CA 20
ATOM 20979 C C . ALA A 1 1 ? 1.723 9.776 12.568 1.00 10.00 1 ALA A C 20
ATOM 20980 O O . ALA A 1 1 ? 1.505 8.764 11.901 1.00 10.00 1 ALA A O 20
ATOM 20989 N N . THR A 1 2 ? 1.195 10.960 12.287 1.00 10.00 2 THR A N 20
ATOM 20990 C CA . THR A 1 2 ? 0.241 11.141 11.206 1.00 10.00 2 THR A CA 20
ATOM 20991 C C . THR A 1 2 ? 0.886 10.952 9.835 1.00 10.00 2 THR A C 20
ATOM 20992 O O . THR A 1 2 ? 0.339 10.263 8.974 1.00 10.00 2 THR A O 20
ATOM 21003 N N . GLY A 1 3 ? 2.049 11.556 9.633 1.00 10.00 3 GLY A N 20
ATOM 21004 C CA . GLY A 1 3 ? 2.709 11.467 8.346 1.00 10.00 3 GLY A CA 20
ATOM 21005 C C . GLY A 1 3 ? 4.029 10.728 8.415 1.00 10.00 3 GLY A C 20
ATOM 21006 O O . GLY A 1 3 ? 5.037 11.203 7.898 1.00 10.00 3 GLY A O 20
ATOM 21010 N N . SER A 1 4 ? 4.027 9.565 9.045 1.00 10.00 4 SER A N 20
ATOM 21011 C CA . SER A 1 4 ? 5.239 8.763 9.151 1.00 10.00 4 SER A CA 20
ATOM 21012 C C . SER A 1 4 ? 4.935 7.269 8.952 1.00 10.00 4 SER A C 20
ATOM 21013 O O . SER A 1 4 ? 5.109 6.464 9.866 1.00 10.00 4 SER A O 20
ATOM 21021 N N . PRO A 1 5 ? 4.438 6.884 7.761 1.00 10.00 5 PRO A N 20
ATOM 21022 C CA . PRO A 1 5 ? 4.183 5.498 7.424 1.00 10.00 5 PRO A CA 20
ATOM 21023 C C . PRO A 1 5 ? 5.319 4.882 6.609 1.00 10.00 5 PRO A C 20
ATOM 21024 O O . PRO A 1 5 ? 5.877 5.528 5.719 1.00 10.00 5 PRO A O 20
ATOM 21035 N N . VAL A 1 6 ? 5.644 3.629 6.921 1.00 10.00 6 VAL A N 20
ATOM 21036 C CA . VAL A 1 6 ? 6.703 2.873 6.240 1.00 10.00 6 VAL A CA 20
ATOM 21037 C C . VAL A 1 6 ? 8.005 3.696 6.133 1.00 10.00 6 VAL A C 20
ATOM 21038 O O . VAL A 1 6 ? 8.325 4.480 7.027 1.00 10.00 6 VAL A O 20
ATOM 21051 N N . ALA A 1 7 ? 8.753 3.482 5.057 1.00 10.00 7 ALA A N 20
ATOM 21052 C CA . ALA A 1 7 ? 9.972 4.221 4.743 1.00 10.00 7 ALA A CA 20
ATOM 21053 C C . ALA A 1 7 ? 9.767 5.748 4.672 1.00 10.00 7 ALA A C 20
ATOM 21054 O O . ALA A 1 7 ? 10.723 6.486 4.440 1.00 10.00 7 ALA A O 20
ATOM 21061 N N . GLU A 1 8 ? 8.521 6.203 4.849 1.00 10.00 8 GLU A N 20
ATOM 21062 C CA . GLU A 1 8 ? 8.149 7.632 4.808 1.00 10.00 8 GLU A CA 20
ATOM 21063 C C . GLU A 1 8 ? 8.254 8.248 3.408 1.00 10.00 8 GLU A C 20
ATOM 21064 O O . GLU A 1 8 ? 7.578 9.235 3.106 1.00 10.00 8 GLU A O 20
ATOM 21076 N N . CYS A 1 9 ? 9.081 7.667 2.556 1.00 10.00 9 CYS A N 20
ATOM 21077 C CA . CYS A 1 9 ? 9.281 8.186 1.211 1.00 10.00 9 CYS A CA 20
ATOM 21078 C C . CYS A 1 9 ? 8.159 7.744 0.277 1.00 10.00 9 CYS A C 20
ATOM 21079 O O . CYS A 1 9 ? 7.979 8.305 -0.803 1.00 10.00 9 CYS A O 20
ATOM 21086 N N . VAL A 1 10 ? 7.421 6.722 0.684 1.00 10.00 10 VAL A N 20
ATOM 21087 C CA . VAL A 1 10 ? 6.368 6.178 -0.158 1.00 10.00 10 VAL A CA 20
ATOM 21088 C C . VAL A 1 10 ? 5.048 6.873 0.179 1.00 10.00 10 VAL A C 20
ATOM 21089 O O . VAL A 1 10 ? 4.776 7.172 1.345 1.00 10.00 10 VAL A O 20
ATOM 21102 N N . GLU A 1 11 ? 4.243 7.139 -0.835 1.00 10.00 11 GLU A N 20
ATOM 21103 C CA . GLU A 1 11 ? 3.045 7.945 -0.668 1.00 10.00 11 GLU A CA 20
ATOM 21104 C C . GLU A 1 11 ? 1.862 7.327 -1.407 1.00 10.00 11 GLU A C 20
ATOM 21105 O O . GLU A 1 11 ? 1.889 7.216 -2.627 1.00 10.00 11 GLU A O 20
ATOM 21117 N N . TYR A 1 12 ? 0.841 6.894 -0.676 1.00 10.00 12 TYR A N 20
ATOM 21118 C CA . TYR A 1 12 ? -0.351 6.340 -1.318 1.00 10.00 12 TYR A CA 20
ATOM 21119 C C . TYR A 1 12 ? -1.455 7.375 -1.514 1.00 10.00 12 TYR A C 20
ATOM 21120 O O . TYR A 1 12 ? -1.439 8.461 -0.924 1.00 10.00 12 TYR A O 20
ATOM 21138 N N . PHE A 1 13 ? -2.403 7.007 -2.361 1.00 10.00 13 PHE A N 20
ATOM 21139 C CA . PHE A 1 13 ? -3.620 7.763 -2.582 1.00 10.00 13 PHE A CA 20
ATOM 21140 C C . PHE A 1 13 ? -4.727 6.758 -2.901 1.00 10.00 13 PHE A C 20
ATOM 21141 O O . PHE A 1 13 ? -4.446 5.564 -3.031 1.00 10.00 13 PHE A O 20
ATOM 21158 N N . GLN A 1 14 ? -5.969 7.205 -2.996 1.00 10.00 14 GLN A N 20
ATOM 21159 C CA . GLN A 1 14 ? -7.065 6.298 -3.301 1.00 10.00 14 GLN A CA 20
ATOM 21160 C C . GLN A 1 14 ? -7.807 6.744 -4.557 1.00 10.00 14 GLN A C 20
ATOM 21161 O O . GLN A 1 14 ? -8.212 7.899 -4.679 1.00 10.00 14 GLN A O 20
ATOM 21175 N N . SER A 1 15 ? -7.967 5.825 -5.497 1.00 10.00 15 SER A N 20
ATOM 21176 C CA . SER A 1 15 ? -8.694 6.117 -6.720 1.00 10.00 15 SER A CA 20
ATOM 21177 C C . SER A 1 15 ? -9.356 4.855 -7.270 1.00 10.00 15 SER A C 20
ATOM 21178 O O . SER A 1 15 ? -8.751 4.116 -8.040 1.00 10.00 15 SER A O 20
ATOM 21186 N N . TRP A 1 16 ? -10.594 4.614 -6.834 1.00 10.00 16 TRP A N 20
ATOM 21187 C CA . TRP A 1 16 ? -11.406 3.485 -7.302 1.00 10.00 16 TRP A CA 20
ATOM 21188 C C . TRP A 1 16 ? -10.690 2.141 -7.121 1.00 10.00 16 TRP A C 20
ATOM 21189 O O . TRP A 1 16 ? -10.095 1.606 -8.053 1.00 10.00 16 TRP A O 20
ATOM 21210 N N . ARG A 1 17 ? -10.730 1.626 -5.889 1.00 10.00 17 ARG A N 20
ATOM 21211 C CA . ARG A 1 17 ? -10.210 0.291 -5.566 1.00 10.00 17 ARG A CA 20
ATOM 21212 C C . ARG A 1 17 ? -8.718 0.167 -5.907 1.00 10.00 17 ARG A C 20
ATOM 21213 O O . ARG A 1 17 ? -8.199 -0.934 -6.099 1.00 10.00 17 ARG A O 20
ATOM 21234 N N . TYR A 1 18 ? -8.026 1.300 -5.930 1.00 10.00 18 TYR A N 20
ATOM 21235 C CA . TYR A 1 18 ? -6.621 1.344 -6.302 1.00 10.00 18 TYR A CA 20
ATOM 21236 C C . TYR A 1 18 ? -5.880 2.288 -5.370 1.00 10.00 18 TYR A C 20
ATOM 21237 O O . TYR A 1 18 ? -5.948 3.505 -5.533 1.00 10.00 18 TYR A O 20
ATOM 21255 N N . THR A 1 19 ? -5.247 1.738 -4.359 1.00 10.00 19 THR A N 20
ATOM 21256 C CA . THR A 1 19 ? -4.400 2.513 -3.483 1.00 10.00 19 THR A CA 20
ATOM 21257 C C . THR A 1 19 ? -2.975 2.540 -4.032 1.00 10.00 19 THR A C 20
ATOM 21258 O O . THR A 1 19 ? -2.229 1.563 -3.922 1.00 10.00 19 THR A O 20
ATOM 21269 N N . ASP A 1 20 ? -2.649 3.647 -4.693 1.00 10.00 20 ASP A N 20
ATOM 21270 C CA . ASP A 1 20 ? -1.348 3.844 -5.321 1.00 10.00 20 ASP A CA 20
ATOM 21271 C C . ASP A 1 20 ? -0.316 4.364 -4.345 1.00 10.00 20 ASP A C 20
ATOM 21272 O O . ASP A 1 20 ? -0.375 5.515 -3.936 1.00 10.00 20 ASP A O 20
ATOM 21281 N N . VAL A 1 21 ? 0.647 3.530 -3.997 1.00 10.00 21 VAL A N 20
ATOM 21282 C CA . VAL A 1 21 ? 1.750 3.978 -3.169 1.00 10.00 21 VAL A CA 20
ATOM 21283 C C . VAL A 1 21 ? 2.967 4.216 -4.041 1.00 10.00 21 VAL A C 20
ATOM 21284 O O . VAL A 1 21 ? 3.542 3.298 -4.622 1.00 10.00 21 VAL A O 20
ATOM 21297 N N . HIS A 1 22 ? 3.272 5.488 -4.192 1.00 10.00 22 HIS A N 20
ATOM 21298 C CA . HIS A 1 22 ? 4.411 5.935 -4.967 1.00 10.00 22 HIS A CA 20
ATOM 21299 C C . HIS A 1 22 ? 5.575 6.285 -4.049 1.00 10.00 22 HIS A C 20
ATOM 21300 O O . HIS A 1 22 ? 5.514 7.256 -3.300 1.00 10.00 22 HIS A O 20
ATOM 21315 N N . ASN A 1 23 ? 6.620 5.470 -4.096 1.00 10.00 23 ASN A N 20
ATOM 21316 C CA . ASN A 1 23 ? 7.805 5.689 -3.271 1.00 10.00 23 ASN A CA 20
ATOM 21317 C C . ASN A 1 23 ? 8.720 6.756 -3.891 1.00 10.00 23 ASN A C 20
ATOM 21318 O O . ASN A 1 23 ? 8.676 6.991 -5.092 1.00 10.00 23 ASN A O 20
ATOM 21329 N N . GLY A 1 24 ? 9.536 7.403 -3.064 1.00 10.00 24 GLY A N 20
ATOM 21330 C CA . GLY A 1 24 ? 10.571 8.290 -3.569 1.00 10.00 24 GLY A CA 20
ATOM 21331 C C . GLY A 1 24 ? 11.805 8.283 -2.682 1.00 10.00 24 GLY A C 20
ATOM 21332 O O . GLY A 1 24 ? 12.500 9.284 -2.565 1.00 10.00 24 GLY A O 20
ATOM 21336 N N . CYS A 1 25 ? 12.069 7.139 -2.045 1.00 10.00 25 CYS A N 20
ATOM 21337 C CA . CYS A 1 25 ? 13.216 6.992 -1.145 1.00 10.00 25 CYS A CA 20
ATOM 21338 C C . CYS A 1 25 ? 14.512 6.823 -1.931 1.00 10.00 25 CYS A C 20
ATOM 21339 O O . CYS A 1 25 ? 15.598 7.013 -1.387 1.00 10.00 25 CYS A O 20
ATOM 21346 N N . ALA A 1 26 ? 14.354 6.445 -3.204 1.00 10.00 26 ALA A N 20
ATOM 21347 C CA . ALA A 1 26 ? 15.462 6.214 -4.149 1.00 10.00 26 ALA A CA 20
ATOM 21348 C C . ALA A 1 26 ? 15.955 4.775 -4.083 1.00 10.00 26 ALA A C 20
ATOM 21349 O O . ALA A 1 26 ? 16.635 4.305 -4.995 1.00 10.00 26 ALA A O 20
ATOM 21356 N N . ASP A 1 27 ? 15.628 4.076 -3.007 1.00 10.00 27 ASP A N 20
ATOM 21357 C CA . ASP A 1 27 ? 15.949 2.662 -2.899 1.00 10.00 27 ASP A CA 20
ATOM 21358 C C . ASP A 1 27 ? 14.679 1.846 -2.720 1.00 10.00 27 ASP A C 20
ATOM 21359 O O . ASP A 1 27 ? 13.625 2.380 -2.356 1.00 10.00 27 ASP A O 20
ATOM 21368 N N . ALA A 1 28 ? 14.776 0.566 -3.041 1.00 10.00 28 ALA A N 20
ATOM 21369 C CA . ALA A 1 28 ? 13.667 -0.366 -2.883 1.00 10.00 28 ALA A CA 20
ATOM 21370 C C . ALA A 1 28 ? 13.328 -0.567 -1.411 1.00 10.00 28 ALA A C 20
ATOM 21371 O O . ALA A 1 28 ? 14.180 -0.958 -0.612 1.00 10.00 28 ALA A O 20
ATOM 21378 N N . VAL A 1 29 ? 12.079 -0.308 -1.058 1.00 10.00 29 VAL A N 20
ATOM 21379 C CA . VAL A 1 29 ? 11.634 -0.482 0.315 1.00 10.00 29 VAL A CA 20
ATOM 21380 C C . VAL A 1 29 ? 10.402 -1.356 0.381 1.00 10.00 29 VAL A C 20
ATOM 21381 O O . VAL A 1 29 ? 9.495 -1.231 -0.431 1.00 10.00 29 VAL A O 20
ATOM 21394 N N . SER A 1 30 ? 10.369 -2.235 1.355 1.00 10.00 30 SER A N 20
ATOM 21395 C CA . SER A 1 30 ? 9.249 -3.128 1.516 1.00 10.00 30 SER A CA 20
ATOM 21396 C C . SER A 1 30 ? 8.188 -2.456 2.358 1.00 10.00 30 SER A C 20
ATOM 21397 O O . SER A 1 30 ? 8.439 -2.038 3.481 1.00 10.00 30 SER A O 20
ATOM 21405 N N . VAL A 1 31 ? 7.024 -2.293 1.771 1.00 10.00 31 VAL A N 20
ATOM 21406 C CA . VAL A 1 31 ? 5.913 -1.671 2.442 1.00 10.00 31 VAL A CA 20
ATOM 21407 C C . VAL A 1 31 ? 4.774 -2.667 2.628 1.00 10.00 31 VAL A C 20
ATOM 21408 O O . VAL A 1 31 ? 4.647 -3.631 1.887 1.00 10.00 31 VAL A O 20
ATOM 21421 N N . THR A 1 32 ? 3.981 -2.437 3.639 1.00 10.00 32 THR A N 20
ATOM 21422 C CA . THR A 1 32 ? 2.797 -3.229 3.917 1.00 10.00 32 THR A CA 20
ATOM 21423 C C . THR A 1 32 ? 1.637 -2.283 4.232 1.00 10.00 32 THR A C 20
ATOM 21424 O O . THR A 1 32 ? 1.864 -1.125 4.568 1.00 10.00 32 THR A O 20
ATOM 21435 N N . VAL A 1 33 ? 0.405 -2.761 4.107 1.00 10.00 33 VAL A N 20
ATOM 21436 C CA . VAL A 1 33 ? -0.770 -1.931 4.339 1.00 10.00 33 VAL A CA 20
ATOM 21437 C C . VAL A 1 33 ? -1.769 -2.671 5.190 1.00 10.00 33 VAL A C 20
ATOM 21438 O O . VAL A 1 33 ? -1.967 -3.873 5.028 1.00 10.00 33 VAL A O 20
ATOM 21451 N N . GLU A 1 34 ? -2.410 -1.950 6.082 1.00 10.00 34 GLU A N 20
ATOM 21452 C CA . GLU A 1 34 ? -3.375 -2.564 6.977 1.00 10.00 34 GLU A CA 20
ATOM 21453 C C . GLU A 1 34 ? -4.760 -2.022 6.645 1.00 10.00 34 GLU A C 20
ATOM 21454 O O . GLU A 1 34 ? -4.983 -0.808 6.674 1.00 10.00 34 GLU A O 20
ATOM 21466 N N . TYR A 1 35 ? -5.664 -2.920 6.272 1.00 10.00 35 TYR A N 20
ATOM 21467 C CA . TYR A 1 35 ? -6.980 -2.528 5.783 1.00 10.00 35 TYR A CA 20
ATOM 21468 C C . TYR A 1 35 ? -8.023 -2.514 6.884 1.00 10.00 35 TYR A C 20
ATOM 21469 O O . TYR A 1 35 ? -7.834 -3.065 7.967 1.00 10.00 35 TYR A O 20
ATOM 21487 N N . THR A 1 36 ? -9.130 -1.869 6.566 1.00 10.00 36 THR A N 20
ATOM 21488 C CA . THR A 1 36 ? -10.316 -1.861 7.397 1.00 10.00 36 THR A CA 20
ATOM 21489 C C . THR A 1 36 ? -10.772 -3.282 7.786 1.00 10.00 36 THR A C 20
ATOM 21490 O O . THR A 1 36 ? -11.352 -3.482 8.854 1.00 10.00 36 THR A O 20
ATOM 21501 N N . HIS A 1 37 ? -10.484 -4.272 6.937 1.00 10.00 37 HIS A N 20
ATOM 21502 C CA . HIS A 1 37 ? -10.899 -5.648 7.219 1.00 10.00 37 HIS A CA 20
ATOM 21503 C C . HIS A 1 37 ? -9.694 -6.532 7.542 1.00 10.00 37 HIS A C 20
ATOM 21504 O O . HIS A 1 37 ? -9.354 -6.715 8.708 1.00 10.00 37 HIS A O 20
ATOM 21519 N N . GLY A 1 38 ? -9.053 -7.086 6.518 1.00 10.00 38 GLY A N 20
ATOM 21520 C CA . GLY A 1 38 ? -7.869 -7.894 6.753 1.00 10.00 38 GLY A CA 20
ATOM 21521 C C . GLY A 1 38 ? -7.458 -8.712 5.545 1.00 10.00 38 GLY A C 20
ATOM 21522 O O . GLY A 1 38 ? -7.125 -9.891 5.670 1.00 10.00 38 GLY A O 20
ATOM 21526 N N . GLN A 1 39 ? -7.493 -8.096 4.371 1.00 10.00 39 GLN A N 20
ATOM 21527 C CA . GLN A 1 39 ? -7.092 -8.774 3.140 1.00 10.00 39 GLN A CA 20
ATOM 21528 C C . GLN A 1 39 ? -5.584 -8.978 3.107 1.00 10.00 39 GLN A C 20
ATOM 21529 O O . GLN A 1 39 ? -4.830 -8.149 3.619 1.00 10.00 39 GLN A O 20
ATOM 21543 N N . TRP A 1 40 ? -5.146 -10.080 2.514 1.00 10.00 40 TRP A N 20
ATOM 21544 C CA . TRP A 1 40 ? -3.724 -10.322 2.352 1.00 10.00 40 TRP A CA 20
ATOM 21545 C C . TRP A 1 40 ? -3.186 -9.431 1.231 1.00 10.00 40 TRP A C 20
ATOM 21546 O O . TRP A 1 40 ? -3.847 -9.246 0.205 1.00 10.00 40 TRP A O 20
ATOM 21567 N N . ALA A 1 41 ? -1.987 -8.903 1.449 1.00 10.00 41 ALA A N 20
ATOM 21568 C CA . ALA A 1 41 ? -1.390 -7.845 0.625 1.00 10.00 41 ALA A CA 20
ATOM 21569 C C . ALA A 1 41 ? -0.261 -7.136 1.383 1.00 10.00 41 ALA A C 20
ATOM 21570 O O . ALA A 1 41 ? 0.759 -6.816 0.781 1.00 10.00 41 ALA A O 20
ATOM 21577 N N . PRO A 1 42 ? -0.466 -6.822 2.697 1.00 10.00 42 PRO A N 20
ATOM 21578 C CA . PRO A 1 42 ? 0.527 -6.165 3.575 1.00 10.00 42 PRO A CA 20
ATOM 21579 C C . PRO A 1 42 ? 1.958 -6.745 3.554 1.00 10.00 42 PRO A C 20
ATOM 21580 O O . PRO A 1 42 ? 2.410 -7.292 4.559 1.00 10.00 42 PRO A O 20
ATOM 21591 N N . CYS A 1 43 ? 2.647 -6.609 2.415 1.00 10.00 43 CYS A N 20
ATOM 21592 C CA . CYS A 1 43 ? 4.100 -6.802 2.297 1.00 10.00 43 CYS A CA 20
ATOM 21593 C C . CYS A 1 43 ? 4.514 -6.829 0.822 1.00 10.00 43 CYS A C 20
ATOM 21594 O O . CYS A 1 43 ? 4.314 -7.816 0.118 1.00 10.00 43 CYS A O 20
ATOM 21601 N N . ARG A 1 44 ? 5.075 -5.720 0.368 1.00 10.00 44 ARG A N 20
ATOM 21602 C CA . ARG A 1 44 ? 5.483 -5.540 -1.016 1.00 10.00 44 ARG A CA 20
ATOM 21603 C C . ARG A 1 44 ? 6.698 -4.632 -1.081 1.00 10.00 44 ARG A C 20
ATOM 21604 O O . ARG A 1 44 ? 6.677 -3.533 -0.541 1.00 10.00 44 ARG A O 20
ATOM 21625 N N . VAL A 1 45 ? 7.756 -5.080 -1.734 1.00 10.00 45 VAL A N 20
ATOM 21626 C CA . VAL A 1 45 ? 8.911 -4.224 -1.934 1.00 10.00 45 VAL A CA 20
ATOM 21627 C C . VAL A 1 45 ? 8.663 -3.292 -3.104 1.00 10.00 45 VAL A C 20
ATOM 21628 O O . VAL A 1 45 ? 8.231 -3.713 -4.177 1.00 10.00 45 VAL A O 20
ATOM 21641 N N . ILE A 1 46 ? 8.924 -2.025 -2.870 1.00 10.00 46 ILE A N 20
ATOM 21642 C CA . ILE A 1 46 ? 8.704 -0.997 -3.840 1.00 10.00 46 ILE A CA 20
ATOM 21643 C C . ILE A 1 46 ? 9.974 -0.763 -4.613 1.00 10.00 46 ILE A C 20
ATOM 21644 O O . ILE A 1 46 ? 11.074 -0.946 -4.098 1.00 10.00 46 ILE A O 20
ATOM 21660 N N . GLU A 1 47 ? 9.813 -0.390 -5.845 1.00 10.00 47 GLU A N 20
ATOM 21661 C CA . GLU A 1 47 ? 10.915 0.088 -6.629 1.00 10.00 47 GLU A CA 20
ATOM 21662 C C . GLU A 1 47 ? 11.094 1.575 -6.348 1.00 10.00 47 GLU A C 20
ATOM 21663 O O . GLU A 1 47 ? 10.118 2.263 -6.048 1.00 10.00 47 GLU A O 20
ATOM 21675 N N . PRO A 1 48 ? 12.339 2.064 -6.337 1.00 10.00 48 PRO A N 20
ATOM 21676 C CA . PRO A 1 48 ? 12.631 3.487 -6.209 1.00 10.00 48 PRO A CA 20
ATOM 21677 C C . PRO A 1 48 ? 11.764 4.350 -7.119 1.00 10.00 48 PRO A C 20
ATOM 21678 O O . PRO A 1 48 ? 12.077 4.527 -8.298 1.00 10.00 48 PRO A O 20
ATOM 21689 N N . GLY A 1 49 ? 10.664 4.864 -6.581 1.00 10.00 49 GLY A N 20
ATOM 21690 C CA . GLY A 1 49 ? 9.802 5.722 -7.374 1.00 10.00 49 GLY A CA 20
ATOM 21691 C C . GLY A 1 49 ? 8.686 4.943 -8.033 1.00 10.00 49 GLY A C 20
ATOM 21692 O O . GLY A 1 49 ? 8.012 5.445 -8.934 1.00 10.00 49 GLY A O 20
ATOM 21696 N N . GLY A 1 50 ? 8.491 3.716 -7.580 1.00 10.00 50 GLY A N 20
ATOM 21697 C CA . GLY A 1 50 ? 7.492 2.851 -8.157 1.00 10.00 50 GLY A CA 20
ATOM 21698 C C . GLY A 1 50 ? 6.209 2.838 -7.351 1.00 10.00 50 GLY A C 20
ATOM 21699 O O . GLY A 1 50 ? 6.074 3.585 -6.378 1.00 10.00 50 GLY A O 20
ATOM 21703 N N . TRP A 1 51 ? 5.281 1.978 -7.749 1.00 10.00 51 TRP A N 20
ATOM 21704 C CA . TRP A 1 51 ? 3.987 1.871 -7.090 1.00 10.00 51 TRP A CA 20
ATOM 21705 C C . TRP A 1 51 ? 3.772 0.485 -6.505 1.00 10.00 51 TRP A C 20
ATOM 21706 O O . TRP A 1 51 ? 4.499 -0.462 -6.813 1.00 10.00 51 TRP A O 20
ATOM 21727 N N . ALA A 1 52 ? 2.763 0.392 -5.657 1.00 10.00 52 ALA A N 20
ATOM 21728 C CA . ALA A 1 52 ? 2.279 -0.864 -5.135 1.00 10.00 52 ALA A CA 20
ATOM 21729 C C . ALA A 1 52 ? 0.772 -0.767 -5.025 1.00 10.00 52 ALA A C 20
ATOM 21730 O O . ALA A 1 52 ? 0.247 0.101 -4.335 1.00 10.00 52 ALA A O 20
ATOM 21737 N N . THR A 1 53 ? 0.084 -1.623 -5.745 1.00 10.00 53 THR A N 20
ATOM 21738 C CA . THR A 1 53 ? -1.360 -1.555 -5.831 1.00 10.00 53 THR A CA 20
ATOM 21739 C C . THR A 1 53 ? -1.998 -2.317 -4.694 1.00 10.00 53 THR A C 20
ATOM 21740 O O . THR A 1 53 ? -1.656 -3.476 -4.434 1.00 10.00 53 THR A O 20
ATOM 21751 N N . PHE A 1 54 ? -2.937 -1.666 -4.029 1.00 10.00 54 PHE A N 20
ATOM 21752 C CA . PHE A 1 54 ? -3.590 -2.252 -2.879 1.00 10.00 54 PHE A CA 20
ATOM 21753 C C . PHE A 1 54 ? -5.068 -1.937 -2.952 1.00 10.00 54 PHE A C 20
ATOM 21754 O O . PHE A 1 54 ? -5.444 -0.888 -3.474 1.00 10.00 54 PHE A O 20
ATOM 21771 N N . ALA A 1 55 ? -5.893 -2.865 -2.485 1.00 10.00 55 ALA A N 20
ATOM 21772 C CA . ALA A 1 55 ? -7.339 -2.741 -2.604 1.00 10.00 55 ALA A CA 20
ATOM 21773 C C . ALA A 1 55 ? -7.833 -1.452 -1.969 1.00 10.00 55 ALA A C 20
ATOM 21774 O O . ALA A 1 55 ? -7.976 -1.360 -0.750 1.00 10.00 55 ALA A O 20
ATOM 21781 N N . GLY A 1 56 ? -8.039 -0.442 -2.805 1.00 10.00 56 GLY A N 20
ATOM 21782 C CA . GLY A 1 56 ? -8.590 0.804 -2.331 1.00 10.00 56 GLY A CA 20
ATOM 21783 C C . GLY A 1 56 ? -10.065 0.633 -2.016 1.00 10.00 56 GLY A C 20
ATOM 21784 O O . GLY A 1 56 ? -10.641 -0.397 -2.372 1.00 10.00 56 GLY A O 20
ATOM 21788 N N . TYR A 1 57 ? -10.710 1.625 -1.411 1.00 10.00 57 TYR A N 20
ATOM 21789 C CA . TYR A 1 57 ? -12.072 1.419 -0.951 1.00 10.00 57 TYR A CA 20
ATOM 21790 C C . TYR A 1 57 ? -13.081 1.703 -2.072 1.00 10.00 57 TYR A C 20
ATOM 21791 O O . TYR A 1 57 ? -13.516 2.832 -2.299 1.00 10.00 57 TYR A O 20
ATOM 21809 N N . GLY A 1 58 ? -13.388 0.655 -2.825 1.00 10.00 58 GLY A N 20
ATOM 21810 C CA . GLY A 1 58 ? -14.365 0.753 -3.891 1.00 10.00 58 GLY A CA 20
ATOM 21811 C C . GLY A 1 58 ? -15.577 -0.116 -3.618 1.00 10.00 58 GLY A C 20
ATOM 21812 O O . GLY A 1 58 ? -16.631 0.389 -3.240 1.00 10.00 58 GLY A O 20
ATOM 21816 N N . THR A 1 59 ? -15.424 -1.421 -3.792 1.00 10.00 59 THR A N 20
ATOM 21817 C CA . THR A 1 59 ? -16.499 -2.362 -3.513 1.00 10.00 59 THR A CA 20
ATOM 21818 C C . THR A 1 59 ? -16.204 -3.094 -2.213 1.00 10.00 59 THR A C 20
ATOM 21819 O O . THR A 1 59 ? -15.037 -3.352 -1.907 1.00 10.00 59 THR A O 20
ATOM 21830 N N . ASP A 1 60 ? -17.260 -3.388 -1.448 1.00 10.00 60 ASP A N 20
ATOM 21831 C CA . ASP A 1 60 ? -17.164 -4.168 -0.207 1.00 10.00 60 ASP A CA 20
ATOM 21832 C C . ASP A 1 60 ? -16.502 -3.365 0.920 1.00 10.00 60 ASP A C 20
ATOM 21833 O O . ASP A 1 60 ? -16.953 -3.395 2.064 1.00 10.00 60 ASP A O 20
ATOM 21842 N N . GLY A 1 61 ? -15.439 -2.658 0.593 1.00 10.00 61 GLY A N 20
ATOM 21843 C CA . GLY A 1 61 ? -14.760 -1.827 1.559 1.00 10.00 61 GLY A CA 20
ATOM 21844 C C . GLY A 1 61 ? -13.269 -2.055 1.517 1.00 10.00 61 GLY A C 20
ATOM 21845 O O . GLY A 1 61 ? -12.621 -1.725 0.525 1.00 10.00 61 GLY A O 20
ATOM 21849 N N . ASN A 1 62 ? -12.735 -2.626 2.598 1.00 10.00 62 ASN A N 20
ATOM 21850 C CA . ASN A 1 62 ? -11.331 -3.022 2.669 1.00 10.00 62 ASN A CA 20
ATOM 21851 C C . ASN A 1 62 ? -10.405 -1.837 2.437 1.00 10.00 62 ASN A C 20
ATOM 21852 O O . ASN A 1 62 ? -9.374 -1.966 1.786 1.00 10.00 62 ASN A O 20
ATOM 21863 N N . TYR A 1 63 ? -10.757 -0.701 3.014 1.00 10.00 63 TYR A N 20
ATOM 21864 C CA . TYR A 1 63 ? -9.955 0.505 2.856 1.00 10.00 63 TYR A CA 20
ATOM 21865 C C . TYR A 1 63 ? -8.629 0.367 3.581 1.00 10.00 63 TYR A C 20
ATOM 21866 O O . TYR A 1 63 ? -8.597 0.062 4.771 1.00 10.00 63 TYR A O 20
ATOM 21884 N N . VAL A 1 64 ? -7.541 0.550 2.848 1.00 10.00 64 VAL A N 20
ATOM 21885 C CA . VAL A 1 64 ? -6.227 0.638 3.456 1.00 10.00 64 VAL A CA 20
ATOM 21886 C C . VAL A 1 64 ? -6.183 1.886 4.326 1.00 10.00 64 VAL A C 20
ATOM 21887 O O . VAL A 1 64 ? -6.581 2.970 3.890 1.00 10.00 64 VAL A O 20
ATOM 21900 N N . THR A 1 65 ? -5.757 1.740 5.566 1.00 10.00 65 THR A N 20
ATOM 21901 C CA . THR A 1 65 ? -5.775 2.867 6.475 1.00 10.00 65 THR A CA 20
ATOM 21902 C C . THR A 1 65 ? -4.386 3.196 6.999 1.00 10.00 65 THR A C 20
ATOM 21903 O O . THR A 1 65 ? -4.127 4.323 7.423 1.00 10.00 65 THR A O 20
ATOM 21914 N N . GLY A 1 66 ? -3.496 2.222 6.972 1.00 10.00 66 GLY A N 20
ATOM 21915 C CA . GLY A 1 66 ? -2.165 2.455 7.479 1.00 10.00 66 GLY A CA 20
ATOM 21916 C C . GLY A 1 66 ? -1.099 1.704 6.721 1.00 10.00 66 GLY A C 20
ATOM 21917 O O . GLY A 1 66 ? -1.193 0.489 6.536 1.00 10.00 66 GLY A O 20
ATOM 21921 N N . LEU A 1 67 ? -0.092 2.435 6.276 1.00 10.00 67 LEU A N 20
ATOM 21922 C CA . LEU A 1 67 ? 1.082 1.826 5.676 1.00 10.00 67 LEU A CA 20
ATOM 21923 C C . LEU A 1 67 ? 2.096 1.487 6.761 1.00 10.00 67 LEU A C 20
ATOM 21924 O O . LEU A 1 67 ? 2.302 2.253 7.700 1.00 10.00 67 LEU A O 20
ATOM 21940 N N . HIS A 1 68 ? 2.707 0.331 6.621 1.00 10.00 68 HIS A N 20
ATOM 21941 C CA . HIS A 1 68 ? 3.693 -0.164 7.566 1.00 10.00 68 HIS A CA 20
ATOM 21942 C C . HIS A 1 68 ? 4.928 -0.603 6.804 1.00 10.00 68 HIS A C 20
ATOM 21943 O O . HIS A 1 68 ? 4.810 -1.031 5.669 1.00 10.00 68 HIS A O 20
ATOM 21958 N N . THR A 1 69 ? 6.110 -0.473 7.365 1.00 10.00 69 THR A N 20
ATOM 21959 C CA . THR A 1 69 ? 7.281 -0.928 6.643 1.00 10.00 69 THR A CA 20
ATOM 21960 C C . THR A 1 69 ? 7.441 -2.432 6.788 1.00 10.00 69 THR A C 20
ATOM 21961 O O . THR A 1 69 ? 7.462 -2.974 7.894 1.00 10.00 69 THR A O 20
ATOM 21972 N N . CYS A 1 70 ? 7.528 -3.100 5.660 1.00 10.00 70 CYS A N 20
ATOM 21973 C CA . CYS A 1 70 ? 7.641 -4.539 5.631 1.00 10.00 70 CYS A CA 20
ATOM 21974 C C . CYS A 1 70 ? 9.110 -4.937 5.725 1.00 10.00 70 CYS A C 20
ATOM 21975 O O . CYS A 1 70 ? 9.992 -4.136 5.415 1.00 10.00 70 CYS A O 20
ATOM 21982 N N . ASP A 1 71 ? 9.371 -6.163 6.140 1.00 10.00 71 ASP A N 20
ATOM 21983 C CA . ASP A 1 71 ? 10.724 -6.672 6.210 1.00 10.00 71 ASP A CA 20
ATOM 21984 C C . ASP A 1 71 ? 10.739 -8.090 5.684 1.00 10.00 71 ASP A C 20
ATOM 21985 O O . ASP A 1 71 ? 9.792 -8.822 5.929 1.00 10.00 71 ASP A O 20
ATOM 21994 N N . PRO A 1 72 ? 11.810 -8.459 4.943 1.00 10.00 72 PRO A N 20
ATOM 21995 C CA . PRO A 1 72 ? 12.029 -9.747 4.275 1.00 10.00 72 PRO A CA 20
ATOM 21996 C C . PRO A 1 72 ? 11.109 -10.885 4.703 1.00 10.00 72 PRO A C 20
ATOM 21997 O O . PRO A 1 72 ? 11.518 -11.825 5.390 1.00 10.00 72 PRO A O 20
ATOM 22008 N N . ALA A 1 73 ? 9.868 -10.794 4.256 1.00 10.00 73 ALA A N 20
ATOM 22009 C CA . ALA A 1 73 ? 8.836 -11.746 4.624 1.00 10.00 73 ALA A CA 20
ATOM 22010 C C . ALA A 1 73 ? 7.592 -11.496 3.785 1.00 10.00 73 ALA A C 20
ATOM 22011 O O . ALA A 1 73 ? 6.592 -10.973 4.274 1.00 10.00 73 ALA A O 20
ATOM 22018 N N . THR A 1 74 ? 7.678 -11.839 2.511 1.00 10.00 74 THR A N 20
ATOM 22019 C CA . THR A 1 74 ? 6.608 -11.571 1.570 1.00 10.00 74 THR A CA 20
ATOM 22020 C C . THR A 1 74 ? 5.493 -12.607 1.680 1.00 10.00 74 THR A C 20
ATOM 22021 O O . THR A 1 74 ? 5.738 -13.760 2.043 1.00 10.00 74 THR A O 20
ATOM 22032 N N . PRO A 1 75 ? 4.248 -12.205 1.379 1.00 10.00 75 PRO A N 20
ATOM 22033 C CA . PRO A 1 75 ? 3.099 -13.109 1.413 1.00 10.00 75 PRO A CA 20
ATOM 22034 C C . PRO A 1 75 ? 3.192 -14.191 0.342 1.00 10.00 75 PRO A C 20
ATOM 22035 O O . PRO A 1 75 ? 2.961 -13.928 -0.843 1.00 10.00 75 PRO A O 20
ATOM 22046 N N . SER A 1 76 ? 3.572 -15.392 0.769 1.00 10.00 76 SER A N 20
ATOM 22047 C CA . SER A 1 76 ? 3.682 -16.543 -0.119 1.00 10.00 76 SER A CA 20
ATOM 22048 C C . SER A 1 76 ? 4.778 -16.335 -1.170 1.00 10.00 76 SER A C 20
ATOM 22049 O O . SER A 1 76 ? 5.680 -15.512 -0.992 1.00 10.00 76 SER A O 20
ATOM 22057 N N . GLY A 1 77 ? 4.711 -17.108 -2.243 1.00 10.00 77 GLY A N 20
ATOM 22058 C CA . GLY A 1 77 ? 5.728 -17.053 -3.269 1.00 10.00 77 GLY A CA 20
ATOM 22059 C C . GLY A 1 77 ? 6.442 -18.381 -3.386 1.00 10.00 77 GLY A C 20
ATOM 22060 O O . GLY A 1 77 ? 6.711 -18.865 -4.483 1.00 10.00 77 GLY A O 20
ATOM 22064 N N . VAL A 1 78 ? 6.734 -18.971 -2.237 1.00 10.00 78 VAL A N 20
ATOM 22065 C CA . VAL A 1 78 ? 7.312 -20.306 -2.165 1.00 10.00 78 VAL A CA 20
ATOM 22066 C C . VAL A 1 78 ? 6.650 -21.070 -1.028 1.00 10.00 78 VAL A C 20
ATOM 22067 O O . VAL A 1 78 ? 7.030 -20.851 0.141 1.00 10.00 78 VAL A O 20
#

Radius of gyration: 11.6 Å; Cα contacts (8 Å, |Δi|>4): 192; chains: 1; bounding box: 33×30×18 Å

Organism: Streptomyces rochei (NCBI:txid1928)

InterPro domains:
  IPR000833 Alpha-amylase inhibitor [PF01356] (6-70)
  IPR000833 Alpha-amylase inhibitor [PIRSF001658] (2-75)
  IPR000833 Alpha-amylase inhibitor [SM00783] (2-70)
  IPR036379 Alpha-amylase inhibitor superfamily [G3DSA:2.60.40.20] (1-76)
  IPR036379 Alpha-amylase inhibitor superfamily [SSF49498] (2-71)

Foldseek 3Di:
DVQDAAVSQWDWDADAQWTWTFGAPQAWFWKAFQWPPRDPQGTDTAHNGGTGTGGDQHPPGRHTDGMHTHDPDHDDPD

CATH classification: 2.60.40.20

Sequence (78 aa):
ATGSPVAECVEYFQSWRYTDVHNGCADAVSVTVEYTHGQWAPCRVIEPGGWATFAGYGTDGNYVTGLHTCDPATPSGVATGSPVAECVEYFQSWRYTDVHNGCADAVSVTVEYTHGQWAPCRVIEPGGWATFAGYGTDGNYVTGLHTCDPATPSGVATGSPVAECVEYFQSWRYTDVHNGCADAVSVTVEYTHGQWAPCRVIEPGGWATFAGYGTDGNYVTGLHTCDPATPSGVATGSPVAECVEYFQSWRYTDVHNGCADAVSVTVEYTHGQWAPCRVIEPGGWATFAGYGTDGNYVTGLHTCDPATPSGVATGSPVAECVEYFQSWRYTDVHNGCADAVSVTVEYTHGQWAPCRVIEPGGWATFAGYGTDGNYVTGLHTCDPATPSGVATGSPVAECVEYFQSWRYTDVHNGCADAVSVTVEYTHGQWAPCRVIEPGGWATFAGYGTDGNYVTGLHTCDPATPSGVATGSPVAECVEYFQSWRYTDVHNGCADAVSVTVEYTHGQWAPCRVIEPGGWATFAGYGTDGNYVTGLHTCDPATPSGVATGSPVAECVEYFQSWRYTDVHNGCADAVSVTVEYTHGQWAPCRVIEPGGWATFAGYGTDGNYVTGLHTCDPATPSGVATGSPVAECVEYFQSWRYTDVHNGCADAVSVTVEYTHGQWAPCRVIEPGGWATFAGYGTDGNYVTGLHTCDPATPSGVATGSPVAECVEYFQSWRYTDVHNGCADAVSVTVEYTHGQWAPCRVIEPGGWATFAGYGTDGNYVTGLHTCDPATPSGVATGSPVAECVEYFQSWRYTDVHNGCADAVSVTVEYTHGQWAPCRVIEPGGWATFAGYGTDGNYVTGLHTCDPATPSGVATGSPVAECVEYFQSWRYTDVHNGCADAVSVTVEYTHGQWAPCRVIEPGGWATFAGYGTDGNYVTGLHTCDPATPSGVATGSPVAECVEYFQSWRYTDVHNGCADAVSVTVEYTHGQWAPCRVIEPGGWATFAGYGTDGNYVTGLHTCDPATPSGVATGSPVAECVEYFQSWRYTDVHNGCADAVSVTVEYTHGQWAPCRVIEPGGWATFAGYGTDGNYVTGLHTCDPATPSGVATGSPVAECVEYFQSWRYTDVHNGCADAVSVTVEYTHGQWAPCRVIEPGGWATFAGYGTDGNYVTGLHTCDPATPSGVATGSPVAECVEYFQSWRYTDVHNGCADAVSVTVEYTHGQWAPCRVIEPGGWATFAGYGTDGNYVTGLHTCDPATPSGVATGSPVAECVEYFQSWRYTDVHNGCADAVSVTVEYTHGQWAPCRVIEPGGWATFAGYGTDGNYVTGLHTCDPATPSGVATGSPVAECVEYFQSWRYTDVHNGCADAVSVTVEYTHGQWAPCRVIEPGGWATFAGYGTDGNYVTGLHTCDPATPSGVATGSPVAECVEYFQSWRYTDVHNGCADAVSVTVEYTHGQWAPCRVIEPGGWATFAGYGTDGNYVTGLHTCDPATPSGVATGSPVAECVEYFQSWRYTDVHNGCADAVSVTVEYTHGQWAPCRVIEPGGWATFAGYGTDGNYVTGLHTCDPATPSGV

Nearest PDB structures (foldseek):
  2ker-assembly1_A  TM=9.461E-01  e=1.707E-12  Streptomyces parvulus
  1ok0-assembly1_A  TM=7.632E-01  e=6.331E-04  Streptomyces tendae
  3ait-assembly1_A  TM=7.933E-01  e=2.048E-03  Streptomyces tendae
  7skn-assembly1_B  TM=6.563E-01  e=2.802E-01  synthetic construct
  7szo-assembly2_I  TM=5.582E-01  e=8.104E-01  Escherichia coli

Secondary structure (DSSP, 8-state):
----SSSSS-EEEE-SSEEEEE--SSS-EEEEEEESS--S---EEEPTT---EEE-S-TTS--EEEEEEPPS--SS--